Protein AF-0000000066734940 (afdb_homodimer)

Secondary structure (DSSP, 8-state):
---HHHHHHHHS-GGGGGGS--HHHHHHHHHHHHHHHHHHHHHS-----------------------SEEEEEEEE---SSTT---EEEEEEEEPTT---SSHHHHHHHHHHHHHHHHHHHHHHHHHHHHHHHHHHHHHHHHHHHHHHHHHHHHHHHHHH----------------EE----HHHHHHHHHHHHHTT--------------------------------------BTTBEEEE-----SHHHHHHHHHHHHS-S------------S---------HHHHHHHHHHHHHHHHHHHHHHHHHHHHHHHHHHHHHHHHHHHHHHH----HHHHHHHHHHSHHHH--HHHHHHHHHHHHHHHHTSTT-HHHHHHHHSPPPPPPPHHHHHHHHHHHHHHHHHHHHHHHHHHHHTTTBTT--HHHHHHTHHHHHHHHHHHHHHHHHHHHHHHHHHTT--HHHHHTPPTTTSPPHHHHHHHHHHHHHHHHHHHHHHHHHHHTT---HHHHTHHHHHHHHHHHHHH--SS-SSHHHHHHHHHHHHHHHTTTSS---HHHHHHHHHHHT-HHHHHHHHHHHHHHHTTHHHHT-TTHHHHSHHHHHHHHHHHHHHHHHHHHHHHHHHHHH--HHHHHHHHHHHHHHHHHHHHHHHHH---HHHHHHHHHHHHHHHHHHHHIIIIIIS----TT-SSTTS-S--SSS-THHHHHHHHHHHHHHGGGGHHHH----TTB-HHHHHHHHHHHHHHHHHHHHHHHHHHHHHHHHHTT--S--PPPSEEEE---/---HHHHHHHHS-GGGGGGS--HHHHHHHHHHHHHHHHHHHTTS-----------------------SEEEEEEEE---SSTT---EEEEEEEEPTTS--SSHHHHHHHHHHHHHHHHHHHHHHHHHHHHHHHHHHHHHHHHHHHHHHHHHHHHHHHHHH----------------EE----HHHHHHHHHHHHHTT--------------------------------------BTTBEEEE-----SHHHHHHHHHHHHS--------------S---------HHHHHHHHHHHHHHHHHHHHHHHHHHHHHHHHHHHHHHHHHHHHHHH----HHHHHHHHHHSHHHH--HHHHHHHHHHHHHHHHTSTT-HHHHHHHHSPPPPPPPHHHHHHHHHHHHHHHHHHHHHHHHHHHHTTTBTT--HHHHHHTHHHHHHHHHHHHHHHHHHHHHHHHHHTT--HHHHHTPPTTTSPPHHHHHHHHHHHHHHHHHHHHHHHHHHHTT---HHHHTHHHHHHHHHHHHHH--SS-SSHHHHHHHHHHHHHHHTTTSS---HHHHHHHHHHHT-HHHHHHHHHHHHHHHTTHHHHT-TTHHHHSHHHHHHHHHHHHHHHHHHHHHHHHHHHHH--HHHHHHHHHHHHHHHHHHHHHHHHH---HHHHHHHHHHHHHHHHHHHHIIIIIIS----TT-SSTTS-S--SSS-THHHHHHHHHHHHHHGGGGHHHH----TTB-HHHHHHHHHHHHHHHHHHHHHHHHHHHHHHHHHTT--S--PPPSEEEE---

Foldseek 3Di:
DDDVVVVLQVLAQLLCNVLFFPLVVLLVLLVVLLVLVVVVVVPDPPPPPPPVPPPPPPPPVPDPPPAQKAKDWDQPPPPPDPPDDRAIQIDMDGDDPSPRSDPVSVNVSRRSVRVSLSSNQVVLVVLLVVLVVLLVVLVVLVVVLVVVVVLLVVVVVVVVPPDDDPDPPVSLLQQAPQPPPALAVVLVVVVVVVVVPVPPPPPPPPPDDDDDDDDDDDPCPPDPPPPPPPPPFRQGVHWGKYFDDPQFFLVVLVVVVCCVVVPDPPPPPDDPDPPDDPPPVRNNPDPVSSVVQVVLSLVSLLLSLVSLVSLVSSLVSNLVSLLVSVVSSCVSRVHDNSVNVSVVSCPHCSNPPCSSVVSSVVSLVVCCVPPVVNDNVVSCCSNPPDADDDDVVLVVLLVVLQVLLVVLLVLQVVLCVVQVDQFLVHDPLCCLQVVLLLLLLCLVLLLLLLVLVLLVVCVVLVQPVCVQQVPDPNLDDHSSLSSSVSSNLSSVLSNQVSVLSVCVVVPDLALVSLCSSVVSVVVVVCVLVPCDPPSSNVVSVVVVVLVVCLQPPPSGQDGPNNLLVLVLVLLSLSSQLSVLLNCCCVVVPVSNVSPSCPLVPDPVSVVVSLVSSLSSLVSNLRNLVSVCVSNVDCVSVLVSVLSVLVSVLSVLLVVCVVPVDPVSLVVNVVSLVVSLVSVLCCLACPQLVFQDDPEPDHRGHPDDSDPDPVVVVVLSVLLSVLSCLCCCSVVVDDDPRGDSVVVVSVNSSSSSSNSSSSVNSNSVVVSVVSSVVSPSGDDRDNRIDTDNDD/DDDVVVVLQVLAQLLCNVLFFPLVVLLVLLVVLLVLVVVVVVPDDPPPPPPVPPPPPDPDPPDPPPAQKAKDWDQPPPPPDPPDPSAIQIDMDGDPPSPRSDPVSVNVSRRSVRVSLSSNQVVLVVLLVVLVVLLVVLVVLVVVLVVVVVLLVVVVVVVVPPDDDPPPPVSLLQQAPQPQPALAVVLVVVVVVVVVPVPPPPPDPPPDDDDDDDDDDDDCPPDPPPPPPPPPFRQGVHWGKYFHDPQFFLVVLVVVVCCVVVPDPPPPDDDPDPPDPPPPVRNNPPPVSSVVQVVLSLVSLLLSLVSLVSLVSSLVSNLVSLLVSVVSSCVSRVHDNSVNVSVVSCPHCSNPPCSSVVSSVVSLVVCCVPPVVNDNVVSCCSNPPDADDDDVVLVVLLVVLQVLLVVLLVLQVVLCVVQVDQFLVHDPLCCLQVVLLLLLLCLVLLLLLLVLVLLVVCVVLVQPVCVQQVPDPNLDDHSSLSSSVSSNLSSVLSNQVSVLSVCVVVPDLALVSLCSSVVSVVVVVCVLVPCDPPSSNVVSVVVVVLVVCLQPPPSGQDGPNNLLVLVLVLLSLSSQLSVLLNCCCVVVPVSNVSPSCPLVPDPVSVVVSLVSSLSSLVSNLRNLVSVCVSHVDCVSVLVSVLSVLVSVLSVLLVVCVVPVDPVSLVVNVVSLVVSLVSVLCCLACPQLVFQDDPEPDHRGHPDDSDPDPVVVVVLSVLLSVLSCLCCCSVVVDDDPRGDSVVVVSVNSSSSSSNSSSSVNSNSVVVSVVSSVVSPSGDDRDNRIDTDNDD

Solvent-accessible surface area (backbone atoms only — not comparable to full-atom values): 88679 Å² total; per-residue (Å²): 129,80,55,63,68,60,54,51,63,68,68,51,56,64,30,45,53,86,58,46,64,63,60,66,62,53,51,53,51,47,50,54,52,41,55,51,41,57,61,55,59,73,69,56,80,80,66,80,71,81,73,74,76,76,70,73,81,66,78,67,84,61,73,72,72,79,63,53,59,47,78,41,81,42,72,45,66,62,79,78,55,94,83,57,77,59,48,75,38,55,48,60,46,70,44,94,79,59,70,57,83,49,58,67,61,51,48,51,46,42,50,48,50,25,52,39,52,38,49,39,34,52,50,42,51,52,53,49,51,53,50,50,52,50,50,52,53,49,52,52,49,50,52,52,48,52,53,49,52,52,49,52,53,50,51,55,52,52,65,68,52,70,78,80,83,77,76,79,63,81,69,78,59,55,48,69,34,76,52,80,72,66,62,58,61,62,52,54,58,57,49,56,61,54,60,66,68,70,64,67,82,74,74,77,76,75,79,73,84,84,81,82,80,81,84,87,77,88,69,85,70,78,73,81,70,77,76,78,67,82,67,72,61,16,62,36,104,74,48,7,48,31,52,46,72,82,71,62,44,46,69,48,37,50,52,50,46,41,45,65,71,55,62,72,71,70,75,74,69,80,82,78,68,87,70,78,83,77,67,73,74,74,48,75,79,56,66,66,57,54,52,51,42,49,51,42,52,52,52,39,50,36,36,48,47,44,46,48,49,49,50,51,49,53,41,52,50,44,51,49,48,53,52,53,53,32,50,50,44,23,69,65,69,72,46,84,55,42,68,61,55,46,53,53,53,56,66,31,64,56,65,56,58,55,63,63,61,50,49,48,51,49,50,52,49,52,44,20,62,74,73,40,76,64,35,57,70,61,38,41,52,65,54,52,67,76,78,78,74,88,57,64,64,58,38,23,51,30,12,23,22,43,16,29,27,52,47,35,48,53,52,34,51,53,51,33,55,73,71,41,48,71,32,72,83,26,59,64,64,51,59,64,60,53,42,45,53,56,51,32,53,50,50,53,37,48,43,45,37,40,49,19,49,39,46,45,52,31,56,73,69,57,45,63,58,51,67,69,51,64,53,59,86,84,64,60,82,48,37,66,54,37,41,29,52,32,30,44,49,48,24,51,52,40,44,51,50,31,55,46,51,56,39,45,73,73,65,51,78,48,59,70,55,58,39,46,64,58,50,51,54,50,52,55,53,47,58,58,68,47,87,54,92,53,90,61,36,71,51,38,52,51,50,50,49,43,51,49,47,46,74,49,44,62,33,37,71,84,50,63,52,42,56,55,48,38,55,53,42,57,52,37,38,70,41,51,43,38,50,51,51,49,48,44,35,60,72,74,45,29,55,72,71,66,44,75,56,52,52,68,64,40,63,71,48,40,52,47,48,54,50,57,62,42,43,39,38,49,42,47,28,36,46,24,50,41,47,24,69,58,67,66,44,64,65,27,55,56,53,23,48,50,31,50,36,45,48,49,30,52,49,36,44,53,48,24,73,77,40,86,45,70,67,38,49,52,46,31,52,50,43,40,49,53,33,47,53,51,49,49,48,43,46,41,44,65,45,39,47,28,64,31,83,90,30,86,33,82,59,26,37,71,79,73,88,67,88,60,67,65,57,59,55,51,50,53,52,48,49,54,58,56,65,51,55,67,50,42,80,77,64,57,77,75,68,78,60,49,30,71,66,57,54,52,47,54,54,47,47,48,39,35,52,46,48,39,56,50,52,48,39,34,50,50,35,52,43,50,54,30,29,75,69,53,49,78,59,75,82,64,76,69,37,68,45,79,43,77,79,125,129,80,57,62,68,59,54,53,64,70,68,49,55,65,31,45,53,86,58,46,64,62,60,66,63,53,52,53,51,46,51,53,51,42,56,48,40,60,62,55,58,74,70,58,79,82,65,78,72,80,74,73,74,74,70,71,80,66,80,67,84,62,74,73,71,78,63,53,58,48,78,42,80,43,74,45,68,64,78,78,58,93,82,57,78,60,47,75,37,54,48,58,46,71,44,96,75,57,72,58,82,50,58,67,62,50,49,52,47,42,49,50,50,24,51,39,51,37,48,39,35,52,51,42,50,51,53,49,50,53,51,50,52,49,50,53,52,47,52,52,48,50,52,51,51,53,51,48,51,51,50,51,51,51,51,52,51,52,65,69,52,69,77,79,80,76,74,79,62,82,68,78,59,55,47,70,33,77,48,80,73,66,62,58,62,62,51,52,55,57,49,57,60,54,60,65,68,70,59,69,79,74,73,78,78,75,77,78,78,80,79,81,82,78,87,81,86,82,77,85,69,79,73,81,67,74,76,79,67,82,67,70,62,15,63,38,103,76,48,6,48,30,49,43,71,80,71,64,44,46,70,49,37,51,50,50,46,41,43,66,73,54,62,75,74,72,75,74,68,80,82,79,69,82,70,82,82,76,67,71,73,76,46,73,77,55,66,65,58,53,51,51,42,48,51,43,51,53,51,40,50,36,37,49,48,45,46,48,50,50,50,52,48,53,42,54,52,43,51,50,49,52,53,52,52,32,49,49,45,22,70,65,70,72,46,83,56,41,68,61,56,46,53,52,55,55,66,30,63,56,63,56,59,56,63,62,62,50,49,46,52,48,50,52,50,52,44,21,62,72,73,40,76,64,35,59,70,62,40,40,53,65,55,53,66,75,77,77,75,87,56,62,64,57,40,23,51,30,11,22,22,43,16,29,27,52,48,35,45,52,52,34,52,52,51,34,56,74,71,42,47,70,32,71,83,26,59,63,64,52,60,63,60,52,41,46,54,56,49,30,52,50,50,53,36,47,42,44,38,40,48,18,51,40,47,46,51,30,54,74,69,58,45,63,59,52,68,68,53,63,52,59,85,85,63,58,83,48,37,66,53,36,41,30,52,31,31,44,50,50,23,50,52,41,45,51,51,31,54,46,50,54,41,44,73,73,65,50,79,48,58,70,56,56,40,47,66,59,50,52,55,50,52,53,54,47,59,57,70,45,87,54,90,52,89,61,36,70,50,38,51,52,51,50,50,43,50,50,48,45,74,48,43,62,32,37,70,82,49,65,52,40,56,55,50,36,55,53,42,56,51,38,38,70,40,53,44,38,51,53,50,51,49,45,36,59,72,74,45,29,54,70,70,67,43,78,58,52,53,68,65,40,64,72,48,40,52,47,49,55,50,57,60,42,43,39,40,50,41,47,27,37,46,24,51,40,47,23,69,57,67,66,44,63,66,27,53,56,54,24,48,50,31,50,38,46,48,49,28,54,50,37,46,52,48,24,73,76,42,86,44,72,66,37,50,53,48,31,54,53,44,39,48,51,33,47,53,52,49,48,47,42,47,42,43,64,44,38,47,28,63,31,83,90,30,85,32,84,61,27,37,70,80,71,87,66,86,61,67,65,57,60,55,52,50,52,51,49,49,55,59,57,66,52,55,67,51,43,80,76,62,56,76,76,68,78,62,49,30,70,67,56,54,52,45,52,55,46,47,47,39,36,52,47,47,41,56,50,51,49,41,34,51,50,35,51,44,50,55,30,30,74,67,53,51,76,57,75,83,64,75,69,37,69,45,79,43,77,78,126

Nearest PDB structures (foldseek):
  8x5f-assembly1_A  TM=8.223E-01  e=6.713E-23  Homo sapiens
  8yet-assembly1_A  TM=8.443E-01  e=2.141E-20  Homo sapiens
  8yfu-assembly1_A  TM=6.682E-01  e=5.053E-20  Homo sapiens
  8x5b-assembly1_A  TM=8.592E-01  e=3.912E-16  Homo sapiens
  8yf4-assembly1_B  TM=8.334E-01  e=4.191E-15  Homo sapiens

Structure (mmCIF, N/CA/C/O backbone):
data_AF-0000000066734940-model_v1
#
loop_
_entity.id
_entity.type
_entity.pdbx_description
1 polymer 'Uncharacterized protein'
#
loop_
_atom_site.group_PDB
_atom_site.id
_atom_site.type_symbol
_atom_site.label_atom_id
_atom_site.label_alt_id
_atom_site.label_comp_id
_atom_site.label_asym_id
_atom_site.label_entity_id
_atom_site.label_seq_id
_atom_site.pdbx_PDB_ins_code
_atom_site.Cartn_x
_atom_site.Cartn_y
_atom_site.Cartn_z
_atom_site.occupancy
_atom_site.B_iso_or_equiv
_atom_site.auth_seq_id
_atom_site.auth_comp_id
_atom_site.auth_asym_id
_atom_site.auth_atom_id
_atom_site.pdbx_PDB_model_num
ATOM 1 N N . MET A 1 1 ? 17.125 -9.391 5.109 1 46.06 1 MET A N 1
ATOM 2 C CA . MET A 1 1 ? 17.219 -10.438 4.09 1 46.06 1 MET A CA 1
ATOM 3 C C . MET A 1 1 ? 16.391 -11.656 4.488 1 46.06 1 MET A C 1
ATOM 5 O O . MET A 1 1 ? 16.531 -12.172 5.602 1 46.06 1 MET A O 1
ATOM 9 N N . VAL A 1 2 ? 15.422 -11.836 3.832 1 59.72 2 VAL A N 1
ATOM 10 C CA . VAL A 1 2 ? 14.578 -12.977 4.156 1 59.72 2 VAL A CA 1
ATOM 11 C C . VAL A 1 2 ? 15.375 -14.273 3.977 1 59.72 2 VAL A C 1
ATOM 13 O O . VAL A 1 2 ? 16.203 -14.375 3.068 1 59.72 2 VAL A O 1
ATOM 16 N N . LYS A 1 3 ? 15.312 -15.156 4.965 1 76.25 3 LYS A N 1
ATOM 17 C CA . LYS A 1 3 ? 15.945 -16.469 4.922 1 76.25 3 LYS A CA 1
ATOM 18 C C . LYS A 1 3 ? 15.586 -17.219 3.641 1 76.25 3 LYS A C 1
ATOM 20 O O . LYS A 1 3 ? 14.453 -17.109 3.156 1 76.25 3 LYS A O 1
ATOM 25 N N . PHE A 1 4 ? 16.5 -17.797 2.965 1 81.75 4 PHE A N 1
ATOM 26 C CA . PHE A 1 4 ? 16.312 -18.531 1.719 1 81.75 4 PHE A CA 1
ATOM 27 C C . PHE A 1 4 ? 15.172 -19.531 1.85 1 81.75 4 PHE A C 1
ATOM 29 O O . PHE A 1 4 ? 14.383 -19.703 0.919 1 81.75 4 PHE A O 1
ATOM 36 N N . SER A 1 5 ? 15.102 -20.156 2.963 1 83.56 5 SER A N 1
ATOM 37 C CA . SER A 1 5 ? 14.07 -21.172 3.148 1 83.56 5 SER A CA 1
ATOM 38 C C . SER A 1 5 ? 12.68 -20.578 2.969 1 83.56 5 SER A C 1
ATOM 40 O O . SER A 1 5 ? 11.812 -21.188 2.342 1 83.56 5 SER A O 1
ATOM 42 N N . LYS A 1 6 ? 12.539 -19.438 3.477 1 83.38 6 LYS A N 1
ATOM 43 C CA . LYS A 1 6 ? 11.234 -18.781 3.357 1 83.38 6 LYS A CA 1
ATOM 44 C C . LYS A 1 6 ? 10.977 -18.328 1.924 1 83.38 6 LYS A C 1
ATOM 46 O O . LYS A 1 6 ? 9.859 -18.453 1.422 1 83.38 6 LYS A O 1
ATOM 51 N N . ARG A 1 7 ? 11.984 -17.891 1.291 1 82.06 7 ARG A N 1
ATOM 52 C CA . ARG A 1 7 ? 11.852 -17.484 -0.104 1 82.06 7 ARG A CA 1
ATOM 53 C C . ARG A 1 7 ? 11.578 -18.688 -1.003 1 82.06 7 ARG A C 1
ATOM 55 O O . ARG A 1 7 ? 10.789 -18.594 -1.94 1 82.06 7 ARG A O 1
ATOM 62 N N . PHE A 1 8 ? 12.25 -19.766 -0.666 1 87.38 8 PHE A N 1
ATOM 63 C CA . PHE A 1 8 ? 12.055 -21 -1.406 1 87.38 8 PHE A CA 1
ATOM 64 C C . PHE A 1 8 ? 10.617 -21.484 -1.282 1 87.38 8 PHE A C 1
ATOM 66 O O . PHE A 1 8 ? 9.969 -21.781 -2.287 1 87.38 8 PHE A O 1
ATOM 73 N N . GLU A 1 9 ? 10.117 -21.453 -0.152 1 84.56 9 GLU A N 1
ATOM 74 C CA . GLU A 1 9 ? 8.758 -21.906 0.101 1 84.56 9 GLU A CA 1
ATOM 75 C C . GLU A 1 9 ? 7.738 -20.984 -0.561 1 84.56 9 GLU A C 1
ATOM 77 O O . GLU A 1 9 ? 6.676 -21.422 -1 1 84.56 9 GLU A O 1
ATOM 82 N N . GLY A 1 10 ? 8.086 -19.781 -0.617 1 85.38 10 GLY A N 1
ATOM 83 C CA . GLY A 1 10 ? 7.188 -18.797 -1.203 1 85.38 10 GLY A CA 1
ATOM 84 C C . GLY A 1 10 ? 7.109 -18.891 -2.715 1 85.38 10 GLY A C 1
ATOM 85 O O . GLY A 1 10 ? 6.133 -18.438 -3.32 1 85.38 10 GLY A O 1
ATOM 86 N N . GLN A 1 11 ? 8.039 -19.562 -3.371 1 87.19 11 GLN A N 1
ATOM 87 C CA . GLN A 1 11 ? 8.094 -19.578 -4.828 1 87.19 11 GLN A CA 1
ATOM 88 C C . GLN A 1 11 ? 7.699 -20.953 -5.371 1 87.19 11 GLN A C 1
ATOM 90 O O . GLN A 1 11 ? 7.633 -21.141 -6.59 1 87.19 11 GLN A O 1
ATOM 95 N N . LEU A 1 12 ? 7.34 -21.828 -4.512 1 90.19 12 LEU A N 1
ATOM 96 C CA . LEU A 1 12 ? 6.973 -23.172 -4.949 1 90.19 12 LEU A CA 1
ATOM 97 C C . LEU A 1 12 ? 5.594 -23.172 -5.605 1 90.19 12 LEU A C 1
ATOM 99 O O . LEU A 1 12 ? 4.746 -22.344 -5.281 1 90.19 12 LEU A O 1
ATOM 103 N N . VAL A 1 13 ? 5.488 -24.047 -6.543 1 89.38 13 VAL A N 1
ATOM 104 C CA . VAL A 1 13 ? 4.148 -24.328 -7.051 1 89.38 13 VAL A CA 1
ATOM 105 C C . VAL A 1 13 ? 3.336 -25.047 -5.98 1 89.38 13 VAL A C 1
ATOM 107 O O . VAL A 1 13 ? 3.672 -26.172 -5.594 1 89.38 13 VAL A O 1
ATOM 110 N N . PRO A 1 14 ? 2.324 -24.453 -5.566 1 88.62 14 PRO A N 1
ATOM 111 C CA . PRO A 1 14 ? 1.623 -25 -4.398 1 88.62 14 PRO A CA 1
ATOM 112 C C . PRO A 1 14 ? 1.138 -26.422 -4.609 1 88.62 14 PRO A C 1
ATOM 114 O O . PRO A 1 14 ? 1.182 -27.234 -3.682 1 88.62 14 PRO A O 1
ATOM 117 N N . GLU A 1 15 ? 0.72 -26.766 -5.758 1 90 15 GLU A N 1
ATOM 118 C CA . GLU A 1 15 ? 0.176 -28.094 -6.043 1 90 15 GLU A CA 1
ATOM 119 C C . GLU A 1 15 ? 1.285 -29.141 -6.141 1 90 15 GLU A C 1
ATOM 121 O O . GLU A 1 15 ? 1.022 -30.344 -6.066 1 90 15 GLU A O 1
ATOM 126 N N . TRP A 1 16 ? 2.551 -28.688 -6.316 1 91.12 16 TRP A N 1
ATOM 127 C CA . TRP A 1 16 ? 3.688 -29.578 -6.477 1 91.12 16 TRP A CA 1
ATOM 128 C C . TRP A 1 16 ? 4.605 -29.516 -5.258 1 91.12 16 TRP A C 1
ATOM 130 O O . TRP A 1 16 ? 5.777 -29.891 -5.34 1 91.12 16 TRP A O 1
ATOM 140 N N . LYS A 1 17 ? 4.152 -29.047 -4.207 1 88.94 17 LYS A N 1
ATOM 141 C CA . LYS A 1 17 ? 4.98 -28.766 -3.035 1 88.94 17 LYS A CA 1
ATOM 142 C C . LYS A 1 17 ? 5.734 -30.016 -2.592 1 88.94 17 LYS A C 1
ATOM 144 O O . LYS A 1 17 ? 6.934 -29.969 -2.307 1 88.94 17 LYS A O 1
ATOM 149 N N . ASP A 1 18 ? 5.094 -31.172 -2.619 1 88.94 18 ASP A N 1
ATOM 150 C CA . ASP A 1 18 ? 5.688 -32.406 -2.115 1 88.94 18 ASP A CA 1
ATOM 151 C C . ASP A 1 18 ? 6.656 -33 -3.131 1 88.94 18 ASP A C 1
ATOM 153 O O . ASP A 1 18 ? 7.461 -33.875 -2.793 1 88.94 18 ASP A O 1
ATOM 157 N N . ALA A 1 19 ? 6.57 -32.5 -4.371 1 92.56 19 ALA A N 1
ATOM 158 C CA . ALA A 1 19 ? 7.457 -33 -5.414 1 92.56 19 ALA A CA 1
ATOM 159 C C . ALA A 1 19 ? 8.805 -32.281 -5.395 1 92.56 19 ALA A C 1
ATOM 161 O O . ALA A 1 19 ? 9.797 -32.812 -5.906 1 92.56 19 ALA A O 1
ATOM 162 N N . PHE A 1 20 ? 8.875 -31.125 -4.781 1 93.62 20 PHE A N 1
ATOM 163 C CA . PHE A 1 20 ? 10.125 -30.375 -4.676 1 93.62 20 PHE A CA 1
ATOM 164 C C . PHE A 1 20 ? 11.055 -31.016 -3.646 1 93.62 20 PHE A C 1
ATOM 166 O O . PHE A 1 20 ? 10.617 -31.812 -2.818 1 93.62 20 PHE A O 1
ATOM 173 N N . VAL A 1 21 ? 12.312 -30.578 -3.773 1 94.12 21 VAL A N 1
ATOM 174 C CA . VAL A 1 21 ? 13.305 -31.047 -2.809 1 94.12 21 VAL A CA 1
ATOM 175 C C . VAL A 1 21 ? 12.922 -30.562 -1.408 1 94.12 21 VAL A C 1
ATOM 177 O O . VAL A 1 21 ? 12.5 -29.422 -1.229 1 94.12 21 VAL A O 1
ATOM 180 N N . ASP A 1 22 ? 13.008 -31.5 -0.48 1 92.75 22 ASP A N 1
ATOM 181 C CA . ASP A 1 22 ? 12.727 -31.125 0.904 1 92.75 22 ASP A CA 1
ATOM 182 C C . ASP A 1 22 ? 13.914 -30.391 1.526 1 92.75 22 ASP A C 1
ATOM 184 O O . ASP A 1 22 ? 14.688 -30.984 2.287 1 92.75 22 ASP A O 1
ATOM 188 N N . TYR A 1 23 ? 13.992 -29.156 1.253 1 92.81 23 TYR A N 1
ATOM 189 C CA . TYR A 1 23 ? 15.117 -28.328 1.69 1 92.81 23 TYR A CA 1
ATOM 190 C C . TYR A 1 23 ? 15.164 -28.234 3.211 1 92.81 23 TYR A C 1
ATOM 192 O O . TYR A 1 23 ? 16.25 -28.234 3.805 1 92.81 23 TYR A O 1
ATOM 200 N N . TRP A 1 24 ? 14.047 -28.297 3.854 1 89.44 24 TRP A N 1
ATOM 201 C CA . TRP A 1 24 ? 13.977 -28.172 5.305 1 89.44 24 TRP A CA 1
ATOM 202 C C . TRP A 1 24 ? 14.602 -29.391 5.984 1 89.44 24 TRP A C 1
ATOM 204 O O . TRP A 1 24 ? 15.375 -29.25 6.934 1 89.44 24 TRP A O 1
ATOM 214 N N . GLN A 1 25 ? 14.281 -30.516 5.52 1 91.19 25 GLN A N 1
ATOM 215 C CA . GLN A 1 25 ? 14.836 -31.734 6.09 1 91.19 25 GLN A CA 1
ATOM 216 C C . GLN A 1 25 ? 16.344 -31.812 5.879 1 91.19 25 GLN A C 1
ATOM 218 O O . GLN A 1 25 ? 17.078 -32.219 6.781 1 91.19 25 GLN A O 1
ATOM 223 N N . LEU A 1 26 ? 16.781 -31.406 4.754 1 93.62 26 LEU A N 1
ATOM 224 C CA . LEU A 1 26 ? 18.203 -31.422 4.457 1 93.62 26 LEU A CA 1
ATOM 225 C C . LEU A 1 26 ? 18.953 -30.406 5.328 1 93.62 26 LEU A C 1
ATOM 227 O O . LEU A 1 26 ? 20.062 -30.672 5.777 1 93.62 26 LEU A O 1
ATOM 231 N N . LYS A 1 27 ? 18.344 -29.266 5.527 1 92.25 27 LYS A N 1
ATOM 232 C CA . LYS A 1 27 ? 18.922 -28.25 6.398 1 92.25 27 LYS A CA 1
ATOM 233 C C . LYS A 1 27 ? 19.047 -28.75 7.832 1 92.25 27 LYS A C 1
ATOM 235 O O . LYS A 1 27 ? 20.062 -28.5 8.5 1 92.25 27 LYS A O 1
ATOM 240 N N . LYS A 1 28 ? 18.125 -29.531 8.328 1 91.88 28 LYS A N 1
ATOM 241 C CA . LYS A 1 28 ? 18.172 -30.141 9.656 1 91.88 28 LYS A CA 1
ATOM 242 C C . LYS A 1 28 ? 19.297 -31.156 9.766 1 91.88 28 LYS A C 1
ATOM 244 O O . LYS A 1 28 ? 19.969 -31.234 10.797 1 91.88 28 LYS A O 1
ATOM 249 N N . ASP A 1 29 ? 19.469 -31.828 8.711 1 92.62 29 ASP A N 1
ATOM 250 C CA . ASP A 1 29 ? 20.531 -32.812 8.68 1 92.62 29 ASP A CA 1
ATOM 251 C C . ASP A 1 29 ? 21.906 -32.125 8.719 1 92.62 29 ASP A C 1
ATOM 253 O O . ASP A 1 29 ? 22.828 -32.625 9.383 1 92.62 29 ASP A O 1
ATOM 257 N N . VAL A 1 30 ? 22.031 -31.031 8.078 1 92.44 30 VAL A N 1
ATOM 258 C CA . VAL A 1 30 ? 23.297 -30.312 8.062 1 92.44 30 VAL A CA 1
ATOM 259 C C . VAL A 1 30 ? 23.562 -29.703 9.445 1 92.44 30 VAL A C 1
ATOM 261 O O . VAL A 1 30 ? 24.703 -29.672 9.906 1 92.44 30 VAL A O 1
ATOM 264 N N . LYS A 1 31 ? 22.562 -29.25 10.117 1 90.31 31 LYS A N 1
ATOM 265 C CA . LYS A 1 31 ? 22.719 -28.703 11.461 1 90.31 31 LYS A CA 1
ATOM 266 C C . LYS A 1 31 ? 23.156 -29.781 12.453 1 90.31 31 LYS A C 1
ATOM 268 O O . LYS A 1 31 ? 23.922 -29.5 13.367 1 90.31 31 LYS A O 1
ATOM 273 N N . LYS A 1 32 ? 22.703 -30.969 12.227 1 89.06 32 LYS A N 1
ATOM 274 C CA . LYS A 1 32 ? 23.125 -32.094 13.062 1 89.06 32 LYS A CA 1
ATOM 275 C C . LYS A 1 32 ? 24.609 -32.375 12.883 1 89.06 32 LYS A C 1
ATOM 277 O O . LYS A 1 32 ? 25.312 -32.688 13.844 1 89.06 32 LYS A O 1
ATOM 282 N N . LEU A 1 33 ? 25.031 -32.188 11.711 1 88 33 LEU A N 1
ATOM 283 C CA . LEU A 1 33 ? 26.453 -32.375 11.43 1 88 33 LEU A CA 1
ATOM 284 C C . LEU A 1 33 ? 27.281 -31.25 12.055 1 88 33 LEU A C 1
ATOM 286 O O . LEU A 1 33 ? 28.391 -31.5 12.531 1 88 33 LEU A O 1
ATOM 290 N N . GLN A 1 34 ? 26.719 -30.094 12.141 1 86.31 34 GLN A N 1
ATOM 291 C CA . GLN A 1 34 ? 27.406 -28.953 12.75 1 86.31 34 GLN A CA 1
ATOM 292 C C . GLN A 1 34 ? 27.547 -29.141 14.258 1 86.31 34 GLN A C 1
ATOM 294 O O . GLN A 1 34 ? 28.594 -28.828 14.828 1 86.31 34 GLN A O 1
ATOM 299 N N . ALA A 1 35 ? 26.562 -29.672 14.898 1 84 35 ALA A N 1
ATOM 300 C CA . ALA A 1 35 ? 26.594 -29.922 16.328 1 84 35 ALA A CA 1
ATOM 301 C C . ALA A 1 35 ? 27.625 -31 16.672 1 84 35 ALA A C 1
ATOM 303 O O . ALA A 1 35 ? 28.328 -30.891 17.688 1 84 35 ALA A O 1
ATOM 304 N N . ALA A 1 36 ? 27.781 -31.906 15.805 1 77.12 36 ALA A N 1
ATOM 305 C CA . ALA A 1 36 ? 28.75 -32.969 16.016 1 77.12 36 ALA A CA 1
ATOM 306 C C . ALA A 1 36 ? 30.188 -32.469 15.836 1 77.12 36 ALA A C 1
ATOM 308 O O . ALA A 1 36 ? 31.094 -32.875 16.547 1 77.12 36 ALA A O 1
ATOM 309 N N . ALA A 1 37 ? 30.344 -31.547 15.016 1 73.75 37 ALA A N 1
ATOM 310 C CA . ALA A 1 37 ? 31.656 -30.953 14.766 1 73.75 37 ALA A CA 1
ATOM 311 C C . ALA A 1 37 ? 32.062 -30.016 15.906 1 73.75 37 ALA A C 1
ATOM 313 O O . ALA A 1 37 ? 33.25 -29.953 16.266 1 73.75 37 ALA A O 1
ATOM 314 N N . GLY A 1 38 ? 31.172 -29.188 16.438 1 66.25 38 GLY A N 1
ATOM 315 C CA . GLY A 1 38 ? 31.453 -28.344 17.578 1 66.25 38 GLY A CA 1
ATOM 316 C C . GLY A 1 38 ? 31.844 -29.125 18.812 1 66.25 38 GLY A C 1
ATOM 317 O O . GLY A 1 38 ? 32.719 -28.719 19.562 1 66.25 38 GLY A O 1
ATOM 318 N N . GLU A 1 39 ? 31.312 -30.328 19.094 1 58.56 39 GLU A N 1
ATOM 319 C CA . GLU A 1 39 ? 31.672 -31.188 20.219 1 58.56 39 GLU A CA 1
ATOM 320 C C . GLU A 1 39 ? 33.031 -31.844 20.016 1 58.56 39 GLU A C 1
ATOM 322 O O . GLU A 1 39 ? 33.781 -32.031 20.969 1 58.56 39 GLU A O 1
ATOM 327 N N . ALA A 1 40 ? 33.531 -32.125 18.922 1 54.28 40 ALA A N 1
ATOM 328 C CA . ALA A 1 40 ? 34.844 -32.719 18.625 1 54.28 40 ALA A CA 1
ATOM 329 C C . ALA A 1 40 ? 35.938 -31.672 18.656 1 54.28 40 ALA A C 1
ATOM 331 O O . ALA A 1 40 ? 37.062 -31.969 19.078 1 54.28 40 ALA A O 1
ATOM 332 N N . ALA A 1 41 ? 35.688 -30.516 18.359 1 53.84 41 ALA A N 1
ATOM 333 C CA . ALA A 1 41 ? 36.688 -29.438 18.422 1 53.84 41 ALA A CA 1
ATOM 334 C C . ALA A 1 41 ? 37.031 -29.078 19.859 1 53.84 41 ALA A C 1
ATOM 336 O O . ALA A 1 41 ? 38.156 -28.688 20.172 1 53.84 41 ALA A O 1
ATOM 337 N N . VAL A 1 42 ? 36.188 -29.156 20.891 1 47 42 VAL A N 1
ATOM 338 C CA . VAL A 1 42 ? 36.531 -28.891 22.281 1 47 42 VAL A CA 1
ATOM 339 C C . VAL A 1 42 ? 37.5 -29.969 22.781 1 47 42 VAL A C 1
ATOM 341 O O . VAL A 1 42 ? 38.219 -29.75 23.75 1 47 42 VAL A O 1
ATOM 344 N N . ALA A 1 43 ? 37.625 -31.234 22.484 1 39.66 43 ALA A N 1
ATOM 345 C CA . ALA A 1 43 ? 38.5 -32.219 23.078 1 39.66 43 ALA A CA 1
ATOM 346 C C . ALA A 1 43 ? 39.906 -32.094 22.484 1 39.66 43 ALA A C 1
ATOM 348 O O . ALA A 1 43 ? 40.875 -32.656 23.031 1 39.66 43 ALA A O 1
ATOM 349 N N . ALA A 1 44 ? 40.188 -31.969 21.281 1 37.56 44 ALA A N 1
ATOM 350 C CA . ALA A 1 44 ? 41.562 -31.984 20.797 1 37.56 44 ALA A CA 1
ATOM 351 C C . ALA A 1 44 ? 42.281 -30.656 21.094 1 37.56 44 ALA A C 1
ATOM 353 O O . ALA A 1 44 ? 41.688 -29.594 20.875 1 37.56 44 ALA A O 1
ATOM 354 N N . PRO A 1 45 ? 43.312 -30.656 22.031 1 33.34 45 PRO A N 1
ATOM 355 C CA . PRO A 1 45 ? 44.125 -29.469 22.375 1 33.34 45 PRO A CA 1
ATOM 356 C C . PRO A 1 45 ? 44.625 -28.734 21.141 1 33.34 45 PRO A C 1
ATOM 358 O O . PRO A 1 45 ? 44.875 -29.344 20.109 1 33.34 45 PRO A O 1
ATOM 361 N N . ALA A 1 46 ? 44.406 -27.547 20.953 1 35.03 46 ALA A N 1
ATOM 362 C CA . ALA A 1 46 ? 44.688 -26.562 19.891 1 35.03 46 ALA A CA 1
ATOM 363 C C . ALA A 1 46 ? 46.156 -26.484 19.578 1 35.03 46 ALA A C 1
ATOM 365 O O . ALA A 1 46 ? 46.844 -25.516 19.953 1 35.03 46 ALA A O 1
ATOM 366 N N . ARG A 1 47 ? 47.062 -27.469 19.922 1 31.91 47 ARG A N 1
ATOM 367 C CA . ARG A 1 47 ? 48.438 -27.016 19.781 1 31.91 47 ARG A CA 1
ATOM 368 C C . ARG A 1 47 ? 48.75 -26.641 18.344 1 31.91 47 ARG A C 1
ATOM 370 O O . ARG A 1 47 ? 49.906 -26.422 17.984 1 31.91 47 ARG A O 1
ATOM 377 N N . ALA A 1 48 ? 47.969 -26.969 17.359 1 30.09 48 ALA A N 1
ATOM 378 C CA . ALA A 1 48 ? 48.781 -26.938 16.141 1 30.09 48 ALA A CA 1
ATOM 379 C C . ALA A 1 48 ? 49.156 -25.516 15.781 1 30.09 48 ALA A C 1
ATOM 381 O O . ALA A 1 48 ? 48.312 -24.609 15.75 1 30.09 48 ALA A O 1
ATOM 382 N N . PRO A 1 49 ? 50.469 -25.078 16.141 1 28.86 49 PRO A N 1
ATOM 383 C CA . PRO A 1 49 ? 51.031 -23.797 15.727 1 28.86 49 PRO A CA 1
ATOM 384 C C . PRO A 1 49 ? 50.812 -23.484 14.242 1 28.86 49 PRO A C 1
ATOM 386 O O . PRO A 1 49 ? 50.688 -24.406 13.43 1 28.86 49 PRO A O 1
ATOM 389 N N . ALA A 1 50 ? 50.156 -22.438 13.969 1 27.42 50 ALA A N 1
ATOM 390 C CA . ALA A 1 50 ? 49.875 -21.891 12.648 1 27.42 50 ALA A CA 1
ATOM 391 C C . ALA A 1 50 ? 51.156 -21.656 11.844 1 27.42 50 ALA A C 1
ATOM 393 O O . ALA A 1 50 ? 51.812 -20.625 11.984 1 27.42 50 ALA A O 1
ATOM 394 N N . HIS A 1 51 ? 52.219 -22.594 11.938 1 25.2 51 HIS A N 1
ATOM 395 C CA . HIS A 1 51 ? 53.281 -22.25 11 1 25.2 51 HIS A CA 1
ATOM 396 C C . HIS A 1 51 ? 52.719 -22 9.602 1 25.2 51 HIS A C 1
ATOM 398 O O . HIS A 1 51 ? 51.969 -22.828 9.078 1 25.2 51 HIS A O 1
ATOM 404 N N . TRP A 1 52 ? 52.594 -20.734 9.273 1 26.23 52 TRP A N 1
ATOM 405 C CA . TRP A 1 52 ? 52.25 -20.156 7.973 1 26.23 52 TRP A CA 1
ATOM 406 C C . TRP A 1 52 ? 53.219 -20.656 6.898 1 26.23 52 TRP A C 1
ATOM 408 O O . TRP A 1 52 ? 53.375 -20.031 5.852 1 26.23 52 TRP A O 1
ATOM 418 N N . ALA A 1 53 ? 53.875 -21.891 7.07 1 25.42 53 ALA A N 1
ATOM 419 C CA . ALA A 1 53 ? 54.781 -22.156 5.953 1 25.42 53 ALA A CA 1
ATOM 420 C C . ALA A 1 53 ? 54.031 -22.047 4.617 1 25.42 53 ALA A C 1
ATOM 422 O O . ALA A 1 53 ? 52.969 -22.641 4.438 1 25.42 53 ALA A O 1
ATOM 423 N N . MET A 1 54 ? 54.281 -20.922 3.934 1 26.34 54 MET A N 1
ATOM 424 C CA . MET A 1 54 ? 54 -20.641 2.529 1 26.34 54 MET A CA 1
ATOM 425 C C . MET A 1 54 ? 54.438 -21.812 1.651 1 26.34 54 MET A C 1
ATOM 427 O O . MET A 1 54 ? 55.625 -22.016 1.403 1 26.34 54 MET A O 1
ATOM 431 N N . ARG A 1 55 ? 54.094 -23.047 1.974 1 26.39 55 ARG A N 1
ATOM 432 C CA . ARG A 1 55 ? 54.5 -24.094 1.039 1 26.39 55 ARG A CA 1
ATOM 433 C C . ARG A 1 55 ? 54.125 -23.719 -0.392 1 26.39 55 ARG A C 1
ATOM 435 O O . ARG A 1 55 ? 52.969 -23.406 -0.671 1 26.39 55 ARG A O 1
ATOM 442 N N . LEU A 1 56 ? 55.125 -23.078 -1.059 1 26.11 56 LEU A N 1
ATOM 443 C CA . LEU A 1 56 ? 55.125 -22.906 -2.508 1 26.11 56 LEU A CA 1
ATOM 444 C C . LEU A 1 56 ? 54.688 -24.188 -3.211 1 26.11 56 LEU A C 1
ATOM 446 O O . LEU A 1 56 ? 55.281 -25.25 -2.979 1 26.11 56 LEU A O 1
ATOM 450 N N . PRO A 1 57 ? 53.438 -24.359 -3.543 1 29.27 57 PRO A N 1
ATOM 451 C CA . PRO A 1 57 ? 52.906 -25.594 -4.117 1 29.27 57 PRO A CA 1
ATOM 452 C C . PRO A 1 57 ? 53.688 -26.062 -5.344 1 29.27 57 PRO A C 1
ATOM 454 O O . PRO A 1 57 ? 53.75 -25.344 -6.348 1 29.27 57 PRO A O 1
ATOM 457 N N . PHE A 1 58 ? 54.938 -26.422 -5.156 1 27.58 58 PHE A N 1
ATOM 458 C CA . PHE A 1 58 ? 55.594 -27.109 -6.266 1 27.58 58 PHE A CA 1
ATOM 459 C C . PHE A 1 58 ? 54.656 -28.125 -6.891 1 27.58 58 PHE A C 1
ATOM 461 O O . PHE A 1 58 ? 53.75 -28.656 -6.215 1 27.58 58 PHE A O 1
ATOM 468 N N . PHE A 1 59 ? 54.688 -28.219 -8.242 1 30.53 59 PHE A N 1
ATOM 469 C CA . PHE A 1 59 ? 53.969 -28.859 -9.32 1 30.53 59 PHE A CA 1
ATOM 470 C C . PHE A 1 59 ? 53.844 -30.359 -9.094 1 30.53 59 PHE A C 1
ATOM 472 O O . PHE A 1 59 ? 53.812 -31.141 -10.047 1 30.53 59 PHE A O 1
ATOM 479 N N . HIS A 1 60 ? 54.344 -30.938 -7.953 1 28.8 60 HIS A N 1
ATOM 480 C CA . HIS A 1 60 ? 54.219 -32.375 -8.18 1 28.8 60 HIS A CA 1
ATOM 481 C C . HIS A 1 60 ? 52.75 -32.75 -8.43 1 28.8 60 HIS A C 1
ATOM 483 O O . HIS A 1 60 ? 51.844 -32.188 -7.836 1 28.8 60 HIS A O 1
ATOM 489 N N . PRO A 1 61 ? 52.469 -33.312 -9.656 1 33.41 61 PRO A N 1
ATOM 490 C CA . PRO A 1 61 ? 51.125 -33.844 -9.961 1 33.41 61 PRO A CA 1
ATOM 491 C C . PRO A 1 61 ? 50.531 -34.625 -8.789 1 33.41 61 PRO A C 1
ATOM 493 O O . PRO A 1 61 ? 50.969 -35.75 -8.492 1 33.41 61 PRO A O 1
ATOM 496 N N . LEU A 1 62 ? 50.719 -34.125 -7.512 1 32.94 62 LEU A N 1
ATOM 497 C CA . LEU A 1 62 ? 50.156 -34.906 -6.426 1 32.94 62 LEU A CA 1
ATOM 498 C C . LEU A 1 62 ? 48.781 -35.469 -6.812 1 32.94 62 LEU A C 1
ATOM 500 O O . LEU A 1 62 ? 47.969 -34.75 -7.434 1 32.94 62 LEU A O 1
ATOM 504 N N . GLY A 1 63 ? 48.656 -36.75 -6.82 1 35.19 63 GLY A N 1
ATOM 505 C CA . GLY A 1 63 ? 47.406 -37.469 -6.992 1 35.19 63 GLY A CA 1
ATOM 506 C C . GLY A 1 63 ? 46.219 -36.781 -6.32 1 35.19 63 GLY A C 1
ATOM 507 O O . GLY A 1 63 ? 46.406 -36.094 -5.305 1 35.19 63 GLY A O 1
ATOM 508 N N . GLN A 1 64 ? 45.375 -36.188 -7.086 1 41.03 64 GLN A N 1
ATOM 509 C CA . GLN A 1 64 ? 44.156 -35.594 -6.586 1 41.03 64 GLN A CA 1
ATOM 510 C C . GLN A 1 64 ? 43.688 -36.281 -5.312 1 41.03 64 GLN A C 1
ATOM 512 O O . GLN A 1 64 ? 43.594 -37.5 -5.258 1 41.03 64 GLN A O 1
ATOM 517 N N . PRO A 1 65 ? 44.031 -35.812 -4.125 1 49.19 65 PRO A N 1
ATOM 518 C CA . PRO A 1 65 ? 43.438 -36.469 -2.961 1 49.19 65 PRO A CA 1
ATOM 519 C C . PRO A 1 65 ? 42.062 -37.094 -3.271 1 49.19 65 PRO A C 1
ATOM 521 O O . PRO A 1 65 ? 41.375 -36.625 -4.172 1 49.19 65 PRO A O 1
ATOM 524 N N . PRO A 1 66 ? 41.938 -38.406 -3.021 1 55.31 66 PRO A N 1
ATOM 525 C CA . PRO A 1 66 ? 40.688 -39.062 -3.367 1 55.31 66 PRO A CA 1
ATOM 526 C C . PRO A 1 66 ? 39.469 -38.25 -3.01 1 55.31 66 PRO A C 1
ATOM 528 O O . PRO A 1 66 ? 39.438 -37.562 -1.99 1 55.31 66 PRO A O 1
ATOM 531 N N . ALA A 1 67 ? 38.656 -37.875 -3.9 1 70.44 67 ALA A N 1
ATOM 532 C CA . ALA A 1 67 ? 37.406 -37.125 -3.746 1 70.44 67 ALA A CA 1
ATOM 533 C C . ALA A 1 67 ? 36.594 -37.656 -2.555 1 70.44 67 ALA A C 1
ATOM 535 O O . ALA A 1 67 ? 36.531 -38.875 -2.33 1 70.44 67 ALA A O 1
ATOM 536 N N . ALA A 1 68 ? 36.281 -36.812 -1.565 1 79.81 68 ALA A N 1
ATOM 537 C CA . ALA A 1 68 ? 35.562 -37.156 -0.327 1 79.81 68 ALA A CA 1
ATOM 538 C C . ALA A 1 68 ? 34.312 -37.938 -0.611 1 79.81 68 ALA A C 1
ATOM 540 O O . ALA A 1 68 ? 33.875 -38.781 0.209 1 79.81 68 ALA A O 1
ATOM 541 N N . ILE A 1 69 ? 33.75 -37.719 -1.84 1 87.06 69 ILE A N 1
ATOM 542 C CA . ILE A 1 69 ? 32.531 -38.438 -2.191 1 87.06 69 ILE A CA 1
ATOM 543 C C . ILE A 1 69 ? 32.594 -38.844 -3.66 1 87.06 69 ILE A C 1
ATOM 545 O O . ILE A 1 69 ? 33.344 -38.281 -4.449 1 87.06 69 ILE A O 1
ATOM 549 N N . GLN A 1 70 ? 32 -39.969 -4.074 1 86.5 70 GLN A N 1
ATOM 550 C CA . GLN A 1 70 ? 31.797 -40.406 -5.453 1 86.5 70 GLN A CA 1
ATOM 551 C C . GLN A 1 70 ? 30.328 -40.688 -5.734 1 86.5 70 GLN A C 1
ATOM 553 O O . GLN A 1 70 ? 29.688 -41.5 -5.039 1 86.5 70 GLN A O 1
ATOM 558 N N . VAL A 1 71 ? 29.844 -40 -6.672 1 88.75 71 VAL A N 1
ATOM 559 C CA . VAL A 1 71 ? 28.438 -40.125 -7.039 1 88.75 71 VAL A CA 1
ATOM 560 C C . VAL A 1 71 ? 28.297 -41.156 -8.18 1 88.75 71 VAL A C 1
ATOM 562 O O . VAL A 1 71 ? 28.891 -40.969 -9.25 1 88.75 71 VAL A O 1
ATOM 565 N N . HIS A 1 72 ? 27.562 -42.219 -8.047 1 87.44 72 HIS A N 1
ATOM 566 C CA . HIS A 1 72 ? 27.359 -43.25 -9.047 1 87.44 72 HIS A CA 1
ATOM 567 C C . HIS A 1 72 ? 25.984 -43.125 -9.695 1 87.44 72 HIS A C 1
ATOM 569 O O . HIS A 1 72 ? 25 -42.844 -9.016 1 87.44 72 HIS A O 1
ATOM 575 N N . ARG A 1 73 ? 25.984 -43.25 -10.977 1 86.69 73 ARG A N 1
ATOM 576 C CA . ARG A 1 73 ? 24.766 -43.25 -11.758 1 86.69 73 ARG A CA 1
ATOM 577 C C . ARG A 1 73 ? 24.406 -44.688 -12.195 1 86.69 73 ARG A C 1
ATOM 579 O O . ARG A 1 73 ? 25.188 -45.312 -12.891 1 86.69 73 ARG A O 1
ATOM 586 N N . LYS A 1 74 ? 23.391 -45.281 -11.664 1 80.38 74 LYS A N 1
ATOM 587 C CA . LYS A 1 74 ? 22.984 -46.625 -12.031 1 80.38 74 LYS A CA 1
ATOM 588 C C . LYS A 1 74 ? 21.672 -46.625 -12.82 1 80.38 74 LYS A C 1
ATOM 590 O O . LYS A 1 74 ? 20.812 -45.75 -12.594 1 80.38 74 LYS A O 1
ATOM 595 N N . LEU A 1 75 ? 21.578 -47.25 -13.836 1 71.75 75 LEU A N 1
ATOM 596 C CA . LEU A 1 75 ? 20.328 -47.438 -14.578 1 71.75 75 LEU A CA 1
ATOM 597 C C . LEU A 1 75 ? 19.438 -48.469 -13.906 1 71.75 75 LEU A C 1
ATOM 599 O O . LEU A 1 75 ? 19.875 -49.594 -13.68 1 71.75 75 LEU A O 1
ATOM 603 N N . ALA A 1 76 ? 18.609 -48.125 -12.953 1 60.75 76 ALA A N 1
ATOM 604 C CA . ALA A 1 76 ? 17.719 -49.062 -12.273 1 60.75 76 ALA A CA 1
ATOM 605 C C . ALA A 1 76 ? 16.703 -49.656 -13.234 1 60.75 76 ALA A C 1
ATOM 607 O O . ALA A 1 76 ? 15.984 -48.938 -13.914 1 60.75 76 ALA A O 1
ATOM 608 N N . THR A 1 77 ? 17 -50.781 -13.812 1 51.09 77 THR A N 1
ATOM 609 C CA . THR A 1 77 ? 16.031 -51.531 -14.586 1 51.09 77 THR A CA 1
ATOM 610 C C . THR A 1 77 ? 14.93 -52.094 -13.688 1 51.09 77 THR A C 1
ATOM 612 O O . THR A 1 77 ? 15.211 -52.844 -12.766 1 51.09 77 THR A O 1
ATOM 615 N N . ASP A 1 78 ? 14.016 -51.469 -13.219 1 46.06 78 ASP A N 1
ATOM 616 C CA . ASP A 1 78 ? 12.922 -52.156 -12.531 1 46.06 78 ASP A CA 1
ATOM 617 C C . ASP A 1 78 ? 12.383 -53.281 -13.383 1 46.06 78 ASP A C 1
ATOM 619 O O . ASP A 1 78 ? 11.836 -53.062 -14.461 1 46.06 78 ASP A O 1
ATOM 623 N N . ARG A 1 79 ? 12.867 -54.531 -13.336 1 45.44 79 ARG A N 1
ATOM 624 C CA . ARG A 1 79 ? 12.414 -55.75 -14.008 1 45.44 79 ARG A CA 1
ATOM 625 C C . ARG A 1 79 ? 10.898 -55.906 -13.898 1 45.44 79 ARG A C 1
ATOM 627 O O . ARG A 1 79 ? 10.32 -56.812 -14.484 1 45.44 79 ARG A O 1
ATOM 634 N N . SER A 1 80 ? 10.289 -55.531 -12.805 1 40.5 80 SER A N 1
ATOM 635 C CA . SER A 1 80 ? 8.938 -56.062 -12.742 1 40.5 80 SER A CA 1
ATOM 636 C C . SER A 1 80 ? 8.07 -55.562 -13.883 1 40.5 80 SER A C 1
ATOM 638 O O . SER A 1 80 ? 7.051 -56.156 -14.219 1 40.5 80 SER A O 1
ATOM 640 N N . VAL A 1 81 ? 7.695 -54.281 -14.023 1 39.81 81 VAL A N 1
ATOM 641 C CA . VAL A 1 81 ? 6.652 -53.938 -14.977 1 39.81 81 VAL A CA 1
ATOM 642 C C . VAL A 1 81 ? 7.254 -53.812 -16.375 1 39.81 81 VAL A C 1
ATOM 644 O O . VAL A 1 81 ? 8.367 -53.312 -16.531 1 39.81 81 VAL A O 1
ATOM 647 N N . ASP A 1 82 ? 6.824 -54.656 -17.406 1 39.28 82 ASP A N 1
ATOM 648 C CA . ASP A 1 82 ? 7.219 -54.781 -18.812 1 39.28 82 ASP A CA 1
ATOM 649 C C . ASP A 1 82 ? 7.824 -53.469 -19.312 1 39.28 82 ASP A C 1
ATOM 651 O O . ASP A 1 82 ? 8.711 -53.469 -20.172 1 39.28 82 ASP A O 1
ATOM 655 N N . GLY A 1 83 ? 7.066 -52.375 -19.516 1 38.84 83 GLY A N 1
ATOM 656 C CA . GLY A 1 83 ? 7.32 -51.125 -20.172 1 38.84 83 GLY A CA 1
ATOM 657 C C . GLY A 1 83 ? 7.996 -50.094 -19.281 1 38.84 83 GLY A C 1
ATOM 658 O O . GLY A 1 83 ? 7.859 -48.906 -19.484 1 38.84 83 GLY A O 1
ATOM 659 N N . ALA A 1 84 ? 8.297 -50.406 -18.062 1 42.03 84 ALA A N 1
ATOM 660 C CA . ALA A 1 84 ? 8.711 -49.406 -17.109 1 42.03 84 ALA A CA 1
ATOM 661 C C . ALA A 1 84 ? 10.047 -48.781 -17.5 1 42.03 84 ALA A C 1
ATOM 663 O O . ALA A 1 84 ? 10.984 -49.5 -17.859 1 42.03 84 ALA A O 1
ATOM 664 N N . VAL A 1 85 ? 10.031 -47.531 -17.938 1 46.06 85 VAL A N 1
ATOM 665 C CA . VAL A 1 85 ? 11.094 -46.594 -18.266 1 46.06 85 VAL A CA 1
ATOM 666 C C . VAL A 1 85 ? 12.219 -46.688 -17.234 1 46.06 85 VAL A C 1
ATOM 668 O O . VAL A 1 85 ? 11.969 -46.656 -16.031 1 46.06 85 VAL A O 1
ATOM 671 N N . ALA A 1 86 ? 13.312 -47.406 -17.484 1 53.84 86 ALA A N 1
ATOM 672 C CA . ALA A 1 86 ? 14.625 -47.469 -16.844 1 53.84 86 ALA A CA 1
ATOM 673 C C . ALA A 1 86 ? 15.094 -46.094 -16.391 1 53.84 86 ALA A C 1
ATOM 675 O O . ALA A 1 86 ? 15.219 -45.188 -17.203 1 53.84 86 ALA A O 1
ATOM 676 N N . GLY A 1 87 ? 14.562 -45.531 -15.281 1 63.81 87 GLY A N 1
ATOM 677 C CA . GLY A 1 87 ? 15.031 -44.188 -14.922 1 63.81 87 GLY A CA 1
ATOM 678 C C . GLY A 1 87 ? 16.375 -44.219 -14.227 1 63.81 87 GLY A C 1
ATOM 679 O O . GLY A 1 87 ? 16.828 -45.25 -13.75 1 63.81 87 GLY A O 1
ATOM 680 N N . GLU A 1 88 ? 17.281 -43.25 -14.469 1 79.19 88 GLU A N 1
ATOM 681 C CA . GLU A 1 88 ? 18.594 -43.031 -13.852 1 79.19 88 GLU A CA 1
ATOM 682 C C . GLU A 1 88 ? 18.469 -42.844 -12.344 1 79.19 88 GLU A C 1
ATOM 684 O O . GLU A 1 88 ? 17.578 -42.125 -11.875 1 79.19 88 GLU A O 1
ATOM 689 N N . VAL A 1 89 ? 19.094 -43.75 -11.508 1 87.88 89 VAL A N 1
ATOM 690 C CA . VAL A 1 89 ? 19.125 -43.594 -10.055 1 87.88 89 VAL A CA 1
ATOM 691 C C . VAL A 1 89 ? 20.531 -43.219 -9.609 1 87.88 89 VAL A C 1
ATOM 693 O O . VAL A 1 89 ? 21.531 -43.781 -10.086 1 87.88 89 VAL A O 1
ATOM 696 N N . TYR A 1 90 ? 20.609 -42.219 -8.789 1 89.88 90 TYR A N 1
ATOM 697 C CA . TYR A 1 90 ? 21.891 -41.75 -8.281 1 89.88 90 TYR A CA 1
ATOM 698 C C . TYR A 1 90 ? 22.172 -42.281 -6.879 1 89.88 90 TYR A C 1
ATOM 700 O O . TYR A 1 90 ? 21.25 -42.344 -6.051 1 89.88 90 TYR A O 1
ATOM 708 N N . ASP A 1 91 ? 23.375 -42.781 -6.641 1 89.81 91 ASP A N 1
ATOM 709 C CA . ASP A 1 91 ? 23.828 -43.281 -5.348 1 89.81 91 ASP A CA 1
ATOM 710 C C . ASP A 1 91 ? 25.25 -42.781 -5.035 1 89.81 91 ASP A C 1
ATOM 712 O O . ASP A 1 91 ? 26.172 -43 -5.809 1 89.81 91 ASP A O 1
ATOM 716 N N . THR A 1 92 ? 25.359 -42.094 -3.879 1 90.38 92 THR A N 1
ATOM 717 C CA . THR A 1 92 ? 26.641 -41.5 -3.512 1 90.38 92 THR A CA 1
ATOM 718 C C . THR A 1 92 ? 27.359 -42.344 -2.475 1 90.38 92 THR A C 1
ATOM 720 O O . THR A 1 92 ? 26.766 -42.75 -1.479 1 90.38 92 THR A O 1
ATOM 723 N N . ALA A 1 93 ? 28.641 -42.688 -2.744 1 88.19 93 ALA A N 1
ATOM 724 C CA . ALA A 1 93 ? 29.5 -43.406 -1.804 1 88.19 93 ALA A CA 1
ATOM 725 C C . ALA A 1 93 ? 30.469 -42.438 -1.107 1 88.19 93 ALA A C 1
ATOM 727 O O . ALA A 1 93 ? 31.094 -41.625 -1.758 1 88.19 93 ALA A O 1
ATOM 728 N N . VAL A 1 94 ? 30.391 -42.5 0.182 1 88.06 94 VAL A N 1
ATOM 729 C CA . VAL A 1 94 ? 31.312 -41.688 0.968 1 88.06 94 VAL A CA 1
ATOM 730 C C . VAL A 1 94 ? 32.594 -42.469 1.198 1 88.06 94 VAL A C 1
ATOM 732 O O . VAL A 1 94 ? 32.594 -43.625 1.592 1 88.06 94 VAL A O 1
ATOM 735 N N . ALA A 1 95 ? 33.781 -41.875 0.813 1 80.38 95 ALA A N 1
ATOM 736 C CA . ALA A 1 95 ? 35.062 -42.562 0.938 1 80.38 95 ALA A CA 1
ATOM 737 C C . ALA A 1 95 ? 35.438 -42.781 2.402 1 80.38 95 ALA A C 1
ATOM 739 O O . ALA A 1 95 ? 35.188 -41.938 3.254 1 80.38 95 ALA A O 1
ATOM 740 N N . ASP A 1 96 ? 36 -43.969 2.52 1 73.38 96 ASP A N 1
ATOM 741 C CA . ASP A 1 96 ? 36.5 -44.344 3.834 1 73.38 96 ASP A CA 1
ATOM 742 C C . ASP A 1 96 ? 37.719 -43.5 4.219 1 73.38 96 ASP A C 1
ATOM 744 O O . ASP A 1 96 ? 38.594 -43.219 3.395 1 73.38 96 ASP A O 1
ATOM 748 N N . GLY A 1 97 ? 37.594 -42.312 5.172 1 67.31 97 GLY A N 1
ATOM 749 C CA . GLY A 1 97 ? 38.688 -41.438 5.633 1 67.31 97 GLY A CA 1
ATOM 750 C C . GLY A 1 97 ? 38.5 -40 5.195 1 67.31 97 GLY A C 1
ATOM 751 O O . GLY A 1 97 ? 39.469 -39.219 5.207 1 67.31 97 GLY A O 1
ATOM 752 N N . ALA A 1 98 ? 37.375 -39.781 4.738 1 75.06 98 ALA A N 1
ATOM 753 C CA . ALA A 1 98 ? 37.156 -38.438 4.227 1 75.06 98 ALA A CA 1
ATOM 754 C C . ALA A 1 98 ? 37.219 -37.406 5.348 1 75.06 98 ALA A C 1
ATOM 756 O O . ALA A 1 98 ? 37.344 -36.188 5.086 1 75.06 98 ALA A O 1
ATOM 757 N N . GLY A 1 99 ? 37.406 -37.875 6.539 1 75.75 99 GLY A N 1
ATOM 758 C CA . GLY A 1 99 ? 37.688 -36.969 7.66 1 75.75 99 GLY A CA 1
ATOM 759 C C . GLY A 1 99 ? 36.469 -36.219 8.148 1 75.75 99 GLY A C 1
ATOM 760 O O . GLY A 1 99 ? 36.562 -35.062 8.602 1 75.75 99 GLY A O 1
ATOM 761 N N . PHE A 1 100 ? 35.25 -36.844 7.961 1 84.5 100 PHE A N 1
ATOM 762 C CA . PHE A 1 100 ? 34.094 -36.188 8.547 1 84.5 100 PHE A CA 1
ATOM 763 C C . PHE A 1 100 ? 34.031 -36.438 10.047 1 84.5 100 PHE A C 1
ATOM 765 O O . PHE A 1 100 ? 34.406 -37.5 10.523 1 84.5 100 PHE A O 1
ATOM 772 N N . ALA A 1 101 ? 33.719 -35.406 10.852 1 78.81 101 ALA A N 1
ATOM 773 C CA . ALA A 1 101 ? 33.625 -35.562 12.305 1 78.81 101 ALA A CA 1
ATOM 774 C C . ALA A 1 101 ? 32.656 -36.688 12.664 1 78.81 101 ALA A C 1
ATOM 776 O O . ALA A 1 101 ? 32.906 -37.5 13.57 1 78.81 101 ALA A O 1
ATOM 777 N N . ASP A 1 102 ? 31.562 -36.781 11.938 1 84.88 102 ASP A N 1
ATOM 778 C CA . ASP A 1 102 ? 30.562 -37.844 12.055 1 84.88 102 ASP A CA 1
ATOM 779 C C . ASP A 1 102 ? 30.312 -38.531 10.711 1 84.88 102 ASP A C 1
ATOM 781 O O . ASP A 1 102 ? 29.531 -38.031 9.898 1 84.88 102 ASP A O 1
ATOM 785 N N . ALA A 1 103 ? 30.938 -39.625 10.516 1 85 103 ALA A N 1
ATOM 786 C CA . ALA A 1 103 ? 30.891 -40.312 9.227 1 85 103 ALA A CA 1
ATOM 787 C C . ALA A 1 103 ? 29.5 -40.875 8.945 1 85 103 ALA A C 1
ATOM 789 O O . ALA A 1 103 ? 29.047 -40.875 7.805 1 85 103 ALA A O 1
ATOM 790 N N . GLU A 1 104 ? 28.844 -41.344 9.984 1 87.38 104 GLU A N 1
ATOM 791 C CA . GLU A 1 104 ? 27.5 -41.938 9.812 1 87.38 104 GLU A CA 1
ATOM 792 C C . GLU A 1 104 ? 26.484 -40.844 9.438 1 87.38 104 GLU A C 1
ATOM 794 O O . GLU A 1 104 ? 25.625 -41.094 8.594 1 87.38 104 GLU A O 1
ATOM 799 N N . ALA A 1 105 ? 26.609 -39.719 10.07 1 89.12 105 ALA A N 1
ATOM 800 C CA . ALA A 1 105 ? 25.703 -38.625 9.766 1 89.12 105 ALA A CA 1
ATOM 801 C C . ALA A 1 105 ? 25.938 -38.094 8.344 1 89.12 105 ALA A C 1
ATOM 803 O O . ALA A 1 105 ? 24.984 -37.719 7.656 1 89.12 105 ALA A O 1
ATOM 804 N N . ALA A 1 106 ? 27.141 -38.125 7.934 1 89.94 106 ALA A N 1
ATOM 805 C CA . ALA A 1 106 ? 27.453 -37.719 6.574 1 89.94 106 ALA A CA 1
ATOM 806 C C . ALA A 1 106 ? 26.891 -38.688 5.547 1 89.94 106 ALA A C 1
ATOM 808 O O . ALA A 1 106 ? 26.344 -38.25 4.523 1 89.94 106 ALA A O 1
ATOM 809 N N . LYS A 1 107 ? 27 -39.969 5.84 1 90.38 107 LYS A N 1
ATOM 810 C CA . LYS A 1 107 ? 26.438 -40.969 4.945 1 90.38 107 LYS A CA 1
ATOM 811 C C . LYS A 1 107 ? 24.922 -40.844 4.852 1 90.38 107 LYS A C 1
ATOM 813 O O . LYS A 1 107 ? 24.359 -40.969 3.764 1 90.38 107 LYS A O 1
ATOM 818 N N . ALA A 1 108 ? 24.375 -40.625 5.93 1 91.75 108 ALA A N 1
ATOM 819 C CA . ALA A 1 108 ? 22.922 -40.469 5.965 1 91.75 108 ALA A CA 1
ATOM 820 C C . ALA A 1 108 ? 22.484 -39.25 5.18 1 91.75 108 ALA A C 1
ATOM 822 O O . ALA A 1 108 ? 21.453 -39.25 4.516 1 91.75 108 ALA A O 1
ATOM 823 N N . PHE A 1 109 ? 23.234 -38.188 5.234 1 93.56 109 PHE A N 1
ATOM 824 C CA . PHE A 1 109 ? 22.938 -36.969 4.5 1 93.56 109 PHE A CA 1
ATOM 825 C C . PHE A 1 109 ? 22.984 -37.219 2.998 1 93.56 109 PHE A C 1
ATOM 827 O O . PHE A 1 109 ? 22.062 -36.812 2.277 1 93.56 109 PHE A O 1
ATOM 834 N N . PHE A 1 110 ? 23.984 -37.875 2.545 1 93.44 110 PHE A N 1
ATOM 835 C CA . PHE A 1 110 ? 24.141 -38.094 1.109 1 93.44 110 PHE A CA 1
ATOM 836 C C . PHE A 1 110 ? 23.125 -39.094 0.612 1 93.44 110 PHE A C 1
ATOM 838 O O . PHE A 1 110 ? 22.641 -39 -0.523 1 93.44 110 PHE A O 1
ATOM 845 N N . GLN A 1 111 ? 22.75 -40 1.433 1 93.19 111 GLN A N 1
ATOM 846 C CA . GLN A 1 111 ? 21.672 -40.938 1.062 1 93.19 111 GLN A CA 1
ATOM 847 C C . GLN A 1 111 ? 20.359 -40.188 0.861 1 93.19 111 GLN A C 1
ATOM 849 O O . GLN A 1 111 ? 19.625 -40.469 -0.088 1 93.19 111 GLN A O 1
ATOM 854 N N . ARG A 1 112 ? 20.094 -39.344 1.744 1 94.31 112 ARG A N 1
ATOM 855 C CA . ARG A 1 112 ? 18.875 -38.562 1.635 1 94.31 112 ARG A CA 1
ATOM 856 C C . ARG A 1 112 ? 18.938 -37.625 0.435 1 94.31 112 ARG A C 1
ATOM 858 O O . ARG A 1 112 ? 17.938 -37.375 -0.24 1 94.31 112 ARG A O 1
ATOM 865 N N . LEU A 1 113 ? 20.062 -37.062 0.245 1 94.81 113 LEU A N 1
ATOM 866 C CA . LEU A 1 113 ? 20.25 -36.188 -0.904 1 94.81 113 LEU A CA 1
ATOM 867 C C . LEU A 1 113 ? 20.016 -36.938 -2.209 1 94.81 113 LEU A C 1
ATOM 869 O O . LEU A 1 113 ? 19.375 -36.438 -3.123 1 94.81 113 LEU A O 1
ATOM 873 N N . ASP A 1 114 ? 20.484 -38.156 -2.26 1 94.56 114 ASP A N 1
ATOM 874 C CA . ASP A 1 114 ? 20.266 -39 -3.436 1 94.56 114 ASP A CA 1
ATOM 875 C C . ASP A 1 114 ? 18.781 -39.312 -3.605 1 94.56 114 ASP A C 1
ATOM 877 O O . ASP A 1 114 ? 18.25 -39.312 -4.723 1 94.56 114 ASP A O 1
ATOM 881 N N . GLN A 1 115 ? 18.188 -39.625 -2.551 1 94 115 GLN A N 1
ATOM 882 C CA . GLN A 1 115 ? 16.766 -39.906 -2.602 1 94 115 GLN A CA 1
ATOM 883 C C . GLN A 1 115 ? 15.977 -38.719 -3.133 1 94 115 GLN A C 1
ATOM 885 O O . GLN A 1 115 ? 15.047 -38.875 -3.932 1 94 115 GLN A O 1
ATOM 890 N N . GLN A 1 116 ? 16.344 -37.594 -2.66 1 94.88 116 GLN A N 1
ATOM 891 C CA . GLN A 1 116 ? 15.688 -36.375 -3.111 1 94.88 116 GLN A CA 1
ATOM 892 C C . GLN A 1 116 ? 15.961 -36.125 -4.59 1 94.88 116 GLN A C 1
ATOM 894 O O . GLN A 1 116 ? 15.062 -35.719 -5.332 1 94.88 116 GLN A O 1
ATOM 899 N N . LEU A 1 117 ? 17.141 -36.281 -4.996 1 94.75 117 LEU A N 1
ATOM 900 C CA . LEU A 1 117 ? 17.484 -36.094 -6.398 1 94.75 117 LEU A CA 1
ATOM 901 C C . LEU A 1 117 ? 16.719 -37.062 -7.289 1 94.75 117 LEU A C 1
ATOM 903 O O . LEU A 1 117 ? 16.219 -36.656 -8.344 1 94.75 117 LEU A O 1
ATOM 907 N N . ASN A 1 118 ? 16.578 -38.281 -6.902 1 94.12 118 ASN A N 1
ATOM 908 C CA . ASN A 1 118 ? 15.828 -39.281 -7.664 1 94.12 118 ASN A CA 1
ATOM 909 C C . ASN A 1 118 ? 14.344 -38.938 -7.719 1 94.12 118 ASN A C 1
ATOM 911 O O . ASN A 1 118 ? 13.695 -39.125 -8.75 1 94.12 118 ASN A O 1
ATOM 915 N N . LYS A 1 119 ? 13.883 -38.531 -6.652 1 93.94 119 LYS A N 1
ATOM 916 C CA . LYS A 1 119 ? 12.484 -38.094 -6.602 1 93.94 119 LYS A CA 1
ATOM 917 C C . LYS A 1 119 ? 12.219 -36.969 -7.578 1 93.94 119 LYS A C 1
ATOM 919 O O . LYS A 1 119 ? 11.242 -37 -8.336 1 93.94 119 LYS A O 1
ATOM 924 N N . VAL A 1 120 ? 13.094 -35.969 -7.547 1 94.88 120 VAL A N 1
ATOM 925 C CA . VAL A 1 120 ? 12.953 -34.812 -8.406 1 94.88 120 VAL A CA 1
ATOM 926 C C . VAL A 1 120 ? 13.047 -35.219 -9.875 1 94.88 120 VAL A C 1
ATOM 928 O O . VAL A 1 120 ? 12.266 -34.75 -10.711 1 94.88 120 VAL A O 1
ATOM 931 N N . ASN A 1 121 ? 13.898 -36.094 -10.195 1 93.94 121 ASN A N 1
ATOM 932 C CA . ASN A 1 121 ? 14.094 -36.562 -11.562 1 93.94 121 ASN A CA 1
ATOM 933 C C . ASN A 1 121 ? 12.883 -37.344 -12.062 1 93.94 121 ASN A C 1
ATOM 935 O O . ASN A 1 121 ? 12.422 -37.156 -13.188 1 93.94 121 ASN A O 1
ATOM 939 N N . ARG A 1 122 ? 12.375 -38.188 -11.266 1 93.25 122 ARG A N 1
ATOM 940 C CA . ARG A 1 122 ? 11.227 -39.031 -11.641 1 93.25 122 ARG A CA 1
ATOM 941 C C . ARG A 1 122 ? 9.992 -38.156 -11.883 1 93.25 122 ARG A C 1
ATOM 943 O O . ARG A 1 122 ? 9.266 -38.375 -12.852 1 93.25 122 ARG A O 1
ATOM 950 N N . PHE A 1 123 ? 9.82 -37.281 -11.016 1 94.38 123 PHE A N 1
ATOM 951 C CA . PHE A 1 123 ? 8.664 -36.406 -11.156 1 94.38 123 PHE A CA 1
ATOM 952 C C . PHE A 1 123 ? 8.773 -35.562 -12.422 1 94.38 123 PHE A C 1
ATOM 954 O O . PHE A 1 123 ? 7.805 -35.438 -13.172 1 94.38 123 PHE A O 1
ATOM 961 N N . TYR A 1 124 ? 9.93 -34.969 -12.617 1 94.88 124 TYR A N 1
ATOM 962 C CA . TYR A 1 124 ? 10.148 -34.125 -13.797 1 94.88 124 TYR A CA 1
ATOM 963 C C . TYR A 1 124 ? 9.922 -34.906 -15.078 1 94.88 124 TYR A C 1
ATOM 965 O O . TYR A 1 124 ? 9.281 -34.438 -16.016 1 94.88 124 TYR A O 1
ATOM 973 N N . GLU A 1 125 ? 10.414 -36.094 -15.117 1 93.75 125 GLU A N 1
ATOM 974 C CA . GLU A 1 125 ? 10.289 -36.938 -16.297 1 93.75 125 GLU A CA 1
ATOM 975 C C . GLU A 1 125 ? 8.828 -37.312 -16.578 1 93.75 125 GLU A C 1
ATOM 977 O O . GLU A 1 125 ? 8.391 -37.25 -17.734 1 93.75 125 GLU A O 1
ATOM 982 N N . ARG A 1 126 ? 8.195 -37.594 -15.586 1 92.88 126 ARG A N 1
ATOM 983 C CA . ARG A 1 126 ? 6.785 -37.938 -15.734 1 92.88 126 ARG A CA 1
ATOM 984 C C . ARG A 1 126 ? 5.973 -36.75 -16.234 1 92.88 126 ARG A C 1
ATOM 986 O O . ARG A 1 126 ? 5.199 -36.875 -17.188 1 92.88 126 ARG A O 1
ATOM 993 N N . GLU A 1 127 ? 6.148 -35.625 -15.578 1 93.88 127 GLU A N 1
ATOM 994 C CA . GLU A 1 127 ? 5.398 -34.438 -15.953 1 93.88 127 GLU A CA 1
ATOM 995 C C . GLU A 1 127 ? 5.777 -33.969 -17.359 1 93.88 127 GLU A C 1
ATOM 997 O O . GLU A 1 127 ? 4.918 -33.531 -18.125 1 93.88 127 GLU A O 1
ATOM 1002 N N . GLU A 1 128 ? 7.043 -34 -17.656 1 94.56 128 GLU A N 1
ATOM 1003 C CA . GLU A 1 128 ? 7.496 -33.625 -19 1 94.56 128 GLU A CA 1
ATOM 1004 C C . GLU A 1 128 ? 6.867 -34.5 -20.078 1 94.56 128 GLU A C 1
ATOM 1006 O O . GLU A 1 128 ? 6.426 -34 -21.109 1 94.56 128 GLU A O 1
ATOM 1011 N N . ARG A 1 129 ? 6.793 -35.781 -19.844 1 92.88 129 ARG A N 1
ATOM 1012 C CA . ARG A 1 129 ? 6.188 -36.719 -20.797 1 92.88 129 ARG A CA 1
ATOM 1013 C C . ARG A 1 129 ? 4.711 -36.406 -21 1 92.88 129 ARG A C 1
ATOM 1015 O O . ARG A 1 129 ? 4.215 -36.406 -22.125 1 92.88 129 ARG A O 1
ATOM 1022 N N . GLU A 1 130 ? 4.113 -36.156 -19.969 1 92.94 130 GLU A N 1
ATOM 1023 C CA . GLU A 1 130 ? 2.691 -35.812 -20.047 1 92.94 130 GLU A CA 1
ATOM 1024 C C . GLU A 1 130 ? 2.465 -34.562 -20.844 1 92.94 130 GLU A C 1
ATOM 1026 O O . GLU A 1 130 ? 1.562 -34.5 -21.688 1 92.94 130 GLU A O 1
ATOM 1031 N N . PHE A 1 131 ? 3.238 -33.562 -20.625 1 94.31 131 PHE A N 1
ATOM 1032 C CA . PHE A 1 131 ? 3.08 -32.281 -21.344 1 94.31 131 PHE A CA 1
ATOM 1033 C C . PHE A 1 131 ? 3.469 -32.438 -22.797 1 94.31 131 PHE A C 1
ATOM 1035 O O . PHE A 1 131 ? 2.883 -31.781 -23.672 1 94.31 131 PHE A O 1
ATOM 1042 N N . LEU A 1 132 ? 4.422 -33.281 -23.062 1 94.62 132 LEU A N 1
ATOM 1043 C CA . LEU A 1 132 ? 4.824 -33.531 -24.453 1 94.62 132 LEU A CA 1
ATOM 1044 C C . LEU A 1 132 ? 3.711 -34.219 -25.219 1 94.62 132 LEU A C 1
ATOM 1046 O O . LEU A 1 132 ? 3.438 -33.875 -26.375 1 94.62 132 LEU A O 1
ATOM 1050 N N . GLU A 1 133 ? 3.076 -35.156 -24.547 1 92.94 133 GLU A N 1
ATOM 1051 C CA . GLU A 1 133 ? 1.942 -35.812 -25.172 1 92.94 133 GLU A CA 1
ATOM 1052 C C . GLU A 1 133 ? 0.799 -34.844 -25.453 1 92.94 133 GLU A C 1
ATOM 1054 O O . GLU A 1 133 ? 0.177 -34.906 -26.516 1 92.94 133 GLU A O 1
ATOM 1059 N N . ARG A 1 134 ? 0.615 -34.062 -24.547 1 92.69 134 ARG A N 1
ATOM 1060 C CA . ARG A 1 134 ? -0.428 -33.062 -24.719 1 92.69 134 ARG A CA 1
ATOM 1061 C C . ARG A 1 134 ? -0.064 -32.094 -25.844 1 92.69 134 ARG A C 1
ATOM 1063 O O . ARG A 1 134 ? -0.931 -31.672 -26.609 1 92.69 134 ARG A O 1
ATOM 1070 N N . GLY A 1 135 ? 1.178 -31.703 -25.875 1 92.94 135 GLY A N 1
ATOM 1071 C CA . GLY A 1 135 ? 1.639 -30.844 -26.938 1 92.94 135 GLY A CA 1
ATOM 1072 C C . GLY A 1 135 ? 1.446 -31.438 -28.328 1 92.94 135 GLY A C 1
ATOM 1073 O O . GLY A 1 135 ? 1.015 -30.75 -29.25 1 92.94 135 GLY A O 1
ATOM 1074 N N . GLU A 1 136 ? 1.678 -32.656 -28.438 1 92 136 GLU A N 1
ATOM 1075 C CA . GLU A 1 136 ? 1.502 -33.344 -29.703 1 92 136 GLU A CA 1
ATOM 1076 C C . GLU A 1 136 ? 0.026 -33.438 -30.078 1 92 136 GLU A C 1
ATOM 1078 O O . GLU A 1 136 ? -0.337 -33.281 -31.25 1 92 136 GLU A O 1
ATOM 1083 N N . SER A 1 137 ? -0.729 -33.75 -29.078 1 91.06 137 SER A N 1
ATOM 1084 C CA . SER A 1 137 ? -2.168 -33.812 -29.328 1 91.06 137 SER A CA 1
ATOM 1085 C C . SER A 1 137 ? -2.705 -32.469 -29.766 1 91.06 137 SER A C 1
ATOM 1087 O O . SER A 1 137 ? -3.551 -32.406 -30.672 1 91.06 137 SER A O 1
ATOM 1089 N N . LEU A 1 138 ? -2.23 -31.422 -29.203 1 92.62 138 LEU A N 1
ATOM 1090 C CA . LEU A 1 138 ? -2.695 -30.078 -29.531 1 92.62 138 LEU A CA 1
ATOM 1091 C C . LEU A 1 138 ? -2.213 -29.672 -30.922 1 92.62 138 LEU A C 1
ATOM 1093 O O . LEU A 1 138 ? -2.918 -28.953 -31.641 1 92.62 138 LEU A O 1
ATOM 1097 N N . ARG A 1 139 ? -1.083 -30.078 -31.297 1 91.25 139 ARG A N 1
ATOM 1098 C CA . ARG A 1 139 ? -0.578 -29.812 -32.656 1 91.25 139 ARG A CA 1
ATOM 1099 C C . ARG A 1 139 ? -1.462 -30.469 -33.719 1 91.25 139 ARG A C 1
ATOM 1101 O O . ARG A 1 139 ? -1.763 -29.859 -34.719 1 91.25 139 ARG A O 1
ATOM 1108 N N . ARG A 1 140 ? -1.876 -31.656 -33.375 1 90 140 ARG A N 1
ATOM 1109 C CA . ARG A 1 140 ? -2.773 -32.344 -34.312 1 90 140 ARG A CA 1
ATOM 1110 C C . ARG A 1 140 ? -4.125 -31.656 -34.375 1 90 140 ARG A C 1
ATOM 1112 O O . ARG A 1 140 ? -4.676 -31.5 -35.469 1 90 140 ARG A O 1
ATOM 1119 N N . GLN A 1 141 ? -4.535 -31.281 -33.219 1 91.31 141 GLN A N 1
ATOM 1120 C CA . GLN A 1 141 ? -5.812 -30.578 -33.156 1 91.31 141 GLN A CA 1
ATOM 1121 C C . GLN A 1 141 ? -5.75 -29.266 -33.938 1 91.31 141 GLN A C 1
ATOM 1123 O O . GLN A 1 141 ? -6.707 -28.891 -34.594 1 91.31 141 GLN A O 1
ATOM 1128 N N . LEU A 1 142 ? -4.691 -28.547 -33.812 1 91.19 142 LEU A N 1
ATOM 1129 C CA . LEU A 1 142 ? -4.516 -27.281 -34.5 1 91.19 142 LEU A CA 1
ATOM 1130 C C . LEU A 1 142 ? -4.469 -27.469 -36 1 91.19 142 LEU A C 1
ATOM 1132 O O . LEU A 1 142 ? -5.016 -26.672 -36.781 1 91.19 142 LEU A O 1
ATOM 1136 N N . GLN A 1 143 ? -3.904 -28.547 -36.469 1 87.75 143 GLN A N 1
ATOM 1137 C CA . GLN A 1 143 ? -3.848 -28.859 -37.875 1 87.75 143 GLN A CA 1
ATOM 1138 C C . GLN A 1 143 ? -5.242 -29.109 -38.438 1 87.75 143 GLN A C 1
ATOM 1140 O O . GLN A 1 143 ? -5.574 -28.656 -39.531 1 87.75 143 GLN A O 1
ATOM 1145 N N . ILE A 1 144 ? -6.004 -29.844 -37.625 1 87.44 144 ILE A N 1
ATOM 1146 C CA . ILE A 1 144 ? -7.379 -30.109 -38.031 1 87.44 144 ILE A CA 1
ATOM 1147 C C . ILE A 1 144 ? -8.164 -28.797 -38.125 1 87.44 144 ILE A C 1
ATOM 1149 O O . ILE A 1 144 ? -8.93 -28.594 -39.062 1 87.44 144 ILE A O 1
ATOM 1153 N N . LEU A 1 145 ? -7.941 -27.984 -37.156 1 88.94 145 LEU A N 1
ATOM 1154 C CA . LEU A 1 145 ? -8.625 -26.703 -37.125 1 88.94 145 LEU A CA 1
ATOM 1155 C C . LEU A 1 145 ? -8.258 -25.844 -38.344 1 88.94 145 LEU A C 1
ATOM 1157 O O . LEU A 1 145 ? -9.125 -25.219 -38.938 1 88.94 145 LEU A O 1
ATOM 1161 N N . LEU A 1 146 ? -7.027 -25.844 -38.719 1 87.75 146 LEU A N 1
ATOM 1162 C CA . LEU A 1 146 ? -6.566 -25.062 -39.875 1 87.75 146 LEU A CA 1
ATOM 1163 C C . LEU A 1 146 ? -7.152 -25.594 -41.188 1 87.75 146 LEU A C 1
ATOM 1165 O O . LEU A 1 146 ? -7.512 -24.812 -42.062 1 87.75 146 LEU A O 1
ATOM 1169 N N . GLU A 1 147 ? -7.305 -26.859 -41.219 1 84.56 147 GLU A N 1
ATOM 1170 C CA . GLU A 1 147 ? -7.91 -27.484 -42.406 1 84.56 147 GLU A CA 1
ATOM 1171 C C . GLU A 1 147 ? -9.398 -27.172 -42.5 1 84.56 147 GLU A C 1
ATOM 1173 O O . GLU A 1 147 ? -9.922 -26.906 -43.594 1 84.56 147 GLU A O 1
ATOM 1178 N N . LEU A 1 148 ? -9.938 -27.188 -41.344 1 83.38 148 LEU A N 1
ATOM 1179 C CA . LEU A 1 148 ? -11.367 -26.875 -41.312 1 83.38 148 LEU A CA 1
ATOM 1180 C C . LEU A 1 148 ? -11.617 -25.406 -41.656 1 83.38 148 LEU A C 1
ATOM 1182 O O . LEU A 1 148 ? -12.578 -25.094 -42.344 1 83.38 148 LEU A O 1
ATOM 1186 N N . LYS A 1 149 ? -10.844 -24.562 -41.188 1 85.06 149 LYS A N 1
ATOM 1187 C CA . LYS A 1 149 ? -10.977 -23.125 -41.469 1 85.06 149 LYS A CA 1
ATOM 1188 C C . LYS A 1 149 ? -10.766 -22.844 -42.938 1 85.06 149 LYS A C 1
ATOM 1190 O O . LYS A 1 149 ? -11.461 -22.016 -43.531 1 85.06 149 LYS A O 1
ATOM 1195 N N . ALA A 1 150 ? -9.812 -23.516 -43.531 1 81.88 150 ALA A N 1
ATOM 1196 C CA . ALA A 1 150 ? -9.57 -23.391 -44.969 1 81.88 150 ALA A CA 1
ATOM 1197 C C . ALA A 1 150 ? -10.758 -23.891 -45.781 1 81.88 150 ALA A C 1
ATOM 1199 O O . ALA A 1 150 ? -11.133 -23.297 -46.781 1 81.88 150 ALA A O 1
ATOM 1200 N N . ALA A 1 151 ? -11.383 -24.906 -45.281 1 78.88 151 ALA A N 1
ATOM 1201 C CA . ALA A 1 151 ? -12.539 -25.484 -45.938 1 78.88 151 ALA A CA 1
ATOM 1202 C C . ALA A 1 151 ? -13.734 -24.531 -45.875 1 78.88 151 ALA A C 1
ATOM 1204 O O . ALA A 1 151 ? -14.484 -24.391 -46.844 1 78.88 151 ALA A O 1
ATOM 1205 N N . VAL A 1 152 ? -13.859 -23.922 -44.75 1 81.19 152 VAL A N 1
ATOM 1206 C CA . VAL A 1 152 ? -14.969 -23 -44.562 1 81.19 152 VAL A CA 1
ATOM 1207 C C . VAL A 1 152 ? -14.766 -21.766 -45.438 1 81.19 152 VAL A C 1
ATOM 1209 O O . VAL A 1 152 ? -15.719 -21.266 -46.062 1 81.19 152 VAL A O 1
ATOM 1212 N N . THR A 1 153 ? -13.523 -21.328 -45.531 1 78.56 153 THR A N 1
ATOM 1213 C CA . THR A 1 153 ? -13.227 -20.172 -46.375 1 78.56 153 THR A CA 1
ATOM 1214 C C . THR A 1 153 ? -13.445 -20.531 -47.844 1 78.56 153 THR A C 1
ATOM 1216 O O . THR A 1 153 ? -13.938 -19.703 -48.625 1 78.56 153 THR A O 1
ATOM 1219 N N . GLN A 1 154 ? -13.164 -21.703 -48.281 1 75.06 154 GLN A N 1
ATOM 1220 C CA . GLN A 1 154 ? -13.359 -22.156 -49.656 1 75.06 154 GLN A CA 1
ATOM 1221 C C . GLN A 1 154 ? -14.844 -22.281 -50 1 75.06 154 GLN A C 1
ATOM 1223 O O . GLN A 1 154 ? -15.281 -21.938 -51.094 1 75.06 154 GLN A O 1
ATOM 1228 N N . GLN A 1 155 ? -15.523 -22.719 -49.031 1 72.12 155 GLN A N 1
ATOM 1229 C CA . GLN A 1 155 ? -16.969 -22.844 -49.219 1 72.12 155 GLN A CA 1
ATOM 1230 C C . GLN A 1 155 ? -17.625 -21.484 -49.375 1 72.12 155 GLN A C 1
ATOM 1232 O O . GLN A 1 155 ? -18.547 -21.328 -50.188 1 72.12 155 GLN A O 1
ATOM 1237 N N . GLN A 1 156 ? -17.172 -20.516 -48.656 1 72.31 156 GLN A N 1
ATOM 1238 C CA . GLN A 1 156 ? -17.719 -19.156 -48.75 1 72.31 156 GLN A CA 1
ATOM 1239 C C . GLN A 1 156 ? -17.375 -18.5 -50.062 1 72.31 156 GLN A C 1
ATOM 1241 O O . GLN A 1 156 ? -18.188 -17.797 -50.656 1 72.31 156 GLN A O 1
ATOM 1246 N N . GLN A 1 157 ? -16.219 -18.766 -50.531 1 67.62 157 GLN A N 1
ATOM 1247 C CA . GLN A 1 157 ? -15.805 -18.219 -51.812 1 67.62 157 GLN A CA 1
ATOM 1248 C C . GLN A 1 157 ? -16.562 -18.891 -52.969 1 67.62 157 GLN A C 1
ATOM 1250 O O . GLN A 1 157 ? -16.938 -18.234 -53.938 1 67.62 157 GLN A O 1
ATOM 1255 N N . ALA A 1 158 ? -16.844 -20.156 -52.844 1 61.22 158 ALA A N 1
ATOM 1256 C CA . ALA A 1 158 ? -17.609 -20.891 -53.844 1 61.22 158 ALA A CA 1
ATOM 1257 C C . ALA A 1 158 ? -19.062 -20.406 -53.906 1 61.22 158 ALA A C 1
ATOM 1259 O O . ALA A 1 158 ? -19.656 -20.344 -54.969 1 61.22 158 ALA A O 1
ATOM 1260 N N . ARG A 1 159 ? -19.609 -20.062 -52.781 1 59.31 159 ARG A N 1
ATOM 1261 C CA . ARG A 1 159 ? -20.969 -19.578 -52.75 1 59.31 159 ARG A CA 1
ATOM 1262 C C . ARG A 1 159 ? -21.062 -18.172 -53.344 1 59.31 159 ARG A C 1
ATOM 1264 O O . ARG A 1 159 ? -22.062 -17.828 -53.969 1 59.31 159 ARG A O 1
ATOM 1271 N N . ARG A 1 160 ? -20.141 -17.422 -53.188 1 56.09 160 ARG A N 1
ATOM 1272 C CA . ARG A 1 160 ? -20.156 -16.094 -53.812 1 56.09 160 ARG A CA 1
ATOM 1273 C C . ARG A 1 160 ? -19.922 -16.188 -55.312 1 56.09 160 ARG A C 1
ATOM 1275 O O . ARG A 1 160 ? -20.438 -15.367 -56.062 1 56.09 160 ARG A O 1
ATOM 1282 N N . GLY A 1 161 ? -19 -17.062 -55.812 1 47.84 161 GLY A N 1
ATOM 1283 C CA . GLY A 1 161 ? -18.781 -17.219 -57.25 1 47.84 161 GLY A CA 1
ATOM 1284 C C . GLY A 1 161 ? -19.859 -18.078 -57.906 1 47.84 161 GLY A C 1
ATOM 1285 O O . GLY A 1 161 ? -19.984 -19.266 -57.625 1 47.84 161 GLY A O 1
ATOM 1286 N N . GLY A 1 162 ? -21.062 -17.781 -58.125 1 41.28 162 GLY A N 1
ATOM 1287 C CA . GLY A 1 162 ? -22.141 -18.359 -58.906 1 41.28 162 GLY A CA 1
ATOM 1288 C C . GLY A 1 162 ? -21.688 -18.875 -60.25 1 41.28 162 GLY A C 1
ATOM 1289 O O . GLY A 1 162 ? -22.516 -19.172 -61.125 1 41.28 162 GLY A O 1
ATOM 1290 N N . SER A 1 163 ? -20.672 -18.391 -60.938 1 34.66 163 SER A N 1
ATOM 1291 C CA . SER A 1 163 ? -20.734 -18.922 -62.312 1 34.66 163 SER A CA 1
ATOM 1292 C C . SER A 1 163 ? -20.703 -20.453 -62.312 1 34.66 163 SER A C 1
ATOM 1294 O O . SER A 1 163 ? -20.266 -21.062 -61.312 1 34.66 163 SER A O 1
ATOM 1296 N N . ALA A 1 164 ? -21.172 -21.156 -63.625 1 32.22 164 ALA A N 1
ATOM 1297 C CA . ALA A 1 164 ? -21.625 -22.406 -64.188 1 32.22 164 ALA A CA 1
ATOM 1298 C C . ALA A 1 164 ? -20.609 -23.516 -63.969 1 32.22 164 ALA A C 1
ATOM 1300 O O . ALA A 1 164 ? -20.844 -24.672 -64.312 1 32.22 164 ALA A O 1
ATOM 1301 N N . ALA A 1 165 ? -19.234 -23.266 -64.125 1 32.28 165 ALA A N 1
ATOM 1302 C CA . ALA A 1 165 ? -18.484 -24.406 -64.688 1 32.28 165 ALA A CA 1
ATOM 1303 C C . ALA A 1 165 ? -18.5 -25.562 -63.688 1 32.28 165 ALA A C 1
ATOM 1305 O O . ALA A 1 165 ? -18.453 -25.359 -62.469 1 32.28 165 ALA A O 1
ATOM 1306 N N . ASP A 1 166 ? -18.906 -26.812 -64.125 1 29.98 166 ASP A N 1
ATOM 1307 C CA . ASP A 1 166 ? -19.156 -28.219 -63.812 1 29.98 166 ASP A CA 1
ATOM 1308 C C . ASP A 1 166 ? -17.969 -28.812 -63.062 1 29.98 166 ASP A C 1
ATOM 1310 O O . ASP A 1 166 ? -17.875 -30.031 -62.906 1 29.98 166 ASP A O 1
ATOM 1314 N N . THR A 1 167 ? -16.734 -28.172 -63.156 1 28.55 167 THR A N 1
ATOM 1315 C CA . THR A 1 167 ? -15.664 -29.125 -62.875 1 28.55 167 THR A CA 1
ATOM 1316 C C . THR A 1 167 ? -15.805 -29.703 -61.469 1 28.55 167 THR A C 1
ATOM 1318 O O . THR A 1 167 ? -16.328 -29.016 -60.562 1 28.55 167 THR A O 1
ATOM 1321 N N . ASP A 1 168 ? -15.602 -31.047 -61.312 1 29.45 168 ASP A N 1
ATOM 1322 C CA . ASP A 1 168 ? -15.516 -32.094 -60.312 1 29.45 168 ASP A CA 1
ATOM 1323 C C . ASP A 1 168 ? -14.672 -31.672 -59.125 1 29.45 168 ASP A C 1
ATOM 1325 O O . ASP A 1 168 ? -13.461 -31.906 -59.094 1 29.45 168 ASP A O 1
ATOM 1329 N N . ASP A 1 169 ? -14.57 -30.453 -58.938 1 30.08 169 ASP A N 1
ATOM 1330 C CA . ASP A 1 169 ? -13.633 -30.266 -57.812 1 30.08 169 ASP A CA 1
ATOM 1331 C C . ASP A 1 169 ? -14.039 -31.109 -56.625 1 30.08 169 ASP A C 1
ATOM 1333 O O . ASP A 1 169 ? -15.219 -31.203 -56.281 1 30.08 169 ASP A O 1
ATOM 1337 N N . PRO A 1 170 ? -13.195 -32.156 -56.312 1 31.41 170 PRO A N 1
ATOM 1338 C CA . PRO A 1 170 ? -13.398 -33.062 -55.188 1 31.41 170 PRO A CA 1
ATOM 1339 C C . PRO A 1 170 ? -13.852 -32.344 -53.906 1 31.41 170 PRO A C 1
ATOM 1341 O O . PRO A 1 170 ? -13.156 -31.469 -53.406 1 31.41 170 PRO A O 1
ATOM 1344 N N . SER A 1 171 ? -15.07 -31.938 -53.938 1 30.8 171 SER A N 1
ATOM 1345 C CA . SER A 1 171 ? -15.758 -31.406 -52.781 1 30.8 171 SER A CA 1
ATOM 1346 C C . SER A 1 171 ? -15.398 -32.219 -51.531 1 30.8 171 SER A C 1
ATOM 1348 O O . SER A 1 171 ? -15.57 -33.438 -51.469 1 30.8 171 SER A O 1
ATOM 1350 N N . VAL A 1 172 ? -14.234 -31.891 -51.031 1 32.59 172 VAL A N 1
ATOM 1351 C CA . VAL A 1 172 ? -13.859 -32.406 -49.719 1 32.59 172 VAL A CA 1
ATOM 1352 C C . VAL A 1 172 ? -15.031 -32.281 -48.75 1 32.59 172 VAL A C 1
ATOM 1354 O O . VAL A 1 172 ? -15.445 -31.188 -48.406 1 32.59 172 VAL A O 1
ATOM 1357 N N . SER A 1 173 ? -16.125 -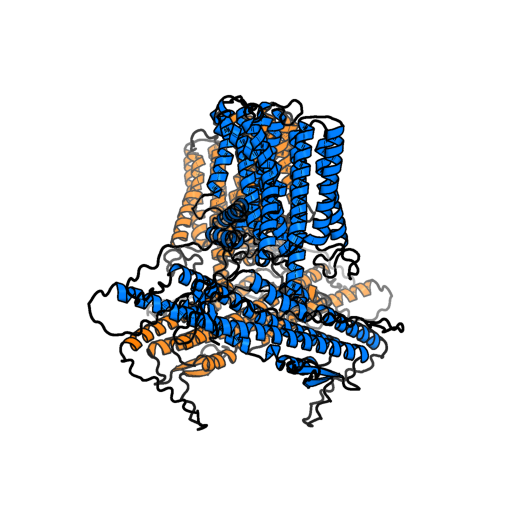32.938 -49.031 1 30.36 173 SER A N 1
ATOM 1358 C CA . SER A 1 173 ? -17.312 -33 -48.188 1 30.36 173 SER A CA 1
ATOM 1359 C C . SER A 1 173 ? -16.953 -33.406 -46.75 1 30.36 173 SER A C 1
ATOM 1361 O O . SER A 1 173 ? -16.391 -34.5 -46.562 1 30.36 173 SER A O 1
ATOM 1363 N N . TRP A 1 174 ? -16.453 -32.469 -45.969 1 31.09 174 TRP A N 1
ATOM 1364 C CA . TRP A 1 174 ? -16.25 -32.719 -44.531 1 31.09 174 TRP A CA 1
ATOM 1365 C C . TRP A 1 174 ? -17.562 -33.062 -43.844 1 31.09 174 TRP A C 1
ATOM 1367 O O . TRP A 1 174 ? -18.578 -32.406 -44.062 1 31.09 174 TRP A O 1
ATOM 1377 N N . SER A 1 175 ? -18.047 -34.281 -43.812 1 31.05 175 SER A N 1
ATOM 1378 C CA . SER A 1 175 ? -19.234 -34.594 -43.031 1 31.05 175 SER A CA 1
ATOM 1379 C C . SER A 1 175 ? -18.969 -34.469 -41.562 1 31.05 175 SER A C 1
ATOM 1381 O O . SER A 1 175 ? -18 -35.031 -41.031 1 31.05 175 SER A O 1
ATOM 1383 N N . ILE A 1 176 ? -19.266 -33.375 -40.969 1 33.38 176 ILE A N 1
ATOM 1384 C CA . ILE A 1 176 ? -19.172 -33.062 -39.531 1 33.38 176 ILE A CA 1
ATOM 1385 C C . ILE A 1 176 ? -20.25 -33.844 -38.781 1 33.38 176 ILE A C 1
ATOM 1387 O O . ILE A 1 176 ? -21.438 -33.719 -39.062 1 33.38 176 ILE A O 1
ATOM 1391 N N . GLN A 1 177 ? -20.031 -35.156 -38.375 1 30.52 177 GLN A N 1
ATOM 1392 C CA . GLN A 1 177 ? -21 -35.812 -37.5 1 30.52 177 GLN A CA 1
ATOM 1393 C C . GLN A 1 177 ? -21.016 -35.156 -36.125 1 30.52 177 GLN A C 1
ATOM 1395 O O . GLN A 1 177 ? -19.953 -34.938 -35.531 1 30.52 177 GLN A O 1
ATOM 1400 N N . LEU A 1 178 ? -21.906 -34.375 -35.844 1 30.47 178 LEU A N 1
ATOM 1401 C CA . LEU A 1 178 ? -22.188 -33.812 -34.5 1 30.47 178 LEU A CA 1
ATOM 1402 C C . LEU A 1 178 ? -22.328 -34.906 -33.469 1 30.47 178 LEU A C 1
ATOM 1404 O O . LEU A 1 178 ? -23.25 -35.719 -33.531 1 30.47 178 LEU A O 1
ATOM 1408 N N . GLY A 1 179 ? -21.344 -35.844 -33.188 1 31.09 179 GLY A N 1
ATOM 1409 C CA . GLY A 1 179 ? -21.453 -36.875 -32.188 1 31.09 179 GLY A CA 1
ATOM 1410 C C . GLY A 1 179 ? -21.719 -36.344 -30.797 1 31.09 179 GLY A C 1
ATOM 1411 O O . GLY A 1 179 ? -21.062 -35.406 -30.344 1 31.09 179 GLY A O 1
ATOM 1412 N N . GLY A 1 180 ? -22.953 -36.219 -30.406 1 31.03 180 GLY A N 1
ATOM 1413 C CA . GLY A 1 180 ? -23.312 -36 -29.016 1 31.03 180 GLY A CA 1
ATOM 1414 C C . GLY A 1 180 ? -22.781 -37.062 -28.078 1 31.03 180 GLY A C 1
ATOM 1415 O O . GLY A 1 180 ? -23.25 -38.188 -28.062 1 31.03 180 GLY A O 1
ATOM 1416 N N . GLN A 1 181 ? -21.484 -37.344 -27.984 1 33.03 181 GLN A N 1
ATOM 1417 C CA . GLN A 1 181 ? -20.969 -38.344 -27.062 1 33.03 181 GLN A CA 1
ATOM 1418 C C . GLN A 1 181 ? -21.5 -38.125 -25.641 1 33.03 181 GLN A C 1
ATOM 1420 O O . GLN A 1 181 ? -21.578 -37 -25.188 1 33.03 181 GLN A O 1
ATOM 1425 N N . SER A 1 182 ? -22.266 -39.094 -25.172 1 32.44 182 SER A N 1
ATOM 1426 C CA . SER A 1 182 ? -22.719 -39.219 -23.797 1 32.44 182 SER A CA 1
ATOM 1427 C C . SER A 1 182 ? -21.562 -39.094 -22.812 1 32.44 182 SER A C 1
ATOM 1429 O O . SER A 1 182 ? -20.453 -39.531 -23.109 1 32.44 182 SER A O 1
ATOM 1431 N N . LEU A 1 183 ? -21.578 -38.094 -22.016 1 34.81 183 LEU A N 1
ATOM 1432 C CA . LEU A 1 183 ? -20.688 -37.75 -20.906 1 34.81 183 LEU A CA 1
ATOM 1433 C C . LEU A 1 183 ? -20.25 -39 -20.141 1 34.81 183 LEU A C 1
ATOM 1435 O O . LEU A 1 183 ? -19.328 -38.938 -19.328 1 34.81 183 LEU A O 1
ATOM 1439 N N . ARG A 1 184 ? -20.969 -40.188 -20.219 1 36.06 184 ARG A N 1
ATOM 1440 C CA . ARG A 1 184 ? -20.656 -41.344 -19.391 1 36.06 184 ARG A CA 1
ATOM 1441 C C . ARG A 1 184 ? -19.312 -41.969 -19.781 1 36.06 184 ARG A C 1
ATOM 1443 O O . ARG A 1 184 ? -18.562 -42.438 -18.938 1 36.06 184 ARG A O 1
ATOM 1450 N N . VAL A 1 185 ? -18.984 -42.031 -20.984 1 36.44 185 VAL A N 1
ATOM 1451 C CA . VAL A 1 185 ? -17.797 -42.75 -21.422 1 36.44 185 VAL A CA 1
ATOM 1452 C C . VAL A 1 185 ? -16.547 -41.969 -21.062 1 36.44 185 VAL A C 1
ATOM 1454 O O . VAL A 1 185 ? -15.516 -42.531 -20.719 1 36.44 185 VAL A O 1
ATOM 1457 N N . ILE A 1 186 ? -16.641 -40.688 -21.062 1 35.91 186 ILE A N 1
ATOM 1458 C CA . ILE A 1 186 ? -15.461 -39.906 -20.688 1 35.91 186 ILE A CA 1
ATOM 1459 C C . ILE A 1 186 ? -15.156 -40.125 -19.203 1 35.91 186 ILE A C 1
ATOM 1461 O O . ILE A 1 186 ? -13.984 -40.156 -18.812 1 35.91 186 ILE A O 1
ATOM 1465 N N . ALA A 1 187 ? -16.172 -40.281 -18.328 1 36.53 187 ALA A N 1
ATOM 1466 C CA . ALA A 1 187 ? -15.945 -40.5 -16.906 1 36.53 187 ALA A CA 1
ATOM 1467 C C . ALA A 1 187 ? -15.32 -41.875 -16.656 1 36.53 187 ALA A C 1
ATOM 1469 O O . ALA A 1 187 ? -14.484 -42.031 -15.758 1 36.53 187 ALA A O 1
ATOM 1470 N N . GLU A 1 188 ? -15.68 -42.969 -17.297 1 37.12 188 GLU A N 1
ATOM 1471 C CA . GLU A 1 188 ? -15.102 -44.312 -17.078 1 37.12 188 GLU A CA 1
ATOM 1472 C C . GLU A 1 188 ? -13.633 -44.344 -17.484 1 37.12 188 GLU A C 1
ATOM 1474 O O . GLU A 1 188 ? -12.828 -45.031 -16.844 1 37.12 188 GLU A O 1
ATOM 1479 N N . LYS A 1 189 ? -13.242 -43.688 -18.516 1 36.69 189 LYS A N 1
ATOM 1480 C CA . LYS A 1 189 ? -11.828 -43.719 -18.891 1 36.69 189 LYS A CA 1
ATOM 1481 C C . LYS A 1 189 ? -10.984 -42.906 -17.906 1 36.69 189 LYS A C 1
ATOM 1483 O O . LYS A 1 189 ? -9.836 -43.281 -17.641 1 36.69 189 LYS A O 1
ATOM 1488 N N . GLU A 1 190 ? -11.484 -41.875 -17.312 1 37.41 190 GLU A N 1
ATOM 1489 C CA . GLU A 1 190 ? -10.742 -41.188 -16.266 1 37.41 190 GLU A CA 1
ATOM 1490 C C . GLU A 1 190 ? -10.664 -42.031 -14.992 1 37.41 190 GLU A C 1
ATOM 1492 O O . GLU A 1 190 ? -9.648 -42.031 -14.297 1 37.41 190 GLU A O 1
ATOM 1497 N N . GLU A 1 191 ? -11.711 -42.844 -14.57 1 36.81 191 GLU A N 1
ATOM 1498 C CA . GLU A 1 191 ? -11.641 -43.75 -13.43 1 36.81 191 GLU A CA 1
ATOM 1499 C C . GLU A 1 191 ? -10.68 -44.906 -13.711 1 36.81 191 GLU A C 1
ATOM 1501 O O . GLU A 1 191 ? -10.039 -45.406 -12.797 1 36.81 191 GLU A O 1
ATOM 1506 N N . GLU A 1 192 ? -10.625 -45.469 -14.891 1 35.25 192 GLU A N 1
ATOM 1507 C CA . GLU A 1 192 ? -9.695 -46.562 -15.148 1 35.25 192 GLU A CA 1
ATOM 1508 C C . GLU A 1 192 ? -8.25 -46.125 -14.914 1 35.25 192 GLU A C 1
ATOM 1510 O O . GLU A 1 192 ? -7.422 -46.906 -14.469 1 35.25 192 GLU A O 1
ATOM 1515 N N . CYS A 1 193 ? -7.977 -44.875 -15.227 1 31.34 193 CYS A N 1
ATOM 1516 C CA . CYS A 1 193 ? -6.613 -44.438 -14.93 1 31.34 193 CYS A CA 1
ATOM 1517 C C . CYS A 1 193 ? -6.391 -44.344 -13.422 1 31.34 193 CYS A C 1
ATOM 1519 O O . CYS A 1 193 ? -5.254 -44.406 -12.953 1 31.34 193 CYS A O 1
ATOM 1521 N N . GLU A 1 194 ? -7.434 -44.094 -12.641 1 32.75 194 GLU A N 1
ATOM 1522 C CA . GLU A 1 194 ? -7.207 -43.969 -11.203 1 32.75 194 GLU A CA 1
ATOM 1523 C C . GLU A 1 194 ? -6.961 -45.344 -10.586 1 32.75 194 GLU A C 1
ATOM 1525 O O . GLU A 1 194 ? -6.281 -45.469 -9.562 1 32.75 194 GLU A O 1
ATOM 1530 N N . GLU A 1 195 ? -7.668 -46.438 -11.039 1 32.84 195 GLU A N 1
ATOM 1531 C CA . GLU A 1 195 ? -7.512 -47.719 -10.375 1 32.84 195 GLU A CA 1
ATOM 1532 C C . GLU A 1 195 ? -6.074 -48.219 -10.461 1 32.84 195 GLU A C 1
ATOM 1534 O O . GLU A 1 195 ? -5.641 -49.031 -9.641 1 32.84 195 GLU A O 1
ATOM 1539 N N . LYS A 1 196 ? -5.344 -47.938 -11.562 1 32.38 196 LYS A N 1
ATOM 1540 C CA . LYS A 1 196 ? -4.047 -48.594 -11.633 1 32.38 196 LYS A CA 1
ATOM 1541 C C . LYS A 1 196 ? -3.109 -48.094 -10.539 1 32.38 196 LYS A C 1
ATOM 1543 O O . LYS A 1 196 ? -2.039 -48.656 -10.312 1 32.38 196 LYS A O 1
ATOM 1548 N N . LEU A 1 197 ? -3.348 -46.844 -10.047 1 27.98 197 LEU A N 1
ATOM 1549 C CA . LEU A 1 197 ? -2.266 -46.406 -9.172 1 27.98 197 LEU A CA 1
ATOM 1550 C C . LEU A 1 197 ? -2.369 -47.062 -7.801 1 27.98 197 LEU A C 1
ATOM 1552 O O . LEU A 1 197 ? -1.479 -46.906 -6.965 1 27.98 197 LEU A O 1
ATOM 1556 N N . ASN A 1 198 ? -3.572 -47.406 -7.285 1 27.58 198 ASN A N 1
ATOM 1557 C CA . ASN A 1 198 ? -3.605 -47.875 -5.898 1 27.58 198 ASN A CA 1
ATOM 1558 C C . ASN A 1 198 ? -3.086 -49.281 -5.758 1 27.58 198 ASN A C 1
ATOM 1560 O O . ASN A 1 198 ? -3.865 -50.25 -5.797 1 27.58 198 ASN A O 1
ATOM 1564 N N . GLY A 1 199 ? -2.084 -49.719 -6.543 1 24.47 199 GLY A N 1
ATOM 1565 C CA . GLY A 1 199 ? -1.635 -51.094 -6.516 1 24.47 199 GLY A CA 1
ATOM 1566 C C . GLY A 1 199 ? -1.252 -51.562 -5.125 1 24.47 199 GLY A C 1
ATOM 1567 O O . GLY A 1 199 ? -0.832 -52.719 -4.949 1 24.47 199 GLY A O 1
ATOM 1568 N N . GLY A 1 200 ? -0.938 -50.625 -4.184 1 24.56 200 GLY A N 1
ATOM 1569 C CA . GLY A 1 200 ? 0.05 -51.188 -3.27 1 24.56 200 GLY A CA 1
ATOM 1570 C C . GLY A 1 200 ? -0.535 -52.188 -2.289 1 24.56 200 GLY A C 1
ATOM 1571 O O . GLY A 1 200 ? 0.172 -52.688 -1.416 1 24.56 200 GLY A O 1
ATOM 1572 N N . ASP A 1 201 ? -1.864 -52.156 -1.968 1 24.44 201 ASP A N 1
ATOM 1573 C CA . ASP A 1 201 ? -2.076 -52.75 -0.661 1 24.44 201 ASP A CA 1
ATOM 1574 C C . ASP A 1 201 ? -1.844 -54.281 -0.72 1 24.44 201 ASP A C 1
ATOM 1576 O O . ASP A 1 201 ? -2.586 -55 -1.39 1 24.44 201 ASP A O 1
ATOM 1580 N N . ALA A 1 202 ? -0.557 -54.75 -0.672 1 23.91 202 ALA A N 1
ATOM 1581 C CA . ALA A 1 202 ? -0.085 -56.125 -0.527 1 23.91 202 ALA A CA 1
ATOM 1582 C C . ALA A 1 202 ? -0.719 -56.812 0.688 1 23.91 202 ALA A C 1
ATOM 1584 O O . ALA A 1 202 ? -0.233 -56.656 1.812 1 23.91 202 ALA A O 1
ATOM 1585 N N . THR A 1 203 ? -2.045 -56.625 1.068 1 22.09 203 THR A N 1
ATOM 1586 C CA . THR A 1 203 ? -2.465 -57.406 2.234 1 22.09 203 THR A CA 1
ATOM 1587 C C . THR A 1 203 ? -2.088 -58.875 2.074 1 22.09 203 THR A C 1
ATOM 1589 O O . THR A 1 203 ? -2.223 -59.438 0.989 1 22.09 203 THR A O 1
ATOM 1592 N N . ALA A 1 204 ? -1.283 -59.375 3.023 1 22.59 204 ALA A N 1
ATOM 1593 C CA . ALA A 1 204 ? -0.746 -60.656 3.432 1 22.59 204 ALA A CA 1
ATOM 1594 C C . ALA A 1 204 ? -1.86 -61.688 3.594 1 22.59 204 ALA A C 1
ATOM 1596 O O . ALA A 1 204 ? -2.648 -61.625 4.539 1 22.59 204 ALA A O 1
ATOM 1597 N N . LYS A 1 205 ? -2.6 -62.031 2.602 1 21.8 205 LYS A N 1
ATOM 1598 C CA . LYS A 1 205 ? -3.582 -63.094 2.762 1 21.8 205 LYS A CA 1
ATOM 1599 C C . LYS A 1 205 ? -2.941 -64.375 3.336 1 21.8 205 LYS A C 1
ATOM 1601 O O . LYS A 1 205 ? -2.064 -64.938 2.709 1 21.8 205 LYS A O 1
ATOM 1606 N N . ILE A 1 206 ? -2.74 -64.312 4.598 1 21.41 206 ILE A N 1
ATOM 1607 C CA . ILE A 1 206 ? -2.439 -65.562 5.293 1 21.41 206 ILE A CA 1
ATOM 1608 C C . ILE A 1 206 ? -3.516 -66.625 4.98 1 21.41 206 ILE A C 1
ATOM 1610 O O . ILE A 1 206 ? -4.695 -66.375 5.266 1 21.41 206 ILE A O 1
ATOM 1614 N N . SER A 1 207 ? -3.312 -67.375 3.955 1 19.94 207 SER A N 1
ATOM 1615 C CA . SER A 1 207 ? -4.086 -68.5 3.424 1 19.94 207 SER A CA 1
ATOM 1616 C C . SER A 1 207 ? -4.32 -69.562 4.488 1 19.94 207 SER A C 1
ATOM 1618 O O . SER A 1 207 ? -3.4 -70.312 4.84 1 19.94 207 SER A O 1
ATOM 1620 N N . SER A 1 208 ? -4.984 -69.125 5.543 1 18.97 208 SER A N 1
ATOM 1621 C CA . SER A 1 208 ? -5.289 -70.312 6.406 1 18.97 208 SER A CA 1
ATOM 1622 C C . SER A 1 208 ? -5.906 -71.438 5.613 1 18.97 208 SER A C 1
ATOM 1624 O O . SER A 1 208 ? -6.371 -71.25 4.488 1 18.97 208 SER A O 1
ATOM 1626 N N . GLY A 1 209 ? -6.336 -72.562 6.27 1 18.22 209 GLY A N 1
ATOM 1627 C CA . GLY A 1 209 ? -6.453 -74 6.105 1 18.22 209 GLY A CA 1
ATOM 1628 C C . GLY A 1 209 ? -7.602 -74.375 5.199 1 18.22 209 GLY A C 1
ATOM 1629 O O . GLY A 1 209 ? -7.41 -75.125 4.242 1 18.22 209 GLY A O 1
ATOM 1630 N N . GLU A 1 210 ? -8.844 -74.438 5.773 1 19.19 210 GLU A N 1
ATOM 1631 C CA . GLU A 1 210 ? -9.547 -75.75 5.777 1 19.19 210 GLU A CA 1
ATOM 1632 C C . GLU A 1 210 ? -10.25 -76 4.445 1 19.19 210 GLU A C 1
ATOM 1634 O O . GLU A 1 210 ? -10.023 -77 3.803 1 19.19 210 GLU A O 1
ATOM 1639 N N . GLY A 1 211 ? -11.617 -76 4.516 1 19.98 211 GLY A N 1
ATOM 1640 C CA . GLY A 1 211 ? -12.539 -77.062 4.184 1 19.98 211 GLY A CA 1
ATOM 1641 C C . GLY A 1 211 ? -12.914 -77.062 2.713 1 19.98 211 GLY A C 1
ATOM 1642 O O . GLY A 1 211 ? -12.656 -76.125 1.98 1 19.98 211 GLY A O 1
ATOM 1643 N N . PRO A 1 212 ? -13.555 -78.25 2.186 1 20.69 212 PRO A N 1
ATOM 1644 C CA . PRO A 1 212 ? -13.672 -78.875 0.879 1 20.69 212 PRO A CA 1
ATOM 1645 C C . PRO A 1 212 ? -14.656 -78.188 -0.049 1 20.69 212 PRO A C 1
ATOM 1647 O O . PRO A 1 212 ? -14.75 -78.5 -1.229 1 20.69 212 PRO A O 1
ATOM 1650 N N . VAL A 1 213 ? -15.352 -77.188 0.438 1 20.02 213 VAL A N 1
ATOM 1651 C CA . VAL A 1 213 ? -16.719 -77.312 -0.026 1 20.02 213 VAL A CA 1
ATOM 1652 C C . VAL A 1 213 ? -16.766 -77.25 -1.551 1 20.02 213 VAL A C 1
ATOM 1654 O O . VAL A 1 213 ? -15.969 -76.5 -2.168 1 20.02 213 VAL A O 1
ATOM 1657 N N . SER A 1 214 ? -17.859 -77.812 -2.141 1 18.05 214 SER A N 1
ATOM 1658 C CA . SER A 1 214 ? -18.25 -78.5 -3.367 1 18.05 214 SER A CA 1
ATOM 1659 C C . SER A 1 214 ? -18.328 -77.5 -4.543 1 18.05 214 SER A C 1
ATOM 1661 O O . SER A 1 214 ? -17.656 -77.688 -5.562 1 18.05 214 SER A O 1
ATOM 1663 N N . GLN A 1 215 ? -19.594 -77.25 -5.027 1 18.02 215 GLN A N 1
ATOM 1664 C CA . GLN A 1 215 ? -20.109 -77.75 -6.293 1 18.02 215 GLN A CA 1
ATOM 1665 C C . GLN A 1 215 ? -19.938 -76.75 -7.41 1 18.02 215 GLN A C 1
ATOM 1667 O O . GLN A 1 215 ? -19.359 -77.062 -8.461 1 18.02 215 GLN A O 1
ATOM 1672 N N . GLY A 1 216 ? -21.062 -76 -7.758 1 17.88 216 GLY A N 1
ATOM 1673 C CA . GLY A 1 216 ? -21.781 -76 -9.023 1 17.88 216 GLY A CA 1
ATOM 1674 C C . GLY A 1 216 ? -21.25 -75.062 -10.047 1 17.88 216 GLY A C 1
ATOM 1675 O O . GLY A 1 216 ? -20.484 -74.125 -9.711 1 17.88 216 GLY A O 1
ATOM 1676 N N . LEU A 1 217 ? -21.812 -75.062 -11.383 1 18.7 217 LEU A N 1
ATOM 1677 C CA . LEU A 1 217 ? -21.578 -75 -12.82 1 18.7 217 LEU A CA 1
ATOM 1678 C C . LEU A 1 217 ? -21.594 -73.562 -13.359 1 18.7 217 LEU A C 1
ATOM 1680 O O . LEU A 1 217 ? -21.062 -73.312 -14.445 1 18.7 217 LEU A O 1
ATOM 1684 N N . SER A 1 218 ? -22.344 -72.562 -12.75 1 19.14 218 SER A N 1
ATOM 1685 C CA . SER A 1 218 ? -23.156 -71.875 -13.781 1 19.14 218 SER A CA 1
ATOM 1686 C C . SER A 1 218 ? -22.281 -71 -14.672 1 19.14 218 SER A C 1
ATOM 1688 O O . SER A 1 218 ? -21.453 -70.25 -14.18 1 19.14 218 SER A O 1
ATOM 1690 N N . GLU A 1 219 ? -22.109 -71.312 -15.984 1 18.88 219 GLU A N 1
ATOM 1691 C CA . GLU A 1 219 ? -21.359 -70.938 -17.203 1 18.88 219 GLU A CA 1
ATOM 1692 C C . GLU A 1 219 ? -21.688 -69.562 -17.656 1 18.88 219 GLU A C 1
ATOM 1694 O O . GLU A 1 219 ? -21.125 -69.062 -18.641 1 18.88 219 GLU A O 1
ATOM 1699 N N . SER A 1 220 ? -22.734 -68.75 -17.219 1 20.31 220 SER A N 1
ATOM 1700 C CA . SER A 1 220 ? -23.344 -67.938 -18.234 1 20.31 220 SER A CA 1
ATOM 1701 C C . SER A 1 220 ? -22.422 -66.812 -18.625 1 20.31 220 SER A C 1
ATOM 1703 O O . SER A 1 220 ? -22.078 -65.938 -17.797 1 20.31 220 SER A O 1
ATOM 1705 N N . GLY A 1 221 ? -21.375 -67 -19.375 1 20.03 221 GLY A N 1
ATOM 1706 C CA . GLY A 1 221 ? -20.391 -66.125 -19.953 1 20.03 221 GLY A CA 1
ATOM 1707 C C . GLY A 1 221 ? -21.016 -65 -20.812 1 20.03 221 GLY A C 1
ATOM 1708 O O . GLY A 1 221 ? -21.031 -65.125 -22.031 1 20.03 221 GLY A O 1
ATOM 1709 N N . ARG A 1 222 ? -22.234 -64.438 -20.484 1 22.08 222 ARG A N 1
ATOM 1710 C CA . ARG A 1 222 ? -22.891 -63.562 -21.5 1 22.08 222 ARG A CA 1
ATOM 1711 C C . ARG A 1 222 ? -21.922 -62.5 -22 1 22.08 222 ARG A C 1
ATOM 1713 O O . ARG A 1 222 ? -21.266 -61.812 -21.219 1 22.08 222 ARG A O 1
ATOM 1720 N N . LEU A 1 223 ? -21.516 -62.625 -23.219 1 21.59 223 LEU A N 1
ATOM 1721 C CA . LEU A 1 223 ? -20.797 -61.844 -24.219 1 21.59 223 LEU A CA 1
ATOM 1722 C C . LEU A 1 223 ? -21.312 -60.406 -24.266 1 21.59 223 LEU A C 1
ATOM 1724 O O . LEU A 1 223 ? -22.516 -60.188 -24.484 1 21.59 223 LEU A O 1
ATOM 1728 N N . CYS A 1 224 ? -20.812 -59.531 -23.453 1 21.56 224 CYS A N 1
ATOM 1729 C CA . CYS A 1 224 ? -21.078 -58.094 -23.516 1 21.56 224 CYS A CA 1
ATOM 1730 C C . CYS A 1 224 ? -20.984 -57.594 -24.953 1 21.56 224 CYS A C 1
ATOM 1732 O O . CYS A 1 224 ? -19.906 -57.594 -25.547 1 21.56 224 CYS A O 1
ATOM 1734 N N . LYS A 1 225 ? -21.969 -57.938 -25.859 1 25.77 225 LYS A N 1
ATOM 1735 C CA . LYS A 1 225 ? -22.047 -57.438 -27.234 1 25.77 225 LYS A CA 1
ATOM 1736 C C . LYS A 1 225 ? -21.875 -55.938 -27.297 1 25.77 225 LYS A C 1
ATOM 1738 O O . LYS A 1 225 ? -22.547 -55.188 -26.562 1 25.77 225 LYS A O 1
ATOM 1743 N N . PRO A 1 226 ? -20.719 -55.5 -27.75 1 26.55 226 PRO A N 1
ATOM 1744 C CA . PRO A 1 226 ? -20.391 -54.125 -28.047 1 26.55 226 PRO A CA 1
ATOM 1745 C C . PRO A 1 226 ? -21.484 -53.406 -28.859 1 26.55 226 PRO A C 1
ATOM 1747 O O . PRO A 1 226 ? -21.984 -53.969 -29.844 1 26.55 226 PRO A O 1
ATOM 1750 N N . ASN A 1 227 ? -22.5 -52.938 -28.203 1 25.44 227 ASN A N 1
ATOM 1751 C CA . ASN A 1 227 ? -23.562 -52.219 -28.891 1 25.44 227 ASN A CA 1
ATOM 1752 C C . ASN A 1 227 ? -23 -51.344 -29.984 1 25.44 227 ASN A C 1
ATOM 1754 O O . ASN A 1 227 ? -22.031 -50.594 -29.766 1 25.44 227 ASN A O 1
ATOM 1758 N N . GLU A 1 228 ? -23.109 -51.812 -31.266 1 26.56 228 GLU A N 1
ATOM 1759 C CA . GLU A 1 228 ? -22.797 -51.219 -32.562 1 26.56 228 GLU A CA 1
ATOM 1760 C C . GLU A 1 228 ? -23.312 -49.781 -32.656 1 26.56 228 GLU A C 1
ATOM 1762 O O . GLU A 1 228 ? -24.484 -49.531 -32.969 1 26.56 228 GLU A O 1
ATOM 1767 N N . GLU A 1 229 ? -23.156 -49 -31.625 1 28.42 229 GLU A N 1
ATOM 1768 C CA . GLU A 1 229 ? -23.625 -47.656 -31.828 1 28.42 229 GLU A CA 1
ATOM 1769 C C . GLU A 1 229 ? -23 -47 -33.062 1 28.42 229 GLU A C 1
ATOM 1771 O O . GLU A 1 229 ? -21.781 -47.062 -33.25 1 28.42 229 GLU A O 1
ATOM 1776 N N . MET A 1 230 ? -23.797 -47 -34.125 1 27.02 230 MET A N 1
ATOM 1777 C CA . MET A 1 230 ? -23.547 -46.469 -35.438 1 27.02 230 MET A CA 1
ATOM 1778 C C . MET A 1 230 ? -22.922 -45.062 -35.344 1 27.02 230 MET A C 1
ATOM 1780 O O . MET A 1 230 ? -23.594 -44.094 -35.062 1 27.02 230 MET A O 1
ATOM 1784 N N . THR A 1 231 ? -21.859 -45.094 -34.719 1 30.61 231 THR A N 1
ATOM 1785 C CA . THR A 1 231 ? -21.078 -43.844 -34.656 1 30.61 231 THR A CA 1
ATOM 1786 C C . THR A 1 231 ? -20.625 -43.438 -36.062 1 30.61 231 THR A C 1
ATOM 1788 O O . THR A 1 231 ? -19.922 -44.188 -36.75 1 30.61 231 THR A O 1
ATOM 1791 N N . ARG A 1 232 ? -21.5 -42.688 -36.75 1 29.91 232 ARG A N 1
ATOM 1792 C CA . ARG A 1 232 ? -21.172 -42.281 -38.094 1 29.91 232 ARG A CA 1
ATOM 1793 C C . ARG A 1 232 ? -19.891 -41.438 -38.125 1 29.91 232 ARG A C 1
ATOM 1795 O O . ARG A 1 232 ? -19.75 -40.469 -37.375 1 29.91 232 ARG A O 1
ATOM 1802 N N . THR A 1 233 ? -18.812 -42.094 -38.375 1 34 233 THR A N 1
ATOM 1803 C CA . THR A 1 233 ? -17.406 -41.688 -38.5 1 34 233 THR A CA 1
ATOM 1804 C C . THR A 1 233 ? -17.203 -40.812 -39.719 1 34 233 THR A C 1
ATOM 1806 O O . THR A 1 233 ? -17.812 -41.031 -40.781 1 34 233 THR A O 1
ATOM 1809 N N . LEU A 1 234 ? -16.953 -39.562 -39.469 1 33 234 LEU A N 1
ATOM 1810 C CA . LEU A 1 234 ? -16.594 -38.656 -40.562 1 33 234 LEU A CA 1
ATOM 1811 C C . LEU A 1 234 ? -15.336 -39.125 -41.281 1 33 234 LEU A C 1
ATOM 1813 O O . LEU A 1 234 ? -14.32 -39.406 -40.625 1 33 234 LEU A O 1
ATOM 1817 N N . SER A 1 235 ? -15.484 -39.969 -42.281 1 34.75 235 SER A N 1
ATOM 1818 C CA . SER A 1 235 ? -14.328 -40.5 -42.969 1 34.75 235 SER A CA 1
ATOM 1819 C C . SER A 1 235 ? -13.836 -39.562 -44.062 1 34.75 235 SER A C 1
ATOM 1821 O O . SER A 1 235 ? -14.609 -39.156 -44.938 1 34.75 235 SER A O 1
ATOM 1823 N N . GLY A 1 236 ? -13.5 -38.344 -43.906 1 36.78 236 GLY A N 1
ATOM 1824 C CA . GLY A 1 236 ? -12.93 -37.688 -45.062 1 36.78 236 GLY A CA 1
ATOM 1825 C C . GLY A 1 236 ? -11.43 -37.875 -45.188 1 36.78 236 GLY A C 1
ATOM 1826 O O . GLY A 1 236 ? -10.727 -37.906 -44.188 1 36.78 236 GLY A O 1
ATOM 1827 N N . GLN A 1 237 ? -10.836 -37.688 -46.5 1 44.91 237 GLN A N 1
ATOM 1828 C CA . GLN A 1 237 ? -9.5 -38.031 -46.969 1 44.91 237 GLN A CA 1
ATOM 1829 C C . GLN A 1 237 ? -8.914 -39.188 -46.156 1 44.91 237 GLN A C 1
ATOM 1831 O O . GLN A 1 237 ? -7.758 -39.125 -45.75 1 44.91 237 GLN A O 1
ATOM 1836 N N . GLY A 1 238 ? -9.844 -40 -45.719 1 45.47 238 GLY A N 1
ATOM 1837 C CA . GLY A 1 238 ? -9.625 -41.25 -45.031 1 45.47 238 GLY A CA 1
ATOM 1838 C C . GLY A 1 238 ? -9.773 -41.156 -43.531 1 45.47 238 GLY A C 1
ATOM 1839 O O . GLY A 1 238 ? -9.633 -42.156 -42.812 1 45.47 238 GLY A O 1
ATOM 1840 N N . ARG A 1 239 ? -9.742 -39.688 -43.031 1 53.62 239 ARG A N 1
ATOM 1841 C CA . ARG A 1 239 ? -9.797 -39.625 -41.594 1 53.62 239 ARG A CA 1
ATOM 1842 C C . ARG A 1 239 ? -11.109 -39.031 -41.094 1 53.62 239 ARG A C 1
ATOM 1844 O O . ARG A 1 239 ? -11.648 -38.125 -41.719 1 53.62 239 ARG A O 1
ATOM 1851 N N . SER A 1 240 ? -11.984 -39.531 -40.375 1 58.31 240 SER A N 1
ATOM 1852 C CA . SER A 1 240 ? -13.242 -39.125 -39.781 1 58.31 240 SER A CA 1
ATOM 1853 C C . SER A 1 240 ? -12.992 -38.438 -38.438 1 58.31 240 SER A C 1
ATOM 1855 O O . SER A 1 240 ? -12.266 -39 -37.594 1 58.31 240 SER A O 1
ATOM 1857 N N . VAL A 1 241 ? -13.258 -36.906 -38.438 1 66.44 241 VAL A N 1
ATOM 1858 C CA . VAL A 1 241 ? -13.039 -36.188 -37.188 1 66.44 241 VAL A CA 1
ATOM 1859 C C . VAL A 1 241 ? -14.375 -35.844 -36.531 1 66.44 241 VAL A C 1
ATOM 1861 O O . VAL A 1 241 ? -15.32 -35.438 -37.219 1 66.44 241 VAL A O 1
ATOM 1864 N N . ARG A 1 242 ? -14.617 -36.188 -35.375 1 66.31 242 ARG A N 1
ATOM 1865 C CA . ARG A 1 242 ? -15.789 -35.844 -34.594 1 66.31 242 ARG A CA 1
ATOM 1866 C C . ARG A 1 242 ? -15.492 -34.656 -33.688 1 66.31 242 ARG A C 1
ATOM 1868 O O . ARG A 1 242 ? -14.43 -34.594 -33.062 1 66.31 242 ARG A O 1
ATOM 1875 N N . ILE A 1 243 ? -16.391 -33.562 -33.812 1 67.5 243 ILE A N 1
ATOM 1876 C CA . ILE A 1 243 ? -16.234 -32.375 -32.969 1 67.5 243 ILE A CA 1
ATOM 1877 C C . ILE A 1 243 ? -17.047 -32.562 -31.688 1 67.5 243 ILE A C 1
ATOM 1879 O O . ILE A 1 243 ? -18.266 -32.781 -31.734 1 67.5 243 ILE A O 1
ATOM 1883 N N . ASN A 1 244 ? -16.406 -32.781 -30.594 1 63.03 244 ASN A N 1
ATOM 1884 C CA . ASN A 1 244 ? -17.047 -32.906 -29.297 1 63.03 244 ASN A CA 1
ATOM 1885 C C . ASN A 1 244 ? -16.953 -31.625 -28.484 1 63.03 244 ASN A C 1
ATOM 1887 O O . ASN A 1 244 ? -15.906 -31.297 -27.938 1 63.03 244 ASN A O 1
ATOM 1891 N N . ILE A 1 245 ? -18.109 -30.828 -28.562 1 61.69 245 ILE A N 1
ATOM 1892 C CA . ILE A 1 245 ? -18.172 -29.641 -27.719 1 61.69 245 ILE A CA 1
ATOM 1893 C C . ILE A 1 245 ? -19.031 -29.922 -26.484 1 61.69 245 ILE A C 1
ATOM 1895 O O . ILE A 1 245 ? -20.188 -30.328 -26.609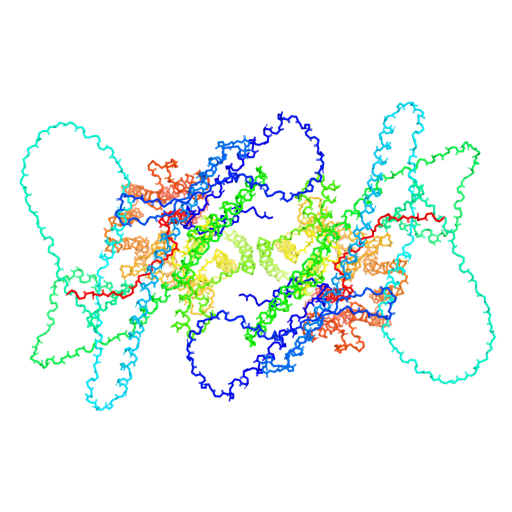 1 61.69 245 ILE A O 1
ATOM 1899 N N . PRO A 1 246 ? -18.453 -29.938 -25.359 1 58 246 PRO A N 1
ATOM 1900 C CA . PRO A 1 246 ? -19.234 -30.234 -24.156 1 58 246 PRO A CA 1
ATOM 1901 C C . PRO A 1 246 ? -20.5 -29.391 -24.062 1 58 246 PRO A C 1
ATOM 1903 O O . PRO A 1 246 ? -20.516 -28.234 -24.5 1 58 246 PRO A O 1
ATOM 1906 N N . VAL A 1 247 ? -21.625 -30.109 -23.828 1 53.25 247 VAL A N 1
ATOM 1907 C CA . VAL A 1 247 ? -22.953 -29.531 -23.766 1 53.25 247 VAL A CA 1
ATOM 1908 C C . VAL A 1 247 ? -23.031 -28.547 -22.578 1 53.25 247 VAL A C 1
ATOM 1910 O O . VAL A 1 247 ? -23 -28.969 -21.422 1 53.25 247 VAL A O 1
ATOM 1913 N N . THR A 1 248 ? -22.719 -27.297 -22.656 1 60.81 248 THR A N 1
ATOM 1914 C CA . THR A 1 248 ? -22.781 -26.344 -21.547 1 60.81 248 THR A CA 1
ATOM 1915 C C . THR A 1 248 ? -24.047 -25.484 -21.656 1 60.81 248 THR A C 1
ATOM 1917 O O . THR A 1 248 ? -24.344 -24.703 -20.75 1 60.81 248 THR A O 1
ATOM 1920 N N . THR A 1 249 ? -24.969 -25.703 -22.719 1 57.44 249 THR A N 1
ATOM 1921 C CA . THR A 1 249 ? -26.094 -24.797 -22.906 1 57.44 249 THR A CA 1
ATOM 1922 C C . THR A 1 249 ? -27.422 -25.531 -22.688 1 57.44 249 THR A C 1
ATOM 1924 O O . THR A 1 249 ? -27.484 -26.75 -22.828 1 57.44 249 THR A O 1
ATOM 1927 N N . PRO A 1 250 ? -28.406 -24.859 -22.188 1 59.62 250 PRO A N 1
ATOM 1928 C CA . PRO A 1 250 ? -29.734 -25.422 -21.875 1 59.62 250 PRO A CA 1
ATOM 1929 C C . PRO A 1 250 ? -30.312 -26.234 -23.031 1 59.62 250 PRO A C 1
ATOM 1931 O O . PRO A 1 250 ? -30.891 -27.297 -22.797 1 59.62 250 PRO A O 1
ATOM 1934 N N . SER A 1 251 ? -30.156 -25.781 -24.203 1 52.84 251 SER A N 1
ATOM 1935 C CA . SER A 1 251 ? -30.781 -26.484 -25.328 1 52.84 251 SER A CA 1
ATOM 1936 C C . SER A 1 251 ? -30.203 -27.875 -25.5 1 52.84 251 SER A C 1
ATOM 1938 O O . SER A 1 251 ? -30.953 -28.844 -25.734 1 52.84 251 SER A O 1
ATOM 1940 N N . ARG A 1 252 ? -28.984 -27.938 -25.188 1 55.88 252 ARG A N 1
ATOM 1941 C CA . ARG A 1 252 ? -28.328 -29.219 -25.359 1 55.88 252 ARG A CA 1
ATOM 1942 C C . ARG A 1 252 ? -28.672 -30.172 -24.234 1 55.88 252 ARG A C 1
ATOM 1944 O O . ARG A 1 252 ? -28.797 -31.391 -24.438 1 55.88 252 ARG A O 1
ATOM 1951 N N . THR A 1 253 ? -28.859 -29.562 -23.172 1 60.12 253 THR A N 1
ATOM 1952 C CA . THR A 1 253 ? -29.234 -30.375 -22.016 1 60.12 253 THR A CA 1
ATOM 1953 C C . THR A 1 253 ? -30.641 -30.953 -22.203 1 60.12 253 THR A C 1
ATOM 1955 O O . THR A 1 253 ? -30.875 -32.125 -21.922 1 60.12 253 THR A O 1
ATOM 1958 N N . VAL A 1 254 ? -31.484 -30.094 -22.656 1 60.69 254 VAL A N 1
ATOM 1959 C CA . VAL A 1 254 ? -32.844 -30.547 -22.875 1 60.69 254 VAL A CA 1
ATOM 1960 C C . VAL A 1 254 ? -32.875 -31.688 -23.891 1 60.69 254 VAL A C 1
ATOM 1962 O O . VAL A 1 254 ? -33.594 -32.688 -23.703 1 60.69 254 VAL A O 1
ATOM 1965 N N . THR A 1 255 ? -32.062 -31.562 -24.938 1 55.75 255 THR A N 1
ATOM 1966 C CA . THR A 1 255 ? -32.031 -32.594 -25.953 1 55.75 255 THR A CA 1
ATOM 1967 C C . THR A 1 255 ? -31.422 -33.906 -25.391 1 55.75 255 THR A C 1
ATOM 1969 O O . THR A 1 255 ? -31.891 -35 -25.703 1 55.75 255 THR A O 1
ATOM 1972 N N . ALA A 1 256 ? -30.5 -33.656 -24.531 1 57.97 256 ALA A N 1
ATOM 1973 C CA . ALA A 1 256 ? -29.859 -34.844 -23.938 1 57.97 256 ALA A CA 1
ATOM 1974 C C . ALA A 1 256 ? -30.812 -35.531 -22.969 1 57.97 256 ALA A C 1
ATOM 1976 O O . ALA A 1 256 ? -30.891 -36.781 -22.938 1 57.97 256 ALA A O 1
ATOM 1977 N N . ILE A 1 257 ? -31.531 -34.812 -22.219 1 59 257 ILE A N 1
ATOM 1978 C CA . ILE A 1 257 ? -32.5 -35.344 -21.281 1 59 257 ILE A CA 1
ATOM 1979 C C . ILE A 1 257 ? -33.656 -36 -22.062 1 59 257 ILE A C 1
ATOM 1981 O O . ILE A 1 257 ? -34.094 -37.094 -21.688 1 59 257 ILE A O 1
ATOM 1985 N N . ARG A 1 258 ? -34.062 -35.312 -23.078 1 53.19 258 ARG A N 1
ATOM 1986 C CA . ARG A 1 258 ? -35.125 -35.875 -23.938 1 53.19 258 ARG A CA 1
ATOM 1987 C C . ARG A 1 258 ? -34.688 -37.219 -24.531 1 53.19 258 ARG A C 1
ATOM 1989 O O . ARG A 1 258 ? -35.469 -38.156 -24.578 1 53.19 258 ARG A O 1
ATOM 1996 N N . GLU A 1 259 ? -33.5 -37.25 -24.984 1 54.38 259 GLU A N 1
ATOM 1997 C CA . GLU A 1 259 ? -32.969 -38.469 -25.547 1 54.38 259 GLU A CA 1
ATOM 1998 C C . GLU A 1 259 ? -32.875 -39.562 -24.484 1 54.38 259 GLU A C 1
ATOM 2000 O O . GLU A 1 259 ? -33.156 -40.75 -24.75 1 54.38 259 GLU A O 1
ATOM 2005 N N . LEU A 1 260 ? -32.469 -39.062 -23.375 1 51.84 260 LEU A N 1
ATOM 2006 C CA . LEU A 1 260 ? -32.344 -40 -22.266 1 51.84 260 LEU A CA 1
ATOM 2007 C C . LEU A 1 260 ? -33.719 -40.5 -21.812 1 51.84 260 LEU A C 1
ATOM 2009 O O . LEU A 1 260 ? -33.875 -41.688 -21.516 1 51.84 260 LEU A O 1
ATOM 2013 N N . LEU A 1 261 ? -34.562 -39.5 -21.609 1 48.78 261 LEU A N 1
ATOM 2014 C CA . LEU A 1 261 ? -35.906 -39.844 -21.109 1 48.78 261 LEU A CA 1
ATOM 2015 C C . LEU A 1 261 ? -36.75 -40.469 -22.203 1 48.78 261 LEU A C 1
ATOM 2017 O O . LEU A 1 261 ? -37.562 -41.344 -21.922 1 48.78 261 LEU A O 1
ATOM 2021 N N . PHE A 1 262 ? -36.75 -39.875 -23.375 1 45.5 262 PHE A N 1
ATOM 2022 C CA . PHE A 1 262 ? -37.625 -40.344 -24.469 1 45.5 262 PHE A CA 1
ATOM 2023 C C . PHE A 1 262 ? -36.812 -41.219 -25.438 1 45.5 262 PHE A C 1
ATOM 2025 O O . PHE A 1 262 ? -36.188 -40.688 -26.359 1 45.5 262 PHE A O 1
ATOM 2032 N N . GLY A 1 263 ? -36.188 -42.188 -24.906 1 38.31 263 GLY A N 1
ATOM 2033 C CA . GLY A 1 263 ? -35.375 -43.125 -25.641 1 38.31 263 GLY A CA 1
ATOM 2034 C C . GLY A 1 263 ? -35.719 -43.219 -27.109 1 38.31 263 GLY A C 1
ATOM 2035 O O . GLY A 1 263 ? -34.875 -43.062 -27.984 1 38.31 263 GLY A O 1
ATOM 2036 N N . ASP A 1 264 ? -36.562 -44.406 -27.438 1 37.03 264 ASP A N 1
ATOM 2037 C CA . ASP A 1 264 ? -36.938 -45.125 -28.656 1 37.03 264 ASP A CA 1
ATOM 2038 C C . ASP A 1 264 ? -37.969 -44.344 -29.469 1 37.03 264 ASP A C 1
ATOM 2040 O O . ASP A 1 264 ? -38.656 -44.906 -30.328 1 37.03 264 ASP A O 1
ATOM 2044 N N . MET A 1 265 ? -38.625 -43.438 -29.016 1 33.69 265 MET A N 1
ATOM 2045 C CA . MET A 1 265 ? -39.719 -43.156 -29.953 1 33.69 265 MET A CA 1
ATOM 2046 C C . MET A 1 265 ? -39.156 -42.75 -31.312 1 33.69 265 MET A C 1
ATOM 2048 O O . MET A 1 265 ? -38.344 -41.844 -31.422 1 33.69 265 MET A O 1
ATOM 2052 N N . PRO A 1 266 ? -39.219 -43.781 -32.25 1 31.48 266 PRO A N 1
ATOM 2053 C CA . PRO A 1 266 ? -38.906 -43.531 -33.688 1 31.48 266 PRO A CA 1
ATOM 2054 C C . PRO A 1 266 ? -39.438 -42.188 -34.188 1 31.48 266 PRO A C 1
ATOM 2056 O O . PRO A 1 266 ? -40.594 -41.875 -34.031 1 31.48 266 PRO A O 1
ATOM 2059 N N . SER A 1 267 ? -38.906 -41.094 -33.781 1 30.08 267 SER A N 1
ATOM 2060 C CA . SER A 1 267 ? -39.375 -40 -34.625 1 30.08 267 SER A CA 1
ATOM 2061 C C . SER A 1 267 ? -39.625 -40.438 -36.062 1 30.08 267 SER A C 1
ATOM 2063 O O . SER A 1 267 ? -38.688 -40.906 -36.719 1 30.08 267 SER A O 1
ATOM 2065 N N . GLN A 1 268 ? -40.75 -41.125 -36.25 1 29.36 268 GLN A N 1
ATOM 2066 C CA . GLN A 1 268 ? -41.344 -41.344 -37.594 1 29.36 268 GLN A CA 1
ATOM 2067 C C . GLN A 1 268 ? -41.188 -40.125 -38.469 1 29.36 268 GLN A C 1
ATOM 2069 O O . GLN A 1 268 ? -42 -39.188 -38.406 1 29.36 268 GLN A O 1
ATOM 2074 N N . SER A 1 269 ? -40.125 -39.375 -38.5 1 27.36 269 SER A N 1
ATOM 2075 C CA . SER A 1 269 ? -40.156 -38.5 -39.688 1 27.36 269 SER A CA 1
ATOM 2076 C C . SER A 1 269 ? -40.688 -39.281 -40.906 1 27.36 269 SER A C 1
ATOM 2078 O O . SER A 1 269 ? -40.5 -40.5 -41 1 27.36 269 SER A O 1
ATOM 2080 N N . LYS A 1 270 ? -41.594 -38.594 -41.688 1 28.5 270 LYS A N 1
ATOM 2081 C CA . LYS A 1 270 ? -42.281 -38.844 -42.938 1 28.5 270 LYS A CA 1
ATOM 2082 C C . LYS A 1 270 ? -41.438 -39.625 -43.938 1 28.5 270 LYS A C 1
ATOM 2084 O O . LYS A 1 270 ? -40.188 -39.625 -43.812 1 28.5 270 LYS A O 1
ATOM 2089 N N . LYS A 1 271 ? -42.156 -40.312 -44.75 1 26.88 271 LYS A N 1
ATOM 2090 C CA . LYS A 1 271 ? -42.094 -41.094 -46 1 26.88 271 LYS A CA 1
ATOM 2091 C C . LYS A 1 271 ? -41.062 -40.531 -46.969 1 26.88 271 LYS A C 1
ATOM 2093 O O . LYS A 1 271 ? -40.969 -39.312 -47.125 1 26.88 271 LYS A O 1
ATOM 2098 N N . THR A 1 272 ? -40.094 -41.312 -47.188 1 25.88 272 THR A N 1
ATOM 2099 C CA . THR A 1 272 ? -39.125 -41.438 -48.25 1 25.88 272 THR A CA 1
ATOM 2100 C C . THR A 1 272 ? -39.812 -41.312 -49.625 1 25.88 272 THR A C 1
ATOM 2102 O O . THR A 1 272 ? -40.406 -42.281 -50.094 1 25.88 272 THR A O 1
ATOM 2105 N N . GLY A 1 273 ? -40.812 -40.438 -49.938 1 24.78 273 GLY A N 1
ATOM 2106 C CA . GLY A 1 273 ? -41 -40.562 -51.375 1 24.78 273 GLY A CA 1
ATOM 2107 C C . GLY A 1 273 ? -39.719 -40.688 -52.125 1 24.78 273 GLY A C 1
ATOM 2108 O O . GLY A 1 273 ? -38.656 -40.375 -51.625 1 24.78 273 GLY A O 1
ATOM 2109 N N . ALA A 1 274 ? -39.688 -41.438 -53.344 1 26.08 274 ALA A N 1
ATOM 2110 C CA . ALA A 1 274 ? -38.719 -41.938 -54.312 1 26.08 274 ALA A CA 1
ATOM 2111 C C . ALA A 1 274 ? -37.719 -40.844 -54.688 1 26.08 274 ALA A C 1
ATOM 2113 O O . ALA A 1 274 ? -36.969 -41 -55.656 1 26.08 274 ALA A O 1
ATOM 2114 N N . HIS A 1 275 ? -37.969 -39.562 -54.281 1 25.7 275 HIS A N 1
ATOM 2115 C CA . HIS A 1 275 ? -37.188 -38.625 -55.094 1 25.7 275 HIS A CA 1
ATOM 2116 C C . HIS A 1 275 ? -35.719 -39 -55.094 1 25.7 275 HIS A C 1
ATOM 2118 O O . HIS A 1 275 ? -35.25 -39.719 -54.188 1 25.7 275 HIS A O 1
ATOM 2124 N N . GLY A 1 276 ? -34.875 -38.531 -56.125 1 26.08 276 GLY A N 1
ATOM 2125 C CA . GLY A 1 276 ? -33.531 -38.688 -56.625 1 26.08 276 GLY A CA 1
ATOM 2126 C C . GLY A 1 276 ? -32.5 -38.688 -55.531 1 26.08 276 GLY A C 1
ATOM 2127 O O . GLY A 1 276 ? -32.719 -38.188 -54.438 1 26.08 276 GLY A O 1
ATOM 2128 N N . THR A 1 277 ? -31.609 -39.75 -55.469 1 28.77 277 THR A N 1
ATOM 2129 C CA . THR A 1 277 ? -30.469 -40.312 -54.75 1 28.77 277 THR A CA 1
ATOM 2130 C C . THR A 1 277 ? -29.531 -39.188 -54.281 1 28.77 277 THR A C 1
ATOM 2132 O O . THR A 1 277 ? -28.703 -39.406 -53.406 1 28.77 277 THR A O 1
ATOM 2135 N N . ASP A 1 278 ? -29.312 -38.188 -55.188 1 30.09 278 ASP A N 1
ATOM 2136 C CA . ASP A 1 278 ? -28.031 -37.5 -55.094 1 30.09 278 ASP A CA 1
ATOM 2137 C C . ASP A 1 278 ? -28.016 -36.594 -53.844 1 30.09 278 ASP A C 1
ATOM 2139 O O . ASP A 1 278 ? -28.016 -35.375 -54 1 30.09 278 ASP A O 1
ATOM 2143 N N . GLY A 1 279 ? -28.859 -36.781 -52.969 1 28.55 279 GLY A N 1
ATOM 2144 C CA . GLY A 1 279 ? -28.828 -35.75 -51.969 1 28.55 279 GLY A CA 1
ATOM 2145 C C . GLY A 1 279 ? -27.484 -35.625 -51.25 1 28.55 279 GLY A C 1
ATOM 2146 O O . GLY A 1 279 ? -27.156 -36.469 -50.406 1 28.55 279 GLY A O 1
ATOM 2147 N N . SER A 1 280 ? -26.406 -35.25 -51.969 1 31 280 SER A N 1
ATOM 2148 C CA . SER A 1 280 ? -25.203 -34.75 -51.344 1 31 280 SER A CA 1
ATOM 2149 C C . SER A 1 280 ? -25.531 -33.875 -50.156 1 31 280 SER A C 1
ATOM 2151 O O . SER A 1 280 ? -26.016 -32.75 -50.312 1 31 280 SER A O 1
ATOM 2153 N N . GLU A 1 281 ? -26.203 -34.344 -49.219 1 32.5 281 GLU A N 1
ATOM 2154 C CA . GLU A 1 281 ? -26.312 -33.5 -48.031 1 32.5 281 GLU A CA 1
ATOM 2155 C C . GLU A 1 281 ? -25 -32.812 -47.719 1 32.5 281 GLU A C 1
ATOM 2157 O O . GLU A 1 281 ? -24 -33.438 -47.375 1 32.5 281 GLU A O 1
ATOM 2162 N N . LYS A 1 282 ? -24.672 -31.75 -48.344 1 35.62 282 LYS A N 1
ATOM 2163 C CA . LYS A 1 282 ? -23.641 -30.75 -48.125 1 35.62 282 LYS A CA 1
ATOM 2164 C C . LYS A 1 282 ? -23.5 -30.453 -46.625 1 35.62 282 LYS A C 1
ATOM 2166 O O . LYS A 1 282 ? -24.469 -30.078 -45.969 1 35.62 282 LYS A O 1
ATOM 2171 N N . LEU A 1 283 ? -22.672 -31.172 -45.875 1 39.88 283 LEU A N 1
ATOM 2172 C CA . LEU A 1 283 ? -22.234 -30.969 -44.5 1 39.88 283 LEU A CA 1
ATOM 2173 C C . LEU A 1 283 ? -21.859 -29.516 -44.25 1 39.88 283 LEU A C 1
ATOM 2175 O O . LEU A 1 283 ? -20.906 -29 -44.844 1 39.88 283 LEU A O 1
ATOM 2179 N N . SER A 1 284 ? -22.703 -28.609 -44.156 1 46.31 284 SER A N 1
ATOM 2180 C CA . SER A 1 284 ? -22.484 -27.203 -43.812 1 46.31 284 SER A CA 1
ATOM 2181 C C . SER A 1 284 ? -21.719 -27.062 -42.5 1 46.31 284 SER A C 1
ATOM 2183 O O . SER A 1 284 ? -22.125 -27.594 -41.469 1 46.31 284 SER A O 1
ATOM 2185 N N . ILE A 1 285 ? -20.391 -27.078 -42.5 1 56.34 285 ILE A N 1
ATOM 2186 C CA . ILE A 1 285 ? -19.547 -26.719 -41.344 1 56.34 285 ILE A CA 1
ATOM 2187 C C . ILE A 1 285 ? -20.062 -25.438 -40.719 1 56.34 285 ILE A C 1
ATOM 2189 O O . ILE A 1 285 ? -20.125 -24.391 -41.375 1 56.34 285 ILE A O 1
ATOM 2193 N N . ASN A 1 286 ? -20.797 -25.578 -39.594 1 64.19 286 ASN A N 1
ATOM 2194 C CA . ASN A 1 286 ? -21.312 -24.438 -38.844 1 64.19 286 ASN A CA 1
ATOM 2195 C C . ASN A 1 286 ? -20.188 -23.562 -38.312 1 64.19 286 ASN A C 1
ATOM 2197 O O . ASN A 1 286 ? -19.281 -24.031 -37.625 1 64.19 286 ASN A O 1
ATOM 2201 N N . LYS A 1 287 ? -20.047 -22.438 -38.844 1 76.38 287 LYS A N 1
ATOM 2202 C CA . LYS A 1 287 ? -19.047 -21.422 -38.5 1 76.38 287 LYS A CA 1
ATOM 2203 C C . LYS A 1 287 ? -18.969 -21.219 -36.969 1 76.38 287 LYS A C 1
ATOM 2205 O O . LYS A 1 287 ? -17.875 -21.047 -36.438 1 76.38 287 LYS A O 1
ATOM 2210 N N . ARG A 1 288 ? -20.016 -21.391 -36.344 1 77.88 288 ARG A N 1
ATOM 2211 C CA . ARG A 1 288 ? -20.047 -21.172 -34.875 1 77.88 288 ARG A CA 1
ATOM 2212 C C . ARG A 1 288 ? -19.328 -22.297 -34.156 1 77.88 288 ARG A C 1
ATOM 2214 O O . ARG A 1 288 ? -18.625 -22.031 -33.156 1 77.88 288 ARG A O 1
ATOM 2221 N N . LYS A 1 289 ? -19.438 -23.422 -34.625 1 78.69 289 LYS A N 1
ATOM 2222 C CA . LYS A 1 289 ? -18.766 -24.547 -34 1 78.69 289 LYS A CA 1
ATOM 2223 C C . LYS A 1 289 ? -17.266 -24.484 -34.188 1 78.69 289 LYS A C 1
ATOM 2225 O O . LYS A 1 289 ? -16.484 -24.828 -33.312 1 78.69 289 LYS A O 1
ATOM 2230 N N . VAL A 1 290 ? -16.922 -24.016 -35.312 1 82.19 290 VAL A N 1
ATOM 2231 C CA . VAL A 1 290 ? -15.5 -23.891 -35.594 1 82.19 290 VAL A CA 1
ATOM 2232 C C . VAL A 1 290 ? -14.891 -22.797 -34.719 1 82.19 290 VAL A C 1
ATOM 2234 O O . VAL A 1 290 ? -13.773 -22.938 -34.219 1 82.19 290 VAL A O 1
ATOM 2237 N N . HIS A 1 291 ? -15.688 -21.797 -34.531 1 85.25 291 HIS A N 1
ATOM 2238 C CA . HIS A 1 291 ? -15.203 -20.719 -33.656 1 85.25 291 HIS A CA 1
ATOM 2239 C C . HIS A 1 291 ? -15.07 -21.188 -32.219 1 85.25 291 HIS A C 1
ATOM 2241 O O . HIS A 1 291 ? -14.117 -20.828 -31.531 1 85.25 291 HIS A O 1
ATOM 2247 N N . GLN A 1 292 ? -15.977 -21.953 -31.812 1 84.44 292 GLN A N 1
ATOM 2248 C CA . GLN A 1 292 ? -15.914 -22.5 -30.469 1 84.44 292 GLN A CA 1
ATOM 2249 C C . GLN A 1 292 ? -14.719 -23.438 -30.312 1 84.44 292 GLN A C 1
ATOM 2251 O O . GLN A 1 292 ? -14.062 -23.453 -29.266 1 84.44 292 GLN A O 1
ATOM 2256 N N . ALA A 1 293 ? -14.484 -24.188 -31.297 1 85.31 293 ALA A N 1
ATOM 2257 C CA . ALA A 1 293 ? -13.328 -25.078 -31.281 1 85.31 293 ALA A CA 1
ATOM 2258 C C . ALA A 1 293 ? -12.023 -24.281 -31.219 1 85.31 293 ALA A C 1
ATOM 2260 O O . ALA A 1 293 ? -11.078 -24.688 -30.547 1 85.31 293 ALA A O 1
ATOM 2261 N N . GLU A 1 294 ? -12.031 -23.25 -31.891 1 88 294 GLU A N 1
ATOM 2262 C CA . GLU A 1 294 ? -10.859 -22.391 -31.891 1 88 294 GLU A CA 1
ATOM 2263 C C . GLU A 1 294 ? -10.602 -21.828 -30.484 1 88 294 GLU A C 1
ATOM 2265 O O . GLU A 1 294 ? -9.453 -21.797 -30.031 1 88 294 GLU A O 1
ATOM 2270 N N . LYS A 1 295 ? -11.648 -21.453 -29.875 1 86.94 295 LYS A N 1
ATOM 2271 C CA . LYS A 1 295 ? -11.523 -20.938 -28.516 1 86.94 295 LYS A CA 1
ATOM 2272 C C . LYS A 1 295 ? -11.016 -22.016 -27.562 1 86.94 295 LYS A C 1
ATOM 2274 O O . LYS A 1 295 ? -10.195 -21.719 -26.688 1 86.94 295 LYS A O 1
ATOM 2279 N N . MET A 1 296 ? -11.406 -23.172 -27.75 1 87.31 296 MET A N 1
ATOM 2280 C CA . MET A 1 296 ? -10.992 -24.266 -26.906 1 87.31 296 MET A CA 1
ATOM 2281 C C . MET A 1 296 ? -9.508 -24.594 -27.094 1 87.31 296 MET A C 1
ATOM 2283 O O . MET A 1 296 ? -8.781 -24.797 -26.125 1 87.31 296 MET A O 1
ATOM 2287 N N . ILE A 1 297 ? -9.094 -24.562 -28.312 1 89.56 297 ILE A N 1
ATOM 2288 C CA . ILE A 1 297 ? -7.699 -24.859 -28.625 1 89.56 297 ILE A CA 1
ATOM 2289 C C . ILE A 1 297 ? -6.797 -23.75 -28.109 1 89.56 297 ILE A C 1
ATOM 2291 O O . ILE A 1 297 ? -5.719 -24 -27.578 1 89.56 297 ILE A O 1
ATOM 2295 N N . ARG A 1 298 ? -7.305 -22.562 -28.312 1 89.94 298 ARG A N 1
ATOM 2296 C CA . ARG A 1 298 ? -6.566 -21.422 -27.781 1 89.94 298 ARG A CA 1
ATOM 2297 C C . ARG A 1 298 ? -6.391 -21.547 -26.266 1 89.94 298 ARG A C 1
ATOM 2299 O O . ARG A 1 298 ? -5.289 -21.359 -25.75 1 89.94 298 ARG A O 1
ATOM 2306 N N . GLY A 1 299 ? -7.43 -21.859 -25.594 1 88.94 299 GLY A N 1
ATOM 2307 C CA . GLY A 1 299 ? -7.387 -22.047 -24.156 1 88.94 299 GLY A CA 1
ATOM 2308 C C . GLY A 1 299 ? -6.477 -23.188 -23.734 1 88.94 299 GLY A C 1
ATOM 2309 O O . GLY A 1 299 ? -5.762 -23.078 -22.734 1 88.94 299 GLY A O 1
ATOM 2310 N N . ALA A 1 300 ? -6.461 -24.172 -24.484 1 90.62 300 ALA A N 1
ATOM 2311 C CA . ALA A 1 300 ? -5.629 -25.328 -24.172 1 90.62 300 ALA A CA 1
ATOM 2312 C C . ALA A 1 300 ? -4.148 -25 -24.344 1 90.62 300 ALA A C 1
ATOM 2314 O O . ALA A 1 300 ? -3.311 -25.484 -23.578 1 90.62 300 ALA A O 1
ATOM 2315 N N . LEU A 1 301 ? -3.891 -24.25 -25.328 1 92.19 301 LEU A N 1
ATOM 2316 C CA . LEU A 1 301 ? -2.506 -23.844 -25.562 1 92.19 301 LEU A CA 1
ATOM 2317 C C . LEU A 1 301 ? -2.008 -22.953 -24.422 1 92.19 301 LEU A C 1
ATOM 2319 O O . LEU A 1 301 ? -0.857 -23.062 -24 1 92.19 301 LEU A O 1
ATOM 2323 N N . VAL A 1 302 ? -2.848 -22.125 -23.969 1 91.44 302 VAL A N 1
ATOM 2324 C CA . VAL A 1 302 ? -2.48 -21.25 -22.859 1 91.44 302 VAL A CA 1
ATOM 2325 C C . VAL A 1 302 ? -2.209 -22.078 -21.609 1 91.44 302 VAL A C 1
ATOM 2327 O O . VAL A 1 302 ? -1.232 -21.828 -20.891 1 91.44 302 VAL A O 1
ATOM 2330 N N . GLU A 1 303 ? -3.014 -23.047 -21.375 1 91.38 303 GLU A N 1
ATOM 2331 C CA . GLU A 1 303 ? -2.834 -23.906 -20.203 1 91.38 303 GLU A CA 1
ATOM 2332 C C . GLU A 1 303 ? -1.563 -24.75 -20.328 1 91.38 303 GLU A C 1
ATOM 2334 O O . GLU A 1 303 ? -0.876 -24.984 -19.328 1 91.38 303 GLU A O 1
ATOM 2339 N N . LEU A 1 304 ? -1.327 -25.188 -21.5 1 93 304 LEU A N 1
ATOM 2340 C CA . LEU A 1 304 ? -0.097 -25.938 -21.719 1 93 304 LEU A CA 1
ATOM 2341 C C . LEU A 1 304 ? 1.128 -25.062 -21.469 1 93 304 LEU A C 1
ATOM 2343 O O . LEU A 1 304 ? 2.082 -25.5 -20.812 1 93 304 LEU A O 1
ATOM 2347 N N . TYR A 1 305 ? 1.083 -23.891 -21.984 1 94.19 305 TYR A N 1
ATOM 2348 C CA . TYR A 1 305 ? 2.184 -22.953 -21.766 1 94.19 305 TYR A CA 1
ATOM 2349 C C . TYR A 1 305 ? 2.387 -22.688 -20.281 1 94.19 305 TYR A C 1
ATOM 2351 O O . TYR A 1 305 ? 3.521 -22.625 -19.812 1 94.19 305 TYR A O 1
ATOM 2359 N N . LYS A 1 306 ? 1.346 -22.562 -19.578 1 92.31 306 LYS A N 1
ATOM 2360 C CA . LYS A 1 306 ? 1.398 -22.359 -18.125 1 92.31 306 LYS A CA 1
ATOM 2361 C C . LYS A 1 306 ? 2.045 -23.562 -17.438 1 92.31 306 LYS A C 1
ATOM 2363 O O . LYS A 1 306 ? 2.885 -23.391 -16.547 1 92.31 306 LYS A O 1
ATOM 2368 N N . GLY A 1 307 ? 1.63 -24.688 -17.828 1 93.19 307 GLY A N 1
ATOM 2369 C CA . GLY A 1 307 ? 2.205 -25.906 -17.281 1 93.19 307 GLY A CA 1
ATOM 2370 C C . GLY A 1 307 ? 3.695 -26.031 -17.531 1 93.19 307 GLY A C 1
ATOM 2371 O O . GLY A 1 307 ? 4.453 -26.406 -16.641 1 93.19 307 GLY A O 1
ATOM 2372 N N . LEU A 1 308 ? 4.086 -25.688 -18.719 1 94.62 308 LEU A N 1
ATOM 2373 C CA . LEU A 1 308 ? 5.504 -25.719 -19.062 1 94.62 308 LEU A CA 1
ATOM 2374 C C . LEU A 1 308 ? 6.277 -24.672 -18.266 1 94.62 308 LEU A C 1
ATOM 2376 O O . LEU A 1 308 ? 7.43 -24.906 -17.891 1 94.62 308 LEU A O 1
ATOM 2380 N N . GLY A 1 309 ? 5.633 -23.594 -18.016 1 92.69 309 GLY A N 1
ATOM 2381 C CA . GLY A 1 309 ? 6.234 -22.594 -17.141 1 92.69 309 GLY A CA 1
ATOM 2382 C C . GLY A 1 309 ? 6.477 -23.094 -15.734 1 92.69 309 GLY A C 1
ATOM 2383 O O . GLY A 1 309 ? 7.52 -22.812 -15.141 1 92.69 309 GLY A O 1
ATOM 2384 N N . TYR A 1 310 ? 5.57 -23.844 -15.234 1 93.69 310 TYR A N 1
ATOM 2385 C CA . TYR A 1 310 ? 5.723 -24.438 -13.914 1 93.69 310 TYR A CA 1
ATOM 2386 C C . TYR A 1 310 ? 6.883 -25.438 -13.883 1 93.69 310 TYR A C 1
ATOM 2388 O O . TYR A 1 310 ? 7.609 -25.516 -12.898 1 93.69 310 TYR A O 1
ATOM 2396 N N . LEU A 1 311 ? 7.051 -26.141 -14.953 1 94.12 311 LEU A N 1
ATOM 2397 C CA . LEU A 1 311 ? 8.156 -27.078 -15.039 1 94.12 311 LEU A CA 1
ATOM 2398 C C . LEU A 1 311 ? 9.5 -26.359 -15.031 1 94.12 311 LEU A C 1
ATOM 2400 O O . LEU A 1 311 ? 10.461 -26.828 -14.422 1 94.12 311 LEU A O 1
ATOM 2404 N N . LYS A 1 312 ? 9.516 -25.297 -15.695 1 93.31 312 LYS A N 1
ATOM 2405 C CA . LYS A 1 312 ? 10.727 -24.484 -15.703 1 93.31 312 LYS A CA 1
ATOM 2406 C C . LYS A 1 312 ? 11.055 -23.969 -14.305 1 93.31 312 LYS A C 1
ATOM 2408 O O . LYS A 1 312 ? 12.211 -24 -13.883 1 93.31 312 LYS A O 1
ATOM 2413 N N . THR A 1 313 ? 10.062 -23.5 -13.664 1 92.75 313 THR A N 1
ATOM 2414 C CA . THR A 1 313 ? 10.242 -23.047 -12.289 1 92.75 313 THR A CA 1
ATOM 2415 C C . THR A 1 313 ? 10.664 -24.188 -11.383 1 92.75 313 THR A C 1
ATOM 2417 O O . THR A 1 313 ? 11.523 -24.016 -10.516 1 92.75 313 THR A O 1
ATOM 2420 N N . TYR A 1 314 ? 10.047 -25.312 -11.602 1 94.44 314 TYR A N 1
ATOM 2421 C CA . TYR A 1 314 ? 10.391 -26.516 -10.852 1 94.44 314 TYR A CA 1
ATOM 2422 C C . TYR A 1 314 ? 11.875 -26.844 -11 1 94.44 314 TYR A C 1
ATOM 2424 O O . TYR A 1 314 ? 12.555 -27.125 -10.008 1 94.44 314 TYR A O 1
ATOM 2432 N N . ARG A 1 315 ? 12.375 -26.719 -12.172 1 94.56 315 ARG A N 1
ATOM 2433 C CA . ARG A 1 315 ? 13.781 -26.984 -12.477 1 94.56 315 ARG A CA 1
ATOM 2434 C C . ARG A 1 315 ? 14.695 -25.969 -11.789 1 94.56 315 ARG A C 1
ATOM 2436 O O . ARG A 1 315 ? 15.633 -26.344 -11.086 1 94.56 315 ARG A O 1
ATOM 2443 N N . SER A 1 316 ? 14.375 -24.75 -11.93 1 93.19 316 SER A N 1
ATOM 2444 C CA . SER A 1 316 ? 15.211 -23.688 -11.406 1 93.19 316 SER A CA 1
ATOM 2445 C C . SER A 1 316 ? 15.25 -23.703 -9.883 1 93.19 316 SER A C 1
ATOM 2447 O O . SER A 1 316 ? 16.312 -23.547 -9.281 1 93.19 316 SER A O 1
ATOM 2449 N N . LEU A 1 317 ? 14.156 -23.922 -9.289 1 93.94 317 LEU A N 1
ATOM 2450 C CA . LEU A 1 317 ? 14.078 -23.875 -7.828 1 93.94 317 LEU A CA 1
ATOM 2451 C C . LEU A 1 317 ? 14.789 -25.078 -7.215 1 93.94 317 LEU A C 1
ATOM 2453 O O . LEU A 1 317 ? 15.461 -24.953 -6.191 1 93.94 317 LEU A O 1
ATOM 2457 N N . ASN A 1 318 ? 14.617 -26.188 -7.812 1 94.56 318 ASN A N 1
ATOM 2458 C CA . ASN A 1 318 ? 15.312 -27.359 -7.301 1 94.56 318 ASN A CA 1
ATOM 2459 C C . ASN A 1 318 ? 16.828 -27.234 -7.449 1 94.56 318 ASN A C 1
ATOM 2461 O O . ASN A 1 318 ? 17.578 -27.609 -6.547 1 94.56 318 ASN A O 1
ATOM 2465 N N . MET A 1 319 ? 17.266 -26.688 -8.555 1 94.12 319 MET A N 1
ATOM 2466 C CA . MET A 1 319 ? 18.703 -26.453 -8.742 1 94.12 319 MET A CA 1
ATOM 2467 C C . MET A 1 319 ? 19.234 -25.516 -7.668 1 94.12 319 MET A C 1
ATOM 2469 O O . MET A 1 319 ? 20.281 -25.781 -7.066 1 94.12 319 MET A O 1
ATOM 2473 N N . MET A 1 320 ? 18.484 -24.469 -7.492 1 93.69 320 MET A N 1
ATOM 2474 C CA . MET A 1 320 ? 18.891 -23.5 -6.477 1 93.69 320 MET A CA 1
ATOM 2475 C C . MET A 1 320 ? 18.938 -24.141 -5.094 1 93.69 320 MET A C 1
ATOM 2477 O O . MET A 1 320 ? 19.828 -23.859 -4.301 1 93.69 320 MET A O 1
ATOM 2481 N N . ALA A 1 321 ? 18.016 -24.969 -4.82 1 94.5 321 ALA A N 1
ATOM 2482 C CA . ALA A 1 321 ? 17.969 -25.641 -3.525 1 94.5 321 ALA A CA 1
ATOM 2483 C C . ALA A 1 321 ? 19.188 -26.547 -3.334 1 94.5 321 ALA A C 1
ATOM 2485 O O . ALA A 1 321 ? 19.797 -26.562 -2.26 1 94.5 321 ALA A O 1
ATOM 2486 N N . PHE A 1 322 ? 19.578 -27.281 -4.359 1 94.88 322 PHE A N 1
ATOM 2487 C CA . PHE A 1 322 ? 20.75 -28.156 -4.289 1 94.88 322 PHE A CA 1
ATOM 2488 C C . PHE A 1 322 ? 22.031 -27.344 -4.117 1 94.88 322 PHE A C 1
ATOM 2490 O O . PHE A 1 322 ? 22.891 -27.703 -3.314 1 94.88 322 PHE A O 1
ATOM 2497 N N . VAL A 1 323 ? 22.141 -26.266 -4.82 1 93.5 323 VAL A N 1
ATOM 2498 C CA . VAL A 1 323 ? 23.312 -25.406 -4.73 1 93.5 323 VAL A CA 1
ATOM 2499 C C . VAL A 1 323 ? 23.438 -24.844 -3.318 1 93.5 323 VAL A C 1
ATOM 2501 O O . VAL A 1 323 ? 24.516 -24.891 -2.715 1 93.5 323 VAL A O 1
ATOM 2504 N N . LYS A 1 324 ? 22.359 -24.344 -2.83 1 93.19 324 LYS A N 1
ATOM 2505 C CA . LYS A 1 324 ? 22.375 -23.672 -1.531 1 93.19 324 LYS A CA 1
ATOM 2506 C C . LYS A 1 324 ? 22.641 -24.672 -0.404 1 93.19 324 LYS A C 1
ATOM 2508 O O . LYS A 1 324 ? 23.375 -24.375 0.535 1 93.19 324 LYS A O 1
ATOM 2513 N N . ILE A 1 325 ? 22.047 -25.859 -0.48 1 93.94 325 ILE A N 1
ATOM 2514 C CA . ILE A 1 325 ? 22.219 -26.844 0.583 1 93.94 325 ILE A CA 1
ATOM 2515 C C . ILE A 1 325 ? 23.641 -27.375 0.578 1 93.94 325 ILE A C 1
ATOM 2517 O O . ILE A 1 325 ? 24.234 -27.625 1.638 1 93.94 325 ILE A O 1
ATOM 2521 N N . LEU A 1 326 ? 24.234 -27.547 -0.561 1 93.94 326 LEU A N 1
ATOM 2522 C CA . LEU A 1 326 ? 25.594 -28.031 -0.667 1 93.94 326 LEU A CA 1
ATOM 2523 C C . LEU A 1 326 ? 26.594 -26.969 -0.238 1 93.94 326 LEU A C 1
ATOM 2525 O O . LEU A 1 326 ? 27.625 -27.281 0.354 1 93.94 326 LEU A O 1
ATOM 2529 N N . LYS A 1 327 ? 26.266 -25.75 -0.583 1 91.69 327 LYS A N 1
ATOM 2530 C CA . LYS A 1 327 ? 27.094 -24.656 -0.097 1 91.69 327 LYS A CA 1
ATOM 2531 C C . LYS A 1 327 ? 27.094 -24.609 1.429 1 91.69 327 LYS A C 1
ATOM 2533 O O . LYS A 1 327 ? 28.156 -24.406 2.043 1 91.69 327 LYS A O 1
ATOM 2538 N N . LYS A 1 328 ? 26 -24.812 2.043 1 91.12 328 LYS A N 1
ATOM 2539 C CA . LYS A 1 328 ? 25.891 -24.844 3.5 1 91.12 328 LYS A CA 1
ATOM 2540 C C . LYS A 1 328 ? 26.641 -26.031 4.086 1 91.12 328 LYS A C 1
ATOM 2542 O O . LYS A 1 328 ? 27.297 -25.906 5.125 1 91.12 328 LYS A O 1
ATOM 2547 N N . PHE A 1 329 ? 26.531 -27.141 3.451 1 92.62 329 PHE A N 1
ATOM 2548 C CA . PHE A 1 329 ? 27.25 -28.328 3.879 1 92.62 329 PHE A CA 1
ATOM 2549 C C . PHE A 1 329 ? 28.75 -28.094 3.873 1 92.62 329 PHE A C 1
ATOM 2551 O O . PHE A 1 329 ? 29.438 -28.438 4.84 1 92.62 329 PHE A O 1
ATOM 2558 N N . ASP A 1 330 ? 29.234 -27.453 2.855 1 91.38 330 ASP A N 1
ATOM 2559 C CA . ASP A 1 330 ? 30.656 -27.172 2.736 1 91.38 330 ASP A CA 1
ATOM 2560 C C . ASP A 1 330 ? 31.109 -26.172 3.795 1 91.38 330 ASP A C 1
ATOM 2562 O O . ASP A 1 330 ? 32.219 -26.281 4.328 1 91.38 330 ASP A O 1
ATOM 2566 N N . LYS A 1 331 ? 30.266 -25.234 4.02 1 87 331 LYS A N 1
ATOM 2567 C CA . LYS A 1 331 ? 30.594 -24.234 5.027 1 87 331 LYS A CA 1
ATOM 2568 C C . LYS A 1 331 ? 30.719 -24.859 6.41 1 87 331 LYS A C 1
ATOM 2570 O O . LYS A 1 331 ? 31.609 -24.484 7.184 1 87 331 LYS A O 1
ATOM 2575 N N . VAL A 1 332 ? 29.953 -25.828 6.676 1 87.38 332 VAL A N 1
ATOM 2576 C CA . VAL A 1 332 ? 29.906 -26.453 7.996 1 87.38 332 VAL A CA 1
ATOM 2577 C C . VAL A 1 332 ? 31.016 -27.5 8.109 1 87.38 332 VAL A C 1
ATOM 2579 O O . VAL A 1 332 ? 31.656 -27.625 9.156 1 87.38 332 VAL A O 1
ATOM 2582 N N . THR A 1 333 ? 31.328 -28.281 7.121 1 86.62 333 THR A N 1
ATOM 2583 C CA . THR A 1 333 ? 32.25 -29.406 7.195 1 86.62 333 THR A CA 1
ATOM 2584 C C . THR A 1 333 ? 33.656 -28.984 6.727 1 86.62 333 THR A C 1
ATOM 2586 O O . THR A 1 333 ? 34.625 -29.672 7.008 1 86.62 333 THR A O 1
ATOM 2589 N N . GLY A 1 334 ? 33.688 -27.844 5.965 1 81.38 334 GLY A N 1
ATOM 2590 C CA . GLY A 1 334 ? 34.969 -27.391 5.445 1 81.38 334 GLY A CA 1
ATOM 2591 C C . GLY A 1 334 ? 35.469 -28.234 4.281 1 81.38 334 GLY A C 1
ATOM 2592 O O . GLY A 1 334 ? 36.625 -28.125 3.893 1 81.38 334 GLY A O 1
ATOM 2593 N N . LYS A 1 335 ? 34.562 -29.156 3.846 1 82.56 335 LYS A N 1
ATOM 2594 C CA . LYS A 1 335 ? 34.938 -30 2.721 1 82.56 335 LYS A CA 1
ATOM 2595 C C . LYS A 1 335 ? 34.438 -29.438 1.403 1 82.56 335 LYS A C 1
ATOM 2597 O O . LYS A 1 335 ? 33.531 -28.609 1.394 1 82.56 335 LYS A O 1
ATOM 2602 N N . GLU A 1 336 ? 35 -29.656 0.281 1 83.5 336 GLU A N 1
ATOM 2603 C CA . GLU A 1 336 ? 34.594 -29.156 -1.025 1 83.5 336 GLU A CA 1
ATOM 2604 C C . GLU A 1 336 ? 33.844 -30.203 -1.811 1 83.5 336 GLU A C 1
ATOM 2606 O O . GLU A 1 336 ? 34.25 -30.625 -2.893 1 83.5 336 GLU A O 1
ATOM 2611 N N . VAL A 1 337 ? 32.719 -30.625 -1.287 1 89.5 337 VAL A N 1
ATOM 2612 C CA . VAL A 1 337 ? 31.906 -31.656 -1.909 1 89.5 337 VAL A CA 1
ATOM 2613 C C . VAL A 1 337 ? 30.922 -31.016 -2.885 1 89.5 337 VAL A C 1
ATOM 2615 O O . VAL A 1 337 ? 30.375 -31.703 -3.752 1 89.5 337 VAL A O 1
ATOM 2618 N N . GLN A 1 338 ? 30.672 -29.781 -2.795 1 91.12 338 GLN A N 1
ATOM 2619 C CA . GLN A 1 338 ? 29.688 -29.062 -3.592 1 91.12 338 GLN A CA 1
ATOM 2620 C C . GLN A 1 338 ? 29.953 -29.219 -5.086 1 91.12 338 GLN A C 1
ATOM 2622 O O . GLN A 1 338 ? 29.031 -29.531 -5.855 1 91.12 338 GLN A O 1
ATOM 2627 N N . GLN A 1 339 ? 31.203 -29.109 -5.527 1 88.88 339 GLN A N 1
ATOM 2628 C CA . GLN A 1 339 ? 31.547 -29.156 -6.941 1 88.88 339 GLN A CA 1
ATOM 2629 C C . GLN A 1 339 ? 31.328 -30.562 -7.52 1 88.88 339 GLN A C 1
ATOM 2631 O O . GLN A 1 339 ? 30.859 -30.703 -8.648 1 88.88 339 GLN A O 1
ATOM 2636 N N . ILE A 1 340 ? 31.516 -31.578 -6.742 1 89.38 340 ILE A N 1
ATOM 2637 C CA . ILE A 1 340 ? 31.406 -32.969 -7.203 1 89.38 340 ILE A CA 1
ATOM 2638 C C . ILE A 1 340 ? 29.938 -33.312 -7.363 1 89.38 340 ILE A C 1
ATOM 2640 O O . ILE A 1 340 ? 29.516 -33.812 -8.422 1 89.38 340 ILE A O 1
ATOM 2644 N N . TYR A 1 341 ? 29.234 -33.062 -6.355 1 92.75 341 TYR A N 1
ATOM 2645 C CA . TYR A 1 341 ? 27.844 -33.469 -6.387 1 92.75 341 TYR A CA 1
ATOM 2646 C C . TYR A 1 341 ? 27.047 -32.594 -7.367 1 92.75 341 TYR A C 1
ATOM 2648 O O . TYR A 1 341 ? 26.125 -33.094 -8.016 1 92.75 341 TYR A O 1
ATOM 2656 N N . LEU A 1 342 ? 27.359 -31.359 -7.488 1 92.94 342 LEU A N 1
ATOM 2657 C CA . LEU A 1 342 ? 26.641 -30.469 -8.383 1 92.94 342 LEU A CA 1
ATOM 2658 C C . LEU A 1 342 ? 26.828 -30.875 -9.844 1 92.94 342 LEU A C 1
ATOM 2660 O O . LEU A 1 342 ? 25.953 -30.672 -10.672 1 92.94 342 LEU A O 1
ATOM 2664 N N . LYS A 1 343 ? 27.953 -31.422 -10.172 1 90.31 343 LYS A N 1
ATOM 2665 C CA . LYS A 1 343 ? 28.156 -31.938 -11.523 1 90.31 343 LYS A CA 1
ATOM 2666 C C . LYS A 1 343 ? 27.156 -33.062 -11.852 1 90.31 343 LYS A C 1
ATOM 2668 O O . LYS A 1 343 ? 26.641 -33.125 -12.977 1 90.31 343 LYS A O 1
ATOM 2673 N N . ALA A 1 344 ? 26.922 -33.844 -10.836 1 89.88 344 ALA A N 1
ATOM 2674 C CA . ALA A 1 344 ? 25.938 -34.875 -11.016 1 89.88 344 ALA A CA 1
ATOM 2675 C C . ALA A 1 344 ? 24.531 -34.312 -11.164 1 89.88 344 ALA A C 1
ATOM 2677 O O . ALA A 1 344 ? 23.75 -34.781 -11.992 1 89.88 344 ALA A O 1
ATOM 2678 N N . VAL A 1 345 ? 24.266 -33.312 -10.414 1 92.81 345 VAL A N 1
ATOM 2679 C CA . VAL A 1 345 ? 22.953 -32.656 -10.469 1 92.81 345 VAL A CA 1
ATOM 2680 C C . VAL A 1 345 ? 22.766 -32 -11.82 1 92.81 345 VAL A C 1
ATOM 2682 O O . VAL A 1 345 ? 21.703 -32.094 -12.422 1 92.81 345 VAL A O 1
ATOM 2685 N N . GLU A 1 346 ? 23.75 -31.359 -12.312 1 90.88 346 GLU A N 1
ATOM 2686 C CA . GLU A 1 346 ? 23.703 -30.641 -13.586 1 90.88 346 GLU A CA 1
ATOM 2687 C C . GLU A 1 346 ? 23.531 -31.609 -14.75 1 90.88 346 GLU A C 1
ATOM 2689 O O . GLU A 1 346 ? 22.938 -31.281 -15.773 1 90.88 346 GLU A O 1
ATOM 2694 N N . SER A 1 347 ? 24.031 -32.812 -14.586 1 89.25 347 SER A N 1
ATOM 2695 C CA . SER A 1 347 ? 23.969 -33.781 -15.656 1 89.25 347 SER A CA 1
ATOM 2696 C C . SER A 1 347 ? 22.719 -34.656 -15.531 1 89.25 347 SER A C 1
ATOM 2698 O O . SER A 1 347 ? 22.422 -35.469 -16.422 1 89.25 347 SER A O 1
ATOM 2700 N N . SER A 1 348 ? 22.031 -34.531 -14.508 1 91.31 348 SER A N 1
ATOM 2701 C CA . SER A 1 348 ? 20.812 -35.312 -14.32 1 91.31 348 SER A CA 1
ATOM 2702 C C . SER A 1 348 ? 19.75 -34.906 -15.352 1 91.31 348 SER A C 1
ATOM 2704 O O . SER A 1 348 ? 19.859 -33.875 -15.992 1 91.31 348 SER A O 1
ATOM 2706 N N . TYR A 1 349 ? 18.734 -35.719 -15.492 1 90.38 349 TYR A N 1
ATOM 2707 C CA . TYR A 1 349 ? 17.766 -35.594 -16.562 1 90.38 349 TYR A CA 1
ATOM 2708 C C . TYR A 1 349 ? 16.969 -34.281 -16.422 1 90.38 349 TYR A C 1
ATOM 2710 O O . TYR A 1 349 ? 16.766 -33.562 -17.406 1 90.38 349 TYR A O 1
ATOM 2718 N N . TYR A 1 350 ? 16.5 -33.969 -15.234 1 91.88 350 TYR A N 1
ATOM 2719 C CA . TYR A 1 350 ? 15.602 -32.844 -15.039 1 91.88 350 TYR A CA 1
ATOM 2720 C C . TYR A 1 350 ? 16.281 -31.531 -15.43 1 91.88 350 TYR A C 1
ATOM 2722 O O . TYR A 1 350 ? 15.609 -30.562 -15.805 1 91.88 350 TYR A O 1
ATOM 2730 N N . ASN A 1 351 ? 17.578 -31.469 -15.297 1 90.31 351 ASN A N 1
ATOM 2731 C CA . ASN A 1 351 ? 18.297 -30.234 -15.633 1 90.31 351 ASN A CA 1
ATOM 2732 C C . ASN A 1 351 ? 18.844 -30.281 -17.047 1 90.31 351 ASN A C 1
ATOM 2734 O O . ASN A 1 351 ? 19.016 -29.234 -17.688 1 90.31 351 ASN A O 1
ATOM 2738 N N . SER A 1 352 ? 19.109 -31.375 -17.594 1 88.44 352 SER A N 1
ATOM 2739 C CA . SER A 1 352 ? 19.766 -31.5 -18.891 1 88.44 352 SER A CA 1
ATOM 2740 C C . SER A 1 352 ? 18.75 -31.578 -20.031 1 88.44 352 SER A C 1
ATOM 2742 O O . SER A 1 352 ? 19.047 -31.188 -21.156 1 88.44 352 SER A O 1
ATOM 2744 N N . SER A 1 353 ? 17.531 -32.031 -19.734 1 90.12 353 SER A N 1
ATOM 2745 C CA . SER A 1 353 ? 16.531 -32.188 -20.781 1 90.12 353 SER A CA 1
ATOM 2746 C C . SER A 1 353 ? 16.062 -30.828 -21.297 1 90.12 353 SER A C 1
ATOM 2748 O O . SER A 1 353 ? 15.711 -29.953 -20.5 1 90.12 353 SER A O 1
ATOM 2750 N N . ASP A 1 354 ? 16.031 -30.609 -22.578 1 91 354 ASP A N 1
ATOM 2751 C CA . ASP A 1 354 ? 15.594 -29.344 -23.156 1 91 354 ASP A CA 1
ATOM 2752 C C . ASP A 1 354 ? 14.273 -29.516 -23.906 1 91 354 ASP A C 1
ATOM 2754 O O . ASP A 1 354 ? 13.859 -28.625 -24.656 1 91 354 ASP A O 1
ATOM 2758 N N . LYS A 1 355 ? 13.641 -30.641 -23.75 1 92.81 355 LYS A N 1
ATOM 2759 C CA . LYS A 1 355 ? 12.406 -30.922 -24.484 1 92.81 355 LYS A CA 1
ATOM 2760 C C . LYS A 1 355 ? 11.289 -29.969 -24.062 1 92.81 355 LYS A C 1
ATOM 2762 O O . LYS A 1 355 ? 10.547 -29.469 -24.922 1 92.81 355 LYS A O 1
ATOM 2767 N N . ALA A 1 356 ? 11.219 -29.766 -22.812 1 93.12 356 ALA A N 1
ATOM 2768 C CA . ALA A 1 356 ? 10.172 -28.875 -22.297 1 93.12 356 ALA A CA 1
ATOM 2769 C C . ALA A 1 356 ? 10.398 -27.438 -22.781 1 93.12 356 ALA A C 1
ATOM 2771 O O . ALA A 1 356 ? 9.445 -26.75 -23.141 1 93.12 356 ALA A O 1
ATOM 2772 N N . VAL A 1 357 ? 11.602 -26.953 -22.812 1 92.44 357 VAL A N 1
ATOM 2773 C CA . VAL A 1 357 ? 11.93 -25.594 -23.234 1 92.44 357 VAL A CA 1
ATOM 2774 C C . VAL A 1 357 ? 11.656 -25.438 -24.719 1 92.44 357 VAL A C 1
ATOM 2776 O O . VAL A 1 357 ? 11.102 -24.422 -25.156 1 92.44 357 VAL A O 1
ATOM 2779 N N . ARG A 1 358 ? 11.953 -26.406 -25.453 1 91.62 358 ARG A N 1
ATOM 2780 C CA . ARG A 1 358 ? 11.695 -26.375 -26.891 1 91.62 358 ARG A CA 1
ATOM 2781 C C . ARG A 1 358 ? 10.195 -26.359 -27.172 1 91.62 358 ARG A C 1
ATOM 2783 O O . ARG A 1 358 ? 9.742 -25.625 -28.062 1 91.62 358 ARG A O 1
ATOM 2790 N N . LEU A 1 359 ? 9.57 -27.203 -26.469 1 94.5 359 LEU A N 1
ATOM 2791 C CA . LEU A 1 359 ? 8.125 -27.219 -26.625 1 94.5 359 LEU A CA 1
ATOM 2792 C C . LEU A 1 359 ? 7.52 -25.859 -26.281 1 94.5 359 LEU A C 1
ATOM 2794 O O . LEU A 1 359 ? 6.566 -25.422 -26.922 1 94.5 359 LEU A O 1
ATOM 2798 N N . MET A 1 360 ? 8.016 -25.25 -25.281 1 94.81 360 MET A N 1
ATOM 2799 C CA . MET A 1 360 ? 7.539 -23.922 -24.875 1 94.81 360 MET A CA 1
ATOM 2800 C C . MET A 1 360 ? 7.746 -22.922 -26 1 94.81 360 MET A C 1
ATOM 2802 O O . MET A 1 360 ? 6.859 -22.109 -26.297 1 94.81 360 MET A O 1
ATOM 2806 N N . ASP A 1 361 ? 8.828 -22.953 -26.641 1 92.75 361 ASP A N 1
ATOM 2807 C CA . ASP A 1 361 ? 9.117 -22.094 -27.766 1 92.75 361 ASP A CA 1
ATOM 2808 C C . ASP A 1 361 ? 8.195 -22.391 -28.938 1 92.75 361 ASP A C 1
ATOM 2810 O O . ASP A 1 361 ? 7.715 -21.469 -29.609 1 92.75 361 ASP A O 1
ATOM 2814 N N . ASP A 1 362 ? 7.961 -23.688 -29.109 1 93.12 362 ASP A N 1
ATOM 2815 C CA . ASP A 1 362 ? 7.066 -24.109 -30.188 1 93.12 362 ASP A CA 1
ATOM 2816 C C . ASP A 1 362 ? 5.652 -23.578 -29.953 1 93.12 362 ASP A C 1
ATOM 2818 O O . ASP A 1 362 ? 5.004 -23.109 -30.891 1 93.12 362 ASP A O 1
ATOM 2822 N N . VAL A 1 363 ? 5.273 -23.719 -28.766 1 94.38 363 VAL A N 1
ATOM 2823 C CA . VAL A 1 363 ? 3.932 -23.25 -28.422 1 94.38 363 VAL A CA 1
ATOM 2824 C C . VAL A 1 363 ? 3.838 -21.75 -28.625 1 94.38 363 VAL A C 1
ATOM 2826 O O . VAL A 1 363 ? 2.828 -21.234 -29.125 1 94.38 363 VAL A O 1
ATOM 2829 N N . GLU A 1 364 ? 4.828 -21.016 -28.234 1 93.12 364 GLU A N 1
ATOM 2830 C CA . GLU A 1 364 ? 4.863 -19.578 -28.438 1 93.12 364 GLU A CA 1
ATOM 2831 C C . GLU A 1 364 ? 4.785 -19.219 -29.922 1 93.12 364 GLU A C 1
ATOM 2833 O O . GLU A 1 364 ? 4.043 -18.328 -30.312 1 93.12 364 GLU A O 1
ATOM 2838 N N . GLU A 1 365 ? 5.43 -19.953 -30.703 1 91.56 365 GLU A N 1
ATOM 2839 C CA . GLU A 1 365 ? 5.441 -19.703 -32.156 1 91.56 365 GLU A CA 1
ATOM 2840 C C . GLU A 1 365 ? 4.086 -20.031 -32.781 1 91.56 365 GLU A C 1
ATOM 2842 O O . GLU A 1 365 ? 3.596 -19.281 -33.625 1 91.56 365 GLU A O 1
ATOM 2847 N N . LEU A 1 366 ? 3.578 -21.172 -32.375 1 92.19 366 LEU A N 1
ATOM 2848 C CA . LEU A 1 366 ? 2.266 -21.562 -32.875 1 92.19 366 LEU A CA 1
ATOM 2849 C C . LEU A 1 366 ? 1.212 -20.531 -32.5 1 92.19 366 LEU A C 1
ATOM 2851 O O . LEU A 1 366 ? 0.371 -20.172 -33.344 1 92.19 366 LEU A O 1
ATOM 2855 N N . PHE A 1 367 ? 1.311 -20.078 -31.312 1 92.94 367 PHE A N 1
ATOM 2856 C CA . PHE A 1 367 ? 0.356 -19.078 -30.828 1 92.94 367 PHE A CA 1
ATOM 2857 C C . PHE A 1 367 ? 0.525 -17.766 -31.578 1 92.94 367 PHE A C 1
ATOM 2859 O O . PHE A 1 367 ? -0.461 -17.125 -31.953 1 92.94 367 PHE A O 1
ATOM 2866 N N . LEU A 1 368 ? 1.712 -17.297 -31.859 1 92 368 LEU A N 1
ATOM 2867 C CA . LEU A 1 368 ? 2.031 -16.062 -32.562 1 92 368 LEU A CA 1
ATOM 2868 C C . LEU A 1 368 ? 1.528 -16.125 -34 1 92 368 LEU A C 1
ATOM 2870 O O . LEU A 1 368 ? 0.929 -15.164 -34.5 1 92 368 LEU A O 1
ATOM 2874 N N . ARG A 1 369 ? 1.612 -17.219 -34.625 1 89.81 369 ARG A N 1
ATOM 2875 C CA . ARG A 1 369 ? 1.295 -17.375 -36.062 1 89.81 369 ARG A CA 1
ATOM 2876 C C . ARG A 1 369 ? -0.21 -17.5 -36.25 1 89.81 369 ARG A C 1
ATOM 2878 O O . ARG A 1 369 ? -0.766 -16.906 -37.188 1 89.81 369 ARG A O 1
ATOM 2885 N N . HIS A 1 370 ? -0.835 -18.203 -35.375 1 89.81 370 HIS A N 1
ATOM 2886 C CA . HIS A 1 370 ? -2.193 -18.625 -35.688 1 89.81 370 HIS A CA 1
ATOM 2887 C C . HIS A 1 370 ? -3.221 -17.812 -34.906 1 89.81 370 HIS A C 1
ATOM 2889 O O . HIS A 1 370 ? -4.383 -17.719 -35.312 1 89.81 370 HIS A O 1
ATOM 2895 N N . PHE A 1 371 ? -2.861 -17.156 -33.812 1 91.19 371 PHE A N 1
ATOM 2896 C CA . PHE A 1 371 ? -3.883 -16.531 -32.969 1 91.19 371 PHE A CA 1
ATOM 2897 C C . PHE A 1 371 ? -3.639 -15.039 -32.875 1 91.19 371 PHE A C 1
ATOM 2899 O O . PHE A 1 371 ? -4.566 -14.273 -32.594 1 91.19 371 PHE A O 1
ATOM 2906 N N . THR A 1 372 ? -2.398 -14.547 -32.969 1 90.81 372 THR A N 1
ATOM 2907 C CA . THR A 1 372 ? -2.146 -13.125 -32.781 1 90.81 372 THR A CA 1
ATOM 2908 C C . THR A 1 372 ? -1.521 -12.516 -34.062 1 90.81 372 THR A C 1
ATOM 2910 O O . THR A 1 372 ? -1.059 -11.375 -34.031 1 90.81 372 THR A O 1
ATOM 2913 N N . GLU A 1 373 ? -1.523 -13.117 -35.188 1 88.12 373 GLU A N 1
ATOM 2914 C CA . GLU A 1 373 ? -1.076 -12.633 -36.5 1 88.12 373 GLU A CA 1
ATOM 2915 C C . GLU A 1 373 ? 0.303 -11.984 -36.406 1 88.12 373 GLU A C 1
ATOM 2917 O O . GLU A 1 373 ? 0.521 -10.891 -36.906 1 88.12 373 GLU A O 1
ATOM 2922 N N . GLY A 1 374 ? 1.167 -12.492 -35.5 1 86.31 374 GLY A N 1
ATOM 2923 C CA . GLY A 1 374 ? 2.553 -12.055 -35.469 1 86.31 374 GLY A CA 1
ATOM 2924 C C . GLY A 1 374 ? 2.814 -11.016 -34.375 1 86.31 374 GLY A C 1
ATOM 2925 O O . GLY A 1 374 ? 3.949 -10.562 -34.219 1 86.31 374 GLY A O 1
ATOM 2926 N N . ASP A 1 375 ? 1.8 -10.656 -33.625 1 88.88 375 ASP A N 1
ATOM 2927 C CA . ASP A 1 375 ? 1.985 -9.688 -32.562 1 88.88 375 ASP A CA 1
ATOM 2928 C C . ASP A 1 375 ? 2.496 -10.367 -31.281 1 88.88 375 ASP A C 1
ATOM 2930 O O . ASP A 1 375 ? 1.73 -11.016 -30.578 1 88.88 375 ASP A O 1
ATOM 2934 N N . ARG A 1 376 ? 3.693 -10.156 -31 1 86.75 376 ARG A N 1
ATOM 2935 C CA . ARG A 1 376 ? 4.328 -10.836 -29.875 1 86.75 376 ARG A CA 1
ATOM 2936 C C . ARG A 1 376 ? 3.82 -10.281 -28.547 1 86.75 376 ARG A C 1
ATOM 2938 O O . ARG A 1 376 ? 3.646 -11.039 -27.594 1 86.75 376 ARG A O 1
ATOM 2945 N N . ARG A 1 377 ? 3.676 -8.992 -28.453 1 84.69 377 ARG A N 1
ATOM 2946 C CA . ARG A 1 377 ? 3.201 -8.391 -27.203 1 84.69 377 ARG A CA 1
ATOM 2947 C C . ARG A 1 377 ? 1.835 -8.945 -26.812 1 84.69 377 ARG A C 1
ATOM 2949 O O . ARG A 1 377 ? 1.611 -9.297 -25.656 1 84.69 377 ARG A O 1
ATOM 2956 N N . LYS A 1 378 ? 1.079 -8.992 -27.812 1 87.62 378 LYS A N 1
ATOM 2957 C CA . LYS A 1 378 ? -0.26 -9.516 -27.562 1 87.62 378 LYS A CA 1
ATOM 2958 C C . LYS A 1 378 ? -0.208 -10.992 -27.172 1 87.62 378 LYS A C 1
ATOM 2960 O O . LYS A 1 378 ? -0.939 -11.43 -26.281 1 87.62 378 LYS A O 1
ATOM 2965 N N . ALA A 1 379 ? 0.603 -11.742 -27.797 1 89.56 379 ALA A N 1
ATOM 2966 C CA . ALA A 1 379 ? 0.748 -13.164 -27.484 1 89.56 379 ALA A CA 1
ATOM 2967 C C . ALA A 1 379 ? 1.214 -13.367 -26.047 1 89.56 379 ALA A C 1
ATOM 2969 O O . ALA A 1 379 ? 0.698 -14.234 -25.344 1 89.56 379 ALA A O 1
ATOM 2970 N N . MET A 1 380 ? 2.084 -12.508 -25.672 1 87.75 380 MET A N 1
ATOM 2971 C CA . MET A 1 380 ? 2.666 -12.672 -24.344 1 87.75 380 MET A CA 1
ATOM 2972 C C . MET A 1 380 ? 1.671 -12.273 -23.25 1 87.75 380 MET A C 1
ATOM 2974 O O . MET A 1 380 ? 1.715 -12.797 -22.141 1 87.75 380 MET A O 1
ATOM 2978 N N . VAL A 1 381 ? 0.821 -11.367 -23.547 1 85.81 381 VAL A N 1
ATOM 2979 C CA . VAL A 1 381 ? -0.219 -10.984 -22.609 1 85.81 381 VAL A CA 1
ATOM 2980 C C . VAL A 1 381 ? -1.124 -12.18 -22.312 1 85.81 381 VAL A C 1
ATOM 2982 O O . VAL A 1 381 ? -1.565 -12.375 -21.188 1 85.81 381 VAL A O 1
ATOM 2985 N N . TYR A 1 382 ? -1.272 -13.023 -23.328 1 85.75 382 TYR A N 1
ATOM 2986 C CA . TYR A 1 382 ? -2.115 -14.203 -23.172 1 85.75 382 TYR A CA 1
ATOM 2987 C C . TYR A 1 382 ? -1.351 -15.336 -22.5 1 85.75 382 TYR A C 1
ATOM 2989 O O . TYR A 1 382 ? -1.887 -16.031 -21.625 1 85.75 382 TYR A O 1
ATOM 2997 N N . LEU A 1 383 ? -0.168 -15.469 -22.859 1 89.06 383 LEU A N 1
ATOM 2998 C CA . LEU A 1 383 ? 0.613 -16.625 -22.422 1 89.06 383 LEU A CA 1
ATOM 2999 C C . LEU A 1 383 ? 1.186 -16.391 -21.031 1 89.06 383 LEU A C 1
ATOM 3001 O O . LEU A 1 383 ? 1.289 -17.328 -20.234 1 89.06 383 LEU A O 1
ATOM 3005 N N . LYS A 1 384 ? 1.563 -15.18 -20.781 1 86.44 384 LYS A N 1
ATOM 3006 C CA . LYS A 1 384 ? 2.113 -14.844 -19.484 1 86.44 384 LYS A CA 1
ATOM 3007 C C . LYS A 1 384 ? 1.426 -13.609 -18.891 1 86.44 384 LYS A C 1
ATOM 3009 O O . LYS A 1 384 ? 2.002 -12.523 -18.875 1 86.44 384 LYS A O 1
ATOM 3014 N N . PRO A 1 385 ? 0.329 -13.906 -18.312 1 81.44 385 PRO A N 1
ATOM 3015 C CA . PRO A 1 385 ? -0.369 -12.75 -17.75 1 81.44 385 PRO A CA 1
ATOM 3016 C C . PRO A 1 385 ? 0.34 -12.164 -16.531 1 81.44 385 PRO A C 1
ATOM 3018 O O . PRO A 1 385 ? 0.834 -12.906 -15.688 1 81.44 385 PRO A O 1
ATOM 3021 N N . ASN A 1 386 ? 0.687 -10.891 -16.609 1 76.31 386 ASN A N 1
ATOM 3022 C CA . ASN A 1 386 ? 1.354 -10.203 -15.508 1 76.31 386 ASN A CA 1
ATOM 3023 C C . ASN A 1 386 ? 0.357 -9.734 -14.453 1 76.31 386 ASN A C 1
ATOM 3025 O O . ASN A 1 386 ? -0.668 -9.141 -14.781 1 76.31 386 ASN A O 1
ATOM 3029 N N . GLN A 1 387 ? 0.68 -10.273 -13.25 1 75.31 387 GLN A N 1
ATOM 3030 C CA . GLN A 1 387 ? -0.16 -9.797 -12.156 1 75.31 387 GLN A CA 1
ATOM 3031 C C . GLN A 1 387 ? 0.293 -8.422 -11.68 1 75.31 387 GLN A C 1
ATOM 3033 O O . GLN A 1 387 ? 1.488 -8.18 -11.492 1 75.31 387 GLN A O 1
ATOM 3038 N N . ARG A 1 388 ? -0.582 -7.43 -11.688 1 74.44 388 ARG A N 1
ATOM 3039 C CA . ARG A 1 388 ? -0.279 -6.082 -11.227 1 74.44 388 ARG A CA 1
ATOM 3040 C C . ARG A 1 388 ? -0.015 -6.066 -9.719 1 74.44 388 ARG A C 1
ATOM 3042 O O . ARG A 1 388 ? -0.632 -6.824 -8.969 1 74.44 388 ARG A O 1
ATOM 3049 N N . GLU A 1 389 ? 0.984 -5.297 -9.406 1 77.12 389 GLU A N 1
ATOM 3050 C CA . GLU A 1 389 ? 1.287 -5.125 -7.984 1 77.12 389 GLU A CA 1
ATOM 3051 C C . GLU A 1 389 ? 0.139 -4.434 -7.254 1 77.12 389 GLU A C 1
ATOM 3053 O O . GLU A 1 389 ? -0.681 -3.758 -7.879 1 77.12 389 GLU A O 1
ATOM 3058 N N . GLU A 1 390 ? 0.04 -4.824 -5.992 1 81.44 390 GLU A N 1
ATOM 3059 C CA . GLU A 1 390 ? -1.007 -4.219 -5.176 1 81.44 390 GLU A CA 1
ATOM 3060 C C . GLU A 1 390 ? -0.862 -2.699 -5.133 1 81.44 390 GLU A C 1
ATOM 3062 O O . GLU A 1 390 ? 0.239 -2.182 -4.938 1 81.44 390 GLU A O 1
ATOM 3067 N N . SER A 1 391 ? -1.911 -2.049 -5.516 1 85 391 SER A N 1
ATOM 3068 C CA . SER A 1 391 ? -1.891 -0.592 -5.613 1 85 391 SER A CA 1
ATOM 3069 C C . SER A 1 391 ? -2.162 0.058 -4.262 1 85 391 SER A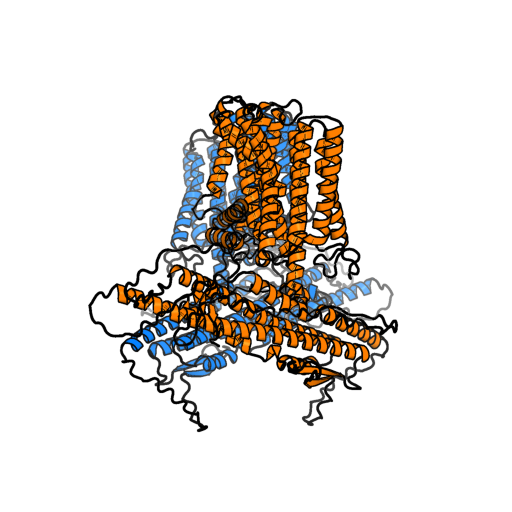 C 1
ATOM 3071 O O . SER A 1 391 ? -3.031 -0.394 -3.514 1 85 391 SER A O 1
ATOM 3073 N N . HIS A 1 392 ? -1.456 1.059 -3.9 1 88.06 392 HIS A N 1
ATOM 3074 C CA . HIS A 1 392 ? -1.676 1.859 -2.701 1 88.06 392 HIS A CA 1
ATOM 3075 C C . HIS A 1 392 ? -2.941 2.699 -2.822 1 88.06 392 HIS A C 1
ATOM 3077 O O . HIS A 1 392 ? -3.564 3.045 -1.815 1 88.06 392 HIS A O 1
ATOM 3083 N N . CYS A 1 393 ? -3.322 2.955 -4.023 1 88.81 393 CYS A N 1
ATOM 3084 C CA . CYS A 1 393 ? -4.523 3.756 -4.246 1 88.81 393 CYS A CA 1
ATOM 3085 C C . CYS A 1 393 ? -5.766 3.027 -3.752 1 88.81 393 CYS A C 1
ATOM 3087 O O . CYS A 1 393 ? -6.617 3.623 -3.092 1 88.81 393 CYS A O 1
ATOM 3089 N N . THR A 1 394 ? -5.832 1.779 -4.035 1 92.88 394 THR A N 1
ATOM 3090 C CA . THR A 1 394 ? -6.965 0.979 -3.584 1 92.88 394 THR A CA 1
ATOM 3091 C C . THR A 1 394 ? -7.02 0.927 -2.061 1 92.88 394 THR A C 1
ATOM 3093 O O . THR A 1 394 ? -8.086 1.106 -1.464 1 92.88 394 THR A O 1
ATOM 3096 N N . THR A 1 395 ? -5.91 0.745 -1.469 1 93.88 395 THR A N 1
ATOM 3097 C CA . THR A 1 395 ? -5.84 0.687 -0.013 1 93.88 395 THR A CA 1
ATOM 3098 C C . THR A 1 395 ? -6.25 2.021 0.602 1 93.88 395 THR A C 1
ATOM 3100 O O . THR A 1 395 ? -6.922 2.055 1.634 1 93.88 395 THR A O 1
ATOM 3103 N N . PHE A 1 396 ? -5.867 3.107 -0.049 1 94.94 396 PHE A N 1
ATOM 3104 C CA . PHE A 1 396 ? -6.223 4.441 0.422 1 94.94 396 PHE A CA 1
ATOM 3105 C C . PHE A 1 396 ? -7.734 4.629 0.42 1 94.94 396 PHE A C 1
ATOM 3107 O O . PHE A 1 396 ? -8.305 5.098 1.405 1 94.94 396 PHE A O 1
ATOM 3114 N N . PHE A 1 397 ? -8.344 4.238 -0.564 1 95.81 397 PHE A N 1
ATOM 3115 C CA . PHE A 1 397 ? -9.781 4.449 -0.683 1 95.81 397 PHE A CA 1
ATOM 3116 C C . PHE A 1 397 ? -10.547 3.502 0.236 1 95.81 397 PHE A C 1
ATOM 3118 O O . PHE A 1 397 ? -11.648 3.822 0.687 1 95.81 397 PHE A O 1
ATOM 3125 N N . ILE A 1 398 ? -9.984 2.297 0.472 1 96.75 398 ILE A N 1
ATOM 3126 C CA . ILE A 1 398 ? -10.562 1.439 1.499 1 96.75 398 ILE A CA 1
ATOM 3127 C C . ILE A 1 398 ? -10.57 2.168 2.84 1 96.75 398 ILE A C 1
ATOM 3129 O O . ILE A 1 398 ? -11.57 2.152 3.561 1 96.75 398 ILE A O 1
ATOM 3133 N N . GLY A 1 399 ? -9.43 2.814 3.082 1 96.75 399 GLY A N 1
ATOM 3134 C CA . GLY A 1 399 ? -9.352 3.582 4.312 1 96.75 399 GLY A CA 1
ATOM 3135 C C . GLY A 1 399 ? -10.328 4.738 4.363 1 96.75 399 GLY A C 1
ATOM 3136 O O . GLY A 1 399 ? -11.016 4.934 5.367 1 96.75 399 GLY A O 1
ATOM 3137 N N . VAL A 1 400 ? -10.453 5.492 3.289 1 96.94 400 VAL A N 1
ATOM 3138 C CA . VAL A 1 400 ? -11.359 6.633 3.229 1 96.94 400 VAL A CA 1
ATOM 3139 C C . VAL A 1 400 ? -12.789 6.172 3.49 1 96.94 400 VAL A C 1
ATOM 3141 O O . VAL A 1 400 ? -13.508 6.781 4.289 1 96.94 400 VAL A O 1
ATOM 3144 N N . SER A 1 401 ? -13.117 5.117 2.852 1 97.31 401 SER A N 1
ATOM 3145 C CA . SER A 1 401 ? -14.469 4.59 3.006 1 97.31 401 SER A CA 1
ATOM 3146 C C . SER A 1 401 ? -14.695 4.051 4.414 1 97.31 401 SER A C 1
ATOM 3148 O O . SER A 1 401 ? -15.773 4.23 4.988 1 97.31 401 SER A O 1
ATOM 3150 N N . THR A 1 402 ? -13.727 3.438 4.965 1 97 402 THR A N 1
ATOM 3151 C CA . THR A 1 402 ? -13.836 2.91 6.32 1 97 402 THR A CA 1
ATOM 3152 C C . THR A 1 402 ? -14 4.043 7.328 1 97 402 THR A C 1
ATOM 3154 O O . THR A 1 402 ? -14.852 3.969 8.211 1 97 402 THR A O 1
ATOM 3157 N N . GLY A 1 403 ? -13.156 5.016 7.16 1 95.81 403 GLY A N 1
ATOM 3158 C CA . GLY A 1 403 ? -13.297 6.168 8.039 1 95.81 403 GLY A CA 1
ATOM 3159 C C . GLY A 1 403 ? -14.641 6.859 7.906 1 95.81 403 GLY A C 1
ATOM 3160 O O . GLY A 1 403 ? -15.258 7.223 8.906 1 95.81 403 GLY A O 1
ATOM 3161 N N . GLY A 1 404 ? -15.047 7.086 6.68 1 95 404 GLY A N 1
ATOM 3162 C CA . GLY A 1 404 ? -16.375 7.637 6.457 1 95 404 GLY A CA 1
ATOM 3163 C C . GLY A 1 404 ? -17.484 6.781 7.035 1 95 404 GLY A C 1
ATOM 3164 O O . GLY A 1 404 ? -18.422 7.301 7.633 1 95 404 GLY A O 1
ATOM 3165 N N . PHE A 1 405 ? -17.375 5.496 6.898 1 96.69 405 PHE A N 1
ATOM 3166 C CA . PHE A 1 405 ? -18.359 4.562 7.43 1 96.69 405 PHE A CA 1
ATOM 3167 C C . PHE A 1 405 ? -18.453 4.676 8.945 1 96.69 405 PHE A C 1
ATOM 3169 O O . PHE A 1 405 ? -19.547 4.758 9.508 1 96.69 405 PHE A O 1
ATOM 3176 N N . ILE A 1 406 ? -17.328 4.707 9.594 1 95.06 406 ILE A N 1
ATOM 3177 C CA . ILE A 1 406 ? -17.297 4.75 11.055 1 95.06 406 ILE A CA 1
ATOM 3178 C C . ILE A 1 406 ? -17.938 6.043 11.547 1 95.06 406 ILE A C 1
ATOM 3180 O O . ILE A 1 406 ? -18.797 6.02 12.43 1 95.06 406 ILE A O 1
ATOM 3184 N N . ALA A 1 407 ? -17.578 7.129 10.938 1 93.56 407 ALA A N 1
ATOM 3185 C CA . ALA A 1 407 ? -18.125 8.422 11.352 1 93.56 407 ALA A CA 1
ATOM 3186 C C . ALA A 1 407 ? -19.625 8.484 11.109 1 93.56 407 ALA A C 1
ATOM 3188 O O . ALA A 1 407 ? -20.391 8.883 11.992 1 93.56 407 ALA A O 1
ATOM 3189 N N . LEU A 1 408 ? -20.062 8.031 9.969 1 93.75 408 LEU A N 1
ATOM 3190 C CA . LEU A 1 408 ? -21.469 8.086 9.617 1 93.75 408 LEU A CA 1
ATOM 3191 C C . LEU A 1 408 ? -22.281 7.078 10.445 1 93.75 408 LEU A C 1
ATOM 3193 O O . LEU A 1 408 ? -23.422 7.34 10.805 1 93.75 408 LEU A O 1
ATOM 3197 N N . PHE A 1 409 ? -21.703 5.941 10.719 1 95.38 409 PHE A N 1
ATOM 3198 C CA . PHE A 1 409 ? -22.375 4.926 11.516 1 95.38 409 PHE A CA 1
ATOM 3199 C C . PHE A 1 409 ? -22.578 5.406 12.945 1 95.38 409 PHE A C 1
ATOM 3201 O O . PHE A 1 409 ? -23.656 5.203 13.531 1 95.38 409 PHE A O 1
ATOM 3208 N N . ILE A 1 410 ? -21.562 6.066 13.461 1 90.69 410 ILE A N 1
ATOM 3209 C CA . ILE A 1 410 ? -21.703 6.641 14.797 1 90.69 410 ILE A CA 1
ATOM 3210 C C . ILE A 1 410 ? -22.781 7.715 14.781 1 90.69 410 ILE A C 1
ATOM 3212 O O . ILE A 1 410 ? -23.625 7.762 15.672 1 90.69 410 ILE A O 1
ATOM 3216 N N . GLY A 1 411 ? -22.734 8.562 13.758 1 88.25 411 GLY A N 1
ATOM 3217 C CA . GLY A 1 411 ? -23.781 9.547 13.609 1 88.25 411 GLY A CA 1
ATOM 3218 C C . GLY A 1 411 ? -25.172 8.93 13.516 1 88.25 411 GLY A C 1
ATOM 3219 O O . GLY A 1 411 ? -26.109 9.414 14.141 1 88.25 411 GLY A O 1
ATOM 3220 N N . TYR A 1 412 ? -25.328 7.875 12.805 1 92.56 412 TYR A N 1
ATOM 3221 C CA . TYR A 1 412 ? -26.594 7.168 12.664 1 92.56 412 TYR A CA 1
ATOM 3222 C C . TYR A 1 412 ? -27.047 6.602 14 1 92.56 412 TYR A C 1
ATOM 3224 O O . TYR A 1 412 ? -28.234 6.719 14.359 1 92.56 412 TYR A O 1
ATOM 3232 N N . CYS A 1 413 ? -26.156 6.035 14.766 1 91.06 413 CYS A N 1
ATOM 3233 C CA . CYS A 1 413 ? -26.5 5.445 16.062 1 91.06 413 CYS A CA 1
ATOM 3234 C C . CYS A 1 413 ? -26.953 6.512 17.047 1 91.06 413 CYS A C 1
ATOM 3236 O O . CYS A 1 413 ? -27.906 6.301 17.781 1 91.06 413 CYS A O 1
ATOM 3238 N N . ILE A 1 414 ? -26.312 7.613 17 1 85.62 414 ILE A N 1
ATOM 3239 C CA . ILE A 1 414 ? -26.703 8.711 17.891 1 85.62 414 ILE A CA 1
ATOM 3240 C C . ILE A 1 414 ? -28.109 9.203 17.516 1 85.62 414 ILE A C 1
ATOM 3242 O O . ILE A 1 414 ? -28.969 9.359 18.391 1 85.62 414 ILE A O 1
ATOM 3246 N N . MET A 1 415 ? -28.359 9.352 16.281 1 86.5 415 MET A N 1
ATOM 3247 C CA . MET A 1 415 ? -29.656 9.812 15.828 1 86.5 415 MET A CA 1
ATOM 3248 C C . MET A 1 415 ? -30.75 8.789 16.156 1 86.5 415 MET A C 1
ATOM 3250 O O . MET A 1 415 ? -31.859 9.156 16.531 1 86.5 415 MET A O 1
ATOM 3254 N N . ALA A 1 416 ? -30.422 7.512 15.984 1 89.56 416 ALA A N 1
ATOM 3255 C CA . ALA A 1 416 ? -31.375 6.438 16.281 1 89.56 416 ALA A CA 1
ATOM 3256 C C . ALA A 1 416 ? -31.703 6.398 17.766 1 89.56 416 ALA A C 1
ATOM 3258 O O . ALA A 1 416 ? -32.844 6.184 18.156 1 89.56 416 ALA A O 1
ATOM 3259 N N . ARG A 1 417 ? -30.75 6.699 18.547 1 85.38 417 ARG A N 1
ATOM 3260 C CA . ARG A 1 417 ? -30.969 6.73 19.984 1 85.38 417 ARG A CA 1
ATOM 3261 C C . ARG A 1 417 ? -31.828 7.922 20.391 1 85.38 417 ARG A C 1
ATOM 3263 O O . ARG A 1 417 ? -32.75 7.793 21.203 1 85.38 417 ARG A O 1
ATOM 3270 N N . VAL A 1 418 ? -31.578 8.984 19.766 1 80.94 418 VAL A N 1
ATOM 3271 C CA . VAL A 1 418 ? -32.344 10.195 20.062 1 80.94 418 VAL A CA 1
ATOM 3272 C C . VAL A 1 418 ? -33.781 10.016 19.609 1 80.94 418 VAL A C 1
ATOM 3274 O O . VAL A 1 418 ? -34.719 10.469 20.281 1 80.94 418 VAL A O 1
ATOM 3277 N N . ALA A 1 419 ? -33.969 9.344 18.516 1 83.12 419 ALA A N 1
ATOM 3278 C CA . ALA A 1 419 ? -35.281 9.141 17.969 1 83.12 419 ALA A CA 1
ATOM 3279 C C . ALA A 1 419 ? -36 7.977 18.656 1 83.12 419 ALA A C 1
ATOM 3281 O O . ALA A 1 419 ? -37.188 7.734 18.438 1 83.12 419 ALA A O 1
ATOM 3282 N N . GLY A 1 420 ? -35.25 7.188 19.516 1 80.38 420 GLY A N 1
ATOM 3283 C CA . GLY A 1 420 ? -35.844 6.066 20.234 1 80.38 420 GLY A CA 1
ATOM 3284 C C . GLY A 1 420 ? -36.094 4.848 19.359 1 80.38 420 GLY A C 1
ATOM 3285 O O . GLY A 1 420 ? -37.062 4.121 19.562 1 80.38 420 GLY A O 1
ATOM 3286 N N . MET A 1 421 ? -35.281 4.711 18.391 1 81.38 421 MET A N 1
ATOM 3287 C CA . MET A 1 421 ? -35.406 3.586 17.484 1 81.38 421 MET A CA 1
ATOM 3288 C C . MET A 1 421 ? -34.688 2.354 18.016 1 81.38 421 MET A C 1
ATOM 3290 O O . MET A 1 421 ? -33.844 2.463 18.906 1 81.38 421 MET A O 1
ATOM 3294 N N . TYR A 1 422 ? -35.031 1.13 17.688 1 76.56 422 TYR A N 1
ATOM 3295 C CA . TYR A 1 422 ? -34.375 -0.151 17.906 1 76.56 422 TYR A CA 1
ATOM 3296 C C . TYR A 1 422 ? -34.594 -0.648 19.328 1 76.56 422 TYR A C 1
ATOM 3298 O O . TYR A 1 422 ? -33.875 -1.522 19.812 1 76.56 422 TYR A O 1
ATOM 3306 N N . THR A 1 423 ? -35.5 0.063 20 1 77.56 423 THR A N 1
ATOM 3307 C CA . THR A 1 423 ? -35.938 -0.403 21.312 1 77.56 423 THR A CA 1
ATOM 3308 C C . THR A 1 423 ? -37.312 -1.037 21.219 1 77.56 423 THR A C 1
ATOM 3310 O O . THR A 1 423 ? -37.938 -0.999 20.156 1 77.56 423 THR A O 1
ATOM 3313 N N . GLN A 1 424 ? -37.75 -1.693 22.266 1 69.94 424 GLN A N 1
ATOM 3314 C CA . GLN A 1 424 ? -39.031 -2.385 22.281 1 69.94 424 GLN A CA 1
ATOM 3315 C C . GLN A 1 424 ? -40.188 -1.404 22.094 1 69.94 424 GLN A C 1
ATOM 3317 O O . GLN A 1 424 ? -41.25 -1.773 21.562 1 69.94 424 GLN A O 1
ATOM 3322 N N . GLN A 1 425 ? -39.938 -0.204 22.453 1 67.06 425 GLN A N 1
ATOM 3323 C CA . GLN A 1 425 ? -40.969 0.809 22.297 1 67.06 425 GLN A CA 1
ATOM 3324 C C . GLN A 1 425 ? -40.812 1.602 21 1 67.06 425 GLN A C 1
ATOM 3326 O O . GLN A 1 425 ? -41.438 2.625 20.797 1 67.06 425 GLN A O 1
ATOM 3331 N N . SER A 1 426 ? -40.062 1.018 20.078 1 65.69 426 SER A N 1
ATOM 3332 C CA . SER A 1 426 ? -39.625 1.731 18.875 1 65.69 426 SER A CA 1
ATOM 3333 C C . SER A 1 426 ? -40.812 1.973 17.922 1 65.69 426 SER A C 1
ATOM 3335 O O . SER A 1 426 ? -41.844 1.321 18.031 1 65.69 426 SER A O 1
ATOM 3337 N N . ASN A 1 427 ? -40.625 3.053 17.188 1 72.44 427 ASN A N 1
ATOM 3338 C CA . ASN A 1 427 ? -41.531 3.367 16.078 1 72.44 427 ASN A CA 1
ATOM 3339 C C . ASN A 1 427 ? -41.688 2.184 15.133 1 72.44 427 ASN A C 1
ATOM 3341 O O . ASN A 1 427 ? -40.75 1.794 14.453 1 72.44 427 ASN A O 1
ATOM 3345 N N . LYS A 1 428 ? -42.781 1.482 15.18 1 76.69 428 LYS A N 1
ATOM 3346 C CA . LYS A 1 428 ? -43.094 0.281 14.414 1 76.69 428 LYS A CA 1
ATOM 3347 C C . LYS A 1 428 ? -43 0.542 12.914 1 76.69 428 LYS A C 1
ATOM 3349 O O . LYS A 1 428 ? -42.656 -0.36 12.148 1 76.69 428 LYS A O 1
ATOM 3354 N N . VAL A 1 429 ? -43.188 1.74 12.617 1 81.75 429 VAL A N 1
ATOM 3355 C CA . VAL A 1 429 ? -43.188 2.062 11.195 1 81.75 429 VAL A CA 1
ATOM 3356 C C . VAL A 1 429 ? -41.781 2.01 10.656 1 81.75 429 VAL A C 1
ATOM 3358 O O . VAL A 1 429 ? -41.5 1.354 9.648 1 81.75 429 VAL A O 1
ATOM 3361 N N . TYR A 1 430 ? -40.812 2.582 11.375 1 86.81 430 TYR A N 1
ATOM 3362 C CA . TYR A 1 430 ? -39.438 2.629 10.93 1 86.81 430 TYR A CA 1
ATOM 3363 C C . TYR A 1 430 ? -38.812 1.231 10.891 1 86.81 430 TYR A C 1
ATOM 3365 O O . TYR A 1 430 ? -38.094 0.886 9.953 1 86.81 430 TYR A O 1
ATOM 3373 N N . MET A 1 431 ? -39.156 0.442 11.82 1 87.94 431 MET A N 1
ATOM 3374 C CA . MET A 1 431 ? -38.594 -0.906 11.93 1 87.94 431 MET A CA 1
ATOM 3375 C C . MET A 1 431 ? -39.156 -1.818 10.852 1 87.94 431 MET A C 1
ATOM 3377 O O . MET A 1 431 ? -38.531 -2.789 10.453 1 87.94 431 MET A O 1
ATOM 3381 N N . SER A 1 432 ? -40.312 -1.468 10.344 1 88.19 432 SER A N 1
ATOM 3382 C CA . SER A 1 432 ? -40.938 -2.316 9.344 1 88.19 432 SER A CA 1
ATOM 3383 C C . SER A 1 432 ? -40.625 -1.837 7.93 1 88.19 432 SER A C 1
ATOM 3385 O O . SER A 1 432 ? -40.781 -2.594 6.969 1 88.19 432 SER A O 1
ATOM 3387 N N . THR A 1 433 ? -40.188 -0.658 7.812 1 87.56 433 THR A N 1
ATOM 3388 C CA . THR A 1 433 ? -40.062 -0.128 6.461 1 87.56 433 THR A CA 1
ATOM 3389 C C . THR A 1 433 ? -38.594 0.153 6.141 1 87.56 433 THR A C 1
ATOM 3391 O O . THR A 1 433 ? -38.094 -0.257 5.094 1 87.56 433 THR A O 1
ATOM 3394 N N . SER A 1 434 ? -37.844 0.798 7.023 1 90.31 434 SER A N 1
ATOM 3395 C CA . SER A 1 434 ? -36.469 1.244 6.742 1 90.31 434 SER A CA 1
ATOM 3396 C C . SER A 1 434 ? -35.438 0.248 7.27 1 90.31 434 SER A C 1
ATOM 3398 O O . SER A 1 434 ? -34.438 0.013 6.629 1 90.31 434 SER A O 1
ATOM 3400 N N . TYR A 1 435 ? -35.75 -0.384 8.312 1 91.81 435 TYR A N 1
ATOM 3401 C CA . TYR A 1 435 ? -34.812 -1.302 8.945 1 91.81 435 TYR A CA 1
ATOM 3402 C C . TYR A 1 435 ? -34.5 -2.484 8.039 1 91.81 435 TYR A C 1
ATOM 3404 O O . TYR A 1 435 ? -33.375 -2.914 7.93 1 91.81 435 TYR A O 1
ATOM 3412 N N . PRO A 1 436 ? -35.5 -3.039 7.324 1 93.56 436 PRO A N 1
ATOM 3413 C CA . PRO A 1 436 ? -35.188 -4.18 6.453 1 93.56 436 PRO A CA 1
ATOM 3414 C C . PRO A 1 436 ? -34.188 -3.842 5.352 1 93.56 436 PRO A C 1
ATOM 3416 O O . PRO A 1 436 ? -33.406 -4.703 4.938 1 93.56 436 PRO A O 1
ATOM 3419 N N . VAL A 1 437 ? -34.219 -2.615 4.938 1 95.75 437 VAL A N 1
ATOM 3420 C CA . VAL A 1 437 ? -33.281 -2.195 3.912 1 95.75 437 VAL A CA 1
ATOM 3421 C C . VAL A 1 437 ? -31.859 -2.207 4.484 1 95.75 437 VAL A C 1
ATOM 3423 O O . VAL A 1 437 ? -30.938 -2.762 3.875 1 95.75 437 VAL A O 1
ATOM 3426 N N . LEU A 1 438 ? -31.688 -1.626 5.629 1 95.44 438 LEU A N 1
ATOM 3427 C CA . LEU A 1 438 ? -30.391 -1.594 6.289 1 95.44 438 LEU A CA 1
ATOM 3428 C C . LEU A 1 438 ? -29.906 -3.004 6.617 1 95.44 438 LEU A C 1
ATOM 3430 O O . LEU A 1 438 ? -28.75 -3.332 6.402 1 95.44 438 LEU A O 1
ATOM 3434 N N . SER A 1 439 ? -30.828 -3.809 7.102 1 95.94 439 SER A N 1
ATOM 3435 C CA . SER A 1 439 ? -30.484 -5.18 7.469 1 95.94 439 SER A CA 1
ATOM 3436 C C . SER A 1 439 ? -30.094 -5.996 6.246 1 95.94 439 SER A C 1
ATOM 3438 O O . SER A 1 439 ? -29.109 -6.738 6.281 1 95.94 439 SER A O 1
ATOM 3440 N N . MET A 1 440 ? -30.797 -5.859 5.215 1 96.81 440 MET A N 1
ATOM 3441 C CA . MET A 1 440 ? -30.531 -6.598 3.982 1 96.81 440 MET A CA 1
ATOM 3442 C C . MET A 1 440 ? -29.141 -6.258 3.443 1 96.81 440 MET A C 1
ATOM 3444 O O . MET A 1 440 ? -28.344 -7.156 3.168 1 96.81 440 MET A O 1
ATOM 3448 N N . PHE A 1 441 ? -28.828 -4.957 3.332 1 97.88 441 PHE A N 1
ATOM 3449 C CA . PHE A 1 441 ? -27.531 -4.531 2.818 1 97.88 441 PHE A CA 1
ATOM 3450 C C . PHE A 1 441 ? -26.406 -4.949 3.76 1 97.88 441 PHE A C 1
ATOM 3452 O O . PHE A 1 441 ? -25.328 -5.348 3.312 1 97.88 441 PHE A O 1
ATOM 3459 N N . SER A 1 442 ? -26.641 -4.883 5.039 1 97.62 442 SER A N 1
ATOM 3460 C CA . SER A 1 442 ? -25.625 -5.258 6.016 1 97.62 442 SER A CA 1
ATOM 3461 C C . SER A 1 442 ? -25.281 -6.738 5.906 1 97.62 442 SER A C 1
ATOM 3463 O O . SER A 1 442 ? -24.109 -7.109 5.977 1 97.62 442 SER A O 1
ATOM 3465 N N . LEU A 1 443 ? -26.281 -7.566 5.711 1 97.88 443 LEU A N 1
ATOM 3466 C CA . LEU A 1 443 ? -26.031 -9 5.578 1 97.88 443 LEU A CA 1
ATOM 3467 C C . LEU A 1 443 ? -25.281 -9.305 4.285 1 97.88 443 LEU A C 1
ATOM 3469 O O . LEU A 1 443 ? -24.344 -10.102 4.281 1 97.88 443 LEU A O 1
ATOM 3473 N N . PHE A 1 444 ? -25.703 -8.672 3.264 1 97.75 444 PHE A N 1
ATOM 3474 C CA . PHE A 1 444 ? -25.078 -8.898 1.966 1 97.75 444 PHE A CA 1
ATOM 3475 C C . PHE A 1 444 ? -23.594 -8.508 2 1 97.75 444 PHE A C 1
ATOM 3477 O O . PHE A 1 444 ? -22.734 -9.297 1.596 1 97.75 444 PHE A O 1
ATOM 3484 N N . PHE A 1 445 ? -23.312 -7.336 2.492 1 97.69 445 PHE A N 1
ATOM 3485 C CA . PHE A 1 445 ? -21.938 -6.84 2.434 1 97.69 445 PHE A CA 1
ATOM 3486 C C . PHE A 1 445 ? -21.094 -7.453 3.545 1 97.69 445 PHE A C 1
ATOM 3488 O O . PHE A 1 445 ? -19.875 -7.547 3.422 1 97.69 445 PHE A O 1
ATOM 3495 N N . LEU A 1 446 ? -21.766 -7.922 4.633 1 97.75 446 LEU A N 1
ATOM 3496 C CA . LEU A 1 446 ? -21.031 -8.742 5.598 1 97.75 446 LEU A CA 1
ATOM 3497 C C . LEU A 1 446 ? -20.531 -10.023 4.949 1 97.75 446 LEU A C 1
ATOM 3499 O O . LEU A 1 446 ? -19.391 -10.43 5.168 1 97.75 446 LEU A O 1
ATOM 3503 N N . HIS A 1 447 ? -21.406 -10.578 4.191 1 98.19 447 HIS A N 1
ATOM 3504 C CA . HIS A 1 447 ? -21.031 -11.805 3.5 1 98.19 447 HIS A CA 1
ATOM 3505 C C . HIS A 1 447 ? -19.859 -11.562 2.539 1 98.19 447 HIS A C 1
ATOM 3507 O O . HIS A 1 447 ? -18.922 -12.359 2.48 1 98.19 447 HIS A O 1
ATOM 3513 N N . LEU A 1 448 ? -19.953 -10.5 1.821 1 97.62 448 LEU A N 1
ATOM 3514 C CA . LEU A 1 448 ? -18.875 -10.141 0.907 1 97.62 448 LEU A CA 1
ATOM 3515 C C . LEU A 1 448 ? -17.594 -9.844 1.672 1 97.62 448 LEU A C 1
ATOM 3517 O O . LEU A 1 448 ? -16.5 -10.18 1.214 1 97.62 448 LEU A O 1
ATOM 3521 N N . PHE A 1 449 ? -17.703 -9.18 2.756 1 97.81 449 PHE A N 1
ATOM 3522 C CA . PHE A 1 449 ? -16.547 -8.891 3.6 1 97.81 449 PHE A CA 1
ATOM 3523 C C . PHE A 1 449 ? -15.883 -10.18 4.062 1 97.81 449 PHE A C 1
ATOM 3525 O O . PHE A 1 449 ? -14.656 -10.312 4 1 97.81 449 PHE A O 1
ATOM 3532 N N . ILE A 1 450 ? -16.703 -11.109 4.52 1 98.25 450 ILE A N 1
ATOM 3533 C CA . ILE A 1 450 ? -16.172 -12.383 4.977 1 98.25 450 ILE A CA 1
ATOM 3534 C C . ILE A 1 450 ? -15.516 -13.117 3.809 1 98.25 450 ILE A C 1
ATOM 3536 O O . ILE A 1 450 ? -14.5 -13.789 3.986 1 98.25 450 ILE A O 1
ATOM 3540 N N . TYR A 1 451 ? -16.094 -12.977 2.65 1 97.94 451 TYR A N 1
ATOM 3541 C CA . TYR A 1 451 ? -15.477 -13.547 1.458 1 97.94 451 TYR A CA 1
ATOM 3542 C C . TYR A 1 451 ? -14.102 -12.938 1.211 1 97.94 451 TYR A C 1
ATOM 3544 O O . TYR A 1 451 ? -13.148 -13.648 0.863 1 97.94 451 TYR A O 1
ATOM 3552 N N . GLY A 1 452 ? -14.008 -11.602 1.399 1 97.88 452 GLY A N 1
ATOM 3553 C CA . GLY A 1 452 ? -12.703 -10.953 1.31 1 97.88 452 GLY A CA 1
ATOM 3554 C C . GLY A 1 452 ? -11.695 -11.508 2.305 1 97.88 452 GLY A C 1
ATOM 3555 O O . GLY A 1 452 ? -10.531 -11.711 1.966 1 97.88 452 GLY A O 1
ATOM 3556 N N . CYS A 1 453 ? -12.156 -11.773 3.439 1 97.69 453 CYS A N 1
ATOM 3557 C CA . CYS A 1 453 ? -11.297 -12.375 4.457 1 97.69 453 CYS A CA 1
ATOM 3558 C C . CYS A 1 453 ? -10.859 -13.773 4.043 1 97.69 453 CYS A C 1
ATOM 3560 O O . CYS A 1 453 ? -9.719 -14.172 4.301 1 97.69 453 CYS A O 1
ATOM 3562 N N . ASN A 1 454 ? -11.727 -14.453 3.418 1 98.31 454 ASN A N 1
ATOM 3563 C CA . ASN A 1 454 ? -11.367 -15.773 2.922 1 98.31 454 ASN A CA 1
ATOM 3564 C C . ASN A 1 454 ? -10.25 -15.703 1.884 1 98.31 454 ASN A C 1
ATOM 3566 O O . ASN A 1 454 ? -9.281 -16.453 1.958 1 98.31 454 ASN A O 1
ATOM 3570 N N . ILE A 1 455 ? -10.438 -14.82 0.966 1 97.75 455 ILE A N 1
ATOM 3571 C CA . ILE A 1 455 ? -9.422 -14.68 -0.069 1 97.75 455 ILE A CA 1
ATOM 3572 C C . ILE A 1 455 ? -8.078 -14.32 0.572 1 97.75 455 ILE A C 1
ATOM 3574 O O . ILE A 1 455 ? -7.035 -14.844 0.178 1 97.75 455 ILE A O 1
ATOM 3578 N N . PHE A 1 456 ? -8.133 -13.438 1.51 1 96.88 456 PHE A N 1
ATOM 3579 C CA . PHE A 1 456 ? -6.922 -13.039 2.213 1 96.88 456 PHE A CA 1
ATOM 3580 C C . PHE A 1 456 ? -6.254 -14.242 2.867 1 96.88 456 PHE A C 1
ATOM 3582 O O . PHE A 1 456 ? -5.043 -14.438 2.73 1 96.88 456 PHE A O 1
ATOM 3589 N N . MET A 1 457 ? -7.055 -15.047 3.549 1 96.88 457 MET A N 1
ATOM 3590 C CA . MET A 1 457 ? -6.512 -16.203 4.254 1 96.88 457 MET A CA 1
ATOM 3591 C C . MET A 1 457 ? -6.012 -17.25 3.268 1 96.88 457 MET A C 1
ATOM 3593 O O . MET A 1 457 ? -4.996 -17.906 3.514 1 96.88 457 MET A O 1
ATOM 3597 N N . TRP A 1 458 ? -6.734 -17.469 2.178 1 97.12 458 TRP A N 1
ATOM 3598 C CA . TRP A 1 458 ? -6.301 -18.422 1.161 1 97.12 458 TRP A CA 1
ATOM 3599 C C . TRP A 1 458 ? -4.961 -18.016 0.558 1 97.12 458 TRP A C 1
ATOM 3601 O O . TRP A 1 458 ? -4.082 -18.844 0.343 1 97.12 458 TRP A O 1
ATOM 3611 N N . ARG A 1 459 ? -4.805 -16.75 0.378 1 93.62 459 ARG A N 1
ATOM 3612 C CA . ARG A 1 459 ? -3.545 -16.25 -0.161 1 93.62 459 ARG A CA 1
ATOM 3613 C C . ARG A 1 459 ? -2.414 -16.406 0.85 1 93.62 459 ARG A C 1
ATOM 3615 O O . ARG A 1 459 ? -1.312 -16.828 0.493 1 93.62 459 ARG A O 1
ATOM 3622 N N . LYS A 1 460 ? -2.752 -16.109 2.01 1 93.5 460 LYS A N 1
ATOM 3623 C CA . LYS A 1 460 ? -1.753 -16.203 3.07 1 93.5 460 LYS A CA 1
ATOM 3624 C C . LYS A 1 460 ? -1.282 -17.641 3.26 1 93.5 460 LYS A C 1
ATOM 3626 O O . LYS A 1 460 ? -0.109 -17.875 3.553 1 93.5 460 LYS A O 1
ATOM 3631 N N . THR A 1 461 ? -2.154 -18.562 3.072 1 93.94 461 THR A N 1
ATOM 3632 C CA . THR A 1 461 ? -1.826 -19.969 3.268 1 93.94 461 THR A CA 1
ATOM 3633 C C . THR A 1 461 ? -1.463 -20.625 1.941 1 93.94 461 THR A C 1
ATOM 3635 O O . THR A 1 461 ? -1.298 -21.844 1.874 1 93.94 461 THR A O 1
ATOM 3638 N N . ARG A 1 462 ? -1.456 -19.922 0.85 1 92 462 ARG A N 1
ATOM 3639 C CA . ARG A 1 462 ? -1.042 -20.359 -0.482 1 92 462 ARG A CA 1
ATOM 3640 C C . ARG A 1 462 ? -2.006 -21.391 -1.046 1 92 462 ARG A C 1
ATOM 3642 O O . ARG A 1 462 ? -1.577 -22.406 -1.601 1 92 462 ARG A O 1
ATOM 3649 N N . ILE A 1 463 ? -3.273 -21.188 -0.747 1 94.25 463 ILE A N 1
ATOM 3650 C CA . ILE A 1 463 ? -4.332 -21.938 -1.396 1 94.25 463 ILE A CA 1
ATOM 3651 C C . ILE A 1 463 ? -4.738 -21.266 -2.701 1 94.25 463 ILE A C 1
ATOM 3653 O O . ILE A 1 463 ? -5.07 -20.078 -2.711 1 94.25 463 ILE A O 1
ATOM 3657 N N . ASN A 1 464 ? -4.645 -21.969 -3.803 1 91.94 464 ASN A N 1
ATOM 3658 C CA . ASN A 1 464 ? -4.918 -21.391 -5.113 1 91.94 464 ASN A CA 1
ATOM 3659 C C . ASN A 1 464 ? -6.41 -21.391 -5.43 1 91.94 464 ASN A C 1
ATOM 3661 O O . ASN A 1 464 ? -6.883 -22.203 -6.23 1 91.94 464 ASN A O 1
ATOM 3665 N N . HIS A 1 465 ? -7.113 -20.406 -4.852 1 93.81 465 HIS A N 1
ATOM 3666 C CA . HIS A 1 465 ? -8.562 -20.344 -5.02 1 93.81 465 HIS A CA 1
ATOM 3667 C C . HIS A 1 465 ? -8.938 -19.984 -6.457 1 93.81 465 HIS A C 1
ATOM 3669 O O . HIS A 1 465 ? -9.984 -20.406 -6.949 1 93.81 465 HIS A O 1
ATOM 3675 N N . THR A 1 466 ? -8.094 -19.266 -7.18 1 90.88 466 THR A N 1
ATOM 3676 C CA . THR A 1 466 ? -8.375 -18.875 -8.555 1 90.88 466 THR A CA 1
ATOM 3677 C C . THR A 1 466 ? -8.406 -20.094 -9.469 1 90.88 466 THR A C 1
ATOM 3679 O O . THR A 1 466 ? -9.227 -20.172 -10.383 1 90.88 466 THR A O 1
ATOM 3682 N N . PHE A 1 467 ? -7.477 -21 -9.188 1 90.06 467 PHE A N 1
ATOM 3683 C CA . PHE A 1 467 ? -7.434 -22.234 -9.953 1 90.06 467 PHE A CA 1
ATOM 3684 C C . PHE A 1 467 ? -8.641 -23.109 -9.633 1 90.06 467 PHE A C 1
ATOM 3686 O O . PHE A 1 467 ? -9.266 -23.672 -10.531 1 90.06 467 PHE A O 1
ATOM 3693 N N . ILE A 1 468 ? -9.039 -23.188 -8.383 1 92.94 468 ILE A N 1
ATOM 3694 C CA . ILE A 1 468 ? -10.125 -24.047 -7.93 1 92.94 468 ILE A CA 1
ATOM 3695 C C . ILE A 1 468 ? -11.453 -23.547 -8.508 1 92.94 468 ILE A C 1
ATOM 3697 O O . ILE A 1 468 ? -12.266 -24.359 -8.977 1 92.94 468 ILE A O 1
ATOM 3701 N N . PHE A 1 469 ? -11.617 -22.219 -8.531 1 93.62 469 PHE A N 1
ATOM 3702 C CA . PHE A 1 469 ? -12.859 -21.656 -9.039 1 93.62 469 PHE A CA 1
ATOM 3703 C C . PHE A 1 469 ? -12.789 -21.453 -10.555 1 93.62 469 PHE A C 1
ATOM 3705 O O . PHE A 1 469 ? -13.781 -21.094 -11.18 1 93.62 469 PHE A O 1
ATOM 3712 N N . GLU A 1 470 ? -11.586 -21.703 -11.141 1 89.12 470 GLU A N 1
ATOM 3713 C CA . GLU A 1 470 ? -11.352 -21.578 -12.578 1 89.12 470 GLU A CA 1
ATOM 3714 C C . GLU A 1 470 ? -11.641 -20.156 -13.062 1 89.12 470 GLU A C 1
ATOM 3716 O O . GLU A 1 470 ? -12.32 -19.969 -14.07 1 89.12 470 GLU A O 1
ATOM 3721 N N . PHE A 1 471 ? -11.195 -19.219 -12.289 1 89.12 471 PHE A N 1
ATOM 3722 C CA . PHE A 1 471 ? -11.336 -17.812 -12.688 1 89.12 471 PHE A CA 1
ATOM 3723 C C . PHE A 1 471 ? -10.289 -17.438 -13.734 1 89.12 471 PHE A C 1
ATOM 3725 O O . PHE A 1 471 ? -9.227 -18.062 -13.805 1 89.12 471 PHE A O 1
ATOM 3732 N N . THR A 1 472 ? -10.688 -16.5 -14.578 1 83.62 472 THR A N 1
ATOM 3733 C CA . THR A 1 472 ? -9.719 -15.961 -15.523 1 83.62 472 THR A CA 1
ATOM 3734 C C . THR A 1 472 ? -8.641 -15.164 -14.797 1 83.62 472 THR A C 1
ATOM 3736 O O . THR A 1 472 ? -8.953 -14.289 -13.984 1 83.62 472 THR A O 1
ATOM 3739 N N . PRO A 1 473 ? -7.434 -15.531 -15.188 1 81.44 473 PRO A N 1
ATOM 3740 C CA . PRO A 1 473 ? -6.348 -14.82 -14.516 1 81.44 473 PRO A CA 1
ATOM 3741 C C . PRO A 1 473 ? -6.355 -13.32 -14.797 1 81.44 473 PRO A C 1
ATOM 3743 O O . PRO A 1 473 ? -6.672 -12.906 -15.914 1 81.44 473 PRO A O 1
ATOM 3746 N N . THR A 1 474 ? -6.172 -12.398 -13.891 1 81.44 474 THR A N 1
ATOM 3747 C CA . THR A 1 474 ? -6.039 -10.945 -13.977 1 81.44 474 THR A CA 1
ATOM 3748 C C . THR A 1 474 ? -7.391 -10.266 -13.789 1 81.44 474 THR A C 1
ATOM 3750 O O . THR A 1 474 ? -7.457 -9.062 -13.531 1 81.44 474 THR A O 1
ATOM 3753 N N . LYS A 1 475 ? -8.516 -11.047 -14 1 84.94 475 LYS A N 1
ATOM 3754 C CA . LYS A 1 475 ? -9.836 -10.438 -13.852 1 84.94 475 LYS A CA 1
ATOM 3755 C C . LYS A 1 475 ? -10.453 -10.781 -12.5 1 84.94 475 LYS A C 1
ATOM 3757 O O . LYS A 1 475 ? -11.516 -10.273 -12.141 1 84.94 475 LYS A O 1
ATOM 3762 N N . GLU A 1 476 ? -9.781 -11.555 -11.836 1 88.62 476 GLU A N 1
ATOM 3763 C CA . GLU A 1 476 ? -10.297 -11.969 -10.531 1 88.62 476 GLU A CA 1
ATOM 3764 C C . GLU A 1 476 ? -10.219 -10.836 -9.516 1 88.62 476 GLU A C 1
ATOM 3766 O O . GLU A 1 476 ? -9.352 -9.969 -9.617 1 88.62 476 GLU A O 1
ATOM 3771 N N . LEU A 1 477 ? -11.148 -10.852 -8.594 1 91.19 477 LEU A N 1
ATOM 3772 C CA . LEU A 1 477 ? -11.141 -9.883 -7.508 1 91.19 477 LEU A CA 1
ATOM 3773 C C . LEU A 1 477 ? -10.109 -10.258 -6.449 1 91.19 477 LEU A C 1
ATOM 3775 O O . LEU A 1 477 ? -10.078 -11.398 -5.984 1 91.19 477 LEU A O 1
ATOM 3779 N N . LYS A 1 478 ? -9.312 -9.352 -6.145 1 93.19 478 LYS A N 1
ATOM 3780 C CA . LYS A 1 478 ? -8.422 -9.523 -5 1 93.19 478 LYS A CA 1
ATOM 3781 C C . LYS A 1 478 ? -9.109 -9.117 -3.701 1 93.19 478 LYS A C 1
ATOM 3783 O O . LYS A 1 478 ? -10.188 -8.523 -3.725 1 93.19 478 LYS A O 1
ATOM 3788 N N . TYR A 1 479 ? -8.523 -9.555 -2.568 1 94.88 479 TYR A N 1
ATOM 3789 C CA . TYR A 1 479 ? -9.18 -9.289 -1.296 1 94.88 479 TYR A CA 1
ATOM 3790 C C . TYR A 1 479 ? -9.336 -7.793 -1.063 1 94.88 479 TYR A C 1
ATOM 3792 O O . TYR A 1 479 ? -10.328 -7.348 -0.479 1 94.88 479 TYR A O 1
ATOM 3800 N N . ARG A 1 480 ? -8.398 -6.941 -1.54 1 95 480 ARG A N 1
ATOM 3801 C CA . ARG A 1 480 ? -8.492 -5.496 -1.352 1 95 480 ARG A CA 1
ATOM 3802 C C . ARG A 1 480 ? -9.641 -4.91 -2.172 1 95 480 ARG A C 1
ATOM 3804 O O . ARG A 1 480 ? -10.289 -3.959 -1.741 1 95 480 ARG A O 1
ATOM 3811 N N . ASP A 1 481 ? -9.836 -5.492 -3.342 1 94.75 481 ASP A N 1
ATOM 3812 C CA . ASP A 1 481 ? -10.961 -5.059 -4.16 1 94.75 481 ASP A CA 1
ATOM 3813 C C . ASP A 1 481 ? -12.289 -5.348 -3.463 1 94.75 481 ASP A C 1
ATOM 3815 O O . ASP A 1 481 ? -13.188 -4.5 -3.449 1 94.75 481 ASP A O 1
ATOM 3819 N N . VAL A 1 482 ? -12.352 -6.473 -2.898 1 97 482 VAL A N 1
ATOM 3820 C CA . VAL A 1 482 ? -13.578 -6.871 -2.221 1 97 482 VAL A CA 1
ATOM 3821 C C . VAL A 1 482 ? -13.828 -5.965 -1.019 1 97 482 VAL A C 1
ATOM 3823 O O . VAL A 1 482 ? -14.961 -5.52 -0.79 1 97 482 VAL A O 1
ATOM 3826 N N . PHE A 1 483 ? -12.789 -5.672 -0.281 1 97 483 PHE A N 1
ATOM 3827 C CA . PHE A 1 483 ? -12.93 -4.793 0.874 1 97 483 PHE A CA 1
ATOM 3828 C C . PHE A 1 483 ? -13.367 -3.398 0.441 1 97 483 PHE A C 1
ATOM 3830 O O . PHE A 1 483 ? -14.148 -2.744 1.132 1 97 483 PHE A O 1
ATOM 3837 N N . LEU A 1 484 ? -12.773 -2.945 -0.681 1 96.62 484 LEU A N 1
ATOM 3838 C CA . LEU A 1 484 ? -13.164 -1.634 -1.191 1 96.62 484 LEU A CA 1
ATOM 3839 C C . LEU A 1 484 ? -14.648 -1.606 -1.551 1 96.62 484 LEU A C 1
ATOM 3841 O O . LEU A 1 484 ? -15.359 -0.661 -1.202 1 96.62 484 LEU A O 1
ATOM 3845 N N . ILE A 1 485 ? -15.109 -2.656 -2.195 1 96.75 485 ILE A N 1
ATOM 3846 C CA . ILE A 1 485 ? -16.516 -2.738 -2.58 1 96.75 485 ILE A CA 1
ATOM 3847 C C . ILE A 1 485 ? -17.391 -2.729 -1.332 1 96.75 485 ILE A C 1
ATOM 3849 O O . ILE A 1 485 ? -18.375 -1.986 -1.264 1 96.75 485 ILE A O 1
ATOM 3853 N N . CYS A 1 486 ? -17.078 -3.494 -0.355 1 96.94 486 CYS A N 1
ATOM 3854 C CA . CYS A 1 486 ? -17.875 -3.627 0.864 1 96.94 486 CYS A CA 1
ATOM 3855 C C . CYS A 1 486 ? -17.906 -2.314 1.638 1 96.94 486 CYS A C 1
ATOM 3857 O O . CYS A 1 486 ? -18.984 -1.821 1.987 1 96.94 486 CYS A O 1
ATOM 3859 N N . THR A 1 487 ? -16.734 -1.719 1.841 1 96.94 487 THR A N 1
ATOM 3860 C CA . THR A 1 487 ? -16.656 -0.527 2.678 1 96.94 487 THR A CA 1
ATOM 3861 C C . THR A 1 487 ? -17.281 0.675 1.968 1 96.94 487 THR A C 1
ATOM 3863 O O . THR A 1 487 ? -17.984 1.467 2.584 1 96.94 487 THR A O 1
ATOM 3866 N N . ALA A 1 488 ? -17 0.842 0.689 1 97 488 ALA A N 1
ATOM 3867 C CA . ALA A 1 488 ? -17.578 1.942 -0.071 1 97 488 ALA A CA 1
ATOM 3868 C C . ALA A 1 488 ? -19.109 1.832 -0.107 1 97 488 ALA A C 1
ATOM 3870 O O . ALA A 1 488 ? -19.812 2.822 0.1 1 97 488 ALA A O 1
ATOM 3871 N N . SER A 1 489 ? -19.594 0.617 -0.364 1 97.75 489 SER A N 1
ATOM 3872 C CA . SER A 1 489 ? -21.031 0.4 -0.431 1 97.75 489 SER A CA 1
ATOM 3873 C C . SER A 1 489 ? -21.688 0.642 0.923 1 97.75 489 SER A C 1
ATOM 3875 O O . SER A 1 489 ? -22.719 1.312 1.006 1 97.75 489 SER A O 1
ATOM 3877 N N . MET A 1 490 ? -21.094 0.147 1.981 1 97.38 490 MET A N 1
ATOM 3878 C CA . MET A 1 490 ? -21.672 0.319 3.307 1 97.38 490 MET A CA 1
ATOM 3879 C C . MET A 1 490 ? -21.641 1.783 3.73 1 97.38 490 MET A C 1
ATOM 3881 O O . MET A 1 490 ? -22.531 2.248 4.441 1 97.38 490 MET A O 1
ATOM 3885 N N . THR A 1 491 ? -20.578 2.521 3.297 1 96.62 491 THR A N 1
ATOM 3886 C CA . THR A 1 491 ? -20.516 3.955 3.566 1 96.62 491 THR A CA 1
ATOM 3887 C C . THR A 1 491 ? -21.688 4.672 2.891 1 96.62 491 THR A C 1
ATOM 3889 O O . THR A 1 491 ? -22.359 5.504 3.512 1 96.62 491 THR A O 1
ATOM 3892 N N . ILE A 1 492 ? -21.984 4.32 1.697 1 96.56 492 ILE A N 1
ATOM 3893 C CA . ILE A 1 492 ? -23.078 4.926 0.948 1 96.56 492 ILE A CA 1
ATOM 3894 C C . ILE A 1 492 ? -24.406 4.559 1.597 1 96.56 492 ILE A C 1
ATOM 3896 O O . ILE A 1 492 ? -25.281 5.418 1.788 1 96.56 492 ILE A O 1
ATOM 3900 N N . VAL A 1 493 ? -24.594 3.307 1.986 1 97.5 493 VAL A N 1
ATOM 3901 C CA . VAL A 1 493 ? -25.844 2.818 2.574 1 97.5 493 VAL A CA 1
ATOM 3902 C C . VAL A 1 493 ? -26.094 3.521 3.904 1 97.5 493 VAL A C 1
ATOM 3904 O O . VAL A 1 493 ? -27.172 4.09 4.117 1 97.5 493 VAL A O 1
ATOM 3907 N N . VAL A 1 494 ? -25.094 3.525 4.75 1 96.5 494 VAL A N 1
ATOM 3908 C CA . VAL A 1 494 ? -25.266 4.125 6.07 1 96.5 494 VAL A CA 1
ATOM 3909 C C . VAL A 1 494 ? -25.406 5.637 5.934 1 96.5 494 VAL A C 1
ATOM 3911 O O . VAL A 1 494 ? -26.172 6.262 6.68 1 96.5 494 VAL A O 1
ATOM 3914 N N . GLY A 1 495 ? -24.641 6.219 4.953 1 94.31 495 GLY A N 1
ATOM 3915 C CA . GLY A 1 495 ? -24.797 7.645 4.699 1 94.31 495 GLY A CA 1
ATOM 3916 C C . GLY A 1 495 ? -26.188 8.023 4.258 1 94.31 495 GLY A C 1
ATOM 3917 O O . GLY A 1 495 ? -26.766 8.992 4.762 1 94.31 495 GLY A O 1
ATOM 3918 N N . ALA A 1 496 ? -26.781 7.266 3.398 1 95.19 496 ALA A N 1
ATOM 3919 C CA . ALA A 1 496 ? -28.141 7.516 2.916 1 95.19 496 ALA A CA 1
ATOM 3920 C C . ALA A 1 496 ? -29.172 7.301 4.027 1 95.19 496 ALA A C 1
ATOM 3922 O O . ALA A 1 496 ? -30.109 8.078 4.168 1 95.19 496 ALA A O 1
ATOM 3923 N N . MET A 1 497 ? -28.984 6.258 4.793 1 95.12 497 MET A N 1
ATOM 3924 C CA . MET A 1 497 ? -29.922 5.961 5.875 1 95.12 497 MET A CA 1
ATOM 3925 C C . MET A 1 497 ? -29.812 7.004 6.984 1 95.12 497 MET A C 1
ATOM 3927 O O . MET A 1 497 ? -30.812 7.324 7.629 1 95.12 497 MET A O 1
ATOM 3931 N N . PHE A 1 498 ? -28.578 7.5 7.207 1 92.81 498 PHE A N 1
ATOM 3932 C CA . PHE A 1 498 ? -28.391 8.578 8.172 1 92.81 498 PHE A CA 1
ATOM 3933 C C . PHE A 1 498 ? -29.125 9.836 7.727 1 92.81 498 PHE A C 1
ATOM 3935 O O . PHE A 1 498 ? -29.828 10.469 8.523 1 92.81 498 PHE A O 1
ATOM 3942 N N . ALA A 1 499 ? -28.953 10.195 6.465 1 90.12 499 ALA A N 1
ATOM 3943 C CA . ALA A 1 499 ? -29.672 11.352 5.926 1 90.12 499 ALA A CA 1
ATOM 3944 C C . ALA A 1 499 ? -31.172 11.156 6.02 1 90.12 499 ALA A C 1
ATOM 3946 O O . ALA A 1 499 ? -31.906 12.086 6.395 1 90.12 499 ALA A O 1
ATOM 39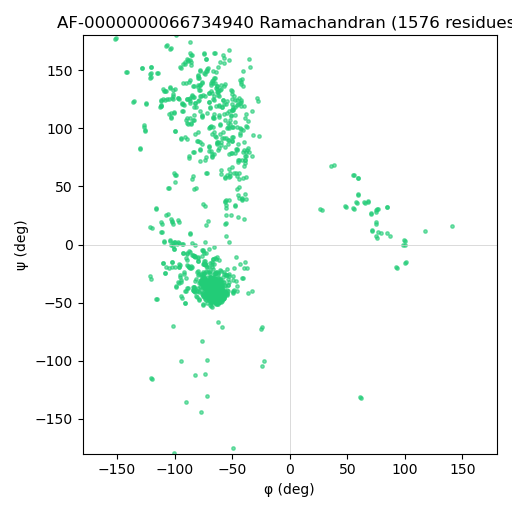47 N N . HIS A 1 500 ? -31.672 9.969 5.746 1 92.81 500 HIS A N 1
ATOM 3948 C CA . HIS A 1 500 ? -33.094 9.633 5.824 1 92.81 500 HIS A CA 1
ATOM 3949 C C . HIS A 1 500 ? -33.625 9.797 7.246 1 92.81 500 HIS A C 1
ATOM 3951 O O . HIS A 1 500 ? -34.625 10.461 7.461 1 92.81 500 HIS A O 1
ATOM 3957 N N . LEU A 1 501 ? -32.938 9.234 8.18 1 90.38 501 LEU A N 1
ATOM 3958 C CA . LEU A 1 501 ? -33.344 9.305 9.57 1 90.38 501 LEU A CA 1
ATOM 3959 C C . LEU A 1 501 ? -33.312 10.734 10.086 1 90.38 501 LEU A C 1
ATOM 3961 O O . LEU A 1 501 ? -34.219 11.156 10.82 1 90.38 501 LEU A O 1
ATOM 3965 N N . ALA A 1 502 ? -32.312 11.531 9.648 1 85.94 502 ALA A N 1
ATOM 3966 C CA . ALA A 1 502 ? -32.188 12.922 10.07 1 85.94 502 ALA A CA 1
ATOM 3967 C C . ALA A 1 502 ? -33.375 13.758 9.57 1 85.94 502 ALA A C 1
ATOM 3969 O O . ALA A 1 502 ? -33.906 14.602 10.297 1 85.94 502 ALA A O 1
ATOM 3970 N N . ILE A 1 503 ? -33.875 13.391 8.398 1 88.06 503 ILE A N 1
ATOM 3971 C CA . ILE A 1 503 ? -34.969 14.125 7.816 1 88.06 503 ILE A CA 1
ATOM 3972 C C . ILE A 1 503 ? -36.281 13.719 8.516 1 88.06 503 ILE A C 1
ATOM 3974 O O . ILE A 1 503 ? -37.125 14.57 8.797 1 88.06 503 ILE A O 1
ATOM 3978 N N . ILE A 1 504 ? -36.406 12.477 8.875 1 86.38 504 ILE A N 1
ATOM 3979 C CA . ILE A 1 504 ? -37.594 11.969 9.547 1 86.38 504 ILE A CA 1
ATOM 3980 C C . ILE A 1 504 ? -37.688 12.57 10.953 1 86.38 504 ILE A C 1
ATOM 3982 O O . ILE A 1 504 ? -38.781 12.961 11.391 1 86.38 504 ILE A O 1
ATOM 3986 N N . VAL A 1 505 ? -36.594 12.648 11.602 1 83.75 505 VAL A N 1
ATOM 3987 C CA . VAL A 1 505 ? -36.562 13.164 12.961 1 83.75 505 VAL A CA 1
ATOM 3988 C C . VAL A 1 505 ? -36.875 14.656 12.953 1 83.75 505 VAL A C 1
ATOM 3990 O O . VAL A 1 505 ? -37.5 15.172 13.891 1 83.75 505 VAL A O 1
ATOM 3993 N N . LYS A 1 506 ? -36.531 15.344 11.859 1 82.12 506 LYS A N 1
ATOM 3994 C CA . LYS A 1 506 ? -36.844 16.766 11.734 1 82.12 506 LYS A CA 1
ATOM 3995 C C . LYS A 1 506 ? -38.344 16.953 11.43 1 82.12 506 LYS A C 1
ATOM 3997 O O . LYS A 1 506 ? -38.844 18.078 11.453 1 82.12 506 LYS A O 1
ATOM 4002 N N . GLY A 1 507 ? -39.094 15.898 11.211 1 80.19 507 GLY A N 1
ATOM 4003 C CA . GLY A 1 507 ? -40.562 15.969 11.078 1 80.19 507 GLY A CA 1
ATOM 4004 C C . GLY A 1 507 ? -41.031 15.945 9.633 1 80.19 507 GLY A C 1
ATOM 4005 O O . GLY A 1 507 ? -42.188 16.188 9.359 1 80.19 507 GLY A O 1
ATOM 4006 N N . ASN A 1 508 ? -40.094 15.797 8.719 1 80.44 508 ASN A N 1
ATOM 4007 C CA . ASN A 1 508 ? -40.5 15.75 7.309 1 80.44 508 ASN A CA 1
ATOM 4008 C C . ASN A 1 508 ? -40.688 14.32 6.828 1 80.44 508 ASN A C 1
ATOM 4010 O O . ASN A 1 508 ? -39.719 13.625 6.492 1 80.44 508 ASN A O 1
ATOM 4014 N N . SER A 1 509 ? -41.938 13.742 6.914 1 75.12 509 SER A N 1
ATOM 4015 C CA . SER A 1 509 ? -42.219 12.383 6.484 1 75.12 509 SER A CA 1
ATOM 4016 C C . SER A 1 509 ? -42.969 12.367 5.164 1 75.12 509 SER A C 1
ATOM 4018 O O . SER A 1 509 ? -44 11.703 5.047 1 75.12 509 SER A O 1
ATOM 4020 N N . SER A 1 510 ? -42.438 13.18 4.145 1 82.81 510 SER A N 1
ATOM 4021 C CA . SER A 1 510 ? -43.094 13.219 2.832 1 82.81 510 SER A CA 1
ATOM 4022 C C . SER A 1 510 ? -42.844 11.922 2.068 1 82.81 510 SER A C 1
ATOM 4024 O O . SER A 1 510 ? -42.062 11.078 2.484 1 82.81 510 SER A O 1
ATOM 4026 N N . GLY A 1 511 ? -43.625 11.586 1.088 1 82 511 GLY A N 1
ATOM 4027 C CA . GLY A 1 511 ? -43.531 10.422 0.224 1 82 511 GLY A CA 1
ATOM 4028 C C . GLY A 1 511 ? -42.156 10.289 -0.415 1 82 511 GLY A C 1
ATOM 4029 O O . GLY A 1 511 ? -41.625 9.18 -0.568 1 82 511 GLY A O 1
ATOM 4030 N N . VAL A 1 512 ? -41.594 11.445 -0.637 1 87.12 512 VAL A N 1
ATOM 4031 C CA . VAL A 1 512 ? -40.281 11.453 -1.283 1 87.12 512 VAL A CA 1
ATOM 4032 C C . VAL A 1 512 ? -39.219 10.961 -0.304 1 87.12 512 VAL A C 1
ATOM 4034 O O . VAL A 1 512 ? -38.312 10.227 -0.69 1 87.12 512 VAL A O 1
ATOM 4037 N N . VAL A 1 513 ? -39.375 11.266 0.983 1 89.88 513 VAL A N 1
ATOM 4038 C CA . VAL A 1 513 ? -38.438 10.852 2.002 1 89.88 513 VAL A CA 1
ATOM 4039 C C . VAL A 1 513 ? -38.562 9.352 2.266 1 89.88 513 VAL A C 1
ATOM 4041 O O . VAL A 1 513 ? -37.562 8.656 2.455 1 89.88 513 VAL A O 1
ATOM 4044 N N . GLN A 1 514 ? -39.781 8.898 2.143 1 89.69 514 GLN A N 1
ATOM 4045 C CA . GLN A 1 514 ? -40.031 7.48 2.389 1 89.69 514 GLN A CA 1
ATOM 4046 C C . GLN A 1 514 ? -39.5 6.617 1.239 1 89.69 514 GLN A C 1
ATOM 4048 O O . GLN A 1 514 ? -39.312 5.41 1.397 1 89.69 514 GLN A O 1
ATOM 4053 N N . ALA A 1 515 ? -39.188 7.219 0.118 1 92.31 515 ALA A N 1
ATOM 4054 C CA . ALA A 1 515 ? -38.719 6.496 -1.062 1 92.31 515 ALA A CA 1
ATOM 4055 C C . ALA A 1 515 ? -37.219 6.34 -1.043 1 92.31 515 ALA A C 1
ATOM 4057 O O . ALA A 1 515 ? -36.656 5.578 -1.833 1 92.31 515 ALA A O 1
ATOM 4058 N N . ILE A 1 516 ? -36.5 6.965 -0.117 1 94 516 ILE A N 1
ATOM 4059 C CA . ILE A 1 516 ? -35.031 7.02 -0.114 1 94 516 ILE A CA 1
ATOM 4060 C C . ILE A 1 516 ? -34.469 5.613 0.038 1 94 516 ILE A C 1
ATOM 4062 O O . ILE A 1 516 ? -33.625 5.184 -0.758 1 94 516 ILE A O 1
ATOM 4066 N N . PRO A 1 517 ? -34.906 4.816 1.008 1 94.38 517 PRO A N 1
ATOM 4067 C CA . PRO A 1 517 ? -34.344 3.465 1.117 1 94.38 517 PRO A CA 1
ATOM 4068 C C . PRO A 1 517 ? -34.625 2.613 -0.122 1 94.38 517 PRO A C 1
ATOM 4070 O O . PRO A 1 517 ? -33.75 1.848 -0.55 1 94.38 517 PRO A O 1
ATOM 4073 N N . GLY A 1 518 ? -35.812 2.752 -0.695 1 94.19 518 GLY A N 1
ATOM 4074 C CA . GLY A 1 518 ? -36.125 2.031 -1.917 1 94.19 518 GLY A CA 1
ATOM 4075 C C . GLY A 1 518 ? -35.281 2.465 -3.102 1 94.19 518 GLY A C 1
ATOM 4076 O O . GLY A 1 518 ? -34.875 1.634 -3.916 1 94.19 518 GLY A O 1
ATOM 4077 N N . SER A 1 519 ? -35.062 3.791 -3.174 1 95.25 519 SER A N 1
ATOM 4078 C CA . SER A 1 519 ? -34.188 4.305 -4.246 1 95.25 519 SER A CA 1
ATOM 4079 C C . SER A 1 519 ? -32.781 3.797 -4.109 1 95.25 519 SER A C 1
ATOM 4081 O O . SER A 1 519 ? -32.094 3.566 -5.113 1 95.25 519 SER A O 1
ATOM 4083 N N . LEU A 1 520 ? -32.344 3.684 -2.865 1 96.31 520 LEU A N 1
ATOM 4084 C CA . LEU A 1 520 ? -31.016 3.137 -2.607 1 96.31 520 LEU A CA 1
ATOM 4085 C C . LEU A 1 520 ? -30.891 1.723 -3.164 1 96.31 520 LEU A C 1
ATOM 4087 O O . LEU A 1 520 ? -29.891 1.396 -3.826 1 96.31 520 LEU A O 1
ATOM 4091 N N . LEU A 1 521 ? -31.844 0.87 -2.939 1 95.94 521 LEU A N 1
ATOM 4092 C CA . LEU A 1 521 ? -31.859 -0.491 -3.463 1 95.94 521 LEU A CA 1
ATOM 4093 C C . LEU A 1 521 ? -31.844 -0.488 -4.988 1 95.94 521 LEU A C 1
ATOM 4095 O O . LEU A 1 521 ? -31.109 -1.261 -5.609 1 95.94 521 LEU A O 1
ATOM 4099 N N . LEU A 1 522 ? -32.594 0.43 -5.559 1 95.75 522 LEU A N 1
ATOM 4100 C CA . LEU A 1 522 ? -32.688 0.521 -7.012 1 95.75 522 LEU A CA 1
ATOM 4101 C C . LEU A 1 522 ? -31.328 0.92 -7.605 1 95.75 522 LEU A C 1
ATOM 4103 O O . LEU A 1 522 ? -30.922 0.394 -8.648 1 95.75 522 LEU A O 1
ATOM 4107 N N . VAL A 1 523 ? -30.625 1.837 -6.957 1 96.19 523 VAL A N 1
ATOM 4108 C CA . VAL A 1 523 ? -29.328 2.287 -7.434 1 96.19 523 VAL A CA 1
ATOM 4109 C C . VAL A 1 523 ? -28.344 1.124 -7.422 1 96.19 523 VAL A C 1
ATOM 4111 O O . VAL A 1 523 ? -27.594 0.922 -8.383 1 96.19 523 VAL A O 1
ATOM 4114 N N . PHE A 1 524 ? -28.281 0.298 -6.395 1 96.5 524 PHE A N 1
ATOM 4115 C CA . PHE A 1 524 ? -27.359 -0.832 -6.297 1 96.5 524 PHE A CA 1
ATOM 4116 C C . PHE A 1 524 ? -27.719 -1.898 -7.328 1 96.5 524 PHE A C 1
ATOM 4118 O O . PHE A 1 524 ? -26.812 -2.543 -7.887 1 96.5 524 PHE A O 1
ATOM 4125 N N . LEU A 1 525 ? -29.031 -2.111 -7.605 1 95.75 525 LEU A N 1
ATOM 4126 C CA . LEU A 1 525 ? -29.453 -3.059 -8.641 1 95.75 525 LEU A CA 1
ATOM 4127 C C . LEU A 1 525 ? -29.016 -2.576 -10.023 1 95.75 525 LEU A C 1
ATOM 4129 O O . LEU A 1 525 ? -28.578 -3.371 -10.852 1 95.75 525 LEU A O 1
ATOM 4133 N N . PHE A 1 526 ? -29.078 -1.249 -10.195 1 96.06 526 PHE A N 1
ATOM 4134 C CA . PHE A 1 526 ? -28.656 -0.67 -11.469 1 96.06 526 PHE A CA 1
ATOM 4135 C C . PHE A 1 526 ? -27.156 -0.821 -11.656 1 96.06 526 PHE A C 1
ATOM 4137 O O . PHE A 1 526 ? -26.688 -1.101 -12.766 1 96.06 526 PHE A O 1
ATOM 4144 N N . ILE A 1 527 ? -26.422 -0.671 -10.578 1 96.06 527 ILE A N 1
ATOM 4145 C CA . ILE A 1 527 ? -24.969 -0.826 -10.656 1 96.06 527 ILE A CA 1
ATOM 4146 C C . ILE A 1 527 ? -24.625 -2.279 -10.969 1 96.06 527 ILE A C 1
ATOM 4148 O O . ILE A 1 527 ? -23.719 -2.549 -11.75 1 96.06 527 ILE A O 1
ATOM 4152 N N . LEU A 1 528 ? -25.328 -3.186 -10.445 1 95.75 528 LEU A N 1
ATOM 4153 C CA . LEU A 1 528 ? -25.078 -4.609 -10.656 1 95.75 528 LEU A CA 1
ATOM 4154 C C . LEU A 1 528 ? -25.234 -4.984 -12.125 1 95.75 528 LEU A C 1
ATOM 4156 O O . LEU A 1 528 ? -24.438 -5.738 -12.664 1 95.75 528 LEU A O 1
ATOM 4160 N N . VAL A 1 529 ? -26.234 -4.316 -12.828 1 95.88 529 VAL A N 1
ATOM 4161 C CA . VAL A 1 529 ? -26.531 -4.723 -14.203 1 95.88 529 VAL A CA 1
ATOM 4162 C C . VAL A 1 529 ? -25.938 -3.715 -15.18 1 95.88 529 VAL A C 1
ATOM 4164 O O . VAL A 1 529 ? -26.078 -3.859 -16.391 1 95.88 529 VAL A O 1
ATOM 4167 N N . CYS A 1 530 ? -25.219 -2.705 -14.711 1 95.25 530 CYS A N 1
ATOM 4168 C CA . CYS A 1 530 ? -24.703 -1.627 -15.547 1 95.25 530 CYS A CA 1
ATOM 4169 C C . CYS A 1 530 ? -23.719 -2.166 -16.594 1 95.25 530 CYS A C 1
ATOM 4171 O O . CYS A 1 530 ? -22.75 -2.848 -16.25 1 95.25 530 CYS A O 1
ATOM 4173 N N . PRO A 1 531 ? -23.844 -1.882 -17.906 1 93.44 531 PRO A N 1
ATOM 4174 C CA . PRO A 1 531 ? -23 -2.434 -18.969 1 93.44 531 PRO A CA 1
ATOM 4175 C C . PRO A 1 531 ? -21.703 -1.656 -19.156 1 93.44 531 PRO A C 1
ATOM 4177 O O . PRO A 1 531 ? -20.781 -2.135 -19.828 1 93.44 531 PRO A O 1
ATOM 4180 N N . PHE A 1 532 ? -21.594 -0.509 -18.5 1 93.06 532 PHE A N 1
ATOM 4181 C CA . PHE A 1 532 ? -20.375 0.289 -18.656 1 93.06 532 PHE A CA 1
ATOM 4182 C C . PHE A 1 532 ? -19.25 -0.266 -17.781 1 93.06 532 PHE A C 1
ATOM 4184 O O . PHE A 1 532 ? -19.516 -0.863 -16.734 1 93.06 532 PHE A O 1
ATOM 4191 N N . ASN A 1 533 ? -18.094 -0.152 -18.312 1 91.12 533 ASN A N 1
ATOM 4192 C CA . ASN A 1 533 ? -16.922 -0.669 -17.594 1 91.12 533 ASN A CA 1
ATOM 4193 C C . ASN A 1 533 ? -16.578 0.191 -16.391 1 91.12 533 ASN A C 1
ATOM 4195 O O . ASN A 1 533 ? -15.516 0.821 -16.344 1 91.12 533 ASN A O 1
ATOM 4199 N N . ILE A 1 534 ? -17.562 0.195 -15.539 1 91.25 534 ILE A N 1
ATOM 4200 C CA . ILE A 1 534 ? -17.359 0.902 -14.273 1 91.25 534 ILE A CA 1
ATOM 4201 C C . ILE A 1 534 ? -17.547 -0.066 -13.109 1 91.25 534 ILE A C 1
ATOM 4203 O O . ILE A 1 534 ? -18.297 -1.034 -13.203 1 91.25 534 ILE A O 1
ATOM 4207 N N . VAL A 1 535 ? -16.859 0.074 -12.023 1 92 535 VAL A N 1
ATOM 4208 C CA . VAL A 1 535 ? -17 -0.665 -10.773 1 92 535 VAL A CA 1
ATOM 4209 C C . VAL A 1 535 ? -16.891 -2.162 -11.039 1 92 535 VAL A C 1
ATOM 4211 O O . VAL A 1 535 ? -17.828 -2.922 -10.789 1 92 535 VAL A O 1
ATOM 4214 N N . TYR A 1 536 ? -15.82 -2.678 -11.562 1 93.38 536 TYR A N 1
ATOM 4215 C CA . TYR A 1 536 ? -15.469 -4.086 -11.727 1 93.38 536 TYR A CA 1
ATOM 4216 C C . TYR A 1 536 ? -16.516 -4.809 -12.578 1 93.38 536 TYR A C 1
ATOM 4218 O O . TYR A 1 536 ? -17.094 -5.805 -12.141 1 93.38 536 TYR A O 1
ATOM 4226 N N . GLN A 1 537 ? -16.766 -4.379 -13.766 1 94.06 537 GLN A N 1
ATOM 4227 C CA . GLN A 1 537 ? -17.766 -4.891 -14.695 1 94.06 537 GLN A CA 1
ATOM 4228 C C . GLN A 1 537 ? -17.594 -6.391 -14.914 1 94.06 537 GLN A C 1
ATOM 4230 O O . GLN A 1 537 ? -18.578 -7.137 -14.914 1 94.06 537 GLN A O 1
ATOM 4235 N N . SER A 1 538 ? -16.344 -6.863 -15.07 1 92.94 538 SER A N 1
ATOM 4236 C CA . SER A 1 538 ? -16.078 -8.273 -15.344 1 92.94 538 SER A CA 1
ATOM 4237 C C . SER A 1 538 ? -16.547 -9.156 -14.188 1 92.94 538 SER A C 1
ATOM 4239 O O . SER A 1 538 ? -17.156 -10.203 -14.406 1 92.94 538 SER A O 1
ATOM 4241 N N . SER A 1 539 ? -16.375 -8.758 -13.008 1 93.56 539 SER A N 1
ATOM 4242 C CA . SER A 1 539 ? -16.781 -9.531 -11.836 1 93.56 539 SER A CA 1
ATOM 4243 C C . SER A 1 539 ? -18.297 -9.5 -11.656 1 93.56 539 SER A C 1
ATOM 4245 O O . SER A 1 539 ? -18.891 -10.5 -11.25 1 93.56 539 SER A O 1
ATOM 4247 N N . ARG A 1 540 ? -18.922 -8.352 -11.938 1 95.38 540 ARG A N 1
ATOM 4248 C CA . ARG A 1 540 ? -20.375 -8.266 -11.852 1 95.38 540 ARG A CA 1
ATOM 4249 C C . ARG A 1 540 ? -21.047 -9.211 -12.836 1 95.38 540 ARG A C 1
ATOM 4251 O O . ARG A 1 540 ? -22 -9.914 -12.484 1 95.38 540 ARG A O 1
ATOM 4258 N N . TYR A 1 541 ? -20.5 -9.258 -13.977 1 94.69 541 TYR A N 1
ATOM 4259 C CA . TYR A 1 541 ? -21.094 -10.109 -15 1 94.69 541 TYR A CA 1
ATOM 4260 C C . TYR A 1 541 ? -20.828 -11.578 -14.695 1 94.69 541 TYR A C 1
ATOM 4262 O O . TYR A 1 541 ? -21.672 -12.438 -15 1 94.69 541 TYR A O 1
ATOM 4270 N N . GLN A 1 542 ? -19.703 -11.844 -14.195 1 93.69 542 GLN A N 1
ATOM 4271 C CA . GLN A 1 542 ? -19.453 -13.211 -13.75 1 93.69 542 GLN A CA 1
ATOM 4272 C C . GLN A 1 542 ? -20.438 -13.617 -12.648 1 93.69 542 GLN A C 1
ATOM 4274 O O . GLN A 1 542 ? -20.953 -14.734 -12.648 1 93.69 542 GLN A O 1
ATOM 4279 N N . PHE A 1 543 ? -20.703 -12.727 -11.75 1 95 543 PHE A N 1
ATOM 4280 C CA . PHE A 1 543 ? -21.672 -12.977 -10.672 1 95 543 PHE A CA 1
ATOM 4281 C C . PHE A 1 543 ? -23.047 -13.258 -11.242 1 95 543 PHE A C 1
ATOM 4283 O O . PHE A 1 543 ? -23.719 -14.211 -10.836 1 95 543 PHE A O 1
ATOM 4290 N N . LEU A 1 544 ? -23.438 -12.469 -12.203 1 96 544 LEU A N 1
ATOM 4291 C CA . LEU A 1 544 ? -24.75 -12.617 -12.82 1 96 544 LEU A CA 1
ATOM 4292 C C . LEU A 1 544 ? -24.844 -13.922 -13.602 1 96 544 LEU A C 1
ATOM 4294 O O . LEU A 1 544 ? -25.891 -14.57 -13.617 1 96 544 LEU A O 1
ATOM 4298 N N . ARG A 1 545 ? -23.75 -14.305 -14.18 1 93.75 545 ARG A N 1
ATOM 4299 C CA . ARG A 1 545 ? -23.719 -15.57 -14.906 1 93.75 545 ARG A CA 1
ATOM 4300 C C . ARG A 1 545 ? -23.875 -16.75 -13.953 1 93.75 545 ARG A C 1
ATOM 4302 O O . ARG A 1 545 ? -24.625 -17.688 -14.234 1 93.75 545 ARG A O 1
ATOM 4309 N N . VAL A 1 546 ? -23.25 -16.688 -12.875 1 95.12 546 VAL A N 1
ATOM 4310 C CA . VAL A 1 546 ? -23.312 -17.766 -11.891 1 95.12 546 VAL A CA 1
ATOM 4311 C C . VAL A 1 546 ? -24.719 -17.859 -11.312 1 95.12 546 VAL A C 1
ATOM 4313 O O . VAL A 1 546 ? -25.266 -18.953 -11.172 1 95.12 546 VAL A O 1
ATOM 4316 N N . ILE A 1 547 ? -25.328 -16.719 -11.031 1 95.62 547 ILE A N 1
ATOM 4317 C CA . ILE A 1 547 ? -26.672 -16.688 -10.492 1 95.62 547 ILE A CA 1
ATOM 4318 C C . ILE A 1 547 ? -27.656 -17.25 -11.523 1 95.62 547 ILE A C 1
ATOM 4320 O O . ILE A 1 547 ? -28.562 -18.016 -11.188 1 95.62 547 ILE A O 1
ATOM 4324 N N . ARG A 1 548 ? -27.422 -16.859 -12.75 1 94.88 548 ARG A N 1
ATOM 4325 C CA . ARG A 1 548 ? -28.25 -17.406 -13.828 1 94.88 548 ARG A CA 1
ATOM 4326 C C . ARG A 1 548 ? -28.141 -18.922 -13.891 1 94.88 548 ARG A C 1
ATOM 4328 O O . ARG A 1 548 ? -29.156 -19.609 -13.977 1 94.88 548 ARG A O 1
ATOM 4335 N N . ASN A 1 549 ? -26.953 -19.484 -13.766 1 94.25 549 ASN A N 1
ATOM 4336 C CA . ASN A 1 549 ? -26.734 -20.922 -13.797 1 94.25 549 ASN A CA 1
ATOM 4337 C C . ASN A 1 549 ? -27.406 -21.625 -12.625 1 94.25 549 ASN A C 1
ATOM 4339 O O . ASN A 1 549 ? -27.906 -22.75 -12.758 1 94.25 549 ASN A O 1
ATOM 4343 N N . ILE A 1 550 ? -27.469 -20.922 -11.539 1 95.81 550 ILE A N 1
ATOM 4344 C CA . ILE A 1 550 ? -28.062 -21.5 -10.336 1 95.81 550 ILE A CA 1
ATOM 4345 C C . ILE A 1 550 ? -29.594 -21.547 -10.492 1 95.81 550 ILE A C 1
ATOM 4347 O O . ILE A 1 550 ? -30.219 -22.578 -10.25 1 95.81 550 ILE A O 1
ATOM 4351 N N . ILE A 1 551 ? -30.141 -20.453 -10.977 1 94.44 551 ILE A N 1
ATOM 4352 C CA . ILE A 1 551 ? -31.594 -20.344 -11.094 1 94.44 551 ILE A CA 1
ATOM 4353 C C . ILE A 1 551 ? -32.094 -21.312 -12.156 1 94.44 551 ILE A C 1
ATOM 4355 O O . ILE A 1 551 ? -33.156 -21.922 -12 1 94.44 551 ILE A O 1
ATOM 4359 N N . LEU A 1 552 ? -31.219 -21.531 -13.164 1 92.44 552 LEU A N 1
ATOM 4360 C CA . LEU A 1 552 ? -31.688 -22.328 -14.289 1 92.44 552 LEU A CA 1
ATOM 4361 C C . LEU A 1 552 ? -31.141 -23.75 -14.195 1 92.44 552 LEU A C 1
ATOM 4363 O O . LEU A 1 552 ? -31.109 -24.469 -15.195 1 92.44 552 LEU A O 1
ATOM 4367 N N . THR A 1 553 ? -30.75 -24.125 -13.117 1 87.88 553 THR A N 1
ATOM 4368 C CA . THR A 1 553 ? -30.391 -25.531 -12.922 1 87.88 553 THR A CA 1
ATOM 4369 C C . THR A 1 553 ? -31.594 -26.438 -13.133 1 87.88 553 THR A C 1
ATOM 4371 O O . THR A 1 553 ? -32.719 -26.125 -12.695 1 87.88 553 THR A O 1
ATOM 4374 N N . PRO A 1 554 ? -31.625 -27.562 -13.898 1 83.31 554 PRO A N 1
ATOM 4375 C CA . PRO A 1 554 ? -30.516 -28.453 -14.227 1 83.31 554 PRO A CA 1
ATOM 4376 C C . PRO A 1 554 ? -30.062 -28.312 -15.68 1 83.31 554 PRO A C 1
ATOM 4378 O O . PRO A 1 554 ? -29.391 -29.203 -16.203 1 83.31 554 PRO A O 1
ATOM 4381 N N . PHE A 1 555 ? -30.344 -27.125 -16.203 1 83.75 555 PHE A N 1
ATOM 4382 C CA . PHE A 1 555 ? -30.109 -26.984 -17.625 1 83.75 555 PHE A CA 1
ATOM 4383 C C . PHE A 1 555 ? -28.641 -26.688 -17.906 1 83.75 555 PHE A C 1
ATOM 4385 O O . PHE A 1 555 ? -28.172 -26.797 -19.031 1 83.75 555 PHE A O 1
ATOM 4392 N N . TYR A 1 556 ? -27.922 -26.406 -16.938 1 85.38 556 TYR A N 1
ATOM 4393 C CA . TYR A 1 556 ? -26.516 -26.094 -17.125 1 85.38 556 TYR A CA 1
ATOM 4394 C C . TYR A 1 556 ? -25.641 -27.062 -16.359 1 85.38 556 TYR A C 1
ATOM 4396 O O . TYR A 1 556 ? -26.047 -27.625 -15.336 1 85.38 556 TYR A O 1
ATOM 4404 N N . LYS A 1 557 ? -24.375 -27.25 -16.891 1 86.62 557 LYS A N 1
ATOM 4405 C CA . LYS A 1 557 ? -23.391 -28.047 -16.156 1 86.62 557 LYS A CA 1
ATOM 4406 C C . LYS A 1 557 ? -22.953 -27.328 -14.891 1 86.62 557 LYS A C 1
ATOM 4408 O O . LYS A 1 557 ? -22.766 -26.109 -14.891 1 86.62 557 LYS A O 1
ATOM 4413 N N . VAL A 1 558 ? -22.875 -28.125 -13.859 1 91.12 558 VAL A N 1
ATOM 4414 C CA . VAL A 1 558 ? -22.562 -27.531 -12.57 1 91.12 558 VAL A CA 1
ATOM 4415 C C . VAL A 1 558 ? -21.047 -27.547 -12.352 1 91.12 558 VAL A C 1
ATOM 4417 O O . VAL A 1 558 ? -20.422 -28.609 -12.422 1 91.12 558 VAL A O 1
ATOM 4420 N N . VAL A 1 559 ? -20.516 -26.391 -12.195 1 90.56 559 VAL A N 1
ATOM 4421 C CA . VAL A 1 559 ? -19.078 -26.281 -11.922 1 90.56 559 VAL A CA 1
ATOM 4422 C C . VAL A 1 559 ? -18.875 -25.891 -10.453 1 90.56 559 VAL A C 1
ATOM 4424 O O . VAL A 1 559 ? -19.828 -25.625 -9.734 1 90.56 559 VAL A O 1
ATOM 4427 N N . MET A 1 560 ? -17.703 -25.906 -9.969 1 92.56 560 MET A N 1
ATOM 4428 C CA . MET A 1 560 ? -17.375 -25.703 -8.562 1 92.56 560 MET A CA 1
ATOM 4429 C C . MET A 1 560 ? -17.875 -24.359 -8.07 1 92.56 560 MET A C 1
ATOM 4431 O O . MET A 1 560 ? -18.453 -24.25 -6.98 1 92.56 560 MET A O 1
ATOM 4435 N N . VAL A 1 561 ? -17.734 -23.344 -8.82 1 94.44 561 VAL A N 1
ATOM 4436 C CA . VAL A 1 561 ? -18.109 -22 -8.398 1 94.44 561 VAL A CA 1
ATOM 4437 C C . VAL A 1 561 ? -19.625 -21.906 -8.258 1 94.44 561 VAL A C 1
ATOM 4439 O O . VAL A 1 561 ? -20.125 -21.188 -7.391 1 94.44 561 VAL A O 1
ATOM 4442 N N . ASP A 1 562 ? -20.406 -22.672 -9.047 1 94.5 562 ASP A N 1
ATOM 4443 C CA . ASP A 1 562 ? -21.859 -22.672 -8.992 1 94.5 562 ASP A CA 1
ATOM 4444 C C . ASP A 1 562 ? -22.375 -23.266 -7.688 1 94.5 562 ASP A C 1
ATOM 4446 O O . ASP A 1 562 ? -23.219 -22.688 -7.012 1 94.5 562 ASP A O 1
ATOM 4450 N N . PHE A 1 563 ? -21.906 -24.438 -7.43 1 93.88 563 PHE A N 1
ATOM 4451 C CA . PHE A 1 563 ? -22.453 -25.016 -6.215 1 93.88 563 PHE A CA 1
ATOM 4452 C C . PHE A 1 563 ? -21.922 -24.297 -4.98 1 93.88 563 PHE A C 1
ATOM 4454 O O . PHE A 1 563 ? -22.609 -24.203 -3.963 1 93.88 563 PHE A O 1
ATOM 4461 N N . PHE A 1 564 ? -20.641 -23.781 -5.035 1 96.5 564 PHE A N 1
ATOM 4462 C CA . PHE A 1 564 ? -20.109 -22.984 -3.947 1 96.5 564 PHE A CA 1
ATOM 4463 C C . PHE A 1 564 ? -20.984 -21.766 -3.695 1 96.5 564 PHE A C 1
ATOM 4465 O O . PHE A 1 564 ? -21.359 -21.484 -2.551 1 96.5 564 PHE A O 1
ATOM 4472 N N . MET A 1 565 ? -21.391 -21.078 -4.723 1 96.75 565 MET A N 1
ATOM 4473 C CA . MET A 1 565 ? -22.25 -19.891 -4.613 1 96.75 565 MET A CA 1
ATOM 4474 C C . MET A 1 565 ? -23.641 -20.266 -4.145 1 96.75 565 MET A C 1
ATOM 4476 O O . MET A 1 565 ? -24.266 -19.516 -3.387 1 96.75 565 MET A O 1
ATOM 4480 N N . ALA A 1 566 ? -24.125 -21.359 -4.621 1 97 566 ALA A N 1
ATOM 4481 C CA . ALA A 1 566 ? -25.438 -21.812 -4.172 1 97 566 ALA A CA 1
ATOM 4482 C C . ALA A 1 566 ? -25.438 -22.094 -2.674 1 97 566 ALA A C 1
ATOM 4484 O O . ALA A 1 566 ? -26.422 -21.844 -1.986 1 97 566 ALA A O 1
ATOM 4485 N N . ASP A 1 567 ? -24.375 -22.641 -2.217 1 96.44 567 ASP A N 1
ATOM 4486 C CA . ASP A 1 567 ? -24.234 -22.859 -0.781 1 96.44 567 ASP A CA 1
ATOM 4487 C C . ASP A 1 567 ? -24.25 -21.531 -0.019 1 96.44 567 ASP A C 1
ATOM 4489 O O . ASP A 1 567 ? -24.812 -21.453 1.079 1 96.44 567 ASP A O 1
ATOM 4493 N N . GLN A 1 568 ? -23.641 -20.484 -0.576 1 97.44 568 GLN A N 1
ATOM 4494 C CA . GLN A 1 568 ? -23.688 -19.156 0.051 1 97.44 568 GLN A CA 1
ATOM 4495 C C . GLN A 1 568 ? -25.109 -18.641 0.148 1 97.44 568 GLN A C 1
ATOM 4497 O O . GLN A 1 568 ? -25.484 -18.031 1.153 1 97.44 568 GLN A O 1
ATOM 4502 N N . LEU A 1 569 ? -25.875 -18.906 -0.879 1 96.5 569 LEU A N 1
ATOM 4503 C CA . LEU A 1 569 ? -27.266 -18.438 -0.92 1 96.5 569 LEU A CA 1
ATOM 4504 C C . LEU A 1 569 ? -28.094 -19.094 0.173 1 96.5 569 LEU A C 1
ATOM 4506 O O . LEU A 1 569 ? -29.016 -18.484 0.708 1 96.5 569 LEU A O 1
ATOM 4510 N N . CYS A 1 570 ? -27.719 -20.328 0.543 1 95.25 570 CYS A N 1
ATOM 4511 C CA . CYS A 1 570 ? -28.438 -21.047 1.595 1 95.25 570 CYS A CA 1
ATOM 4512 C C . CYS A 1 570 ? -28.281 -20.328 2.936 1 95.25 570 CYS A C 1
ATOM 4514 O O . CYS A 1 570 ? -29.125 -20.484 3.82 1 95.25 570 CYS A O 1
ATOM 4516 N N . SER A 1 571 ? -27.219 -19.562 3.068 1 95.62 571 SER A N 1
ATOM 4517 C CA . SER A 1 571 ? -26.984 -18.812 4.301 1 95.62 571 SER A CA 1
ATOM 4518 C C . SER A 1 571 ? -27.562 -17.391 4.199 1 95.62 571 SER A C 1
ATOM 4520 O O . SER A 1 571 ? -27.484 -16.625 5.152 1 95.62 571 SER A O 1
ATOM 4522 N N . GLN A 1 572 ? -28.172 -17.031 3.078 1 96.56 572 GLN A N 1
ATOM 4523 C CA . GLN A 1 572 ? -28.703 -15.695 2.855 1 96.56 572 GLN A CA 1
ATOM 4524 C C . GLN A 1 572 ? -30.219 -15.727 2.682 1 96.56 572 GLN A C 1
ATOM 4526 O O . GLN A 1 572 ? -30.781 -14.906 1.954 1 96.56 572 GLN A O 1
ATOM 4531 N N . VAL A 1 573 ? -30.859 -16.656 3.328 1 93.56 573 VAL A N 1
ATOM 4532 C CA . VAL A 1 573 ? -32.312 -16.781 3.24 1 93.56 573 VAL A CA 1
ATOM 4533 C C . VAL A 1 573 ? -32.969 -15.539 3.824 1 93.56 573 VAL A C 1
ATOM 4535 O O . VAL A 1 573 ? -33.875 -14.953 3.205 1 93.56 573 VAL A O 1
ATOM 4538 N N . PRO A 1 574 ? -32.469 -15.023 5.02 1 93.31 574 PRO A N 1
ATOM 4539 C CA . PRO A 1 574 ? -33.062 -13.805 5.559 1 93.31 574 PRO A CA 1
ATOM 4540 C C . PRO A 1 574 ? -32.938 -12.617 4.609 1 93.31 574 PRO A C 1
ATOM 4542 O O . PRO A 1 574 ? -33.875 -11.797 4.52 1 93.31 574 PRO A O 1
ATOM 4545 N N . LEU A 1 575 ? -31.859 -12.5 3.934 1 96.44 575 LEU A N 1
ATOM 4546 C CA . LEU A 1 575 ? -31.672 -11.43 2.957 1 96.44 575 LEU A CA 1
ATOM 4547 C C . LEU A 1 575 ? -32.688 -11.555 1.823 1 96.44 575 LEU A C 1
ATOM 4549 O O . LEU A 1 575 ? -33.281 -10.562 1.413 1 96.44 575 LEU A O 1
ATOM 4553 N N . LEU A 1 576 ? -32.906 -12.773 1.308 1 95.62 576 LEU A N 1
ATOM 4554 C CA . LEU A 1 576 ? -33.875 -13 0.22 1 95.62 576 LEU A CA 1
ATOM 4555 C C . LEU A 1 576 ? -35.281 -12.695 0.665 1 95.62 576 LEU A C 1
ATOM 4557 O O . LEU A 1 576 ? -36.094 -12.156 -0.11 1 95.62 576 LEU A O 1
ATOM 4561 N N . ARG A 1 577 ? -35.562 -12.992 1.891 1 92.94 577 ARG A N 1
ATOM 4562 C CA . ARG A 1 577 ? -36.875 -12.695 2.441 1 92.94 577 ARG A CA 1
ATOM 4563 C C . ARG A 1 577 ? -37.094 -11.188 2.545 1 92.94 577 ARG A C 1
ATOM 4565 O O . ARG A 1 577 ? -38.188 -10.695 2.229 1 92.94 577 ARG A O 1
ATOM 4572 N N . SER A 1 578 ? -36.062 -10.5 3.023 1 94.56 578 SER A N 1
ATOM 4573 C CA . SER A 1 578 ? -36.156 -9.039 3.092 1 94.56 578 SER A CA 1
ATOM 4574 C C . SER A 1 578 ? -36.312 -8.43 1.702 1 94.56 578 SER A C 1
ATOM 4576 O O . SER A 1 578 ? -37.062 -7.477 1.521 1 94.56 578 SER A O 1
ATOM 4578 N N . LEU A 1 579 ? -35.625 -9.008 0.77 1 94.69 579 LEU A N 1
ATOM 4579 C CA . LEU A 1 579 ? -35.719 -8.508 -0.6 1 94.69 579 LEU A CA 1
ATOM 4580 C C . LEU A 1 579 ? -37.125 -8.695 -1.165 1 94.69 579 LEU A C 1
ATOM 4582 O O . LEU A 1 579 ? -37.656 -7.805 -1.828 1 94.69 579 LEU A O 1
ATOM 4586 N N . GLU A 1 580 ? -37.75 -9.812 -0.877 1 94.31 580 GLU A N 1
ATOM 4587 C CA . GLU A 1 580 ? -39.125 -10.086 -1.31 1 94.31 580 GLU A CA 1
ATOM 4588 C C . GLU A 1 580 ? -40.094 -9.109 -0.663 1 94.31 580 GLU A C 1
ATOM 4590 O O . GLU A 1 580 ? -41 -8.578 -1.335 1 94.31 580 GLU A O 1
ATOM 4595 N N . TYR A 1 581 ? -39.906 -8.914 0.623 1 93.19 581 TYR A N 1
ATOM 4596 C CA . TYR A 1 581 ? -40.781 -7.988 1.353 1 93.19 581 TYR A CA 1
ATOM 4597 C C . TYR A 1 581 ? -40.656 -6.574 0.794 1 93.19 581 TYR A C 1
ATOM 4599 O O . TYR A 1 581 ? -41.688 -5.902 0.574 1 93.19 581 TYR A O 1
ATOM 4607 N N . LEU A 1 582 ? -39.438 -6.125 0.561 1 93.81 582 LEU A N 1
ATOM 4608 C CA . LEU A 1 582 ? -39.219 -4.777 0.063 1 93.81 582 LEU A CA 1
ATOM 4609 C C . LEU A 1 582 ? -39.75 -4.613 -1.355 1 93.81 582 LEU A C 1
ATOM 4611 O O . LEU A 1 582 ? -40.219 -3.541 -1.719 1 93.81 582 LEU A O 1
ATOM 4615 N N . ALA A 1 583 ? -39.625 -5.695 -2.119 1 92.94 583 ALA A N 1
ATOM 4616 C CA . ALA A 1 583 ? -40.188 -5.652 -3.463 1 92.94 583 ALA A CA 1
ATOM 4617 C C . ALA A 1 583 ? -41.688 -5.453 -3.412 1 92.94 583 ALA A C 1
ATOM 4619 O O . ALA A 1 583 ? -42.25 -4.609 -4.125 1 92.94 583 ALA A O 1
ATOM 4620 N N . CYS A 1 584 ? -42.375 -6.141 -2.48 1 92.62 584 CYS A N 1
ATOM 4621 C CA . CYS A 1 584 ? -43.812 -5.984 -2.309 1 92.62 584 CYS A CA 1
ATOM 4622 C C . CYS A 1 584 ? -44.156 -4.59 -1.802 1 92.62 584 CYS A C 1
ATOM 4624 O O . CYS A 1 584 ? -45.031 -3.926 -2.342 1 92.62 584 CYS A O 1
ATOM 4626 N N . TYR A 1 585 ? -43.375 -4.078 -0.869 1 92.56 585 TYR A N 1
ATOM 4627 C CA . TYR A 1 585 ? -43.656 -2.809 -0.203 1 92.56 585 TYR A CA 1
ATOM 4628 C C . TYR A 1 585 ? -43.531 -1.641 -1.171 1 92.56 585 TYR A C 1
ATOM 4630 O O . TYR A 1 585 ? -44.344 -0.734 -1.189 1 92.56 585 TYR A O 1
ATOM 4638 N N . TYR A 1 586 ? -42.531 -1.639 -2.053 1 92.44 586 TYR A N 1
ATOM 4639 C CA . TYR A 1 586 ? -42.25 -0.486 -2.9 1 92.44 586 TYR A CA 1
ATOM 4640 C C . TYR A 1 586 ? -42.938 -0.617 -4.254 1 92.44 586 TYR A C 1
ATOM 4642 O O . TYR A 1 586 ? -43.375 0.383 -4.84 1 92.44 586 TYR A O 1
ATOM 4650 N N . ILE A 1 587 ? -43.125 -1.87 -4.758 1 91.88 587 ILE A N 1
ATOM 4651 C CA . ILE A 1 587 ? -43.75 -2.057 -6.07 1 91.88 587 ILE A CA 1
ATOM 4652 C C . ILE A 1 587 ? -45.25 -1.812 -5.984 1 91.88 587 ILE A C 1
ATOM 4654 O O . ILE A 1 587 ? -45.844 -1.236 -6.898 1 91.88 587 ILE A O 1
ATOM 4658 N N . THR A 1 588 ? -45.906 -2.203 -4.871 1 90.25 588 THR A N 1
ATOM 4659 C CA . THR A 1 588 ? -47.375 -2.039 -4.715 1 90.25 588 THR A CA 1
ATOM 4660 C C . THR A 1 588 ? -47.719 -0.603 -4.332 1 90.25 588 THR A C 1
ATOM 4662 O O . THR A 1 588 ? -48.875 -0.217 -4.336 1 90.25 588 THR A O 1
ATOM 4665 N N . GLY A 1 589 ? -46.656 0.253 -3.953 1 88.62 589 GLY A N 1
ATOM 4666 C CA . GLY A 1 589 ? -46.906 1.632 -3.561 1 88.62 589 GLY A CA 1
ATOM 4667 C C . GLY A 1 589 ? -47.281 1.778 -2.094 1 88.62 589 GLY A C 1
ATOM 4668 O O . GLY A 1 589 ? -47.688 2.854 -1.657 1 88.62 589 GLY A O 1
ATOM 4669 N N . SER A 1 590 ? -47.156 0.724 -1.301 1 89.12 590 SER A N 1
ATOM 4670 C CA . SER A 1 590 ? -47.5 0.749 0.118 1 89.12 590 SER A CA 1
ATOM 4671 C C . SER A 1 590 ? -46.656 1.767 0.872 1 89.12 590 SER A C 1
ATOM 4673 O O . SER A 1 590 ? -47.031 2.24 1.94 1 89.12 590 SER A O 1
ATOM 4675 N N . TYR A 1 591 ? -45.469 2.141 0.311 1 88.56 591 TYR A N 1
ATOM 4676 C CA . TYR A 1 591 ? -44.562 3.09 0.98 1 88.56 591 TYR A CA 1
ATOM 4677 C C . TYR A 1 591 ? -45.188 4.492 0.976 1 88.56 591 TYR A C 1
ATOM 4679 O O . TYR A 1 591 ? -44.875 5.305 1.85 1 88.56 591 TYR A O 1
ATOM 4687 N N . MET A 1 592 ? -46.125 4.754 0.034 1 87.19 592 MET A N 1
ATOM 4688 C CA . MET A 1 592 ? -46.812 6.055 -0.045 1 87.19 592 MET A CA 1
ATOM 4689 C C . MET A 1 592 ? -47.875 6.184 1.026 1 87.19 592 MET A C 1
ATOM 4691 O O . MET A 1 592 ? -48.125 7.277 1.536 1 87.19 592 MET A O 1
ATOM 4695 N N . THR A 1 593 ? -48.5 4.984 1.369 1 84.25 593 THR A N 1
ATOM 4696 C CA . THR A 1 593 ? -49.594 5 2.338 1 84.25 593 THR A CA 1
ATOM 4697 C C . THR A 1 593 ? -49.125 4.496 3.697 1 84.25 593 THR A C 1
ATOM 4699 O O . THR A 1 593 ? -49.875 4.504 4.668 1 84.25 593 THR A O 1
ATOM 4702 N N . GLN A 1 594 ? -47.906 4.121 3.852 1 81.38 594 GLN A N 1
ATOM 4703 C CA . GLN A 1 594 ? -47.312 3.58 5.062 1 81.38 594 GLN A CA 1
ATOM 4704 C C . GLN A 1 594 ? -48.062 2.367 5.57 1 81.38 594 GLN A C 1
ATOM 4706 O O . GLN A 1 594 ? -48.25 2.201 6.777 1 81.38 594 GLN A O 1
ATOM 4711 N N . ASP A 1 595 ? -48.656 1.621 4.578 1 85.56 595 ASP A N 1
ATOM 4712 C CA . ASP A 1 595 ? -49.312 0.361 4.918 1 85.56 595 ASP A CA 1
ATOM 4713 C C . ASP A 1 595 ? -48.312 -0.797 4.895 1 85.56 595 ASP A C 1
ATOM 4715 O O . ASP A 1 595 ? -48.344 -1.629 3.984 1 85.56 595 ASP A O 1
ATOM 4719 N N . TYR A 1 596 ? -47.469 -0.863 5.914 1 79.94 596 TYR A N 1
ATOM 4720 C CA . TYR A 1 596 ? -46.438 -1.865 5.961 1 79.94 596 TYR A CA 1
ATOM 4721 C C . TYR A 1 596 ? -47 -3.248 6.25 1 79.94 596 TYR A C 1
ATOM 4723 O O . TYR A 1 596 ? -46.312 -4.258 6.066 1 79.94 596 TYR A O 1
ATOM 4731 N N . GLY A 1 597 ? -48.281 -3.402 6.566 1 85 597 GLY A N 1
ATOM 4732 C CA . GLY A 1 597 ? -48.938 -4.68 6.836 1 85 597 GLY A CA 1
ATOM 4733 C C . GLY A 1 597 ? -49.5 -5.332 5.594 1 85 597 GLY A C 1
ATOM 4734 O O . GLY A 1 597 ? -49.812 -6.523 5.598 1 85 597 GLY A O 1
ATOM 4735 N N . TYR A 1 598 ? -49.562 -4.574 4.566 1 87.38 598 TYR A N 1
ATOM 4736 C CA . TYR A 1 598 ? -50.156 -5.066 3.332 1 87.38 598 TYR A CA 1
ATOM 4737 C C . TYR A 1 598 ? -49.438 -6.32 2.846 1 87.38 598 TYR A C 1
ATOM 4739 O O . TYR A 1 598 ? -50.094 -7.32 2.512 1 87.38 598 TYR A O 1
ATOM 4747 N N . CYS A 1 599 ? -48.125 -6.367 2.84 1 87.31 599 CYS A N 1
ATOM 4748 C CA . CYS A 1 599 ? -47.281 -7.438 2.277 1 87.31 599 CYS A CA 1
ATOM 4749 C C . CYS A 1 599 ? -47.344 -8.688 3.148 1 87.31 599 CYS A C 1
ATOM 4751 O O . CYS A 1 599 ? -47.062 -9.789 2.684 1 87.31 599 CYS A O 1
ATOM 4753 N N . THR A 1 600 ? -47.781 -8.547 4.387 1 84.62 600 THR A N 1
ATOM 4754 C CA . THR A 1 600 ? -47.875 -9.695 5.285 1 84.62 600 THR A CA 1
ATOM 4755 C C . THR A 1 600 ? -49.344 -10.172 5.387 1 84.62 600 THR A C 1
ATOM 4757 O O . THR A 1 600 ? -49.594 -11.336 5.711 1 84.62 600 THR A O 1
ATOM 4760 N N . ARG A 1 601 ? -50.312 -9.32 5.023 1 87 601 ARG A N 1
ATOM 4761 C CA . ARG A 1 601 ? -51.719 -9.633 5.188 1 87 601 ARG A CA 1
ATOM 4762 C C . ARG A 1 601 ? -52.25 -10.344 3.953 1 87 601 ARG A C 1
ATOM 4764 O O . ARG A 1 601 ? -53.062 -11.289 4.074 1 87 601 ARG A O 1
ATOM 4771 N N . VAL A 1 602 ? -51.812 -9.969 2.832 1 89.69 602 VAL A N 1
ATOM 4772 C CA . VAL A 1 602 ? -52.312 -10.555 1.593 1 89.69 602 VAL A CA 1
ATOM 4773 C C . VAL A 1 602 ? -51.719 -11.961 1.422 1 89.69 602 VAL A C 1
ATOM 4775 O O . VAL A 1 602 ? -50.5 -12.141 1.482 1 89.69 602 VAL A O 1
ATOM 4778 N N . LYS A 1 603 ? -52.5 -12.938 1.191 1 87.62 603 LYS A N 1
ATOM 4779 C CA . LYS A 1 603 ? -52.125 -14.359 1.149 1 87.62 603 LYS A CA 1
ATOM 4780 C C . LYS A 1 603 ? -51.094 -14.633 0.068 1 87.62 603 LYS A C 1
ATOM 4782 O O . LYS A 1 603 ? -50.125 -15.367 0.3 1 87.62 603 LYS A O 1
ATOM 4787 N N . ASN A 1 604 ? -51.281 -14.102 -1.074 1 88.5 604 ASN A N 1
ATOM 4788 C CA . ASN A 1 604 ? -50.375 -14.359 -2.188 1 88.5 604 ASN A CA 1
ATOM 4789 C C . ASN A 1 604 ? -48.969 -13.938 -1.855 1 88.5 604 ASN A C 1
ATOM 4791 O O . ASN A 1 604 ? -48 -14.625 -2.207 1 88.5 604 ASN A O 1
ATOM 4795 N N . PHE A 1 605 ? -48.844 -12.844 -1.178 1 88.5 605 PHE A N 1
ATOM 4796 C CA . PHE A 1 605 ? -47.5 -12.359 -0.839 1 88.5 605 PHE A CA 1
ATOM 4797 C C . PHE A 1 605 ? -46.906 -13.148 0.325 1 88.5 605 PHE A C 1
ATOM 4799 O O . PHE A 1 605 ? -45.688 -13.375 0.383 1 88.5 605 PHE A O 1
ATOM 4806 N N . ARG A 1 606 ? -47.688 -13.609 1.17 1 86.69 606 ARG A N 1
ATOM 4807 C CA . ARG A 1 606 ? -47.219 -14.469 2.26 1 86.69 606 ARG A CA 1
ATOM 4808 C C . ARG A 1 606 ? -46.719 -15.797 1.729 1 86.69 606 ARG A C 1
ATOM 4810 O O . ARG A 1 606 ? -45.656 -16.281 2.166 1 86.69 606 ARG A O 1
ATOM 4817 N N . ASP A 1 607 ? -47.438 -16.359 0.788 1 87.5 607 ASP A N 1
ATOM 4818 C CA . ASP A 1 607 ? -47.031 -17.609 0.178 1 87.5 607 ASP A CA 1
ATOM 4819 C C . ASP A 1 607 ? -45.719 -17.422 -0.595 1 87.5 607 ASP A C 1
ATOM 4821 O O . ASP A 1 607 ? -44.844 -18.312 -0.596 1 87.5 607 ASP A O 1
ATOM 4825 N N . LEU A 1 608 ? -45.625 -16.359 -1.219 1 90.06 608 LEU A N 1
ATOM 4826 C CA . LEU A 1 608 ? -44.375 -16.062 -1.947 1 90.06 608 LEU A CA 1
ATOM 4827 C C . LEU A 1 608 ? -43.219 -15.961 -0.992 1 90.06 608 LEU A C 1
ATOM 4829 O O . LEU A 1 608 ? -42.094 -16.422 -1.308 1 90.06 608 LEU A O 1
ATOM 4833 N N . ALA A 1 609 ? -43.438 -15.32 0.133 1 89.19 609 ALA A N 1
ATOM 4834 C CA . ALA A 1 609 ? -42.406 -15.203 1.144 1 89.19 609 ALA A CA 1
ATOM 4835 C C . ALA A 1 609 ? -41.906 -16.578 1.598 1 89.19 609 ALA A C 1
ATOM 4837 O O . ALA A 1 609 ? -40.719 -16.797 1.765 1 89.19 609 ALA A O 1
ATOM 4838 N N . TYR A 1 610 ? -42.812 -17.5 1.731 1 87.38 610 TYR A N 1
ATOM 4839 C CA . TYR A 1 610 ? -42.438 -18.859 2.113 1 87.38 610 TYR A CA 1
ATOM 4840 C C . TYR A 1 610 ? -41.688 -19.562 0.983 1 87.38 610 TYR A C 1
ATOM 4842 O O . TYR A 1 610 ? -40.719 -20.266 1.221 1 87.38 610 TYR A O 1
ATOM 4850 N N . ALA A 1 611 ? -42.125 -19.375 -0.209 1 90.19 611 ALA A N 1
ATOM 4851 C CA . ALA A 1 611 ? -41.5 -19.984 -1.368 1 90.19 611 ALA A CA 1
ATOM 4852 C C . ALA A 1 611 ? -40.062 -19.516 -1.504 1 90.19 611 ALA A C 1
ATOM 4854 O O . ALA A 1 611 ? -39.156 -20.297 -1.791 1 90.19 611 ALA A O 1
ATOM 4855 N N . VAL A 1 612 ? -39.844 -18.266 -1.266 1 92.31 612 VAL A N 1
ATOM 4856 C CA . VAL A 1 612 ? -38.531 -17.672 -1.406 1 92.31 612 VAL A CA 1
ATOM 4857 C C . VAL A 1 612 ? -37.562 -18.266 -0.362 1 92.31 612 VAL A C 1
ATOM 4859 O O . VAL A 1 612 ? -36.375 -18.438 -0.625 1 92.31 612 VAL A O 1
ATOM 4862 N N . SER A 1 613 ? -38.062 -18.625 0.786 1 90.5 613 SER A N 1
ATOM 4863 C CA . SER A 1 613 ? -37.25 -19.219 1.846 1 90.5 613 SER A CA 1
ATOM 4864 C C . SER A 1 613 ? -36.781 -20.609 1.465 1 90.5 613 SER A C 1
ATOM 4866 O O . SER A 1 613 ? -35.781 -21.109 1.999 1 90.5 613 SER A O 1
ATOM 4868 N N . PHE A 1 614 ? -37.406 -21.203 0.448 1 92.94 614 PHE A N 1
ATOM 4869 C CA . PHE A 1 614 ? -37.094 -22.578 0.054 1 92.94 614 PHE A CA 1
ATOM 4870 C C . PHE A 1 614 ? -36.219 -22.578 -1.19 1 92.94 614 PHE A C 1
ATOM 4872 O O . PHE A 1 614 ? -35.594 -23.594 -1.51 1 92.94 614 PHE A O 1
ATOM 4879 N N . LEU A 1 615 ? -36.125 -21.562 -1.835 1 93.69 615 LEU A N 1
ATOM 4880 C CA . LEU A 1 615 ? -35.531 -21.484 -3.16 1 93.69 615 LEU A CA 1
ATOM 4881 C C . LEU A 1 615 ? -34.062 -21.891 -3.109 1 93.69 615 LEU A C 1
ATOM 4883 O O . LEU A 1 615 ? -33.594 -22.703 -3.918 1 93.69 615 LEU A O 1
ATOM 4887 N N . PRO A 1 616 ? -33.25 -21.375 -2.154 1 95.19 616 PRO A N 1
ATOM 4888 C CA . PRO A 1 616 ? -31.828 -21.734 -2.148 1 95.19 616 PRO A CA 1
ATOM 4889 C C . PRO A 1 616 ? -31.625 -23.234 -1.952 1 95.19 616 PRO A C 1
ATOM 4891 O O . PRO A 1 616 ? -30.75 -23.828 -2.594 1 95.19 616 PRO A O 1
ATOM 4894 N N . TYR A 1 617 ? -32.438 -23.875 -1.126 1 95.38 617 TYR A N 1
ATOM 4895 C CA . TYR A 1 617 ? -32.344 -25.312 -0.897 1 95.38 617 TYR A CA 1
ATOM 4896 C C . TYR A 1 617 ? -32.781 -26.094 -2.125 1 95.38 617 TYR A C 1
ATOM 4898 O O . TYR A 1 617 ? -32.188 -27.125 -2.473 1 95.38 617 TYR A O 1
ATOM 4906 N N . TYR A 1 618 ? -33.75 -25.562 -2.715 1 94.81 618 TYR A N 1
ATOM 4907 C CA . TYR A 1 618 ? -34.25 -26.188 -3.936 1 94.81 618 TYR A CA 1
ATOM 4908 C C . TYR A 1 618 ? -33.188 -26.156 -5.031 1 94.81 618 TYR A C 1
ATOM 4910 O O . TYR A 1 618 ? -32.938 -27.172 -5.684 1 94.81 618 TYR A O 1
ATOM 4918 N N . TRP A 1 619 ? -32.562 -25.078 -5.25 1 96.12 619 TRP A N 1
ATOM 4919 C CA . TRP A 1 619 ? -31.531 -24.938 -6.27 1 96.12 619 TRP A CA 1
ATOM 4920 C C . TRP A 1 619 ? -30.359 -25.875 -5.984 1 96.12 619 TRP A C 1
ATOM 4922 O O . TRP A 1 619 ? -29.828 -26.5 -6.902 1 96.12 619 TRP A O 1
ATOM 4932 N N . ARG A 1 620 ? -29.953 -26 -4.754 1 95.75 620 ARG A N 1
ATOM 4933 C CA . ARG A 1 620 ? -28.859 -26.891 -4.398 1 95.75 620 ARG A CA 1
ATOM 4934 C C . ARG A 1 620 ? -29.234 -28.344 -4.645 1 95.75 620 ARG A C 1
ATOM 4936 O O . ARG A 1 620 ? -28.422 -29.141 -5.129 1 95.75 620 ARG A O 1
ATOM 4943 N N . ALA A 1 621 ? -30.484 -28.656 -4.32 1 95.56 621 ALA A N 1
ATOM 4944 C CA . ALA A 1 621 ? -30.969 -30 -4.566 1 95.56 621 ALA A CA 1
ATOM 4945 C C . ALA A 1 621 ? -30.938 -30.328 -6.059 1 95.56 621 ALA A C 1
ATOM 4947 O O . ALA A 1 621 ? -30.5 -31.422 -6.453 1 95.56 621 ALA A O 1
ATOM 4948 N N . MET A 1 622 ? -31.297 -29.422 -6.816 1 94.94 622 MET A N 1
ATOM 4949 C CA . MET A 1 622 ? -31.312 -29.609 -8.266 1 94.94 622 MET A CA 1
ATOM 4950 C C . MET A 1 622 ? -29.906 -29.734 -8.812 1 94.94 622 MET A C 1
ATOM 4952 O O . MET A 1 622 ? -29.656 -30.5 -9.742 1 94.94 622 MET A O 1
ATOM 4956 N N . GLN A 1 623 ? -29 -29.016 -8.273 1 95.5 623 GLN A N 1
ATOM 4957 C CA . GLN A 1 623 ? -27.609 -29.125 -8.695 1 95.5 623 GLN A CA 1
ATOM 4958 C C . GLN A 1 623 ? -27.047 -30.516 -8.391 1 95.5 623 GLN A C 1
ATOM 4960 O O . GLN A 1 623 ? -26.312 -31.078 -9.203 1 95.5 623 GLN A O 1
ATOM 4965 N N . CYS A 1 624 ? -27.359 -31 -7.203 1 95.06 624 CYS A N 1
ATOM 4966 C CA . CYS A 1 624 ? -26.922 -32.344 -6.84 1 95.06 624 CYS A CA 1
ATOM 4967 C C . CYS A 1 624 ? -27.5 -33.375 -7.777 1 95.06 624 CYS A C 1
ATOM 4969 O O . CYS A 1 624 ? -26.812 -34.312 -8.188 1 95.06 624 CYS A O 1
ATOM 4971 N N . ALA A 1 625 ? -28.734 -33.188 -8.125 1 93.5 625 ALA A N 1
ATOM 4972 C CA . ALA A 1 625 ? -29.391 -34.125 -9.055 1 93.5 625 ALA A CA 1
ATOM 4973 C C . ALA A 1 625 ? -28.719 -34.062 -10.422 1 93.5 625 ALA A C 1
ATOM 4975 O O . ALA A 1 625 ? -28.469 -35.125 -11.031 1 93.5 625 ALA A O 1
ATOM 4976 N N . ARG A 1 626 ? -28.422 -32.938 -10.859 1 92 626 ARG A N 1
ATOM 4977 C CA . ARG A 1 626 ? -27.781 -32.781 -12.148 1 92 626 ARG A CA 1
ATOM 4978 C C . ARG A 1 626 ? -26.391 -33.406 -12.148 1 92 626 ARG A C 1
ATOM 4980 O O . ARG A 1 626 ? -26 -34.062 -13.125 1 92 626 ARG A O 1
ATOM 4987 N N . ARG A 1 627 ? -25.703 -33.312 -11.094 1 92.25 627 ARG A N 1
ATOM 4988 C CA . ARG A 1 627 ? -24.375 -33.875 -10.992 1 92.25 627 ARG A CA 1
ATOM 4989 C C . ARG A 1 627 ? -24.453 -35.406 -10.953 1 92.25 627 ARG A C 1
ATOM 4991 O O . ARG A 1 627 ? -23.578 -36.094 -11.5 1 92.25 627 ARG A O 1
ATOM 4998 N N . TRP A 1 628 ? -25.484 -35.875 -10.211 1 91.44 628 TRP A N 1
ATOM 4999 C CA . TRP A 1 628 ? -25.703 -37.312 -10.203 1 91.44 628 TRP A CA 1
ATOM 5000 C C . TRP A 1 628 ? -26 -37.844 -11.602 1 91.44 628 TRP A C 1
ATOM 5002 O O . TRP A 1 628 ? -25.5 -38.906 -11.992 1 91.44 628 TRP A O 1
ATOM 5012 N N . PHE A 1 629 ? -26.672 -37.094 -12.297 1 86.31 629 PHE A N 1
ATOM 5013 C CA . PHE A 1 629 ? -27.016 -37.469 -13.664 1 86.31 629 PHE A CA 1
ATOM 5014 C C . PHE A 1 629 ? -25.781 -37.469 -14.555 1 86.31 629 PHE A C 1
ATOM 5016 O O . PHE A 1 629 ? -25.609 -38.344 -15.398 1 86.31 629 PHE A O 1
ATOM 5023 N N . ASP A 1 630 ? -24.906 -36.562 -14.375 1 84.38 630 ASP A N 1
ATOM 5024 C CA . ASP A 1 630 ? -23.703 -36.406 -15.203 1 84.38 630 ASP A CA 1
ATOM 5025 C C . ASP A 1 630 ? -22.625 -37.406 -14.812 1 84.38 630 ASP A C 1
ATOM 5027 O O . ASP A 1 630 ? -21.984 -38 -15.68 1 84.38 630 ASP A O 1
ATOM 5031 N N . GLU A 1 631 ? -22.469 -37.625 -13.539 1 87.25 631 GLU A N 1
ATOM 5032 C CA . GLU A 1 631 ? -21.312 -38.406 -13.07 1 87.25 631 GLU A CA 1
ATOM 5033 C C . GLU A 1 631 ? -21.734 -39.781 -12.586 1 87.25 631 GLU A C 1
ATOM 5035 O O . GLU A 1 631 ? -20.891 -40.688 -12.492 1 87.25 631 GLU A O 1
ATOM 5040 N N . GLY A 1 632 ? -22.859 -40 -12.195 1 87.25 632 GLY A N 1
ATOM 5041 C CA . GLY A 1 632 ? -23.344 -41.281 -11.727 1 87.25 632 GLY A CA 1
ATOM 5042 C C . GLY A 1 632 ? -22.844 -41.625 -10.344 1 87.25 632 GLY A C 1
ATOM 5043 O O . GLY A 1 632 ? -22.844 -42.812 -9.961 1 87.25 632 GLY A O 1
ATOM 5044 N N . ASP A 1 633 ? -22.406 -40.688 -9.68 1 90.5 633 ASP A N 1
ATOM 5045 C CA . ASP A 1 633 ? -21.875 -40.906 -8.336 1 90.5 633 ASP A CA 1
ATOM 5046 C C . ASP A 1 633 ? -22.984 -40.844 -7.285 1 90.5 633 ASP A C 1
ATOM 5048 O O . ASP A 1 633 ? -23.672 -39.812 -7.18 1 90.5 633 ASP A O 1
ATOM 5052 N N . ILE A 1 634 ? -23.156 -41.75 -6.508 1 91.31 634 ILE A N 1
ATOM 5053 C CA . ILE A 1 634 ? -24.219 -41.875 -5.512 1 91.31 634 ILE A CA 1
ATOM 5054 C C . ILE A 1 634 ? -24.031 -40.781 -4.438 1 91.31 634 ILE A C 1
ATOM 5056 O O . ILE A 1 634 ? -25 -40.406 -3.777 1 91.31 634 ILE A O 1
ATOM 5060 N N . ASN A 1 635 ? -22.891 -40.406 -4.25 1 92.06 635 ASN A N 1
ATOM 5061 C CA . ASN A 1 635 ? -22.625 -39.375 -3.254 1 92.06 635 ASN A CA 1
ATOM 5062 C C . ASN A 1 635 ? -23.438 -38.125 -3.531 1 92.06 635 ASN A C 1
ATOM 5064 O O . ASN A 1 635 ? -23.797 -37.375 -2.604 1 92.06 635 ASN A O 1
ATOM 5068 N N . HIS A 1 636 ? -23.812 -37.875 -4.746 1 93.62 636 HIS A N 1
ATOM 5069 C CA . HIS A 1 636 ? -24.594 -36.688 -5.094 1 93.62 636 HIS A CA 1
ATOM 5070 C C . HIS A 1 636 ? -26.047 -36.844 -4.68 1 93.62 636 HIS A C 1
ATOM 5072 O O . HIS A 1 636 ? -26.719 -35.875 -4.324 1 93.62 636 HIS A O 1
ATOM 5078 N N . ILE A 1 637 ? -26.484 -38.031 -4.633 1 93.5 637 ILE A N 1
ATOM 5079 C CA . ILE A 1 637 ? -27.844 -38.281 -4.184 1 93.5 637 ILE A CA 1
ATOM 5080 C C . ILE A 1 637 ? -27.922 -38.125 -2.666 1 93.5 637 ILE A C 1
ATOM 5082 O O . ILE A 1 637 ? -28.906 -37.594 -2.137 1 93.5 637 ILE A O 1
ATOM 5086 N N . VAL A 1 638 ? -26.953 -38.625 -2.064 1 95.38 638 VAL A N 1
ATOM 5087 C CA . VAL A 1 638 ? -26.906 -38.469 -0.614 1 95.38 638 VAL A CA 1
ATOM 5088 C C . VAL A 1 638 ? -26.828 -37 -0.252 1 95.38 638 VAL A C 1
ATOM 5090 O O . VAL A 1 638 ? -27.484 -36.531 0.689 1 95.38 638 VAL A O 1
ATOM 5093 N N . ASN A 1 639 ? -26.031 -36.312 -0.985 1 95.31 639 ASN A N 1
ATOM 5094 C CA . ASN A 1 639 ? -25.938 -34.875 -0.77 1 95.31 639 ASN A CA 1
ATOM 5095 C C . ASN A 1 639 ? -27.266 -34.188 -1.024 1 95.31 639 ASN A C 1
ATOM 5097 O O . ASN A 1 639 ? -27.625 -33.25 -0.318 1 95.31 639 ASN A O 1
ATOM 5101 N N . LEU A 1 640 ? -28 -34.625 -2.02 1 96.19 640 LEU A N 1
ATOM 5102 C CA . LEU A 1 640 ? -29.344 -34.125 -2.295 1 96.19 640 LEU A CA 1
ATOM 5103 C C . LEU A 1 640 ? -30.25 -34.312 -1.077 1 96.19 640 LEU A C 1
ATOM 5105 O O . LEU A 1 640 ? -31.031 -33.406 -0.751 1 96.19 640 LEU A O 1
ATOM 5109 N N . GLY A 1 641 ? -30.141 -35.438 -0.436 1 95.38 641 GLY A N 1
ATOM 5110 C CA . GLY A 1 641 ? -30.906 -35.688 0.766 1 95.38 641 GLY A CA 1
ATOM 5111 C C . GLY A 1 641 ? -30.688 -34.656 1.855 1 95.38 641 GLY A C 1
ATOM 5112 O O . GLY A 1 641 ? -31.609 -34.344 2.609 1 95.38 641 GLY A O 1
ATOM 5113 N N . LYS A 1 642 ? -29.547 -34.188 1.945 1 95.44 642 LYS A N 1
ATOM 5114 C CA . LYS A 1 642 ? -29.203 -33.156 2.926 1 95.44 642 LYS A CA 1
ATOM 5115 C C . LYS A 1 642 ? -30.062 -31.891 2.725 1 95.44 642 LYS A C 1
ATOM 5117 O O . LYS A 1 642 ? -30.594 -31.344 3.688 1 95.44 642 LYS A O 1
ATOM 5122 N N . TYR A 1 643 ? -30.25 -31.484 1.491 1 95.06 643 TYR A N 1
ATOM 5123 C CA . TYR A 1 643 ? -31 -30.266 1.198 1 95.06 643 TYR A CA 1
ATOM 5124 C C . TYR A 1 643 ? -32.5 -30.531 1.272 1 95.06 643 TYR A C 1
ATOM 5126 O O . TYR A 1 643 ? -33.281 -29.641 1.657 1 95.06 643 TYR A O 1
ATOM 5134 N N . VAL A 1 644 ? -32.875 -31.719 1.042 1 94.25 644 VAL A N 1
ATOM 5135 C CA . VAL A 1 644 ? -34.281 -32.094 1.232 1 94.25 644 VAL A CA 1
ATOM 5136 C C . VAL A 1 644 ? -34.625 -32.062 2.721 1 94.25 644 VAL A C 1
ATOM 5138 O O . VAL A 1 644 ? -35.688 -31.562 3.113 1 94.25 644 VAL A O 1
ATOM 5141 N N . SER A 1 645 ? -33.75 -32.562 3.455 1 94.56 645 SER A N 1
ATOM 5142 C CA . SER A 1 645 ? -33.969 -32.531 4.898 1 94.56 645 SER A CA 1
ATOM 5143 C C . SER A 1 645 ? -34.062 -31.094 5.414 1 94.56 645 SER A C 1
ATOM 5145 O O . SER A 1 645 ? -34.844 -30.797 6.316 1 94.56 645 SER A O 1
ATOM 5147 N N . ALA A 1 646 ? -33.25 -30.266 4.855 1 92.19 646 ALA A N 1
ATOM 5148 C CA . ALA A 1 646 ? -33.312 -28.859 5.238 1 92.19 646 ALA A CA 1
ATOM 5149 C C . ALA A 1 646 ? -34.625 -28.219 4.828 1 92.19 646 ALA A C 1
ATOM 5151 O O . ALA A 1 646 ? -35.188 -27.391 5.566 1 92.19 646 ALA A O 1
ATOM 5152 N N . MET A 1 647 ? -35.156 -28.562 3.717 1 92.81 647 MET A N 1
ATOM 5153 C CA . MET A 1 647 ? -36.438 -28.062 3.262 1 92.81 647 MET A CA 1
ATOM 5154 C C . MET A 1 647 ? -37.562 -28.531 4.184 1 92.81 647 MET A C 1
ATOM 5156 O O . MET A 1 647 ? -38.469 -27.75 4.512 1 92.81 647 MET A O 1
ATOM 5160 N N . LEU A 1 648 ? -37.438 -29.703 4.586 1 92.19 648 LEU A N 1
ATOM 5161 C CA . LEU A 1 648 ? -38.438 -30.266 5.496 1 92.19 648 LEU A CA 1
ATOM 5162 C C . LEU A 1 648 ? -38.375 -29.547 6.844 1 92.19 648 LEU A C 1
ATOM 5164 O O . LEU A 1 648 ? -39.438 -29.25 7.418 1 92.19 648 LEU A O 1
ATOM 5168 N N . ALA A 1 649 ? -37.25 -29.328 7.277 1 90.88 649 ALA A N 1
ATOM 5169 C CA . ALA A 1 649 ? -37.094 -28.578 8.523 1 90.88 649 ALA A CA 1
ATOM 5170 C C . ALA A 1 649 ? -37.688 -27.188 8.406 1 90.88 649 ALA A C 1
ATOM 5172 O O . ALA A 1 649 ? -38.375 -26.719 9.32 1 90.88 649 ALA A O 1
ATOM 5173 N N . ALA A 1 650 ? -37.438 -26.531 7.289 1 88 650 ALA A N 1
ATOM 5174 C CA . ALA A 1 650 ? -38.031 -25.219 7.055 1 88 650 ALA A CA 1
ATOM 5175 C C . ALA A 1 650 ? -39.531 -25.281 6.98 1 88 650 ALA A C 1
ATOM 5177 O O . ALA A 1 650 ? -40.25 -24.391 7.492 1 88 650 ALA A O 1
ATOM 5178 N N . GLY A 1 651 ? -40.062 -26.297 6.418 1 87.38 651 GLY A N 1
ATOM 5179 C CA . GLY A 1 651 ? -41.5 -26.484 6.324 1 87.38 651 GLY A CA 1
ATOM 5180 C C . GLY A 1 651 ? -42.188 -26.703 7.668 1 87.38 651 GLY A C 1
ATOM 5181 O O . GLY A 1 651 ? -43.25 -26.125 7.941 1 87.38 651 GLY A O 1
ATOM 5182 N N . THR A 1 652 ? -41.562 -27.469 8.438 1 90 652 THR A N 1
ATOM 5183 C CA . THR A 1 652 ? -42.094 -27.719 9.766 1 90 652 THR A CA 1
ATOM 5184 C C . THR A 1 652 ? -42.062 -26.453 10.617 1 90 652 THR A C 1
ATOM 5186 O O . THR A 1 652 ? -42.938 -26.234 11.453 1 90 652 THR A O 1
ATOM 5189 N N . LYS A 1 653 ? -41.094 -25.672 10.43 1 87.38 653 LYS A N 1
ATOM 5190 C CA . LYS A 1 653 ? -41 -24.406 11.141 1 87.38 653 LYS A CA 1
ATOM 5191 C C . LYS A 1 653 ? -42.156 -23.5 10.773 1 87.38 653 LYS A C 1
ATOM 5193 O O . LYS A 1 653 ? -42.781 -22.875 11.648 1 87.38 653 LYS A O 1
ATOM 5198 N N . VAL A 1 654 ? -42.438 -23.422 9.516 1 83.38 654 VAL A N 1
ATOM 5199 C CA . VAL A 1 654 ? -43.562 -22.594 9.055 1 83.38 654 VAL A CA 1
ATOM 5200 C C . VAL A 1 654 ? -44.875 -23.141 9.625 1 83.38 654 VAL A C 1
ATOM 5202 O O . VAL A 1 654 ? -45.719 -22.359 10.055 1 83.38 654 VAL A O 1
ATOM 5205 N N . ALA A 1 655 ? -44.938 -24.391 9.695 1 85.38 655 ALA A N 1
ATOM 5206 C CA . ALA A 1 655 ? -46.156 -25.016 10.242 1 85.38 655 ALA A CA 1
ATOM 5207 C C . ALA A 1 655 ? -46.312 -24.719 11.727 1 85.38 655 ALA A C 1
ATOM 5209 O O . ALA A 1 655 ? -47.406 -24.438 12.203 1 85.38 655 ALA A O 1
ATOM 5210 N N . TYR A 1 656 ? -45.281 -24.734 12.359 1 87.69 656 TYR A N 1
ATOM 5211 C CA . TYR A 1 656 ? -45.281 -24.438 13.781 1 87.69 656 TYR A CA 1
ATOM 5212 C C . TYR A 1 656 ? -45.625 -22.969 14.031 1 87.69 656 TYR A C 1
ATOM 5214 O O . TYR A 1 656 ? -46.344 -22.656 14.984 1 87.69 656 TYR A O 1
ATOM 5222 N N . GLU A 1 657 ? -45.188 -22.078 13.203 1 80.69 657 GLU A N 1
ATOM 5223 C CA . GLU A 1 657 ? -45.5 -20.656 13.336 1 80.69 657 GLU A CA 1
ATOM 5224 C C . GLU A 1 657 ? -46.969 -20.375 13.102 1 80.69 657 GLU A C 1
ATOM 5226 O O . GLU A 1 657 ? -47.531 -19.453 13.703 1 80.69 657 GLU A O 1
ATOM 5231 N N . ASN A 1 658 ? -47.562 -21.156 12.305 1 80.94 658 ASN A N 1
ATOM 5232 C CA . ASN A 1 658 ? -49 -20.984 12.016 1 80.94 658 ASN A CA 1
ATOM 5233 C C . ASN A 1 658 ? -49.875 -21.625 13.086 1 80.94 658 ASN A C 1
ATOM 5235 O O . ASN A 1 658 ? -50.969 -21.156 13.375 1 80.94 658 ASN A O 1
ATOM 5239 N N . ASN A 1 659 ? -49.344 -22.797 13.531 1 85.44 659 ASN A N 1
ATOM 5240 C CA . ASN A 1 659 ? -50.031 -23.516 14.586 1 85.44 659 ASN A CA 1
ATOM 5241 C C . ASN A 1 659 ? -49.125 -23.828 15.766 1 85.44 659 ASN A C 1
ATOM 5243 O O . ASN A 1 659 ? -48.375 -24.781 15.734 1 85.44 659 ASN A O 1
ATOM 5247 N N . ASN A 1 660 ? -49.188 -23.094 16.859 1 84.06 660 ASN A N 1
ATOM 5248 C CA . ASN A 1 660 ? -48.281 -23.172 18 1 84.06 660 ASN A CA 1
ATOM 5249 C C . ASN A 1 660 ? -48.656 -24.297 18.938 1 84.06 660 ASN A C 1
ATOM 5251 O O . ASN A 1 660 ? -48.625 -24.141 20.156 1 84.06 660 ASN A O 1
ATOM 5255 N N . SER A 1 661 ? -48.875 -25.484 18.344 1 89.19 661 SER A N 1
ATOM 5256 C CA . SER A 1 661 ? -49.219 -26.625 19.188 1 89.19 661 SER A CA 1
ATOM 5257 C C . SER A 1 661 ? -47.969 -27.375 19.656 1 89.19 661 SER A C 1
ATOM 5259 O O . SER A 1 661 ? -46.906 -27.219 19.062 1 89.19 661 SER A O 1
ATOM 5261 N N . THR A 1 662 ? -48.031 -28.141 20.703 1 89.75 662 THR A N 1
ATOM 5262 C CA . THR A 1 662 ? -46.906 -28.906 21.266 1 89.75 662 THR A CA 1
ATOM 5263 C C . THR A 1 662 ? -46.5 -30 20.297 1 89.75 662 THR A C 1
ATOM 5265 O O . THR A 1 662 ? -45.312 -30.344 20.234 1 89.75 662 THR A O 1
ATOM 5268 N N . GLY A 1 663 ? -47.406 -30.5 19.625 1 89.94 663 GLY A N 1
ATOM 5269 C CA . GLY A 1 663 ? -47.094 -31.5 18.625 1 89.94 663 GLY A CA 1
ATOM 5270 C C . GLY A 1 663 ? -46.188 -30.984 17.516 1 89.94 663 GLY A C 1
ATOM 5271 O O . GLY A 1 663 ? -45.188 -31.609 17.156 1 89.94 663 GLY A O 1
ATOM 5272 N N . TRP A 1 664 ? -46.531 -29.844 17.062 1 90.19 664 TRP A N 1
ATOM 5273 C CA . TRP A 1 664 ? -45.75 -29.219 16 1 90.19 664 TRP A CA 1
ATOM 5274 C C . TRP A 1 664 ? -44.375 -28.797 16.547 1 90.19 664 TRP A C 1
ATOM 5276 O O . TRP A 1 664 ? -43.375 -28.859 15.82 1 90.19 664 TRP A O 1
ATOM 5286 N N . MET A 1 665 ? -44.312 -28.375 17.797 1 90.94 665 MET A N 1
ATOM 5287 C CA . MET A 1 665 ? -43.062 -28 18.406 1 90.94 665 MET A CA 1
ATOM 5288 C C . MET A 1 665 ? -42.094 -29.188 18.484 1 90.94 665 MET A C 1
ATOM 5290 O O . MET A 1 665 ? -40.938 -29.062 18.141 1 90.94 665 MET A O 1
ATOM 5294 N N . SER A 1 666 ? -42.656 -30.328 18.906 1 92.25 666 SER A N 1
ATOM 5295 C CA . SER A 1 666 ? -41.844 -31.531 18.984 1 92.25 666 SER A CA 1
ATOM 5296 C C . SER A 1 666 ? -41.375 -31.969 17.609 1 92.25 666 SER A C 1
ATOM 5298 O O . SER A 1 666 ? -40.219 -32.406 17.453 1 92.25 666 SER A O 1
ATOM 5300 N N . LEU A 1 667 ? -42.219 -31.797 16.672 1 92.25 667 LEU A N 1
ATOM 5301 C CA . LEU A 1 667 ? -41.875 -32.188 15.32 1 92.25 667 LEU A CA 1
ATOM 5302 C C . LEU A 1 667 ? -40.75 -31.297 14.766 1 92.25 667 LEU A C 1
ATOM 5304 O O . LEU A 1 667 ? -39.844 -31.781 14.109 1 92.25 667 LEU A O 1
ATOM 5308 N N . VAL A 1 668 ? -40.906 -30.031 15 1 91.44 668 VAL A N 1
ATOM 5309 C CA . VAL A 1 668 ? -39.875 -29.094 14.531 1 91.44 668 VAL A CA 1
ATOM 5310 C C . VAL A 1 668 ? -38.531 -29.438 15.172 1 91.44 668 VAL A C 1
ATOM 5312 O O . VAL A 1 668 ? -37.5 -29.438 14.492 1 91.44 668 VAL A O 1
ATOM 5315 N N . ILE A 1 669 ? -38.469 -29.75 16.422 1 92.69 669 ILE A N 1
ATOM 5316 C CA . ILE A 1 669 ? -37.25 -30.062 17.141 1 92.69 669 ILE A CA 1
ATOM 5317 C C . ILE A 1 669 ? -36.625 -31.344 16.594 1 92.69 669 ILE A C 1
ATOM 5319 O O . ILE A 1 669 ? -35.438 -31.406 16.344 1 92.69 669 ILE A O 1
ATOM 5323 N N . ILE A 1 670 ? -37.406 -32.312 16.312 1 94.56 670 ILE A N 1
ATOM 5324 C CA . ILE A 1 670 ? -36.938 -33.594 15.836 1 94.56 670 ILE A CA 1
ATOM 5325 C C . ILE A 1 670 ? -36.375 -33.469 14.422 1 94.56 670 ILE A C 1
ATOM 5327 O O . ILE A 1 670 ? -35.25 -33.844 14.133 1 94.56 670 ILE A O 1
ATOM 5331 N N . VAL A 1 671 ? -37.156 -32.906 13.57 1 94.06 671 VAL A N 1
ATOM 5332 C CA . VAL A 1 671 ? -36.781 -32.781 12.164 1 94.06 671 VAL A CA 1
ATOM 5333 C C . VAL A 1 671 ? -35.562 -31.859 12.031 1 94.06 671 VAL A C 1
ATOM 5335 O O . VAL A 1 671 ? -34.625 -32.156 11.273 1 94.06 671 VAL A O 1
ATOM 5338 N N . SER A 1 672 ? -35.562 -30.812 12.766 1 93.69 672 SER A N 1
ATOM 5339 C CA . SER A 1 672 ? -34.438 -29.875 12.703 1 93.69 672 SER A CA 1
ATOM 5340 C C . SER A 1 672 ? -33.156 -30.5 13.297 1 93.69 672 SER A C 1
ATOM 5342 O O . SER A 1 672 ? -32.062 -30.234 12.82 1 93.69 672 SER A O 1
ATOM 5344 N N . SER A 1 673 ? -33.312 -31.297 14.305 1 94.62 673 SER A N 1
ATOM 5345 C CA . SER A 1 673 ? -32.156 -31.984 14.883 1 94.62 673 SER A CA 1
ATOM 5346 C C . SER A 1 673 ? -31.562 -32.969 13.898 1 94.62 673 SER A C 1
ATOM 5348 O O . SER A 1 673 ? -30.328 -33.062 13.75 1 94.62 673 SER A O 1
ATOM 5350 N N . ILE A 1 674 ? -32.375 -33.688 13.234 1 94.88 674 ILE A N 1
ATOM 5351 C CA . ILE A 1 674 ? -31.922 -34.656 12.242 1 94.88 674 ILE A CA 1
ATOM 5352 C C . ILE A 1 674 ? -31.219 -33.938 11.109 1 94.88 674 ILE A C 1
ATOM 5354 O O . ILE A 1 674 ? -30.125 -34.344 10.68 1 94.88 674 ILE A O 1
ATOM 5358 N N . ALA A 1 675 ? -31.812 -32.906 10.68 1 94.56 675 ALA A N 1
ATOM 5359 C CA . ALA A 1 675 ? -31.203 -32.125 9.625 1 94.56 675 ALA A CA 1
ATOM 5360 C C . ALA A 1 675 ? -29.859 -31.562 10.055 1 94.56 675 ALA A C 1
ATOM 5362 O O . ALA A 1 675 ? -28.906 -31.562 9.273 1 94.56 675 ALA A O 1
ATOM 5363 N N . THR A 1 676 ? -29.734 -31.141 11.312 1 95.25 676 THR A N 1
ATOM 5364 C CA . THR A 1 676 ? -28.484 -30.562 11.836 1 95.25 676 THR A CA 1
ATOM 5365 C C . THR A 1 676 ? -27.391 -31.625 11.883 1 95.25 676 THR A C 1
ATOM 5367 O O . THR A 1 676 ? -26.25 -31.359 11.5 1 95.25 676 THR A O 1
ATOM 5370 N N . ILE A 1 677 ? -27.75 -32.781 12.305 1 96.06 677 ILE A N 1
ATOM 5371 C CA . ILE A 1 677 ? -26.781 -33.875 12.383 1 96.06 677 ILE A CA 1
ATOM 5372 C C . ILE A 1 677 ? -26.281 -34.219 10.977 1 96.06 677 ILE A C 1
ATOM 5374 O O . ILE A 1 677 ? -25.094 -34.406 10.758 1 96.06 677 ILE A O 1
ATOM 5378 N N . TYR A 1 678 ? -27.203 -34.312 10.078 1 96.19 678 TYR A N 1
ATOM 5379 C CA . TYR A 1 678 ? -26.891 -34.594 8.68 1 96.19 678 TYR A CA 1
ATOM 5380 C C . TYR A 1 678 ? -25.953 -33.531 8.117 1 96.19 678 TYR A C 1
ATOM 5382 O O . TYR A 1 678 ? -24.938 -33.844 7.492 1 96.19 678 TYR A O 1
ATOM 5390 N N . GLN A 1 679 ? -26.219 -32.344 8.391 1 95.81 679 GLN A N 1
ATOM 5391 C CA . GLN A 1 679 ? -25.422 -31.234 7.891 1 95.81 679 GLN A CA 1
ATOM 5392 C C . GLN A 1 679 ? -24.031 -31.234 8.531 1 95.81 679 GLN A C 1
ATOM 5394 O O . GLN A 1 679 ? -23.031 -30.953 7.863 1 95.81 679 GLN A O 1
ATOM 5399 N N . LEU A 1 680 ? -23.969 -31.5 9.789 1 96.62 680 LEU A N 1
ATOM 5400 C CA . LEU A 1 680 ? -22.672 -31.516 10.484 1 96.62 680 LEU A CA 1
ATOM 5401 C C . LEU A 1 680 ? -21.781 -32.625 9.938 1 96.62 680 LEU A C 1
ATOM 5403 O O . LEU A 1 680 ? -20.594 -32.438 9.742 1 96.62 680 LEU A O 1
ATOM 5407 N N . TYR A 1 681 ? -22.391 -33.719 9.727 1 96 681 TYR A N 1
ATOM 5408 C CA . TYR A 1 681 ? -21.625 -34.812 9.133 1 96 681 TYR A CA 1
ATOM 5409 C C . TYR A 1 681 ? -21.062 -34.438 7.777 1 96 681 TYR A C 1
ATOM 5411 O O . TYR A 1 681 ? -19.891 -34.656 7.492 1 96 681 TYR A O 1
ATOM 5419 N N . TRP A 1 682 ? -21.859 -33.906 7.02 1 96.12 682 TRP A N 1
ATOM 5420 C CA . TRP A 1 682 ? -21.422 -33.531 5.68 1 96.12 682 TRP A CA 1
ATOM 5421 C C . TRP A 1 682 ? -20.344 -32.438 5.75 1 96.12 682 TRP A C 1
ATOM 5423 O O . TRP A 1 682 ? -19.375 -32.5 4.988 1 96.12 682 TRP A O 1
ATOM 5433 N N . ASP A 1 683 ? -20.469 -31.469 6.613 1 96.88 683 ASP A N 1
ATOM 5434 C CA . ASP A 1 683 ? -19.484 -30.391 6.754 1 96.88 683 ASP A CA 1
ATOM 5435 C C . ASP A 1 683 ? -18.109 -30.953 7.145 1 96.88 683 ASP A C 1
ATOM 5437 O O . ASP A 1 683 ? -17.109 -30.688 6.469 1 96.88 683 ASP A O 1
ATOM 5441 N N . PHE A 1 684 ? -18.109 -31.812 8.102 1 97.25 684 PHE A N 1
ATOM 5442 C CA . PHE A 1 684 ? -16.844 -32.25 8.695 1 97.25 684 PHE A CA 1
ATOM 5443 C C . PHE A 1 684 ? -16.203 -33.344 7.871 1 97.25 684 PHE A C 1
ATOM 5445 O O . PHE A 1 684 ? -15.016 -33.281 7.57 1 97.25 684 PHE A O 1
ATOM 5452 N N . VAL A 1 685 ? -16.969 -34.25 7.383 1 95.94 685 VAL A N 1
ATOM 5453 C CA . VAL A 1 685 ? -16.406 -35.438 6.766 1 95.94 685 VAL A CA 1
ATOM 5454 C C . VAL A 1 685 ? -16.266 -35.219 5.262 1 95.94 685 VAL A C 1
ATOM 5456 O O . VAL A 1 685 ? -15.234 -35.562 4.672 1 95.94 685 VAL A O 1
ATOM 5459 N N . LYS A 1 686 ? -17.234 -34.719 4.66 1 95.19 686 LYS A N 1
ATOM 5460 C CA . LYS A 1 686 ? -17.25 -34.656 3.199 1 95.19 686 LYS A CA 1
ATOM 5461 C C . LYS A 1 686 ? -16.641 -33.344 2.711 1 95.19 686 LYS A C 1
ATOM 5463 O O . LYS A 1 686 ? -15.664 -33.344 1.956 1 95.19 686 LYS A O 1
ATOM 5468 N N . ASP A 1 687 ? -17.109 -32.281 3.26 1 96.12 687 ASP A N 1
ATOM 5469 C CA . ASP A 1 687 ? -16.672 -30.984 2.746 1 96.12 687 ASP A CA 1
ATOM 5470 C C . ASP A 1 687 ? -15.281 -30.625 3.273 1 96.12 687 ASP A C 1
ATOM 5472 O O . ASP A 1 687 ? -14.406 -30.219 2.508 1 96.12 687 ASP A O 1
ATOM 5476 N N . TRP A 1 688 ? -15.023 -30.766 4.578 1 96.88 688 TRP A N 1
ATOM 5477 C CA . TRP A 1 688 ? -13.742 -30.391 5.176 1 96.88 688 TRP A CA 1
ATOM 5478 C C . TRP A 1 688 ? -12.75 -31.547 5.082 1 96.88 688 TRP A C 1
ATOM 5480 O O . TRP A 1 688 ? -11.539 -31.344 5.223 1 96.88 688 TRP A O 1
ATOM 5490 N N . GLY A 1 689 ? -13.234 -32.812 4.887 1 95.19 689 GLY A N 1
ATOM 5491 C CA . GLY A 1 689 ? -12.375 -33.969 4.785 1 95.19 689 GLY A CA 1
ATOM 5492 C C . GLY A 1 689 ? -11.727 -34.344 6.105 1 95.19 689 GLY A C 1
ATOM 5493 O O . GLY A 1 689 ? -10.633 -34.906 6.129 1 95.19 689 GLY A O 1
ATOM 5494 N N . LEU A 1 690 ? -12.406 -34 7.156 1 96.06 690 LEU A N 1
ATOM 5495 C CA . LEU A 1 690 ? -11.828 -34.25 8.469 1 96.06 690 LEU A CA 1
ATOM 5496 C C . LEU A 1 690 ? -12.438 -35.531 9.094 1 96.06 690 LEU A C 1
ATOM 5498 O O . LEU A 1 690 ? -13.203 -36.219 8.438 1 96.06 690 LEU A O 1
ATOM 5502 N N . LEU A 1 691 ? -12.039 -35.906 10.273 1 95 691 LEU A N 1
ATOM 5503 C CA . LEU A 1 691 ? -12.516 -37.031 11.062 1 95 691 LEU A CA 1
ATOM 5504 C C . LEU A 1 691 ? -12.188 -38.344 10.367 1 95 691 LEU A C 1
ATOM 5506 O O . LEU A 1 691 ? -13.055 -39.219 10.242 1 95 691 LEU A O 1
ATOM 5510 N N . GLN A 1 692 ? -11.055 -38.375 9.742 1 91.75 692 GLN A N 1
ATOM 5511 C CA . GLN A 1 692 ? -10.578 -39.625 9.141 1 91.75 692 GLN A CA 1
ATOM 5512 C C . GLN A 1 692 ? -9.953 -40.531 10.188 1 91.75 692 GLN A C 1
ATOM 5514 O O . GLN A 1 692 ? -9.125 -40.094 10.992 1 91.75 692 GLN A O 1
ATOM 5519 N N . PHE A 1 693 ? -10.414 -41.719 9.891 1 85.06 693 PHE A N 1
ATOM 5520 C CA . PHE A 1 693 ? -9.898 -42.688 10.828 1 85.06 693 PHE A CA 1
ATOM 5521 C C . PHE A 1 693 ? -8.508 -43.156 10.422 1 85.06 693 PHE A C 1
ATOM 5523 O O . PHE A 1 693 ? -8.211 -43.281 9.234 1 85.06 693 PHE A O 1
ATOM 5530 N N . ASN A 1 694 ? -7.43 -43.156 11.172 1 86.62 694 ASN A N 1
ATOM 5531 C CA . ASN A 1 694 ? -6.082 -43.656 10.93 1 86.62 694 ASN A CA 1
ATOM 5532 C C . ASN A 1 694 ? -5.227 -42.625 10.18 1 86.62 694 ASN A C 1
ATOM 5534 O O . ASN A 1 694 ? -4.52 -43 9.234 1 86.62 694 ASN A O 1
ATOM 5538 N N . SER A 1 695 ? -5.535 -41.531 10.469 1 87.31 695 SER A N 1
ATOM 5539 C CA . SER A 1 695 ? -4.734 -40.5 9.836 1 87.31 695 SER A CA 1
ATOM 5540 C C . SER A 1 695 ? -3.549 -40.094 10.711 1 87.31 695 SER A C 1
ATOM 5542 O O . SER A 1 695 ? -3.52 -40.406 11.906 1 87.31 695 SER A O 1
ATOM 5544 N N . LYS A 1 696 ? -2.533 -39.594 10.172 1 89.94 696 LYS A N 1
ATOM 5545 C CA . LYS A 1 696 ? -1.342 -39.125 10.867 1 89.94 696 LYS A CA 1
ATOM 5546 C C . LYS A 1 696 ? -1.709 -38.125 11.953 1 89.94 696 LYS A C 1
ATOM 5548 O O . LYS A 1 696 ? -1.077 -38.062 13.008 1 89.94 696 LYS A O 1
ATOM 5553 N N . ASN A 1 697 ? -2.748 -37.312 11.68 1 91.75 697 ASN A N 1
ATOM 5554 C CA . ASN A 1 697 ? -3.299 -36.375 12.648 1 91.75 697 ASN A CA 1
ATOM 5555 C C . ASN A 1 697 ? -4.613 -36.906 13.234 1 91.75 697 ASN A C 1
ATOM 5557 O O . ASN A 1 697 ? -5.641 -36.906 12.555 1 91.75 697 ASN A O 1
ATOM 5561 N N . ALA A 1 698 ? -4.582 -37.188 14.406 1 89.88 698 ALA A N 1
ATOM 5562 C CA . ALA A 1 698 ? -5.703 -37.875 15.047 1 89.88 698 ALA A CA 1
ATOM 5563 C C . ALA A 1 698 ? -6.996 -37.062 14.867 1 89.88 698 ALA A C 1
ATOM 5565 O O . ALA A 1 698 ? -7.078 -35.906 15.25 1 89.88 698 ALA A O 1
ATOM 5566 N N . TRP A 1 699 ? -8.016 -37.688 14.219 1 91.44 699 TRP A N 1
ATOM 5567 C CA . TRP A 1 699 ? -9.383 -37.188 14.039 1 91.44 699 TRP A CA 1
ATOM 5568 C C . TRP A 1 699 ? -9.422 -36.031 13.047 1 91.44 699 TRP A C 1
ATOM 5570 O O . TRP A 1 699 ? -10.391 -35.281 13 1 91.44 699 TRP A O 1
ATOM 5580 N N . LEU A 1 700 ? -8.391 -35.844 12.383 1 95.19 700 LEU A N 1
ATOM 5581 C CA . LEU A 1 700 ? -8.352 -34.844 11.32 1 95.19 700 LEU A CA 1
ATOM 5582 C C . LEU A 1 700 ? -8.016 -35.469 9.984 1 95.19 700 LEU A C 1
ATOM 5584 O O . LEU A 1 700 ? -8.773 -36.312 9.484 1 95.19 700 LEU A O 1
ATOM 5588 N N . ARG A 1 701 ? -6.934 -35.219 9.312 1 93.81 701 ARG A N 1
ATOM 5589 C CA . ARG A 1 701 ? -6.492 -35.875 8.086 1 93.81 701 ARG A CA 1
ATOM 5590 C C . ARG A 1 701 ? -4.973 -35.875 7.969 1 93.81 701 ARG A C 1
ATOM 5592 O O . ARG A 1 701 ? -4.285 -35.312 8.836 1 93.81 701 ARG A O 1
ATOM 5599 N N . ASN A 1 702 ? -4.461 -36.438 6.988 1 90.31 702 ASN A N 1
ATOM 5600 C CA . ASN A 1 702 ? -3.02 -36.625 6.855 1 90.31 702 ASN A CA 1
ATOM 5601 C C . ASN A 1 702 ? -2.311 -35.312 6.574 1 90.31 702 ASN A C 1
ATOM 5603 O O . ASN A 1 702 ? -1.313 -34.969 7.219 1 90.31 702 ASN A O 1
ATOM 5607 N N . ASP A 1 703 ? -2.873 -34.562 5.629 1 90.19 703 ASP A N 1
ATOM 5608 C CA . ASP A 1 703 ? -2.223 -33.344 5.242 1 90.19 703 ASP A CA 1
ATOM 5609 C C . ASP A 1 703 ? -3.027 -32.125 5.719 1 90.19 703 ASP A C 1
ATOM 5611 O O . ASP A 1 703 ? -4.242 -32.062 5.52 1 90.19 703 ASP A O 1
ATOM 5615 N N . LEU A 1 704 ? -2.336 -31.234 6.469 1 93 704 LEU A N 1
ATOM 5616 C CA . LEU A 1 704 ? -2.943 -30.016 6.969 1 93 704 LEU A CA 1
ATOM 5617 C C . LEU A 1 704 ? -2.184 -28.781 6.469 1 93 704 LEU A C 1
ATOM 5619 O O . LEU A 1 704 ? -0.953 -28.812 6.379 1 93 704 LEU A O 1
ATOM 5623 N N . ILE A 1 705 ? -2.846 -27.734 6.172 1 92.88 705 ILE A N 1
ATOM 5624 C CA . ILE A 1 705 ? -2.203 -26.5 5.723 1 92.88 705 ILE A CA 1
ATOM 5625 C C . ILE A 1 705 ? -1.89 -25.609 6.926 1 92.88 705 ILE A C 1
ATOM 5627 O O . ILE A 1 705 ? -0.816 -25.016 6.996 1 92.88 705 ILE A O 1
ATOM 5631 N N . LEU A 1 706 ? -2.836 -25.562 7.898 1 93.81 706 LEU A N 1
ATOM 5632 C CA . LEU A 1 706 ? -2.609 -24.766 9.102 1 93.81 706 LEU A CA 1
ATOM 5633 C C . LEU A 1 706 ? -1.65 -25.484 10.047 1 93.81 706 LEU A C 1
ATOM 5635 O O . LEU A 1 706 ? -1.768 -26.688 10.266 1 93.81 706 LEU A O 1
ATOM 5639 N N . LYS A 1 707 ? -0.769 -24.75 10.625 1 90.19 707 LYS A N 1
ATOM 5640 C CA . LYS A 1 707 ? 0.275 -25.328 11.469 1 90.19 707 LYS A CA 1
ATOM 5641 C C . LYS A 1 707 ? -0.276 -25.719 12.836 1 90.19 707 LYS A C 1
ATOM 5643 O O . LYS A 1 707 ? 0.102 -26.75 13.398 1 90.19 707 LYS A O 1
ATOM 5648 N N . GLN A 1 708 ? -1.231 -24.984 13.336 1 93.94 708 GLN A N 1
ATOM 5649 C CA . GLN A 1 708 ? -1.803 -25.25 14.656 1 93.94 708 GLN A CA 1
ATOM 5650 C C . GLN A 1 708 ? -3.037 -26.141 14.555 1 93.94 708 GLN A C 1
ATOM 5652 O O . GLN A 1 708 ? -4.086 -25.703 14.07 1 93.94 708 GLN A O 1
ATOM 5657 N N . LYS A 1 709 ? -3.008 -27.344 15.078 1 94.25 709 LYS A N 1
ATOM 5658 C CA . LYS A 1 709 ? -4.059 -28.344 14.953 1 94.25 709 LYS A CA 1
ATOM 5659 C C . LYS A 1 709 ? -5.301 -27.953 15.75 1 94.25 709 LYS A C 1
ATOM 5661 O O . LYS A 1 709 ? -6.418 -28.312 15.383 1 94.25 709 LYS A O 1
ATOM 5666 N N . TYR A 1 710 ? -5.094 -27.266 16.844 1 94.69 710 TYR A N 1
ATOM 5667 C CA . TYR A 1 710 ? -6.223 -26.938 17.703 1 94.69 710 TYR A CA 1
ATOM 5668 C C . TYR A 1 710 ? -7.211 -26.016 16.984 1 94.69 710 TYR A C 1
ATOM 5670 O O . TYR A 1 710 ? -8.391 -25.969 17.344 1 94.69 710 TYR A O 1
ATOM 5678 N N . ILE A 1 711 ? -6.754 -25.312 16.016 1 96.38 711 ILE A N 1
ATOM 5679 C CA . ILE A 1 711 ? -7.621 -24.406 15.281 1 96.38 711 ILE A CA 1
ATOM 5680 C C . ILE A 1 711 ? -8.711 -25.203 14.555 1 96.38 711 ILE A C 1
ATOM 5682 O O . ILE A 1 711 ? -9.852 -24.75 14.453 1 96.38 711 ILE A O 1
ATOM 5686 N N . TYR A 1 712 ? -8.391 -26.359 14.07 1 97 712 TYR A N 1
ATOM 5687 C CA . TYR A 1 712 ? -9.367 -27.219 13.398 1 97 712 TYR A CA 1
ATOM 5688 C C . TYR A 1 712 ? -10.461 -27.656 14.359 1 97 712 TYR A C 1
ATOM 5690 O O . TYR A 1 712 ? -11.641 -27.625 14.031 1 97 712 TYR A O 1
ATOM 5698 N N . PHE A 1 713 ? -10.102 -28.016 15.562 1 96.31 713 PHE A N 1
ATOM 5699 C CA . PHE A 1 713 ? -11.07 -28.484 16.562 1 96.31 713 PHE A CA 1
ATOM 5700 C C . PHE A 1 713 ? -11.945 -27.328 17.031 1 96.31 713 PHE A C 1
ATOM 5702 O O . PHE A 1 713 ? -13.156 -27.484 17.188 1 96.31 713 PHE A O 1
ATOM 5709 N N . VAL A 1 714 ? -11.344 -26.234 17.234 1 97.06 714 VAL A N 1
ATOM 5710 C CA . VAL A 1 714 ? -12.109 -25.062 17.641 1 97.06 714 VAL A CA 1
ATOM 5711 C C . VAL A 1 714 ? -13.102 -24.688 16.531 1 97.06 714 VAL A C 1
ATOM 5713 O O . VAL A 1 714 ? -14.242 -24.312 16.828 1 97.06 714 VAL A O 1
ATOM 5716 N N . SER A 1 715 ? -12.656 -24.781 15.32 1 97.19 715 SER A N 1
ATOM 5717 C CA . SER A 1 715 ? -13.531 -24.453 14.195 1 97.19 715 SER A CA 1
ATOM 5718 C C . SER A 1 715 ? -14.703 -25.422 14.102 1 97.19 715 SER A C 1
ATOM 5720 O O . SER A 1 715 ? -15.828 -25.016 13.797 1 97.19 715 SER A O 1
ATOM 5722 N N . MET A 1 716 ? -14.484 -26.656 14.359 1 97 716 MET A N 1
ATOM 5723 C CA . MET A 1 716 ? -15.562 -27.641 14.375 1 97 716 MET A CA 1
ATOM 5724 C C . MET A 1 716 ? -16.562 -27.344 15.484 1 97 716 MET A C 1
ATOM 5726 O O . MET A 1 716 ? -17.781 -27.406 15.273 1 97 716 MET A O 1
ATOM 5730 N N . GLY A 1 717 ? -16.016 -27.016 16.625 1 96.31 717 GLY A N 1
ATOM 5731 C CA . GLY A 1 717 ? -16.891 -26.625 17.719 1 96.31 717 GLY A CA 1
ATOM 5732 C C . GLY A 1 717 ? -17.719 -25.406 17.422 1 96.31 717 GLY A C 1
ATOM 5733 O O . GLY A 1 717 ? -18.922 -25.375 17.719 1 96.31 717 GLY A O 1
ATOM 5734 N N . LEU A 1 718 ? -17.125 -24.469 16.797 1 96.56 718 LEU A N 1
ATOM 5735 C CA . LEU A 1 718 ? -17.828 -23.25 16.438 1 96.56 718 LEU A CA 1
ATOM 5736 C C . LEU A 1 718 ? -18.906 -23.531 15.414 1 96.56 718 LEU A C 1
ATOM 5738 O O . LEU A 1 718 ? -20.016 -22.984 15.516 1 96.56 718 LEU A O 1
ATOM 5742 N N . ASN A 1 719 ? -18.609 -24.328 14.438 1 96.94 719 ASN A N 1
ATOM 5743 C CA . ASN A 1 719 ? -19.594 -24.688 13.43 1 96.94 719 ASN A CA 1
ATOM 5744 C C . ASN A 1 719 ? -20.797 -25.391 14.055 1 96.94 719 ASN A C 1
ATOM 5746 O O . ASN A 1 719 ? -21.938 -25.141 13.664 1 96.94 719 ASN A O 1
ATOM 5750 N N . LEU A 1 720 ? -20.578 -26.203 15.039 1 95.81 720 LEU A N 1
ATOM 5751 C CA . LEU A 1 720 ? -21.641 -26.922 15.734 1 95.81 720 LEU A CA 1
ATOM 5752 C C . LEU A 1 720 ? -22.531 -25.953 16.516 1 95.81 720 LEU A C 1
ATOM 5754 O O . LEU A 1 720 ? -23.75 -25.984 16.375 1 95.81 720 LEU A O 1
ATOM 5758 N N . VAL A 1 721 ? -21.922 -25.047 17.188 1 95.25 721 VAL A N 1
ATOM 5759 C CA . VAL A 1 721 ? -22.656 -24.109 18.016 1 95.25 721 VAL A CA 1
ATOM 5760 C C . VAL A 1 721 ? -23.484 -23.172 17.156 1 95.25 721 VAL A C 1
ATOM 5762 O O . VAL A 1 721 ? -24.656 -22.891 17.453 1 95.25 721 VAL A O 1
ATOM 5765 N N . LEU A 1 722 ? -22.922 -22.75 16.062 1 94.88 722 LEU A N 1
ATOM 5766 C CA . LEU A 1 722 ? -23.609 -21.781 15.203 1 94.88 722 LEU A CA 1
ATOM 5767 C C . LEU A 1 722 ? -24.734 -22.438 14.43 1 94.88 722 LEU A C 1
ATOM 5769 O O . LEU A 1 722 ? -25.703 -21.781 14.055 1 94.88 722 LEU A O 1
ATOM 5773 N N . ARG A 1 723 ? -24.688 -23.719 14.188 1 93.62 723 ARG A N 1
ATOM 5774 C CA . ARG A 1 723 ? -25.766 -24.438 13.523 1 93.62 723 ARG A CA 1
ATOM 5775 C C . ARG A 1 723 ? -26.969 -24.609 14.453 1 93.62 723 ARG A C 1
ATOM 5777 O O . ARG A 1 723 ? -28.078 -24.859 14 1 93.62 723 ARG A O 1
ATOM 5784 N N . LEU A 1 724 ? -26.766 -24.422 15.727 1 90.44 724 LEU A N 1
ATOM 5785 C CA . LEU A 1 724 ? -27.844 -24.578 16.688 1 90.44 724 LEU A CA 1
ATOM 5786 C C . LEU A 1 724 ? -28.641 -23.281 16.844 1 90.44 724 LEU A C 1
ATOM 5788 O O . LEU A 1 724 ? -29.531 -23.203 17.672 1 90.44 724 LEU A O 1
ATOM 5792 N N . ALA A 1 725 ? -28.359 -22.375 16 1 85.5 725 ALA A N 1
ATOM 5793 C CA . ALA A 1 725 ? -29.047 -21.078 16.062 1 85.5 725 ALA A CA 1
ATOM 5794 C C . ALA A 1 725 ? -30.531 -21.219 15.742 1 85.5 725 ALA A C 1
ATOM 5796 O O . ALA A 1 725 ? -31.328 -20.359 16.125 1 85.5 725 ALA A O 1
ATOM 5797 N N . TRP A 1 726 ? -30.969 -22.297 15.047 1 81.56 726 TRP A N 1
ATOM 5798 C CA . TRP A 1 726 ? -32.375 -22.484 14.711 1 81.56 726 TRP A CA 1
ATOM 5799 C C . TRP A 1 726 ? -33.219 -22.719 15.969 1 81.56 726 TRP A C 1
ATOM 5801 O O . TRP A 1 726 ? -34.438 -22.594 15.945 1 81.56 726 TRP A O 1
ATOM 5811 N N . LEU A 1 727 ? -32.5 -22.969 17.078 1 83.31 727 LEU A N 1
ATOM 5812 C CA . LEU A 1 727 ? -33.219 -23.188 18.344 1 83.31 727 LEU A CA 1
ATOM 5813 C C . LEU A 1 727 ? -33.906 -21.906 18.797 1 83.31 727 LEU A C 1
ATOM 5815 O O . LEU A 1 727 ? -34.812 -21.953 19.625 1 83.31 727 LEU A O 1
ATOM 5819 N N . GLN A 1 728 ? -33.5 -20.797 18.188 1 80.62 728 GLN A N 1
ATOM 5820 C CA . GLN A 1 728 ? -34.156 -19.531 18.531 1 80.62 728 GLN A CA 1
ATOM 5821 C C . GLN A 1 728 ? -35.625 -19.562 18.172 1 80.62 728 GLN A C 1
ATOM 5823 O O . GLN A 1 728 ? -36.438 -18.844 18.781 1 80.62 728 GLN A O 1
ATOM 5828 N N . THR A 1 729 ? -36 -20.266 17.109 1 74.88 729 THR A N 1
ATOM 5829 C CA . THR A 1 729 ? -37.375 -20.391 16.672 1 74.88 729 THR A CA 1
ATOM 5830 C C . THR A 1 729 ? -38.25 -20.969 17.797 1 74.88 729 THR A C 1
ATOM 5832 O O . THR A 1 729 ? -39.438 -20.594 17.922 1 74.88 729 THR A O 1
ATOM 5835 N N . VAL A 1 730 ? -37.656 -21.797 18.594 1 75.56 730 VAL A N 1
ATOM 5836 C CA . VAL A 1 730 ? -38.438 -22.484 19.641 1 75.56 730 VAL A CA 1
ATOM 5837 C C . VAL A 1 730 ? -38.25 -21.766 20.969 1 75.56 730 VAL A C 1
ATOM 5839 O O . VAL A 1 730 ? -39.188 -21.562 21.719 1 75.56 730 VAL A O 1
ATOM 5842 N N . ILE A 1 731 ? -37.062 -21.281 21.172 1 74.06 731 ILE A N 1
ATOM 5843 C CA . ILE A 1 731 ? -36.719 -20.75 22.484 1 74.06 731 ILE A CA 1
ATOM 5844 C C . ILE A 1 731 ? -37.094 -19.266 22.531 1 74.06 731 ILE A C 1
ATOM 5846 O O . ILE A 1 731 ? -37.469 -18.75 23.594 1 74.06 731 ILE A O 1
ATOM 5850 N N . HIS A 1 732 ? -37.312 -18.547 21.453 1 74.69 732 HIS A N 1
ATOM 5851 C CA . HIS A 1 732 ? -37.594 -17.125 21.359 1 74.69 732 HIS A CA 1
ATOM 5852 C C . HIS A 1 732 ? -36.812 -16.328 22.406 1 74.69 732 HIS A C 1
ATOM 5854 O O . HIS A 1 732 ? -37.375 -15.711 23.297 1 74.69 732 HIS A O 1
ATOM 5860 N N . PRO A 1 733 ? -35.5 -16.328 22.188 1 70.81 733 PRO A N 1
ATOM 5861 C CA . PRO A 1 733 ? -34.719 -15.633 23.203 1 70.81 733 PRO A CA 1
ATOM 5862 C C . PRO A 1 733 ? -35 -14.133 23.25 1 70.81 733 PRO A C 1
ATOM 5864 O O . PRO A 1 733 ? -35.219 -13.516 22.203 1 70.81 733 PRO A O 1
ATOM 5867 N N . ASN A 1 734 ? -35.375 -13.594 24.344 1 70.69 734 ASN A N 1
ATOM 5868 C CA . ASN A 1 734 ? -35.5 -12.156 24.547 1 70.69 734 ASN A CA 1
ATOM 5869 C C . ASN A 1 734 ? -34.219 -11.523 25.031 1 70.69 734 ASN A C 1
ATOM 5871 O O . ASN A 1 734 ? -33.781 -11.734 26.172 1 70.69 734 ASN A O 1
ATOM 5875 N N . ILE A 1 735 ? -33.469 -11.102 24.062 1 72.44 735 ILE A N 1
ATOM 5876 C CA . ILE A 1 735 ? -32.188 -10.484 24.438 1 72.44 735 ILE A CA 1
ATOM 5877 C C . ILE A 1 735 ? -32.438 -9.047 24.875 1 72.44 735 ILE A C 1
ATOM 5879 O O . ILE A 1 735 ? -32.438 -8.125 24.062 1 72.44 735 ILE A O 1
ATOM 5883 N N . GLY A 1 736 ? -32.688 -8.82 26.078 1 69.5 736 GLY A N 1
ATOM 5884 C CA . GLY A 1 736 ? -32.844 -7.504 26.656 1 69.5 736 GLY A CA 1
ATOM 5885 C C . GLY A 1 736 ? -34 -6.723 26.078 1 69.5 736 GLY A C 1
ATOM 5886 O O . GLY A 1 736 ? -35.125 -7.242 25.984 1 69.5 736 GLY A O 1
ATOM 5887 N N . SER A 1 737 ? -33.688 -5.438 25.719 1 77.31 737 SER A N 1
ATOM 5888 C CA . SER A 1 737 ? -34.688 -4.48 25.234 1 77.31 737 SER A CA 1
ATOM 5889 C C . SER A 1 737 ? -34.625 -4.336 23.719 1 77.31 737 SER A C 1
ATOM 5891 O O . SER A 1 737 ? -35.25 -3.459 23.156 1 77.31 737 SER A O 1
ATOM 5893 N N . LEU A 1 738 ? -34.031 -5.355 23.109 1 80.56 738 LEU A N 1
ATOM 5894 C CA . LEU A 1 738 ? -33.875 -5.227 21.656 1 80.56 738 LEU A CA 1
ATOM 5895 C C . LEU A 1 738 ? -35.125 -5.738 20.922 1 80.56 738 LEU A C 1
ATOM 5897 O O . LEU A 1 738 ? -35.75 -6.707 21.359 1 80.56 738 LEU A O 1
ATOM 5901 N N . ASP A 1 739 ? -35.406 -4.988 19.875 1 84 739 ASP A N 1
ATOM 5902 C CA . ASP A 1 739 ? -36.469 -5.426 18.969 1 84 739 ASP A CA 1
ATOM 5903 C C . ASP A 1 739 ? -36.188 -6.816 18.422 1 84 739 ASP A C 1
ATOM 5905 O O . ASP A 1 739 ? -35.031 -7.164 18.156 1 84 739 ASP A O 1
ATOM 5909 N N . SER A 1 740 ? -37.188 -7.711 18.359 1 82.56 740 SER A N 1
ATOM 5910 C CA . SER A 1 740 ? -37.062 -9.086 17.875 1 82.56 740 SER A CA 1
ATOM 5911 C C . SER A 1 740 ? -36.438 -9.133 16.5 1 82.56 740 SER A C 1
ATOM 5913 O O . SER A 1 740 ? -35.688 -10.078 16.172 1 82.56 740 SER A O 1
ATOM 5915 N N . ARG A 1 741 ? -36.531 -8.156 15.664 1 87.62 741 ARG A N 1
ATOM 5916 C CA . ARG A 1 741 ? -36 -8.109 14.32 1 87.62 741 ARG A CA 1
ATOM 5917 C C . ARG A 1 741 ? -34.469 -7.949 14.352 1 87.62 741 ARG A C 1
ATOM 5919 O O . ARG A 1 741 ? -33.75 -8.477 13.492 1 87.62 741 ARG A O 1
ATOM 5926 N N . VAL A 1 742 ? -34.062 -7.191 15.344 1 88.94 742 VAL A N 1
ATOM 5927 C CA . VAL A 1 742 ? -32.625 -6.98 15.5 1 88.94 742 VAL A CA 1
ATOM 5928 C C . VAL A 1 742 ? -31.953 -8.273 15.961 1 88.94 742 VAL A C 1
ATOM 5930 O O . VAL A 1 742 ? -30.859 -8.609 15.516 1 88.94 742 VAL A O 1
ATOM 5933 N N . THR A 1 743 ? -32.656 -9.016 16.812 1 87.19 743 THR A N 1
ATOM 5934 C CA . THR A 1 743 ? -32.156 -10.305 17.266 1 87.19 743 THR A CA 1
ATOM 5935 C C . THR A 1 743 ? -32.031 -11.281 16.109 1 87.19 743 THR A C 1
ATOM 5937 O O . THR A 1 743 ? -31.047 -12.023 16 1 87.19 743 THR A O 1
ATOM 5940 N N . LEU A 1 744 ? -33.031 -11.258 15.258 1 87.88 744 LEU A N 1
ATOM 5941 C CA . LEU A 1 744 ? -33.031 -12.125 14.078 1 87.88 744 LEU A CA 1
ATOM 5942 C C . LEU A 1 744 ? -31.875 -11.734 13.141 1 87.88 744 LEU A C 1
ATOM 5944 O O . LEU A 1 744 ? -31.281 -12.602 12.5 1 87.88 744 LEU A O 1
ATOM 5948 N N . PHE A 1 745 ? -31.609 -10.469 13.086 1 92.38 745 PHE A N 1
ATOM 5949 C CA . PHE A 1 745 ? -30.5 -9.992 12.273 1 92.38 745 PHE A CA 1
ATOM 5950 C C . PHE A 1 745 ? -29.172 -10.539 12.789 1 92.38 745 PHE A C 1
ATOM 5952 O O . PHE A 1 745 ? -28.328 -10.984 12.008 1 92.38 745 PHE A O 1
ATOM 5959 N N . PHE A 1 746 ? -28.953 -10.508 14.055 1 92.25 746 PHE A N 1
ATOM 5960 C CA . PHE A 1 746 ? -27.719 -10.992 14.641 1 92.25 746 PHE A CA 1
ATOM 5961 C C . PHE A 1 746 ? -27.547 -12.484 14.406 1 92.25 746 PHE A C 1
ATOM 5963 O O . PHE A 1 746 ? -26.438 -12.961 14.141 1 92.25 746 PHE A O 1
ATOM 5970 N N . LEU A 1 747 ? -28.641 -13.211 14.445 1 91.31 747 LEU A N 1
ATOM 5971 C CA . LEU A 1 747 ? -28.562 -14.641 14.188 1 91.31 747 LEU A CA 1
ATOM 5972 C C . LEU A 1 747 ? -28.25 -14.922 12.727 1 91.31 747 LEU A C 1
ATOM 5974 O O . LEU A 1 747 ? -27.469 -15.828 12.422 1 91.31 747 LEU A O 1
ATOM 5978 N N . ALA A 1 748 ? -28.859 -14.117 11.891 1 94.5 748 ALA A N 1
ATOM 5979 C CA . ALA A 1 748 ? -28.547 -14.242 10.469 1 94.5 748 ALA A CA 1
ATOM 5980 C C . ALA A 1 748 ? -27.078 -13.898 10.188 1 94.5 748 ALA A C 1
ATOM 5982 O O . ALA A 1 748 ? -26.438 -14.547 9.359 1 94.5 748 ALA A O 1
ATOM 5983 N N . ALA A 1 749 ? -26.594 -12.883 10.883 1 96.25 749 ALA A N 1
ATOM 5984 C CA . ALA A 1 749 ? -25.188 -12.492 10.727 1 96.25 749 ALA A CA 1
ATOM 5985 C C . ALA A 1 749 ? -24.25 -13.602 11.188 1 96.25 749 ALA A C 1
ATOM 5987 O O . ALA A 1 749 ? -23.219 -13.859 10.555 1 96.25 749 ALA A O 1
ATOM 5988 N N . LEU A 1 750 ? -24.609 -14.266 12.203 1 95.38 750 LEU A N 1
ATOM 5989 C CA . LEU A 1 750 ? -23.797 -15.375 12.703 1 95.38 750 LEU A CA 1
ATOM 5990 C C . LEU A 1 750 ? -23.781 -16.531 11.711 1 95.38 750 LEU A C 1
ATOM 5992 O O . LEU A 1 750 ? -22.75 -17.203 11.555 1 95.38 750 LEU A O 1
ATOM 5996 N N . GLU A 1 751 ? -24.828 -16.75 11.039 1 95.19 751 GLU A N 1
ATOM 5997 C CA . GLU A 1 751 ? -24.875 -17.766 10 1 95.19 751 GLU A CA 1
ATOM 5998 C C . GLU A 1 751 ? -23.938 -17.438 8.844 1 95.19 751 GLU A C 1
ATOM 6000 O O . GLU A 1 751 ? -23.266 -18.312 8.312 1 95.19 751 GLU A O 1
ATOM 6005 N N . VAL A 1 752 ? -23.922 -16.188 8.555 1 96.81 752 VAL A N 1
ATOM 6006 C CA . VAL A 1 752 ? -23.031 -15.742 7.488 1 96.81 752 VAL A CA 1
ATOM 6007 C C . VAL A 1 752 ? -21.578 -15.953 7.898 1 96.81 752 VAL A C 1
ATOM 6009 O O . VAL A 1 752 ? -20.766 -16.422 7.102 1 96.81 752 VAL A O 1
ATOM 6012 N N . ILE A 1 753 ? -21.266 -15.688 9.109 1 97 753 ILE A N 1
ATOM 6013 C CA . ILE A 1 753 ? -19.922 -15.883 9.633 1 97 753 ILE A CA 1
ATOM 6014 C C . ILE A 1 753 ? -19.578 -17.375 9.633 1 97 753 ILE A C 1
ATOM 6016 O O . ILE A 1 753 ? -18.469 -17.75 9.258 1 97 753 ILE A O 1
ATOM 6020 N N . ARG A 1 754 ? -20.531 -18.172 10.016 1 97.06 754 ARG A N 1
ATOM 6021 C CA . ARG A 1 754 ? -20.328 -19.609 9.977 1 97.06 754 ARG A CA 1
ATOM 6022 C C . ARG A 1 754 ? -19.969 -20.078 8.57 1 97.06 754 ARG A C 1
ATOM 6024 O O . ARG A 1 754 ? -19.062 -20.891 8.391 1 97.06 754 ARG A O 1
ATOM 6031 N N . ARG A 1 755 ? -20.656 -19.578 7.648 1 97.12 755 ARG A N 1
ATOM 6032 C CA . ARG A 1 755 ? -20.422 -19.938 6.258 1 97.12 755 ARG A CA 1
ATOM 6033 C C . ARG A 1 755 ? -19.031 -19.5 5.812 1 97.12 755 ARG A C 1
ATOM 6035 O O . ARG A 1 755 ? -18.359 -20.203 5.043 1 97.12 755 ARG A O 1
ATOM 6042 N N . GLY A 1 756 ? -18.609 -18.359 6.273 1 97.44 756 GLY A N 1
ATOM 6043 C CA . GLY A 1 756 ? -17.25 -17.938 5.988 1 97.44 756 GLY A CA 1
ATOM 6044 C C . GLY A 1 756 ? -16.203 -18.906 6.5 1 97.44 756 GLY A C 1
ATOM 6045 O O . GLY A 1 756 ? -15.219 -19.172 5.809 1 97.44 756 GLY A O 1
ATOM 6046 N N . HIS A 1 757 ? -16.484 -19.422 7.645 1 96.75 757 HIS A N 1
ATOM 6047 C CA . HIS A 1 757 ? -15.586 -20.422 8.211 1 96.75 757 HIS A CA 1
ATOM 6048 C C . HIS A 1 757 ? -15.602 -21.703 7.379 1 96.75 757 HIS A C 1
ATOM 6050 O O . HIS A 1 757 ? -14.547 -22.281 7.109 1 96.75 757 HIS A O 1
ATOM 6056 N N . TRP A 1 758 ? -16.719 -22.062 7.012 1 97.75 758 TRP A N 1
ATOM 6057 C CA . TRP A 1 758 ? -16.906 -23.234 6.172 1 97.75 758 TRP A CA 1
ATOM 6058 C C . TRP A 1 758 ? -16.156 -23.078 4.848 1 97.75 758 TRP A C 1
ATOM 6060 O O . TRP A 1 758 ? -15.492 -24.016 4.383 1 97.75 758 TRP A O 1
ATOM 6070 N N . ASN A 1 759 ? -16.203 -21.906 4.285 1 98.19 759 ASN A N 1
ATOM 6071 C CA . ASN A 1 759 ? -15.562 -21.625 3.006 1 98.19 759 ASN A CA 1
ATOM 6072 C C . ASN A 1 759 ? -14.062 -21.922 3.053 1 98.19 759 ASN A C 1
ATOM 6074 O O . ASN A 1 759 ? -13.508 -22.453 2.098 1 98.19 759 ASN A O 1
ATOM 6078 N N . PHE A 1 760 ? -13.461 -21.578 4.113 1 98.06 760 PHE A N 1
ATOM 6079 C CA . PHE A 1 760 ? -12.016 -21.75 4.199 1 98.06 760 PHE A CA 1
ATOM 6080 C C . PHE A 1 760 ? -11.633 -23.219 4.125 1 98.06 760 PHE A C 1
ATOM 6082 O O . PHE A 1 760 ? -10.789 -23.609 3.316 1 98.06 760 PHE A O 1
ATOM 6089 N N . TYR A 1 761 ? -12.258 -24.016 4.906 1 97.88 761 TYR A N 1
ATOM 6090 C CA . TYR A 1 761 ? -11.867 -25.406 5.016 1 97.88 761 TYR A CA 1
ATOM 6091 C C . TYR A 1 761 ? -12.32 -26.203 3.793 1 97.88 761 TYR A C 1
ATOM 6093 O O . TYR A 1 761 ? -11.68 -27.172 3.4 1 97.88 761 TYR A O 1
ATOM 6101 N N . ARG A 1 762 ? -13.391 -25.734 3.215 1 97.38 762 ARG A N 1
ATOM 6102 C CA . ARG A 1 762 ? -13.836 -26.375 1.983 1 97.38 762 ARG A CA 1
ATOM 6103 C C . ARG A 1 762 ? -12.797 -26.234 0.881 1 97.38 762 ARG A C 1
ATOM 6105 O O . ARG A 1 762 ? -12.484 -27.188 0.174 1 97.38 762 ARG A O 1
ATOM 6112 N N . LEU A 1 763 ? -12.242 -25.062 0.734 1 97.38 763 LEU A N 1
ATOM 6113 C CA . LEU A 1 763 ? -11.25 -24.812 -0.307 1 97.38 763 LEU A CA 1
ATOM 6114 C C . LEU A 1 763 ? -9.906 -25.438 0.072 1 97.38 763 LEU A C 1
ATOM 6116 O O . LEU A 1 763 ? -9.141 -25.859 -0.801 1 97.38 763 LEU A O 1
ATOM 6120 N N . GLU A 1 764 ? -9.633 -25.438 1.377 1 97.06 764 GLU A N 1
ATOM 6121 C CA . GLU A 1 764 ? -8.422 -26.141 1.803 1 97.06 764 GLU A CA 1
ATOM 6122 C C . GLU A 1 764 ? -8.453 -27.594 1.377 1 97.06 764 GLU A C 1
ATOM 6124 O O . GLU A 1 764 ? -7.457 -28.125 0.871 1 97.06 764 GLU A O 1
ATOM 6129 N N . ASN A 1 765 ? -9.602 -28.203 1.622 1 96.12 765 ASN A N 1
ATOM 6130 C CA . ASN A 1 765 ? -9.766 -29.609 1.261 1 96.12 765 ASN A CA 1
ATOM 6131 C C . ASN A 1 765 ? -9.625 -29.812 -0.245 1 96.12 765 ASN A C 1
ATOM 6133 O O . ASN A 1 765 ? -8.977 -30.766 -0.688 1 96.12 765 ASN A O 1
ATOM 6137 N N . GLU A 1 766 ? -10.203 -28.953 -0.985 1 94.38 766 GLU A N 1
ATOM 6138 C CA . GLU A 1 766 ? -10.109 -29.047 -2.439 1 94.38 766 GLU A CA 1
ATOM 6139 C C . GLU A 1 766 ? -8.672 -28.844 -2.908 1 94.38 766 GLU A C 1
ATOM 6141 O O . GLU A 1 766 ? -8.211 -29.516 -3.832 1 94.38 766 GLU A O 1
ATOM 6146 N N . HIS A 1 767 ? -8.016 -27.922 -2.338 1 94.56 767 HIS A N 1
ATOM 6147 C CA . HIS A 1 767 ? -6.617 -27.672 -2.68 1 94.56 767 HIS A CA 1
ATOM 6148 C C . HIS A 1 767 ? -5.742 -28.875 -2.385 1 94.56 767 HIS A C 1
ATOM 6150 O O . HIS A 1 767 ? -4.891 -29.25 -3.197 1 94.56 767 HIS A O 1
ATOM 6156 N N . LEU A 1 768 ? -5.949 -29.5 -1.248 1 93.81 768 LEU A N 1
ATOM 6157 C CA . LEU A 1 768 ? -5.164 -30.672 -0.864 1 93.81 768 LEU A CA 1
ATOM 6158 C C . LEU A 1 768 ? -5.445 -31.844 -1.794 1 93.81 768 LEU A C 1
ATOM 6160 O O . LEU A 1 768 ? -4.547 -32.625 -2.09 1 93.81 768 LEU A O 1
ATOM 6164 N N . ASN A 1 769 ? -6.672 -31.953 -2.205 1 91.06 769 ASN A N 1
ATOM 6165 C CA . ASN A 1 769 ? -7.008 -33 -3.186 1 91.06 769 ASN A CA 1
ATOM 6166 C C . ASN A 1 769 ? -6.297 -32.75 -4.512 1 91.06 769 ASN A C 1
ATOM 6168 O O . ASN A 1 769 ? -5.789 -33.688 -5.129 1 91.06 769 ASN A O 1
ATOM 6172 N N . ASN A 1 770 ? -6.215 -31.547 -4.93 1 88.5 770 ASN A N 1
ATOM 6173 C CA . ASN A 1 770 ? -5.488 -31.203 -6.145 1 88.5 770 ASN A CA 1
ATOM 6174 C C . ASN A 1 770 ? -3.988 -31.422 -5.988 1 88.5 770 ASN A C 1
ATOM 6176 O O . ASN A 1 770 ? -3.334 -31.922 -6.906 1 88.5 770 ASN A O 1
ATOM 6180 N N . ALA A 1 771 ? -3.498 -31.016 -4.922 1 88.25 771 ALA A N 1
ATOM 6181 C CA . ALA A 1 771 ? -2.074 -31.188 -4.641 1 88.25 771 ALA A CA 1
ATOM 6182 C C . ALA A 1 771 ? -1.704 -32.656 -4.562 1 88.25 771 ALA A C 1
ATOM 6184 O O . ALA A 1 771 ? -0.616 -33.062 -4.984 1 88.25 771 ALA A O 1
ATOM 6185 N N . GLY A 1 772 ? -2.592 -33.438 -3.957 1 85.06 772 GLY A N 1
ATOM 6186 C CA . GLY A 1 772 ? -2.354 -34.875 -3.877 1 85.06 772 GLY A CA 1
ATOM 6187 C C . GLY A 1 772 ? -2.248 -35.531 -5.234 1 85.06 772 GLY A C 1
ATOM 6188 O O . GLY A 1 772 ? -1.438 -36.469 -5.426 1 85.06 772 GLY A O 1
ATOM 6189 N N . LYS A 1 773 ? -2.949 -34.969 -6.18 1 85.81 773 LYS A N 1
ATOM 6190 C CA . LYS A 1 773 ? -2.916 -35.531 -7.535 1 85.81 773 LYS A CA 1
ATOM 6191 C C . LYS A 1 773 ? -1.985 -34.719 -8.43 1 85.81 773 LYS A C 1
ATOM 6193 O O . LYS A 1 773 ? -1.917 -34.938 -9.641 1 85.81 773 LYS A O 1
ATOM 6198 N N . PHE A 1 774 ? -1.317 -33.688 -7.914 1 86.38 774 PHE A N 1
ATOM 6199 C CA . PHE A 1 774 ? -0.352 -32.812 -8.578 1 86.38 774 PHE A CA 1
ATOM 6200 C C . PHE A 1 774 ? -0.986 -32.125 -9.766 1 86.38 774 PHE A C 1
ATOM 6202 O O . PHE A 1 774 ? -0.352 -31.969 -10.812 1 86.38 774 PHE A O 1
ATOM 6209 N N . ARG A 1 775 ? -2.221 -31.828 -9.539 1 86.44 775 ARG A N 1
ATOM 6210 C CA . ARG A 1 775 ? -2.932 -31.109 -10.586 1 86.44 775 ARG A CA 1
ATOM 6211 C C . ARG A 1 775 ? -2.711 -29.594 -10.461 1 86.44 775 ARG A C 1
ATOM 6213 O O . ARG A 1 775 ? -3.328 -28.938 -9.617 1 86.44 775 ARG A O 1
ATOM 6220 N N . ALA A 1 776 ? -1.896 -29.078 -11.305 1 87.44 776 ALA A N 1
ATOM 6221 C CA . ALA A 1 776 ? -1.595 -27.641 -11.242 1 87.44 776 ALA A CA 1
ATOM 6222 C C . ALA A 1 776 ? -2.195 -26.906 -12.43 1 87.44 776 ALA A C 1
ATOM 6224 O O . ALA A 1 776 ? -2.291 -25.672 -12.414 1 87.44 776 ALA A O 1
ATOM 6225 N N . VAL A 1 777 ? -2.582 -27.656 -13.445 1 87.31 777 VAL A N 1
ATOM 6226 C CA . VAL A 1 777 ? -3.141 -27.031 -14.641 1 87.31 777 VAL A CA 1
ATOM 6227 C C . VAL A 1 777 ? -4.48 -27.688 -14.984 1 87.31 777 VAL A C 1
ATOM 6229 O O . VAL A 1 777 ? -4.711 -28.859 -14.664 1 87.31 777 VAL A O 1
ATOM 6232 N N . LYS A 1 778 ? -5.305 -26.891 -15.617 1 82.88 778 LYS A N 1
ATOM 6233 C CA . LYS A 1 778 ? -6.617 -27.375 -16.031 1 82.88 778 LYS A CA 1
ATOM 6234 C C . LYS A 1 778 ? -6.516 -28.219 -17.297 1 82.88 778 LYS A C 1
ATOM 6236 O O . LYS A 1 778 ? -5.77 -27.875 -18.219 1 82.88 778 LYS A O 1
ATOM 6241 N N . VAL A 1 779 ? -7.152 -29.312 -17.234 1 78.81 779 VAL A N 1
ATOM 6242 C CA . VAL A 1 779 ? -7.199 -30.141 -18.438 1 78.81 779 VAL A CA 1
ATOM 6243 C C . VAL A 1 779 ? -8.398 -29.734 -19.297 1 78.81 779 VAL A C 1
ATOM 6245 O O . VAL A 1 779 ? -9.547 -29.984 -18.922 1 78.81 779 VAL A O 1
ATOM 6248 N N . VAL A 1 780 ? -8.125 -29.062 -20.297 1 78.19 780 VAL A N 1
ATOM 6249 C CA . VAL A 1 780 ? -9.18 -28.625 -21.203 1 78.19 780 VAL A CA 1
ATOM 6250 C C . VAL A 1 780 ? -9.477 -29.734 -22.203 1 78.19 780 VAL A C 1
ATOM 6252 O O . VAL A 1 780 ? -8.562 -30.312 -22.797 1 78.19 780 VAL A O 1
ATOM 6255 N N . PRO A 1 781 ? -10.75 -30.047 -22.297 1 79 781 PRO A N 1
ATOM 6256 C CA . PRO A 1 781 ? -11.094 -31.062 -23.297 1 79 781 PRO A CA 1
ATOM 6257 C C . PRO A 1 781 ? -10.836 -30.594 -24.734 1 79 781 PRO A C 1
ATOM 6259 O O . PRO A 1 781 ? -10.945 -29.391 -25.016 1 79 781 PRO A O 1
ATOM 6262 N N . LEU A 1 782 ? -10.406 -31.484 -25.531 1 83.75 782 LEU A N 1
ATOM 6263 C CA . LEU A 1 782 ? -10.109 -31.156 -26.922 1 83.75 782 LEU A CA 1
ATOM 6264 C C . LEU A 1 782 ? -11.32 -31.422 -27.812 1 83.75 782 LEU A C 1
ATOM 6266 O O . LEU A 1 782 ? -12.062 -32.375 -27.594 1 83.75 782 LEU A O 1
ATOM 6270 N N . PRO A 1 783 ? -11.586 -30.609 -28.688 1 81.31 783 PRO A N 1
ATOM 6271 C CA . PRO A 1 783 ? -12.828 -30.625 -29.453 1 81.31 783 PRO A CA 1
ATOM 6272 C C . PRO A 1 783 ? -12.836 -31.734 -30.516 1 81.31 783 PRO A C 1
ATOM 6274 O O . PRO A 1 783 ? -13.906 -32.219 -30.891 1 81.31 783 PRO A O 1
ATOM 6277 N N . PHE A 1 784 ? -11.609 -32.219 -31.031 1 81.81 784 PHE A N 1
ATOM 6278 C CA . PHE A 1 784 ? -11.625 -33.094 -32.188 1 81.81 784 PHE A CA 1
ATOM 6279 C C . PHE A 1 784 ? -11.195 -34.5 -31.812 1 81.81 784 PHE A C 1
ATOM 6281 O O . PHE A 1 784 ? -10.234 -34.688 -31.062 1 81.81 784 PHE A O 1
ATOM 6288 N N . GLN A 1 785 ? -12.047 -35.562 -32.094 1 76.5 785 GLN A N 1
ATOM 6289 C CA . GLN A 1 785 ? -11.672 -36.969 -31.906 1 76.5 785 GLN A CA 1
ATOM 6290 C C . GLN A 1 785 ? -11.547 -37.688 -33.25 1 76.5 785 GLN A C 1
ATOM 6292 O O . GLN A 1 785 ? -12.453 -37.594 -34.094 1 76.5 785 GLN A O 1
ATOM 6297 N N . GLU A 1 786 ? -10.273 -38.219 -33.531 1 63.22 786 GLU A N 1
ATOM 6298 C CA . GLU A 1 786 ? -10.039 -38.938 -34.781 1 63.22 786 GLU A CA 1
ATOM 6299 C C . GLU A 1 786 ? -10.648 -40.344 -34.719 1 63.22 786 GLU A C 1
ATOM 6301 O O . GLU A 1 786 ? -10.469 -41.094 -33.75 1 63.22 786 GLU A O 1
ATOM 6306 N N . VAL A 1 787 ? -11.711 -40.719 -35.406 1 55.19 787 VAL A N 1
ATOM 6307 C CA . VAL A 1 787 ? -12.289 -42.062 -35.5 1 55.19 787 VAL A CA 1
ATOM 6308 C C . VAL A 1 787 ? -11.492 -42.906 -36.5 1 55.19 787 VAL A C 1
ATOM 6310 O O . VAL A 1 787 ? -11.297 -42.5 -37.656 1 55.19 787 VAL A O 1
ATOM 6313 N N . GLU A 1 788 ? -10.5 -43.781 -36.031 1 44.44 788 GLU A N 1
ATOM 6314 C CA . GLU A 1 788 ? -9.875 -44.719 -36.938 1 44.44 788 GLU A CA 1
ATOM 6315 C C . GLU A 1 788 ? -10.914 -45.625 -37.594 1 44.44 788 GLU A C 1
ATOM 6317 O O . GLU A 1 788 ? -11.812 -46.125 -36.938 1 44.44 788 GLU A O 1
ATOM 6322 N N . GLU A 1 789 ? -11.125 -45.5 -38.906 1 38.91 789 GLU A N 1
ATOM 6323 C CA . GLU A 1 789 ? -11.875 -46.5 -39.656 1 38.91 789 GLU A CA 1
ATOM 6324 C C . GLU A 1 789 ? -11.289 -47.906 -39.438 1 38.91 789 GLU A C 1
ATOM 6326 O O . GLU A 1 789 ? -10.102 -48.125 -39.688 1 38.91 789 GLU A O 1
ATOM 6331 N N . GLU A 1 790 ? -11.711 -48.656 -38.469 1 35 790 GLU A N 1
ATOM 6332 C CA . GLU A 1 790 ? -11.531 -50.094 -38.75 1 35 790 GLU A CA 1
ATOM 6333 C C . GLU A 1 790 ? -12.383 -50.5 -39.969 1 35 790 GLU A C 1
ATOM 6335 O O . GLU A 1 790 ? -13.547 -50.156 -40.062 1 35 790 GLU A O 1
ATOM 6340 N N . MET B 1 1 ? 6.863 -4.961 -18.75 1 45.88 1 MET B N 1
ATOM 6341 C CA . MET B 1 1 ? 8.305 -4.84 -18.547 1 45.88 1 MET B CA 1
ATOM 6342 C C . MET B 1 1 ? 8.758 -3.398 -18.75 1 45.88 1 MET B C 1
ATOM 6344 O O . MET B 1 1 ? 8.445 -2.781 -19.766 1 45.88 1 MET B O 1
ATOM 6348 N N . VAL B 1 2 ? 9.125 -2.854 -17.766 1 59.44 2 VAL B N 1
ATOM 6349 C CA . VAL B 1 2 ? 9.562 -1.467 -17.875 1 59.44 2 VAL B CA 1
ATOM 6350 C C . VAL B 1 2 ? 10.789 -1.386 -18.781 1 59.44 2 VAL B C 1
ATOM 6352 O O . VAL B 1 2 ? 11.641 -2.277 -18.781 1 59.44 2 VAL B O 1
ATOM 6355 N N . LYS B 1 3 ? 10.766 -0.465 -19.734 1 75.25 3 LYS B N 1
ATOM 6356 C CA . LYS B 1 3 ? 11.883 -0.2 -20.641 1 75.25 3 LYS B CA 1
ATOM 6357 C C . LYS B 1 3 ? 13.188 -0.023 -19.875 1 75.25 3 LYS B C 1
ATOM 6359 O O . LYS B 1 3 ? 13.195 0.553 -18.781 1 75.25 3 LYS B O 1
ATOM 6364 N N . PHE B 1 4 ? 14.242 -0.656 -20.266 1 81.38 4 PHE B N 1
ATOM 6365 C CA . PHE B 1 4 ? 15.555 -0.593 -19.625 1 81.38 4 PHE B CA 1
ATOM 6366 C C . PHE B 1 4 ? 15.961 0.852 -19.359 1 81.38 4 PHE B C 1
ATOM 6368 O O . PHE B 1 4 ? 16.531 1.158 -18.312 1 81.38 4 PHE B O 1
ATOM 6375 N N . SER B 1 5 ? 15.656 1.69 -20.281 1 83.44 5 SER B N 1
ATOM 6376 C CA . SER B 1 5 ? 16.062 3.086 -20.125 1 83.44 5 SER B CA 1
ATOM 6377 C C . SER B 1 5 ? 15.461 3.693 -18.859 1 83.44 5 SER B C 1
ATOM 6379 O O . SER B 1 5 ? 16.141 4.418 -18.141 1 83.44 5 SER B O 1
ATOM 6381 N N . LYS B 1 6 ? 14.266 3.359 -18.641 1 83.12 6 LYS B N 1
ATOM 6382 C CA . LYS B 1 6 ? 13.609 3.893 -17.453 1 83.12 6 LYS B CA 1
ATOM 6383 C C . LYS B 1 6 ? 14.164 3.258 -16.172 1 83.12 6 LYS B C 1
ATOM 6385 O O . LYS B 1 6 ? 14.352 3.939 -15.172 1 83.12 6 LYS B O 1
ATOM 6390 N N . ARG B 1 7 ? 14.477 2.045 -16.25 1 81.88 7 ARG B N 1
ATOM 6391 C CA . ARG B 1 7 ? 15.07 1.357 -15.117 1 81.88 7 ARG B CA 1
ATOM 6392 C C . ARG B 1 7 ? 16.469 1.874 -14.836 1 81.88 7 ARG B C 1
ATOM 6394 O O . ARG B 1 7 ? 16.859 2.031 -13.672 1 81.88 7 ARG B O 1
ATOM 6401 N N . PHE B 1 8 ? 17.156 2.104 -15.922 1 87.31 8 PHE B N 1
ATOM 6402 C CA . PHE B 1 8 ? 18.516 2.646 -15.812 1 87.31 8 PHE B CA 1
ATOM 6403 C C . PHE B 1 8 ? 18.484 4.016 -15.141 1 87.31 8 PHE B C 1
ATOM 6405 O O . PHE B 1 8 ? 19.219 4.254 -14.188 1 87.31 8 PHE B O 1
ATOM 6412 N N . GLU B 1 9 ? 17.625 4.82 -15.531 1 84.31 9 GLU B N 1
ATOM 6413 C CA . GLU B 1 9 ? 17.516 6.164 -14.977 1 84.31 9 GLU B CA 1
ATOM 6414 C C . GLU B 1 9 ? 17.078 6.125 -13.516 1 84.31 9 GLU B C 1
ATOM 6416 O O . GLU B 1 9 ? 17.484 6.969 -12.711 1 84.31 9 GLU B O 1
ATOM 6421 N N . GLY B 1 10 ? 16.312 5.172 -13.219 1 85.19 10 GLY B N 1
ATOM 6422 C CA . GLY B 1 10 ? 15.797 5.047 -11.859 1 85.19 10 GLY B CA 1
ATOM 6423 C C . GLY B 1 10 ? 16.844 4.551 -10.875 1 85.19 10 GLY B C 1
ATOM 6424 O O . GLY B 1 10 ? 16.719 4.762 -9.672 1 85.19 10 GLY B O 1
ATOM 6425 N N . GLN B 1 11 ? 17.953 3.992 -11.328 1 87.19 11 GLN B N 1
ATOM 6426 C CA . GLN B 1 11 ? 18.938 3.387 -10.438 1 87.19 11 GLN B CA 1
ATOM 6427 C C . GLN B 1 11 ? 20.203 4.223 -10.375 1 87.19 11 GLN B C 1
ATOM 6429 O O . GLN B 1 11 ? 21.141 3.896 -9.633 1 87.19 11 GLN B O 1
ATOM 6434 N N . LEU B 1 12 ? 20.203 5.312 -11.055 1 90.19 12 LEU B N 1
ATOM 6435 C CA . LEU B 1 12 ? 21.391 6.16 -11.062 1 90.19 12 LEU B CA 1
ATOM 6436 C C . LEU B 1 12 ? 21.547 6.895 -9.734 1 90.19 12 LEU B C 1
ATOM 6438 O O . LEU B 1 12 ? 20.562 7.176 -9.062 1 90.19 12 LEU B O 1
ATOM 6442 N N . VAL B 1 13 ? 22.781 7.082 -9.406 1 89.31 13 VAL B N 1
ATOM 6443 C CA . VAL B 1 13 ? 23.047 8.008 -8.312 1 89.31 13 VAL B CA 1
ATOM 6444 C C . VAL B 1 13 ? 22.719 9.43 -8.75 1 89.31 13 VAL B C 1
ATOM 6446 O O . VAL B 1 13 ? 23.344 9.969 -9.664 1 89.31 13 VAL B O 1
ATOM 6449 N N . PRO B 1 14 ? 21.812 10.008 -8.102 1 88.62 14 PRO B N 1
ATOM 6450 C CA . PRO B 1 14 ? 21.297 11.281 -8.602 1 88.62 14 PRO B CA 1
ATOM 6451 C C . PRO B 1 14 ? 22.375 12.352 -8.711 1 88.62 14 PRO B C 1
ATOM 6453 O O . PRO B 1 14 ? 22.359 13.148 -9.656 1 88.62 14 PRO B O 1
ATOM 6456 N N . GLU B 1 15 ? 23.281 12.391 -7.836 1 89.75 15 GLU B N 1
ATOM 6457 C CA . GLU B 1 15 ? 24.328 13.406 -7.82 1 89.75 15 GLU B CA 1
ATOM 6458 C C . GLU B 1 15 ? 25.375 13.148 -8.898 1 89.75 15 GLU B C 1
ATOM 6460 O O . GLU B 1 15 ? 26.156 14.039 -9.242 1 89.75 15 GLU B O 1
ATOM 6465 N N . TRP B 1 16 ? 25.406 11.906 -9.438 1 91 16 TRP B N 1
ATOM 6466 C CA . TRP B 1 16 ? 26.391 11.523 -10.445 1 91 16 TRP B CA 1
ATOM 6467 C C . TRP B 1 16 ? 25.734 11.297 -11.797 1 91 16 TRP B C 1
ATOM 6469 O O . TRP B 1 16 ? 26.297 10.617 -12.664 1 91 16 TRP B O 1
ATOM 6479 N N . LYS B 1 17 ? 24.609 11.797 -11.977 1 88.88 17 LYS B N 1
ATOM 6480 C CA . LYS B 1 17 ? 23.812 11.508 -13.164 1 88.88 17 LYS B CA 1
ATOM 6481 C C . LYS B 1 17 ? 24.578 11.836 -14.438 1 88.88 17 LYS B C 1
ATOM 6483 O O . LYS B 1 17 ? 24.594 11.047 -15.383 1 88.88 17 LYS B O 1
ATOM 6488 N N . ASP B 1 18 ? 25.312 12.938 -14.453 1 88.88 18 ASP B N 1
ATOM 6489 C CA . ASP B 1 18 ? 26 13.391 -15.656 1 88.88 18 ASP B CA 1
ATOM 6490 C C . ASP B 1 18 ? 27.297 12.617 -15.875 1 88.88 18 ASP B C 1
ATOM 6492 O O . ASP B 1 18 ? 27.875 12.656 -16.969 1 88.88 18 ASP B O 1
ATOM 6496 N N . ALA B 1 19 ? 27.719 11.898 -14.82 1 92.56 19 ALA B N 1
ATOM 6497 C CA . ALA B 1 19 ? 28.953 11.125 -14.938 1 92.56 19 ALA B CA 1
ATOM 6498 C C . ALA B 1 19 ? 28.688 9.758 -15.547 1 92.56 19 ALA B C 1
ATOM 6500 O O . ALA B 1 19 ? 29.594 9.117 -16.078 1 92.56 19 ALA B O 1
ATOM 6501 N N . PHE B 1 20 ? 27.469 9.281 -15.539 1 93.69 20 PHE B N 1
ATOM 6502 C CA . PHE B 1 20 ? 27.109 8 -16.125 1 93.69 20 PHE B CA 1
ATOM 6503 C C . PHE B 1 20 ? 27.078 8.094 -17.656 1 93.69 20 PHE B C 1
ATOM 6505 O O . PHE B 1 20 ? 27.031 9.195 -18.203 1 93.69 20 PHE B O 1
ATOM 6512 N N . VAL B 1 21 ? 27.078 6.875 -18.219 1 94.12 21 VAL B N 1
ATOM 6513 C CA . VAL B 1 21 ? 27 6.812 -19.688 1 94.12 21 VAL B CA 1
ATOM 6514 C C . VAL B 1 21 ? 25.656 7.379 -20.141 1 94.12 21 VAL B C 1
ATOM 6516 O O . VAL B 1 21 ? 24.625 7.121 -19.531 1 94.12 21 VAL B O 1
ATOM 6519 N N . ASP B 1 22 ? 25.75 8.203 -21.156 1 92.69 22 ASP B N 1
ATOM 6520 C CA . ASP B 1 22 ? 24.516 8.758 -21.719 1 92.69 22 ASP B CA 1
ATOM 6521 C C . ASP B 1 22 ? 23.812 7.734 -22.609 1 92.69 22 ASP B C 1
ATOM 6523 O O . ASP B 1 22 ? 23.906 7.812 -23.844 1 92.69 22 ASP B O 1
ATOM 6527 N N . TYR B 1 23 ? 23.109 6.871 -22 1 92.75 23 TYR B N 1
ATOM 6528 C CA . TYR B 1 23 ? 22.453 5.766 -22.703 1 92.75 23 TYR B CA 1
ATOM 6529 C C . TYR B 1 23 ? 21.391 6.285 -23.672 1 92.75 23 TYR B C 1
ATOM 6531 O O . TYR B 1 23 ? 21.219 5.734 -24.766 1 92.75 23 TYR B O 1
ATOM 6539 N N . TRP B 1 24 ? 20.797 7.391 -23.375 1 89.44 24 TRP B N 1
ATOM 6540 C CA . TRP B 1 24 ? 19.75 7.953 -24.219 1 89.44 24 TRP B CA 1
ATOM 6541 C C . TRP B 1 24 ? 20.312 8.453 -25.547 1 89.44 24 TRP B C 1
ATOM 6543 O O . TRP B 1 24 ? 19.734 8.195 -26.609 1 89.44 24 TRP B O 1
ATOM 6553 N N . GLN B 1 25 ? 21.359 9.133 -25.469 1 91.19 25 GLN B N 1
ATOM 6554 C CA . GLN B 1 25 ? 22 9.641 -26.688 1 91.19 25 GLN B CA 1
ATOM 6555 C C . GLN B 1 25 ? 22.484 8.508 -27.578 1 91.19 25 GLN B C 1
ATOM 6557 O O . GLN B 1 25 ? 22.344 8.562 -28.797 1 91.19 25 GLN B O 1
ATOM 6562 N N . LEU B 1 26 ? 23 7.508 -26.969 1 93.62 26 LEU B N 1
ATOM 6563 C CA . LEU B 1 26 ? 23.5 6.359 -27.719 1 93.62 26 LEU B CA 1
ATOM 6564 C C . LEU B 1 26 ? 22.344 5.602 -28.375 1 93.62 26 LEU B C 1
ATOM 6566 O O . LEU B 1 26 ? 22.469 5.117 -29.5 1 93.62 26 LEU B O 1
ATOM 6570 N N . LYS B 1 27 ? 21.266 5.48 -27.656 1 92.19 27 LYS B N 1
ATOM 6571 C CA . LYS B 1 27 ? 20.078 4.828 -28.203 1 92.19 27 LYS B CA 1
ATOM 6572 C C . LYS B 1 27 ? 19.531 5.594 -29.406 1 92.19 27 LYS B C 1
ATOM 6574 O O . LYS B 1 27 ? 19.109 4.988 -30.391 1 92.19 27 LYS B O 1
ATOM 6579 N N . LYS B 1 28 ? 19.594 6.902 -29.422 1 91.81 28 LYS B N 1
ATOM 6580 C CA . LYS B 1 28 ? 19.156 7.738 -30.547 1 91.81 28 LYS B CA 1
ATOM 6581 C C . LYS B 1 28 ? 20.062 7.527 -31.766 1 91.81 28 LYS B C 1
ATOM 6583 O O . LYS B 1 28 ? 19.578 7.496 -32.906 1 91.81 28 LYS B O 1
ATOM 6588 N N . ASP B 1 29 ? 21.266 7.359 -31.453 1 92.5 29 ASP B N 1
ATOM 6589 C CA . ASP B 1 29 ? 22.219 7.121 -32.531 1 92.5 29 ASP B CA 1
ATOM 6590 C C . ASP B 1 29 ? 21.984 5.766 -33.188 1 92.5 29 ASP B C 1
ATOM 6592 O O . ASP B 1 29 ? 22.094 5.633 -34.406 1 92.5 29 ASP B O 1
ATOM 6596 N N . VAL B 1 30 ? 21.625 4.801 -32.406 1 92.38 30 VAL B N 1
ATOM 6597 C CA . VAL B 1 30 ? 21.359 3.471 -32.938 1 92.38 30 VAL B CA 1
ATOM 6598 C C . VAL B 1 30 ? 20.062 3.494 -33.781 1 92.38 30 VAL B C 1
ATOM 6600 O O . VAL B 1 30 ? 19.969 2.832 -34.812 1 92.38 30 VAL B O 1
ATOM 6603 N N . LYS B 1 31 ? 19.094 4.242 -33.375 1 90.31 31 LYS B N 1
ATOM 6604 C CA . LYS B 1 31 ? 17.844 4.363 -34.125 1 90.31 31 LYS B CA 1
ATOM 6605 C C . LYS B 1 31 ? 18.078 5.043 -35.469 1 90.31 31 LYS B C 1
ATOM 6607 O O . LYS B 1 31 ? 17.422 4.695 -36.469 1 90.31 31 LYS B O 1
ATOM 6612 N N . LYS B 1 32 ? 19 5.945 -35.5 1 88.88 32 LYS B N 1
ATOM 6613 C CA . LYS B 1 32 ? 19.359 6.59 -36.75 1 88.88 32 LYS B CA 1
ATOM 6614 C C . LYS B 1 32 ? 19.984 5.594 -37.75 1 88.88 32 LYS B C 1
ATOM 6616 O O . LYS B 1 32 ? 19.734 5.652 -38.938 1 88.88 32 LYS B O 1
ATOM 6621 N N . LEU B 1 33 ? 20.688 4.711 -37.188 1 88.06 33 LEU B N 1
ATOM 6622 C CA . LEU B 1 33 ? 21.297 3.67 -38 1 88.06 33 LEU B CA 1
ATOM 6623 C C . LEU B 1 33 ? 20.234 2.695 -38.5 1 88.06 33 LEU B C 1
ATOM 6625 O O . LEU B 1 33 ? 20.328 2.215 -39.656 1 88.06 33 LEU B O 1
ATOM 6629 N N . GLN B 1 34 ? 19.234 2.49 -37.75 1 86.38 34 GLN B N 1
ATOM 6630 C CA . GLN B 1 34 ? 18.141 1.604 -38.156 1 86.38 34 GLN B CA 1
ATOM 6631 C C . GLN B 1 34 ? 17.328 2.211 -39.281 1 86.38 34 GLN B C 1
ATOM 6633 O O . GLN B 1 34 ? 16.938 1.506 -40.219 1 86.38 34 GLN B O 1
ATOM 6638 N N . ALA B 1 35 ? 17.094 3.479 -39.25 1 84.31 35 ALA B N 1
ATOM 6639 C CA . ALA B 1 35 ? 16.344 4.18 -40.281 1 84.31 35 ALA B CA 1
ATOM 6640 C C . ALA B 1 35 ? 17.109 4.164 -41.594 1 84.31 35 ALA B C 1
ATOM 6642 O O . ALA B 1 35 ? 16.516 4.008 -42.656 1 84.31 35 ALA B O 1
ATOM 6643 N N . ALA B 1 36 ? 18.391 4.207 -41.5 1 77.12 36 ALA B N 1
ATOM 6644 C CA . ALA B 1 36 ? 19.219 4.188 -42.688 1 77.12 36 ALA B CA 1
ATOM 6645 C C . ALA B 1 36 ? 19.266 2.795 -43.312 1 77.12 36 ALA B C 1
ATOM 6647 O O . ALA B 1 36 ? 19.281 2.654 -44.531 1 77.12 36 ALA B O 1
ATOM 6648 N N . ALA B 1 37 ? 19.156 1.822 -42.531 1 73.12 37 ALA B N 1
ATOM 6649 C CA . ALA B 1 37 ? 19.156 0.44 -43 1 73.12 37 ALA B CA 1
ATOM 6650 C C . ALA B 1 37 ? 17.828 0.078 -43.656 1 73.12 37 ALA B C 1
ATOM 6652 O O . ALA B 1 37 ? 17.781 -0.667 -44.625 1 73.12 37 ALA B O 1
ATOM 6653 N N . GLY B 1 38 ? 16.688 0.462 -43.094 1 66.06 38 GLY B N 1
ATOM 6654 C CA . GLY B 1 38 ? 15.383 0.231 -43.688 1 66.06 38 GLY B CA 1
ATOM 6655 C C . GLY B 1 38 ? 15.234 0.878 -45.062 1 66.06 38 GLY B C 1
ATOM 6656 O O . GLY B 1 38 ? 14.625 0.296 -45.969 1 66.06 38 GLY B O 1
ATOM 6657 N N . GLU B 1 39 ? 15.828 2.033 -45.344 1 59.41 39 GLU B N 1
ATOM 6658 C CA . GLU B 1 39 ? 15.781 2.705 -46.625 1 59.41 39 GLU B CA 1
ATOM 6659 C C . GLU B 1 39 ? 16.672 1.998 -47.656 1 59.41 39 GLU B C 1
ATOM 6661 O O . GLU B 1 39 ? 16.328 1.924 -48.844 1 59.41 39 GLU B O 1
ATOM 6666 N N . ALA B 1 40 ? 17.688 1.344 -47.375 1 54.62 40 ALA B N 1
ATOM 6667 C CA . ALA B 1 40 ? 18.578 0.623 -48.281 1 54.62 40 ALA B CA 1
ATOM 6668 C C . ALA B 1 40 ? 18.031 -0.755 -48.625 1 54.62 40 ALA B C 1
ATOM 6670 O O . ALA B 1 40 ? 18.188 -1.243 -49.719 1 54.62 40 ALA B O 1
ATOM 6671 N N . ALA B 1 41 ? 17.344 -1.378 -47.781 1 54 41 ALA B N 1
ATOM 6672 C CA . ALA B 1 41 ? 16.719 -2.672 -48.062 1 54 41 ALA B CA 1
ATOM 6673 C C . ALA B 1 41 ? 15.57 -2.529 -49.062 1 54 41 ALA B C 1
ATOM 6675 O O . ALA B 1 41 ? 15.312 -3.434 -49.844 1 54 41 ALA B O 1
ATOM 6676 N N . VAL B 1 42 ? 14.812 -1.488 -49.219 1 48.66 42 VAL B N 1
ATOM 6677 C CA . VAL B 1 42 ? 13.773 -1.33 -50.219 1 48.66 42 VAL B CA 1
ATOM 6678 C C . VAL B 1 42 ? 14.414 -1.234 -51.594 1 48.66 42 VAL B C 1
ATOM 6680 O O . VAL B 1 42 ? 13.758 -1.487 -52.625 1 48.66 42 VAL B O 1
ATOM 6683 N N . ALA B 1 43 ? 15.57 -0.779 -52 1 40.94 43 ALA B N 1
ATOM 6684 C CA . ALA B 1 43 ? 16.078 -0.656 -53.344 1 40.94 43 ALA B CA 1
ATOM 6685 C C . ALA B 1 43 ? 16.641 -1.987 -53.844 1 40.94 43 ALA B C 1
ATOM 6687 O O . ALA B 1 43 ? 16.875 -2.154 -55.031 1 40.94 43 ALA B O 1
ATOM 6688 N N . ALA B 1 44 ? 17.375 -2.775 -53.219 1 38.06 44 ALA B N 1
ATOM 6689 C CA . ALA B 1 44 ? 17.969 -3.971 -53.812 1 38.06 44 ALA B CA 1
ATOM 6690 C C . ALA B 1 44 ? 16.938 -5.09 -53.906 1 38.06 44 ALA B C 1
ATOM 6692 O O . ALA B 1 44 ? 16.156 -5.328 -53 1 38.06 44 ALA B O 1
ATOM 6693 N N . PRO B 1 45 ? 16.547 -5.535 -55.219 1 34 45 PRO B N 1
ATOM 6694 C CA . PRO B 1 45 ? 15.609 -6.633 -55.5 1 34 45 PRO B CA 1
ATOM 6695 C C . PRO B 1 45 ? 15.945 -7.906 -54.75 1 34 45 PRO B C 1
ATOM 6697 O O . PRO B 1 45 ? 17.109 -8.18 -54.469 1 34 45 PRO B O 1
ATOM 6700 N N . ALA B 1 46 ? 15.102 -8.516 -54 1 36.44 46 ALA B N 1
ATOM 6701 C CA . ALA B 1 46 ? 15.07 -9.664 -53.094 1 36.44 46 ALA B CA 1
ATOM 6702 C C . ALA B 1 46 ? 15.531 -10.93 -53.812 1 36.44 46 ALA B C 1
ATOM 6704 O O . ALA B 1 46 ? 14.734 -11.836 -54.062 1 36.44 46 ALA B O 1
ATOM 6705 N N . ARG B 1 47 ? 16.25 -10.953 -55 1 32.84 47 ARG B N 1
ATOM 6706 C CA . ARG B 1 47 ? 16.266 -12.281 -55.594 1 32.84 47 ARG B CA 1
ATOM 6707 C C . ARG B 1 47 ? 17 -13.289 -54.719 1 32.84 47 ARG B C 1
ATOM 6709 O O . ARG B 1 47 ? 17.297 -14.398 -55.125 1 32.84 47 ARG B O 1
ATOM 6716 N N . ALA B 1 48 ? 17.703 -12.945 -53.719 1 29.94 48 ALA B N 1
ATOM 6717 C CA . ALA B 1 48 ? 18.625 -14.039 -53.438 1 29.94 48 ALA B CA 1
ATOM 6718 C C . ALA B 1 48 ? 17.875 -15.266 -52.906 1 29.94 48 ALA B C 1
ATOM 6720 O O . ALA B 1 48 ? 17.047 -15.148 -52 1 29.94 48 ALA B O 1
ATOM 6721 N N . PRO B 1 49 ? 17.625 -16.344 -53.812 1 28.67 49 PRO B N 1
ATOM 6722 C CA . PRO B 1 49 ? 17.078 -17.641 -53.406 1 28.67 49 PRO B CA 1
ATOM 6723 C C . PRO B 1 49 ? 17.766 -18.234 -52.188 1 28.67 49 PRO B C 1
ATOM 6725 O O . PRO B 1 49 ? 18.938 -17.953 -51.938 1 28.67 49 PRO B O 1
ATOM 6728 N N . ALA B 1 50 ? 17.031 -18.422 -51.156 1 27.05 50 ALA B N 1
ATOM 6729 C CA . ALA B 1 50 ? 17.422 -19.016 -49.875 1 27.05 50 ALA B CA 1
ATOM 6730 C C . ALA B 1 50 ? 18.016 -20.406 -50.062 1 27.05 50 ALA B C 1
ATOM 6732 O O . ALA B 1 50 ? 17.297 -21.391 -50.156 1 27.05 50 ALA B O 1
ATOM 6733 N N . HIS B 1 51 ? 18.859 -20.672 -51.219 1 24.92 51 HIS B N 1
ATOM 6734 C CA . HIS B 1 51 ? 19.406 -22.016 -51.156 1 24.92 51 HIS B CA 1
ATOM 6735 C C . HIS B 1 51 ? 20.047 -22.281 -49.781 1 24.92 51 HIS B C 1
ATOM 6737 O O . HIS B 1 51 ? 20.844 -21.469 -49.312 1 24.92 51 HIS B O 1
ATOM 6743 N N . TRP B 1 52 ? 19.297 -22.984 -48.969 1 26.03 52 TRP B N 1
ATOM 6744 C CA . TRP B 1 52 ? 19.672 -23.578 -47.688 1 26.03 52 TRP B CA 1
ATOM 6745 C C . TRP B 1 52 ? 20.938 -24.406 -47.812 1 26.03 52 TRP B C 1
ATOM 6747 O O . TRP B 1 52 ? 21.203 -25.297 -47 1 26.03 52 TRP B O 1
ATOM 6757 N N . ALA B 1 53 ? 21.875 -24.125 -48.844 1 24.66 53 ALA B N 1
ATOM 6758 C CA . ALA B 1 53 ? 22.984 -25.062 -48.812 1 24.66 53 ALA B CA 1
ATOM 6759 C C . ALA B 1 53 ? 23.609 -25.109 -47.406 1 24.66 53 ALA B C 1
ATOM 6761 O O . ALA B 1 53 ? 23.938 -24.078 -46.844 1 24.66 53 ALA B O 1
ATOM 6762 N N . MET B 1 54 ? 23.219 -26.156 -46.688 1 25.78 54 MET B N 1
ATOM 6763 C CA . MET B 1 54 ? 23.859 -26.641 -45.469 1 25.78 54 MET B CA 1
ATOM 6764 C C . MET B 1 54 ? 25.375 -26.672 -45.625 1 25.78 54 MET B C 1
ATOM 6766 O O . MET B 1 54 ? 25.906 -27.547 -46.312 1 25.78 54 MET B O 1
ATOM 6770 N N . ARG B 1 55 ? 26 -25.594 -46.094 1 26.39 55 ARG B N 1
ATOM 6771 C CA . ARG B 1 55 ? 27.453 -25.703 -46.156 1 26.39 55 ARG B CA 1
ATOM 6772 C C . ARG B 1 55 ? 28.016 -26.203 -44.812 1 26.39 55 ARG B C 1
ATOM 6774 O O . ARG B 1 55 ? 27.719 -25.641 -43.75 1 26.39 55 ARG B O 1
ATOM 6781 N N . LEU B 1 56 ? 28.141 -27.562 -44.781 1 26.08 56 LEU B N 1
ATOM 6782 C CA . LEU B 1 56 ? 28.922 -28.234 -43.75 1 26.08 56 LEU B CA 1
ATOM 6783 C C . LEU B 1 56 ? 30.234 -27.516 -43.5 1 26.08 56 LEU B C 1
ATOM 6785 O O . LEU B 1 56 ? 30.984 -27.25 -44.469 1 26.08 56 LEU B O 1
ATOM 6789 N N . PRO B 1 57 ? 30.297 -26.641 -42.5 1 29.59 57 PRO B N 1
ATOM 6790 C CA . PRO B 1 57 ? 31.484 -25.844 -42.219 1 29.59 57 PRO B CA 1
ATOM 6791 C C . PRO B 1 57 ? 32.781 -26.672 -42.188 1 29.59 57 PRO B C 1
ATOM 6793 O O . PRO B 1 57 ? 32.906 -27.562 -41.344 1 29.59 57 PRO B O 1
ATOM 6796 N N . PHE B 1 58 ? 33.125 -27.297 -43.312 1 27.52 58 PHE B N 1
ATOM 6797 C CA . PHE B 1 58 ? 34.469 -27.844 -43.312 1 27.52 58 PHE B CA 1
ATOM 6798 C C . PHE B 1 58 ? 35.469 -26.859 -42.688 1 27.52 58 PHE B C 1
ATOM 6800 O O . PHE B 1 58 ? 35.25 -25.641 -42.75 1 27.52 58 PHE B O 1
ATOM 6807 N N . PHE B 1 59 ? 36.375 -27.391 -41.875 1 30.34 59 PHE B N 1
ATOM 6808 C CA . PHE B 1 59 ? 37.406 -26.938 -40.938 1 30.34 59 PHE B CA 1
ATOM 6809 C C . PHE B 1 59 ? 38.375 -25.984 -41.625 1 30.34 59 PHE B C 1
ATOM 6811 O O . PHE B 1 59 ? 39.562 -25.984 -41.344 1 30.34 59 PHE B O 1
ATOM 6818 N N . HIS B 1 60 ? 38.125 -25.531 -42.906 1 28.88 60 HIS B N 1
ATOM 6819 C CA . HIS B 1 60 ? 39.312 -24.766 -43.281 1 28.88 60 HIS B CA 1
ATOM 6820 C C . HIS B 1 60 ? 39.5 -23.578 -42.344 1 28.88 60 HIS B C 1
ATOM 6822 O O . HIS B 1 60 ? 38.531 -22.969 -41.906 1 28.88 60 HIS B O 1
ATOM 6828 N N . PRO B 1 61 ? 40.688 -23.547 -41.625 1 33.75 61 PRO B N 1
ATOM 6829 C CA . PRO B 1 61 ? 41.062 -22.391 -40.812 1 33.75 61 PRO B CA 1
ATOM 6830 C C . PRO B 1 61 ? 40.75 -21.062 -41.5 1 33.75 61 PRO B C 1
ATOM 6832 O O . PRO B 1 61 ? 41.469 -20.672 -42.438 1 33.75 61 PRO B O 1
ATOM 6835 N N . LEU B 1 62 ? 39.594 -20.938 -42.25 1 33.09 62 LEU B N 1
ATOM 6836 C CA . LEU B 1 62 ? 39.406 -19.672 -42.938 1 33.09 62 LEU B CA 1
ATOM 6837 C C . LEU B 1 62 ? 39.781 -18.5 -42.031 1 33.09 62 LEU B C 1
ATOM 6839 O O . LEU B 1 62 ? 39.5 -18.516 -40.844 1 33.09 62 LEU B O 1
ATOM 6843 N N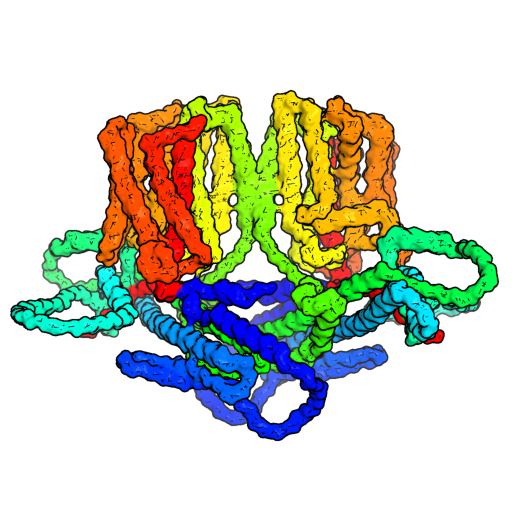 . GLY B 1 63 ? 40.688 -17.672 -42.5 1 35.56 63 GLY B N 1
ATOM 6844 C CA . GLY B 1 63 ? 41.062 -16.422 -41.875 1 35.56 63 GLY B CA 1
ATOM 6845 C C . GLY B 1 63 ? 39.906 -15.648 -41.281 1 35.56 63 GLY B C 1
ATOM 6846 O O . GLY B 1 63 ? 38.781 -15.734 -41.781 1 35.56 63 GLY B O 1
ATOM 6847 N N . GLN B 1 64 ? 39.844 -15.602 -40.031 1 41.22 64 GLN B N 1
ATOM 6848 C CA . GLN B 1 64 ? 38.844 -14.812 -39.312 1 41.22 64 GLN B CA 1
ATOM 6849 C C . GLN B 1 64 ? 38.469 -13.57 -40.094 1 41.22 64 GLN B C 1
ATOM 6851 O O . GLN B 1 64 ? 39.312 -12.82 -40.562 1 41.22 64 GLN B O 1
ATOM 6856 N N . PRO B 1 65 ? 37.438 -13.547 -40.906 1 49.81 65 PRO B N 1
ATOM 6857 C CA . PRO B 1 65 ? 37.062 -12.281 -41.531 1 49.81 65 PRO B CA 1
ATOM 6858 C C . PRO B 1 65 ? 37.438 -11.07 -40.688 1 49.81 65 PRO B C 1
ATOM 6860 O O . PRO B 1 65 ? 37.531 -11.164 -39.469 1 49.81 65 PRO B O 1
ATOM 6863 N N . PRO B 1 66 ? 38.188 -10.109 -41.281 1 55.41 66 PRO B N 1
ATOM 6864 C CA . PRO B 1 66 ? 38.688 -8.961 -40.5 1 55.41 66 PRO B CA 1
ATOM 6865 C C . PRO B 1 66 ? 37.594 -8.359 -39.594 1 55.41 66 PRO B C 1
ATOM 6867 O O . PRO B 1 66 ? 36.438 -8.328 -39.969 1 55.41 66 PRO B O 1
ATOM 6870 N N . ALA B 1 67 ? 37.75 -8.305 -38.375 1 70.38 67 ALA B N 1
ATOM 6871 C CA . ALA B 1 67 ? 36.875 -7.734 -37.344 1 70.38 67 ALA B CA 1
ATOM 6872 C C . ALA B 1 67 ? 36.312 -6.383 -37.812 1 70.38 67 ALA B C 1
ATOM 6874 O O . ALA B 1 67 ? 37.062 -5.57 -38.375 1 70.38 67 ALA B O 1
ATOM 6875 N N . ALA B 1 68 ? 35 -6.188 -37.875 1 79.56 68 ALA B N 1
ATOM 6876 C CA . ALA B 1 68 ? 34.312 -4.996 -38.344 1 79.56 68 ALA B CA 1
ATOM 6877 C C . ALA B 1 68 ? 34.812 -3.744 -37.625 1 79.56 68 ALA B C 1
ATOM 6879 O O . ALA B 1 68 ? 34.812 -2.652 -38.219 1 79.56 68 ALA B O 1
ATOM 6880 N N . ILE B 1 69 ? 35.344 -3.959 -36.406 1 86.69 69 ILE B N 1
ATOM 6881 C CA . ILE B 1 69 ? 35.844 -2.811 -35.656 1 86.69 69 ILE B CA 1
ATOM 6882 C C . ILE B 1 69 ? 37.125 -3.207 -34.906 1 86.69 69 ILE B C 1
ATOM 6884 O O . ILE B 1 69 ? 37.375 -4.391 -34.688 1 86.69 69 ILE B O 1
ATOM 6888 N N . GLN B 1 70 ? 38.094 -2.309 -34.688 1 86.5 70 GLN B N 1
ATOM 6889 C CA . GLN B 1 70 ? 39.281 -2.471 -33.844 1 86.5 70 GLN B CA 1
ATOM 6890 C C . GLN B 1 70 ? 39.375 -1.356 -32.812 1 86.5 70 GLN B C 1
ATOM 6892 O O . GLN B 1 70 ? 39.375 -0.174 -33.156 1 86.5 70 GLN B O 1
ATOM 6897 N N . VAL B 1 71 ? 39.375 -1.753 -31.609 1 88.5 71 VAL B N 1
ATOM 6898 C CA . VAL B 1 71 ? 39.438 -0.792 -30.516 1 88.5 71 VAL B CA 1
ATOM 6899 C C . VAL B 1 71 ? 40.875 -0.585 -30.094 1 88.5 71 VAL B C 1
ATOM 6901 O O . VAL B 1 71 ? 41.562 -1.538 -29.719 1 88.5 71 VAL B O 1
ATOM 6904 N N . HIS B 1 72 ? 41.438 0.597 -30.125 1 87.25 72 HIS B N 1
ATOM 6905 C CA . HIS B 1 72 ? 42.812 0.93 -29.766 1 87.25 72 HIS B CA 1
ATOM 6906 C C . HIS B 1 72 ? 42.844 1.601 -28.391 1 87.25 72 HIS B C 1
ATOM 6908 O O . HIS B 1 72 ? 42 2.422 -28.062 1 87.25 72 HIS B O 1
ATOM 6914 N N . ARG B 1 73 ? 43.781 1.141 -27.609 1 86.75 73 ARG B N 1
ATOM 6915 C CA . ARG B 1 73 ? 44.062 1.732 -26.312 1 86.75 73 ARG B CA 1
ATOM 6916 C C . ARG B 1 73 ? 45.312 2.602 -26.359 1 86.75 73 ARG B C 1
ATOM 6918 O O . ARG B 1 73 ? 46.375 2.117 -26.672 1 86.75 73 ARG B O 1
ATOM 6925 N N . LYS B 1 74 ? 45.188 3.898 -26.266 1 80.81 74 LYS B N 1
ATOM 6926 C CA . LYS B 1 74 ? 46.344 4.809 -26.297 1 80.81 74 LYS B CA 1
ATOM 6927 C C . LYS B 1 74 ? 46.562 5.438 -24.922 1 80.81 74 LYS B C 1
ATOM 6929 O O . LYS B 1 74 ? 45.625 5.668 -24.172 1 80.81 74 LYS B O 1
ATOM 6934 N N . LEU B 1 75 ? 47.688 5.461 -24.469 1 72.06 75 LEU B N 1
ATOM 6935 C CA . LEU B 1 75 ? 48.062 6.172 -23.234 1 72.06 75 LEU B CA 1
ATOM 6936 C C . LEU B 1 75 ? 48.188 7.668 -23.5 1 72.06 75 LEU B C 1
ATOM 6938 O O . LEU B 1 75 ? 48.938 8.086 -24.391 1 72.06 75 LEU B O 1
ATOM 6942 N N . ALA B 1 76 ? 47.156 8.438 -23.406 1 61.12 76 ALA B N 1
ATOM 6943 C CA . ALA B 1 76 ? 47.219 9.883 -23.625 1 61.12 76 ALA B CA 1
ATOM 6944 C C . ALA B 1 76 ? 48.062 10.562 -22.578 1 61.12 76 ALA B C 1
ATOM 6946 O O . ALA B 1 76 ? 47.844 10.398 -21.375 1 61.12 76 ALA B O 1
ATOM 6947 N N . THR B 1 77 ? 49.344 10.75 -22.891 1 51.88 77 THR B N 1
ATOM 6948 C CA . THR B 1 77 ? 50.188 11.578 -22.031 1 51.88 77 THR B CA 1
ATOM 6949 C C . THR B 1 77 ? 49.75 13.047 -22.125 1 51.88 77 THR B C 1
ATOM 6951 O O . THR B 1 77 ? 49.75 13.641 -23.203 1 51.88 77 THR B O 1
ATOM 6954 N N . ASP B 1 78 ? 48.844 13.523 -21.562 1 44.41 78 ASP B N 1
ATOM 6955 C CA . ASP B 1 78 ? 48.688 14.977 -21.562 1 44.41 78 ASP B CA 1
ATOM 6956 C C . ASP B 1 78 ? 50 15.664 -21.141 1 44.41 78 ASP B C 1
ATOM 6958 O O . ASP B 1 78 ? 50.438 15.508 -20 1 44.41 78 ASP B O 1
ATOM 6962 N N . ARG B 1 79 ? 51 16.047 -21.938 1 42 79 ARG B N 1
ATOM 6963 C CA . ARG B 1 79 ? 52.25 16.781 -21.688 1 42 79 ARG B CA 1
ATOM 6964 C C . ARG B 1 79 ? 51.969 18 -20.812 1 42 79 ARG B C 1
ATOM 6966 O O . ARG B 1 79 ? 52.906 18.703 -20.422 1 42 79 ARG B O 1
ATOM 6973 N N . SER B 1 80 ? 50.875 18.703 -21.031 1 39.44 80 SER B N 1
ATOM 6974 C CA . SER B 1 80 ? 50.938 20.031 -20.391 1 39.44 80 SER B CA 1
ATOM 6975 C C . SER B 1 80 ? 51.125 19.906 -18.891 1 39.44 80 SER B C 1
ATOM 6977 O O . SER B 1 80 ? 51.594 20.828 -18.234 1 39.44 80 SER B O 1
ATOM 6979 N N . VAL B 1 81 ? 50.188 19.469 -18.047 1 38.59 81 VAL B N 1
ATOM 6980 C CA . VAL B 1 81 ? 50.281 19.656 -16.594 1 38.59 81 VAL B CA 1
ATOM 6981 C C . VAL B 1 81 ? 51.188 18.578 -16.016 1 38.59 81 VAL B C 1
ATOM 6983 O O . VAL B 1 81 ? 51.156 17.422 -16.422 1 38.59 81 VAL B O 1
ATOM 6986 N N . ASP B 1 82 ? 52.375 18.922 -15.352 1 38.81 82 ASP B N 1
ATOM 6987 C CA . ASP B 1 82 ? 53.438 18.125 -14.719 1 38.81 82 ASP B CA 1
ATOM 6988 C C . ASP B 1 82 ? 52.906 16.766 -14.281 1 38.81 82 ASP B C 1
ATOM 6990 O O . ASP B 1 82 ? 53.625 15.766 -14.312 1 38.81 82 ASP B O 1
ATOM 6994 N N . GLY B 1 83 ? 52.094 16.672 -13.242 1 38.22 83 GLY B N 1
ATOM 6995 C CA . GLY B 1 83 ? 51.625 15.508 -12.477 1 38.22 83 GLY B CA 1
ATOM 6996 C C . GLY B 1 83 ? 50.469 14.789 -13.109 1 38.22 83 GLY B C 1
ATOM 6997 O O . GLY B 1 83 ? 49.688 14.133 -12.422 1 38.22 83 GLY B O 1
ATOM 6998 N N . ALA B 1 84 ? 50 15.258 -14.242 1 40.72 84 ALA B N 1
ATOM 6999 C CA . ALA B 1 84 ? 48.719 14.734 -14.719 1 40.72 84 ALA B CA 1
ATOM 7000 C C . ALA B 1 84 ? 48.812 13.25 -15.07 1 40.72 84 ALA B C 1
ATOM 7002 O O . ALA B 1 84 ? 49.781 12.828 -15.719 1 40.72 84 ALA B O 1
ATOM 7003 N N . VAL B 1 85 ? 48.125 12.344 -14.289 1 45.31 85 VAL B N 1
ATOM 7004 C CA . VAL B 1 85 ? 47.906 10.906 -14.422 1 45.31 85 VAL B CA 1
ATOM 7005 C C . VAL B 1 85 ? 47.594 10.562 -15.875 1 45.31 85 VAL B C 1
ATOM 7007 O O . VAL B 1 85 ? 46.719 11.188 -16.5 1 45.31 85 VAL B O 1
ATOM 7010 N N . ALA B 1 86 ? 48.5 10.086 -16.688 1 53.22 86 ALA B N 1
ATOM 7011 C CA . ALA B 1 86 ? 48.406 9.422 -18 1 53.22 86 ALA B CA 1
ATOM 7012 C C . ALA B 1 86 ? 47.219 8.477 -18.062 1 53.22 86 ALA B C 1
ATOM 7014 O O . ALA B 1 86 ? 47.094 7.555 -17.25 1 53.22 86 ALA B O 1
ATOM 7015 N N . GLY B 1 87 ? 46 8.984 -18.203 1 63.75 87 GLY B N 1
ATOM 7016 C CA . GLY B 1 87 ? 44.875 8.031 -18.203 1 63.75 87 GLY B CA 1
ATOM 7017 C C . GLY B 1 87 ? 44.719 7.34 -19.547 1 63.75 87 GLY B C 1
ATOM 7018 O O . GLY B 1 87 ? 45.25 7.797 -20.562 1 63.75 87 GLY B O 1
ATOM 7019 N N . GLU B 1 88 ? 44.344 6.051 -19.625 1 78.94 88 GLU B N 1
ATOM 7020 C CA . GLU B 1 88 ? 44.062 5.242 -20.812 1 78.94 88 GLU B CA 1
ATOM 7021 C C . GLU B 1 88 ? 42.906 5.82 -21.609 1 78.94 88 GLU B C 1
ATOM 7023 O O . GLU B 1 88 ? 41.875 6.238 -21.047 1 78.94 88 GLU B O 1
ATOM 7028 N N . VAL B 1 89 ? 43.156 6.219 -22.922 1 88 89 VAL B N 1
ATOM 7029 C CA . VAL B 1 89 ? 42.094 6.695 -23.812 1 88 89 VAL B CA 1
ATOM 7030 C C . VAL B 1 89 ? 41.781 5.637 -24.875 1 88 89 VAL B C 1
ATOM 7032 O O . VAL B 1 89 ? 42.719 5.035 -25.422 1 88 89 VAL B O 1
ATOM 7035 N N . TYR B 1 90 ? 40.531 5.348 -25.078 1 90 90 TYR B N 1
ATOM 7036 C CA . TYR B 1 90 ? 40.125 4.352 -26.047 1 90 90 TYR B CA 1
ATOM 7037 C C . TYR B 1 90 ? 39.625 5.012 -27.344 1 90 90 TYR B C 1
ATOM 7039 O O . TYR B 1 90 ? 38.969 6.051 -27.297 1 90 90 TYR B O 1
ATOM 7047 N N . ASP B 1 91 ? 40.094 4.512 -28.484 1 89.88 91 ASP B N 1
ATOM 7048 C CA . ASP B 1 91 ? 39.688 4.98 -29.812 1 89.88 91 ASP B CA 1
ATOM 7049 C C . ASP B 1 91 ? 39.406 3.805 -30.734 1 89.88 91 ASP B C 1
ATOM 7051 O O . ASP B 1 91 ? 40.281 2.947 -30.953 1 89.88 91 ASP B O 1
ATOM 7055 N N . THR B 1 92 ? 38.156 3.787 -31.297 1 90.56 92 THR B N 1
ATOM 7056 C CA . THR B 1 92 ? 37.75 2.668 -32.125 1 90.56 92 THR B CA 1
ATOM 7057 C C . THR B 1 92 ? 37.844 3.037 -33.625 1 90.56 92 THR B C 1
ATOM 7059 O O . THR B 1 92 ? 37.375 4.098 -34.031 1 90.56 92 THR B O 1
ATOM 7062 N N . ALA B 1 93 ? 38.5 2.18 -34.406 1 88.12 93 ALA B N 1
ATOM 7063 C CA . ALA B 1 93 ? 38.594 2.34 -35.875 1 88.12 93 ALA B CA 1
ATOM 7064 C C . ALA B 1 93 ? 37.625 1.384 -36.562 1 88.12 93 ALA B C 1
ATOM 7066 O O . ALA B 1 93 ? 37.562 0.196 -36.25 1 88.12 93 ALA B O 1
ATOM 7067 N N . VAL B 1 94 ? 36.812 1.994 -37.406 1 88.12 94 VAL B N 1
ATOM 7068 C CA . VAL B 1 94 ? 35.906 1.185 -38.188 1 88.12 94 VAL B CA 1
ATOM 7069 C C . VAL B 1 94 ? 36.562 0.769 -39.5 1 88.12 94 VAL B C 1
ATOM 7071 O O . VAL B 1 94 ? 37.156 1.6 -40.188 1 88.12 94 VAL B O 1
ATOM 7074 N N . ALA B 1 95 ? 36.625 -0.541 -39.812 1 80.56 95 ALA B N 1
ATOM 7075 C CA . ALA B 1 95 ? 37.281 -1.054 -41.031 1 80.56 95 ALA B CA 1
ATOM 7076 C C . ALA B 1 95 ? 36.562 -0.597 -42.281 1 80.56 95 ALA B C 1
ATOM 7078 O O . ALA B 1 95 ? 35.344 -0.572 -42.344 1 80.56 95 ALA B O 1
ATOM 7079 N N . ASP B 1 96 ? 37.406 -0.24 -43.25 1 73.56 96 ASP B N 1
ATOM 7080 C CA . ASP B 1 96 ? 36.969 0.176 -44.562 1 73.56 96 ASP B CA 1
ATOM 7081 C C . ASP B 1 96 ? 36.344 -0.995 -45.312 1 73.56 96 ASP B C 1
ATOM 7083 O O . ASP B 1 96 ? 36.938 -2.062 -45.438 1 73.56 96 ASP B O 1
ATOM 7087 N N . GLY B 1 97 ? 35 -1.517 -45.094 1 66.81 97 GLY B N 1
ATOM 7088 C CA . GLY B 1 97 ? 34.281 -2.592 -45.75 1 66.81 97 GLY B CA 1
ATOM 7089 C C . GLY B 1 97 ? 33.438 -3.436 -44.812 1 66.81 97 GLY B C 1
ATOM 7090 O O . GLY B 1 97 ? 33.062 -4.562 -45.125 1 66.81 97 GLY B O 1
ATOM 7091 N N . ALA B 1 98 ? 33.281 -2.867 -43.75 1 74.88 98 ALA B N 1
ATOM 7092 C CA . ALA B 1 98 ? 32.594 -3.652 -42.75 1 74.88 98 ALA B CA 1
ATOM 7093 C C . ALA B 1 98 ? 31.125 -3.832 -43.125 1 74.88 98 ALA B C 1
ATOM 7095 O O . ALA B 1 98 ? 30.438 -4.68 -42.531 1 74.88 98 ALA B O 1
ATOM 7096 N N . GLY B 1 99 ? 30.719 -3.217 -44.188 1 75.81 99 GLY B N 1
ATOM 7097 C CA . GLY B 1 99 ? 29.391 -3.475 -44.75 1 75.81 99 GLY B CA 1
ATOM 7098 C C . GLY B 1 99 ? 28.281 -2.811 -43.969 1 75.81 99 GLY B C 1
ATOM 7099 O O . GLY B 1 99 ? 27.172 -3.348 -43.875 1 75.81 99 GLY B O 1
ATOM 7100 N N . PHE B 1 100 ? 28.594 -1.636 -43.344 1 84.81 100 PHE B N 1
ATOM 7101 C CA . PHE B 1 100 ? 27.516 -0.915 -42.688 1 84.81 100 PHE B CA 1
ATOM 7102 C C . PHE B 1 100 ? 26.703 -0.126 -43.719 1 84.81 100 PHE B C 1
ATOM 7104 O O . PHE B 1 100 ? 27.25 0.374 -44.688 1 84.81 100 PHE B O 1
ATOM 7111 N N . ALA B 1 101 ? 25.375 -0.167 -43.625 1 78.88 101 ALA B N 1
ATOM 7112 C CA . ALA B 1 101 ? 24.516 0.582 -44.562 1 78.88 101 ALA B CA 1
ATOM 7113 C C . ALA B 1 101 ? 24.906 2.057 -44.594 1 78.88 101 ALA B C 1
ATOM 7115 O O . ALA B 1 101 ? 24.953 2.67 -45.656 1 78.88 101 ALA B O 1
ATOM 7116 N N . ASP B 1 102 ? 25.219 2.635 -43.438 1 84.94 102 ASP B N 1
ATOM 7117 C CA . ASP B 1 102 ? 25.703 3.998 -43.281 1 84.94 102 ASP B CA 1
ATOM 7118 C C . ASP B 1 102 ? 27.031 4.016 -42.5 1 84.94 102 ASP B C 1
ATOM 7120 O O . ASP B 1 102 ? 27.047 3.996 -41.281 1 84.94 102 ASP B O 1
ATOM 7124 N N . ALA B 1 103 ? 28.094 4.109 -43.219 1 85.19 103 ALA B N 1
ATOM 7125 C CA . ALA B 1 103 ? 29.438 4.008 -42.656 1 85.19 103 ALA B CA 1
ATOM 7126 C C . ALA B 1 103 ? 29.75 5.223 -41.781 1 85.19 103 ALA B C 1
ATOM 7128 O O . ALA B 1 103 ? 30.391 5.102 -40.75 1 85.19 103 ALA B O 1
ATOM 7129 N N . GLU B 1 104 ? 29.266 6.387 -42.188 1 87.56 104 GLU B N 1
ATOM 7130 C CA . GLU B 1 104 ? 29.531 7.605 -41.406 1 87.56 104 GLU B CA 1
ATOM 7131 C C . GLU B 1 104 ? 28.781 7.59 -40.094 1 87.56 104 GLU B C 1
ATOM 7133 O O . GLU B 1 104 ? 29.328 8.016 -39.062 1 87.56 104 GLU B O 1
ATOM 7138 N N . ALA B 1 105 ? 27.578 7.137 -40.156 1 89.12 105 ALA B N 1
ATOM 7139 C CA . ALA B 1 105 ? 26.781 7.051 -38.906 1 89.12 105 ALA B CA 1
ATOM 7140 C C . ALA B 1 105 ? 27.391 6.027 -37.938 1 89.12 105 ALA B C 1
ATOM 7142 O O . ALA B 1 105 ? 27.359 6.23 -36.719 1 89.12 105 ALA B O 1
ATOM 7143 N N . ALA B 1 106 ? 27.922 5.012 -38.5 1 90.12 106 ALA B N 1
ATOM 7144 C CA . ALA B 1 106 ? 28.562 3.998 -37.656 1 90.12 106 ALA B CA 1
ATOM 7145 C C . ALA B 1 106 ? 29.828 4.543 -37 1 90.12 106 ALA B C 1
ATOM 7147 O O . ALA B 1 106 ? 30.078 4.301 -35.812 1 90.12 106 ALA B O 1
ATOM 7148 N N . LYS B 1 107 ? 30.594 5.285 -37.781 1 90.38 107 LYS B N 1
ATOM 7149 C CA . LYS B 1 107 ? 31.812 5.898 -37.219 1 90.38 107 LYS B CA 1
ATOM 7150 C C . LYS B 1 107 ? 31.469 6.891 -36.125 1 90.38 107 LYS B C 1
ATOM 7152 O O . LYS B 1 107 ? 32.156 6.938 -35.094 1 90.38 107 LYS B O 1
ATOM 7157 N N . ALA B 1 108 ? 30.5 7.613 -36.344 1 91.81 108 ALA B N 1
ATOM 7158 C CA . ALA B 1 108 ? 30.062 8.594 -35.375 1 91.81 108 ALA B CA 1
ATOM 7159 C C . ALA B 1 108 ? 29.594 7.902 -34.094 1 91.81 108 ALA B C 1
ATOM 7161 O O . ALA B 1 108 ? 29.828 8.398 -32.969 1 91.81 108 ALA B O 1
ATOM 7162 N N . PHE B 1 109 ? 28.938 6.789 -34.219 1 93.62 109 PHE B N 1
ATOM 7163 C CA . PHE B 1 109 ? 28.469 6.027 -33.062 1 93.62 109 PHE B CA 1
ATOM 7164 C C . PHE B 1 109 ? 29.641 5.535 -32.219 1 93.62 109 PHE B C 1
ATOM 7166 O O . PHE B 1 109 ? 29.641 5.695 -30.984 1 93.62 109 PHE B O 1
ATOM 7173 N N . PHE B 1 110 ? 30.609 4.988 -32.844 1 93.44 110 PHE B N 1
ATOM 7174 C CA . PHE B 1 110 ? 31.734 4.43 -32.125 1 93.44 110 PHE B CA 1
ATOM 7175 C C . PHE B 1 110 ? 32.594 5.543 -31.531 1 93.44 110 PHE B C 1
ATOM 7177 O O . PHE B 1 110 ? 33.188 5.383 -30.453 1 93.44 110 PHE B O 1
ATOM 7184 N N . GLN B 1 111 ? 32.656 6.645 -32.156 1 93.12 111 GLN B N 1
ATOM 7185 C CA . GLN B 1 111 ? 33.344 7.789 -31.594 1 93.12 111 GLN B CA 1
ATOM 7186 C C . GLN B 1 111 ? 32.688 8.258 -30.297 1 93.12 111 GLN B C 1
ATOM 7188 O O . GLN B 1 111 ? 33.344 8.57 -29.312 1 93.12 111 GLN B O 1
ATOM 7193 N N . ARG B 1 112 ? 31.422 8.328 -30.359 1 94.31 112 ARG B N 1
ATOM 7194 C CA . ARG B 1 112 ? 30.672 8.727 -29.172 1 94.31 112 ARG B CA 1
ATOM 7195 C C . ARG B 1 112 ? 30.797 7.676 -28.062 1 94.31 112 ARG B C 1
ATOM 7197 O O . ARG B 1 112 ? 30.859 8.016 -26.891 1 94.31 112 ARG B O 1
ATOM 7204 N N . LEU B 1 113 ? 30.734 6.488 -28.469 1 94.88 113 LEU B N 1
ATOM 7205 C CA . LEU B 1 113 ? 30.891 5.395 -27.516 1 94.88 113 LEU B CA 1
ATOM 7206 C C . LEU B 1 113 ? 32.25 5.465 -26.812 1 94.88 113 LEU B C 1
ATOM 7208 O O . LEU B 1 113 ? 32.344 5.266 -25.609 1 94.88 113 LEU B O 1
ATOM 7212 N N . ASP B 1 114 ? 33.25 5.762 -27.578 1 94.62 114 ASP B N 1
ATOM 7213 C CA . ASP B 1 114 ? 34.594 5.922 -27 1 94.62 114 ASP B CA 1
ATOM 7214 C C . ASP B 1 114 ? 34.656 7.117 -26.062 1 94.62 114 ASP B C 1
ATOM 7216 O O . ASP B 1 114 ? 35.25 7.043 -25 1 94.62 114 ASP B O 1
ATOM 7220 N N . GLN B 1 115 ? 34.062 8.156 -26.453 1 94.06 115 GLN B N 1
ATOM 7221 C CA . GLN B 1 115 ? 34.031 9.336 -25.594 1 94.06 115 GLN B CA 1
ATOM 7222 C C . GLN B 1 115 ? 33.344 9.023 -24.266 1 94.06 115 GLN B C 1
ATOM 7224 O O . GLN B 1 115 ? 33.812 9.469 -23.219 1 94.06 115 GLN B O 1
ATOM 7229 N N . GLN B 1 116 ? 32.281 8.312 -24.375 1 94.94 116 GLN B N 1
ATOM 7230 C CA . GLN B 1 116 ? 31.562 7.938 -23.172 1 94.94 116 GLN B CA 1
ATOM 7231 C C . GLN B 1 116 ? 32.406 7 -22.297 1 94.94 116 GLN B C 1
ATOM 7233 O O . GLN B 1 116 ? 32.406 7.129 -21.078 1 94.94 116 GLN B O 1
ATOM 7238 N N . LEU B 1 117 ? 33.031 6.074 -22.875 1 94.75 117 LEU B N 1
ATOM 7239 C CA . LEU B 1 117 ? 33.875 5.148 -22.141 1 94.75 117 LEU B CA 1
ATOM 7240 C C . LEU B 1 117 ? 35 5.895 -21.438 1 94.75 117 LEU B C 1
ATOM 7242 O O . LEU B 1 117 ? 35.312 5.625 -20.281 1 94.75 117 LEU B O 1
ATOM 7246 N N . ASN B 1 118 ? 35.625 6.84 -22.078 1 94.06 118 ASN B N 1
ATOM 7247 C CA . ASN B 1 118 ? 36.688 7.637 -21.484 1 94.06 118 ASN B CA 1
ATOM 7248 C C . ASN B 1 118 ? 36.188 8.508 -20.344 1 94.06 118 ASN B C 1
ATOM 7250 O O . ASN B 1 118 ? 36.875 8.664 -19.328 1 94.06 118 ASN B O 1
ATOM 7254 N N . LYS B 1 119 ? 35.094 9.039 -20.547 1 93.81 119 LYS B N 1
ATOM 7255 C CA . LYS B 1 119 ? 34.469 9.836 -19.5 1 93.81 119 LYS B CA 1
ATOM 7256 C C . LYS B 1 119 ? 34.219 9 -18.25 1 93.81 119 LYS B C 1
ATOM 7258 O O . LYS B 1 119 ? 34.531 9.422 -17.141 1 93.81 119 LYS B O 1
ATOM 7263 N N . VAL B 1 120 ? 33.656 7.824 -18.453 1 94.88 120 VAL B N 1
ATOM 7264 C CA . VAL B 1 120 ? 33.344 6.922 -17.359 1 94.88 120 VAL B CA 1
ATOM 7265 C C . VAL B 1 120 ? 34.625 6.5 -16.641 1 94.88 120 VAL B C 1
ATOM 7267 O O . VAL B 1 120 ? 34.688 6.48 -15.414 1 94.88 120 VAL B O 1
ATOM 7270 N N . ASN B 1 121 ? 35.656 6.234 -17.359 1 94 121 ASN B N 1
ATOM 7271 C CA . ASN B 1 121 ? 36.906 5.809 -16.781 1 94 121 ASN B CA 1
ATOM 7272 C C . ASN B 1 121 ? 37.562 6.93 -15.984 1 94 121 ASN B C 1
ATOM 7274 O O . ASN B 1 121 ? 38.062 6.703 -14.883 1 94 121 ASN B O 1
ATOM 7278 N N . ARG B 1 122 ? 37.562 8.086 -16.469 1 93.25 122 ARG B N 1
ATOM 7279 C CA . ARG B 1 122 ? 38.156 9.227 -15.797 1 93.25 122 ARG B CA 1
ATOM 7280 C C . ARG B 1 122 ? 37.438 9.547 -14.492 1 93.25 122 ARG B C 1
ATOM 7282 O O . ARG B 1 122 ? 38.094 9.805 -13.469 1 93.25 122 ARG B O 1
ATOM 7289 N N . PHE B 1 123 ? 36.219 9.539 -14.602 1 94.38 123 PHE B N 1
ATOM 7290 C CA . PHE B 1 123 ? 35.438 9.836 -13.406 1 94.38 123 PHE B CA 1
ATOM 7291 C C . PHE B 1 123 ? 35.656 8.773 -12.336 1 94.38 123 PHE B C 1
ATOM 7293 O O . PHE B 1 123 ? 35.875 9.109 -11.164 1 94.38 123 PHE B O 1
ATOM 7300 N N . TYR B 1 124 ? 35.594 7.52 -12.734 1 94.94 124 TYR B N 1
ATOM 7301 C CA . TYR B 1 124 ? 35.812 6.426 -11.789 1 94.94 124 TYR B CA 1
ATOM 7302 C C . TYR B 1 124 ? 37.188 6.512 -11.133 1 94.94 124 TYR B C 1
ATOM 7304 O O . TYR B 1 124 ? 37.312 6.336 -9.914 1 94.94 124 TYR B O 1
ATOM 7312 N N . GLU B 1 125 ? 38.156 6.797 -11.898 1 93.75 125 GLU B N 1
ATOM 7313 C CA . GLU B 1 125 ? 39.531 6.891 -11.391 1 93.75 125 GLU B CA 1
ATOM 7314 C C . GLU B 1 125 ? 39.656 8.039 -10.391 1 93.75 125 GLU B C 1
ATOM 7316 O O . GLU B 1 125 ? 40.312 7.879 -9.352 1 93.75 125 GLU B O 1
ATOM 7321 N N . ARG B 1 126 ? 39.094 9.055 -10.711 1 92.81 126 ARG B N 1
ATOM 7322 C CA . ARG B 1 126 ? 39.156 10.219 -9.836 1 92.81 126 ARG B CA 1
ATOM 7323 C C . ARG B 1 126 ? 38.469 9.945 -8.508 1 92.81 126 ARG B C 1
ATOM 7325 O O . ARG B 1 126 ? 39.031 10.195 -7.438 1 92.81 126 ARG B O 1
ATOM 7332 N N . GLU B 1 127 ? 37.25 9.461 -8.625 1 93.81 127 GLU B N 1
ATOM 7333 C CA . GLU B 1 127 ? 36.469 9.188 -7.414 1 93.81 127 GLU B CA 1
ATOM 7334 C C . GLU B 1 127 ? 37.125 8.094 -6.578 1 93.81 127 GLU B C 1
ATOM 7336 O O . GLU B 1 127 ? 37.125 8.156 -5.348 1 93.81 127 GLU B O 1
ATOM 7341 N N . GLU B 1 128 ? 37.594 7.07 -7.227 1 94.62 128 GLU B N 1
ATOM 7342 C CA . GLU B 1 128 ? 38.281 5.992 -6.516 1 94.62 128 GLU B CA 1
ATOM 7343 C C . GLU B 1 128 ? 39.5 6.512 -5.758 1 94.62 128 GLU B C 1
ATOM 7345 O O . GLU B 1 128 ? 39.719 6.137 -4.602 1 94.62 128 GLU B O 1
ATOM 7350 N N . ARG B 1 129 ? 40.281 7.367 -6.367 1 92.88 129 ARG B N 1
ATOM 7351 C CA . ARG B 1 129 ? 41.438 7.945 -5.723 1 92.88 129 ARG B CA 1
ATOM 7352 C C . ARG B 1 129 ? 41.062 8.766 -4.496 1 92.88 129 ARG B C 1
ATOM 7354 O O . ARG B 1 129 ? 41.719 8.688 -3.455 1 92.88 129 ARG B O 1
ATOM 7361 N N . GLU B 1 130 ? 40.094 9.477 -4.672 1 92.75 130 GLU B N 1
ATOM 7362 C CA . GLU B 1 130 ? 39.625 10.297 -3.559 1 92.75 130 GLU B CA 1
ATOM 7363 C C . GLU B 1 130 ? 39.156 9.422 -2.391 1 92.75 130 GLU B C 1
ATOM 7365 O O . GLU B 1 130 ? 39.469 9.711 -1.234 1 92.75 130 GLU B O 1
ATOM 7370 N N . PHE B 1 131 ? 38.469 8.391 -2.648 1 94.31 131 PHE B N 1
ATOM 7371 C CA . PHE B 1 131 ? 37.969 7.516 -1.592 1 94.31 131 PHE B CA 1
ATOM 7372 C C . PHE B 1 131 ? 39.094 6.73 -0.962 1 94.31 131 PHE B C 1
ATOM 7374 O O . PHE B 1 131 ? 39.094 6.441 0.236 1 94.31 131 PHE B O 1
ATOM 7381 N N . LEU B 1 132 ? 40.094 6.395 -1.76 1 94.56 132 LEU B N 1
ATOM 7382 C CA . LEU B 1 132 ? 41.25 5.691 -1.231 1 94.56 132 LEU B CA 1
ATOM 7383 C C . LEU B 1 132 ? 42.031 6.586 -0.283 1 94.56 132 LEU B C 1
ATOM 7385 O O . LEU B 1 132 ? 42.5 6.137 0.771 1 94.56 132 LEU B O 1
ATOM 7389 N N . GLU B 1 133 ? 42.125 7.82 -0.659 1 92.88 133 GLU B N 1
ATOM 7390 C CA . GLU B 1 133 ? 42.812 8.781 0.217 1 92.88 133 GLU B CA 1
ATOM 7391 C C . GLU B 1 133 ? 42.031 8.953 1.528 1 92.88 133 GLU B C 1
ATOM 7393 O O . GLU B 1 133 ? 42.656 9.008 2.602 1 92.88 133 GLU B O 1
ATOM 7398 N N . ARG B 1 134 ? 40.844 9.023 1.383 1 92.56 134 ARG B N 1
ATOM 7399 C CA . ARG B 1 134 ? 40.031 9.148 2.58 1 92.56 134 ARG B CA 1
ATOM 7400 C C . ARG B 1 134 ? 40.125 7.895 3.443 1 92.56 134 ARG B C 1
ATOM 7402 O O . ARG B 1 134 ? 40.156 7.98 4.672 1 92.56 134 ARG B O 1
ATOM 7409 N N . GLY B 1 135 ? 40.125 6.762 2.805 1 92.94 135 GLY B N 1
ATOM 7410 C CA . GLY B 1 135 ? 40.281 5.512 3.531 1 92.94 135 GLY B CA 1
ATOM 7411 C C . GLY B 1 135 ? 41.594 5.434 4.309 1 92.94 135 GLY B C 1
ATOM 7412 O O . GLY B 1 135 ? 41.594 4.992 5.461 1 92.94 135 GLY B O 1
ATOM 7413 N N . GLU B 1 136 ? 42.594 5.891 3.727 1 91.94 136 GLU B N 1
ATOM 7414 C CA . GLU B 1 136 ? 43.875 5.895 4.391 1 91.94 136 GLU B CA 1
ATOM 7415 C C . GLU B 1 136 ? 43.906 6.871 5.562 1 91.94 136 GLU B C 1
ATOM 7417 O O . GLU B 1 136 ? 44.469 6.57 6.621 1 91.94 136 GLU B O 1
ATOM 7422 N N . SER B 1 137 ? 43.344 8 5.301 1 90.81 137 SER B N 1
ATOM 7423 C CA . SER B 1 137 ? 43.25 8.984 6.379 1 90.81 137 SER B CA 1
ATOM 7424 C C . SER B 1 137 ? 42.438 8.43 7.559 1 90.81 137 SER B C 1
ATOM 7426 O O . SER B 1 137 ? 42.812 8.656 8.719 1 90.81 137 SER B O 1
ATOM 7428 N N . LEU B 1 138 ? 41.406 7.734 7.293 1 92.56 138 LEU B N 1
ATOM 7429 C CA . LEU B 1 138 ? 40.562 7.188 8.344 1 92.56 138 LEU B CA 1
ATOM 7430 C C . LEU B 1 138 ? 41.25 6.055 9.078 1 92.56 138 LEU B C 1
ATOM 7432 O O . LEU B 1 138 ? 41.062 5.879 10.281 1 92.56 138 LEU B O 1
ATOM 7436 N N . ARG B 1 139 ? 42.031 5.316 8.414 1 91.19 139 ARG B N 1
ATOM 7437 C CA . ARG B 1 139 ? 42.812 4.266 9.055 1 91.19 139 ARG B CA 1
ATOM 7438 C C . ARG B 1 139 ? 43.781 4.852 10.055 1 91.19 139 ARG B C 1
ATOM 7440 O O . ARG B 1 139 ? 43.969 4.316 11.156 1 91.19 139 ARG B O 1
ATOM 7447 N N . ARG B 1 140 ? 44.375 5.934 9.641 1 89.69 140 ARG B N 1
ATOM 7448 C CA . ARG B 1 140 ? 45.312 6.613 10.539 1 89.69 140 ARG B CA 1
ATOM 7449 C C . ARG B 1 140 ? 44.562 7.168 11.758 1 89.69 140 ARG B C 1
ATOM 7451 O O . ARG B 1 140 ? 45.062 7.043 12.891 1 89.69 140 ARG B O 1
ATOM 7458 N N . GLN B 1 141 ? 43.469 7.73 11.422 1 91.25 141 GLN B N 1
ATOM 7459 C CA . GLN B 1 141 ? 42.656 8.289 12.508 1 91.25 141 GLN B CA 1
ATOM 7460 C C . GLN B 1 141 ? 42.219 7.199 13.477 1 91.25 141 GLN B C 1
ATOM 7462 O O . GLN B 1 141 ? 42.188 7.414 14.695 1 91.25 141 GLN B O 1
ATOM 7467 N N . LEU B 1 142 ? 41.844 6.082 13.008 1 91.12 142 LEU B N 1
ATOM 7468 C CA . LEU B 1 142 ? 41.406 4.965 13.836 1 91.12 142 LEU B CA 1
ATOM 7469 C C . LEU B 1 142 ? 42.531 4.441 14.703 1 91.12 142 LEU B C 1
ATOM 7471 O O . LEU B 1 142 ? 42.344 4.078 15.859 1 91.12 142 LEU B O 1
ATOM 7475 N N . GLN B 1 143 ? 43.719 4.438 14.172 1 87.56 143 GLN B N 1
ATOM 7476 C CA . GLN B 1 143 ? 44.875 4 14.93 1 87.56 143 GLN B CA 1
ATOM 7477 C C . GLN B 1 143 ? 45.156 4.938 16.109 1 87.56 143 GLN B C 1
ATOM 7479 O O . GLN B 1 143 ? 45.469 4.484 17.203 1 87.56 143 GLN B O 1
ATOM 7484 N N . ILE B 1 144 ? 45 6.223 15.797 1 87.12 144 ILE B N 1
ATOM 7485 C CA . ILE B 1 144 ? 45.188 7.207 16.859 1 87.12 144 ILE B CA 1
ATOM 7486 C C . ILE B 1 144 ? 44.125 7.012 17.938 1 87.12 144 ILE B C 1
ATOM 7488 O O . ILE B 1 144 ? 44.438 7.082 19.125 1 87.12 144 ILE B O 1
ATOM 7492 N N . LEU B 1 145 ? 42.938 6.781 17.5 1 88.69 145 LEU B N 1
ATOM 7493 C CA . LEU B 1 145 ? 41.844 6.578 18.438 1 88.69 145 LEU B CA 1
ATOM 7494 C C . LEU B 1 145 ? 42.094 5.352 19.312 1 88.69 145 LEU B C 1
ATOM 7496 O O . LEU B 1 145 ? 41.844 5.383 20.516 1 88.69 145 LEU B O 1
ATOM 7500 N N . LEU B 1 146 ? 42.594 4.309 18.75 1 87.56 146 LEU B N 1
ATOM 7501 C CA . LEU B 1 146 ? 42.844 3.08 19.484 1 87.56 146 LEU B CA 1
ATOM 7502 C C . LEU B 1 146 ? 43.969 3.285 20.5 1 87.56 146 LEU B C 1
ATOM 7504 O O . LEU B 1 146 ? 43.938 2.76 21.609 1 87.56 146 LEU B O 1
ATOM 7508 N N . GLU B 1 147 ? 44.906 4.059 20.141 1 84.25 147 GLU B N 1
ATOM 7509 C CA . GLU B 1 147 ? 46 4.379 21.047 1 84.25 147 GLU B CA 1
ATOM 7510 C C . GLU B 1 147 ? 45.531 5.25 22.203 1 84.25 147 GLU B C 1
ATOM 7512 O O . GLU B 1 147 ? 45.938 5.051 23.359 1 84.25 147 GLU B O 1
ATOM 7517 N N . LEU B 1 148 ? 44.688 6.109 21.812 1 83.19 148 LEU B N 1
ATOM 7518 C CA . LEU B 1 148 ? 44.156 6.988 22.844 1 83.19 148 LEU B CA 1
ATOM 7519 C C . LEU B 1 148 ? 43.25 6.219 23.812 1 83.19 148 LEU B C 1
ATOM 7521 O O . LEU B 1 148 ? 43.281 6.461 25.016 1 83.19 148 LEU B O 1
ATOM 7525 N N . LYS B 1 149 ? 42.5 5.371 23.344 1 84.81 149 LYS B N 1
ATOM 7526 C CA . LYS B 1 149 ? 41.594 4.562 24.188 1 84.81 149 LYS B CA 1
ATOM 7527 C C . LYS B 1 149 ? 42.406 3.652 25.109 1 84.81 149 LYS B C 1
ATOM 7529 O O . LYS B 1 149 ? 42.062 3.463 26.266 1 84.81 149 LYS B O 1
ATOM 7534 N N . ALA B 1 150 ? 43.469 3.111 24.578 1 81.69 150 ALA B N 1
ATOM 7535 C CA . ALA B 1 150 ? 44.344 2.289 25.391 1 81.69 150 ALA B CA 1
ATOM 7536 C C . ALA B 1 150 ? 45 3.115 26.484 1 81.69 150 ALA B C 1
ATOM 7538 O O . ALA B 1 150 ? 45.156 2.648 27.625 1 81.69 150 ALA B O 1
ATOM 7539 N N . ALA B 1 151 ? 45.312 4.309 26.172 1 78.5 151 ALA B N 1
ATOM 7540 C CA . ALA B 1 151 ? 45.906 5.199 27.141 1 78.5 151 ALA B CA 1
ATOM 7541 C C . ALA B 1 151 ? 44.938 5.566 28.25 1 78.5 151 ALA B C 1
ATOM 7543 O O . ALA B 1 151 ? 45.312 5.641 29.422 1 78.5 151 ALA B O 1
ATOM 7544 N N . VAL B 1 152 ? 43.75 5.758 27.844 1 80.81 152 VAL B N 1
ATOM 7545 C CA . VAL B 1 152 ? 42.719 6.113 28.812 1 80.81 152 VAL B CA 1
ATOM 7546 C C . VAL B 1 152 ? 42.438 4.93 29.75 1 80.81 152 VAL B C 1
ATOM 7548 O O . VAL B 1 152 ? 42.281 5.105 30.953 1 80.81 152 VAL B O 1
ATOM 7551 N N . THR B 1 153 ? 42.438 3.754 29.156 1 78.69 153 THR B N 1
ATOM 7552 C CA . THR B 1 153 ? 42.219 2.557 29.969 1 78.69 153 THR B CA 1
ATOM 7553 C C . THR B 1 153 ? 43.406 2.322 30.922 1 78.69 153 THR B C 1
ATOM 7555 O O . THR B 1 153 ? 43.188 1.917 32.062 1 78.69 153 THR B O 1
ATOM 7558 N N . GLN B 1 154 ? 44.562 2.58 30.547 1 75.06 154 GLN B N 1
ATOM 7559 C CA . GLN B 1 154 ? 45.75 2.418 31.375 1 75.06 154 GLN B CA 1
ATOM 7560 C C . GLN B 1 154 ? 45.75 3.439 32.531 1 75.06 154 GLN B C 1
ATOM 7562 O O . GLN B 1 154 ? 46.125 3.115 33.656 1 75.06 154 GLN B O 1
ATOM 7567 N N . GLN B 1 155 ? 45.312 4.562 32.156 1 71 155 GLN B N 1
ATOM 7568 C CA . GLN B 1 155 ? 45.25 5.602 33.188 1 71 155 GLN B CA 1
ATOM 7569 C C . GLN B 1 155 ? 44.219 5.254 34.25 1 71 155 GLN B C 1
ATOM 7571 O O . GLN B 1 155 ? 44.438 5.496 35.438 1 71 155 GLN B O 1
ATOM 7576 N N . GLN B 1 156 ? 43.125 4.664 33.875 1 72.12 156 GLN B N 1
ATOM 7577 C CA . GLN B 1 156 ? 42.094 4.285 34.844 1 72.12 156 GLN B CA 1
ATOM 7578 C C . GLN B 1 156 ? 42.562 3.127 35.719 1 72.12 156 GLN B C 1
ATOM 7580 O O . GLN B 1 156 ? 42.281 3.1 36.906 1 72.12 156 GLN B O 1
ATOM 7585 N N . GLN B 1 157 ? 43.25 2.254 35.125 1 68.25 157 GLN B N 1
ATOM 7586 C CA . GLN B 1 157 ? 43.781 1.136 35.906 1 68.25 157 GLN B CA 1
ATOM 7587 C C . GLN B 1 157 ? 44.844 1.604 36.875 1 68.25 157 GLN B C 1
ATOM 7589 O O . GLN B 1 157 ? 44.938 1.113 38 1 68.25 157 GLN B O 1
ATOM 7594 N N . ALA B 1 158 ? 45.625 2.498 36.5 1 60.59 158 ALA B N 1
ATOM 7595 C CA . ALA B 1 158 ? 46.656 3.055 37.375 1 60.59 158 ALA B CA 1
ATOM 7596 C C . ALA B 1 158 ? 46.031 3.818 38.531 1 60.59 158 ALA B C 1
ATOM 7598 O O . ALA B 1 158 ? 46.562 3.779 39.656 1 60.59 158 ALA B O 1
ATOM 7599 N N . ARG B 1 159 ? 44.938 4.453 38.219 1 57.53 159 ARG B N 1
ATOM 7600 C CA . ARG B 1 159 ? 44.281 5.172 39.312 1 57.53 159 ARG B CA 1
ATOM 7601 C C . ARG B 1 159 ? 43.625 4.203 40.281 1 57.53 159 ARG B C 1
ATOM 7603 O O . ARG B 1 159 ? 43.562 4.473 41.5 1 57.53 159 ARG B O 1
ATOM 7610 N N . ARG B 1 160 ? 43.156 3.195 39.844 1 54.97 160 ARG B N 1
ATOM 7611 C CA . ARG B 1 160 ? 42.594 2.213 40.781 1 54.97 160 ARG B CA 1
ATOM 7612 C C . ARG B 1 160 ? 43.688 1.489 41.562 1 54.97 160 ARG B C 1
ATOM 7614 O O . ARG B 1 160 ? 43.5 1.086 42.688 1 54.97 160 ARG B O 1
ATOM 7621 N N . GLY B 1 161 ? 44.781 1.062 40.938 1 48.22 161 GLY B N 1
ATOM 7622 C CA . GLY B 1 161 ? 45.906 0.444 41.656 1 48.22 161 GLY B CA 1
ATOM 7623 C C . GLY B 1 161 ? 46.719 1.438 42.438 1 48.22 161 GLY B C 1
ATOM 7624 O O . GLY B 1 161 ? 47.375 2.322 41.844 1 48.22 161 GLY B O 1
ATOM 7625 N N . GLY B 1 162 ? 46.312 1.978 43.5 1 40.59 162 GLY B N 1
ATOM 7626 C CA . GLY B 1 162 ? 47 2.756 44.5 1 40.59 162 GLY B CA 1
ATOM 7627 C C . GLY B 1 162 ? 48.375 2.201 44.844 1 40.59 162 GLY B C 1
ATOM 7628 O O . GLY B 1 162 ? 49 2.611 45.812 1 40.59 162 GLY B O 1
ATOM 7629 N N . SER B 1 163 ? 48.688 0.884 44.75 1 33.38 163 SER B N 1
ATOM 7630 C CA . SER B 1 163 ? 49.938 0.656 45.406 1 33.38 163 SER B CA 1
ATOM 7631 C C . SER B 1 163 ? 51.062 1.528 44.812 1 33.38 163 SER B C 1
ATOM 7633 O O . SER B 1 163 ? 50.938 1.986 43.688 1 33.38 163 SER B O 1
ATOM 7635 N N . ALA B 1 164 ? 52.25 1.813 45.719 1 31.5 164 ALA B N 1
ATOM 7636 C CA . ALA B 1 164 ? 53.438 2.646 45.938 1 31.5 164 ALA B CA 1
ATOM 7637 C C . ALA B 1 164 ? 54.344 2.617 44.719 1 31.5 164 ALA B C 1
ATOM 7639 O O . ALA B 1 164 ? 55.375 3.295 44.656 1 31.5 164 ALA B O 1
ATOM 7640 N N . ALA B 1 165 ? 54.562 1.375 44.062 1 30.81 165 ALA B N 1
ATOM 7641 C CA . ALA B 1 165 ? 55.906 1.265 43.5 1 30.81 165 ALA B CA 1
ATOM 7642 C C . ALA B 1 165 ? 56.125 2.309 42.406 1 30.81 165 ALA B C 1
ATOM 7644 O O . ALA B 1 165 ? 55.219 2.586 41.594 1 30.81 165 ALA B O 1
ATOM 7645 N N . ASP B 1 166 ? 57.125 3.248 42.562 1 30.58 166 ASP B N 1
ATOM 7646 C CA . ASP B 1 166 ? 57.844 4.352 41.906 1 30.58 166 ASP B CA 1
ATOM 7647 C C . ASP B 1 166 ? 58.094 4.047 40.438 1 30.58 166 ASP B C 1
ATOM 7649 O O . ASP B 1 166 ? 58.938 4.676 39.781 1 30.58 166 ASP B O 1
ATOM 7653 N N . THR B 1 167 ? 57.938 2.732 39.969 1 28.89 167 THR B N 1
ATOM 7654 C CA . THR B 1 167 ? 58.688 2.57 38.719 1 28.89 167 THR B CA 1
ATOM 7655 C C . THR B 1 167 ? 58.156 3.551 37.688 1 28.89 167 THR B C 1
ATOM 7657 O O . THR B 1 167 ? 57 3.906 37.656 1 28.89 167 THR B O 1
ATOM 7660 N N . ASP B 1 168 ? 59.125 4.242 37 1 29.89 168 ASP B N 1
ATOM 7661 C CA . ASP B 1 168 ? 59.312 5.156 35.875 1 29.89 168 ASP B CA 1
ATOM 7662 C C . ASP B 1 168 ? 58.406 4.758 34.688 1 29.89 168 ASP B C 1
ATOM 7664 O O . ASP B 1 168 ? 58.844 4.008 33.812 1 29.89 168 ASP B O 1
ATOM 7668 N N . ASP B 1 169 ? 57.406 4.074 34.969 1 30.25 169 ASP B N 1
ATOM 7669 C CA . ASP B 1 169 ? 56.781 3.73 33.688 1 30.25 169 ASP B CA 1
ATOM 7670 C C . ASP B 1 169 ? 56.531 4.98 32.844 1 30.25 169 ASP B C 1
ATOM 7672 O O . ASP B 1 169 ? 56.125 6.016 33.375 1 30.25 169 ASP B O 1
ATOM 7676 N N . PRO B 1 170 ? 57.219 5.066 31.688 1 31.45 170 PRO B N 1
ATOM 7677 C CA . PRO B 1 170 ? 57.094 6.176 30.75 1 31.45 170 PRO B CA 1
ATOM 7678 C C . PRO B 1 170 ? 55.656 6.602 30.5 1 31.45 170 PRO B C 1
ATOM 7680 O O . PRO B 1 170 ? 54.844 5.789 30.062 1 31.45 170 PRO B O 1
ATOM 7683 N N . SER B 1 171 ? 55.125 7.242 31.5 1 30.47 171 SER B N 1
ATOM 7684 C CA . SER B 1 171 ? 53.844 7.922 31.391 1 30.47 171 SER B CA 1
ATOM 7685 C C . SER B 1 171 ? 53.688 8.602 30.031 1 30.47 171 SER B C 1
ATOM 7687 O O . SER B 1 171 ? 54.5 9.414 29.641 1 30.47 171 SER B O 1
ATOM 7689 N N . VAL B 1 172 ? 53.344 7.793 29.078 1 32.75 172 VAL B N 1
ATOM 7690 C CA . VAL B 1 172 ? 52.969 8.336 27.781 1 32.75 172 VAL B CA 1
ATOM 7691 C C . VAL B 1 172 ? 52 9.508 27.969 1 32.75 172 VAL B C 1
ATOM 7693 O O . VAL B 1 172 ? 50.875 9.32 28.438 1 32.75 172 VAL B O 1
ATOM 7696 N N . SER B 1 173 ? 52.469 10.555 28.641 1 30.33 173 SER B N 1
ATOM 7697 C CA . SER B 1 173 ? 51.719 11.789 28.828 1 30.33 173 SER B CA 1
ATOM 7698 C C . SER B 1 173 ? 51.156 12.32 27.516 1 30.33 173 SER B C 1
ATOM 7700 O O . SER B 1 173 ? 51.938 12.594 26.578 1 30.33 173 SER B O 1
ATOM 7702 N N . TRP B 1 174 ? 50.062 11.781 27.016 1 31.36 174 TRP B N 1
ATOM 7703 C CA . TRP B 1 174 ? 49.375 12.32 25.859 1 31.36 174 TRP B CA 1
ATOM 7704 C C . TRP B 1 174 ? 48.875 13.742 26.125 1 31.36 174 TRP B C 1
ATOM 7706 O O . TRP B 1 174 ? 48.344 14.031 27.203 1 31.36 174 TRP B O 1
ATOM 7716 N N . SER B 1 175 ? 49.688 14.781 25.984 1 31.5 175 SER B N 1
ATOM 7717 C CA . SER B 1 175 ? 49.156 16.125 26.141 1 31.5 175 SER B CA 1
ATOM 7718 C C . SER B 1 175 ? 48.156 16.453 25.031 1 31.5 175 SER B C 1
ATOM 7720 O O . SER B 1 175 ? 48.438 16.281 23.859 1 31.5 175 SER B O 1
ATOM 7722 N N . ILE B 1 176 ? 46.906 16.297 25.266 1 33.78 176 ILE B N 1
ATOM 7723 C CA . ILE B 1 176 ? 45.781 16.641 24.406 1 33.78 176 ILE B CA 1
ATOM 7724 C C . ILE B 1 176 ? 45.625 18.156 24.312 1 33.78 176 ILE B C 1
ATOM 7726 O O . ILE B 1 176 ? 45.469 18.828 25.344 1 33.78 176 ILE B O 1
ATOM 7730 N N . GLN B 1 177 ? 46.375 18.875 23.406 1 31 177 GLN B N 1
ATOM 7731 C CA . GLN B 1 177 ? 46.062 20.297 23.234 1 31 177 GLN B CA 1
ATOM 7732 C C . GLN B 1 177 ? 44.719 20.484 22.578 1 31 177 GLN B C 1
ATOM 7734 O O . GLN B 1 177 ? 44.375 19.812 21.594 1 31 177 GLN B O 1
ATOM 7739 N N . LEU B 1 178 ? 43.75 20.797 23.266 1 30.92 178 LEU B N 1
ATOM 7740 C CA . LEU B 1 178 ? 42.438 21.203 22.797 1 30.92 178 LEU B CA 1
ATOM 7741 C C . LEU B 1 178 ? 42.531 22.328 21.781 1 30.92 178 LEU B C 1
ATOM 7743 O O . LEU B 1 178 ? 42.969 23.438 22.125 1 30.92 178 LEU B O 1
ATOM 7747 N N . GLY B 1 179 ? 43.219 22.234 20.594 1 31.55 179 GLY B N 1
ATOM 7748 C CA . GLY B 1 179 ? 43.312 23.297 19.594 1 31.55 179 GLY B CA 1
ATOM 7749 C C . GLY B 1 179 ? 41.969 23.734 19.078 1 31.55 179 GLY B C 1
ATOM 7750 O O . GLY B 1 179 ? 41.125 22.906 18.719 1 31.55 179 GLY B O 1
ATOM 7751 N N . GLY B 1 180 ? 41.375 24.719 19.672 1 30.83 180 GLY B N 1
ATOM 7752 C CA . GLY B 1 180 ? 40.219 25.406 19.094 1 30.83 180 GLY B CA 1
ATOM 7753 C C . GLY B 1 180 ? 40.5 25.969 17.703 1 30.83 180 GLY B C 1
ATOM 7754 O O . GLY B 1 180 ? 41.25 26.938 17.562 1 30.83 180 GLY B O 1
ATOM 7755 N N . GLN B 1 181 ? 40.906 25.203 16.672 1 33.53 181 GLN B N 1
ATOM 7756 C CA . GLN B 1 181 ? 41.156 25.734 15.336 1 33.53 181 GLN B CA 1
ATOM 7757 C C . GLN B 1 181 ? 40 26.594 14.867 1 33.53 181 GLN B C 1
ATOM 7759 O O . GLN B 1 181 ? 38.844 26.25 15.078 1 33.53 181 GLN B O 1
ATOM 7764 N N . SER B 1 182 ? 40.281 27.859 14.68 1 32.5 182 SER B N 1
ATOM 7765 C CA . SER B 1 182 ? 39.406 28.828 14.031 1 32.5 182 SER B CA 1
ATOM 7766 C C . SER B 1 182 ? 38.875 28.312 12.695 1 32.5 182 SER B C 1
ATOM 7768 O O . SER B 1 182 ? 39.594 27.625 11.969 1 32.5 182 SER B O 1
ATOM 7770 N N . LEU B 1 183 ? 37.625 28.125 12.562 1 34.56 183 LEU B N 1
ATOM 7771 C CA . LEU B 1 183 ? 36.812 27.734 11.422 1 34.56 183 LEU B CA 1
ATOM 7772 C C . LEU B 1 183 ? 37.281 28.406 10.148 1 34.56 183 LEU B C 1
ATOM 7774 O O . LEU B 1 183 ? 36.875 28.047 9.047 1 34.56 183 LEU B O 1
ATOM 7778 N N . ARG B 1 184 ? 38.062 29.578 10.188 1 36.22 184 ARG B N 1
ATOM 7779 C CA . ARG B 1 184 ? 38.438 30.312 8.984 1 36.22 184 ARG B CA 1
ATOM 7780 C C . ARG B 1 184 ? 39.406 29.5 8.117 1 36.22 184 ARG B C 1
ATOM 7782 O O . ARG B 1 184 ? 39.312 29.547 6.891 1 36.22 184 ARG B O 1
ATOM 7789 N N . VAL B 1 185 ? 40.281 28.812 8.625 1 35.94 185 VAL B N 1
ATOM 7790 C CA . VAL B 1 185 ? 41.312 28.156 7.844 1 35.94 185 VAL B CA 1
ATOM 7791 C C . VAL B 1 185 ? 40.719 26.953 7.117 1 35.94 185 VAL B C 1
ATOM 7793 O O . VAL B 1 185 ? 41.125 26.641 5.992 1 35.94 185 VAL B O 1
ATOM 7796 N N . ILE B 1 186 ? 39.781 26.312 7.695 1 35.5 186 ILE B N 1
ATOM 7797 C CA . ILE B 1 186 ? 39.188 25.172 7.008 1 35.5 186 ILE B CA 1
ATOM 7798 C C . ILE B 1 186 ? 38.406 25.656 5.785 1 35.5 186 ILE B C 1
ATOM 7800 O O . ILE B 1 186 ? 38.406 24.984 4.746 1 35.5 186 ILE B O 1
ATOM 7804 N N . ALA B 1 187 ? 37.75 26.859 5.832 1 36.91 187 ALA B N 1
ATOM 7805 C CA . ALA B 1 187 ? 37 27.406 4.688 1 36.91 187 ALA B CA 1
ATOM 7806 C C . ALA B 1 187 ? 37.969 27.797 3.562 1 36.91 187 ALA B C 1
ATOM 7808 O O . ALA B 1 187 ? 37.656 27.641 2.383 1 36.91 187 ALA B O 1
ATOM 7809 N N . GLU B 1 188 ? 39.094 28.438 3.781 1 35.81 188 GLU B N 1
ATOM 7810 C CA . GLU B 1 188 ? 40.031 28.828 2.729 1 35.81 188 GLU B CA 1
ATOM 7811 C C . GLU B 1 188 ? 40.594 27.609 2.002 1 35.81 188 GLU B C 1
ATOM 7813 O O . GLU B 1 188 ? 40.844 27.656 0.794 1 35.81 188 GLU B O 1
ATOM 7818 N N . LYS B 1 189 ? 40.781 26.516 2.703 1 37.31 189 LYS B N 1
ATOM 7819 C CA . LYS B 1 189 ? 41.281 25.359 1.987 1 37.31 189 LYS B CA 1
ATOM 7820 C C . LYS B 1 189 ? 40.219 24.734 1.104 1 37.31 189 LYS B C 1
ATOM 7822 O O . LYS B 1 189 ? 40.5 24.219 0.027 1 37.31 189 LYS B O 1
ATOM 7827 N N . GLU B 1 190 ? 39 24.766 1.514 1 37.19 190 GLU B N 1
ATOM 7828 C CA . GLU B 1 190 ? 37.938 24.312 0.623 1 37.19 190 GLU B CA 1
ATOM 7829 C C . GLU B 1 190 ? 37.75 25.266 -0.554 1 37.19 190 GLU B C 1
ATOM 7831 O O . GLU B 1 190 ? 37.469 24.844 -1.673 1 37.19 190 GLU B O 1
ATOM 7836 N N . GLU B 1 191 ? 37.844 26.625 -0.401 1 36.66 191 GLU B N 1
ATOM 7837 C CA . GLU B 1 191 ? 37.812 27.562 -1.518 1 36.66 191 GLU B CA 1
ATOM 7838 C C . GLU B 1 191 ? 39.031 27.406 -2.426 1 36.66 191 GLU B C 1
ATOM 7840 O O . GLU B 1 191 ? 38.938 27.594 -3.639 1 36.66 191 GLU B O 1
ATOM 7845 N N . GLU B 1 192 ? 40.188 27.156 -1.921 1 35.44 192 GLU B N 1
ATOM 7846 C CA . GLU B 1 192 ? 41.344 26.969 -2.811 1 35.44 192 GLU B CA 1
ATOM 7847 C C . GLU B 1 192 ? 41.094 25.781 -3.75 1 35.44 192 GLU B C 1
ATOM 7849 O O . GLU B 1 192 ? 41.562 25.797 -4.898 1 35.44 192 GLU B O 1
ATOM 7854 N N . CYS B 1 193 ? 40.406 24.781 -3.227 1 31.61 193 CYS B N 1
ATOM 7855 C CA . CYS B 1 193 ? 40.156 23.688 -4.156 1 31.61 193 CYS B CA 1
ATOM 7856 C C . CYS B 1 193 ? 39.125 24.109 -5.219 1 31.61 193 CYS B C 1
ATOM 7858 O O . CYS B 1 193 ? 39.094 23.516 -6.301 1 31.61 193 CYS B O 1
ATOM 7860 N N . GLU B 1 194 ? 38.219 25.031 -4.945 1 32.62 194 GLU B N 1
ATOM 7861 C CA . GLU B 1 194 ? 37.281 25.438 -5.973 1 32.62 194 GLU B CA 1
ATOM 7862 C C . GLU B 1 194 ? 37.938 26.266 -7.066 1 32.62 194 GLU B C 1
ATOM 7864 O O . GLU B 1 194 ? 37.5 26.234 -8.219 1 32.62 194 GLU B O 1
ATOM 7869 N N . GLU B 1 195 ? 38.875 27.156 -6.707 1 31.66 195 GLU B N 1
ATOM 7870 C CA . GLU B 1 195 ? 39.438 28.016 -7.738 1 31.66 195 GLU B CA 1
ATOM 7871 C C . GLU B 1 195 ? 40.156 27.203 -8.82 1 31.66 195 GLU B C 1
ATOM 7873 O O . GLU B 1 195 ? 40.406 27.703 -9.914 1 31.66 195 GLU B O 1
ATOM 7878 N N . LYS B 1 196 ? 40.75 26.031 -8.422 1 31.78 196 LYS B N 1
ATOM 7879 C CA . LYS B 1 196 ? 41.5 25.422 -9.508 1 31.78 196 LYS B CA 1
ATOM 7880 C C . LYS B 1 196 ? 40.562 25 -10.648 1 31.78 196 LYS B C 1
ATOM 7882 O O . LYS B 1 196 ? 41.031 24.641 -11.734 1 31.78 196 LYS B O 1
ATOM 7887 N N . LEU B 1 197 ? 39.25 24.688 -10.344 1 27.81 197 LEU B N 1
ATOM 7888 C CA . LEU B 1 197 ? 38.562 24.078 -11.477 1 27.81 197 LEU B CA 1
ATOM 7889 C C . LEU B 1 197 ? 38.188 25.141 -12.516 1 27.81 197 LEU B C 1
ATOM 7891 O O . LEU B 1 197 ? 37.844 24.797 -13.648 1 27.81 197 LEU B O 1
ATOM 7895 N N . ASN B 1 198 ? 37.844 26.375 -12.141 1 27.92 198 ASN B N 1
ATOM 7896 C CA . ASN B 1 198 ? 37.344 27.281 -13.172 1 27.92 198 ASN B CA 1
ATOM 7897 C C . ASN B 1 198 ? 38.438 27.781 -14.094 1 27.92 198 ASN B C 1
ATOM 7899 O O . ASN B 1 198 ? 38.906 28.922 -13.969 1 27.92 198 ASN B O 1
ATOM 7903 N N . GLY B 1 199 ? 39.438 26.906 -14.336 1 24.8 199 GLY B N 1
ATOM 7904 C CA . GLY B 1 199 ? 40.562 27.406 -15.086 1 24.8 199 GLY B CA 1
ATOM 7905 C C . GLY B 1 199 ? 40.188 27.969 -16.438 1 24.8 199 GLY B C 1
ATOM 7906 O O . GLY B 1 199 ? 41.062 28.422 -17.203 1 24.8 199 GLY B O 1
ATOM 7907 N N . GLY B 1 200 ? 39.031 27.531 -17 1 24.67 200 GLY B N 1
ATOM 7908 C CA . GLY B 1 200 ? 39.188 27.547 -18.453 1 24.67 200 GLY B CA 1
ATOM 7909 C C . GLY B 1 200 ? 39.094 28.953 -19.031 1 24.67 200 GLY B C 1
ATOM 7910 O O . GLY B 1 200 ? 39 29.109 -20.25 1 24.67 200 GLY B O 1
ATOM 7911 N N . ASP B 1 201 ? 38.688 29.984 -18.25 1 23.66 201 ASP B N 1
ATOM 7912 C CA . ASP B 1 201 ? 38.344 31.094 -19.141 1 23.66 201 ASP B CA 1
ATOM 7913 C C . ASP B 1 201 ? 39.562 31.609 -19.875 1 23.66 201 ASP B C 1
ATOM 7915 O O . ASP B 1 201 ? 40.5 32.125 -19.234 1 23.66 201 ASP B O 1
ATOM 7919 N N . ALA B 1 202 ? 40.062 30.953 -20.938 1 23.08 202 ALA B N 1
ATOM 7920 C CA . ALA B 1 202 ? 41.094 31.359 -21.891 1 23.08 202 ALA B CA 1
ATOM 7921 C C . ALA B 1 202 ? 40.844 32.781 -22.406 1 23.08 202 ALA B C 1
ATOM 7923 O O . ALA B 1 202 ? 40.062 32.969 -23.359 1 23.08 202 ALA B O 1
ATOM 7924 N N . THR B 1 203 ? 40.281 33.75 -21.625 1 20.5 203 THR B N 1
ATOM 7925 C CA . THR B 1 203 ? 40.156 35.031 -22.328 1 20.5 203 THR B CA 1
ATOM 7926 C C . THR B 1 203 ? 41.469 35.438 -23 1 20.5 203 THR B C 1
ATOM 7928 O O . THR B 1 203 ? 42.531 35.25 -22.438 1 20.5 203 THR B O 1
ATOM 7931 N N . ALA B 1 204 ? 41.469 35.562 -24.297 1 21.38 204 ALA B N 1
ATOM 7932 C CA . ALA B 1 204 ? 42.344 36.094 -25.344 1 21.38 204 ALA B CA 1
ATOM 7933 C C . ALA B 1 204 ? 42.875 37.469 -24.969 1 21.38 204 ALA B C 1
ATOM 7935 O O . ALA B 1 204 ? 42.125 38.406 -24.766 1 21.38 204 ALA B O 1
ATOM 7936 N N . LYS B 1 205 ? 43.906 37.594 -24.188 1 20.44 205 LYS B N 1
ATOM 7937 C CA . LYS B 1 205 ? 44.594 38.812 -23.828 1 20.44 205 LYS B CA 1
ATOM 7938 C C . LYS B 1 205 ? 44.938 39.625 -25.078 1 20.44 205 LYS B C 1
ATOM 7940 O O . LYS B 1 205 ? 45.781 39.25 -25.859 1 20.44 205 LYS B O 1
ATOM 7945 N N . ILE B 1 206 ? 43.938 40.156 -25.812 1 20.69 206 ILE B N 1
ATOM 7946 C CA . ILE B 1 206 ? 44.344 41.031 -26.891 1 20.69 206 ILE B CA 1
ATOM 7947 C C . ILE B 1 206 ? 45.219 42.156 -26.312 1 20.69 206 ILE B C 1
ATOM 7949 O O . ILE B 1 206 ? 44.844 42.844 -25.359 1 20.69 206 ILE B O 1
ATOM 7953 N N . SER B 1 207 ? 46.531 42.125 -26.562 1 20.02 207 SER B N 1
ATOM 7954 C CA . SER B 1 207 ? 47.719 42.875 -26.234 1 20.02 207 SER B CA 1
ATOM 7955 C C . SER B 1 207 ? 47.594 44.344 -26.625 1 20.02 207 SER B C 1
ATOM 7957 O O . SER B 1 207 ? 48.125 44.781 -27.641 1 20.02 207 SER B O 1
ATOM 7959 N N . SER B 1 208 ? 46.344 44.969 -26.469 1 18.86 208 SER B N 1
ATOM 7960 C CA . SER B 1 208 ? 46.562 46.25 -27.094 1 18.86 208 SER B CA 1
ATOM 7961 C C . SER B 1 208 ? 47.75 47 -26.438 1 18.86 208 SER B C 1
ATOM 7963 O O . SER B 1 208 ? 48.125 46.688 -25.312 1 18.86 208 SER B O 1
ATOM 7965 N N . GLY B 1 209 ? 48.406 48.031 -27.078 1 18.06 209 GLY B N 1
ATOM 7966 C CA . GLY B 1 209 ? 49.656 48.75 -27.219 1 18.06 209 GLY B CA 1
ATOM 7967 C C . GLY B 1 209 ? 49.969 49.688 -26.062 1 18.06 209 GLY B C 1
ATOM 7968 O O . GLY B 1 209 ? 51.125 49.938 -25.75 1 18.06 209 GLY B O 1
ATOM 7969 N N . GLU B 1 210 ? 48.938 50.5 -25.578 1 18.52 210 GLU B N 1
ATOM 7970 C CA . GLU B 1 210 ? 49.438 51.875 -25.547 1 18.52 210 GLU B CA 1
ATOM 7971 C C . GLU B 1 210 ? 50.469 52.062 -24.422 1 18.52 210 GLU B C 1
ATOM 7973 O O . GLU B 1 210 ? 50.688 51.156 -23.609 1 18.52 210 GLU B O 1
ATOM 7978 N N . GLY B 1 211 ? 50.219 53.156 -23.625 1 19.11 211 GLY B N 1
ATOM 7979 C CA . GLY B 1 211 ? 50.969 54.344 -23.266 1 19.11 211 GLY B CA 1
ATOM 7980 C C . GLY B 1 211 ? 51.844 54.125 -22.031 1 19.11 211 GLY B C 1
ATOM 7981 O O . GLY B 1 211 ? 51.625 53.188 -21.266 1 19.11 211 GLY B O 1
ATOM 7982 N N . PRO B 1 212 ? 52.906 54.938 -21.828 1 21.14 212 PRO B N 1
ATOM 7983 C CA . PRO B 1 212 ? 54.188 54.938 -21.109 1 21.14 212 PRO B CA 1
ATOM 7984 C C . PRO B 1 212 ? 54 55.094 -19.594 1 21.14 212 PRO B C 1
ATOM 7986 O O . PRO B 1 212 ? 55 55.094 -18.859 1 21.14 212 PRO B O 1
ATOM 7989 N N . VAL B 1 213 ? 52.781 55.156 -19.109 1 19.66 213 VAL B N 1
ATOM 7990 C CA . VAL B 1 213 ? 52.812 56.125 -18 1 19.66 213 VAL B CA 1
ATOM 7991 C C . VAL B 1 213 ? 53.75 55.625 -16.922 1 19.66 213 VAL B C 1
ATOM 7993 O O . VAL B 1 213 ? 53.875 54.438 -16.688 1 19.66 213 VAL B O 1
ATOM 7996 N N . SER B 1 214 ? 54.312 56.562 -16.172 1 17.88 214 SER B N 1
ATOM 7997 C CA . SER B 1 214 ? 55.531 56.844 -15.398 1 17.88 214 SER B CA 1
ATOM 7998 C C . SER B 1 214 ? 55.594 56.031 -14.117 1 17.88 214 SER B C 1
ATOM 8000 O O . SER B 1 214 ? 56.562 55.344 -13.859 1 17.88 214 SER B O 1
ATOM 8002 N N . GLN B 1 215 ? 55.219 56.656 -13 1 18.17 215 GLN B N 1
ATOM 8003 C CA . GLN B 1 215 ? 56.156 57 -11.953 1 18.17 215 GLN B CA 1
ATOM 8004 C C . GLN B 1 215 ? 56.281 55.875 -10.93 1 18.17 215 GLN B C 1
ATOM 8006 O O . GLN B 1 215 ? 55.531 54.938 -10.961 1 18.17 215 GLN B O 1
ATOM 8011 N N . GLY B 1 216 ? 56.281 56.188 -9.578 1 17.48 216 GLY B N 1
ATOM 8012 C CA . GLY B 1 216 ? 57.219 56.156 -8.469 1 17.48 216 GLY B CA 1
ATOM 8013 C C . GLY B 1 216 ? 57 54.938 -7.559 1 17.48 216 GLY B C 1
ATOM 8014 O O . GLY B 1 216 ? 57.938 54.25 -7.207 1 17.48 216 GLY B O 1
ATOM 8015 N N . LEU B 1 217 ? 55.844 54.938 -6.785 1 18.28 217 LEU B N 1
ATOM 8016 C CA . LEU B 1 217 ? 56 54.938 -5.336 1 18.28 217 LEU B CA 1
ATOM 8017 C C . LEU B 1 217 ? 56.375 53.562 -4.84 1 18.28 217 LEU B C 1
ATOM 8019 O O . LEU B 1 217 ? 56.219 52.562 -5.562 1 18.28 217 LEU B O 1
ATOM 8023 N N . SER B 1 218 ? 55.781 53.188 -3.527 1 19.17 218 SER B N 1
ATOM 8024 C CA . SER B 1 218 ? 56.281 52.844 -2.195 1 19.17 218 SER B CA 1
ATOM 8025 C C . SER B 1 218 ? 56.344 51.344 -1.997 1 19.17 218 SER B C 1
ATOM 8027 O O . SER B 1 218 ? 55.469 50.625 -2.51 1 19.17 218 SER B O 1
ATOM 8029 N N . GLU B 1 219 ? 57.406 50.812 -1.641 1 19.06 219 GLU B N 1
ATOM 8030 C CA . GLU B 1 219 ? 58.062 49.5 -1.46 1 19.06 219 GLU B CA 1
ATOM 8031 C C . GLU B 1 219 ? 57.344 48.688 -0.394 1 19.06 219 GLU B C 1
ATOM 8033 O O . GLU B 1 219 ? 57.781 47.594 -0.066 1 19.06 219 GLU B O 1
ATOM 8038 N N . SER B 1 220 ? 56.375 49.219 0.426 1 20.14 220 SER B N 1
ATOM 8039 C CA . SER B 1 220 ? 56.406 48.656 1.77 1 20.14 220 SER B CA 1
ATOM 8040 C C . SER B 1 220 ? 56 47.188 1.756 1 20.14 220 SER B C 1
ATOM 8042 O O . SER B 1 220 ? 54.875 46.844 1.362 1 20.14 220 SER B O 1
ATOM 8044 N N . GLY B 1 221 ? 56.812 46.312 1.326 1 19.47 221 GLY B N 1
ATOM 8045 C CA . GLY B 1 221 ? 56.719 44.875 1.22 1 19.47 221 GLY B CA 1
ATOM 8046 C C . GLY B 1 221 ? 56.406 44.219 2.541 1 19.47 221 GLY B C 1
ATOM 8047 O O . GLY B 1 221 ? 57.156 43.375 3.025 1 19.47 221 GLY B O 1
ATOM 8048 N N . ARG B 1 222 ? 55.625 44.844 3.559 1 20.27 222 ARG B N 1
ATOM 8049 C CA . ARG B 1 222 ? 55.688 44.25 4.891 1 20.27 222 ARG B CA 1
ATOM 8050 C C . ARG B 1 222 ? 55.344 42.781 4.836 1 20.27 222 ARG B C 1
ATOM 8052 O O . ARG B 1 222 ? 54.438 42.344 4.117 1 20.27 222 ARG B O 1
ATOM 8059 N N . LEU B 1 223 ? 56.344 42 5.355 1 21.2 223 LEU B N 1
ATOM 8060 C CA . LEU B 1 223 ? 56.531 40.625 5.707 1 21.2 223 LEU B CA 1
ATOM 8061 C C . LEU B 1 223 ? 55.375 40.062 6.527 1 21.2 223 LEU B C 1
ATOM 8063 O O . LEU B 1 223 ? 55.031 40.625 7.578 1 21.2 223 LEU B O 1
ATOM 8067 N N . CYS B 1 224 ? 54.281 39.719 5.953 1 21.05 224 CYS B N 1
ATOM 8068 C CA . CYS B 1 224 ? 53.219 39 6.668 1 21.05 224 CYS B CA 1
ATOM 8069 C C . CYS B 1 224 ? 53.812 37.938 7.605 1 21.05 224 CYS B C 1
ATOM 8071 O O . CYS B 1 224 ? 54.344 36.938 7.152 1 21.05 224 CYS B O 1
ATOM 8073 N N . LYS B 1 225 ? 54.562 38.344 8.75 1 24.06 225 LYS B N 1
ATOM 8074 C CA . LYS B 1 225 ? 55.094 37.406 9.75 1 24.06 225 LYS B CA 1
ATOM 8075 C C . LYS B 1 225 ? 54 36.406 10.172 1 24.06 225 LYS B C 1
ATOM 8077 O O . LYS B 1 225 ? 52.875 36.781 10.469 1 24.06 225 LYS B O 1
ATOM 8082 N N . PRO B 1 226 ? 54.219 35.156 9.766 1 25.42 226 PRO B N 1
ATOM 8083 C CA . PRO B 1 226 ? 53.406 34.062 10.219 1 25.42 226 PRO B CA 1
ATOM 8084 C C . PRO B 1 226 ? 53.156 34.062 11.727 1 25.42 226 PRO B C 1
ATOM 8086 O O . PRO B 1 226 ? 54.062 34.312 12.508 1 25.42 226 PRO B O 1
ATOM 8089 N N . ASN B 1 227 ? 52.188 34.844 12.148 1 25.61 227 ASN B N 1
ATOM 8090 C CA . ASN B 1 227 ? 51.906 34.875 13.578 1 25.61 227 ASN B CA 1
ATOM 8091 C C . ASN B 1 227 ? 52.062 33.5 14.203 1 25.61 227 ASN B C 1
ATOM 8093 O O . ASN B 1 227 ? 51.562 32.5 13.664 1 25.61 227 ASN B O 1
ATOM 8097 N N . GLU B 1 228 ? 53.219 33.281 14.883 1 26.58 228 GLU B N 1
ATOM 8098 C CA . GLU B 1 228 ? 53.688 32.188 15.719 1 26.58 228 GLU B CA 1
ATOM 8099 C C . GLU B 1 228 ? 52.562 31.672 16.641 1 26.58 228 GLU B C 1
ATOM 8101 O O . GLU B 1 228 ? 52.344 32.219 17.719 1 26.58 228 GLU B O 1
ATOM 8106 N N . GLU B 1 229 ? 51.406 31.594 16.156 1 27.91 229 GLU B N 1
ATOM 8107 C CA . GLU B 1 229 ? 50.406 31.078 17.094 1 27.91 229 GLU B CA 1
ATOM 8108 C C . GLU B 1 229 ? 50.844 29.734 17.688 1 27.91 229 GLU B C 1
ATOM 8110 O O . GLU B 1 229 ? 51.25 28.844 16.953 1 27.91 229 GLU B O 1
ATOM 8115 N N . MET B 1 230 ? 51.344 29.875 18.922 1 27 230 MET B N 1
ATOM 8116 C CA . MET B 1 230 ? 51.875 28.844 19.812 1 27 230 MET B CA 1
ATOM 8117 C C . MET B 1 230 ? 50.969 27.625 19.812 1 27 230 MET B C 1
ATOM 8119 O O . MET B 1 230 ? 49.875 27.641 20.422 1 27 230 MET B O 1
ATOM 8123 N N . THR B 1 231 ? 50.812 27.172 18.672 1 30.08 231 THR B N 1
ATOM 8124 C CA . THR B 1 231 ? 50.062 25.938 18.531 1 30.08 231 THR B CA 1
ATOM 8125 C C . THR B 1 231 ? 50.75 24.781 19.25 1 30.08 231 THR B C 1
ATOM 8127 O O . THR B 1 231 ? 51.906 24.453 18.938 1 30.08 231 THR B O 1
ATOM 8130 N N . ARG B 1 232 ? 50.5 24.766 20.578 1 29.38 232 ARG B N 1
ATOM 8131 C CA . ARG B 1 232 ? 51.188 23.734 21.391 1 29.38 232 ARG B CA 1
ATOM 8132 C C . ARG B 1 232 ? 50.844 22.344 20.859 1 29.38 232 ARG B C 1
ATOM 8134 O O . ARG B 1 232 ? 49.688 22 20.656 1 29.38 232 ARG B O 1
ATOM 8141 N N . THR B 1 233 ? 51.719 21.859 20.062 1 33.53 233 THR B N 1
ATOM 8142 C CA . THR B 1 233 ? 51.812 20.578 19.359 1 33.53 233 THR B CA 1
ATOM 8143 C C . THR B 1 233 ? 52 19.438 20.344 1 33.53 233 THR B C 1
ATOM 8145 O O . THR B 1 233 ? 52.719 19.562 21.344 1 33.53 233 THR B O 1
ATOM 8148 N N . LEU B 1 234 ? 51 18.672 20.484 1 33.06 234 LEU B N 1
ATOM 8149 C CA . LEU B 1 234 ? 51.125 17.469 21.312 1 33.06 234 LEU B CA 1
ATOM 8150 C C . LEU B 1 234 ? 52.156 16.531 20.734 1 33.06 234 LEU B C 1
ATOM 8152 O O . LEU B 1 234 ? 52.125 16.203 19.547 1 33.06 234 LEU B O 1
ATOM 8156 N N . SER B 1 235 ? 53.375 16.703 21.109 1 34.75 235 SER B N 1
ATOM 8157 C CA . SER B 1 235 ? 54.469 15.898 20.578 1 34.75 235 SER B CA 1
ATOM 8158 C C . SER B 1 235 ? 54.594 14.578 21.344 1 34.75 235 SER B C 1
ATOM 8160 O O . SER B 1 235 ? 54.688 14.562 22.562 1 34.75 235 SER B O 1
ATOM 8162 N N . GLY B 1 236 ? 53.688 13.711 21.438 1 36.41 236 GLY B N 1
ATOM 8163 C CA . GLY B 1 236 ? 54.062 12.461 22.078 1 36.41 236 GLY B CA 1
ATOM 8164 C C . GLY B 1 236 ? 54.562 11.422 21.109 1 36.41 236 GLY B C 1
ATOM 8165 O O . GLY B 1 236 ? 54.062 11.312 19.984 1 36.41 236 GLY B O 1
ATOM 8166 N N . GLN B 1 237 ? 55.438 10.391 21.578 1 44.88 237 GLN B N 1
ATOM 8167 C CA . GLN B 1 237 ? 56.281 9.422 20.875 1 44.88 237 GLN B CA 1
ATOM 8168 C C . GLN B 1 237 ? 56.719 9.953 19.516 1 44.88 237 GLN B C 1
ATOM 8170 O O . GLN B 1 237 ? 56.625 9.242 18.516 1 44.88 237 GLN B O 1
ATOM 8175 N N . GLY B 1 238 ? 56.844 11.297 19.453 1 45.75 238 GLY B N 1
ATOM 8176 C CA . GLY B 1 238 ? 57.375 12.094 18.359 1 45.75 238 GLY B CA 1
ATOM 8177 C C . GLY B 1 238 ? 56.281 12.734 17.516 1 45.75 238 GLY B C 1
ATOM 8178 O O . GLY B 1 238 ? 56.562 13.445 16.547 1 45.75 238 GLY B O 1
ATOM 8179 N N . ARG B 1 239 ? 54.875 12.141 17.734 1 53.19 239 ARG B N 1
ATOM 8180 C CA . ARG B 1 239 ? 53.875 12.758 16.875 1 53.19 239 ARG B CA 1
ATOM 8181 C C . ARG B 1 239 ? 52.875 13.578 17.688 1 53.19 239 ARG B C 1
ATOM 8183 O O . ARG B 1 239 ? 52.469 13.164 18.766 1 53.19 239 ARG B O 1
ATOM 8190 N N . SER B 1 240 ? 52.656 14.781 17.625 1 56.72 240 SER B N 1
ATOM 8191 C CA . SER B 1 240 ? 51.688 15.703 18.234 1 56.72 240 SER B CA 1
ATOM 8192 C C . SER B 1 240 ? 50.375 15.703 17.469 1 56.72 240 SER B C 1
ATOM 8194 O O . SER B 1 240 ? 50.375 15.812 16.25 1 56.72 240 SER B O 1
ATOM 8196 N N . VAL B 1 241 ? 49.188 15.055 18.297 1 66 241 VAL B N 1
ATOM 8197 C CA . VAL B 1 241 ? 47.906 14.992 17.625 1 66 241 VAL B CA 1
ATOM 8198 C C . VAL B 1 241 ? 46.969 16.031 18.234 1 66 241 VAL B C 1
ATOM 8200 O O . VAL B 1 241 ? 46.938 16.219 19.453 1 66 241 VAL B O 1
ATOM 8203 N N . ARG B 1 242 ? 46.406 16.891 17.5 1 65.75 242 ARG B N 1
ATOM 8204 C CA . ARG B 1 242 ? 45.406 17.859 17.891 1 65.75 242 ARG B CA 1
ATOM 8205 C C . ARG B 1 242 ? 44 17.344 17.578 1 65.75 242 ARG B C 1
ATOM 8207 O O . ARG B 1 242 ? 43.75 16.781 16.516 1 65.75 242 ARG B O 1
ATOM 8214 N N . ILE B 1 243 ? 43.125 17.344 18.734 1 67.19 243 ILE B N 1
ATOM 8215 C CA . ILE B 1 243 ? 41.719 16.922 18.531 1 67.19 243 ILE B CA 1
ATOM 8216 C C . ILE B 1 243 ? 40.875 18.125 18.172 1 67.19 243 ILE B C 1
ATOM 8218 O O . ILE B 1 243 ? 40.812 19.109 18.922 1 67.19 243 ILE B O 1
ATOM 8222 N N . ASN B 1 244 ? 40.438 18.234 16.984 1 62.62 244 ASN B N 1
ATOM 8223 C CA . ASN B 1 244 ? 39.531 19.297 16.516 1 62.62 244 ASN B CA 1
ATOM 8224 C C . ASN B 1 244 ? 38.094 18.828 16.453 1 62.62 244 ASN B C 1
ATOM 8226 O O . ASN B 1 244 ? 37.719 18.094 15.539 1 62.62 244 ASN B O 1
ATOM 8230 N N . ILE B 1 245 ? 37.312 19.172 17.578 1 60.84 245 ILE B N 1
ATOM 8231 C CA . ILE B 1 245 ? 35.906 18.875 17.531 1 60.84 245 ILE B CA 1
ATOM 8232 C C . ILE B 1 245 ? 35.125 20.141 17.203 1 60.84 245 ILE B C 1
ATOM 8234 O O . ILE B 1 245 ? 35.25 21.172 17.875 1 60.84 245 ILE B O 1
ATOM 8238 N N . PRO B 1 246 ? 34.5 20.188 16.078 1 57.12 246 PRO B N 1
ATOM 8239 C CA . PRO B 1 246 ? 33.75 21.391 15.719 1 57.12 246 PRO B CA 1
ATOM 8240 C C . PRO B 1 246 ? 32.844 21.875 16.828 1 57.12 246 PRO B C 1
ATOM 8242 O O . PRO B 1 246 ? 32.281 21.062 17.578 1 57.12 246 PRO B O 1
ATOM 8245 N N . VAL B 1 247 ? 33 23.188 17.141 1 52.34 247 VAL B N 1
ATOM 8246 C CA . VAL B 1 247 ? 32.25 23.859 18.219 1 52.34 247 VAL B CA 1
ATOM 8247 C C . VAL B 1 247 ? 30.766 23.844 17.891 1 52.34 247 VAL B C 1
ATOM 8249 O O . VAL B 1 247 ? 30.297 24.531 16.984 1 52.34 247 VAL B O 1
ATOM 8252 N N . THR B 1 248 ? 29.969 22.859 18.203 1 59.97 248 THR B N 1
ATOM 8253 C CA . THR B 1 248 ? 28.547 22.812 17.922 1 59.97 248 THR B CA 1
ATOM 8254 C C . THR B 1 248 ? 27.734 23.234 19.156 1 59.97 248 THR B C 1
ATOM 8256 O O . THR B 1 248 ? 26.516 23.359 19.078 1 59.97 248 THR B O 1
ATOM 8259 N N . THR B 1 249 ? 28.422 23.609 20.359 1 55.72 249 THR B N 1
ATOM 8260 C CA . THR B 1 249 ? 27.672 23.859 21.578 1 55.72 249 THR B CA 1
ATOM 8261 C C . THR B 1 249 ? 27.781 25.312 22 1 55.72 249 THR B C 1
ATOM 8263 O O . THR B 1 249 ? 28.734 26 21.656 1 55.72 249 THR B O 1
ATOM 8266 N N . PRO B 1 250 ? 26.75 25.859 22.609 1 58.41 250 PRO B N 1
ATOM 8267 C CA . PRO B 1 250 ? 26.688 27.266 23.031 1 58.41 250 PRO B CA 1
ATOM 8268 C C . PRO B 1 250 ? 27.922 27.688 23.812 1 58.41 250 PRO B C 1
ATOM 8270 O O . PRO B 1 250 ? 28.422 28.812 23.625 1 58.41 250 PRO B O 1
ATOM 8273 N N . SER B 1 251 ? 28.391 26.891 24.672 1 50.84 251 SER B N 1
ATOM 8274 C CA . SER B 1 251 ? 29.516 27.297 25.516 1 50.84 251 SER B CA 1
ATOM 8275 C C . SER B 1 251 ? 30.75 27.594 24.688 1 50.84 251 SER B C 1
ATOM 8277 O O . SER B 1 251 ? 31.453 28.578 24.938 1 50.84 251 SER B O 1
ATOM 8279 N N . ARG B 1 252 ? 30.844 26.828 23.688 1 54.25 252 ARG B N 1
ATOM 8280 C CA . ARG B 1 252 ? 32.031 27 22.844 1 54.25 252 ARG B CA 1
ATOM 8281 C C . ARG B 1 252 ? 31.906 28.234 21.969 1 54.25 252 ARG B C 1
ATOM 8283 O O . ARG B 1 252 ? 32.906 28.922 21.703 1 54.25 252 ARG B O 1
ATOM 8290 N N . THR B 1 253 ? 30.734 28.453 21.625 1 58.34 253 THR B N 1
ATOM 8291 C CA . THR B 1 253 ? 30.484 29.641 20.828 1 58.34 253 THR B CA 1
ATOM 8292 C C . THR B 1 253 ? 30.734 30.906 21.641 1 58.34 253 THR B C 1
ATOM 8294 O O . THR B 1 253 ? 31.359 31.844 21.141 1 58.34 253 THR B O 1
ATOM 8297 N N . VAL B 1 254 ? 30.25 30.859 22.828 1 59.25 254 VAL B N 1
ATOM 8298 C CA . VAL B 1 254 ? 30.422 32.031 23.688 1 59.25 254 VAL B CA 1
ATOM 8299 C C . VAL B 1 254 ? 31.922 32.281 23.891 1 59.25 254 VAL B C 1
ATOM 8301 O O . VAL B 1 254 ? 32.375 33.438 23.828 1 59.25 254 VAL B O 1
ATOM 8304 N N . THR B 1 255 ? 32.688 31.203 24.078 1 54.47 255 THR B N 1
ATOM 8305 C CA . THR B 1 255 ? 34.125 31.359 24.281 1 54.47 255 THR B CA 1
ATOM 8306 C C . THR B 1 255 ? 34.781 31.875 23.016 1 54.47 255 THR B C 1
ATOM 8308 O O . THR B 1 255 ? 35.688 32.719 23.078 1 54.47 255 THR B O 1
ATOM 8311 N N . ALA B 1 256 ? 34.281 31.375 21.953 1 57.06 256 ALA B N 1
ATOM 8312 C CA . ALA B 1 256 ? 34.844 31.828 20.688 1 57.06 256 ALA B CA 1
ATOM 8313 C C . ALA B 1 256 ? 34.531 33.281 20.406 1 57.06 256 ALA B C 1
ATOM 8315 O O . ALA B 1 256 ? 35.375 34.031 19.938 1 57.06 256 ALA B O 1
ATOM 8316 N N . ILE B 1 257 ? 33.344 33.656 20.672 1 57.78 257 ILE B N 1
ATOM 8317 C CA . ILE B 1 257 ? 32.938 35.062 20.5 1 57.78 257 ILE B CA 1
ATOM 8318 C C . ILE B 1 257 ? 33.688 35.938 21.469 1 57.78 257 ILE B C 1
ATOM 8320 O O . ILE B 1 257 ? 34.156 37.031 21.109 1 57.78 257 ILE B O 1
ATOM 8324 N N . ARG B 1 258 ? 33.781 35.469 22.688 1 52.12 258 ARG B N 1
ATOM 8325 C CA . ARG B 1 258 ? 34.531 36.188 23.703 1 52.12 258 ARG B CA 1
ATOM 8326 C C . ARG B 1 258 ? 36 36.406 23.266 1 52.12 258 ARG B C 1
ATOM 8328 O O . ARG B 1 258 ? 36.562 37.469 23.438 1 52.12 258 ARG B O 1
ATOM 8335 N N . GLU B 1 259 ? 36.531 35.344 22.781 1 53.47 259 GLU B N 1
ATOM 8336 C CA . GLU B 1 259 ? 37.906 35.469 22.297 1 53.47 259 GLU B CA 1
ATOM 8337 C C . GLU B 1 259 ? 38.031 36.406 21.109 1 53.47 259 GLU B C 1
ATOM 8339 O O . GLU B 1 259 ? 39 37.156 20.984 1 53.47 259 GLU B O 1
ATOM 8344 N N . LEU B 1 260 ? 37.031 36.25 20.328 1 50.59 260 LEU B N 1
ATOM 8345 C CA . LEU B 1 260 ? 37.031 37.094 19.156 1 50.59 260 LEU B CA 1
ATOM 8346 C C . LEU B 1 260 ? 36.812 38.562 19.562 1 50.59 260 LEU B C 1
ATOM 8348 O O . LEU B 1 260 ? 37.438 39.469 19 1 50.59 260 LEU B O 1
ATOM 8352 N N . LEU B 1 261 ? 35.75 38.719 20.391 1 47.5 261 LEU B N 1
ATOM 8353 C CA . LEU B 1 261 ? 35.406 40.062 20.797 1 47.5 261 LEU B CA 1
ATOM 8354 C C . LEU B 1 261 ? 36.438 40.594 21.812 1 47.5 261 LEU B C 1
ATOM 8356 O O . LEU B 1 261 ? 36.719 41.812 21.828 1 47.5 261 LEU B O 1
ATOM 8360 N N . PHE B 1 262 ? 36.75 39.781 22.812 1 44 262 PHE B N 1
ATOM 8361 C CA . PHE B 1 262 ? 37.656 40.25 23.859 1 44 262 PHE B CA 1
ATOM 8362 C C . PHE B 1 262 ? 39.062 39.719 23.609 1 44 262 PHE B C 1
ATOM 8364 O O . PHE B 1 262 ? 39.406 38.594 23.953 1 44 262 PHE B O 1
ATOM 8371 N N . GLY B 1 263 ? 39.594 40.062 22.484 1 37.75 263 GLY B N 1
ATOM 8372 C CA . GLY B 1 263 ? 40.906 39.688 22.031 1 37.75 263 GLY B CA 1
ATOM 8373 C C . GLY B 1 263 ? 41.844 39.344 23.156 1 37.75 263 GLY B C 1
ATOM 8374 O O . GLY B 1 263 ? 42.438 38.25 23.188 1 37.75 263 GLY B O 1
ATOM 8375 N N . ASP B 1 264 ? 42.844 40.406 23.453 1 36.78 264 ASP B N 1
ATOM 8376 C CA . ASP B 1 264 ? 44.125 40.562 24.156 1 36.78 264 ASP B CA 1
ATOM 8377 C C . ASP B 1 264 ? 43.906 40.531 25.672 1 36.78 264 ASP B C 1
ATOM 8379 O O . ASP B 1 264 ? 44.75 41 26.438 1 36.78 264 ASP B O 1
ATOM 8383 N N . MET B 1 265 ? 42.812 40.688 26.203 1 33.41 265 MET B N 1
ATOM 8384 C CA . MET B 1 265 ? 43.031 40.938 27.625 1 33.41 265 MET B CA 1
ATOM 8385 C C . MET B 1 265 ? 43.75 39.75 28.281 1 33.41 265 MET B C 1
ATOM 8387 O O . MET B 1 265 ? 43.312 38.625 28.172 1 33.41 265 MET B O 1
ATOM 8391 N N . PRO B 1 266 ? 45.125 40 28.516 1 32.34 266 PRO B N 1
ATOM 8392 C CA . PRO B 1 266 ? 45.938 39.062 29.312 1 32.34 266 PRO B CA 1
ATOM 8393 C C . PRO B 1 266 ? 45.188 38.5 30.5 1 32.34 266 PRO B C 1
ATOM 8395 O O . PRO B 1 266 ? 44.656 39.219 31.328 1 32.34 266 PRO B O 1
ATOM 8398 N N . SER B 1 267 ? 44.281 37.656 30.359 1 29.39 267 SER B N 1
ATOM 8399 C CA . SER B 1 267 ? 43.938 37.062 31.656 1 29.39 267 SER B CA 1
ATOM 8400 C C . SER B 1 267 ? 45.156 36.875 32.531 1 29.39 267 SER B C 1
ATOM 8402 O O . SER B 1 267 ? 46.094 36.188 32.125 1 29.39 267 SER B O 1
ATOM 8404 N N . GLN B 1 268 ? 45.562 37.969 33.188 1 29.77 268 GLN B N 1
ATOM 8405 C CA . GLN B 1 268 ? 46.469 37.969 34.312 1 29.77 268 GLN B CA 1
ATOM 8406 C C . GLN B 1 268 ? 46.188 36.781 35.219 1 29.77 268 GLN B C 1
ATOM 8408 O O . GLN B 1 268 ? 45.312 36.844 36.062 1 29.77 268 GLN B O 1
ATOM 8413 N N . SER B 1 269 ? 45.969 35.625 34.812 1 27.05 269 SER B N 1
ATOM 8414 C CA . SER B 1 269 ? 46.125 34.656 35.875 1 27.05 269 SER B CA 1
ATOM 8415 C C . SER B 1 269 ? 47.375 34.938 36.719 1 27.05 269 SER B C 1
ATOM 8417 O O . SER B 1 269 ? 48.344 35.531 36.25 1 27.05 269 SER B O 1
ATOM 8419 N N . LYS B 1 270 ? 47.25 34.719 38.125 1 27.2 270 LYS B N 1
ATOM 8420 C CA . LYS B 1 270 ? 48.062 34.781 39.312 1 27.2 270 LYS B CA 1
ATOM 8421 C C . LYS B 1 270 ? 49.5 34.344 39.031 1 27.2 270 LYS B C 1
ATOM 8423 O O . LYS B 1 270 ? 49.75 33.594 38.062 1 27.2 270 LYS B O 1
ATOM 8428 N N . LYS B 1 271 ? 50.312 34.812 39.969 1 26.08 271 LYS B N 1
ATOM 8429 C CA . LYS B 1 271 ? 51.656 34.656 40.5 1 26.08 271 LYS B CA 1
ATOM 8430 C C . LYS B 1 271 ? 52.094 33.219 40.5 1 26.08 271 LYS B C 1
ATOM 8432 O O . LYS B 1 271 ? 51.375 32.344 40.969 1 26.08 271 LYS B O 1
ATOM 8437 N N . THR B 1 272 ? 53.062 32.906 39.688 1 26.09 272 THR B N 1
ATOM 8438 C CA . THR B 1 272 ? 54.031 31.828 39.625 1 26.09 272 THR B CA 1
ATOM 8439 C C . THR B 1 272 ? 54.688 31.609 40.969 1 26.09 272 THR B C 1
ATOM 8441 O O . THR B 1 272 ? 55.594 32.344 41.375 1 26.09 272 THR B O 1
ATOM 8444 N N . GLY B 1 273 ? 54.094 31.766 42.219 1 24.8 273 GLY B N 1
ATOM 8445 C CA . GLY B 1 273 ? 55.094 31.375 43.219 1 24.8 273 GLY B CA 1
ATOM 8446 C C . GLY B 1 273 ? 55.875 30.141 42.812 1 24.8 273 GLY B C 1
ATOM 8447 O O . GLY B 1 273 ? 55.438 29.359 41.969 1 24.8 273 GLY B O 1
ATOM 8448 N N . ALA B 1 274 ? 57.219 30.078 43.125 1 26.95 274 ALA B N 1
ATOM 8449 C CA . ALA B 1 274 ? 58.406 29.219 42.906 1 26.95 274 ALA B CA 1
ATOM 8450 C C . ALA B 1 274 ? 58.031 27.75 43.094 1 26.95 274 ALA B C 1
ATOM 8452 O O . ALA B 1 274 ? 58.938 26.891 43.156 1 26.95 274 ALA B O 1
ATOM 8453 N N . HIS B 1 275 ? 56.844 27.438 43.75 1 25.42 275 HIS B N 1
ATOM 8454 C CA . HIS B 1 275 ? 56.969 26.062 44.219 1 25.42 275 HIS B CA 1
ATOM 8455 C C . HIS B 1 275 ? 57.375 25.141 43.062 1 25.42 275 HIS B C 1
ATOM 8457 O O . HIS B 1 275 ? 57.219 25.5 41.906 1 25.42 275 HIS B O 1
ATOM 8463 N N . GLY B 1 276 ? 57.812 23.812 43.406 1 25.97 276 GLY B N 1
ATOM 8464 C CA . GLY B 1 276 ? 58.5 22.734 42.719 1 25.97 276 GLY B CA 1
ATOM 8465 C C . GLY B 1 276 ? 57.938 22.469 41.312 1 25.97 276 GLY B C 1
ATOM 8466 O O . GLY B 1 276 ? 56.781 22.844 41.031 1 25.97 276 GLY B O 1
ATOM 8467 N N . THR B 1 277 ? 58.812 22.516 40.25 1 29.25 277 THR B N 1
ATOM 8468 C CA . THR B 1 277 ? 58.969 22.328 38.812 1 29.25 277 THR B CA 1
ATOM 8469 C C . THR B 1 277 ? 58.062 21.219 38.312 1 29.25 277 THR B C 1
ATOM 8471 O O . THR B 1 277 ? 57.812 21.094 37.125 1 29.25 277 THR B O 1
ATOM 8474 N N . ASP B 1 278 ? 57.969 20.125 39.156 1 30.55 278 ASP B N 1
ATOM 8475 C CA . ASP B 1 278 ? 57.594 18.875 38.5 1 30.55 278 ASP B CA 1
ATOM 8476 C C . ASP B 1 278 ? 56.156 18.891 38.062 1 30.55 278 ASP B C 1
ATOM 8478 O O . ASP B 1 278 ? 55.312 18.219 38.625 1 30.55 278 ASP B O 1
ATOM 8482 N N . GLY B 1 279 ? 55.594 20 37.938 1 28.27 279 GLY B N 1
ATOM 8483 C CA . GLY B 1 279 ? 54.156 19.906 37.656 1 28.27 279 GLY B CA 1
ATOM 8484 C C . GLY B 1 279 ? 53.844 19.141 36.344 1 28.27 279 GLY B C 1
ATOM 8485 O O . GLY B 1 279 ? 53.969 19.703 35.281 1 28.27 279 GLY B O 1
ATOM 8486 N N . SER B 1 280 ? 54.25 17.859 36.281 1 30.97 280 SER B N 1
ATOM 8487 C CA . SER B 1 280 ? 53.719 16.969 35.281 1 30.97 280 SER B CA 1
ATOM 8488 C C . SER B 1 280 ? 52.219 17.203 35.094 1 30.97 280 SER B C 1
ATOM 8490 O O . SER B 1 280 ? 51.438 16.938 36 1 30.97 280 SER B O 1
ATOM 8492 N N . GLU B 1 281 ? 51.812 18.344 34.781 1 31.27 281 GLU B N 1
ATOM 8493 C CA . GLU B 1 281 ? 50.406 18.453 34.406 1 31.27 281 GLU B CA 1
ATOM 8494 C C . GLU B 1 281 ? 49.938 17.234 33.656 1 31.27 281 GLU B C 1
ATOM 8496 O O . GLU B 1 281 ? 50.375 16.984 32.531 1 31.27 281 GLU B O 1
ATOM 8501 N N . LYS B 1 282 ? 49.625 16.141 34.25 1 35 282 LYS B N 1
ATOM 8502 C CA . LYS B 1 282 ? 48.906 14.945 33.844 1 35 282 LYS B CA 1
ATOM 8503 C C . LYS B 1 282 ? 47.75 15.289 32.906 1 35 282 LYS B C 1
ATOM 8505 O O . LYS B 1 282 ? 46.875 16.078 33.25 1 35 282 LYS B O 1
ATOM 8510 N N . LEU B 1 283 ? 47.969 15.469 31.578 1 39.09 283 LEU B N 1
ATOM 8511 C CA . LEU B 1 283 ? 47.031 15.594 30.484 1 39.09 283 LEU B CA 1
ATOM 8512 C C . LEU B 1 283 ? 45.844 14.656 30.656 1 39.09 283 LEU B C 1
ATOM 8514 O O . LEU B 1 283 ? 46 13.43 30.609 1 39.09 283 LEU B O 1
ATOM 8518 N N . SER B 1 284 ? 44.969 14.859 31.484 1 45.84 284 SER B N 1
ATOM 8519 C CA . SER B 1 284 ? 43.75 14.07 31.688 1 45.84 284 SER B CA 1
ATOM 8520 C C . SER B 1 284 ? 42.938 13.977 30.391 1 45.84 284 SER B C 1
ATOM 8522 O O . SER B 1 284 ? 42.594 15 29.797 1 45.84 284 SER B O 1
ATOM 8524 N N . ILE B 1 285 ? 43.219 13.062 29.484 1 55.81 285 ILE B N 1
ATOM 8525 C CA . ILE B 1 285 ? 42.406 12.711 28.328 1 55.81 285 ILE B CA 1
ATOM 8526 C C . ILE B 1 285 ? 40.938 12.633 28.766 1 55.81 285 ILE B C 1
ATOM 8528 O O . ILE B 1 285 ? 40.562 11.82 29.609 1 55.81 285 ILE B O 1
ATOM 8532 N N . ASN B 1 286 ? 40.188 13.711 28.469 1 63.5 286 ASN B N 1
ATOM 8533 C CA . ASN B 1 286 ? 38.75 13.758 28.781 1 63.5 286 ASN B CA 1
ATOM 8534 C C . ASN B 1 286 ? 38 12.656 28.047 1 63.5 286 ASN B C 1
ATOM 8536 O O . ASN B 1 286 ? 38.094 12.539 26.828 1 63.5 286 ASN B O 1
ATOM 8540 N N . LYS B 1 287 ? 37.531 11.758 28.734 1 76.06 287 LYS B N 1
ATOM 8541 C CA . LYS B 1 287 ? 36.781 10.609 28.25 1 76.06 287 LYS B CA 1
ATOM 8542 C C . LYS B 1 287 ? 35.656 11.039 27.297 1 76.06 287 LYS B C 1
ATOM 8544 O O . LYS B 1 287 ? 35.406 10.375 26.297 1 76.06 287 LYS B O 1
ATOM 8549 N N . ARG B 1 288 ? 35.156 12.172 27.516 1 77.5 288 ARG B N 1
ATOM 8550 C CA . ARG B 1 288 ? 34.031 12.656 26.688 1 77.5 288 ARG B CA 1
ATOM 8551 C C . ARG B 1 288 ? 34.531 13.047 25.297 1 77.5 288 ARG B C 1
ATOM 8553 O O . ARG B 1 288 ? 33.844 12.789 24.297 1 77.5 288 ARG B O 1
ATOM 8560 N N . LYS B 1 289 ? 35.625 13.586 25.234 1 77.94 289 LYS B N 1
ATOM 8561 C CA . LYS B 1 289 ? 36.156 13.992 23.938 1 77.94 289 LYS B CA 1
ATOM 8562 C C . LYS B 1 289 ? 36.562 12.773 23.109 1 77.94 289 LYS B C 1
ATOM 8564 O O . LYS B 1 289 ? 36.375 12.773 21.891 1 77.94 289 LYS B O 1
ATOM 8569 N N . VAL B 1 290 ? 37 11.82 23.781 1 82 290 VAL B N 1
ATOM 8570 C CA . VAL B 1 290 ? 37.375 10.602 23.078 1 82 290 VAL B CA 1
ATOM 8571 C C . VAL B 1 290 ? 36.125 9.906 22.547 1 82 290 VAL B C 1
ATOM 8573 O O . VAL B 1 290 ? 36.156 9.367 21.438 1 82 290 VAL B O 1
ATOM 8576 N N . HIS B 1 291 ? 35.125 9.992 23.359 1 84.94 291 HIS B N 1
ATOM 8577 C CA . HIS B 1 291 ? 33.875 9.383 22.906 1 84.94 291 HIS B CA 1
ATOM 8578 C C . HIS B 1 291 ? 33.312 10.125 21.703 1 84.94 291 HIS B C 1
ATOM 8580 O O . HIS B 1 291 ? 32.781 9.5 20.781 1 84.94 291 HIS B O 1
ATOM 8586 N N . GLN B 1 292 ? 33.438 11.391 21.75 1 84.19 292 GLN B N 1
ATOM 8587 C CA . GLN B 1 292 ? 32.969 12.188 20.609 1 84.19 292 GLN B CA 1
ATOM 8588 C C . GLN B 1 292 ? 33.781 11.906 19.359 1 84.19 292 GLN B C 1
ATOM 8590 O O . GLN B 1 292 ? 33.25 11.859 18.25 1 84.19 292 GLN B O 1
ATOM 8595 N N . ALA B 1 293 ? 35 11.758 19.547 1 84.94 293 ALA B N 1
ATOM 8596 C CA . ALA B 1 293 ? 35.875 11.43 18.422 1 84.94 293 ALA B CA 1
ATOM 8597 C C . ALA B 1 293 ? 35.531 10.062 17.844 1 84.94 293 ALA B C 1
ATOM 8599 O O . ALA B 1 293 ? 35.562 9.867 16.625 1 84.94 293 ALA B O 1
ATOM 8600 N N . GLU B 1 294 ? 35.219 9.211 18.688 1 87.81 294 GLU B N 1
ATOM 8601 C CA . GLU B 1 294 ? 34.812 7.879 18.25 1 87.81 294 GLU B CA 1
ATOM 8602 C C . GLU B 1 294 ? 33.562 7.941 17.391 1 87.81 294 GLU B C 1
ATOM 8604 O O . GLU B 1 294 ? 33.469 7.277 16.359 1 87.81 294 GLU B O 1
ATOM 8609 N N . LYS B 1 295 ? 32.688 8.75 17.859 1 86.69 295 LYS B N 1
ATOM 8610 C CA . LYS B 1 295 ? 31.438 8.906 17.109 1 86.69 295 LYS B CA 1
ATOM 8611 C C . LYS B 1 295 ? 31.703 9.516 15.734 1 86.69 295 LYS B C 1
ATOM 8613 O O . LYS B 1 295 ? 31.078 9.117 14.75 1 86.69 295 LYS B O 1
ATOM 8618 N N . MET B 1 296 ? 32.594 10.375 15.656 1 87.19 296 MET B N 1
ATOM 8619 C CA . MET B 1 296 ? 32.906 11.031 14.398 1 87.19 296 MET B CA 1
ATOM 8620 C C . MET B 1 296 ? 33.594 10.055 13.43 1 87.19 296 MET B C 1
ATOM 8622 O O . MET B 1 296 ? 33.25 10.031 12.242 1 87.19 296 MET B O 1
ATOM 8626 N N . ILE B 1 297 ? 34.438 9.258 13.953 1 89.31 297 ILE B N 1
ATOM 8627 C CA . ILE B 1 297 ? 35.125 8.297 13.109 1 89.31 297 ILE B CA 1
ATOM 8628 C C . ILE B 1 297 ? 34.156 7.223 12.625 1 89.31 297 ILE B C 1
ATOM 8630 O O . ILE B 1 297 ? 34.219 6.805 11.469 1 89.31 297 ILE B O 1
ATOM 8634 N N . ARG B 1 298 ? 33.344 6.844 13.57 1 89.75 298 ARG B N 1
ATOM 8635 C CA . ARG B 1 298 ? 32.312 5.883 13.18 1 89.75 298 ARG B CA 1
ATOM 8636 C C . ARG B 1 298 ? 31.453 6.43 12.047 1 89.75 298 ARG B C 1
ATOM 8638 O O . ARG B 1 298 ? 31.203 5.734 11.062 1 89.75 298 ARG B O 1
ATOM 8645 N N . GLY B 1 299 ? 31.047 7.625 12.164 1 88.81 299 GLY B N 1
ATOM 8646 C CA . GLY B 1 299 ? 30.25 8.273 11.141 1 88.81 299 GLY B CA 1
ATOM 8647 C C . GLY B 1 299 ? 30.969 8.422 9.82 1 88.81 299 GLY B C 1
ATOM 8648 O O . GLY B 1 299 ? 30.391 8.242 8.75 1 88.81 299 GLY B O 1
ATOM 8649 N N . ALA B 1 300 ? 32.188 8.664 9.914 1 90.44 300 ALA B N 1
ATOM 8650 C CA . ALA B 1 300 ? 33 8.836 8.711 1 90.44 300 ALA B CA 1
ATOM 8651 C C . ALA B 1 300 ? 33.156 7.508 7.977 1 90.44 300 ALA B C 1
ATOM 8653 O O . ALA B 1 300 ? 33.188 7.473 6.742 1 90.44 300 ALA B O 1
ATOM 8654 N N . LEU B 1 301 ? 33.312 6.504 8.734 1 92.12 301 LEU B N 1
ATOM 8655 C CA . LEU B 1 301 ? 33.438 5.184 8.125 1 92.12 301 LEU B CA 1
ATOM 8656 C C . LEU B 1 301 ? 32.156 4.773 7.422 1 92.12 301 LEU B C 1
ATOM 8658 O O . LEU B 1 301 ? 32.188 4.18 6.34 1 92.12 301 LEU B O 1
ATOM 8662 N N . VAL B 1 302 ? 31.094 5.102 8.008 1 91.38 302 VAL B N 1
ATOM 8663 C CA . VAL B 1 302 ? 29.812 4.781 7.41 1 91.38 302 VAL B CA 1
ATOM 8664 C C . VAL B 1 302 ? 29.641 5.547 6.098 1 91.38 302 VAL B C 1
ATOM 8666 O O . VAL B 1 302 ? 29.188 4.984 5.098 1 91.38 302 VAL B O 1
ATOM 8669 N N . GLU B 1 303 ? 30.031 6.785 6.09 1 91.25 303 GLU B N 1
ATOM 8670 C CA . GLU B 1 303 ? 29.938 7.602 4.883 1 91.25 303 GLU B CA 1
ATOM 8671 C C . GLU B 1 303 ? 30.875 7.098 3.795 1 91.25 303 GLU B C 1
ATOM 8673 O O . GLU B 1 303 ? 30.547 7.129 2.609 1 91.25 303 GLU B O 1
ATOM 8678 N N . LEU B 1 304 ? 32 6.695 4.215 1 92.94 304 LEU B N 1
ATOM 8679 C CA . LEU B 1 304 ? 32.938 6.133 3.254 1 92.94 304 LEU B CA 1
ATOM 8680 C C . LEU B 1 304 ? 32.375 4.859 2.629 1 92.94 304 LEU B C 1
ATOM 8682 O O . LEU B 1 304 ? 32.469 4.668 1.413 1 92.94 304 LEU B O 1
ATOM 8686 N N . TYR B 1 305 ? 31.875 4.023 3.457 1 94.12 305 TYR B N 1
ATOM 8687 C CA . TYR B 1 305 ? 31.281 2.789 2.959 1 94.12 305 TYR B CA 1
ATOM 8688 C C . TYR B 1 305 ? 30.156 3.088 1.978 1 94.12 305 TYR B C 1
ATOM 8690 O O . TYR B 1 305 ? 30.031 2.42 0.949 1 94.12 305 TYR B O 1
ATOM 8698 N N . LYS B 1 306 ? 29.375 4.059 2.268 1 92.31 306 LYS B N 1
ATOM 8699 C CA . LYS B 1 306 ? 28.297 4.488 1.38 1 92.31 306 LYS B CA 1
ATOM 8700 C C . LYS B 1 306 ? 28.859 4.965 0.038 1 92.31 306 LYS B C 1
ATOM 8702 O O . LYS B 1 306 ? 28.328 4.609 -1.017 1 92.31 306 LYS B O 1
ATOM 8707 N N . GLY B 1 307 ? 29.844 5.734 0.121 1 93.12 307 GLY B N 1
ATOM 8708 C CA . GLY B 1 307 ? 30.484 6.215 -1.095 1 93.12 307 GLY B CA 1
ATOM 8709 C C . GLY B 1 307 ? 31.031 5.102 -1.96 1 93.12 307 GLY B C 1
ATOM 8710 O O . GLY B 1 307 ? 30.875 5.117 -3.182 1 93.12 307 GLY B O 1
ATOM 8711 N N . LEU B 1 308 ? 31.641 4.148 -1.316 1 94.56 308 LEU B N 1
ATOM 8712 C CA . LEU B 1 308 ? 32.156 2.996 -2.037 1 94.56 308 LEU B CA 1
ATOM 8713 C C . LEU B 1 308 ? 31.047 2.172 -2.65 1 94.56 308 LEU B C 1
ATOM 8715 O O . LEU B 1 308 ? 31.203 1.613 -3.738 1 94.56 308 LEU B O 1
ATOM 8719 N N . GLY B 1 309 ? 29.969 2.131 -1.955 1 92.69 309 GLY B N 1
ATOM 8720 C CA . GLY B 1 309 ? 28.797 1.481 -2.518 1 92.69 309 GLY B CA 1
ATOM 8721 C C . GLY B 1 309 ? 28.297 2.152 -3.781 1 92.69 309 GLY B C 1
ATOM 8722 O O . GLY B 1 309 ? 27.906 1.478 -4.738 1 92.69 309 GLY B O 1
ATOM 8723 N N . TYR B 1 310 ? 28.328 3.436 -3.801 1 93.69 310 TYR B N 1
ATOM 8724 C CA . TYR B 1 310 ? 27.922 4.191 -4.984 1 93.69 310 TYR B CA 1
ATOM 8725 C C . TYR B 1 310 ? 28.859 3.906 -6.152 1 93.69 310 TYR B C 1
ATOM 8727 O O . TYR B 1 310 ? 28.422 3.82 -7.301 1 93.69 310 TYR B O 1
ATOM 8735 N N . LEU B 1 311 ? 30.094 3.752 -5.855 1 94.06 311 LEU B N 1
ATOM 8736 C CA . LEU B 1 311 ? 31.062 3.447 -6.902 1 94.06 311 LEU B CA 1
ATOM 8737 C C . LEU B 1 311 ? 30.812 2.068 -7.5 1 94.06 311 LEU B C 1
ATOM 8739 O O . LEU B 1 311 ? 30.938 1.877 -8.711 1 94.06 311 LEU B O 1
ATOM 8743 N N . LYS B 1 312 ? 30.484 1.195 -6.672 1 93.25 312 LYS B N 1
ATOM 8744 C CA . LYS B 1 312 ? 30.141 -0.145 -7.137 1 93.25 312 LYS B CA 1
ATOM 8745 C C . LYS B 1 312 ? 28.922 -0.114 -8.047 1 93.25 312 LYS B C 1
ATOM 8747 O O . LYS B 1 312 ? 28.906 -0.768 -9.094 1 93.25 312 LYS B O 1
ATOM 8752 N N . THR B 1 313 ? 27.953 0.604 -7.625 1 92.75 313 THR B N 1
ATOM 8753 C CA . THR B 1 313 ? 26.75 0.764 -8.438 1 92.75 313 THR B CA 1
ATOM 8754 C C . THR B 1 313 ? 27.094 1.462 -9.758 1 92.75 313 THR B C 1
ATOM 8756 O O . THR B 1 313 ? 26.562 1.09 -10.812 1 92.75 313 THR B O 1
ATOM 8759 N N . TYR B 1 314 ? 27.922 2.463 -9.648 1 94.44 314 TYR B N 1
ATOM 8760 C CA . TYR B 1 314 ? 28.375 3.184 -10.828 1 94.44 314 TYR B CA 1
ATOM 8761 C C . TYR B 1 314 ? 29.016 2.232 -11.836 1 94.44 314 TYR B C 1
ATOM 8763 O O . TYR B 1 314 ? 28.719 2.293 -13.031 1 94.44 314 TYR B O 1
ATOM 8771 N N . ARG B 1 315 ? 29.781 1.314 -11.367 1 94.5 315 ARG B N 1
ATOM 8772 C CA . ARG B 1 315 ? 30.453 0.328 -12.203 1 94.5 315 ARG B CA 1
ATOM 8773 C C . ARG B 1 315 ? 29.453 -0.626 -12.844 1 94.5 315 ARG B C 1
ATOM 8775 O O . ARG B 1 315 ? 29.453 -0.81 -14.062 1 94.5 315 ARG B O 1
ATOM 8782 N N . SER B 1 316 ? 28.609 -1.142 -12.062 1 93.19 316 SER B N 1
ATOM 8783 C CA . SER B 1 316 ? 27.656 -2.143 -12.523 1 93.19 316 SER B CA 1
ATOM 8784 C C . SER B 1 316 ? 26.672 -1.551 -13.531 1 93.19 316 SER B C 1
ATOM 8786 O O . SER B 1 316 ? 26.391 -2.164 -14.562 1 93.19 316 SER B O 1
ATOM 8788 N N . LEU B 1 317 ? 26.219 -0.386 -13.289 1 93.88 317 LEU B N 1
ATOM 8789 C CA . LEU B 1 317 ? 25.219 0.227 -14.156 1 93.88 317 LEU B CA 1
ATOM 8790 C C . LEU B 1 317 ? 25.844 0.631 -15.492 1 93.88 317 LEU B C 1
ATOM 8792 O O . LEU B 1 317 ? 25.219 0.48 -16.547 1 93.88 317 LEU B O 1
ATOM 8796 N N . ASN B 1 318 ? 27 1.14 -15.422 1 94.5 318 ASN B N 1
ATOM 8797 C CA . ASN B 1 318 ? 27.656 1.497 -16.672 1 94.5 318 ASN B CA 1
ATOM 8798 C C . ASN B 1 318 ? 27.953 0.263 -17.516 1 94.5 318 ASN B C 1
ATOM 8800 O O . ASN B 1 318 ? 27.797 0.288 -18.75 1 94.5 318 ASN B O 1
ATOM 8804 N N . MET B 1 319 ? 28.375 -0.808 -16.891 1 94.12 319 MET B N 1
ATOM 8805 C CA . MET B 1 319 ? 28.625 -2.051 -17.625 1 94.12 319 MET B CA 1
ATOM 8806 C C . MET B 1 319 ? 27.344 -2.543 -18.297 1 94.12 319 MET B C 1
ATOM 8808 O O . MET B 1 319 ? 27.359 -2.91 -19.469 1 94.12 319 MET B O 1
ATOM 8812 N N . MET B 1 320 ? 26.328 -2.514 -17.516 1 93.69 320 MET B N 1
ATOM 8813 C CA . MET B 1 320 ? 25.031 -2.947 -18.047 1 93.69 320 MET B CA 1
ATOM 8814 C C . MET B 1 320 ? 24.609 -2.07 -19.219 1 93.69 320 MET B C 1
ATOM 8816 O O . MET B 1 320 ? 24.062 -2.566 -20.203 1 93.69 320 MET B O 1
ATOM 8820 N N . ALA B 1 321 ? 24.844 -0.824 -19.109 1 94.44 321 ALA B N 1
ATOM 8821 C CA . ALA B 1 321 ? 24.484 0.104 -20.172 1 94.44 321 ALA B CA 1
ATOM 8822 C C . ALA B 1 321 ? 25.25 -0.203 -21.453 1 94.44 321 ALA B C 1
ATOM 8824 O O . ALA B 1 321 ? 24.688 -0.208 -22.547 1 94.44 321 ALA B O 1
ATOM 8825 N N . PHE B 1 322 ? 26.547 -0.483 -21.344 1 94.81 322 PHE B N 1
ATOM 8826 C CA . PHE B 1 322 ? 27.375 -0.811 -22.5 1 94.81 322 PHE B CA 1
ATOM 8827 C C . PHE B 1 322 ? 26.922 -2.125 -23.125 1 94.81 322 PHE B C 1
ATOM 8829 O O . PHE B 1 322 ? 26.828 -2.234 -24.359 1 94.81 322 PHE B O 1
ATOM 8836 N N . VAL B 1 323 ? 26.609 -3.098 -22.328 1 93.5 323 VAL B N 1
ATOM 8837 C CA . VAL B 1 323 ? 26.172 -4.398 -22.812 1 93.5 323 VAL B CA 1
ATOM 8838 C C . VAL B 1 323 ? 24.859 -4.238 -23.578 1 93.5 323 VAL B C 1
ATOM 8840 O O . VAL B 1 323 ? 24.719 -4.754 -24.688 1 93.5 323 VAL B O 1
ATOM 8843 N N . LYS B 1 324 ? 23.953 -3.539 -23 1 93.19 324 LYS B N 1
ATOM 8844 C CA . LYS B 1 324 ? 22.625 -3.404 -23.578 1 93.19 324 LYS B CA 1
ATOM 8845 C C . LYS B 1 324 ? 22.656 -2.59 -24.859 1 93.19 324 LYS B C 1
ATOM 8847 O O . LYS B 1 324 ? 21.984 -2.922 -25.828 1 93.19 324 LYS B O 1
ATOM 8852 N N . ILE B 1 325 ? 23.469 -1.532 -24.891 1 93.88 325 ILE B N 1
ATOM 8853 C CA . ILE B 1 325 ? 23.516 -0.676 -26.078 1 93.88 325 ILE B CA 1
ATOM 8854 C C . ILE B 1 325 ? 24.203 -1.421 -27.219 1 93.88 325 ILE B C 1
ATOM 8856 O O . ILE B 1 325 ? 23.812 -1.281 -28.391 1 93.88 325 ILE B O 1
ATOM 8860 N N . LEU B 1 326 ? 25.188 -2.207 -26.938 1 93.88 326 LEU B N 1
ATOM 8861 C CA . LEU B 1 326 ? 25.875 -2.971 -27.969 1 93.88 326 LEU B CA 1
ATOM 8862 C C . LEU B 1 326 ? 25.016 -4.125 -28.469 1 93.88 326 LEU B C 1
ATOM 8864 O O . LEU B 1 326 ? 25.062 -4.465 -29.656 1 93.88 326 LEU B O 1
ATOM 8868 N N . LYS B 1 327 ? 24.297 -4.707 -27.562 1 91.75 327 LYS B N 1
ATOM 8869 C CA . LYS B 1 327 ? 23.344 -5.73 -27.984 1 91.75 327 LYS B CA 1
ATOM 8870 C C . LYS B 1 327 ? 22.312 -5.152 -28.953 1 91.75 327 LYS B C 1
ATOM 8872 O O . LYS B 1 327 ? 21.984 -5.785 -29.953 1 91.75 327 LYS B O 1
ATOM 8877 N N . LYS B 1 328 ? 21.844 -3.977 -28.703 1 91.06 328 LYS B N 1
ATOM 8878 C CA . LYS B 1 328 ? 20.891 -3.299 -29.578 1 91.06 328 LYS B CA 1
ATOM 8879 C C . LYS B 1 328 ? 21.516 -2.951 -30.922 1 91.06 328 LYS B C 1
ATOM 8881 O O . LYS B 1 328 ? 20.875 -3.072 -31.969 1 91.06 328 LYS B O 1
ATOM 8886 N N . PHE B 1 329 ? 22.719 -2.502 -30.859 1 92.5 329 PHE B N 1
ATOM 8887 C CA . PHE B 1 329 ? 23.453 -2.174 -32.062 1 92.5 329 PHE B CA 1
ATOM 8888 C C . PHE B 1 329 ? 23.594 -3.398 -32.969 1 92.5 329 PHE B C 1
ATOM 8890 O O . PHE B 1 329 ? 23.344 -3.322 -34.188 1 92.5 329 PHE B O 1
ATOM 8897 N N . ASP B 1 330 ? 23.875 -4.523 -32.375 1 91.38 330 ASP B N 1
ATOM 8898 C CA . ASP B 1 330 ? 24.047 -5.762 -33.125 1 91.38 330 ASP B CA 1
ATOM 8899 C C . ASP B 1 330 ? 22.703 -6.23 -33.719 1 91.38 330 ASP B C 1
ATOM 8901 O O . ASP B 1 330 ? 22.656 -6.762 -34.844 1 91.38 330 ASP B O 1
ATOM 8905 N N . LYS B 1 331 ? 21.703 -6.062 -32.938 1 86.88 331 LYS B N 1
ATOM 8906 C CA . LYS B 1 331 ? 20.391 -6.461 -33.406 1 86.88 331 LYS B CA 1
ATOM 8907 C C . LYS B 1 331 ? 19.969 -5.652 -34.625 1 86.88 331 LYS B C 1
ATOM 8909 O O . LYS B 1 331 ? 19.375 -6.195 -35.562 1 86.88 331 LYS B O 1
ATOM 8914 N N . VAL B 1 332 ? 20.344 -4.43 -34.688 1 87.38 332 VAL B N 1
ATOM 8915 C CA . VAL B 1 332 ? 19.938 -3.521 -35.75 1 87.38 332 VAL B CA 1
ATOM 8916 C C . VAL B 1 332 ? 20.844 -3.701 -36.969 1 87.38 332 VAL B C 1
ATOM 8918 O O . VAL B 1 332 ? 20.375 -3.682 -38.094 1 87.38 332 VAL B O 1
ATOM 8921 N N . THR B 1 333 ? 22.109 -3.887 -36.812 1 86.62 333 THR B N 1
ATOM 8922 C CA . THR B 1 333 ? 23.078 -3.906 -37.938 1 86.62 333 THR B CA 1
ATOM 8923 C C . THR B 1 333 ? 23.344 -5.34 -38.375 1 86.62 333 THR B C 1
ATOM 8925 O O . THR B 1 333 ? 23.859 -5.562 -39.469 1 86.62 333 THR B O 1
ATOM 8928 N N . GLY B 1 334 ? 23.031 -6.32 -37.469 1 81.56 334 GLY B N 1
ATOM 8929 C CA . GLY B 1 334 ? 23.297 -7.715 -37.812 1 81.56 334 GLY B CA 1
ATOM 8930 C C . GLY B 1 334 ? 24.766 -8.078 -37.719 1 81.56 334 GLY B C 1
ATOM 8931 O O . GLY B 1 334 ? 25.188 -9.141 -38.188 1 81.56 334 GLY B O 1
ATOM 8932 N N . LYS B 1 335 ? 25.531 -7.066 -37.219 1 82.5 335 LYS B N 1
ATOM 8933 C CA . LYS B 1 335 ? 26.969 -7.316 -37.062 1 82.5 335 LYS B CA 1
ATOM 8934 C C . LYS B 1 335 ? 27.312 -7.789 -35.656 1 82.5 335 LYS B C 1
ATOM 8936 O O . LYS B 1 335 ? 26.531 -7.59 -34.719 1 82.5 335 LYS B O 1
ATOM 8941 N N . GLU B 1 336 ? 28.328 -8.547 -35.406 1 83.38 336 GLU B N 1
ATOM 8942 C CA . GLU B 1 336 ? 28.734 -9.055 -34.125 1 83.38 336 GLU B CA 1
ATOM 8943 C C . GLU B 1 336 ? 29.859 -8.219 -33.5 1 83.38 336 GLU B C 1
ATOM 8945 O O . GLU B 1 336 ? 30.953 -8.727 -33.25 1 83.38 336 GLU B O 1
ATOM 8950 N N . VAL B 1 337 ? 29.594 -6.977 -33.281 1 89.44 337 VAL B N 1
ATOM 8951 C CA . VAL B 1 337 ? 30.578 -6.051 -32.75 1 89.44 337 VAL B CA 1
ATOM 8952 C C . VAL B 1 337 ? 30.562 -6.078 -31.219 1 89.44 337 VAL B C 1
ATOM 8954 O O . VAL B 1 337 ? 31.5 -5.641 -30.562 1 89.44 337 VAL B O 1
ATOM 8957 N N . GLN B 1 338 ? 29.547 -6.547 -30.625 1 91.12 338 GLN B N 1
ATOM 8958 C CA . GLN B 1 338 ? 29.344 -6.543 -29.172 1 91.12 338 GLN B CA 1
ATOM 8959 C C . GLN B 1 338 ? 30.5 -7.242 -28.453 1 91.12 338 GLN B C 1
ATOM 8961 O O . GLN B 1 338 ? 31.047 -6.715 -27.484 1 91.12 338 GLN B O 1
ATOM 8966 N N . GLN B 1 339 ? 30.984 -8.391 -28.953 1 88.81 339 GLN B N 1
ATOM 8967 C CA . GLN B 1 339 ? 32 -9.188 -28.297 1 88.81 339 GLN B CA 1
ATOM 8968 C C . GLN B 1 339 ? 33.344 -8.469 -28.328 1 88.81 339 GLN B C 1
ATOM 8970 O O . GLN B 1 339 ? 34.094 -8.5 -27.344 1 88.81 339 GLN B O 1
ATOM 8975 N N . ILE B 1 340 ? 33.625 -7.734 -29.359 1 89.38 340 ILE B N 1
ATOM 8976 C CA . ILE B 1 340 ? 34.906 -7.062 -29.516 1 89.38 340 ILE B CA 1
ATOM 8977 C C . ILE B 1 340 ? 34.969 -5.848 -28.594 1 89.38 340 ILE B C 1
ATOM 8979 O O . ILE B 1 340 ? 35.938 -5.699 -27.828 1 89.38 340 ILE B O 1
ATOM 8983 N N . TYR B 1 341 ? 34 -5.082 -28.688 1 92.75 341 TYR B N 1
ATOM 8984 C CA . TYR B 1 341 ? 34.031 -3.854 -27.906 1 92.75 341 TYR B CA 1
ATOM 8985 C C . TYR B 1 341 ? 33.875 -4.152 -26.422 1 92.75 341 TYR B C 1
ATOM 8987 O O . TYR B 1 341 ? 34.469 -3.471 -25.578 1 92.75 341 TYR B O 1
ATOM 8995 N N . LEU B 1 342 ? 33.125 -5.113 -26.062 1 92.94 342 LEU B N 1
ATOM 8996 C CA . LEU B 1 342 ? 32.906 -5.445 -24.656 1 92.94 342 LEU B CA 1
ATOM 8997 C C . LEU B 1 342 ? 34.188 -5.938 -24.016 1 92.94 342 LEU B C 1
ATOM 8999 O O . LEU B 1 342 ? 34.406 -5.746 -22.812 1 92.94 342 LEU B O 1
ATOM 9003 N N . LYS B 1 343 ? 35.031 -6.586 -24.734 1 90.31 343 LYS B N 1
ATOM 9004 C CA . LYS B 1 343 ? 36.344 -6.988 -24.219 1 90.31 343 LYS B CA 1
ATOM 9005 C C . LYS B 1 343 ? 37.156 -5.777 -23.781 1 90.31 343 LYS B C 1
ATOM 9007 O O . LYS B 1 343 ? 37.844 -5.816 -22.75 1 90.31 343 LYS B O 1
ATOM 9012 N N . ALA B 1 344 ? 37 -4.758 -24.578 1 89.88 344 ALA B N 1
ATOM 9013 C CA . ALA B 1 344 ? 37.688 -3.516 -24.234 1 89.88 344 ALA B CA 1
ATOM 9014 C C . ALA B 1 344 ? 37.094 -2.883 -22.984 1 89.88 344 ALA B C 1
ATOM 9016 O O . ALA B 1 344 ? 37.812 -2.367 -22.141 1 89.88 344 ALA B O 1
ATOM 9017 N N . VAL B 1 345 ? 35.812 -2.932 -22.906 1 92.81 345 VAL B N 1
ATOM 9018 C CA . VAL B 1 345 ? 35.125 -2.361 -21.766 1 92.81 345 VAL B CA 1
ATOM 9019 C C . VAL B 1 345 ? 35.469 -3.145 -20.5 1 92.81 345 VAL B C 1
ATOM 9021 O O . VAL B 1 345 ? 35.719 -2.555 -19.453 1 92.81 345 VAL B O 1
ATOM 9024 N N . GLU B 1 346 ? 35.531 -4.426 -20.578 1 90.94 346 GLU B N 1
ATOM 9025 C CA . GLU B 1 346 ? 35.812 -5.289 -19.438 1 90.94 346 GLU B CA 1
ATOM 9026 C C . GLU B 1 346 ? 37.25 -5.105 -18.969 1 90.94 346 GLU B C 1
ATOM 9028 O O . GLU B 1 346 ? 37.562 -5.258 -17.781 1 90.94 346 GLU B O 1
ATOM 9033 N N . SER B 1 347 ? 38.125 -4.73 -19.875 1 89.25 347 SER B N 1
ATOM 9034 C CA . SER B 1 347 ? 39.531 -4.562 -19.531 1 89.25 347 SER B CA 1
ATOM 9035 C C . SER B 1 347 ? 39.844 -3.121 -19.141 1 89.25 347 SER B C 1
ATOM 9037 O O . SER B 1 347 ? 40.938 -2.814 -18.688 1 89.25 347 SER B O 1
ATOM 9039 N N . SER B 1 348 ? 38.938 -2.281 -19.297 1 91.38 348 SER B N 1
ATOM 9040 C CA . SER B 1 348 ? 39.125 -0.887 -18.906 1 91.38 348 SER B CA 1
ATOM 9041 C C . SER B 1 348 ? 39.312 -0.749 -17.406 1 91.38 348 SER B C 1
ATOM 9043 O O . SER B 1 348 ? 38.969 -1.661 -16.641 1 91.38 348 SER B O 1
ATOM 9045 N N . TYR B 1 349 ? 39.781 0.375 -16.969 1 90.25 349 TYR B N 1
ATOM 9046 C CA . TYR B 1 349 ? 40.188 0.578 -15.578 1 90.25 349 TYR B CA 1
ATOM 9047 C C . TYR B 1 349 ? 39 0.496 -14.641 1 90.25 349 TYR B C 1
ATOM 9049 O O . TYR B 1 349 ? 39.062 -0.15 -13.594 1 90.25 349 TYR B O 1
ATOM 9057 N N . TYR B 1 350 ? 37.906 1.146 -14.977 1 91.88 350 TYR B N 1
ATOM 9058 C CA . TYR B 1 350 ? 36.781 1.242 -14.062 1 91.88 350 TYR B CA 1
ATOM 9059 C C . TYR B 1 350 ? 36.219 -0.139 -13.742 1 91.88 350 TYR B C 1
ATOM 9061 O O . TYR B 1 350 ? 35.625 -0.344 -12.68 1 91.88 350 TYR B O 1
ATOM 9069 N N . ASN B 1 351 ? 36.344 -1.066 -14.664 1 90.38 351 ASN B N 1
ATOM 9070 C CA . ASN B 1 351 ? 35.812 -2.406 -14.438 1 90.38 351 ASN B CA 1
ATOM 9071 C C . ASN B 1 351 ? 36.875 -3.352 -13.898 1 90.38 351 ASN B C 1
ATOM 9073 O O . ASN B 1 351 ? 36.562 -4.312 -13.188 1 90.38 351 ASN B O 1
ATOM 9077 N N . SER B 1 352 ? 38.062 -3.166 -14.164 1 88.5 352 SER B N 1
ATOM 9078 C CA . SER B 1 352 ? 39.125 -4.102 -13.812 1 88.5 352 SER B CA 1
ATOM 9079 C C . SER B 1 352 ? 39.75 -3.777 -12.453 1 88.5 352 SER B C 1
ATOM 9081 O O . SER B 1 352 ? 40.25 -4.664 -11.766 1 88.5 352 SER B O 1
ATOM 9083 N N . SER B 1 353 ? 39.625 -2.49 -12.023 1 90.06 353 SER B N 1
ATOM 9084 C CA . SER B 1 353 ? 40.219 -2.104 -10.75 1 90.06 353 SER B CA 1
ATOM 9085 C C . SER B 1 353 ? 39.469 -2.723 -9.578 1 90.06 353 SER B C 1
ATOM 9087 O O . SER B 1 353 ? 38.25 -2.648 -9.516 1 90.06 353 SER B O 1
ATOM 9089 N N . ASP B 1 354 ? 40.156 -3.344 -8.648 1 91.12 354 ASP B N 1
ATOM 9090 C CA . ASP B 1 354 ? 39.531 -3.957 -7.488 1 91.12 354 ASP B CA 1
ATOM 9091 C C . ASP B 1 354 ? 39.875 -3.199 -6.207 1 91.12 354 ASP B C 1
ATOM 9093 O O . ASP B 1 354 ? 39.625 -3.693 -5.102 1 91.12 354 ASP B O 1
ATOM 9097 N N . LYS B 1 355 ? 40.469 -2.041 -6.336 1 92.75 355 LYS B N 1
ATOM 9098 C CA . LYS B 1 355 ? 40.906 -1.279 -5.172 1 92.75 355 LYS B CA 1
ATOM 9099 C C . LYS B 1 355 ? 39.719 -0.835 -4.324 1 92.75 355 LYS B C 1
ATOM 9101 O O . LYS B 1 355 ? 39.75 -0.917 -3.096 1 92.75 355 LYS B O 1
ATOM 9106 N N . ALA B 1 356 ? 38.719 -0.386 -4.996 1 93.06 356 ALA B N 1
ATOM 9107 C CA . ALA B 1 356 ? 37.531 0.077 -4.285 1 93.06 356 ALA B CA 1
ATOM 9108 C C . ALA B 1 356 ? 36.844 -1.074 -3.559 1 93.06 356 ALA B C 1
ATOM 9110 O O . ALA B 1 356 ? 36.406 -0.916 -2.424 1 93.06 356 ALA B O 1
ATOM 9111 N N . VAL B 1 357 ? 36.75 -2.236 -4.137 1 92.62 357 VAL B N 1
ATOM 9112 C CA . VAL B 1 357 ? 36.094 -3.4 -3.545 1 92.62 357 VAL B CA 1
ATOM 9113 C C . VAL B 1 357 ? 36.906 -3.889 -2.344 1 92.62 357 VAL B C 1
ATOM 9115 O O . VAL B 1 357 ? 36.344 -4.227 -1.303 1 92.62 357 VAL B O 1
ATOM 9118 N N . ARG B 1 358 ? 38.156 -3.861 -2.461 1 91.75 358 ARG B N 1
ATOM 9119 C CA . ARG B 1 358 ? 39.031 -4.262 -1.36 1 91.75 358 ARG B CA 1
ATOM 9120 C C . ARG B 1 358 ? 38.875 -3.305 -0.181 1 91.75 358 ARG B C 1
ATOM 9122 O O . ARG B 1 358 ? 38.844 -3.734 0.973 1 91.75 358 ARG B O 1
ATOM 9129 N N . LEU B 1 359 ? 38.906 -2.074 -0.571 1 94.5 359 LEU B N 1
ATOM 9130 C CA . LEU B 1 359 ? 38.75 -1.079 0.482 1 94.5 359 LEU B CA 1
ATOM 9131 C C . LEU B 1 359 ? 37.406 -1.263 1.192 1 94.5 359 LEU B C 1
ATOM 9133 O O . LEU B 1 359 ? 37.312 -1.075 2.408 1 94.5 359 LEU B O 1
ATOM 9137 N N . MET B 1 360 ? 36.406 -1.569 0.474 1 94.75 360 MET B N 1
ATOM 9138 C CA . MET B 1 360 ? 35.094 -1.808 1.061 1 94.75 360 MET B CA 1
ATOM 9139 C C . MET B 1 360 ? 35.125 -2.971 2.045 1 94.75 360 MET B C 1
ATOM 9141 O O . MET B 1 360 ? 34.562 -2.891 3.133 1 94.75 360 MET B O 1
ATOM 9145 N N . ASP B 1 361 ? 35.781 -3.98 1.713 1 92.81 361 ASP B N 1
ATOM 9146 C CA . ASP B 1 361 ? 35.969 -5.133 2.594 1 92.81 361 ASP B CA 1
ATOM 9147 C C . ASP B 1 361 ? 36.781 -4.758 3.838 1 92.81 361 ASP B C 1
ATOM 9149 O O . ASP B 1 361 ? 36.438 -5.195 4.945 1 92.81 361 ASP B O 1
ATOM 9153 N N . ASP B 1 362 ? 37.75 -3.945 3.586 1 93.06 362 ASP B N 1
ATOM 9154 C CA . ASP B 1 362 ? 38.594 -3.49 4.699 1 93.06 362 ASP B CA 1
ATOM 9155 C C . ASP B 1 362 ? 37.781 -2.662 5.688 1 93.06 362 ASP B C 1
ATOM 9157 O O . ASP B 1 362 ? 37.906 -2.824 6.902 1 93.06 362 ASP B O 1
ATOM 9161 N N . VAL B 1 363 ? 37.031 -1.83 5.109 1 94.38 363 VAL B N 1
ATOM 9162 C CA . VAL B 1 363 ? 36.188 -0.977 5.949 1 94.38 363 VAL B CA 1
ATOM 9163 C C . VAL B 1 363 ? 35.219 -1.833 6.742 1 94.38 363 VAL B C 1
ATOM 9165 O O . VAL B 1 363 ? 34.969 -1.579 7.926 1 94.38 363 VAL B O 1
ATOM 9168 N N . GLU B 1 364 ? 34.625 -2.793 6.137 1 93 364 GLU B N 1
ATOM 9169 C CA . GLU B 1 364 ? 33.719 -3.707 6.816 1 93 364 GLU B CA 1
ATOM 9170 C C . GLU B 1 364 ? 34.406 -4.438 7.957 1 93 364 GLU B C 1
ATOM 9172 O O . GLU B 1 364 ? 33.875 -4.562 9.055 1 93 364 GLU B O 1
ATOM 9177 N N . GLU B 1 365 ? 35.562 -4.828 7.75 1 91.38 365 GLU B N 1
ATOM 9178 C CA . GLU B 1 365 ? 36.344 -5.547 8.766 1 91.38 365 GLU B CA 1
ATOM 9179 C C . GLU B 1 365 ? 36.719 -4.629 9.93 1 91.38 365 GLU B C 1
ATOM 9181 O O . GLU B 1 365 ? 36.625 -5.031 11.094 1 91.38 365 GLU B O 1
ATOM 9186 N N . LEU B 1 366 ? 37.188 -3.461 9.555 1 91.94 366 LEU B N 1
ATOM 9187 C CA . LEU B 1 366 ? 37.531 -2.484 10.578 1 91.94 366 LEU B CA 1
ATOM 9188 C C . LEU B 1 366 ? 36.312 -2.158 11.453 1 91.94 366 LEU B C 1
ATOM 9190 O O . LEU B 1 366 ? 36.438 -2.072 12.672 1 91.94 366 LEU B O 1
ATOM 9194 N N . PHE B 1 367 ? 35.219 -1.999 10.789 1 92.81 367 PHE B N 1
ATOM 9195 C CA . PHE B 1 367 ? 34 -1.669 11.492 1 92.81 367 PHE B CA 1
ATOM 9196 C C . PHE B 1 367 ? 33.562 -2.826 12.383 1 92.81 367 PHE B C 1
ATOM 9198 O O . PHE B 1 367 ? 33.156 -2.613 13.523 1 92.81 367 PHE B O 1
ATOM 9205 N N . LEU B 1 368 ? 33.656 -4.062 11.977 1 92.06 368 LEU B N 1
ATOM 9206 C CA . LEU B 1 368 ? 33.281 -5.27 12.711 1 92.06 368 LEU B CA 1
ATOM 9207 C C . LEU B 1 368 ? 34.156 -5.445 13.938 1 92.06 368 LEU B C 1
ATOM 9209 O O . LEU B 1 368 ? 33.656 -5.746 15.023 1 92.06 368 LEU B O 1
ATOM 9213 N N . ARG B 1 369 ? 35.375 -5.16 13.836 1 89.44 369 ARG B N 1
ATOM 9214 C CA . ARG B 1 369 ? 36.344 -5.402 14.891 1 89.44 369 ARG B CA 1
ATOM 9215 C C . ARG B 1 369 ? 36.281 -4.32 15.969 1 89.44 369 ARG B C 1
ATOM 9217 O O . ARG B 1 369 ? 36.344 -4.621 17.156 1 89.44 369 ARG B O 1
ATOM 9224 N N . HIS B 1 370 ? 36.062 -3.123 15.539 1 89.44 370 HIS B N 1
ATOM 9225 C CA . HIS B 1 370 ? 36.312 -2.033 16.469 1 89.44 370 HIS B CA 1
ATOM 9226 C C . HIS B 1 370 ? 35 -1.423 16.953 1 89.44 370 HIS B C 1
ATOM 9228 O O . HIS B 1 370 ? 34.969 -0.805 18.031 1 89.44 370 HIS B O 1
ATOM 9234 N N . PHE B 1 371 ? 33.906 -1.604 16.281 1 91.06 371 PHE B N 1
ATOM 9235 C CA . PHE B 1 371 ? 32.688 -0.88 16.672 1 91.06 371 PHE B CA 1
ATOM 9236 C C . PHE B 1 371 ? 31.562 -1.849 17.016 1 91.06 371 PHE B C 1
ATOM 9238 O O . PHE B 1 371 ? 30.641 -1.495 17.766 1 91.06 371 PHE B O 1
ATOM 9245 N N . THR B 1 372 ? 31.531 -3.061 16.469 1 90.69 372 THR B N 1
ATOM 9246 C CA . THR B 1 372 ? 30.438 -3.967 16.75 1 90.69 372 THR B CA 1
ATOM 9247 C C . THR B 1 372 ? 30.938 -5.262 17.375 1 90.69 372 THR B C 1
ATOM 9249 O O . THR B 1 372 ? 30.188 -6.23 17.516 1 90.69 372 THR B O 1
ATOM 9252 N N . GLU B 1 373 ? 32.125 -5.387 17.875 1 88.06 373 GLU B N 1
ATOM 9253 C CA . GLU B 1 373 ? 32.688 -6.504 18.609 1 88.06 373 GLU B CA 1
ATOM 9254 C C . GLU B 1 373 ? 32.438 -7.828 17.891 1 88.06 373 GLU B C 1
ATOM 9256 O O . GLU B 1 373 ? 32.031 -8.805 18.516 1 88.06 373 GLU B O 1
ATOM 9261 N N . GLY B 1 374 ? 32.406 -7.812 16.562 1 86.19 374 GLY B N 1
ATOM 9262 C CA . GLY B 1 374 ? 32.312 -9.047 15.797 1 86.19 374 GLY B CA 1
ATOM 9263 C C . GLY B 1 374 ? 30.922 -9.391 15.344 1 86.19 374 GLY B C 1
ATOM 9264 O O . GLY B 1 374 ? 30.703 -10.398 14.664 1 86.19 374 GLY B O 1
ATOM 9265 N N . ASP B 1 375 ? 29.969 -8.562 15.68 1 88.62 375 ASP B N 1
ATOM 9266 C CA . ASP B 1 375 ? 28.594 -8.805 15.25 1 88.62 375 ASP B CA 1
ATOM 9267 C C . ASP B 1 375 ? 28.375 -8.289 13.828 1 88.62 375 ASP B C 1
ATOM 9269 O O . ASP B 1 375 ? 28.219 -7.086 13.617 1 88.62 375 ASP B O 1
ATOM 9273 N N . ARG B 1 376 ? 28.281 -9.156 12.938 1 86.62 376 ARG B N 1
ATOM 9274 C CA . ARG B 1 376 ? 28.172 -8.781 11.531 1 86.62 376 ARG B CA 1
ATOM 9275 C C . ARG B 1 376 ? 26.797 -8.195 11.234 1 86.62 376 ARG B C 1
ATOM 9277 O O . ARG B 1 376 ? 26.672 -7.262 10.438 1 86.62 376 ARG B O 1
ATOM 9284 N N . ARG B 1 377 ? 25.766 -8.789 11.773 1 84.62 377 ARG B N 1
ATOM 9285 C CA . ARG B 1 377 ? 24.406 -8.289 11.523 1 84.62 377 ARG B CA 1
ATOM 9286 C C . ARG B 1 377 ? 24.281 -6.828 11.961 1 84.62 377 ARG B C 1
ATOM 9288 O O . ARG B 1 377 ? 23.734 -6.004 11.227 1 84.62 377 ARG B O 1
ATOM 9295 N N . LYS B 1 378 ? 24.828 -6.641 13.086 1 87.56 378 LYS B N 1
ATOM 9296 C CA . LYS B 1 378 ? 24.766 -5.277 13.602 1 87.56 378 LYS B CA 1
ATOM 9297 C C . LYS B 1 378 ? 25.594 -4.332 12.734 1 87.56 378 LYS B C 1
ATOM 9299 O O . LYS B 1 378 ? 25.188 -3.197 12.477 1 87.56 378 LYS B O 1
ATOM 9304 N N . ALA B 1 379 ? 26.703 -4.742 12.297 1 89.56 379 ALA B N 1
ATOM 9305 C CA . ALA B 1 379 ? 27.562 -3.928 11.445 1 89.56 379 ALA B CA 1
ATOM 9306 C C . ALA B 1 379 ? 26.875 -3.578 10.133 1 89.56 379 ALA B C 1
ATOM 9308 O O . ALA B 1 379 ? 26.938 -2.436 9.672 1 89.56 379 ALA B O 1
ATOM 9309 N N . MET B 1 380 ? 26.172 -4.543 9.656 1 87.62 380 MET B N 1
ATOM 9310 C CA . MET B 1 380 ? 25.531 -4.344 8.359 1 87.62 380 MET B CA 1
ATOM 9311 C C . MET B 1 380 ? 24.328 -3.412 8.477 1 87.62 380 MET B C 1
ATOM 9313 O O . MET B 1 380 ? 23.984 -2.711 7.523 1 87.62 380 MET B O 1
ATOM 9317 N N . VAL B 1 381 ? 23.703 -3.408 9.586 1 85.75 381 VAL B N 1
ATOM 9318 C CA . VAL B 1 381 ? 22.609 -2.486 9.812 1 85.75 381 VAL B CA 1
ATOM 9319 C C . VAL B 1 381 ? 23.109 -1.046 9.75 1 85.75 381 VAL B C 1
ATOM 9321 O O . VAL B 1 381 ? 22.422 -0.162 9.234 1 85.75 381 VAL B O 1
ATOM 9324 N N . TYR B 1 382 ? 24.359 -0.857 10.156 1 85.5 382 TYR B N 1
ATOM 9325 C CA . TYR B 1 382 ? 24.938 0.477 10.141 1 85.5 382 TYR B CA 1
ATOM 9326 C C . TYR B 1 382 ? 25.484 0.82 8.758 1 85.5 382 TYR B C 1
ATOM 9328 O O . TYR B 1 382 ? 25.312 1.941 8.273 1 85.5 382 TYR B O 1
ATOM 9336 N N . LEU B 1 383 ? 26.047 -0.115 8.156 1 88.81 383 LEU B N 1
ATOM 9337 C CA . LEU B 1 383 ? 26.766 0.134 6.91 1 88.81 383 LEU B CA 1
ATOM 9338 C C . LEU B 1 383 ? 25.797 0.139 5.727 1 88.81 383 LEU B C 1
ATOM 9340 O O . LEU B 1 383 ? 25.984 0.903 4.777 1 88.81 383 LEU B O 1
ATOM 9344 N N . LYS B 1 384 ? 24.828 -0.72 5.797 1 86.31 384 LYS B N 1
ATOM 9345 C CA . LYS B 1 384 ? 23.844 -0.788 4.727 1 86.31 384 LYS B CA 1
ATOM 9346 C C . LYS B 1 384 ? 22.422 -0.749 5.289 1 86.31 384 LYS B C 1
ATOM 9348 O O . LYS B 1 384 ? 21.734 -1.772 5.328 1 86.31 384 LYS B O 1
ATOM 9353 N N . PRO B 1 385 ? 22.062 0.452 5.523 1 81.19 385 PRO B N 1
ATOM 9354 C CA . PRO B 1 385 ? 20.703 0.532 6.082 1 81.19 385 PRO B CA 1
ATOM 9355 C C . PRO B 1 385 ? 19.625 0.173 5.066 1 81.19 385 PRO B C 1
ATOM 9357 O O . PRO B 1 385 ? 19.703 0.577 3.902 1 81.19 385 PRO B O 1
ATOM 9360 N N . ASN B 1 386 ? 18.812 -0.832 5.398 1 76.12 386 ASN B N 1
ATOM 9361 C CA . ASN B 1 386 ? 17.734 -1.259 4.523 1 76.12 386 ASN B CA 1
ATOM 9362 C C . ASN B 1 386 ? 16.5 -0.371 4.684 1 76.12 386 ASN B C 1
ATOM 9364 O O . ASN B 1 386 ? 16.078 -0.092 5.805 1 76.12 386 ASN B O 1
ATOM 9368 N N . GLN B 1 387 ? 16.172 0.19 3.482 1 75.19 387 GLN B N 1
ATOM 9369 C CA . GLN B 1 387 ? 14.945 0.973 3.525 1 75.19 387 GLN B CA 1
ATOM 9370 C C . GLN B 1 387 ? 13.711 0.069 3.48 1 75.19 387 GLN B C 1
ATOM 9372 O O . GLN B 1 387 ? 13.664 -0.882 2.699 1 75.19 387 GLN B O 1
ATOM 9377 N N . ARG B 1 388 ? 12.852 0.197 4.434 1 73.38 388 ARG B N 1
ATOM 9378 C CA . ARG B 1 388 ? 11.625 -0.587 4.484 1 73.38 388 ARG B CA 1
ATOM 9379 C C . ARG B 1 388 ? 10.68 -0.203 3.348 1 73.38 388 ARG B C 1
ATOM 9381 O O . ARG B 1 388 ? 10.617 0.963 2.953 1 73.38 388 ARG B O 1
ATOM 9388 N N . GLU B 1 389 ? 10.078 -1.246 2.828 1 77.06 389 GLU B N 1
ATOM 9389 C CA . GLU B 1 389 ? 9.086 -1.01 1.781 1 77.06 389 GLU B CA 1
ATOM 9390 C C . GLU B 1 389 ? 7.867 -0.271 2.33 1 77.06 389 GLU B C 1
ATOM 9392 O O . GLU B 1 389 ? 7.609 -0.297 3.535 1 77.06 389 GLU B O 1
ATOM 9397 N N . GLU B 1 390 ? 7.301 0.508 1.409 1 80.81 390 GLU B N 1
ATOM 9398 C CA . GLU B 1 390 ? 6.109 1.253 1.805 1 80.81 390 GLU B CA 1
ATOM 9399 C C . GLU B 1 390 ? 5.008 0.315 2.289 1 80.81 390 GLU B C 1
ATOM 9401 O O . GLU B 1 390 ? 4.73 -0.706 1.654 1 80.81 390 GLU B O 1
ATOM 9406 N N . SER B 1 391 ? 4.57 0.566 3.48 1 85 391 SER B N 1
ATOM 9407 C CA . SER B 1 391 ? 3.584 -0.304 4.109 1 85 391 SER B CA 1
ATOM 9408 C C . SER B 1 391 ? 2.168 0.069 3.684 1 85 391 SER B C 1
ATOM 9410 O O . SER B 1 391 ? 1.831 1.251 3.596 1 85 391 SER B O 1
ATOM 9412 N N . HIS B 1 392 ? 1.353 -0.849 3.377 1 88.12 392 HIS B N 1
ATOM 9413 C CA . HIS B 1 392 ? -0.061 -0.663 3.072 1 88.12 392 HIS B CA 1
ATOM 9414 C C . HIS B 1 392 ? -0.845 -0.256 4.316 1 88.12 392 HIS B C 1
ATOM 9416 O O . HIS B 1 392 ? -1.882 0.402 4.211 1 88.12 392 HIS B O 1
ATOM 9422 N N . CYS B 1 393 ? -0.318 -0.601 5.438 1 88.94 393 CYS B N 1
ATOM 9423 C CA . CYS B 1 393 ? -0.991 -0.263 6.684 1 88.94 393 CYS B CA 1
ATOM 9424 C C . CYS B 1 393 ? -1.032 1.246 6.891 1 88.94 393 CYS B C 1
ATOM 9426 O O . CYS B 1 393 ? -2.068 1.798 7.266 1 88.94 393 CYS B O 1
ATOM 9428 N N . THR B 1 394 ? 0.045 1.887 6.629 1 92.88 394 THR B N 1
ATOM 9429 C CA . THR B 1 394 ? 0.105 3.338 6.766 1 92.88 394 THR B CA 1
ATOM 9430 C C . THR B 1 394 ? -0.869 4.012 5.801 1 92.88 394 THR B C 1
ATOM 9432 O O . THR B 1 394 ? -1.603 4.922 6.191 1 92.88 394 THR B O 1
ATOM 9435 N N . THR B 1 395 ? -0.894 3.545 4.621 1 93.88 395 THR B N 1
ATOM 9436 C CA . THR B 1 395 ? -1.793 4.105 3.615 1 93.88 395 THR B CA 1
ATOM 9437 C C . THR B 1 395 ? -3.25 3.9 4.02 1 93.88 395 THR B C 1
ATOM 9439 O O . THR B 1 395 ? -4.086 4.781 3.816 1 93.88 395 THR B O 1
ATOM 9442 N N . PHE B 1 396 ? -3.537 2.768 4.609 1 95.12 396 PHE B N 1
ATOM 9443 C CA . PHE B 1 396 ? -4.887 2.469 5.07 1 95.12 396 PHE B CA 1
ATOM 9444 C C . PHE B 1 396 ? -5.328 3.461 6.141 1 95.12 396 PHE B C 1
ATOM 9446 O O . PHE B 1 396 ? -6.43 4.008 6.07 1 95.12 396 PHE B O 1
ATOM 9453 N N . PHE B 1 397 ? -4.516 3.717 7.027 1 95.88 397 PHE B N 1
ATOM 9454 C CA . PHE B 1 397 ? -4.879 4.594 8.133 1 95.88 397 PHE B CA 1
ATOM 9455 C C . PHE B 1 397 ? -4.945 6.047 7.668 1 95.88 397 PHE B C 1
ATOM 9457 O O . PHE B 1 397 ? -5.691 6.848 8.234 1 95.88 397 PHE B O 1
ATOM 9464 N N . ILE B 1 398 ? -4.113 6.406 6.664 1 96.81 398 ILE B N 1
ATOM 9465 C CA . ILE B 1 398 ? -4.281 7.719 6.051 1 96.81 398 ILE B CA 1
ATOM 9466 C C . ILE B 1 398 ? -5.691 7.844 5.477 1 96.81 398 ILE B C 1
ATOM 9468 O O . ILE B 1 398 ? -6.355 8.867 5.664 1 96.81 398 ILE B O 1
ATOM 9472 N N . GLY B 1 399 ? -6.086 6.754 4.836 1 96.75 399 GLY B N 1
ATOM 9473 C CA . GLY B 1 399 ? -7.434 6.75 4.293 1 96.75 399 GLY B CA 1
ATOM 9474 C C . GLY B 1 399 ? -8.508 6.836 5.359 1 96.75 399 GLY B C 1
ATOM 9475 O O . GLY B 1 399 ? -9.445 7.629 5.246 1 96.75 399 GLY B O 1
ATOM 9476 N N . VAL B 1 400 ? -8.383 6.074 6.434 1 97 400 VAL B N 1
ATOM 9477 C CA . VAL B 1 400 ? -9.359 6.07 7.516 1 97 400 VAL B CA 1
ATOM 9478 C C . VAL B 1 400 ? -9.484 7.473 8.109 1 97 400 VAL B C 1
ATOM 9480 O O . VAL B 1 400 ? -10.602 7.973 8.305 1 97 400 VAL B O 1
ATOM 9483 N N . SER B 1 401 ? -8.367 8.047 8.312 1 97.31 401 SER B N 1
ATOM 9484 C CA . SER B 1 401 ? -8.352 9.391 8.891 1 97.31 401 SER B CA 1
ATOM 9485 C C . SER B 1 401 ? -8.93 10.414 7.922 1 97.31 401 SER B C 1
ATOM 9487 O O . SER B 1 401 ? -9.656 11.32 8.328 1 97.31 401 SER B O 1
ATOM 9489 N N . THR B 1 402 ? -8.641 10.273 6.68 1 97.06 402 THR B N 1
ATOM 9490 C CA . THR B 1 402 ? -9.164 11.188 5.672 1 97.06 402 THR B CA 1
ATOM 9491 C C . THR B 1 402 ? -10.688 11.078 5.578 1 97.06 402 THR B C 1
ATOM 9493 O O . THR B 1 402 ? -11.383 12.094 5.543 1 97.06 402 THR B O 1
ATOM 9496 N N . GLY B 1 403 ? -11.117 9.859 5.523 1 95.88 403 GLY B N 1
ATOM 9497 C CA . GLY B 1 403 ? -12.555 9.664 5.504 1 95.88 403 GLY B CA 1
ATOM 9498 C C . GLY B 1 403 ? -13.25 10.195 6.742 1 95.88 403 GLY B C 1
ATOM 9499 O O . GLY B 1 403 ? -14.297 10.836 6.648 1 95.88 403 GLY B O 1
ATOM 9500 N N . GLY B 1 404 ? -12.703 9.883 7.891 1 95 404 GLY B N 1
ATOM 9501 C CA . GLY B 1 404 ? -13.219 10.445 9.125 1 95 404 GLY B CA 1
ATOM 9502 C C . GLY B 1 404 ? -13.203 11.961 9.148 1 95 404 GLY B C 1
ATOM 9503 O O . GLY B 1 404 ? -14.164 12.594 9.586 1 95 404 GLY B O 1
ATOM 9504 N N . PHE B 1 405 ? -12.148 12.547 8.656 1 96.69 405 PHE B N 1
ATOM 9505 C CA . PHE B 1 405 ? -12.016 13.992 8.594 1 96.69 405 PHE B CA 1
ATOM 9506 C C . PHE B 1 405 ? -13.109 14.602 7.727 1 96.69 405 PHE B C 1
ATOM 9508 O O . PHE B 1 405 ? -13.758 15.57 8.125 1 96.69 405 PHE B O 1
ATOM 9515 N N . ILE B 1 406 ? -13.328 14.016 6.586 1 95.12 406 ILE B N 1
ATOM 9516 C CA . ILE B 1 406 ? -14.312 14.555 5.645 1 95.12 406 ILE B CA 1
ATOM 9517 C C . ILE B 1 406 ? -15.703 14.492 6.262 1 95.12 406 ILE B C 1
ATOM 9519 O O . ILE B 1 406 ? -16.438 15.477 6.246 1 95.12 406 ILE B O 1
ATOM 9523 N N . ALA B 1 407 ? -16.016 13.375 6.828 1 93.62 407 ALA B N 1
ATOM 9524 C CA . ALA B 1 407 ? -17.344 13.211 7.434 1 93.62 407 ALA B CA 1
ATOM 9525 C C . ALA B 1 407 ? -17.531 14.172 8.602 1 93.62 407 ALA B C 1
ATOM 9527 O O . ALA B 1 407 ? -18.562 14.852 8.688 1 93.62 407 ALA B O 1
ATOM 9528 N N . LEU B 1 408 ? -16.547 14.289 9.438 1 93.75 408 LEU B N 1
ATOM 9529 C CA . LEU B 1 408 ? -16.656 15.148 10.609 1 93.75 408 LEU B CA 1
ATOM 9530 C C . LEU B 1 408 ? -16.625 16.625 10.211 1 93.75 408 LEU B C 1
ATOM 9532 O O . LEU B 1 408 ? -17.281 17.453 10.836 1 93.75 408 LEU B O 1
ATOM 9536 N N . PHE B 1 409 ? -15.852 16.953 9.227 1 95.38 409 PHE B N 1
ATOM 9537 C CA . PHE B 1 409 ? -15.773 18.344 8.75 1 95.38 409 PHE B CA 1
ATOM 9538 C C . PHE B 1 409 ? -17.109 18.781 8.156 1 95.38 409 PHE B C 1
ATOM 9540 O O . PHE B 1 409 ? -17.547 19.906 8.398 1 95.38 409 PHE B O 1
ATOM 9547 N N . ILE B 1 410 ? -17.703 17.859 7.406 1 90.75 410 ILE B N 1
ATOM 9548 C CA . ILE B 1 410 ? -19.031 18.172 6.867 1 90.75 410 ILE B CA 1
ATOM 9549 C C . ILE B 1 410 ? -20.016 18.344 8.008 1 90.75 410 ILE B C 1
ATOM 9551 O O . ILE B 1 410 ? -20.812 19.297 8.008 1 90.75 410 ILE B O 1
ATOM 9555 N N . GLY B 1 411 ? -19.969 17.453 8.969 1 88.12 411 GLY B N 1
ATOM 9556 C CA . GLY B 1 411 ? -20.797 17.609 10.148 1 88.12 411 GLY B CA 1
ATOM 9557 C C . GLY B 1 411 ? -20.578 18.922 10.875 1 88.12 411 GLY B C 1
ATOM 9558 O O . GLY B 1 411 ? -21.531 19.578 11.289 1 88.12 411 GLY B O 1
ATOM 9559 N N . TYR B 1 412 ? -19.375 19.344 11.023 1 92.56 412 TYR B N 1
ATOM 9560 C CA . TYR B 1 412 ? -19.016 20.609 11.672 1 92.56 412 TYR B CA 1
ATOM 9561 C C . TYR B 1 412 ? -19.578 21.781 10.891 1 92.56 412 TYR B C 1
ATOM 9563 O O . TYR B 1 412 ? -20.141 22.719 11.477 1 92.56 412 TYR B O 1
ATOM 9571 N N . CYS B 1 413 ? -19.469 21.75 9.586 1 91 413 CYS B N 1
ATOM 9572 C CA . CYS B 1 413 ? -19.953 22.844 8.742 1 91 413 CYS B CA 1
ATOM 9573 C C . CYS B 1 413 ? -21.469 22.969 8.828 1 91 413 CYS B C 1
ATOM 9575 O O . CYS B 1 413 ? -22 24.078 8.898 1 91 413 CYS B O 1
ATOM 9577 N N . ILE B 1 414 ? -22.125 21.875 8.867 1 85.5 414 ILE B N 1
ATOM 9578 C CA . ILE B 1 414 ? -23.578 21.891 8.984 1 85.5 414 ILE B CA 1
ATOM 9579 C C . ILE B 1 414 ? -23.984 22.484 10.336 1 85.5 414 ILE B C 1
ATOM 9581 O O . ILE B 1 414 ? -24.844 23.359 10.406 1 85.5 414 ILE B O 1
ATOM 9585 N N . MET B 1 415 ? -23.344 22.094 11.352 1 86.38 415 MET B N 1
ATOM 9586 C CA . MET B 1 415 ? -23.641 22.609 12.688 1 86.38 415 MET B CA 1
ATOM 9587 C C . MET B 1 415 ? -23.328 24.094 12.789 1 86.38 415 MET B C 1
ATOM 9589 O O . MET B 1 415 ? -24.062 24.844 13.422 1 86.38 415 MET B O 1
ATOM 9593 N N . ALA B 1 416 ? -22.219 24.516 12.195 1 89.56 416 ALA B N 1
ATOM 9594 C CA . ALA B 1 416 ? -21.828 25.922 12.203 1 89.56 416 ALA B CA 1
ATOM 9595 C C . ALA B 1 416 ? -22.844 26.781 11.445 1 89.56 416 ALA B C 1
ATOM 9597 O O . ALA B 1 416 ? -23.172 27.891 11.875 1 89.56 416 ALA B O 1
ATOM 9598 N N . ARG B 1 417 ? -23.375 26.219 10.422 1 85.44 417 ARG B N 1
ATOM 9599 C CA . ARG B 1 417 ? -24.391 26.938 9.656 1 85.44 417 ARG B CA 1
ATOM 9600 C C . ARG B 1 417 ? -25.688 27.047 10.445 1 85.44 417 ARG B C 1
ATOM 9602 O O . ARG B 1 417 ? -26.328 28.109 10.461 1 85.44 417 ARG B O 1
ATOM 9609 N N . VAL B 1 418 ? -26 26.016 11.109 1 80.5 418 VAL B N 1
ATOM 9610 C CA . VAL B 1 418 ? -27.234 26.016 11.898 1 80.5 418 VAL B CA 1
ATOM 9611 C C . VAL B 1 418 ? -27.094 26.984 13.07 1 80.5 418 VAL B C 1
ATOM 9613 O O . VAL B 1 418 ? -28.062 27.672 13.43 1 80.5 418 VAL B O 1
ATOM 9616 N N . ALA B 1 419 ? -25.938 27.078 13.609 1 83.19 419 ALA B N 1
ATOM 9617 C CA . ALA B 1 419 ? -25.703 27.938 14.758 1 83.19 419 ALA B CA 1
ATOM 9618 C C . ALA B 1 419 ? -25.453 29.375 14.32 1 83.19 419 ALA B C 1
ATOM 9620 O O . ALA B 1 419 ? -25.359 30.281 15.148 1 83.19 419 ALA B O 1
ATOM 9621 N N . GLY B 1 420 ? -25.281 29.625 12.984 1 80.69 420 GLY B N 1
ATOM 9622 C CA . GLY B 1 420 ? -25.047 30.953 12.453 1 80.69 420 GLY B CA 1
ATOM 9623 C C . GLY B 1 420 ? -23.641 31.469 12.688 1 80.69 420 GLY B C 1
ATOM 9624 O O . GLY B 1 420 ? -23.438 32.656 12.914 1 80.69 420 GLY B O 1
ATOM 9625 N N . MET B 1 421 ? -22.75 30.578 12.734 1 81.62 421 MET B N 1
ATOM 9626 C CA . MET B 1 421 ? -21.359 30.953 12.969 1 81.62 421 MET B CA 1
ATOM 9627 C C . MET B 1 421 ? -20.672 31.328 11.664 1 81.62 421 MET B C 1
ATOM 9629 O O . MET B 1 421 ? -21.172 31.016 10.578 1 81.62 421 MET B O 1
ATOM 9633 N N . TYR B 1 422 ? -19.625 32.094 11.609 1 76.5 422 TYR B N 1
ATOM 9634 C CA . TYR B 1 422 ? -18.703 32.438 10.523 1 76.5 422 TYR B CA 1
ATOM 9635 C C . TYR B 1 422 ? -19.312 33.438 9.562 1 76.5 422 TYR B C 1
ATOM 9637 O O . TYR B 1 422 ? -18.844 33.594 8.438 1 76.5 422 TYR B O 1
ATOM 9645 N N . THR B 1 423 ? -20.438 33.969 9.992 1 77.88 423 THR B N 1
ATOM 9646 C CA . THR B 1 423 ? -21.047 35.062 9.258 1 77.88 423 THR B CA 1
ATOM 9647 C C . THR B 1 423 ? -20.812 36.406 9.977 1 77.88 423 THR B C 1
ATOM 9649 O O . THR B 1 423 ? -20.281 36.406 11.094 1 77.88 423 THR B O 1
ATOM 9652 N N . GLN B 1 424 ? -21.094 37.5 9.336 1 70.12 424 GLN B N 1
ATOM 9653 C CA . GLN B 1 424 ? -20.859 38.812 9.906 1 70.12 424 GLN B CA 1
ATOM 9654 C C . GLN B 1 424 ? -21.688 39.031 11.172 1 70.12 424 GLN B C 1
ATOM 9656 O O . GLN B 1 424 ? -21.281 39.781 12.055 1 70.12 424 GLN B O 1
ATOM 9661 N N . GLN B 1 425 ? -22.75 38.312 11.25 1 67.31 425 GLN B N 1
ATOM 9662 C CA . GLN B 1 425 ? -23.594 38.438 12.43 1 67.31 425 GLN B CA 1
ATOM 9663 C C . GLN B 1 425 ? -23.297 37.344 13.453 1 67.31 425 GLN B C 1
ATOM 9665 O O . GLN B 1 425 ? -24.031 37.156 14.414 1 67.31 425 GLN B O 1
ATOM 9670 N N . SER B 1 426 ? -22.109 36.781 13.328 1 65.88 426 SER B N 1
ATOM 9671 C CA . SER B 1 426 ? -21.766 35.594 14.094 1 65.88 426 SER B CA 1
ATOM 9672 C C . SER B 1 426 ? -21.547 35.906 15.57 1 65.88 426 SER B C 1
ATOM 9674 O O . SER B 1 426 ? -21.359 37.094 15.93 1 65.88 426 SER B O 1
ATOM 9676 N N . ASN B 1 427 ? -21.828 34.906 16.359 1 72.94 427 ASN B N 1
ATOM 9677 C CA . ASN B 1 427 ? -21.516 34.969 17.781 1 72.94 427 ASN B CA 1
ATOM 9678 C C . ASN B 1 427 ? -20.062 35.344 18.031 1 72.94 427 ASN B C 1
ATOM 9680 O O . ASN B 1 427 ? -19.156 34.625 17.688 1 72.94 427 ASN B O 1
ATOM 9684 N N . LYS B 1 428 ? -19.828 36.531 18.469 1 76.88 428 LYS B N 1
ATOM 9685 C CA . LYS B 1 428 ? -18.516 37.156 18.703 1 76.88 428 LYS B CA 1
ATOM 9686 C C . LYS B 1 428 ? -17.703 36.312 19.703 1 76.88 428 LYS B C 1
ATOM 9688 O O . LYS B 1 428 ? -16.484 36.281 19.625 1 76.88 428 LYS B O 1
ATOM 9693 N N . VAL B 1 429 ? -18.422 35.688 20.484 1 81.88 429 VAL B N 1
ATOM 9694 C CA . VAL B 1 429 ? -17.719 34.938 21.531 1 81.88 429 VAL B CA 1
ATOM 9695 C C . VAL B 1 429 ? -17.047 33.719 20.906 1 81.88 429 VAL B C 1
ATOM 9697 O O . VAL B 1 429 ? -15.852 33.5 21.125 1 81.88 429 VAL B O 1
ATOM 9700 N N . TYR B 1 430 ? -17.719 32.969 20.047 1 86.94 430 TYR B N 1
ATOM 9701 C CA . TYR B 1 430 ? -17.172 31.766 19.438 1 86.94 430 TYR B CA 1
ATOM 9702 C C . TYR B 1 430 ? -16.016 32.094 18.516 1 86.94 430 TYR B C 1
ATOM 9704 O O . TYR B 1 430 ? -15.008 31.391 18.5 1 86.94 430 TYR B O 1
ATOM 9712 N N . MET B 1 431 ? -16.109 33.156 17.812 1 88 431 MET B N 1
ATOM 9713 C CA . MET B 1 431 ? -15.094 33.562 16.859 1 88 431 MET B CA 1
ATOM 9714 C C . MET B 1 431 ? -13.836 34.062 17.562 1 88 431 MET B C 1
ATOM 9716 O O . MET B 1 431 ? -12.742 33.969 17.016 1 88 431 MET B O 1
ATOM 9720 N N . SER B 1 432 ? -14 34.5 18.781 1 88.19 432 SER B N 1
ATOM 9721 C CA . SER B 1 432 ? -12.859 35.031 19.5 1 88.19 432 SER B CA 1
ATOM 9722 C C . SER B 1 432 ? -12.219 33.969 20.391 1 88.19 432 SER B C 1
ATOM 9724 O O . SER B 1 432 ? -11.062 34.094 20.797 1 88.19 432 SER B O 1
ATOM 9726 N N . THR B 1 433 ? -12.922 32.938 20.656 1 87.5 433 THR B N 1
ATOM 9727 C CA . THR B 1 433 ? -12.391 32 21.641 1 87.5 433 THR B CA 1
ATOM 9728 C C . THR B 1 433 ? -12.086 30.656 20.984 1 87.5 433 THR B C 1
ATOM 9730 O O . THR B 1 433 ? -11 30.094 21.172 1 87.5 433 THR B O 1
ATOM 9733 N N . SER B 1 434 ? -12.969 30.094 20.188 1 90.31 434 SER B N 1
ATOM 9734 C CA . SER B 1 434 ? -12.836 28.734 19.641 1 90.31 434 SER B CA 1
ATOM 9735 C C . SER B 1 434 ? -12.242 28.766 18.234 1 90.31 434 SER B C 1
ATOM 9737 O O . SER B 1 434 ? -11.445 27.891 17.875 1 90.31 434 SER B O 1
ATOM 9739 N N . TYR B 1 435 ? -12.531 29.75 17.531 1 91.88 435 TYR B N 1
ATOM 9740 C CA . TYR B 1 435 ? -12.086 29.828 16.141 1 91.88 435 TYR B CA 1
ATOM 9741 C C . TYR B 1 435 ? -10.562 29.906 16.062 1 91.88 435 TYR B C 1
ATOM 9743 O O . TYR B 1 435 ? -9.953 29.266 15.203 1 91.88 435 TYR B O 1
ATOM 9751 N N . PRO B 1 436 ? -9.891 30.656 16.938 1 93.56 436 PRO B N 1
ATOM 9752 C CA . PRO B 1 436 ? -8.43 30.734 16.859 1 93.56 436 PRO B CA 1
ATOM 9753 C C . PRO B 1 436 ? -7.758 29.375 17.047 1 93.56 436 PRO B C 1
ATOM 9755 O O . PRO B 1 436 ? -6.699 29.125 16.453 1 93.56 436 PRO B O 1
ATOM 9758 N N . VAL B 1 437 ? -8.383 28.531 17.797 1 95.75 437 VAL B N 1
ATOM 9759 C CA . VAL B 1 437 ? -7.824 27.203 18 1 95.75 437 VAL B CA 1
ATOM 9760 C C . VAL B 1 437 ? -7.902 26.406 16.703 1 95.75 437 VAL B C 1
ATOM 9762 O O . VAL B 1 437 ? -6.91 25.812 16.266 1 95.75 437 VAL B O 1
ATOM 9765 N N . LEU B 1 438 ? -9.039 26.406 16.078 1 95.5 438 LEU B N 1
ATOM 9766 C CA . LEU B 1 438 ? -9.227 25.703 14.82 1 95.5 438 LEU B CA 1
ATOM 9767 C C . LEU B 1 438 ? -8.312 26.281 13.742 1 95.5 438 LEU B C 1
ATOM 9769 O O . LEU B 1 438 ? -7.695 25.531 12.977 1 95.5 438 LEU B O 1
ATOM 9773 N N . SER B 1 439 ? -8.234 27.609 13.711 1 96 439 SER B N 1
ATOM 9774 C CA . SER B 1 439 ? -7.41 28.266 12.719 1 96 439 SER B CA 1
ATOM 9775 C C . SER B 1 439 ? -5.934 27.953 12.914 1 96 439 SER B C 1
ATOM 9777 O O . SER B 1 439 ? -5.215 27.672 11.953 1 96 439 SER B O 1
ATOM 9779 N N . MET B 1 440 ? -5.5 27.969 14.094 1 96.88 440 MET B N 1
ATOM 9780 C CA . MET B 1 440 ? -4.105 27.703 14.414 1 96.88 440 MET B CA 1
ATOM 9781 C C . MET B 1 440 ? -3.717 26.281 13.984 1 96.88 440 MET B C 1
ATOM 9783 O O . MET B 1 440 ? -2.721 26.094 13.281 1 96.88 440 MET B O 1
ATOM 9787 N N . PHE B 1 441 ? -4.523 25.297 14.359 1 97.94 441 PHE B N 1
ATOM 9788 C CA . PHE B 1 441 ? -4.23 23.906 14.008 1 97.94 441 PHE B CA 1
ATOM 9789 C C . PHE B 1 441 ? -4.312 23.703 12.492 1 97.94 441 PHE B C 1
ATOM 9791 O O . PHE B 1 441 ? -3.512 22.969 11.922 1 97.94 441 PHE B O 1
ATOM 9798 N N . SER B 1 442 ? -5.25 24.344 11.867 1 97.69 442 SER B N 1
ATOM 9799 C CA . SER B 1 442 ? -5.41 24.203 10.422 1 97.69 442 SER B CA 1
ATOM 9800 C C . SER B 1 442 ? -4.188 24.734 9.68 1 97.69 442 SER B C 1
ATOM 9802 O O . SER B 1 442 ? -3.729 24.125 8.711 1 97.69 442 SER B O 1
ATOM 9804 N N . LEU B 1 443 ? -3.662 25.859 10.141 1 97.94 443 LEU B N 1
ATOM 9805 C CA . LEU B 1 443 ? -2.48 26.422 9.492 1 97.94 443 LEU B CA 1
ATOM 9806 C C . LEU B 1 443 ? -1.263 25.531 9.711 1 97.94 443 LEU B C 1
ATOM 9808 O O . LEU B 1 443 ? -0.487 25.297 8.781 1 97.94 443 LEU B O 1
ATOM 9812 N N . PHE B 1 444 ? -1.13 25.062 10.875 1 97.75 444 PHE B N 1
ATOM 9813 C CA . PHE B 1 444 ? 0.007 24.219 11.211 1 97.75 444 PHE B CA 1
ATOM 9814 C C . PHE B 1 444 ? -0.001 22.938 10.375 1 97.75 444 PHE B C 1
ATOM 9816 O O . PHE B 1 444 ? 1.011 22.594 9.758 1 97.75 444 PHE B O 1
ATOM 9823 N N . PHE B 1 445 ? -1.118 22.297 10.328 1 97.75 445 PHE B N 1
ATOM 9824 C CA . PHE B 1 445 ? -1.163 21 9.664 1 97.75 445 PHE B CA 1
ATOM 9825 C C . PHE B 1 445 ? -1.274 21.172 8.148 1 97.75 445 PHE B C 1
ATOM 9827 O O . PHE B 1 445 ? -0.88 20.281 7.387 1 97.75 445 PHE B O 1
ATOM 9834 N N . LEU B 1 446 ? -1.789 22.344 7.715 1 97.81 446 LEU B N 1
ATOM 9835 C CA . LEU B 1 446 ? -1.677 22.656 6.297 1 97.81 446 LEU B CA 1
ATOM 9836 C C . LEU B 1 446 ? -0.214 22.75 5.875 1 97.81 446 LEU B C 1
ATOM 9838 O O . LEU B 1 446 ? 0.167 22.234 4.82 1 97.81 446 LEU B O 1
ATOM 9842 N N . HIS B 1 447 ? 0.506 23.391 6.711 1 98.25 447 HIS B N 1
ATOM 9843 C CA . HIS B 1 447 ? 1.93 23.516 6.426 1 98.25 447 HIS B CA 1
ATOM 9844 C C . HIS B 1 447 ? 2.613 22.156 6.371 1 98.25 447 HIS B C 1
ATOM 9846 O O . HIS B 1 447 ? 3.426 21.906 5.48 1 98.25 447 HIS B O 1
ATOM 9852 N N . LEU B 1 448 ? 2.283 21.344 7.312 1 97.69 448 LEU B N 1
ATOM 9853 C CA . LEU B 1 448 ? 2.844 20 7.328 1 97.69 448 LEU B CA 1
ATOM 9854 C C . LEU B 1 448 ? 2.385 19.203 6.109 1 97.69 448 LEU B C 1
ATOM 9856 O O . LEU B 1 448 ? 3.152 18.422 5.551 1 97.69 448 LEU B O 1
ATOM 9860 N N . PHE B 1 449 ? 1.169 19.344 5.746 1 97.88 449 PHE B N 1
ATOM 9861 C CA . PHE B 1 449 ? 0.642 18.688 4.559 1 97.88 449 PHE B CA 1
ATOM 9862 C C . PHE B 1 449 ? 1.414 19.109 3.316 1 97.88 449 PHE B C 1
ATOM 9864 O O . PHE B 1 449 ? 1.796 18.266 2.5 1 97.88 449 PHE B O 1
ATOM 9871 N N . ILE B 1 450 ? 1.626 20.406 3.209 1 98.25 450 ILE B N 1
ATOM 9872 C CA . ILE B 1 450 ? 2.367 20.922 2.062 1 98.25 450 ILE B CA 1
ATOM 9873 C C . ILE B 1 450 ? 3.797 20.375 2.09 1 98.25 450 ILE B C 1
ATOM 9875 O O . ILE B 1 450 ? 4.375 20.078 1.043 1 98.25 450 ILE B O 1
ATOM 9879 N N . TYR B 1 451 ? 4.332 20.266 3.27 1 98 451 TYR B N 1
ATOM 9880 C CA . TYR B 1 451 ? 5.656 19.672 3.404 1 98 451 TYR B CA 1
ATOM 9881 C C . TYR B 1 451 ? 5.652 18.219 2.902 1 98 451 TYR B C 1
ATOM 9883 O O . TYR B 1 451 ? 6.586 17.797 2.225 1 98 451 TYR B O 1
ATOM 9891 N N . GLY B 1 452 ? 4.578 17.469 3.24 1 97.88 452 GLY B N 1
ATOM 9892 C CA . GLY B 1 452 ? 4.434 16.141 2.697 1 97.88 452 GLY B CA 1
ATOM 9893 C C . GLY B 1 452 ? 4.387 16.109 1.181 1 97.88 452 GLY B C 1
ATOM 9894 O O . GLY B 1 452 ? 5 15.242 0.552 1 97.88 452 GLY B O 1
ATOM 9895 N N . CYS B 1 453 ? 3.74 17.047 0.643 1 97.75 453 CYS B N 1
ATOM 9896 C CA . CYS B 1 453 ? 3.686 17.156 -0.81 1 97.75 453 CYS B CA 1
ATOM 9897 C C . CYS B 1 453 ? 5.066 17.453 -1.385 1 97.75 453 CYS B C 1
ATOM 9899 O O . CYS B 1 453 ? 5.418 16.953 -2.453 1 97.75 453 CYS B O 1
ATOM 9901 N N . ASN B 1 454 ? 5.785 18.219 -0.674 1 98.31 454 ASN B N 1
ATOM 9902 C CA . ASN B 1 454 ? 7.148 18.5 -1.111 1 98.31 454 ASN B CA 1
ATOM 9903 C C . ASN B 1 454 ? 8 17.25 -1.149 1 98.31 454 ASN B C 1
ATOM 9905 O O . ASN B 1 454 ? 8.703 16.984 -2.133 1 98.31 454 ASN B O 1
ATOM 9909 N N . ILE B 1 455 ? 7.918 16.516 -0.095 1 97.75 455 ILE B N 1
ATOM 9910 C CA . ILE B 1 455 ? 8.695 15.289 -0.042 1 97.75 455 ILE B CA 1
ATOM 9911 C C . ILE B 1 455 ? 8.289 14.367 -1.193 1 97.75 455 ILE B C 1
ATOM 9913 O O . ILE B 1 455 ? 9.148 13.75 -1.836 1 97.75 455 ILE B O 1
ATOM 9917 N N . PHE B 1 456 ? 7.035 14.289 -1.415 1 97 456 PHE B N 1
ATOM 9918 C CA . PHE B 1 456 ? 6.527 13.469 -2.508 1 97 456 PHE B CA 1
ATOM 9919 C C . PHE B 1 456 ? 7.113 13.922 -3.84 1 97 456 PHE B C 1
ATOM 9921 O O . PHE B 1 456 ? 7.586 13.094 -4.629 1 97 456 PHE B O 1
ATOM 9928 N N . MET B 1 457 ? 7.086 15.219 -4.066 1 96.88 457 MET B N 1
ATOM 9929 C CA . MET B 1 457 ? 7.578 15.758 -5.332 1 96.88 457 MET B CA 1
ATOM 9930 C C . MET B 1 457 ? 9.094 15.594 -5.441 1 96.88 457 MET B C 1
ATOM 9932 O O . MET B 1 457 ? 9.609 15.32 -6.523 1 96.88 457 MET B O 1
ATOM 9936 N N . TRP B 1 458 ? 9.812 15.789 -4.352 1 97.19 458 TRP B N 1
ATOM 9937 C CA . TRP B 1 458 ? 11.258 15.602 -4.359 1 97.19 458 TRP B CA 1
ATOM 9938 C C . TRP B 1 458 ? 11.617 14.164 -4.688 1 97.19 458 TRP B C 1
ATOM 9940 O O . TRP B 1 458 ? 12.547 13.906 -5.457 1 97.19 458 TRP B O 1
ATOM 9950 N N . ARG B 1 459 ? 10.859 13.266 -4.191 1 93.62 459 ARG B N 1
ATOM 9951 C CA . ARG B 1 459 ? 11.102 11.859 -4.473 1 93.62 459 ARG B CA 1
ATOM 9952 C C . ARG B 1 459 ? 10.789 11.531 -5.93 1 93.62 459 ARG B C 1
ATOM 9954 O O . ARG B 1 459 ? 11.562 10.828 -6.594 1 93.62 459 ARG B O 1
ATOM 9961 N N . LYS B 1 460 ? 9.742 12.07 -6.332 1 93.44 460 LYS B N 1
ATOM 9962 C CA . LYS B 1 460 ? 9.312 11.812 -7.707 1 93.44 460 LYS B CA 1
ATOM 9963 C C . LYS B 1 460 ? 10.336 12.352 -8.703 1 93.44 460 LYS B C 1
ATOM 9965 O O . LYS B 1 460 ? 10.562 11.758 -9.758 1 93.44 460 LYS B O 1
ATOM 9970 N N . THR B 1 461 ? 10.953 13.43 -8.375 1 93.88 461 THR B N 1
ATOM 9971 C CA . THR B 1 461 ? 11.914 14.055 -9.273 1 93.88 461 THR B CA 1
ATOM 9972 C C . THR B 1 461 ? 13.344 13.633 -8.914 1 93.88 461 THR B C 1
ATOM 9974 O O . THR B 1 461 ? 14.305 14.164 -9.469 1 93.88 461 THR B O 1
ATOM 9977 N N . ARG B 1 462 ? 13.539 12.797 -7.945 1 91.88 462 ARG B N 1
ATOM 9978 C CA . ARG B 1 462 ? 14.805 12.203 -7.531 1 91.88 462 ARG B CA 1
ATOM 9979 C C . ARG B 1 462 ? 15.742 13.258 -6.941 1 91.88 462 ARG B C 1
ATOM 9981 O O . ARG B 1 462 ? 16.922 13.297 -7.266 1 91.88 462 ARG B O 1
ATOM 9988 N N . ILE B 1 463 ? 15.133 14.172 -6.219 1 94.12 463 ILE B N 1
ATOM 9989 C CA . ILE B 1 463 ? 15.906 15.117 -5.41 1 94.12 463 ILE B CA 1
ATOM 9990 C C . ILE B 1 463 ? 16.188 14.5 -4.035 1 94.12 463 ILE B C 1
ATOM 9992 O O . ILE B 1 463 ? 15.258 14.07 -3.342 1 94.12 463 ILE B O 1
ATOM 9996 N N . ASN B 1 464 ? 17.422 14.398 -3.668 1 91.81 464 ASN B N 1
ATOM 9997 C CA . ASN B 1 464 ? 17.812 13.75 -2.418 1 91.81 464 ASN B CA 1
ATOM 9998 C C . ASN B 1 464 ? 17.719 14.711 -1.234 1 91.81 464 ASN B C 1
ATOM 10000 O O . ASN B 1 464 ? 18.734 15.195 -0.737 1 91.81 464 ASN B O 1
ATOM 10004 N N . HIS B 1 465 ? 16.484 14.891 -0.763 1 93.75 465 HIS B N 1
ATOM 10005 C CA . HIS B 1 465 ? 16.25 15.836 0.323 1 93.75 465 HIS B CA 1
ATOM 10006 C C . HIS B 1 465 ? 16.859 15.336 1.629 1 93.75 465 HIS B C 1
ATOM 10008 O O . HIS B 1 465 ? 17.281 16.141 2.471 1 93.75 465 HIS B O 1
ATOM 10014 N N . THR B 1 466 ? 16.969 14.031 1.83 1 90.88 466 THR B N 1
ATOM 10015 C CA . THR B 1 466 ? 17.531 13.461 3.049 1 90.88 466 THR B CA 1
ATOM 10016 C C . THR B 1 466 ? 19.016 13.812 3.178 1 90.88 466 THR B C 1
ATOM 10018 O O . THR B 1 466 ? 19.5 14.086 4.277 1 90.88 466 THR B O 1
ATOM 10021 N N . PHE B 1 467 ? 19.688 13.766 2.035 1 90.25 467 PHE B N 1
ATOM 10022 C CA . PHE B 1 467 ? 21.094 14.125 2.006 1 90.25 467 PHE B CA 1
ATOM 10023 C C . PHE B 1 467 ? 21.281 15.617 2.244 1 90.25 467 PHE B C 1
ATOM 10025 O O . PHE B 1 467 ? 22.156 16.031 3 1 90.25 467 PHE B O 1
ATOM 10032 N N . ILE B 1 468 ? 20.422 16.438 1.679 1 92.88 468 ILE B N 1
ATOM 10033 C CA . ILE B 1 468 ? 20.531 17.891 1.762 1 92.88 468 ILE B CA 1
ATOM 10034 C C . ILE B 1 468 ? 20.281 18.344 3.199 1 92.88 468 ILE B C 1
ATOM 10036 O O . ILE B 1 468 ? 21 19.203 3.717 1 92.88 468 ILE B O 1
ATOM 10040 N N . PHE B 1 469 ? 19.297 17.719 3.848 1 93.62 469 PHE B N 1
ATOM 10041 C CA . PHE B 1 469 ? 18.969 18.094 5.215 1 93.62 469 PHE B CA 1
ATOM 10042 C C . PHE B 1 469 ? 19.828 17.328 6.215 1 93.62 469 PHE B C 1
ATOM 10044 O O . PHE B 1 469 ? 19.766 17.594 7.418 1 93.62 469 PHE B O 1
ATOM 10051 N N . GLU B 1 470 ? 20.625 16.359 5.703 1 89 470 GLU B N 1
ATOM 10052 C CA . GLU B 1 470 ? 21.516 15.539 6.52 1 89 470 GLU B CA 1
ATOM 10053 C C . GLU B 1 470 ? 20.734 14.758 7.578 1 89 470 GLU B C 1
ATOM 10055 O O . GLU B 1 470 ? 21.125 14.742 8.75 1 89 470 GLU B O 1
ATOM 10060 N N . PHE B 1 471 ? 19.641 14.219 7.164 1 88.94 471 PHE B N 1
ATOM 10061 C CA . PHE B 1 471 ? 18.859 13.383 8.062 1 88.94 471 PHE B CA 1
ATOM 10062 C C . PHE B 1 471 ? 19.484 12 8.195 1 88.94 471 PHE B C 1
ATOM 10064 O O . PHE B 1 471 ? 20.203 11.539 7.301 1 88.94 471 PHE B O 1
ATOM 10071 N N . THR B 1 472 ? 19.266 11.422 9.383 1 83.44 472 THR B N 1
ATOM 10072 C CA . THR B 1 472 ? 19.703 10.039 9.555 1 83.44 472 THR B CA 1
ATOM 10073 C C . THR B 1 472 ? 18.859 9.102 8.695 1 83.44 472 THR B C 1
ATOM 10075 O O . THR B 1 472 ? 17.625 9.164 8.719 1 83.44 472 THR B O 1
ATOM 10078 N N . PRO B 1 473 ? 19.625 8.266 8.008 1 81.12 473 PRO B N 1
ATOM 10079 C CA . PRO B 1 473 ? 18.891 7.348 7.141 1 81.12 473 PRO B CA 1
ATOM 10080 C C . PRO B 1 473 ? 17.984 6.402 7.918 1 81.12 473 PRO B C 1
ATOM 10082 O O . PRO B 1 473 ? 18.328 5.957 9.016 1 81.12 473 PRO B O 1
ATOM 10085 N N . THR B 1 474 ? 16.766 6.102 7.582 1 81.38 474 THR B N 1
ATOM 10086 C CA . THR B 1 474 ? 15.781 5.16 8.117 1 81.38 474 THR B CA 1
ATOM 10087 C C . THR B 1 474 ? 14.891 5.836 9.156 1 81.38 474 THR B C 1
ATOM 10089 O O . THR B 1 474 ? 13.828 5.316 9.5 1 81.38 474 THR B O 1
ATOM 10092 N N . LYS B 1 475 ? 15.383 7.016 9.711 1 84.75 475 LYS B N 1
ATOM 10093 C CA . LYS B 1 475 ? 14.57 7.691 10.719 1 84.75 475 LYS B CA 1
ATOM 10094 C C . LYS B 1 475 ? 13.812 8.867 10.117 1 84.75 475 LYS B C 1
ATOM 10096 O O . LYS B 1 475 ? 13 9.5 10.797 1 84.75 475 LYS B O 1
ATOM 10101 N N . GLU B 1 476 ? 14.062 9.086 8.953 1 88.56 476 GLU B N 1
ATOM 10102 C CA . GLU B 1 476 ? 13.414 10.211 8.297 1 88.56 476 GLU B CA 1
ATOM 10103 C C . GLU B 1 476 ? 11.938 9.93 8.039 1 88.56 476 GLU B C 1
ATOM 10105 O O . GLU B 1 476 ? 11.539 8.773 7.879 1 88.56 476 GLU B O 1
ATOM 10110 N N . LEU B 1 477 ? 11.164 10.977 8.062 1 91.19 477 LEU B N 1
ATOM 10111 C CA . LEU B 1 477 ? 9.75 10.867 7.746 1 91.19 477 LEU B CA 1
ATOM 10112 C C . LEU B 1 477 ? 9.539 10.75 6.238 1 91.19 477 LEU B C 1
ATOM 10114 O O . LEU B 1 477 ? 10.07 11.555 5.469 1 91.19 477 LEU B O 1
ATOM 10118 N N . LYS B 1 478 ? 8.836 9.781 5.875 1 93.19 478 LYS B N 1
ATOM 10119 C CA . LYS B 1 478 ? 8.398 9.695 4.484 1 93.19 478 LYS B CA 1
ATOM 10120 C C . LYS B 1 478 ? 7.109 10.484 4.262 1 93.19 478 LYS B C 1
ATOM 10122 O O . LYS B 1 478 ? 6.469 10.922 5.223 1 93.19 478 LYS B O 1
ATOM 10127 N N . TYR B 1 479 ? 6.812 10.766 2.977 1 94.81 479 TYR B N 1
ATOM 10128 C CA . TYR B 1 479 ? 5.652 11.602 2.699 1 94.81 479 TYR B CA 1
ATOM 10129 C C . TYR B 1 479 ? 4.379 10.961 3.24 1 94.81 479 TYR B C 1
ATOM 10131 O O . TYR B 1 479 ? 3.471 11.664 3.693 1 94.81 479 TYR B O 1
ATOM 10139 N N . ARG B 1 480 ? 4.258 9.617 3.268 1 95 480 ARG B N 1
ATOM 10140 C CA . ARG B 1 480 ? 3.066 8.945 3.777 1 95 480 ARG B CA 1
ATOM 10141 C C . ARG B 1 480 ? 2.943 9.125 5.285 1 95 480 ARG B C 1
ATOM 10143 O O . ARG B 1 480 ? 1.837 9.234 5.816 1 95 480 ARG B O 1
ATOM 10150 N N . ASP B 1 481 ? 4.094 9.133 5.938 1 94.69 481 ASP B N 1
ATOM 10151 C CA . ASP B 1 481 ? 4.086 9.383 7.379 1 94.69 481 ASP B CA 1
ATOM 10152 C C . ASP B 1 481 ? 3.568 10.789 7.688 1 94.69 481 ASP B C 1
ATOM 10154 O O . ASP B 1 481 ? 2.764 10.969 8.602 1 94.69 481 ASP B O 1
ATOM 10158 N N . VAL B 1 482 ? 3.998 11.695 6.918 1 96.94 482 VAL B N 1
ATOM 10159 C CA . VAL B 1 482 ? 3.596 13.078 7.133 1 96.94 482 VAL B CA 1
ATOM 10160 C C . VAL B 1 482 ? 2.096 13.227 6.887 1 96.94 482 VAL B C 1
ATOM 10162 O O . VAL B 1 482 ? 1.396 13.891 7.656 1 96.94 482 VAL B O 1
ATOM 10165 N N . PHE B 1 483 ? 1.615 12.594 5.844 1 96.94 483 PHE B N 1
ATOM 10166 C CA . PHE B 1 483 ? 0.19 12.656 5.539 1 96.94 483 PHE B CA 1
ATOM 10167 C C . PHE B 1 483 ? -0.63 12.016 6.656 1 96.94 483 PHE B C 1
ATOM 10169 O O . PHE B 1 483 ? -1.717 12.5 6.984 1 96.94 483 PHE B O 1
ATOM 10176 N N . LEU B 1 484 ? -0.106 10.898 7.164 1 96.69 484 LEU B N 1
ATOM 10177 C CA . LEU B 1 484 ? -0.803 10.242 8.266 1 96.69 484 LEU B CA 1
ATOM 10178 C C . LEU B 1 484 ? -0.89 11.156 9.477 1 96.69 484 LEU B C 1
ATOM 10180 O O . LEU B 1 484 ? -1.951 11.281 10.094 1 96.69 484 LEU B O 1
ATOM 10184 N N . ILE B 1 485 ? 0.204 11.836 9.797 1 96.75 485 ILE B N 1
ATOM 10185 C CA . ILE B 1 485 ? 0.231 12.742 10.93 1 96.75 485 ILE B CA 1
ATOM 10186 C C . ILE B 1 485 ? -0.772 13.875 10.711 1 96.75 485 ILE B C 1
ATOM 10188 O O . ILE B 1 485 ? -1.56 14.195 11.602 1 96.75 485 ILE B O 1
ATOM 10192 N N . CYS B 1 486 ? -0.793 14.461 9.578 1 96.88 486 CYS B N 1
ATOM 10193 C CA . CYS B 1 486 ? -1.653 15.602 9.258 1 96.88 486 CYS B CA 1
ATOM 10194 C C . CYS B 1 486 ? -3.123 15.195 9.305 1 96.88 486 CYS B C 1
ATOM 10196 O O . CYS B 1 486 ? -3.928 15.836 9.977 1 96.88 486 CYS B O 1
ATOM 10198 N N . THR B 1 487 ? -3.453 14.094 8.633 1 96.94 487 THR B N 1
ATOM 10199 C CA . THR B 1 487 ? -4.852 13.703 8.516 1 96.94 487 THR B CA 1
ATOM 10200 C C . THR B 1 487 ? -5.391 13.195 9.852 1 96.94 487 THR B C 1
ATOM 10202 O O . THR B 1 487 ? -6.516 13.523 10.234 1 96.94 487 THR B O 1
ATOM 10205 N N . ALA B 1 488 ? -4.617 12.391 10.555 1 97 488 ALA B N 1
ATOM 10206 C CA . ALA B 1 488 ? -5.039 11.898 11.859 1 97 488 ALA B CA 1
ATOM 10207 C C . ALA B 1 488 ? -5.242 13.055 12.844 1 97 488 ALA B C 1
ATOM 10209 O O . ALA B 1 488 ? -6.242 13.094 13.562 1 97 488 ALA B O 1
ATOM 10210 N N . SER B 1 489 ? -4.293 13.992 12.852 1 97.75 489 SER B N 1
ATOM 10211 C CA . SER B 1 489 ? -4.383 15.133 13.758 1 97.75 489 SER B CA 1
ATOM 10212 C C . SER B 1 489 ? -5.578 16.016 13.414 1 97.75 489 SER B C 1
ATOM 10214 O O . SER B 1 489 ? -6.328 16.422 14.305 1 97.75 489 SER B O 1
ATOM 10216 N N . MET B 1 490 ? -5.785 16.266 12.141 1 97.38 490 MET B N 1
ATOM 10217 C CA . MET B 1 490 ? -6.898 17.125 11.742 1 97.38 490 MET B CA 1
ATOM 10218 C C . MET B 1 490 ? -8.234 16.453 12.023 1 97.38 490 MET B C 1
ATOM 10220 O O . MET B 1 490 ? -9.219 17.125 12.344 1 97.38 490 MET B O 1
ATOM 10224 N N . THR B 1 491 ? -8.273 15.086 11.898 1 96.69 491 THR B N 1
ATOM 10225 C CA . THR B 1 491 ? -9.484 14.352 12.258 1 96.69 491 THR B CA 1
ATOM 10226 C C . THR B 1 491 ? -9.797 14.523 13.742 1 96.69 491 THR B C 1
ATOM 10228 O O . THR B 1 491 ? -10.945 14.789 14.109 1 96.69 491 THR B O 1
ATOM 10231 N N . ILE B 1 492 ? -8.82 14.469 14.57 1 96.56 492 ILE B N 1
ATOM 10232 C CA . ILE B 1 492 ? -8.992 14.625 16 1 96.56 492 ILE B CA 1
ATOM 10233 C C . ILE B 1 492 ? -9.422 16.062 16.312 1 96.56 492 ILE B C 1
ATOM 10235 O O . ILE B 1 492 ? -10.352 16.281 17.094 1 96.56 492 ILE B O 1
ATOM 10239 N N . VAL B 1 493 ? -8.797 17.062 15.695 1 97.56 493 VAL B N 1
ATOM 10240 C CA . VAL B 1 493 ? -9.078 18.469 15.938 1 97.56 493 VAL B CA 1
ATOM 10241 C C . VAL B 1 493 ? -10.516 18.797 15.531 1 97.56 493 VAL B C 1
ATOM 10243 O O . VAL B 1 493 ? -11.289 19.328 16.328 1 97.56 493 VAL B O 1
ATOM 10246 N N . VAL B 1 494 ? -10.859 18.375 14.328 1 96.44 494 VAL B N 1
ATOM 10247 C CA . VAL B 1 494 ? -12.195 18.703 13.828 1 96.44 494 VAL B CA 1
ATOM 10248 C C . VAL B 1 494 ? -13.242 17.906 14.609 1 96.44 494 VAL B C 1
ATOM 10250 O O . VAL B 1 494 ? -14.336 18.406 14.867 1 96.44 494 VAL B O 1
ATOM 10253 N N . GLY B 1 495 ? -12.875 16.625 14.961 1 94.38 495 GLY B N 1
ATOM 10254 C CA . GLY B 1 495 ? -13.781 15.836 15.781 1 94.38 495 GLY B CA 1
ATOM 10255 C C . GLY B 1 495 ? -14.047 16.469 17.141 1 94.38 495 GLY B C 1
ATOM 10256 O O . GLY B 1 495 ? -15.203 16.531 17.578 1 94.38 495 GLY B O 1
ATOM 10257 N N . ALA B 1 496 ? -13.055 16.984 17.797 1 95.25 496 ALA B N 1
ATOM 10258 C CA . ALA B 1 496 ? -13.203 17.641 19.094 1 95.25 496 ALA B CA 1
ATOM 10259 C C . ALA B 1 496 ? -13.977 18.938 18.969 1 95.25 496 ALA B C 1
ATOM 10261 O O . ALA B 1 496 ? -14.836 19.25 19.797 1 95.25 496 ALA B O 1
ATOM 10262 N N . MET B 1 497 ? -13.68 19.719 17.938 1 95.12 497 MET B N 1
ATOM 10263 C CA . MET B 1 497 ? -14.359 21 17.734 1 95.12 497 MET B CA 1
ATOM 10264 C C . MET B 1 497 ? -15.82 20.781 17.375 1 95.12 497 MET B C 1
ATOM 10266 O O . MET B 1 497 ? -16.688 21.578 17.734 1 95.12 497 MET B O 1
ATOM 10270 N N . PHE B 1 498 ? -16.078 19.688 16.594 1 92.81 498 PHE B N 1
ATOM 10271 C CA . PHE B 1 498 ? -17.453 19.328 16.281 1 92.81 498 PHE B CA 1
ATOM 10272 C C . PHE B 1 498 ? -18.234 18.969 17.547 1 92.81 498 PHE B C 1
ATOM 10274 O O . PHE B 1 498 ? -19.344 19.453 17.75 1 92.81 498 PHE B O 1
ATOM 10281 N N . ALA B 1 499 ? -17.641 18.141 18.391 1 90.19 499 ALA B N 1
ATOM 10282 C CA . ALA B 1 499 ? -18.281 17.781 19.656 1 90.19 499 ALA B CA 1
ATOM 10283 C C . ALA B 1 499 ? -18.516 19.031 20.516 1 90.19 499 ALA B C 1
ATOM 10285 O O . ALA B 1 499 ? -19.578 19.188 21.125 1 90.19 499 ALA B O 1
ATOM 10286 N N . HIS B 1 500 ? -17.562 19.953 20.562 1 92.81 500 HIS B N 1
ATOM 10287 C CA . HIS B 1 500 ? -17.656 21.203 21.312 1 92.81 500 HIS B CA 1
ATOM 10288 C C . HIS B 1 500 ? -18.812 22.062 20.812 1 92.81 500 HIS B C 1
ATOM 10290 O O . HIS B 1 500 ? -19.641 22.516 21.609 1 92.81 500 HIS B O 1
ATOM 10296 N N . LEU B 1 501 ? -18.875 22.25 19.531 1 90.31 501 LEU B N 1
ATOM 10297 C CA . LEU B 1 501 ? -19.906 23.078 18.938 1 90.31 501 LEU B CA 1
ATOM 10298 C C . LEU B 1 501 ? -21.281 22.453 19.156 1 90.31 501 LEU B C 1
ATOM 10300 O O . LEU B 1 501 ? -22.266 23.156 19.438 1 90.31 501 LEU B O 1
ATOM 10304 N N . ALA B 1 502 ? -21.375 21.094 19.078 1 85.88 502 ALA B N 1
ATOM 10305 C CA . ALA B 1 502 ? -22.625 20.391 19.266 1 85.88 502 ALA B CA 1
ATOM 10306 C C . ALA B 1 502 ? -23.141 20.578 20.703 1 85.88 502 ALA B C 1
ATOM 10308 O O . ALA B 1 502 ? -24.344 20.781 20.906 1 85.88 502 ALA B O 1
ATOM 10309 N N . ILE B 1 503 ? -22.234 20.672 21.641 1 87.94 503 ILE B N 1
ATOM 10310 C CA . ILE B 1 503 ? -22.609 20.844 23.047 1 87.94 503 ILE B CA 1
ATOM 10311 C C . ILE B 1 503 ? -23.047 22.297 23.297 1 87.94 503 ILE B C 1
ATOM 10313 O O . ILE B 1 503 ? -24.016 22.547 24.016 1 87.94 503 ILE B O 1
ATOM 10317 N N . ILE B 1 504 ? -22.391 23.234 22.656 1 86.38 504 ILE B N 1
ATOM 10318 C CA . ILE B 1 504 ? -22.703 24.641 22.812 1 86.38 504 ILE B CA 1
ATOM 10319 C C . ILE B 1 504 ? -24.078 24.938 22.203 1 86.38 504 ILE B C 1
ATOM 10321 O O . ILE B 1 504 ? -24.875 25.672 22.797 1 86.38 504 ILE B O 1
ATOM 10325 N N . VAL B 1 505 ? -24.328 24.344 21.078 1 83.5 505 VAL B N 1
ATOM 10326 C CA . VAL B 1 505 ? -25.594 24.578 20.391 1 83.5 505 VAL B CA 1
ATOM 10327 C C . VAL B 1 505 ? -26.75 23.984 21.188 1 83.5 505 VAL B C 1
ATOM 10329 O O . VAL B 1 505 ? -27.859 24.516 21.188 1 83.5 505 VAL B O 1
ATOM 10332 N N . LYS B 1 506 ? -26.469 22.906 21.938 1 81.88 506 LYS B N 1
ATOM 10333 C CA . LYS B 1 506 ? -27.484 22.297 22.781 1 81.88 506 LYS B CA 1
ATOM 10334 C C . LYS B 1 506 ? -27.734 23.141 24.031 1 81.88 506 LYS B C 1
ATOM 10336 O O . LYS B 1 506 ? -28.672 22.875 24.797 1 81.88 506 LYS B O 1
ATOM 10341 N N . GLY B 1 507 ? -26.969 24.219 24.25 1 80.44 507 GLY B N 1
ATOM 10342 C CA . GLY B 1 507 ? -27.234 25.172 25.312 1 80.44 507 GLY B CA 1
ATOM 10343 C C . GLY B 1 507 ? -26.375 24.953 26.547 1 80.44 507 GLY B C 1
ATOM 10344 O O . GLY B 1 507 ? -26.609 25.562 27.594 1 80.44 507 GLY B O 1
ATOM 10345 N N . ASN B 1 508 ? -25.469 24.016 26.469 1 80.69 508 ASN B N 1
ATOM 10346 C CA . ASN B 1 508 ? -24.594 23.75 27.609 1 80.69 508 ASN B CA 1
ATOM 10347 C C . ASN B 1 508 ? -23.281 24.516 27.5 1 80.69 508 ASN B C 1
ATOM 10349 O O . ASN B 1 508 ? -22.359 24.078 26.781 1 80.69 508 ASN B O 1
ATOM 10353 N N . SER B 1 509 ? -23.172 25.75 28.047 1 75.38 509 SER B N 1
ATOM 10354 C CA . SER B 1 509 ? -21.953 26.562 27.984 1 75.38 509 SER B CA 1
ATOM 10355 C C . SER B 1 509 ? -21.234 26.594 29.328 1 75.38 509 SER B C 1
ATOM 10357 O O . SER B 1 509 ? -20.875 27.672 29.812 1 75.38 509 SER B O 1
ATOM 10359 N N . SER B 1 510 ? -21.047 25.344 29.938 1 83.06 510 SER B N 1
ATOM 10360 C CA . SER B 1 510 ? -20.344 25.266 31.219 1 83.06 510 SER B CA 1
ATOM 10361 C C . SER B 1 510 ? -18.859 25.516 31.031 1 83.06 510 SER B C 1
ATOM 10363 O O . SER B 1 510 ? -18.359 25.578 29.906 1 83.06 510 SER B O 1
ATOM 10365 N N . GLY B 1 511 ? -18.125 25.891 32.062 1 82 511 GLY B N 1
ATOM 10366 C CA . GLY B 1 511 ? -16.688 26.109 32.062 1 82 511 GLY B CA 1
ATOM 10367 C C . GLY B 1 511 ? -15.898 24.922 31.531 1 82 511 GLY B C 1
ATOM 10368 O O . GLY B 1 511 ? -14.875 25.109 30.859 1 82 511 GLY B O 1
ATOM 10369 N N . VAL B 1 512 ? -16.484 23.781 31.75 1 87.31 512 VAL B N 1
ATOM 10370 C CA . VAL B 1 512 ? -15.805 22.578 31.312 1 87.31 512 VAL B CA 1
ATOM 10371 C C . VAL B 1 512 ? -15.867 22.469 29.797 1 87.31 512 VAL B C 1
ATOM 10373 O O . VAL B 1 512 ? -14.898 22.062 29.156 1 87.31 512 VAL B O 1
ATOM 10376 N N . VAL B 1 513 ? -16.969 22.922 29.203 1 89.94 513 VAL B N 1
ATOM 10377 C CA . VAL B 1 513 ? -17.125 22.859 27.75 1 89.94 513 VAL B CA 1
ATOM 10378 C C . VAL B 1 513 ? -16.234 23.906 27.094 1 89.94 513 VAL B C 1
ATOM 10380 O O . VAL B 1 513 ? -15.648 23.656 26.031 1 89.94 513 VAL B O 1
ATOM 10383 N N . GLN B 1 514 ? -16.062 25 27.781 1 89.62 514 GLN B N 1
ATOM 10384 C CA . GLN B 1 514 ? -15.25 26.078 27.234 1 89.62 514 GLN B CA 1
ATOM 10385 C C . GLN B 1 514 ? -13.766 25.719 27.297 1 89.62 514 GLN B C 1
ATOM 10387 O O . GLN B 1 514 ? -12.945 26.328 26.594 1 89.62 514 GLN B O 1
ATOM 10392 N N . ALA B 1 515 ? -13.406 24.703 28.047 1 92.31 515 ALA B N 1
ATOM 10393 C CA . ALA B 1 515 ? -12.008 24.297 28.219 1 92.31 515 ALA B CA 1
ATOM 10394 C C . ALA B 1 515 ? -11.602 23.297 27.141 1 92.31 515 ALA B C 1
ATOM 10396 O O . ALA B 1 515 ? -10.414 23 26.984 1 92.31 515 ALA B O 1
ATOM 10397 N N . ILE B 1 516 ? -12.516 22.797 26.328 1 93.94 516 ILE B N 1
ATOM 10398 C CA . ILE B 1 516 ? -12.266 21.719 25.391 1 93.94 516 ILE B CA 1
ATOM 10399 C C . ILE B 1 516 ? -11.219 22.156 24.359 1 93.94 516 ILE B C 1
ATOM 10401 O O . ILE B 1 516 ? -10.219 21.469 24.156 1 93.94 516 ILE B O 1
ATOM 10405 N N . PRO B 1 517 ? -11.359 23.297 23.703 1 94.38 517 PRO B N 1
ATOM 10406 C CA . PRO B 1 517 ? -10.336 23.688 22.734 1 94.38 517 PRO B CA 1
ATOM 10407 C C . PRO B 1 517 ? -8.953 23.859 23.375 1 94.38 517 PRO B C 1
ATOM 10409 O O . PRO B 1 517 ? -7.941 23.484 22.781 1 94.38 517 PRO B O 1
ATOM 10412 N N . GLY B 1 518 ? -8.93 24.438 24.578 1 94.19 518 GLY B N 1
ATOM 10413 C CA . GLY B 1 518 ? -7.668 24.578 25.297 1 94.19 518 GLY B CA 1
ATOM 10414 C C . GLY B 1 518 ? -7.039 23.25 25.672 1 94.19 518 GLY B C 1
ATOM 10415 O O . GLY B 1 518 ? -5.82 23.094 25.594 1 94.19 518 GLY B O 1
ATOM 10416 N N . SER B 1 519 ? -7.91 22.297 26.062 1 95.25 519 SER B N 1
ATOM 10417 C CA . SER B 1 519 ? -7.414 20.969 26.391 1 95.25 519 SER B CA 1
ATOM 10418 C C . SER B 1 519 ? -6.84 20.266 25.172 1 95.25 519 SER B C 1
ATOM 10420 O O . SER B 1 519 ? -5.883 19.5 25.266 1 95.25 519 SER B O 1
ATOM 10422 N N . LEU B 1 520 ? -7.484 20.516 24.047 1 96.38 520 LEU B N 1
ATOM 10423 C CA . LEU B 1 520 ? -6.984 19.969 22.797 1 96.38 520 LEU B CA 1
ATOM 10424 C C . LEU B 1 520 ? -5.566 20.438 22.516 1 96.38 520 LEU B C 1
ATOM 10426 O O . LEU B 1 520 ? -4.695 19.641 22.156 1 96.38 520 LEU B O 1
ATOM 10430 N N . LEU B 1 521 ? -5.281 21.719 22.672 1 96 521 LEU B N 1
ATOM 10431 C CA . LEU B 1 521 ? -3.951 22.281 22.484 1 96 521 LEU B CA 1
ATOM 10432 C C . LEU B 1 521 ? -2.955 21.656 23.453 1 96 521 LEU B C 1
ATOM 10434 O O . LEU B 1 521 ? -1.836 21.312 23.062 1 96 521 LEU B O 1
ATOM 10438 N N . LEU B 1 522 ? -3.402 21.453 24.672 1 95.75 522 LEU B N 1
ATOM 10439 C CA . LEU B 1 522 ? -2.535 20.875 25.688 1 95.75 522 LEU B CA 1
ATOM 10440 C C . LEU B 1 522 ? -2.166 19.438 25.344 1 95.75 522 LEU B C 1
ATOM 10442 O O . LEU B 1 522 ? -1.023 19.031 25.547 1 95.75 522 LEU B O 1
ATOM 10446 N N . VAL B 1 523 ? -3.111 18.672 24.828 1 96.19 523 VAL B N 1
ATOM 10447 C CA . VAL B 1 523 ? -2.863 17.297 24.453 1 96.19 523 VAL B CA 1
ATOM 10448 C C . VAL B 1 523 ? -1.823 17.234 23.344 1 96.19 523 VAL B C 1
ATOM 10450 O O . VAL B 1 523 ? -0.897 16.422 23.391 1 96.19 523 VAL B O 1
ATOM 10453 N N . PHE B 1 524 ? -1.89 18.062 22.312 1 96.5 524 PHE B N 1
ATOM 10454 C CA . PHE B 1 524 ? -0.942 18.062 21.219 1 96.5 524 PHE B CA 1
ATOM 10455 C C . PHE B 1 524 ? 0.44 18.5 21.688 1 96.5 524 PHE B C 1
ATOM 10457 O O . PHE B 1 524 ? 1.455 17.984 21.203 1 96.5 524 PHE B O 1
ATOM 10464 N N . LEU B 1 525 ? 0.51 19.469 22.641 1 95.81 525 LEU B N 1
ATOM 10465 C CA . LEU B 1 525 ? 1.79 19.891 23.203 1 95.81 525 LEU B CA 1
ATOM 10466 C C . LEU B 1 525 ? 2.428 18.766 24 1 95.81 525 LEU B C 1
ATOM 10468 O O . LEU B 1 525 ? 3.641 18.547 23.938 1 95.81 525 LEU B O 1
ATOM 10472 N N . PHE B 1 526 ? 1.563 17.984 24.688 1 96.06 526 PHE B N 1
ATOM 10473 C CA . PHE B 1 526 ? 2.059 16.844 25.453 1 96.06 526 PHE B CA 1
ATOM 10474 C C . PHE B 1 526 ? 2.598 15.766 24.516 1 96.06 526 PHE B C 1
ATOM 10476 O O . PHE B 1 526 ? 3.613 15.133 24.828 1 96.06 526 PHE B O 1
ATOM 10483 N N . ILE B 1 527 ? 1.933 15.578 23.406 1 96.06 527 ILE B N 1
ATOM 10484 C CA . ILE B 1 527 ? 2.389 14.586 22.453 1 96.06 527 ILE B CA 1
ATOM 10485 C C . ILE B 1 527 ? 3.723 15.016 21.844 1 96.06 527 ILE B C 1
ATOM 10487 O O . ILE B 1 527 ? 4.617 14.195 21.641 1 96.06 527 ILE B O 1
ATOM 10491 N N . LEU B 1 528 ? 3.893 16.25 21.609 1 95.75 528 LEU B N 1
ATOM 10492 C CA . LEU B 1 528 ? 5.113 16.781 21.016 1 95.75 528 LEU B CA 1
ATOM 10493 C C . LEU B 1 528 ? 6.312 16.531 21.922 1 95.75 528 LEU B C 1
ATOM 10495 O O . LEU B 1 528 ? 7.387 16.141 21.438 1 95.75 528 LEU B O 1
ATOM 10499 N N . VAL B 1 529 ? 6.09 16.594 23.297 1 95.88 529 VAL B N 1
ATOM 10500 C CA . VAL B 1 529 ? 7.223 16.484 24.203 1 95.88 529 VAL B CA 1
ATOM 10501 C C . VAL B 1 529 ? 7.246 15.102 24.844 1 95.88 529 VAL B C 1
ATOM 10503 O O . VAL B 1 529 ? 8.117 14.797 25.656 1 95.88 529 VAL B O 1
ATOM 10506 N N . CYS B 1 530 ? 6.352 14.203 24.469 1 95.31 530 CYS B N 1
ATOM 10507 C CA . CYS B 1 530 ? 6.215 12.883 25.078 1 95.31 530 CYS B CA 1
ATOM 10508 C C . CYS B 1 530 ? 7.484 12.062 24.906 1 95.31 530 CYS B C 1
ATOM 10510 O O . CYS B 1 530 ? 7.957 11.883 23.781 1 95.31 530 CYS B O 1
ATOM 10512 N N . PRO B 1 531 ? 8.109 11.469 25.938 1 93.31 531 PRO B N 1
ATOM 10513 C CA . PRO B 1 531 ? 9.375 10.742 25.844 1 93.31 531 PRO B CA 1
ATOM 10514 C C . PRO B 1 531 ? 9.203 9.289 25.422 1 93.31 531 PRO B C 1
ATOM 10516 O O . PRO B 1 531 ? 10.18 8.625 25.062 1 93.31 531 PRO B O 1
ATOM 10519 N N . PHE B 1 532 ? 7.957 8.82 25.375 1 92.94 532 PHE B N 1
ATOM 10520 C CA . PHE B 1 532 ? 7.719 7.438 24.984 1 92.94 532 PHE B CA 1
ATOM 10521 C C . PHE B 1 532 ? 7.789 7.281 23.469 1 92.94 532 PHE B C 1
ATOM 10523 O O . PHE B 1 532 ? 7.5 8.227 22.719 1 92.94 532 PHE B O 1
ATOM 10530 N N . ASN B 1 533 ? 8.266 6.152 23.078 1 91.19 533 ASN B N 1
ATOM 10531 C CA . ASN B 1 533 ? 8.422 5.883 21.656 1 91.19 533 ASN B CA 1
ATOM 10532 C C . ASN B 1 533 ? 7.07 5.637 20.984 1 91.19 533 ASN B C 1
ATOM 10534 O O . ASN B 1 533 ? 6.805 4.531 20.5 1 91.19 533 ASN B O 1
ATOM 10538 N N . ILE B 1 534 ? 6.32 6.691 21.094 1 91.25 534 ILE B N 1
ATOM 10539 C CA . ILE B 1 534 ? 5.023 6.652 20.422 1 91.25 534 ILE B CA 1
ATOM 10540 C C . ILE B 1 534 ? 4.93 7.793 19.406 1 91.25 534 ILE B C 1
ATOM 10542 O O . ILE B 1 534 ? 5.551 8.844 19.594 1 91.25 534 ILE B O 1
ATOM 10546 N N . VAL B 1 535 ? 4.266 7.668 18.312 1 92 535 VAL B N 1
ATOM 10547 C CA . VAL B 1 535 ? 3.961 8.688 17.312 1 92 535 VAL B CA 1
ATOM 10548 C C . VAL B 1 535 ? 5.258 9.32 16.828 1 92 535 VAL B C 1
ATOM 10550 O O . VAL B 1 535 ? 5.457 10.531 16.969 1 92 535 VAL B O 1
ATOM 10553 N N . TYR B 1 536 ? 6.176 8.609 16.266 1 93.31 536 TYR B N 1
ATOM 10554 C CA . TYR B 1 536 ? 7.383 9.078 15.594 1 93.31 536 TYR B CA 1
ATOM 10555 C C . TYR B 1 536 ? 8.258 9.891 16.531 1 93.31 536 TYR B C 1
ATOM 10557 O O . TYR B 1 536 ? 8.578 11.047 16.25 1 93.31 536 TYR B O 1
ATOM 10565 N N . GLN B 1 537 ? 8.672 9.359 17.625 1 94.06 537 GLN B N 1
ATOM 10566 C CA . GLN B 1 537 ? 9.453 10 18.688 1 94.06 537 GLN B CA 1
ATOM 10567 C C . GLN B 1 537 ? 10.727 10.633 18.125 1 94.06 537 GLN B C 1
ATOM 10569 O O . GLN B 1 537 ? 11.07 11.758 18.484 1 94.06 537 GLN B O 1
ATOM 10574 N N . SER B 1 538 ? 11.43 9.922 17.219 1 92.94 538 SER B N 1
ATOM 10575 C CA . SER B 1 538 ? 12.688 10.422 16.672 1 92.94 538 SER B CA 1
ATOM 10576 C C . SER B 1 538 ? 12.484 11.711 15.883 1 92.94 538 SER B C 1
ATOM 10578 O O . SER B 1 538 ? 13.266 12.656 16.016 1 92.94 538 SER B O 1
ATOM 10580 N N . SER B 1 539 ? 11.453 11.836 15.164 1 93.56 539 SER B N 1
ATOM 10581 C CA . SER B 1 539 ? 11.164 13.023 14.375 1 93.56 539 SER B CA 1
ATOM 10582 C C . SER B 1 539 ? 10.719 14.18 15.266 1 93.56 539 SER B C 1
ATOM 10584 O O . SER B 1 539 ? 11.055 15.336 15.008 1 93.56 539 SER B O 1
ATOM 10586 N N . ARG B 1 540 ? 9.945 13.891 16.312 1 95.38 540 ARG B N 1
ATOM 10587 C CA . ARG B 1 540 ? 9.523 14.922 17.25 1 95.38 540 ARG B CA 1
ATOM 10588 C C . ARG B 1 540 ? 10.727 15.547 17.953 1 95.38 540 ARG B C 1
ATOM 10590 O O . ARG B 1 540 ? 10.82 16.766 18.062 1 95.38 540 ARG B O 1
ATOM 10597 N N . TYR B 1 541 ? 11.617 14.727 18.312 1 94.62 541 TYR B N 1
ATOM 10598 C CA . TYR B 1 541 ? 12.789 15.227 19.016 1 94.62 541 TYR B CA 1
ATOM 10599 C C . TYR B 1 541 ? 13.719 15.984 18.078 1 94.62 541 TYR B C 1
ATOM 10601 O O . TYR B 1 541 ? 14.367 16.953 18.484 1 94.62 541 TYR B O 1
ATOM 10609 N N . GLN B 1 542 ? 13.797 15.5 16.906 1 93.69 542 GLN B N 1
ATOM 10610 C CA . GLN B 1 542 ? 14.555 16.266 15.922 1 93.69 542 GLN B CA 1
ATOM 10611 C C . GLN B 1 542 ? 13.93 17.641 15.695 1 93.69 542 GLN B C 1
ATOM 10613 O O . GLN B 1 542 ? 14.641 18.641 15.594 1 93.69 542 GLN B O 1
ATOM 10618 N N . PHE B 1 543 ? 12.656 17.703 15.633 1 95.06 543 PHE B N 1
ATOM 10619 C CA . PHE B 1 543 ? 11.938 18.969 15.477 1 95.06 543 PHE B CA 1
ATOM 10620 C C . PHE B 1 543 ? 12.227 19.906 16.641 1 95.06 543 PHE B C 1
ATOM 10622 O O . PHE B 1 543 ? 12.516 21.078 16.438 1 95.06 543 PHE B O 1
ATOM 10629 N N . LEU B 1 544 ? 12.211 19.359 17.828 1 95.94 544 LEU B N 1
ATOM 10630 C CA . LEU B 1 544 ? 12.445 20.156 19.031 1 95.94 544 LEU B CA 1
ATOM 10631 C C . LEU B 1 544 ? 13.891 20.641 19.078 1 95.94 544 LEU B C 1
ATOM 10633 O O . LEU B 1 544 ? 14.156 21.75 19.531 1 95.94 544 LEU B O 1
ATOM 10637 N N . ARG B 1 545 ? 14.766 19.828 18.594 1 93.69 545 ARG B N 1
ATOM 10638 C CA . ARG B 1 545 ? 16.172 20.219 18.531 1 93.69 545 ARG B CA 1
ATOM 10639 C C . ARG B 1 545 ? 16.375 21.375 17.547 1 93.69 545 ARG B C 1
ATOM 10641 O O . ARG B 1 545 ? 17.094 22.328 17.859 1 93.69 545 ARG B O 1
ATOM 10648 N N . VAL B 1 546 ? 15.75 21.297 16.469 1 95.12 546 VAL B N 1
ATOM 10649 C CA . VAL B 1 546 ? 15.883 22.344 15.453 1 95.12 546 VAL B CA 1
ATOM 10650 C C . VAL B 1 546 ? 15.289 23.656 15.977 1 95.12 546 VAL B C 1
ATOM 10652 O O . VAL B 1 546 ? 15.883 24.719 15.82 1 95.12 546 VAL B O 1
ATOM 10655 N N . ILE B 1 547 ? 14.156 23.562 16.641 1 95.62 547 ILE B N 1
ATOM 10656 C CA . ILE B 1 547 ? 13.508 24.75 17.203 1 95.62 547 ILE B CA 1
ATOM 10657 C C . ILE B 1 547 ? 14.398 25.359 18.281 1 95.62 547 ILE B C 1
ATOM 10659 O O . ILE B 1 547 ? 14.547 26.578 18.359 1 95.62 547 ILE B O 1
ATOM 10663 N N . ARG B 1 548 ? 14.961 24.484 19.078 1 94.88 548 ARG B N 1
ATOM 10664 C CA . ARG B 1 548 ? 15.891 24.953 20.094 1 94.88 548 ARG B CA 1
ATOM 10665 C C . ARG B 1 548 ? 17.062 25.703 19.469 1 94.88 548 ARG B C 1
ATOM 10667 O O . ARG B 1 548 ? 17.422 26.797 19.922 1 94.88 548 ARG B O 1
ATOM 10674 N N . ASN B 1 549 ? 17.609 25.203 18.391 1 94.25 549 ASN B N 1
ATOM 10675 C CA . ASN B 1 549 ? 18.734 25.828 17.688 1 94.25 549 ASN B CA 1
ATOM 10676 C C . ASN B 1 549 ? 18.328 27.188 17.109 1 94.25 549 ASN B C 1
ATOM 10678 O O . ASN B 1 549 ? 19.141 28.109 17.078 1 94.25 549 ASN B O 1
ATOM 10682 N N . ILE B 1 550 ? 17.109 27.281 16.719 1 95.81 550 ILE B N 1
ATOM 10683 C CA . ILE B 1 550 ? 16.641 28.516 16.125 1 95.81 550 ILE B CA 1
ATOM 10684 C C . ILE B 1 550 ? 16.453 29.594 17.203 1 95.81 550 ILE B C 1
ATOM 10686 O O . ILE B 1 550 ? 16.922 30.719 17.047 1 95.81 550 ILE B O 1
ATOM 10690 N N . ILE B 1 551 ? 15.859 29.188 18.297 1 94.5 551 ILE B N 1
ATOM 10691 C CA . ILE B 1 551 ? 15.562 30.125 19.359 1 94.5 551 ILE B CA 1
ATOM 10692 C C . ILE B 1 551 ? 16.859 30.609 20 1 94.5 551 ILE B C 1
ATOM 10694 O O . ILE B 1 551 ? 16.984 31.781 20.359 1 94.5 551 ILE B O 1
ATOM 10698 N N . LEU B 1 552 ? 17.844 29.703 20 1 92.38 552 LEU B N 1
ATOM 10699 C CA . LEU B 1 552 ? 19.062 30.031 20.719 1 92.38 552 LEU B CA 1
ATOM 10700 C C . LEU B 1 552 ? 20.156 30.484 19.734 1 92.38 552 LEU B C 1
ATOM 10702 O O . LEU B 1 552 ? 21.344 30.469 20.078 1 92.38 552 LEU B O 1
ATOM 10706 N N . THR B 1 553 ? 19.828 30.812 18.641 1 87.88 553 THR B N 1
ATOM 10707 C CA . THR B 1 553 ? 20.797 31.422 17.719 1 87.88 553 THR B CA 1
ATOM 10708 C C . THR B 1 553 ? 21.344 32.719 18.297 1 87.88 553 THR B C 1
ATOM 10710 O O . THR B 1 553 ? 20.578 33.531 18.859 1 87.88 553 THR B O 1
ATOM 10713 N N . PRO B 1 554 ? 22.625 33.094 18.359 1 83.31 554 PRO B N 1
ATOM 10714 C CA . PRO B 1 554 ? 23.719 32.656 17.484 1 83.31 554 PRO B CA 1
ATOM 10715 C C . PRO B 1 554 ? 24.656 31.672 18.188 1 83.31 554 PRO B C 1
ATOM 10717 O O . PRO B 1 554 ? 25.781 31.469 17.719 1 83.31 554 PRO B O 1
ATOM 10720 N N . PHE B 1 555 ? 24.078 31 19.156 1 83.12 555 PHE B N 1
ATOM 10721 C CA . PHE B 1 555 ? 24.969 30.172 19.969 1 83.12 555 PHE B CA 1
ATOM 10722 C C . PHE B 1 555 ? 25.219 28.828 19.297 1 83.12 555 PHE B C 1
ATOM 10724 O O . PHE B 1 555 ? 26.141 28.109 19.688 1 83.12 555 PHE B O 1
ATOM 10731 N N . TYR B 1 556 ? 24.547 28.547 18.328 1 85.19 556 TYR B N 1
ATOM 10732 C CA . TYR B 1 556 ? 24.719 27.266 17.656 1 85.19 556 TYR B CA 1
ATOM 10733 C C . TYR B 1 556 ? 25.109 27.469 16.188 1 85.19 556 TYR B C 1
ATOM 10735 O O . TYR B 1 556 ? 24.75 28.484 15.594 1 85.19 556 TYR B O 1
ATOM 10743 N N . LYS B 1 557 ? 25.844 26.438 15.648 1 86.56 557 LYS B N 1
ATOM 10744 C CA . LYS B 1 557 ? 26.125 26.469 14.219 1 86.56 557 LYS B CA 1
ATOM 10745 C C . LYS B 1 557 ? 24.859 26.25 13.398 1 86.56 557 LYS B C 1
ATOM 10747 O O . LYS B 1 557 ? 24.016 25.422 13.758 1 86.56 557 LYS B O 1
ATOM 10752 N N . VAL B 1 558 ? 24.812 27.047 12.359 1 91.06 558 VAL B N 1
ATOM 10753 C CA . VAL B 1 558 ? 23.594 26.984 11.562 1 91.06 558 VAL B CA 1
ATOM 10754 C C . VAL B 1 558 ? 23.766 25.984 10.422 1 91.06 558 VAL B C 1
ATOM 10756 O O . VAL B 1 558 ? 24.703 26.109 9.633 1 91.06 558 VAL B O 1
ATOM 10759 N N . VAL B 1 559 ? 22.906 25.016 10.43 1 90.56 559 VAL B N 1
ATOM 10760 C CA . VAL B 1 559 ? 22.938 24.031 9.352 1 90.56 559 VAL B CA 1
ATOM 10761 C C . VAL B 1 559 ? 21.734 24.25 8.422 1 90.56 559 VAL B C 1
ATOM 10763 O O . VAL B 1 559 ? 20.875 25.078 8.703 1 90.56 559 VAL B O 1
ATOM 10766 N N . MET B 1 560 ? 21.688 23.594 7.332 1 92.56 560 MET B N 1
ATOM 10767 C CA . MET B 1 560 ? 20.688 23.812 6.289 1 92.56 560 MET B CA 1
ATOM 10768 C C . MET B 1 560 ? 19.281 23.609 6.836 1 92.56 560 MET B C 1
ATOM 10770 O O . MET B 1 560 ? 18.375 24.406 6.555 1 92.56 560 MET B O 1
ATOM 10774 N N . VAL B 1 561 ? 19.078 22.641 7.625 1 94.5 561 VAL B N 1
ATOM 10775 C CA . VAL B 1 561 ? 17.734 22.328 8.133 1 94.5 561 VAL B CA 1
ATOM 10776 C C . VAL B 1 561 ? 17.281 23.438 9.07 1 94.5 561 VAL B C 1
ATOM 10778 O O . VAL B 1 561 ? 16.078 23.75 9.133 1 94.5 561 VAL B O 1
ATOM 10781 N N . ASP B 1 562 ? 18.188 24.141 9.797 1 94.5 562 ASP B N 1
ATOM 10782 C CA . ASP B 1 562 ? 17.859 25.219 10.719 1 94.5 562 ASP B CA 1
ATOM 10783 C C . ASP B 1 562 ? 17.344 26.438 9.977 1 94.5 562 ASP B C 1
ATOM 10785 O O . ASP B 1 562 ? 16.297 26.984 10.328 1 94.5 562 ASP B O 1
ATOM 10789 N N . PHE B 1 563 ? 18.109 26.844 9.031 1 93.81 563 PHE B N 1
ATOM 10790 C CA . PHE B 1 563 ? 17.625 28.062 8.383 1 93.81 563 PHE B CA 1
ATOM 10791 C C . PHE B 1 563 ? 16.406 27.766 7.52 1 93.81 563 PHE B C 1
ATOM 10793 O O . PHE B 1 563 ? 15.531 28.625 7.367 1 93.81 563 PHE B O 1
ATOM 10800 N N . PHE B 1 564 ? 16.328 26.531 6.918 1 96.56 564 PHE B N 1
ATOM 10801 C CA . PHE B 1 564 ? 15.133 26.125 6.191 1 96.56 564 PHE B CA 1
ATOM 10802 C C . PHE B 1 564 ? 13.906 26.188 7.094 1 96.56 564 PHE B C 1
ATOM 10804 O O . PHE B 1 564 ? 12.875 26.75 6.711 1 96.56 564 PHE B O 1
ATOM 10811 N N . MET B 1 565 ? 14 25.688 8.297 1 96.75 565 MET B N 1
ATOM 10812 C CA . MET B 1 565 ? 12.898 25.688 9.25 1 96.75 565 MET B CA 1
ATOM 10813 C C . MET B 1 565 ? 12.578 27.094 9.727 1 96.75 565 MET B C 1
ATOM 10815 O O . MET B 1 565 ? 11.414 27.438 9.938 1 96.75 565 MET B O 1
ATOM 10819 N N . ALA B 1 566 ? 13.586 27.859 9.914 1 97 566 ALA B N 1
ATOM 10820 C CA . ALA B 1 566 ? 13.359 29.25 10.312 1 97 566 ALA B CA 1
ATOM 10821 C C . ALA B 1 566 ? 12.578 30 9.234 1 97 566 ALA B C 1
ATOM 10823 O O . ALA B 1 566 ? 11.742 30.859 9.547 1 97 566 ALA B O 1
ATOM 10824 N N . ASP B 1 567 ? 12.891 29.719 8.039 1 96.44 567 ASP B N 1
ATOM 10825 C CA . ASP B 1 567 ? 12.133 30.312 6.941 1 96.44 567 ASP B CA 1
ATOM 10826 C C . ASP B 1 567 ? 10.672 29.891 6.98 1 96.44 567 ASP B C 1
ATOM 10828 O O . ASP B 1 567 ? 9.773 30.672 6.668 1 96.44 567 ASP B O 1
ATOM 10832 N N . GLN B 1 568 ? 10.391 28.641 7.352 1 97.44 568 GLN B N 1
ATOM 10833 C CA . GLN B 1 568 ? 9.016 28.172 7.492 1 97.44 568 GLN B CA 1
ATOM 10834 C C . GLN B 1 568 ? 8.281 28.953 8.578 1 97.44 568 GLN B C 1
ATOM 10836 O O . GLN B 1 568 ? 7.109 29.297 8.422 1 97.44 568 GLN B O 1
ATOM 10841 N N . LEU B 1 569 ? 8.992 29.25 9.633 1 96.44 569 LEU B N 1
ATOM 10842 C CA . LEU B 1 569 ? 8.398 29.984 10.758 1 96.44 569 LEU B CA 1
ATOM 10843 C C . LEU B 1 569 ? 8 31.391 10.344 1 96.44 569 LEU B C 1
ATOM 10845 O O . LEU B 1 569 ? 7.02 31.938 10.852 1 96.44 569 LEU B O 1
ATOM 10849 N N . CYS B 1 570 ? 8.727 31.953 9.375 1 95.19 570 CYS B N 1
ATOM 10850 C CA . CYS B 1 570 ? 8.414 33.281 8.891 1 95.19 570 CYS B CA 1
ATOM 10851 C C . CYS B 1 570 ? 7.051 33.312 8.211 1 95.19 570 CYS B C 1
ATOM 10853 O O . CYS B 1 570 ? 6.41 34.375 8.141 1 95.19 570 CYS B O 1
ATOM 10855 N N . SER B 1 571 ? 6.617 32.156 7.719 1 95.69 571 SER B N 1
ATOM 10856 C CA . SER B 1 571 ? 5.312 32.062 7.074 1 95.69 571 SER B CA 1
ATOM 10857 C C . SER B 1 571 ? 4.23 31.656 8.07 1 95.69 571 SER B C 1
ATOM 10859 O O . SER B 1 571 ? 3.061 31.547 7.707 1 95.69 571 SER B O 1
ATOM 10861 N N . GLN B 1 572 ? 4.574 31.453 9.336 1 96.62 572 GLN B N 1
ATOM 10862 C CA . GLN B 1 572 ? 3.637 31 10.359 1 96.62 572 GLN B CA 1
ATOM 10863 C C . GLN B 1 572 ? 3.467 32.062 11.453 1 96.62 572 GLN B C 1
ATOM 10865 O O . GLN B 1 572 ? 3.236 31.703 12.617 1 96.62 572 GLN B O 1
ATOM 10870 N N . VAL B 1 573 ? 3.594 33.312 11.102 1 93.56 573 VAL B N 1
ATOM 10871 C CA . VAL B 1 573 ? 3.449 34.406 12.062 1 93.56 573 VAL B CA 1
ATOM 10872 C C . VAL B 1 573 ? 2.027 34.406 12.617 1 93.56 573 VAL B C 1
ATOM 10874 O O . VAL B 1 573 ? 1.826 34.469 13.828 1 93.56 573 VAL B O 1
ATOM 10877 N N . PRO B 1 574 ? 0.964 34.219 11.703 1 93.31 574 PRO B N 1
ATOM 10878 C CA . PRO B 1 574 ? -0.399 34.219 12.234 1 93.31 574 PRO B CA 1
ATOM 10879 C C . PRO B 1 574 ? -0.62 33.062 13.234 1 93.31 574 PRO B C 1
ATOM 10881 O O . PRO B 1 574 ? -1.343 33.25 14.219 1 93.31 574 PRO B O 1
ATOM 10884 N N . LEU B 1 575 ? -0.034 31.938 13 1 96.5 575 LEU B N 1
ATOM 10885 C CA . LEU B 1 575 ? -0.136 30.812 13.922 1 96.5 575 LEU B CA 1
ATOM 10886 C C . LEU B 1 575 ? 0.49 31.172 15.273 1 96.5 575 LEU B C 1
ATOM 10888 O O . LEU B 1 575 ? -0.087 30.875 16.328 1 96.5 575 LEU B O 1
ATOM 10892 N N . LEU B 1 576 ? 1.676 31.828 15.273 1 95.62 576 LEU B N 1
ATOM 10893 C CA . LEU B 1 576 ? 2.363 32.188 16.5 1 95.62 576 LEU B CA 1
ATOM 10894 C C . LEU B 1 576 ? 1.559 33.25 17.281 1 95.62 576 LEU B C 1
ATOM 10896 O O . LEU B 1 576 ? 1.513 33.188 18.516 1 95.62 576 LEU B O 1
ATOM 10900 N N . ARG B 1 577 ? 0.911 34.094 16.547 1 92.94 577 ARG B N 1
ATOM 10901 C CA . ARG B 1 577 ? 0.066 35.094 17.188 1 92.94 577 ARG B CA 1
ATOM 10902 C C . ARG B 1 577 ? -1.144 34.438 17.859 1 92.94 577 ARG B C 1
ATOM 10904 O O . ARG B 1 577 ? -1.521 34.844 18.969 1 92.94 577 ARG B O 1
ATOM 10911 N N . SER B 1 578 ? -1.751 33.5 17.141 1 94.5 578 SER B N 1
ATOM 10912 C CA . SER B 1 578 ? -2.873 32.781 17.719 1 94.5 578 SER B CA 1
ATOM 10913 C C . SER B 1 578 ? -2.443 31.984 18.953 1 94.5 578 SER B C 1
ATOM 10915 O O . SER B 1 578 ? -3.176 31.922 19.938 1 94.5 578 SER B O 1
ATOM 10917 N N . LEU B 1 579 ? -1.269 31.438 18.891 1 94.75 579 LEU B N 1
ATOM 10918 C CA . LEU B 1 579 ? -0.752 30.672 20.016 1 94.75 579 LEU B CA 1
ATOM 10919 C C . LEU B 1 579 ? -0.528 31.578 21.219 1 94.75 579 LEU B C 1
ATOM 10921 O O . LEU B 1 579 ? -0.851 31.188 22.344 1 94.75 579 LEU B O 1
ATOM 10925 N N . GLU B 1 580 ? -0.031 32.781 21.016 1 94.31 580 GLU B N 1
ATOM 10926 C CA . GLU B 1 580 ? 0.17 33.75 22.094 1 94.31 580 GLU B CA 1
ATOM 10927 C C . GLU B 1 580 ? -1.159 34.188 22.703 1 94.31 580 GLU B C 1
ATOM 10929 O O . GLU B 1 580 ? -1.285 34.281 23.922 1 94.31 580 GLU B O 1
ATOM 10934 N N . TYR B 1 581 ? -2.115 34.469 21.844 1 93.12 581 TYR B N 1
ATOM 10935 C CA . TYR B 1 581 ? -3.439 34.875 22.297 1 93.12 581 TYR B CA 1
ATOM 10936 C C . TYR B 1 581 ? -4.078 33.75 23.141 1 93.12 581 TYR B C 1
ATOM 10938 O O . TYR B 1 581 ? -4.633 34.031 24.203 1 93.12 581 TYR B O 1
ATOM 10946 N N . LEU B 1 582 ? -4.016 32.531 22.672 1 93.81 582 LEU B N 1
ATOM 10947 C CA . LEU B 1 582 ? -4.621 31.406 23.359 1 93.81 582 LEU B CA 1
ATOM 10948 C C . LEU B 1 582 ? -3.918 31.125 24.688 1 93.81 582 LEU B C 1
ATOM 10950 O O . LEU B 1 582 ? -4.559 30.75 25.672 1 93.81 582 LEU B O 1
ATOM 10954 N N . ALA B 1 583 ? -2.598 31.328 24.672 1 92.88 583 ALA B N 1
ATOM 10955 C CA . ALA B 1 583 ? -1.863 31.188 25.922 1 92.88 583 ALA B CA 1
ATOM 10956 C C . ALA B 1 583 ? -2.348 32.188 26.969 1 92.88 583 ALA B C 1
ATOM 10958 O O . ALA B 1 583 ? -2.607 31.828 28.125 1 92.88 583 ALA B O 1
ATOM 10959 N N . CYS B 1 584 ? -2.602 33.438 26.531 1 92.56 584 CYS B N 1
ATOM 10960 C CA . CYS B 1 584 ? -3.121 34.469 27.422 1 92.56 584 CYS B CA 1
ATOM 10961 C C . CYS B 1 584 ? -4.539 34.125 27.875 1 92.56 584 CYS B C 1
ATOM 10963 O O . CYS B 1 584 ? -4.852 34.188 29.062 1 92.56 584 CYS B O 1
ATOM 10965 N N . TYR B 1 585 ? -5.367 33.688 26.984 1 92.62 585 TYR B N 1
ATOM 10966 C CA . TYR B 1 585 ? -6.781 33.438 27.234 1 92.62 585 TYR B CA 1
ATOM 10967 C C . TYR B 1 585 ? -6.973 32.312 28.219 1 92.62 585 TYR B C 1
ATOM 10969 O O . TYR B 1 585 ? -7.797 32.406 29.141 1 92.62 585 TYR B O 1
ATOM 10977 N N . TYR B 1 586 ? -6.199 31.234 28.156 1 92.5 586 TYR B N 1
ATOM 10978 C CA . TYR B 1 586 ? -6.426 30.031 28.953 1 92.5 586 TYR B CA 1
ATOM 10979 C C . TYR B 1 586 ? -5.59 30.078 30.234 1 92.5 586 TYR B C 1
ATOM 10981 O O . TYR B 1 586 ? -6.016 29.578 31.281 1 92.5 586 TYR B O 1
ATOM 10989 N N . ILE B 1 587 ? -4.383 30.719 30.188 1 91.81 587 ILE B N 1
ATOM 10990 C CA . ILE B 1 587 ? -3.512 30.734 31.359 1 91.81 587 ILE B CA 1
ATOM 10991 C C . ILE B 1 587 ? -4.051 31.719 32.406 1 91.81 587 ILE B C 1
ATOM 10993 O O . ILE B 1 587 ? -3.992 31.469 33.594 1 91.81 587 ILE B O 1
ATOM 10997 N N . THR B 1 588 ? -4.629 32.875 31.953 1 90.25 588 THR B N 1
ATOM 10998 C CA . THR B 1 588 ? -5.137 33.875 32.875 1 90.25 588 THR B CA 1
ATOM 10999 C C . THR B 1 588 ? -6.504 33.469 33.406 1 90.25 588 THR B C 1
ATOM 11001 O O . THR B 1 588 ? -7.016 34.125 34.344 1 90.25 588 THR B O 1
ATOM 11004 N N . GLY B 1 589 ? -7.172 32.406 32.812 1 88.62 589 GLY B N 1
ATOM 11005 C CA . GLY B 1 589 ? -8.484 31.969 33.281 1 88.62 589 GLY B CA 1
ATOM 11006 C C . GLY B 1 589 ? -9.617 32.719 32.625 1 88.62 589 GLY B C 1
ATOM 11007 O O . GLY B 1 589 ? -10.773 32.625 33.031 1 88.62 589 GLY B O 1
ATOM 11008 N N . SER B 1 590 ? -9.352 33.562 31.625 1 89.12 590 SER B N 1
ATOM 11009 C CA . SER B 1 590 ? -10.367 34.375 30.938 1 89.12 590 SER B CA 1
ATOM 11010 C C . SER B 1 590 ? -11.43 33.469 30.297 1 89.12 590 SER B C 1
ATOM 11012 O O . SER B 1 590 ? -12.555 33.906 30.062 1 89.12 590 SER B O 1
ATOM 11014 N N . TYR B 1 591 ? -11.086 32.156 30.016 1 88.62 591 TYR B N 1
ATOM 11015 C CA . TYR B 1 591 ? -12.031 31.266 29.391 1 88.62 591 TYR B CA 1
ATOM 11016 C C . TYR B 1 591 ? -13.172 30.906 30.344 1 88.62 591 TYR B C 1
ATOM 11018 O O . TYR B 1 591 ? -14.281 30.578 29.891 1 88.62 591 TYR B O 1
ATOM 11026 N N . MET B 1 592 ? -12.953 31.094 31.688 1 87.12 592 MET B N 1
ATOM 11027 C CA . MET B 1 592 ? -13.984 30.812 32.688 1 87.12 592 MET B CA 1
ATOM 11028 C C . MET B 1 592 ? -14.992 31.953 32.75 1 87.12 592 MET B C 1
ATOM 11030 O O . MET B 1 592 ? -16.172 31.734 33.031 1 87.12 592 MET B O 1
ATOM 11034 N N . THR B 1 593 ? -14.461 33.25 32.5 1 84.12 593 THR B N 1
ATOM 11035 C CA . THR B 1 593 ? -15.32 34.406 32.594 1 84.12 593 THR B CA 1
ATOM 11036 C C . THR B 1 593 ? -15.758 34.875 31.203 1 84.12 593 THR B C 1
ATOM 11038 O O . THR B 1 593 ? -16.562 35.812 31.094 1 84.12 593 THR B O 1
ATOM 11041 N N . GLN B 1 594 ? -15.352 34.281 30.172 1 81.5 594 GLN B N 1
ATOM 11042 C CA . GLN B 1 594 ? -15.633 34.625 28.781 1 81.5 594 GLN B CA 1
ATOM 11043 C C . GLN B 1 594 ? -15.242 36.062 28.484 1 81.5 594 GLN B C 1
ATOM 11045 O O . GLN B 1 594 ? -15.953 36.75 27.766 1 81.5 594 GLN B O 1
ATOM 11050 N N . ASP B 1 595 ? -14.156 36.531 29.219 1 85.75 595 ASP B N 1
ATOM 11051 C CA . ASP B 1 595 ? -13.594 37.844 28.922 1 85.75 595 ASP B CA 1
ATOM 11052 C C . ASP B 1 595 ? -12.539 37.75 27.828 1 85.75 595 ASP B C 1
ATOM 11054 O O . ASP B 1 595 ? -11.336 37.875 28.094 1 85.75 595 ASP B O 1
ATOM 11058 N N . TYR B 1 596 ? -12.984 37.594 26.594 1 80.06 596 TYR B N 1
ATOM 11059 C CA . TYR B 1 596 ? -12.078 37.375 25.469 1 80.06 596 TYR B CA 1
ATOM 11060 C C . TYR B 1 596 ? -11.367 38.688 25.109 1 80.06 596 TYR B C 1
ATOM 11062 O O . TYR B 1 596 ? -10.383 38.688 24.359 1 80.06 596 TYR B O 1
ATOM 11070 N N . GLY B 1 597 ? -11.719 39.844 25.703 1 85.06 597 GLY B N 1
ATOM 11071 C CA . GLY B 1 597 ? -11.086 41.156 25.453 1 85.06 597 GLY B CA 1
ATOM 11072 C C . GLY B 1 597 ? -9.914 41.438 26.375 1 85.06 597 GLY B C 1
ATOM 11073 O O . GLY B 1 597 ? -9.109 42.312 26.109 1 85.06 597 GLY B O 1
ATOM 11074 N N . TYR B 1 598 ? -9.805 40.625 27.359 1 87.31 598 TYR B N 1
ATOM 11075 C CA . TYR B 1 598 ? -8.758 40.844 28.359 1 87.31 598 TYR B CA 1
ATOM 11076 C C . TYR B 1 598 ? -7.379 40.844 27.703 1 87.31 598 TYR B C 1
ATOM 11078 O O . TYR B 1 598 ? -6.559 41.719 27.969 1 87.31 598 TYR B O 1
ATOM 11086 N N . CYS B 1 599 ? -7.07 39.875 26.812 1 87.38 599 CYS B N 1
ATOM 11087 C CA . CYS B 1 599 ? -5.758 39.656 26.219 1 87.38 599 CYS B CA 1
ATOM 11088 C C . CYS B 1 599 ? -5.43 40.75 25.219 1 87.38 599 CYS B C 1
ATOM 11090 O O . CYS B 1 599 ? -4.262 40.969 24.891 1 87.38 599 CYS B O 1
ATOM 11092 N N . THR B 1 600 ? -6.43 41.469 24.734 1 84.75 600 THR B N 1
ATOM 11093 C CA . THR B 1 600 ? -6.203 42.531 23.781 1 84.75 600 THR B CA 1
ATOM 11094 C C . THR B 1 600 ? -6.211 43.906 24.484 1 84.75 600 THR B C 1
ATOM 11096 O O . THR B 1 600 ? -5.629 44.875 23.984 1 84.75 600 THR B O 1
ATOM 11099 N N . ARG B 1 601 ? -6.793 44 25.688 1 86.88 601 ARG B N 1
ATOM 11100 C CA . ARG B 1 601 ? -6.953 45.25 26.391 1 86.88 601 ARG B CA 1
ATOM 11101 C C . ARG B 1 601 ? -5.738 45.562 27.25 1 86.88 601 ARG B C 1
ATOM 11103 O O . ARG B 1 601 ? -5.293 46.719 27.344 1 86.88 601 ARG B O 1
ATOM 11110 N N . VAL B 1 602 ? -5.195 44.562 27.828 1 89.69 602 VAL B N 1
ATOM 11111 C CA . VAL B 1 602 ? -4.051 44.75 28.719 1 89.69 602 VAL B CA 1
ATOM 11112 C C . VAL B 1 602 ? -2.801 45.062 27.891 1 89.69 602 VAL B C 1
ATOM 11114 O O . VAL B 1 602 ? -2.455 44.281 26.984 1 89.69 602 VAL B O 1
ATOM 11117 N N . LYS B 1 603 ? -2.088 46.094 28.172 1 87.56 603 LYS B N 1
ATOM 11118 C CA . LYS B 1 603 ? -0.958 46.594 27.406 1 87.56 603 LYS B CA 1
ATOM 11119 C C . LYS B 1 603 ? 0.163 45.562 27.312 1 87.56 603 LYS B C 1
ATOM 11121 O O . LYS B 1 603 ? 0.742 45.375 26.234 1 87.56 603 LYS B O 1
ATOM 11126 N N . ASN B 1 604 ? 0.472 44.938 28.375 1 88.31 604 ASN B N 1
ATOM 11127 C CA . ASN B 1 604 ? 1.573 44 28.391 1 88.31 604 ASN B CA 1
ATOM 11128 C C . ASN B 1 604 ? 1.339 42.844 27.406 1 88.31 604 ASN B C 1
ATOM 11130 O O . ASN B 1 604 ? 2.27 42.406 26.734 1 88.31 604 ASN B O 1
ATOM 11134 N N . PHE B 1 605 ? 0.138 42.438 27.328 1 88.38 605 PHE B N 1
ATOM 11135 C CA . PHE B 1 605 ? -0.165 41.312 26.422 1 88.38 605 PHE B CA 1
ATOM 11136 C C . PHE B 1 605 ? -0.231 41.812 24.984 1 88.38 605 PHE B C 1
ATOM 11138 O O . PHE B 1 605 ? 0.144 41.062 24.062 1 88.38 605 PHE B O 1
ATOM 11145 N N . ARG B 1 606 ? -0.615 42.938 24.75 1 86.69 606 ARG B N 1
ATOM 11146 C CA . ARG B 1 606 ? -0.61 43.531 23.422 1 86.69 606 ARG B CA 1
ATOM 11147 C C . ARG B 1 606 ? 0.813 43.688 22.891 1 86.69 606 ARG B C 1
ATOM 11149 O O . ARG B 1 606 ? 1.089 43.375 21.734 1 86.69 606 ARG B O 1
ATOM 11156 N N . ASP B 1 607 ? 1.679 44.156 23.766 1 87.25 607 ASP B N 1
ATOM 11157 C CA . ASP B 1 607 ? 3.08 44.312 23.375 1 87.25 607 ASP B CA 1
ATOM 11158 C C . ASP B 1 607 ? 3.721 42.938 23.094 1 87.25 607 ASP B C 1
ATOM 11160 O O . ASP B 1 607 ? 4.551 42.812 22.188 1 87.25 607 ASP B O 1
ATOM 11164 N N . LEU B 1 608 ? 3.357 42.031 23.844 1 90 608 LEU B N 1
ATOM 11165 C CA . LEU B 1 608 ? 3.873 40.688 23.625 1 90 608 LEU B CA 1
ATOM 11166 C C . LEU B 1 608 ? 3.416 40.156 22.266 1 90 608 LEU B C 1
ATOM 11168 O O . LEU B 1 608 ? 4.18 39.5 21.578 1 90 608 LEU B O 1
ATOM 11172 N N . ALA B 1 609 ? 2.168 40.438 21.969 1 89.19 609 ALA B N 1
ATOM 11173 C CA . ALA B 1 609 ? 1.634 40 20.672 1 89.19 609 ALA B CA 1
ATOM 11174 C C . ALA B 1 609 ? 2.438 40.594 19.516 1 89.19 609 ALA B C 1
ATOM 11176 O O . ALA B 1 609 ? 2.727 39.938 18.531 1 89.19 609 ALA B O 1
ATOM 11177 N N . TYR B 1 610 ? 2.84 41.812 19.656 1 87.44 610 TYR B N 1
ATOM 11178 C CA . TYR B 1 610 ? 3.658 42.469 18.641 1 87.44 610 TYR B CA 1
ATOM 11179 C C . TYR B 1 610 ? 5.059 41.875 18.594 1 87.44 610 TYR B C 1
ATOM 11181 O O . TYR B 1 610 ? 5.617 41.656 17.516 1 87.44 610 TYR B O 1
ATOM 11189 N N . ALA B 1 611 ? 5.602 41.594 19.719 1 90.19 611 ALA B N 1
ATOM 11190 C CA . ALA B 1 611 ? 6.934 41 19.797 1 90.19 611 ALA B CA 1
ATOM 11191 C C . ALA B 1 611 ? 6.969 39.656 19.125 1 90.19 611 ALA B C 1
ATOM 11193 O O . ALA B 1 611 ? 7.922 39.312 18.406 1 90.19 611 ALA B O 1
ATOM 11194 N N . VAL B 1 612 ? 5.953 38.906 19.328 1 92.31 612 VAL B N 1
ATOM 11195 C CA . VAL B 1 612 ? 5.883 37.562 18.766 1 92.31 612 VAL B CA 1
ATOM 11196 C C . VAL B 1 612 ? 5.824 37.625 17.25 1 92.31 612 VAL B C 1
ATOM 11198 O O . VAL B 1 612 ? 6.371 36.75 16.562 1 92.31 612 VAL B O 1
ATOM 11201 N N . SER B 1 613 ? 5.234 38.625 16.703 1 90.56 613 SER B N 1
ATOM 11202 C CA . SER B 1 613 ? 5.133 38.812 15.25 1 90.56 613 SER B CA 1
ATOM 11203 C C . SER B 1 613 ? 6.496 39.094 14.633 1 90.56 613 SER B C 1
ATOM 11205 O O . SER B 1 613 ? 6.699 38.844 13.438 1 90.56 613 SER B O 1
ATOM 11207 N N . PHE B 1 614 ? 7.48 39.469 15.461 1 93 614 PHE B N 1
ATOM 11208 C CA . PHE B 1 614 ? 8.797 39.844 14.961 1 93 614 PHE B CA 1
ATOM 11209 C C . PHE B 1 614 ? 9.797 38.688 15.18 1 93 614 PHE B C 1
ATOM 11211 O O . PHE B 1 614 ? 10.867 38.688 14.57 1 93 614 PHE B O 1
ATOM 11218 N N . LEU B 1 615 ? 9.484 37.812 15.938 1 93.69 615 LEU B N 1
ATOM 11219 C CA . LEU B 1 615 ? 10.422 36.812 16.422 1 93.69 615 LEU B CA 1
ATOM 11220 C C . LEU B 1 615 ? 10.984 35.969 15.258 1 93.69 615 LEU B C 1
ATOM 11222 O O . LEU B 1 615 ? 12.195 35.781 15.164 1 93.69 615 LEU B O 1
ATOM 11226 N N . PRO B 1 616 ? 10.133 35.469 14.344 1 95.19 616 PRO B N 1
ATOM 11227 C CA . PRO B 1 616 ? 10.688 34.656 13.258 1 95.19 616 PRO B CA 1
ATOM 11228 C C . PRO B 1 616 ? 11.695 35.438 12.398 1 95.19 616 PRO B C 1
ATOM 11230 O O . PRO B 1 616 ? 12.727 34.875 12.008 1 95.19 616 PRO B O 1
ATOM 11233 N N . TYR B 1 617 ? 11.453 36.719 12.141 1 95.38 617 TYR B N 1
ATOM 11234 C CA . TYR B 1 617 ? 12.367 37.531 11.359 1 95.38 617 TYR B CA 1
ATOM 11235 C C . TYR B 1 617 ? 13.656 37.812 12.141 1 95.38 617 TYR B C 1
ATOM 11237 O O . TYR B 1 617 ? 14.742 37.812 11.562 1 95.38 617 TYR B O 1
ATOM 11245 N N . TYR B 1 618 ? 13.469 37.969 13.359 1 94.75 618 TYR B N 1
ATOM 11246 C CA . TYR B 1 618 ? 14.625 38.188 14.219 1 94.75 618 TYR B CA 1
ATOM 11247 C C . TYR B 1 618 ? 15.531 36.969 14.234 1 94.75 618 TYR B C 1
ATOM 11249 O O . TYR B 1 618 ? 16.75 37.094 14.102 1 94.75 618 TYR B O 1
ATOM 11257 N N . TRP B 1 619 ? 14.992 35.812 14.398 1 96.12 619 TRP B N 1
ATOM 11258 C CA . TRP B 1 619 ? 15.766 34.594 14.422 1 96.12 619 TRP B CA 1
ATOM 11259 C C . TRP B 1 619 ? 16.5 34.375 13.109 1 96.12 619 TRP B C 1
ATOM 11261 O O . TRP B 1 619 ? 17.672 33.969 13.094 1 96.12 619 TRP B O 1
ATOM 11271 N N . ARG B 1 620 ? 15.867 34.625 12.008 1 95.69 620 ARG B N 1
ATOM 11272 C CA . ARG B 1 620 ? 16.5 34.469 10.703 1 95.69 620 ARG B CA 1
ATOM 11273 C C . ARG B 1 620 ? 17.656 35.469 10.539 1 95.69 620 ARG B C 1
ATOM 11275 O O . ARG B 1 620 ? 18.703 35.125 9.992 1 95.69 620 ARG B O 1
ATOM 11282 N N . ALA B 1 621 ? 17.406 36.688 11.023 1 95.62 621 ALA B N 1
ATOM 11283 C CA . ALA B 1 621 ? 18.453 37.688 10.961 1 95.62 621 ALA B CA 1
ATOM 11284 C C . ALA B 1 621 ? 19.672 37.25 11.773 1 95.62 621 ALA B C 1
ATOM 11286 O O . ALA B 1 621 ? 20.812 37.406 11.312 1 95.62 621 ALA B O 1
ATOM 11287 N N . MET B 1 622 ? 19.438 36.719 12.859 1 95 622 MET B N 1
ATOM 11288 C CA . MET B 1 622 ? 20.516 36.25 13.727 1 95 622 MET B CA 1
ATOM 11289 C C . MET B 1 622 ? 21.25 35.062 13.102 1 95 622 MET B C 1
ATOM 11291 O O . MET B 1 622 ? 22.469 34.969 13.242 1 95 622 MET B O 1
ATOM 11295 N N . GLN B 1 623 ? 20.547 34.219 12.461 1 95.5 623 GLN B N 1
ATOM 11296 C CA . GLN B 1 623 ? 21.188 33.094 11.773 1 95.5 623 GLN B CA 1
ATOM 11297 C C . GLN B 1 623 ? 22.109 33.594 10.664 1 95.5 623 GLN B C 1
ATOM 11299 O O . GLN B 1 623 ? 23.203 33.062 10.484 1 95.5 623 GLN B O 1
ATOM 11304 N N . CYS B 1 624 ? 21.625 34.562 9.914 1 95.12 624 CYS B N 1
ATOM 11305 C CA . CYS B 1 624 ? 22.453 35.125 8.859 1 95.12 624 CYS B CA 1
ATOM 11306 C C . CYS B 1 624 ? 23.703 35.781 9.438 1 95.12 624 CYS B C 1
ATOM 11308 O O . CYS B 1 624 ? 24.797 35.625 8.883 1 95.12 624 CYS B O 1
ATOM 11310 N N . ALA B 1 625 ? 23.562 36.438 10.516 1 93.56 625 ALA B N 1
ATOM 11311 C CA . ALA B 1 625 ? 24.703 37.062 11.188 1 93.56 625 ALA B CA 1
ATOM 11312 C C . ALA B 1 625 ? 25.703 36 11.648 1 93.56 625 ALA B C 1
ATOM 11314 O O . ALA B 1 625 ? 26.906 36.156 11.469 1 93.56 625 ALA B O 1
ATOM 11315 N N . ARG B 1 626 ? 25.219 34.969 12.18 1 91.94 626 ARG B N 1
ATOM 11316 C CA . ARG B 1 626 ? 26.078 33.875 12.648 1 91.94 626 ARG B CA 1
ATOM 11317 C C . ARG B 1 626 ? 26.828 33.219 11.492 1 91.94 626 ARG B C 1
ATOM 11319 O O . ARG B 1 626 ? 28.016 32.938 11.602 1 91.94 626 ARG B O 1
ATOM 11326 N N . ARG B 1 627 ? 26.172 33.094 10.414 1 92.25 627 ARG B N 1
ATOM 11327 C CA . ARG B 1 627 ? 26.812 32.5 9.25 1 92.25 627 ARG B CA 1
ATOM 11328 C C . ARG B 1 627 ? 27.891 33.406 8.672 1 92.25 627 ARG B C 1
ATOM 11330 O O . ARG B 1 627 ? 28.922 32.969 8.195 1 92.25 627 ARG B O 1
ATOM 11337 N N . TRP B 1 628 ? 27.516 34.719 8.68 1 91.19 628 TRP B N 1
ATOM 11338 C CA . TRP B 1 628 ? 28.516 35.688 8.242 1 91.19 628 TRP B CA 1
ATOM 11339 C C . TRP B 1 628 ? 29.75 35.625 9.133 1 91.19 628 TRP B C 1
ATOM 11341 O O . TRP B 1 628 ? 30.891 35.719 8.641 1 91.19 628 TRP B O 1
ATOM 11351 N N . PHE B 1 629 ? 29.547 35.469 10.312 1 86.06 629 PHE B N 1
ATOM 11352 C CA . PHE B 1 629 ? 30.641 35.375 11.273 1 86.06 629 PHE B CA 1
ATOM 11353 C C . PHE B 1 629 ? 31.469 34.125 11.039 1 86.06 629 PHE B C 1
ATOM 11355 O O . PHE B 1 629 ? 32.688 34.156 11.141 1 86.06 629 PHE B O 1
ATOM 11362 N N . ASP B 1 630 ? 30.844 33.031 10.703 1 84.12 630 ASP B N 1
ATOM 11363 C CA . ASP B 1 630 ? 31.516 31.75 10.523 1 84.12 630 ASP B CA 1
ATOM 11364 C C . ASP B 1 630 ? 32.219 31.688 9.172 1 84.12 630 ASP B C 1
ATOM 11366 O O . ASP B 1 630 ? 33.344 31.203 9.078 1 84.12 630 ASP B O 1
ATOM 11370 N N . GLU B 1 631 ? 31.594 32.188 8.156 1 87 631 GLU B N 1
ATOM 11371 C CA . GLU B 1 631 ? 32.094 31.969 6.801 1 87 631 GLU B CA 1
ATOM 11372 C C . GLU B 1 631 ? 32.688 33.25 6.215 1 87 631 GLU B C 1
ATOM 11374 O O . GLU B 1 631 ? 33.469 33.188 5.254 1 87 631 GLU B O 1
ATOM 11379 N N . GLY B 1 632 ? 32.344 34.344 6.621 1 87.06 632 GLY B N 1
ATOM 11380 C CA . GLY B 1 632 ? 32.875 35.594 6.133 1 87.06 632 GLY B CA 1
ATOM 11381 C C . GLY B 1 632 ? 32.3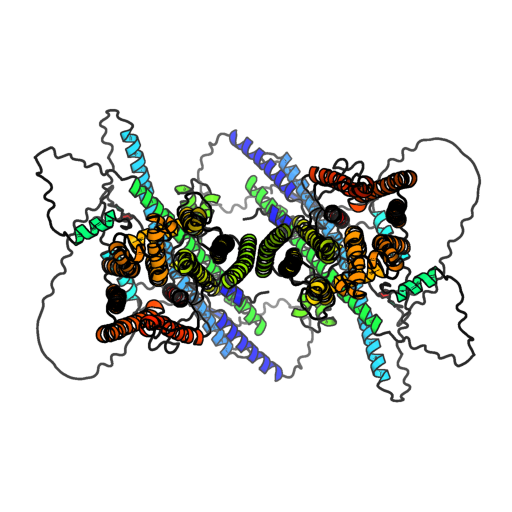44 35.969 4.773 1 87.06 632 GLY B C 1
ATOM 11382 O O . GLY B 1 632 ? 32.938 36.812 4.074 1 87.06 632 GLY B O 1
ATOM 11383 N N . ASP B 1 633 ? 31.312 35.406 4.438 1 90.5 633 ASP B N 1
ATOM 11384 C CA . ASP B 1 633 ? 30.703 35.688 3.137 1 90.5 633 ASP B CA 1
ATOM 11385 C C . ASP B 1 633 ? 29.734 36.844 3.221 1 90.5 633 ASP B C 1
ATOM 11387 O O . ASP B 1 633 ? 28.781 36.812 4.008 1 90.5 633 ASP B O 1
ATOM 11391 N N . ILE B 1 634 ? 29.859 37.812 2.473 1 91.12 634 ILE B N 1
ATOM 11392 C CA . ILE B 1 634 ? 29.078 39.031 2.484 1 91.12 634 ILE B CA 1
ATOM 11393 C C . ILE B 1 634 ? 27.641 38.719 2.096 1 91.12 634 ILE B C 1
ATOM 11395 O O . ILE B 1 634 ? 26.719 39.469 2.457 1 91.12 634 ILE B O 1
ATOM 11399 N N . ASN B 1 635 ? 27.469 37.75 1.366 1 92 635 ASN B N 1
ATOM 11400 C CA . ASN B 1 635 ? 26.109 37.375 0.958 1 92 635 ASN B CA 1
ATOM 11401 C C . ASN B 1 635 ? 25.219 37.156 2.164 1 92 635 ASN B C 1
ATOM 11403 O O . ASN B 1 635 ? 24 37.375 2.094 1 92 635 ASN B O 1
ATOM 11407 N N . HIS B 1 636 ? 25.75 36.812 3.283 1 93.56 636 HIS B N 1
ATOM 11408 C CA . HIS B 1 636 ? 24.969 36.562 4.484 1 93.56 636 HIS B CA 1
ATOM 11409 C C . HIS B 1 636 ? 24.516 37.875 5.117 1 93.56 636 HIS B C 1
ATOM 11411 O O . HIS B 1 636 ? 23.438 37.969 5.707 1 93.56 636 HIS B O 1
ATOM 11417 N N . ILE B 1 637 ? 25.266 38.875 4.914 1 93.44 637 ILE B N 1
ATOM 11418 C CA . ILE B 1 637 ? 24.875 40.188 5.43 1 93.44 637 ILE B CA 1
ATOM 11419 C C . ILE B 1 637 ? 23.766 40.781 4.562 1 93.44 637 ILE B C 1
ATOM 11421 O O . ILE B 1 637 ? 22.844 41.438 5.074 1 93.44 637 ILE B O 1
ATOM 11425 N N . VAL B 1 638 ? 23.922 40.594 3.34 1 95.38 638 VAL B N 1
ATOM 11426 C CA . VAL B 1 638 ? 22.875 41.062 2.436 1 95.38 638 VAL B CA 1
ATOM 11427 C C . VAL B 1 638 ? 21.578 40.312 2.732 1 95.38 638 VAL B C 1
ATOM 11429 O O . VAL B 1 638 ? 20.5 40.906 2.729 1 95.38 638 VAL B O 1
ATOM 11432 N N . ASN B 1 639 ? 21.719 39.062 2.943 1 95.38 639 ASN B N 1
ATOM 11433 C CA . ASN B 1 639 ? 20.547 38.281 3.309 1 95.38 639 ASN B CA 1
ATOM 11434 C C . ASN B 1 639 ? 19.938 38.75 4.625 1 95.38 639 ASN B C 1
ATOM 11436 O O . ASN B 1 639 ? 18.719 38.75 4.781 1 95.38 639 ASN B O 1
ATOM 11440 N N . LEU B 1 640 ? 20.766 39.125 5.57 1 96.19 640 LEU B N 1
ATOM 11441 C CA . LEU B 1 640 ? 20.312 39.719 6.824 1 96.19 640 LEU B CA 1
ATOM 11442 C C . LEU B 1 640 ? 19.469 40.969 6.57 1 96.19 640 LEU B C 1
ATOM 11444 O O . LEU B 1 640 ? 18.438 41.156 7.23 1 96.19 640 LEU B O 1
ATOM 11448 N N . GLY B 1 641 ? 19.891 41.781 5.656 1 95.44 641 GLY B N 1
ATOM 11449 C CA . GLY B 1 641 ? 19.141 42.969 5.289 1 95.44 641 GLY B CA 1
ATOM 11450 C C . GLY B 1 641 ? 17.719 42.656 4.852 1 95.44 641 GLY B C 1
ATOM 11451 O O . GLY B 1 641 ? 16.812 43.469 5.098 1 95.44 641 GLY B O 1
ATOM 11452 N N . LYS B 1 642 ? 17.531 41.594 4.219 1 95.44 642 LYS B N 1
ATOM 11453 C CA . LYS B 1 642 ? 16.203 41.156 3.777 1 95.44 642 LYS B CA 1
ATOM 11454 C C . LYS B 1 642 ? 15.258 41 4.957 1 95.44 642 LYS B C 1
ATOM 11456 O O . LYS B 1 642 ? 14.117 41.469 4.91 1 95.44 642 LYS B O 1
ATOM 11461 N N . TYR B 1 643 ? 15.727 40.406 6.039 1 95.12 643 TYR B N 1
ATOM 11462 C CA . TYR B 1 643 ? 14.883 40.188 7.203 1 95.12 643 TYR B CA 1
ATOM 11463 C C . TYR B 1 643 ? 14.719 41.438 8.039 1 95.12 643 TYR B C 1
ATOM 11465 O O . TYR B 1 643 ? 13.672 41.656 8.641 1 95.12 643 TYR B O 1
ATOM 11473 N N . VAL B 1 644 ? 15.664 42.312 7.965 1 94.25 644 VAL B N 1
ATOM 11474 C CA . VAL B 1 644 ? 15.523 43.594 8.617 1 94.25 644 VAL B CA 1
ATOM 11475 C C . VAL B 1 644 ? 14.469 44.438 7.902 1 94.25 644 VAL B C 1
ATOM 11477 O O . VAL B 1 644 ? 13.633 45.062 8.539 1 94.25 644 VAL B O 1
ATOM 11480 N N . SER B 1 645 ? 14.523 44.375 6.66 1 94.5 645 SER B N 1
ATOM 11481 C CA . SER B 1 645 ? 13.516 45.094 5.887 1 94.5 645 SER B CA 1
ATOM 11482 C C . SER B 1 645 ? 12.117 44.531 6.18 1 94.5 645 SER B C 1
ATOM 11484 O O . SER B 1 645 ? 11.148 45.312 6.227 1 94.5 645 SER B O 1
ATOM 11486 N N . ALA B 1 646 ? 12.031 43.281 6.348 1 92.12 646 ALA B N 1
ATOM 11487 C CA . ALA B 1 646 ? 10.742 42.688 6.684 1 92.12 646 ALA B CA 1
ATOM 11488 C C . ALA B 1 646 ? 10.281 43.125 8.07 1 92.12 646 ALA B C 1
ATOM 11490 O O . ALA B 1 646 ? 9.086 43.344 8.281 1 92.12 646 ALA B O 1
ATOM 11491 N N . MET B 1 647 ? 11.156 43.25 8.992 1 92.81 647 MET B N 1
ATOM 11492 C CA . MET B 1 647 ? 10.828 43.75 10.328 1 92.81 647 MET B CA 1
ATOM 11493 C C . MET B 1 647 ? 10.336 45.188 10.289 1 92.81 647 MET B C 1
ATOM 11495 O O . MET B 1 647 ? 9.383 45.531 10.984 1 92.81 647 MET B O 1
ATOM 11499 N N . LEU B 1 648 ? 10.961 45.906 9.477 1 92.19 648 LEU B N 1
ATOM 11500 C CA . LEU B 1 648 ? 10.57 47.281 9.328 1 92.19 648 LEU B CA 1
ATOM 11501 C C . LEU B 1 648 ? 9.18 47.406 8.727 1 92.19 648 LEU B C 1
ATOM 11503 O O . LEU B 1 648 ? 8.375 48.25 9.148 1 92.19 648 LEU B O 1
ATOM 11507 N N . ALA B 1 649 ? 8.961 46.625 7.789 1 90.81 649 ALA B N 1
ATOM 11508 C CA . ALA B 1 649 ? 7.637 46.594 7.184 1 90.81 649 ALA B CA 1
ATOM 11509 C C . ALA B 1 649 ? 6.574 46.219 8.203 1 90.81 649 ALA B C 1
ATOM 11511 O O . ALA B 1 649 ? 5.5 46.812 8.258 1 90.81 649 ALA B O 1
ATOM 11512 N N . ALA B 1 650 ? 6.879 45.219 9.008 1 88 650 ALA B N 1
ATOM 11513 C CA . ALA B 1 650 ? 5.957 44.812 10.055 1 88 650 ALA B CA 1
ATOM 11514 C C . ALA B 1 650 ? 5.746 45.906 11.078 1 88 650 ALA B C 1
ATOM 11516 O O . ALA B 1 650 ? 4.629 46.125 11.555 1 88 650 ALA B O 1
ATOM 11517 N N . GLY B 1 651 ? 6.758 46.656 11.391 1 87.44 651 GLY B N 1
ATOM 11518 C CA . GLY B 1 651 ? 6.668 47.781 12.32 1 87.44 651 GLY B CA 1
ATOM 11519 C C . GLY B 1 651 ? 5.812 48.906 11.812 1 87.44 651 GLY B C 1
ATOM 11520 O O . GLY B 1 651 ? 5.012 49.469 12.562 1 87.44 651 GLY B O 1
ATOM 11521 N N . THR B 1 652 ? 5.977 49.188 10.602 1 89.94 652 THR B N 1
ATOM 11522 C CA . THR B 1 652 ? 5.18 50.25 10.016 1 89.94 652 THR B CA 1
ATOM 11523 C C . THR B 1 652 ? 3.709 49.844 9.938 1 89.94 652 THR B C 1
ATOM 11525 O O . THR B 1 652 ? 2.824 50.719 10.07 1 89.94 652 THR B O 1
ATOM 11528 N N . LYS B 1 653 ? 3.479 48.625 9.734 1 87.38 653 LYS B N 1
ATOM 11529 C CA . LYS B 1 653 ? 2.102 48.156 9.727 1 87.38 653 LYS B CA 1
ATOM 11530 C C . LYS B 1 653 ? 1.442 48.344 11.086 1 87.38 653 LYS B C 1
ATOM 11532 O O . LYS B 1 653 ? 0.298 48.781 11.172 1 87.38 653 LYS B O 1
ATOM 11537 N N . VAL B 1 654 ? 2.158 48 12.102 1 83.44 654 VAL B N 1
ATOM 11538 C CA . VAL B 1 654 ? 1.64 48.156 13.461 1 83.44 654 VAL B CA 1
ATOM 11539 C C . VAL B 1 654 ? 1.39 49.656 13.734 1 83.44 654 VAL B C 1
ATOM 11541 O O . VAL B 1 654 ? 0.38 50 14.344 1 83.44 654 VAL B O 1
ATOM 11544 N N . ALA B 1 655 ? 2.242 50.438 13.25 1 85.5 655 ALA B N 1
ATOM 11545 C CA . ALA B 1 655 ? 2.102 51.875 13.445 1 85.5 655 ALA B CA 1
ATOM 11546 C C . ALA B 1 655 ? 0.876 52.406 12.711 1 85.5 655 ALA B C 1
ATOM 11548 O O . ALA B 1 655 ? 0.154 53.281 13.234 1 85.5 655 ALA B O 1
ATOM 11549 N N . TYR B 1 656 ? 0.685 51.938 11.633 1 87.75 656 TYR B N 1
ATOM 11550 C CA . TYR B 1 656 ? -0.472 52.344 10.844 1 87.75 656 TYR B CA 1
ATOM 11551 C C . TYR B 1 656 ? -1.769 51.875 11.5 1 87.75 656 TYR B C 1
ATOM 11553 O O . TYR B 1 656 ? -2.77 52.594 11.484 1 87.75 656 TYR B O 1
ATOM 11561 N N . GLU B 1 657 ? -1.787 50.719 12.086 1 80.31 657 GLU B N 1
ATOM 11562 C CA . GLU B 1 657 ? -2.971 50.188 12.758 1 80.31 657 GLU B CA 1
ATOM 11563 C C . GLU B 1 657 ? -3.32 51.031 13.992 1 80.31 657 GLU B C 1
ATOM 11565 O O . GLU B 1 657 ? -4.496 51.156 14.344 1 80.31 657 GLU B O 1
ATOM 11570 N N . ASN B 1 658 ? -2.342 51.594 14.586 1 80.88 658 ASN B N 1
ATOM 11571 C CA . ASN B 1 658 ? -2.566 52.406 15.773 1 80.88 658 ASN B CA 1
ATOM 11572 C C . ASN B 1 658 ? -2.971 53.844 15.406 1 80.88 658 ASN B C 1
ATOM 11574 O O . ASN B 1 658 ? -3.713 54.5 16.141 1 80.88 658 ASN B O 1
ATOM 11578 N N . ASN B 1 659 ? -2.303 54.281 14.297 1 85.69 659 ASN B N 1
ATOM 11579 C CA . ASN B 1 659 ? -2.607 55.625 13.805 1 85.69 659 ASN B CA 1
ATOM 11580 C C . ASN B 1 659 ? -2.979 55.594 12.32 1 85.69 659 ASN B C 1
ATOM 11582 O O . ASN B 1 659 ? -2.1 55.562 11.461 1 85.69 659 ASN B O 1
ATOM 11586 N N . ASN B 1 660 ? -4.234 55.688 11.977 1 84.12 660 ASN B N 1
ATOM 11587 C CA . ASN B 1 660 ? -4.73 55.5 10.617 1 84.12 660 ASN B CA 1
ATOM 11588 C C . ASN B 1 660 ? -4.594 56.781 9.797 1 84.12 660 ASN B C 1
ATOM 11590 O O . ASN B 1 660 ? -5.5 57.156 9.047 1 84.12 660 ASN B O 1
ATOM 11594 N N . SER B 1 661 ? -3.395 57.375 9.867 1 89.12 661 SER B N 1
ATOM 11595 C CA . SER B 1 661 ? -3.174 58.594 9.094 1 89.12 661 SER B CA 1
ATOM 11596 C C . SER B 1 661 ? -2.686 58.281 7.684 1 89.12 661 SER B C 1
ATOM 11598 O O . SER B 1 661 ? -2.193 57.188 7.426 1 89.12 661 SER B O 1
ATOM 11600 N N . THR B 1 662 ? -2.844 59.188 6.746 1 89.69 662 THR B N 1
ATOM 11601 C CA . THR B 1 662 ? -2.426 59.031 5.359 1 89.69 662 THR B CA 1
ATOM 11602 C C . THR B 1 662 ? -0.905 58.938 5.258 1 89.69 662 THR B C 1
ATOM 11604 O O . THR B 1 662 ? -0.375 58.25 4.387 1 89.69 662 THR B O 1
ATOM 11607 N N . GLY B 1 663 ? -0.284 59.594 6.117 1 89.88 663 GLY B N 1
ATOM 11608 C CA . GLY B 1 663 ? 1.168 59.531 6.141 1 89.88 663 GLY B CA 1
ATOM 11609 C C . GLY B 1 663 ? 1.69 58.156 6.469 1 89.88 663 GLY B C 1
ATOM 11610 O O . GLY B 1 663 ? 2.592 57.656 5.797 1 89.88 663 GLY B O 1
ATOM 11611 N N . TRP B 1 664 ? 1.079 57.594 7.434 1 90.12 664 TRP B N 1
ATOM 11612 C CA . TRP B 1 664 ? 1.483 56.25 7.824 1 90.12 664 TRP B CA 1
ATOM 11613 C C . TRP B 1 664 ? 1.098 55.219 6.754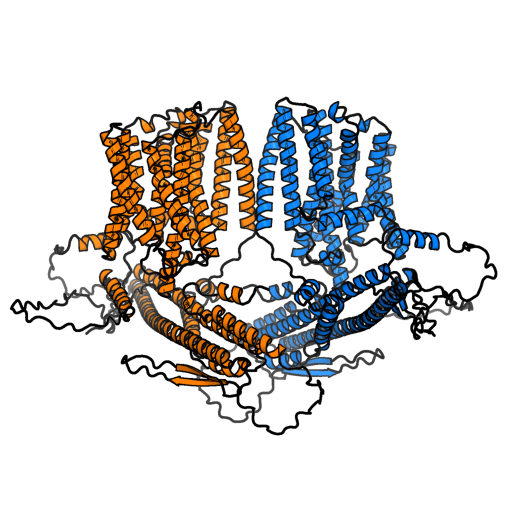 1 90.12 664 TRP B C 1
ATOM 11615 O O . TRP B 1 664 ? 1.813 54.25 6.535 1 90.12 664 TRP B O 1
ATOM 11625 N N . MET B 1 665 ? -0.027 55.438 6.094 1 90.88 665 MET B N 1
ATOM 11626 C CA . MET B 1 665 ? -0.448 54.562 5.016 1 90.88 665 MET B CA 1
ATOM 11627 C C . MET B 1 665 ? 0.566 54.562 3.877 1 90.88 665 MET B C 1
ATOM 11629 O O . MET B 1 665 ? 0.932 53.5 3.359 1 90.88 665 MET B O 1
ATOM 11633 N N . SER B 1 666 ? 0.998 55.781 3.498 1 92.25 666 SER B N 1
ATOM 11634 C CA . SER B 1 666 ? 1.991 55.906 2.436 1 92.25 666 SER B CA 1
ATOM 11635 C C . SER B 1 666 ? 3.309 55.25 2.832 1 92.25 666 SER B C 1
ATOM 11637 O O . SER B 1 666 ? 3.967 54.625 2.006 1 92.25 666 SER B O 1
ATOM 11639 N N . LEU B 1 667 ? 3.629 55.375 4.066 1 92.19 667 LEU B N 1
ATOM 11640 C CA . LEU B 1 667 ? 4.879 54.812 4.539 1 92.19 667 LEU B CA 1
ATOM 11641 C C . LEU B 1 667 ? 4.809 53.281 4.523 1 92.19 667 LEU B C 1
ATOM 11643 O O . LEU B 1 667 ? 5.777 52.625 4.156 1 92.19 667 LEU B O 1
ATOM 11647 N N . VAL B 1 668 ? 3.699 52.75 4.961 1 91.38 668 VAL B N 1
ATOM 11648 C CA . VAL B 1 668 ? 3.527 51.312 4.961 1 91.38 668 VAL B CA 1
ATOM 11649 C C . VAL B 1 668 ? 3.633 50.781 3.533 1 91.38 668 VAL B C 1
ATOM 11651 O O . VAL B 1 668 ? 4.281 49.75 3.289 1 91.38 668 VAL B O 1
ATOM 11654 N N . ILE B 1 669 ? 3.045 51.438 2.576 1 92.62 669 ILE B N 1
ATOM 11655 C CA . ILE B 1 669 ? 3.043 51 1.184 1 92.62 669 ILE B CA 1
ATOM 11656 C C . ILE B 1 669 ? 4.465 51.062 0.627 1 92.62 669 ILE B C 1
ATOM 11658 O O . ILE B 1 669 ? 4.914 50.094 -0.024 1 92.62 669 ILE B O 1
ATOM 11662 N N . ILE B 1 670 ? 5.195 52.031 0.94 1 94.56 670 ILE B N 1
ATOM 11663 C CA . ILE B 1 670 ? 6.543 52.219 0.408 1 94.56 670 ILE B CA 1
ATOM 11664 C C . ILE B 1 670 ? 7.48 51.188 1.018 1 94.56 670 ILE B C 1
ATOM 11666 O O . ILE B 1 670 ? 8.188 50.469 0.296 1 94.56 670 ILE B O 1
ATOM 11670 N N . VAL B 1 671 ? 7.469 51.062 2.283 1 94.06 671 VAL B N 1
ATOM 11671 C CA . VAL B 1 671 ? 8.375 50.188 2.984 1 94.06 671 VAL B CA 1
ATOM 11672 C C . VAL B 1 671 ? 8.039 48.719 2.625 1 94.06 671 VAL B C 1
ATOM 11674 O O . VAL B 1 671 ? 8.938 47.906 2.4 1 94.06 671 VAL B O 1
ATOM 11677 N N . SER B 1 672 ? 6.789 48.406 2.572 1 93.69 672 SER B N 1
ATOM 11678 C CA . SER B 1 672 ? 6.379 47.062 2.236 1 93.69 672 SER B CA 1
ATOM 11679 C C . SER B 1 672 ? 6.703 46.719 0.783 1 93.69 672 SER B C 1
ATOM 11681 O O . SER B 1 672 ? 7.043 45.594 0.463 1 93.69 672 SER B O 1
ATOM 11683 N N . SER B 1 673 ? 6.594 47.688 -0.086 1 94.56 673 SER B N 1
ATOM 11684 C CA . SER B 1 673 ? 6.945 47.469 -1.483 1 94.56 673 SER B CA 1
ATOM 11685 C C . SER B 1 673 ? 8.438 47.188 -1.641 1 94.56 673 SER B C 1
ATOM 11687 O O . SER B 1 673 ? 8.836 46.281 -2.389 1 94.56 673 SER B O 1
ATOM 11689 N N . ILE B 1 674 ? 9.227 47.906 -0.949 1 94.75 674 ILE B N 1
ATOM 11690 C CA . ILE B 1 674 ? 10.672 47.719 -0.996 1 94.75 674 ILE B CA 1
ATOM 11691 C C . ILE B 1 674 ? 11.023 46.344 -0.448 1 94.75 674 ILE B C 1
ATOM 11693 O O . ILE B 1 674 ? 11.82 45.625 -1.046 1 94.75 674 ILE B O 1
ATOM 11697 N N . ALA B 1 675 ? 10.445 46.062 0.616 1 94.5 675 ALA B N 1
ATOM 11698 C CA . ALA B 1 675 ? 10.672 44.719 1.211 1 94.5 675 ALA B CA 1
ATOM 11699 C C . ALA B 1 675 ? 10.258 43.625 0.256 1 94.5 675 ALA B C 1
ATOM 11701 O O . ALA B 1 675 ? 10.953 42.594 0.134 1 94.5 675 ALA B O 1
ATOM 11702 N N . THR B 1 676 ? 9.148 43.781 -0.453 1 95.19 676 THR B N 1
ATOM 11703 C CA . THR B 1 676 ? 8.641 42.781 -1.381 1 95.19 676 THR B CA 1
ATOM 11704 C C . THR B 1 676 ? 9.602 42.594 -2.555 1 95.19 676 THR B C 1
ATOM 11706 O O . THR B 1 676 ? 9.883 41.469 -2.959 1 95.19 676 THR B O 1
ATOM 11709 N N . ILE B 1 677 ? 10.086 43.688 -3.055 1 96.06 677 ILE B N 1
ATOM 11710 C CA . ILE B 1 677 ? 11.023 43.625 -4.168 1 96.06 677 ILE B CA 1
ATOM 11711 C C . ILE B 1 677 ? 12.297 42.906 -3.729 1 96.06 677 ILE B C 1
ATOM 11713 O O . ILE B 1 677 ? 12.82 42.031 -4.449 1 96.06 677 ILE B O 1
ATOM 11717 N N . TYR B 1 678 ? 12.773 43.25 -2.576 1 96.19 678 TYR B N 1
ATOM 11718 C CA . TYR B 1 678 ? 13.953 42.625 -2.002 1 96.19 678 TYR B CA 1
ATOM 11719 C C . TYR B 1 678 ? 13.734 41.125 -1.839 1 96.19 678 TYR B C 1
ATOM 11721 O O . TYR B 1 678 ? 14.586 40.312 -2.23 1 96.19 678 TYR B O 1
ATOM 11729 N N . GLN B 1 679 ? 12.648 40.75 -1.389 1 95.88 679 GLN B N 1
ATOM 11730 C CA . GLN B 1 679 ? 12.328 39.344 -1.152 1 95.88 679 GLN B CA 1
ATOM 11731 C C . GLN B 1 679 ? 12.18 38.594 -2.469 1 95.88 679 GLN B C 1
ATOM 11733 O O . GLN B 1 679 ? 12.617 37.438 -2.584 1 95.88 679 GLN B O 1
ATOM 11738 N N . LEU B 1 680 ? 11.578 39.188 -3.42 1 96.62 680 LEU B N 1
ATOM 11739 C CA . LEU B 1 680 ? 11.391 38.562 -4.719 1 96.62 680 LEU B CA 1
ATOM 11740 C C . LEU B 1 680 ? 12.734 38.312 -5.398 1 96.62 680 LEU B C 1
ATOM 11742 O O . LEU B 1 680 ? 12.961 37.25 -5.977 1 96.62 680 LEU B O 1
ATOM 11746 N N . TYR B 1 681 ? 13.539 39.25 -5.293 1 96.06 681 TYR B N 1
ATOM 11747 C CA . TYR B 1 681 ? 14.883 39.094 -5.848 1 96.06 681 TYR B CA 1
ATOM 11748 C C . TYR B 1 681 ? 15.594 37.906 -5.191 1 96.06 681 TYR B C 1
ATOM 11750 O O . TYR B 1 681 ? 16.203 37.094 -5.879 1 96.06 681 TYR B O 1
ATOM 11758 N N . TRP B 1 682 ? 15.555 37.906 -3.984 1 96.19 682 TRP B N 1
ATOM 11759 C CA . TRP B 1 682 ? 16.234 36.844 -3.256 1 96.19 682 TRP B CA 1
ATOM 11760 C C . TRP B 1 682 ? 15.633 35.469 -3.592 1 96.19 682 TRP B C 1
ATOM 11762 O O . TRP B 1 682 ? 16.359 34.5 -3.746 1 96.19 682 TRP B O 1
ATOM 11772 N N . ASP B 1 683 ? 14.328 35.344 -3.674 1 96.94 683 ASP B N 1
ATOM 11773 C CA . ASP B 1 683 ? 13.656 34.094 -3.99 1 96.94 683 ASP B CA 1
ATOM 11774 C C . ASP B 1 683 ? 14.086 33.562 -5.359 1 96.94 683 ASP B C 1
ATOM 11776 O O . ASP B 1 683 ? 14.539 32.438 -5.48 1 96.94 683 ASP B O 1
ATOM 11780 N N . PHE B 1 684 ? 14.07 34.438 -6.32 1 97.31 684 PHE B N 1
ATOM 11781 C CA . PHE B 1 684 ? 14.242 34 -7.699 1 97.31 684 PHE B CA 1
ATOM 11782 C C . PHE B 1 684 ? 15.727 33.844 -8.023 1 97.31 684 PHE B C 1
ATOM 11784 O O . PHE B 1 684 ? 16.125 32.812 -8.602 1 97.31 684 PHE B O 1
ATOM 11791 N N . VAL B 1 685 ? 16.531 34.688 -7.562 1 95.94 685 VAL B N 1
ATOM 11792 C CA . VAL B 1 685 ? 17.922 34.688 -8 1 95.94 685 VAL B CA 1
ATOM 11793 C C . VAL B 1 685 ? 18.797 33.875 -7.043 1 95.94 685 VAL B C 1
ATOM 11795 O O . VAL B 1 685 ? 19.625 33.094 -7.477 1 95.94 685 VAL B O 1
ATOM 11798 N N . LYS B 1 686 ? 18.609 34.062 -5.816 1 95.19 686 LYS B N 1
ATOM 11799 C CA . LYS B 1 686 ? 19.516 33.438 -4.848 1 95.19 686 LYS B CA 1
ATOM 11800 C C . LYS B 1 686 ? 19 32.062 -4.418 1 95.19 686 LYS B C 1
ATOM 11802 O O . LYS B 1 686 ? 19.703 31.078 -4.562 1 95.19 686 LYS B O 1
ATOM 11807 N N . ASP B 1 687 ? 17.781 32.031 -4.047 1 96.19 687 ASP B N 1
ATOM 11808 C CA . ASP B 1 687 ? 17.266 30.781 -3.5 1 96.19 687 ASP B CA 1
ATOM 11809 C C . ASP B 1 687 ? 16.953 29.797 -4.613 1 96.19 687 ASP B C 1
ATOM 11811 O O . ASP B 1 687 ? 17.328 28.625 -4.531 1 96.19 687 ASP B O 1
ATOM 11815 N N . TRP B 1 688 ? 16.25 30.203 -5.668 1 96.94 688 TRP B N 1
ATOM 11816 C CA . TRP B 1 688 ? 15.844 29.312 -6.75 1 96.94 688 TRP B CA 1
ATOM 11817 C C . TRP B 1 688 ? 16.953 29.203 -7.797 1 96.94 688 TRP B C 1
ATOM 11819 O O . TRP B 1 688 ? 16.953 28.266 -8.602 1 96.94 688 TRP B O 1
ATOM 11829 N N . GLY B 1 689 ? 17.906 30.188 -7.852 1 95.12 689 GLY B N 1
ATOM 11830 C CA . GLY B 1 689 ? 18.984 30.172 -8.812 1 95.12 689 GLY B CA 1
ATOM 11831 C C . GLY B 1 689 ? 18.531 30.438 -10.234 1 95.12 689 GLY B C 1
ATOM 11832 O O . GLY B 1 689 ? 19.156 29.984 -11.188 1 95.12 689 GLY B O 1
ATOM 11833 N N . LEU B 1 690 ? 17.469 31.125 -10.328 1 96.12 690 LEU B N 1
ATOM 11834 C CA . LEU B 1 690 ? 16.906 31.391 -11.656 1 96.12 690 LEU B CA 1
ATOM 11835 C C . LEU B 1 690 ? 17.297 32.781 -12.148 1 96.12 690 LEU B C 1
ATOM 11837 O O . LEU B 1 690 ? 18.078 33.469 -11.508 1 96.12 690 LEU B O 1
ATOM 11841 N N . LEU B 1 691 ? 16.875 33.156 -13.305 1 94.94 691 LEU B N 1
ATOM 11842 C CA . LEU B 1 691 ? 17.078 34.469 -13.938 1 94.94 691 LEU B CA 1
ATOM 11843 C C . LEU B 1 691 ? 18.562 34.688 -14.227 1 94.94 691 LEU B C 1
ATOM 11845 O O . LEU B 1 691 ? 19.094 35.75 -13.914 1 94.94 691 LEU B O 1
ATOM 11849 N N . GLN B 1 692 ? 19.219 33.656 -14.57 1 91.75 692 GLN B N 1
ATOM 11850 C CA . GLN B 1 692 ? 20.609 33.75 -14.992 1 91.75 692 GLN B CA 1
ATOM 11851 C C . GLN B 1 692 ? 20.719 34.25 -16.438 1 91.75 692 GLN B C 1
ATOM 11853 O O . GLN B 1 692 ? 20.031 33.719 -17.328 1 91.75 692 GLN B O 1
ATOM 11858 N N . PHE B 1 693 ? 21.688 35.094 -16.422 1 85.31 693 PHE B N 1
ATOM 11859 C CA . PHE B 1 693 ? 21.891 35.656 -17.75 1 85.31 693 PHE B CA 1
ATOM 11860 C C . PHE B 1 693 ? 22.766 34.75 -18.594 1 85.31 693 PHE B C 1
ATOM 11862 O O . PHE B 1 693 ? 23.703 34.125 -18.078 1 85.31 693 PHE B O 1
ATOM 11869 N N . ASN B 1 694 ? 22.484 34.281 -19.797 1 86.25 694 ASN B N 1
ATOM 11870 C CA . ASN B 1 694 ? 23.281 33.5 -20.734 1 86.25 694 ASN B CA 1
ATOM 11871 C C . ASN B 1 694 ? 23.203 32 -20.406 1 86.25 694 ASN B C 1
ATOM 11873 O O . ASN B 1 694 ? 24.219 31.312 -20.422 1 86.25 694 ASN B O 1
ATOM 11877 N N . SER B 1 695 ? 22.141 31.703 -19.938 1 87.25 695 SER B N 1
ATOM 11878 C CA . SER B 1 695 ? 21.969 30.297 -19.656 1 87.25 695 SER B CA 1
ATOM 11879 C C . SER B 1 695 ? 21.359 29.562 -20.844 1 87.25 695 SER B C 1
ATOM 11881 O O . SER B 1 695 ? 20.797 30.188 -21.75 1 87.25 695 SER B O 1
ATOM 11883 N N . LYS B 1 696 ? 21.531 28.328 -20.969 1 89.88 696 LYS B N 1
ATOM 11884 C CA . LYS B 1 696 ? 20.969 27.469 -22 1 89.88 696 LYS B CA 1
ATOM 11885 C C . LYS B 1 696 ? 19.453 27.609 -22.062 1 89.88 696 LYS B C 1
ATOM 11887 O O . LYS B 1 696 ? 18.859 27.547 -23.141 1 89.88 696 LYS B O 1
ATOM 11892 N N . ASN B 1 697 ? 18.875 27.812 -20.906 1 91.62 697 ASN B N 1
ATOM 11893 C CA . ASN B 1 697 ? 17.438 28.078 -20.797 1 91.62 697 ASN B CA 1
ATOM 11894 C C . ASN B 1 697 ? 17.156 29.547 -20.5 1 91.62 697 ASN B C 1
ATOM 11896 O O . ASN B 1 697 ? 17.406 30.031 -19.391 1 91.62 697 ASN B O 1
ATOM 11900 N N . ALA B 1 698 ? 16.609 30.141 -21.391 1 89.75 698 ALA B N 1
ATOM 11901 C CA . ALA B 1 698 ? 16.453 31.594 -21.328 1 89.75 698 ALA B CA 1
ATOM 11902 C C . ALA B 1 698 ? 15.734 32 -20.047 1 89.75 698 ALA B C 1
ATOM 11904 O O . ALA B 1 698 ? 14.609 31.562 -19.781 1 89.75 698 ALA B O 1
ATOM 11905 N N . TRP B 1 699 ? 16.406 32.844 -19.203 1 91.38 699 TRP B N 1
ATOM 11906 C CA . TRP B 1 699 ? 15.883 33.5 -18 1 91.38 699 TRP B CA 1
ATOM 11907 C C . TRP B 1 699 ? 15.688 32.469 -16.891 1 91.38 699 TRP B C 1
ATOM 11909 O O . TRP B 1 699 ? 14.977 32.75 -15.914 1 91.38 699 TRP B O 1
ATOM 11919 N N . LEU B 1 700 ? 16.172 31.359 -17.047 1 95.25 700 LEU B N 1
ATOM 11920 C CA . LEU B 1 700 ? 16.141 30.328 -16 1 95.25 700 LEU B CA 1
ATOM 11921 C C . LEU B 1 700 ? 17.562 29.922 -15.617 1 95.25 700 LEU B C 1
ATOM 11923 O O . LEU B 1 700 ? 18.344 30.75 -15.133 1 95.2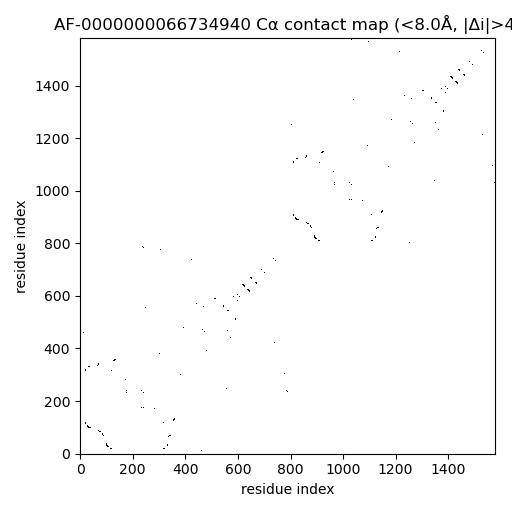5 700 LEU B O 1
ATOM 11927 N N . ARG B 1 701 ? 18.031 28.734 -15.805 1 93.75 701 ARG B N 1
ATOM 11928 C CA . ARG B 1 701 ? 19.406 28.281 -15.562 1 93.75 701 ARG B CA 1
ATOM 11929 C C . ARG B 1 701 ? 19.766 27.125 -16.484 1 93.75 701 ARG B C 1
ATOM 11931 O O . ARG B 1 701 ? 18.938 26.656 -17.266 1 93.75 701 ARG B O 1
ATOM 11938 N N . ASN B 1 702 ? 20.938 26.688 -16.422 1 90.25 702 ASN B N 1
ATOM 11939 C CA . ASN B 1 702 ? 21.453 25.703 -17.344 1 90.25 702 ASN B CA 1
ATOM 11940 C C . ASN B 1 702 ? 20.812 24.328 -17.109 1 90.25 702 ASN B C 1
ATOM 11942 O O . ASN B 1 702 ? 20.359 23.672 -18.047 1 90.25 702 ASN B O 1
ATOM 11946 N N . ASP B 1 703 ? 20.797 23.953 -15.844 1 90.06 703 ASP B N 1
ATOM 11947 C CA . ASP B 1 703 ? 20.281 22.625 -15.531 1 90.06 703 ASP B CA 1
ATOM 11948 C C . ASP B 1 703 ? 18.922 22.719 -14.828 1 90.06 703 ASP B C 1
ATOM 11950 O O . ASP B 1 703 ? 18.766 23.5 -13.883 1 90.06 703 ASP B O 1
ATOM 11954 N N . LEU B 1 704 ? 17.938 22.031 -15.43 1 92.88 704 LEU B N 1
ATOM 11955 C CA . LEU B 1 704 ? 16.594 21.984 -14.867 1 92.88 704 LEU B CA 1
ATOM 11956 C C . LEU B 1 704 ? 16.188 20.547 -14.562 1 92.88 704 LEU B C 1
ATOM 11958 O O . LEU B 1 704 ? 16.5 19.625 -15.328 1 92.88 704 LEU B O 1
ATOM 11962 N N . ILE B 1 705 ? 15.469 20.312 -13.516 1 92.94 705 ILE B N 1
ATOM 11963 C CA . ILE B 1 705 ? 14.992 18.969 -13.172 1 92.94 705 ILE B CA 1
ATOM 11964 C C . ILE B 1 705 ? 13.625 18.734 -13.797 1 92.94 705 ILE B C 1
ATOM 11966 O O . ILE B 1 705 ? 13.359 17.641 -14.32 1 92.94 705 ILE B O 1
ATOM 11970 N N . LEU B 1 706 ? 12.766 19.781 -13.773 1 93.88 706 LEU B N 1
ATOM 11971 C CA . LEU B 1 706 ? 11.445 19.641 -14.391 1 93.88 706 LEU B CA 1
ATOM 11972 C C . LEU B 1 706 ? 11.547 19.719 -15.906 1 93.88 706 LEU B C 1
ATOM 11974 O O . LEU B 1 706 ? 12.258 20.578 -16.453 1 93.88 706 LEU B O 1
ATOM 11978 N N . LYS B 1 707 ? 10.805 18.906 -16.562 1 90.19 707 LYS B N 1
ATOM 11979 C CA . LYS B 1 707 ? 10.883 18.797 -18.016 1 90.19 707 LYS B CA 1
ATOM 11980 C C . LYS B 1 707 ? 10.156 19.969 -18.688 1 90.19 707 LYS B C 1
ATOM 11982 O O . LYS B 1 707 ? 10.625 20.5 -19.703 1 90.19 707 LYS B O 1
ATOM 11987 N N . GLN B 1 708 ? 9.117 20.438 -18.109 1 93.88 708 GLN B N 1
ATOM 11988 C CA . GLN B 1 708 ? 8.328 21.531 -18.688 1 93.88 708 GLN B CA 1
ATOM 11989 C C . GLN B 1 708 ? 8.797 22.891 -18.156 1 93.88 708 GLN B C 1
ATOM 11991 O O . GLN B 1 708 ? 8.578 23.219 -16.984 1 93.88 708 GLN B O 1
ATOM 11996 N N . LYS B 1 709 ? 9.328 23.75 -18.984 1 94.19 709 LYS B N 1
ATOM 11997 C CA . LYS B 1 709 ? 9.938 25.031 -18.609 1 94.19 709 LYS B CA 1
ATOM 11998 C C . LYS B 1 709 ? 8.875 26.016 -18.141 1 94.19 709 LYS B C 1
ATOM 12000 O O . LYS B 1 709 ? 9.148 26.891 -17.312 1 94.19 709 LYS B O 1
ATOM 12005 N N . TYR B 1 710 ? 7.695 25.922 -18.719 1 94.62 710 TYR B N 1
ATOM 12006 C CA . TYR B 1 710 ? 6.664 26.906 -18.406 1 94.62 710 TYR B CA 1
ATOM 12007 C C . TYR B 1 710 ? 6.273 26.828 -16.938 1 94.62 710 TYR B C 1
ATOM 12009 O O . TYR B 1 710 ? 5.766 27.797 -16.375 1 94.62 710 TYR B O 1
ATOM 12017 N N . ILE B 1 711 ? 6.477 25.719 -16.328 1 96.38 711 ILE B N 1
ATOM 12018 C CA . ILE B 1 711 ? 6.121 25.547 -14.93 1 96.38 711 ILE B CA 1
ATOM 12019 C C . ILE B 1 711 ? 6.957 26.484 -14.062 1 96.38 711 ILE B C 1
ATOM 12021 O O . ILE B 1 711 ? 6.465 27.031 -13.062 1 96.38 711 ILE B O 1
ATOM 12025 N N . TYR B 1 712 ? 8.195 26.719 -14.406 1 97 712 TYR B N 1
ATOM 12026 C CA . TYR B 1 712 ? 9.055 27.641 -13.664 1 97 712 TYR B CA 1
ATOM 12027 C C . TYR B 1 712 ? 8.523 29.062 -13.75 1 97 712 TYR B C 1
ATOM 12029 O O . TYR B 1 712 ? 8.469 29.766 -12.734 1 97 712 TYR B O 1
ATOM 12037 N N . PHE B 1 713 ? 8.062 29.469 -14.891 1 96.25 713 PHE B N 1
ATOM 12038 C CA . PHE B 1 713 ? 7.562 30.828 -15.078 1 96.25 713 PHE B CA 1
ATOM 12039 C C . PHE B 1 713 ? 6.23 31.016 -14.352 1 96.25 713 PHE B C 1
ATOM 12041 O O . PHE B 1 713 ? 6 32.062 -13.727 1 96.25 713 PHE B O 1
ATOM 12048 N N . VAL B 1 714 ? 5.426 30.047 -14.453 1 97.12 714 VAL B N 1
ATOM 12049 C CA . VAL B 1 714 ? 4.148 30.109 -13.75 1 97.12 714 VAL B CA 1
ATOM 12050 C C . VAL B 1 714 ? 4.387 30.172 -12.242 1 97.12 714 VAL B C 1
ATOM 12052 O O . VAL B 1 714 ? 3.691 30.891 -11.531 1 97.12 714 VAL B O 1
ATOM 12055 N N . SER B 1 715 ? 5.348 29.438 -11.781 1 97.19 715 SER B N 1
ATOM 12056 C CA . SER B 1 715 ? 5.668 29.438 -10.359 1 97.19 715 SER B CA 1
ATOM 12057 C C . SER B 1 715 ? 6.203 30.797 -9.906 1 97.19 715 SER B C 1
ATOM 12059 O O . SER B 1 715 ? 5.879 31.25 -8.812 1 97.19 715 SER B O 1
ATOM 12061 N N . MET B 1 716 ? 6.977 31.422 -10.703 1 97.06 716 MET B N 1
ATOM 12062 C CA . MET B 1 716 ? 7.465 32.781 -10.398 1 97.06 716 MET B CA 1
ATOM 12063 C C . MET B 1 716 ? 6.312 33.781 -10.328 1 97.06 716 MET B C 1
ATOM 12065 O O . MET B 1 716 ? 6.254 34.594 -9.414 1 97.06 716 MET B O 1
ATOM 12069 N N . GLY B 1 717 ? 5.449 33.625 -11.289 1 96.31 717 GLY B N 1
ATOM 12070 C CA . GLY B 1 717 ? 4.27 34.5 -11.273 1 96.31 717 GLY B CA 1
ATOM 12071 C C . GLY B 1 717 ? 3.404 34.281 -10.039 1 96.31 717 GLY B C 1
ATOM 12072 O O . GLY B 1 717 ? 2.953 35.25 -9.43 1 96.31 717 GLY B O 1
ATOM 12073 N N . LEU B 1 718 ? 3.256 33.094 -9.672 1 96.56 718 LEU B N 1
ATOM 12074 C CA . LEU B 1 718 ? 2.455 32.75 -8.5 1 96.56 718 LEU B CA 1
ATOM 12075 C C . LEU B 1 718 ? 3.109 33.312 -7.23 1 96.56 718 LEU B C 1
ATOM 12077 O O . LEU B 1 718 ? 2.426 33.812 -6.352 1 96.56 718 LEU B O 1
ATOM 12081 N N . ASN B 1 719 ? 4.395 33.125 -7.117 1 97 719 ASN B N 1
ATOM 12082 C CA . ASN B 1 719 ? 5.121 33.656 -5.965 1 97 719 ASN B CA 1
ATOM 12083 C C . ASN B 1 719 ? 4.98 35.188 -5.855 1 97 719 ASN B C 1
ATOM 12085 O O . ASN B 1 719 ? 4.82 35.719 -4.754 1 97 719 ASN B O 1
ATOM 12089 N N . LEU B 1 720 ? 4.973 35.844 -6.953 1 95.81 720 LEU B N 1
ATOM 12090 C CA . LEU B 1 720 ? 4.82 37.312 -6.984 1 95.81 720 LEU B CA 1
ATOM 12091 C C . LEU B 1 720 ? 3.428 37.719 -6.516 1 95.81 720 LEU B C 1
ATOM 12093 O O . LEU B 1 720 ? 3.289 38.594 -5.645 1 95.81 720 LEU B O 1
ATOM 12097 N N . VAL B 1 721 ? 2.447 37.062 -6.984 1 95.12 721 VAL B N 1
ATOM 12098 C CA . VAL B 1 721 ? 1.062 37.406 -6.672 1 95.12 721 VAL B CA 1
ATOM 12099 C C . VAL B 1 721 ? 0.784 37.125 -5.195 1 95.12 721 VAL B C 1
ATOM 12101 O O . VAL B 1 721 ? 0.151 37.938 -4.516 1 95.12 721 VAL B O 1
ATOM 12104 N N . LEU B 1 722 ? 1.306 36.031 -4.695 1 94.94 722 LEU B N 1
ATOM 12105 C CA . LEU B 1 722 ? 1.022 35.656 -3.32 1 94.94 722 LEU B CA 1
ATOM 12106 C C . LEU B 1 722 ? 1.775 36.531 -2.334 1 94.94 722 LEU B C 1
ATOM 12108 O O . LEU B 1 722 ? 1.335 36.719 -1.196 1 94.94 722 LEU B O 1
ATOM 12112 N N . ARG B 1 723 ? 2.879 37.125 -2.705 1 93.56 723 ARG B N 1
ATOM 12113 C CA . ARG B 1 723 ? 3.615 38.031 -1.847 1 93.56 723 ARG B CA 1
ATOM 12114 C C . ARG B 1 723 ? 2.891 39.375 -1.729 1 93.56 723 ARG B C 1
ATOM 12116 O O . ARG B 1 723 ? 3.143 40.156 -0.799 1 93.56 723 ARG B O 1
ATOM 12123 N N . LEU B 1 724 ? 1.976 39.625 -2.619 1 90.38 724 LEU B N 1
ATOM 12124 C CA . LEU B 1 724 ? 1.246 40.906 -2.59 1 90.38 724 LEU B CA 1
ATOM 12125 C C . LEU B 1 724 ? 0.038 40.812 -1.665 1 90.38 724 LEU B C 1
ATOM 12127 O O . LEU B 1 724 ? -0.75 41.75 -1.571 1 90.38 724 LEU B O 1
ATOM 12131 N N . ALA B 1 725 ? -0.018 39.75 -0.931 1 85.25 725 ALA B N 1
ATOM 12132 C CA . ALA B 1 725 ? -1.141 39.562 -0.019 1 85.25 725 ALA B CA 1
ATOM 12133 C C . ALA B 1 725 ? -1.127 40.562 1.11 1 85.25 725 ALA B C 1
ATOM 12135 O O . ALA B 1 725 ? -2.16 40.844 1.729 1 85.25 725 ALA B O 1
ATOM 12136 N N . TRP B 1 726 ? 0.018 41.219 1.424 1 81.44 726 TRP B N 1
ATOM 12137 C CA . TRP B 1 726 ? 0.095 42.219 2.492 1 81.44 726 TRP B CA 1
ATOM 12138 C C . TRP B 1 726 ? -0.723 43.469 2.143 1 81.44 726 TRP B C 1
ATOM 12140 O O . TRP B 1 726 ? -1.042 44.281 3.018 1 81.44 726 TRP B O 1
ATOM 12150 N N . LEU B 1 727 ? -1.127 43.531 0.876 1 83.19 727 LEU B N 1
ATOM 12151 C CA . LEU B 1 727 ? -1.935 44.656 0.449 1 83.19 727 LEU B CA 1
ATOM 12152 C C . LEU B 1 727 ? -3.301 44.656 1.127 1 83.19 727 LEU B C 1
ATOM 12154 O O . LEU B 1 727 ? -3.992 45.688 1.165 1 83.19 727 LEU B O 1
ATOM 12158 N N . GLN B 1 728 ? -3.643 43.5 1.68 1 80.25 728 GLN B N 1
ATOM 12159 C CA . GLN B 1 728 ? -4.914 43.406 2.385 1 80.25 728 GLN B CA 1
ATOM 12160 C C . GLN B 1 728 ? -4.953 44.344 3.58 1 80.25 728 GLN B C 1
ATOM 12162 O O . GLN B 1 728 ? -6.027 44.781 4.004 1 80.25 728 GLN B O 1
ATOM 12167 N N . THR B 1 729 ? -3.807 44.594 4.207 1 74.38 729 THR B N 1
ATOM 12168 C CA . THR B 1 729 ? -3.713 45.5 5.352 1 74.38 729 THR B CA 1
ATOM 12169 C C . THR B 1 729 ? -4.207 46.906 4.98 1 74.38 729 THR B C 1
ATOM 12171 O O . THR B 1 729 ? -4.793 47.594 5.812 1 74.38 729 THR B O 1
ATOM 12174 N N . VAL B 1 730 ? -4.004 47.25 3.764 1 75.19 730 VAL B N 1
ATOM 12175 C CA . VAL B 1 730 ? -4.344 48.594 3.33 1 75.19 730 VAL B CA 1
ATOM 12176 C C . VAL B 1 730 ? -5.703 48.594 2.629 1 75.19 730 VAL B C 1
ATOM 12178 O O . VAL B 1 730 ? -6.535 49.469 2.863 1 75.19 730 VAL B O 1
ATOM 12181 N N . ILE B 1 731 ? -5.93 47.562 1.92 1 73.75 731 ILE B N 1
ATOM 12182 C CA . ILE B 1 731 ? -7.117 47.531 1.076 1 73.75 731 ILE B CA 1
ATOM 12183 C C . ILE B 1 731 ? -8.312 47 1.873 1 73.75 731 ILE B C 1
ATOM 12185 O O . ILE B 1 731 ? -9.445 47.406 1.649 1 73.75 731 ILE B O 1
ATOM 12189 N N . HIS B 1 732 ? -8.164 46.312 2.959 1 74.38 732 HIS B N 1
ATOM 12190 C CA . HIS B 1 732 ? -9.195 45.688 3.773 1 74.38 732 HIS B CA 1
ATOM 12191 C C . HIS B 1 732 ? -10.297 45.094 2.9 1 74.38 732 HIS B C 1
ATOM 12193 O O . HIS B 1 732 ? -11.453 45.531 2.959 1 74.38 732 HIS B O 1
ATOM 12199 N N . PRO B 1 733 ? -9.906 44.062 2.207 1 70.62 733 PRO B N 1
ATOM 12200 C CA . PRO B 1 733 ? -10.914 43.5 1.306 1 70.62 733 PRO B CA 1
ATOM 12201 C C . PRO B 1 733 ? -12.102 42.875 2.051 1 70.62 733 PRO B C 1
ATOM 12203 O O . PRO B 1 733 ? -11.914 42.281 3.113 1 70.62 733 PRO B O 1
ATOM 12206 N N . ASN B 1 734 ? -13.281 43.281 1.769 1 70.56 734 ASN B N 1
ATOM 12207 C CA . ASN B 1 734 ? -14.484 42.656 2.295 1 70.56 734 ASN B CA 1
ATOM 12208 C C . ASN B 1 734 ? -15 41.562 1.37 1 70.56 734 ASN B C 1
ATOM 12210 O O . ASN B 1 734 ? -15.5 41.844 0.282 1 70.56 734 ASN B O 1
ATOM 12214 N N . ILE B 1 735 ? -14.539 40.375 1.686 1 72.56 735 ILE B N 1
ATOM 12215 C CA . ILE B 1 735 ? -14.977 39.25 0.853 1 72.56 735 ILE B CA 1
ATOM 12216 C C . ILE B 1 735 ? -16.375 38.812 1.289 1 72.56 735 ILE B C 1
ATOM 12218 O O . ILE B 1 735 ? -16.5 37.969 2.182 1 72.56 735 ILE B O 1
ATOM 12222 N N . GLY B 1 736 ? -17.359 39.344 0.768 1 69.5 736 GLY B N 1
ATOM 12223 C CA . GLY B 1 736 ? -18.734 38.969 1.011 1 69.5 736 GLY B CA 1
ATOM 12224 C C . GLY B 1 736 ? -19.156 39.125 2.455 1 69.5 736 GLY B C 1
ATOM 12225 O O . GLY B 1 736 ? -18.953 40.188 3.043 1 69.5 736 GLY B O 1
ATOM 12226 N N . SER B 1 737 ? -19.797 38.031 2.977 1 77.75 737 SER B N 1
ATOM 12227 C CA . SER B 1 737 ? -20.391 38.031 4.312 1 77.75 737 SER B CA 1
ATOM 12228 C C . SER B 1 737 ? -19.5 37.281 5.305 1 77.75 737 SER B C 1
ATOM 12230 O O . SER B 1 737 ? -19.906 37.031 6.441 1 77.75 737 SER B O 1
ATOM 12232 N N . LEU B 1 738 ? -18.234 37.188 4.934 1 80.75 738 LEU B N 1
ATOM 12233 C CA . LEU B 1 738 ? -17.344 36.438 5.805 1 80.75 738 LEU B CA 1
ATOM 12234 C C . LEU B 1 738 ? -16.75 37.312 6.887 1 80.75 738 LEU B C 1
ATOM 12236 O O . LEU B 1 738 ? -16.453 38.469 6.645 1 80.75 738 LEU B O 1
ATOM 12240 N N . ASP B 1 739 ? -16.672 36.719 8.062 1 84.25 739 ASP B N 1
ATOM 12241 C CA . ASP B 1 739 ? -15.984 37.375 9.164 1 84.25 739 ASP B CA 1
ATOM 12242 C C . ASP B 1 739 ? -14.547 37.719 8.781 1 84.25 739 ASP B C 1
ATOM 12244 O O . ASP B 1 739 ? -13.891 36.969 8.047 1 84.25 739 ASP B O 1
ATOM 12248 N N . SER B 1 740 ? -14.039 38.906 9.148 1 82.62 740 SER B N 1
ATOM 12249 C CA . SER B 1 740 ? -12.703 39.375 8.828 1 82.62 740 SER B CA 1
ATOM 12250 C C . SER B 1 740 ? -11.633 38.406 9.273 1 82.62 740 SER B C 1
ATOM 12252 O O . SER B 1 740 ? -10.578 38.281 8.641 1 82.62 740 SER B O 1
ATOM 12254 N N . ARG B 1 741 ? -11.758 37.562 10.25 1 87.25 741 ARG B N 1
ATOM 12255 C CA . ARG B 1 741 ? -10.797 36.594 10.766 1 87.25 741 ARG B CA 1
ATOM 12256 C C . ARG B 1 741 ? -10.625 35.438 9.812 1 87.25 741 ARG B C 1
ATOM 12258 O O . ARG B 1 741 ? -9.539 34.844 9.703 1 87.25 741 ARG B O 1
ATOM 12265 N N . VAL B 1 742 ? -11.812 35.156 9.227 1 88.94 742 VAL B N 1
ATOM 12266 C CA . VAL B 1 742 ? -11.773 34.062 8.266 1 88.94 742 VAL B CA 1
ATOM 12267 C C . VAL B 1 742 ? -11 34.469 7.02 1 88.94 742 VAL B C 1
ATOM 12269 O O . VAL B 1 742 ? -10.242 33.688 6.449 1 88.94 742 VAL B O 1
ATOM 12272 N N . THR B 1 743 ? -11.18 35.719 6.629 1 87.25 743 THR B N 1
ATOM 12273 C CA . THR B 1 743 ? -10.43 36.25 5.492 1 87.25 743 THR B CA 1
ATOM 12274 C C . THR B 1 743 ? -8.93 36.25 5.785 1 87.25 743 THR B C 1
ATOM 12276 O O . THR B 1 743 ? -8.125 35.938 4.918 1 87.25 743 THR B O 1
ATOM 12279 N N . LEU B 1 744 ? -8.594 36.656 7 1 87.94 744 LEU B N 1
ATOM 12280 C CA . LEU B 1 744 ? -7.195 36.656 7.402 1 87.94 744 LEU B CA 1
ATOM 12281 C C . LEU B 1 744 ? -6.629 35.219 7.402 1 87.94 744 LEU B C 1
ATOM 12283 O O . LEU B 1 744 ? -5.457 35.031 7.078 1 87.94 744 LEU B O 1
ATOM 12287 N N . PHE B 1 745 ? -7.453 34.281 7.754 1 92.44 745 PHE B N 1
ATOM 12288 C CA . PHE B 1 745 ? -7.043 32.906 7.734 1 92.44 745 PHE B CA 1
ATOM 12289 C C . PHE B 1 745 ? -6.711 32.438 6.316 1 92.44 745 PHE B C 1
ATOM 12291 O O . PHE B 1 745 ? -5.703 31.781 6.094 1 92.44 745 PHE B O 1
ATOM 12298 N N . PHE B 1 746 ? -7.531 32.781 5.391 1 92.44 746 PHE B N 1
ATOM 12299 C CA . PHE B 1 746 ? -7.312 32.375 4.008 1 92.44 746 PHE B CA 1
ATOM 12300 C C . PHE B 1 746 ? -6.035 33 3.455 1 92.44 746 PHE B C 1
ATOM 12302 O O . PHE B 1 746 ? -5.297 32.344 2.707 1 92.44 746 PHE B O 1
ATOM 12309 N N . LEU B 1 747 ? -5.758 34.219 3.863 1 91.38 747 LEU B N 1
ATOM 12310 C CA . LEU B 1 747 ? -4.531 34.875 3.416 1 91.38 747 LEU B CA 1
ATOM 12311 C C . LEU B 1 747 ? -3.305 34.188 4.031 1 91.38 747 LEU B C 1
ATOM 12313 O O . LEU B 1 747 ? -2.283 34.031 3.361 1 91.38 747 LEU B O 1
ATOM 12317 N N . ALA B 1 748 ? -3.457 33.844 5.281 1 94.5 748 ALA B N 1
ATOM 12318 C CA . ALA B 1 748 ? -2.373 33.125 5.941 1 94.5 748 ALA B CA 1
ATOM 12319 C C . ALA B 1 748 ? -2.141 31.781 5.293 1 94.5 748 ALA B C 1
ATOM 12321 O O . ALA B 1 748 ? -0.997 31.328 5.145 1 94.5 748 ALA B O 1
ATOM 12322 N N . ALA B 1 749 ? -3.236 31.125 4.922 1 96.31 749 ALA B N 1
ATOM 12323 C CA . ALA B 1 749 ? -3.141 29.828 4.254 1 96.31 749 ALA B CA 1
ATOM 12324 C C . ALA B 1 749 ? -2.438 29.953 2.906 1 96.31 749 ALA B C 1
ATOM 12326 O O . ALA B 1 749 ? -1.633 29.094 2.537 1 96.31 749 ALA B O 1
ATOM 12327 N N . LEU B 1 750 ? -2.697 30.984 2.225 1 95.44 750 LEU B N 1
ATOM 12328 C CA . LEU B 1 750 ? -2.057 31.219 0.935 1 95.44 750 LEU B CA 1
ATOM 12329 C C . LEU B 1 750 ? -0.559 31.453 1.107 1 95.44 750 LEU B C 1
ATOM 12331 O O . LEU B 1 750 ? 0.241 31.031 0.27 1 95.44 750 LEU B O 1
ATOM 12335 N N . GLU B 1 751 ? -0.174 32.062 2.139 1 95.06 751 GLU B N 1
ATOM 12336 C CA . GLU B 1 751 ? 1.241 32.281 2.439 1 95.06 751 GLU B CA 1
ATOM 12337 C C . GLU B 1 751 ? 1.939 30.938 2.701 1 95.06 751 GLU B C 1
ATOM 12339 O O . GLU B 1 751 ? 3.066 30.719 2.25 1 95.06 751 GLU B O 1
ATOM 12344 N N . VAL B 1 752 ? 1.233 30.109 3.355 1 96.88 752 VAL B N 1
ATOM 12345 C CA . VAL B 1 752 ? 1.786 28.797 3.637 1 96.88 752 VAL B CA 1
ATOM 12346 C C . VAL B 1 752 ? 1.969 28.016 2.332 1 96.88 752 VAL B C 1
ATOM 12348 O O . VAL B 1 752 ? 2.996 27.359 2.127 1 96.88 752 VAL B O 1
ATOM 12351 N N . ILE B 1 753 ? 1.043 28.109 1.459 1 97.06 753 ILE B N 1
ATOM 12352 C CA . ILE B 1 753 ? 1.115 27.453 0.16 1 97.06 753 ILE B CA 1
ATOM 12353 C C . ILE B 1 753 ? 2.271 28.031 -0.651 1 97.06 753 ILE B C 1
ATOM 12355 O O . ILE B 1 753 ? 3.025 27.297 -1.288 1 97.06 753 ILE B O 1
ATOM 12359 N N . ARG B 1 754 ? 2.404 29.328 -0.599 1 97.12 754 ARG B N 1
ATOM 12360 C CA . ARG B 1 754 ? 3.523 29.969 -1.274 1 97.12 754 ARG B CA 1
ATOM 12361 C C . ARG B 1 754 ? 4.855 29.422 -0.783 1 97.12 754 ARG B C 1
ATOM 12363 O O . ARG B 1 754 ? 5.75 29.141 -1.583 1 97.12 754 ARG B O 1
ATOM 12370 N N . ARG B 1 755 ? 4.945 29.266 0.466 1 97.12 755 ARG B N 1
ATOM 12371 C CA . ARG B 1 755 ? 6.172 28.734 1.058 1 97.12 755 ARG B CA 1
ATOM 12372 C C . ARG B 1 755 ? 6.426 27.297 0.601 1 97.12 755 ARG B C 1
ATOM 12374 O O . ARG B 1 755 ? 7.574 26.906 0.385 1 97.12 755 ARG B O 1
ATOM 12381 N N . GLY B 1 756 ? 5.395 26.562 0.481 1 97.44 756 GLY B N 1
ATOM 12382 C CA . GLY B 1 756 ? 5.543 25.219 -0.058 1 97.44 756 GLY B CA 1
ATOM 12383 C C . GLY B 1 756 ? 6.125 25.188 -1.458 1 97.44 756 GLY B C 1
ATOM 12384 O O . GLY B 1 756 ? 6.977 24.359 -1.77 1 97.44 756 GLY B O 1
ATOM 12385 N N . HIS B 1 757 ? 5.684 26.141 -2.225 1 96.69 757 HIS B N 1
ATOM 12386 C CA . HIS B 1 757 ? 6.227 26.281 -3.57 1 96.69 757 HIS B CA 1
ATOM 12387 C C . HIS B 1 757 ? 7.699 26.672 -3.529 1 96.69 757 HIS B C 1
ATOM 12389 O O . HIS B 1 757 ? 8.516 26.125 -4.281 1 96.69 757 HIS B O 1
ATOM 12395 N N . TRP B 1 758 ? 7.977 27.531 -2.705 1 97.75 758 TRP B N 1
ATOM 12396 C CA . TRP B 1 758 ? 9.352 27.984 -2.508 1 97.75 758 TRP B CA 1
ATOM 12397 C C . TRP B 1 758 ? 10.25 26.828 -2.086 1 97.75 758 TRP B C 1
ATOM 12399 O O . TRP B 1 758 ? 11.367 26.688 -2.59 1 97.75 758 TRP B O 1
ATOM 12409 N N . ASN B 1 759 ? 9.75 25.984 -1.22 1 98.19 759 ASN B N 1
ATOM 12410 C CA . ASN B 1 759 ? 10.508 24.859 -0.71 1 98.19 759 ASN B CA 1
ATOM 12411 C C . ASN B 1 759 ? 10.992 23.953 -1.842 1 98.19 759 ASN B C 1
ATOM 12413 O O . ASN B 1 759 ? 12.125 23.469 -1.81 1 98.19 759 ASN B O 1
ATOM 12417 N N . PHE B 1 760 ? 10.164 23.734 -2.785 1 98.06 760 PHE B N 1
ATOM 12418 C CA . PHE B 1 760 ? 10.516 22.828 -3.857 1 98.06 760 PHE B CA 1
ATOM 12419 C C . PHE B 1 760 ? 11.719 23.344 -4.641 1 98.06 760 PHE B C 1
ATOM 12421 O O . PHE B 1 760 ? 12.695 22.625 -4.832 1 98.06 760 PHE B O 1
ATOM 12428 N N . TYR B 1 761 ? 11.664 24.547 -5.051 1 97.88 761 TYR B N 1
ATOM 12429 C CA . TYR B 1 761 ? 12.688 25.094 -5.93 1 97.88 761 TYR B CA 1
ATOM 12430 C C . TYR B 1 761 ? 13.969 25.375 -5.156 1 97.88 761 TYR B C 1
ATOM 12432 O O . TYR B 1 761 ? 15.07 25.297 -5.715 1 97.88 761 TYR B O 1
ATOM 12440 N N . ARG B 1 762 ? 13.805 25.656 -3.904 1 97.38 762 ARG B N 1
ATOM 12441 C CA . ARG B 1 762 ? 14.992 25.844 -3.076 1 97.38 762 ARG B CA 1
ATOM 12442 C C . ARG B 1 762 ? 15.812 24.562 -2.994 1 97.38 762 ARG B C 1
ATOM 12444 O O . ARG B 1 762 ? 17.031 24.594 -3.123 1 97.38 762 ARG B O 1
ATOM 12451 N N . LEU B 1 763 ? 15.164 23.453 -2.801 1 97.31 763 LEU B N 1
ATOM 12452 C CA . LEU B 1 763 ? 15.875 22.188 -2.691 1 97.31 763 LEU B CA 1
ATOM 12453 C C . LEU B 1 763 ? 16.344 21.703 -4.059 1 97.31 763 LEU B C 1
ATOM 12455 O O . LEU B 1 763 ? 17.375 21.031 -4.164 1 97.31 763 LEU B O 1
ATOM 12459 N N . GLU B 1 764 ? 15.539 22.031 -5.07 1 97.06 764 GLU B N 1
ATOM 12460 C CA . GLU B 1 764 ? 16.016 21.719 -6.414 1 97.06 764 GLU B CA 1
ATOM 12461 C C . GLU B 1 764 ? 17.359 22.391 -6.699 1 97.06 764 GLU B C 1
ATOM 12463 O O . GLU B 1 764 ? 18.266 21.75 -7.238 1 97.06 764 GLU B O 1
ATOM 12468 N N . ASN B 1 765 ? 17.406 23.656 -6.34 1 96.06 765 ASN B N 1
ATOM 12469 C CA . ASN B 1 765 ? 18.641 24.406 -6.559 1 96.06 765 ASN B CA 1
ATOM 12470 C C . ASN B 1 765 ? 19.797 23.828 -5.762 1 96.06 765 ASN B C 1
ATOM 12472 O O . ASN B 1 765 ? 20.922 23.719 -6.277 1 96.06 765 ASN B O 1
ATOM 12476 N N . GLU B 1 766 ? 19.547 23.469 -4.566 1 94.38 766 GLU B N 1
ATOM 12477 C CA . GLU B 1 766 ? 20.578 22.875 -3.732 1 94.38 766 GLU B CA 1
ATOM 12478 C C . GLU B 1 766 ? 21.031 21.531 -4.293 1 94.38 766 GLU B C 1
ATOM 12480 O O . GLU B 1 766 ? 22.219 21.203 -4.27 1 94.38 766 GLU B O 1
ATOM 12485 N N . HIS B 1 767 ? 20.125 20.766 -4.734 1 94.56 767 HIS B N 1
ATOM 12486 C CA . HIS B 1 767 ? 20.438 19.469 -5.328 1 94.56 767 HIS B CA 1
ATOM 12487 C C . HIS B 1 767 ? 21.312 19.625 -6.57 1 94.56 767 HIS B C 1
ATOM 12489 O O . HIS B 1 767 ? 22.281 18.906 -6.75 1 94.56 767 HIS B O 1
ATOM 12495 N N . LEU B 1 768 ? 20.953 20.578 -7.41 1 93.88 768 LEU B N 1
ATOM 12496 C CA . LEU B 1 768 ? 21.719 20.812 -8.633 1 93.88 768 LEU B CA 1
ATOM 12497 C C . LEU B 1 768 ? 23.125 21.312 -8.312 1 93.88 768 LEU B C 1
ATOM 12499 O O . LEU B 1 768 ? 24.078 20.984 -9.016 1 93.88 768 LEU B O 1
ATOM 12503 N N . ASN B 1 769 ? 23.234 22.109 -7.281 1 90.88 769 ASN B N 1
ATOM 12504 C CA . ASN B 1 769 ? 24.547 22.531 -6.836 1 90.88 769 ASN B CA 1
ATOM 12505 C C . ASN B 1 769 ? 25.391 21.359 -6.355 1 90.88 769 ASN B C 1
ATOM 12507 O O . ASN B 1 769 ? 26.578 21.281 -6.66 1 90.88 769 ASN B O 1
ATOM 12511 N N . ASN B 1 770 ? 24.828 20.453 -5.684 1 88.5 770 ASN B N 1
ATOM 12512 C CA . ASN B 1 770 ? 25.516 19.234 -5.238 1 88.5 770 ASN B CA 1
ATOM 12513 C C . ASN B 1 770 ? 25.875 18.344 -6.414 1 88.5 770 ASN B C 1
ATOM 12515 O O . ASN B 1 770 ? 26.984 17.781 -6.453 1 88.5 770 ASN B O 1
ATOM 12519 N N . ALA B 1 771 ? 24.969 18.172 -7.258 1 88.25 771 ALA B N 1
ATOM 12520 C CA . ALA B 1 771 ? 25.203 17.344 -8.438 1 88.25 771 ALA B CA 1
ATOM 12521 C C . ALA B 1 771 ? 26.297 17.938 -9.32 1 88.25 771 ALA B C 1
ATOM 12523 O O . ALA B 1 771 ? 27.078 17.203 -9.922 1 88.25 771 ALA B O 1
ATOM 12524 N N . GLY B 1 772 ? 26.281 19.266 -9.445 1 85.06 772 GLY B N 1
ATOM 12525 C CA . GLY B 1 772 ? 27.312 19.922 -10.219 1 85.06 772 GLY B CA 1
ATOM 12526 C C . GLY B 1 772 ? 28.703 19.672 -9.68 1 85.06 772 GLY B C 1
ATOM 12527 O O . GLY B 1 772 ? 29.656 19.516 -10.445 1 85.06 772 GLY B O 1
ATOM 12528 N N . LYS B 1 773 ? 28.781 19.5 -8.391 1 85.56 773 LYS B N 1
ATOM 12529 C CA . LYS B 1 773 ? 30.062 19.25 -7.758 1 85.56 773 LYS B CA 1
ATOM 12530 C C . LYS B 1 773 ? 30.25 17.75 -7.477 1 85.56 773 LYS B C 1
ATOM 12532 O O . LYS B 1 773 ? 31.219 17.359 -6.836 1 85.56 773 LYS B O 1
ATOM 12537 N N . PHE B 1 774 ? 29.328 16.906 -7.852 1 86.12 774 PHE B N 1
ATOM 12538 C CA . PHE B 1 774 ? 29.312 15.453 -7.719 1 86.12 774 PHE B CA 1
ATOM 12539 C C . PHE B 1 774 ? 29.453 15.039 -6.258 1 86.12 774 PHE B C 1
ATOM 12541 O O . PHE B 1 774 ? 30.156 14.078 -5.941 1 86.12 774 PHE B O 1
ATOM 12548 N N . ARG B 1 775 ? 28.828 15.852 -5.48 1 86.19 775 ARG B N 1
ATOM 12549 C CA . ARG B 1 775 ? 28.844 15.547 -4.055 1 86.19 775 ARG B CA 1
ATOM 12550 C C . ARG B 1 775 ? 27.719 14.586 -3.688 1 86.19 775 ARG B C 1
ATOM 12552 O O . ARG B 1 775 ? 26.562 15.008 -3.551 1 86.19 775 ARG B O 1
ATOM 12559 N N . ALA B 1 776 ? 28.062 13.367 -3.484 1 87.19 776 ALA B N 1
ATOM 12560 C CA . ALA B 1 776 ? 27.047 12.375 -3.162 1 87.19 776 ALA B CA 1
ATOM 12561 C C . ALA B 1 776 ? 27.172 11.922 -1.711 1 87.19 776 ALA B C 1
ATOM 12563 O O . ALA B 1 776 ? 26.25 11.305 -1.169 1 87.19 776 ALA B O 1
ATOM 12564 N N . VAL B 1 777 ? 28.312 12.219 -1.111 1 87.19 777 VAL B N 1
ATOM 12565 C CA . VAL B 1 777 ? 28.516 11.797 0.268 1 87.19 777 VAL B CA 1
ATOM 12566 C C . VAL B 1 777 ? 28.953 12.992 1.113 1 87.19 777 VAL B C 1
ATOM 12568 O O . VAL B 1 777 ? 29.547 13.945 0.597 1 87.19 777 VAL B O 1
ATOM 12571 N N . LYS B 1 778 ? 28.594 12.875 2.369 1 82.44 778 LYS B N 1
ATOM 12572 C CA . LYS B 1 778 ? 28.953 13.938 3.303 1 82.44 778 LYS B CA 1
ATOM 12573 C C . LYS B 1 778 ? 30.422 13.828 3.725 1 82.44 778 LYS B C 1
ATOM 12575 O O . LYS B 1 778 ? 30.922 12.727 3.961 1 82.44 778 LYS B O 1
ATOM 12580 N N . VAL B 1 779 ? 31.047 14.922 3.678 1 78.62 779 VAL B N 1
ATOM 12581 C CA . VAL B 1 779 ? 32.438 14.938 4.156 1 78.62 779 VAL B CA 1
ATOM 12582 C C . VAL B 1 779 ? 32.438 15.25 5.652 1 78.62 779 VAL B C 1
ATOM 12584 O O . VAL B 1 779 ? 32.156 16.375 6.066 1 78.62 779 VAL B O 1
ATOM 12587 N N . VAL B 1 780 ? 32.656 14.266 6.383 1 77.56 780 VAL B N 1
ATOM 12588 C CA . VAL B 1 780 ? 32.719 14.43 7.832 1 77.56 780 VAL B CA 1
ATOM 12589 C C . VAL B 1 780 ? 34.125 14.859 8.242 1 77.56 780 VAL B C 1
ATOM 12591 O O . VAL B 1 780 ? 35.125 14.281 7.793 1 77.56 780 VAL B O 1
ATOM 12594 N N . PRO B 1 781 ? 34.156 15.93 9 1 78.69 781 PRO B N 1
ATOM 12595 C CA . PRO B 1 781 ? 35.469 16.344 9.469 1 78.69 781 PRO B CA 1
ATOM 12596 C C . PRO B 1 781 ? 36.094 15.32 10.406 1 78.69 781 PRO B C 1
ATOM 12598 O O . PRO B 1 781 ? 35.406 14.625 11.133 1 78.69 781 PRO B O 1
ATOM 12601 N N . LEU B 1 782 ? 37.375 15.172 10.281 1 83.38 782 LEU B N 1
ATOM 12602 C CA . LEU B 1 782 ? 38.125 14.227 11.102 1 83.38 782 LEU B CA 1
ATOM 12603 C C . LEU B 1 782 ? 38.625 14.898 12.375 1 83.38 782 LEU B C 1
ATOM 12605 O O . LEU B 1 782 ? 39.031 16.062 12.336 1 83.38 782 LEU B O 1
ATOM 12609 N N . PRO B 1 783 ? 38.562 14.266 13.43 1 80.5 783 PRO B N 1
ATOM 12610 C CA . PRO B 1 783 ? 38.812 14.875 14.734 1 80.5 783 PRO B CA 1
ATOM 12611 C C . PRO B 1 783 ? 40.312 15.078 14.984 1 80.5 783 PRO B C 1
ATOM 12613 O O . PRO B 1 783 ? 40.719 15.984 15.734 1 80.5 783 PRO B O 1
ATOM 12616 N N . PHE B 1 784 ? 41.281 14.242 14.312 1 81.06 784 PHE B N 1
ATOM 12617 C CA . PHE B 1 784 ? 42.656 14.281 14.727 1 81.06 784 PHE B CA 1
ATOM 12618 C C . PHE B 1 784 ? 43.531 14.906 13.641 1 81.06 784 PHE B C 1
ATOM 12620 O O . PHE B 1 784 ? 43.344 14.609 12.453 1 81.06 784 PHE B O 1
ATOM 12627 N N . GLN B 1 785 ? 44.312 15.984 13.961 1 76.06 785 GLN B N 1
ATOM 12628 C CA . GLN B 1 785 ? 45.281 16.562 13.047 1 76.06 785 GLN B CA 1
ATOM 12629 C C . GLN B 1 785 ? 46.719 16.328 13.547 1 76.06 785 GLN B C 1
ATOM 12631 O O . GLN B 1 785 ? 47.031 16.625 14.703 1 76.06 785 GLN B O 1
ATOM 12636 N N . GLU B 1 786 ? 47.531 15.594 12.664 1 62.94 786 GLU B N 1
ATOM 12637 C CA . GLU B 1 786 ? 48.938 15.328 13.031 1 62.94 786 GLU B CA 1
ATOM 12638 C C . GLU B 1 786 ? 49.812 16.562 12.844 1 62.94 786 GLU B C 1
ATOM 12640 O O . GLU B 1 786 ? 49.719 17.234 11.805 1 62.94 786 GLU B O 1
ATOM 12645 N N . VAL B 1 787 ? 50.344 17.234 13.82 1 55.25 787 VAL B N 1
ATOM 12646 C CA . VAL B 1 787 ? 51.25 18.359 13.727 1 55.25 787 VAL B CA 1
ATOM 12647 C C . VAL B 1 787 ? 52.688 17.859 13.516 1 55.25 787 VAL B C 1
ATOM 12649 O O . VAL B 1 787 ? 53.156 17.016 14.281 1 55.25 787 VAL B O 1
ATOM 12652 N N . GLU B 1 788 ? 53.188 17.781 12.242 1 44.88 788 GLU B N 1
ATOM 12653 C CA . GLU B 1 788 ? 54.594 17.484 12.039 1 44.88 788 GLU B CA 1
ATOM 12654 C C . GLU B 1 788 ? 55.5 18.453 12.812 1 44.88 788 GLU B C 1
ATOM 12656 O O . GLU B 1 788 ? 55.25 19.672 12.781 1 44.88 788 GLU B O 1
ATOM 12661 N N . GLU B 1 789 ? 56.219 17.969 13.805 1 39.09 789 GLU B N 1
ATOM 12662 C CA . GLU B 1 789 ? 57.312 18.766 14.383 1 39.09 789 GLU B CA 1
ATOM 12663 C C . GLU B 1 789 ? 58.312 19.203 13.312 1 39.09 789 GLU B C 1
ATOM 12665 O O . GLU B 1 789 ? 58.844 18.375 12.586 1 39.09 789 GLU B O 1
ATOM 12670 N N . GLU B 1 790 ? 58.188 20.344 12.695 1 35.03 790 GLU B N 1
ATOM 12671 C CA . GLU B 1 790 ? 59.438 20.875 12.211 1 35.03 790 GLU B CA 1
ATOM 12672 C C . GLU B 1 790 ? 60.406 21.172 13.367 1 35.03 790 GLU B C 1
ATOM 12674 O O . GLU B 1 790 ? 60 21.734 14.383 1 35.03 790 GLU B O 1
#

Radius of gyration: 43.7 Å; Cα contacts (8 Å, |Δi|>4): 1590; chains: 2; bounding box: 112×138×111 Å

Organism: Zea mays (NCBI:txid4577)

pLDDT: mean 78.26, std 23.66, range [17.48, 98.31]

Sequence (1580 aa):
MVKFSKRFEGQLVPEWKDAFVDYWQLKKDVKKLQAAAGEAAVAAPARAPAHWAMRLPFFHPLGQPPAAIQVHRKLATDRSVDGAVAGEVYDTAVADGAGFADAEAAKAFFQRLDQQLNKVNRFYEREEREFLERGESLRRQLQILLELKAAVTQQQQARRGGSAADTDDPSVSWSIQLGGQSLRVIAEKEEECEEKLNGGDATAKISSGEGPVSQGLSESGRLCKPNEEMTRTLSGQGRSVRINIPVTTPSRTVTAIRELLFGDMPSQSKKTGAHGTDGSEKLSINKRKVHQAEKMIRGALVELYKGLGYLKTYRSLNMMAFVKILKKFDKVTGKEVQQIYLKAVESSYYNSSDKAVRLMDDVEELFLRHFTEGDRRKAMVYLKPNQREESHCTTFFIGVSTGGFIALFIGYCIMARVAGMYTQQSNKVYMSTSYPVLSMFSLFFLHLFIYGCNIFMWRKTRINHTFIFEFTPTKELKYRDVFLICTASMTIVVGAMFAHLAIIVKGNSSGVVQAIPGSLLLVFLFILVCPFNIVYQSSRYQFLRVIRNIILTPFYKVVMVDFFMADQLCSQVPLLRSLEYLACYYITGSYMTQDYGYCTRVKNFRDLAYAVSFLPYYWRAMQCARRWFDEGDINHIVNLGKYVSAMLAAGTKVAYENNNSTGWMSLVIIVSSIATIYQLYWDFVKDWGLLQFNSKNAWLRNDLILKQKYIYFVSMGLNLVLRLAWLQTVIHPNIGSLDSRVTLFFLAALEVIRRGHWNFYRLENEHLNNAGKFRAVKVVPLPFQEVEEEMVKFSKRFEGQLVPEWKDAFVDYWQLKKDVKKLQAAAGEAAVAAPARAPAHWAMRLPFFHPLGQPPAAIQVHRKLATDRSVDGAVAGEVYDTAVADGAGFADAEAAKAFFQRLDQQLNKVNRFYEREEREFLERGESLRRQLQILLELKAAVTQQQQARRGGSAADTDDPSVSWSIQLGGQSLRVIAEKEEECEEKLNGGDATAKISSGEGPVSQGLSESGRLCKPNEEMTRTLSGQGRSVRINIPVTTPSRTVTAIRELLFGDMPSQSKKTGAHGTDGSEKLSINKRKVHQAEKMIRGALVELYKGLGYLKTYRSLNMMAFVKILKKFDKVTGKEVQQIYLKAVESSYYNSSDKAVRLMDDVEELFLRHFTEGDRRKAMVYLKPNQREESHCTTFFIGVSTGGFIALFIGYCIMARVAGMYTQQSNKVYMSTSYPVLSMFSLFFLHLFIYGCNIFMWRKTRINHTFIFEFTPTKELKYRDVFLICTASMTIVVGAMFAHLAIIVKGNSSGVVQAIPGSLLLVFLFILVCPFNIVYQSSRYQFLRVIRNIILTPFYKVVMVDFFMADQLCSQVPLLRSLEYLACYYITGSYMTQDYGYCTRVKNFRDLAYAVSFLPYYWRAMQCARRWFDEGDINHIVNLGKYVSAMLAAGTKVAYENNNSTGWMSLVIIVSSIATIYQLYWDFVKDWGLLQFNSKNAWLRNDLILKQKYIYFVSMGLNLVLRLAWLQTVIHPNIGSLDSRVTLFFLAALEVIRRGHWNFYRLENEHLNNAGKFRAVKVVPLPFQEVEEE

InterPro domains:
  IPR004331 SPX domain [PF03105] (2-36)
  IPR004331 SPX domain [PF03105] (80-345)
  IPR004331 SPX domain [PS51382] (2-343)
  IPR004342 EXS, C-terminal [PF03124] (435-768)
  IPR004342 EXS, C-terminal [PS51380] (600-790)
  IPR034092 PHO1, SPX domain [cd14476] (3-338)
  IPR052486 Phosphate transporter PHO1 [PTHR48477] (1-790)